Protein 2RT3 (pdb70)

GO terms:
  GO:0005737 cytoplasm (C, IDA)
  GO:0003723 RNA binding (F, IDA)
  GO:0003729 mRNA binding (F, IDA)
  GO:0008266 poly(U) RNA binding (F, IDA)
  GO:0005829 cytosol (C, HDA)
  GO:0000122 negative regulation of transcription by RNA polymerase II (P, IMP)
  GO:0005515 protein binding (F, IPI)

Solvent-accessible surface area: 5854 Å² total; per-residue (Å²): 208,119,71,50,141,88,26,35,69,148,2,28,145,65,68,68,12,65,130,33,5,9,2,11,67,5,71,123,57,14,55,66,74,71,0,102,119,30,1,73,102,41,0,56,16,116,96,24,128,29,22,42,135,172,60,18,0,48,0,62,0,69,82,71,55,6,0,59,101,0,0,58,68,0,10,128,38,96,84,13,27,141,19,132,0,44,5,3,80,66,199,84,4,74,47,170,121

Sequence (97 aa):
NSASNSSVLLAVQQSGACRNVFLGNLPNGITEDEIREDLEPFGPIDQIKIVTERNIAFVHFLNIAAAIKAVQELPLNPKWSKRRIYYGRDRCAVGLKNSASNSSVLLAVQQSGACRNVFLGNLPNGITEDEIREDLEPFGPIDQIKIVTERNIAFVHFLNIAAAIKAVQELPLNPKWSKRRIYYGRDRCAVGLKNSASNSSVLLAVQQSGACRNVFLGNLPNGITEDEIREDLEPFGPIDQIKIVTERNIAFVHFLNIAAAIKAVQELPLNPKWSKRRIYYGRDRCAVGLKNSASNSSVLLAVQQSGACRNVFLGNLPNGITEDEIREDLEPFGPIDQIKIVTERNIAFVHFLNIAAAIKAVQELPLNPKWSKRRIYYGRDRCAVGLKNSASNSSVLLAVQQSGACRNVFLGNLPNGITEDEIREDLEPFGPIDQIKIVTERNIAFVHFLNIAAAIKAVQELPLNPKWSKRRIYYGRDRCAVGLKNSASNSSVLLAVQQSGACRNVFLGNLPNGITEDEIREDLEPFGPIDQIKIVTERNIAFVHFLNIAAAIKAVQELPLNPKWSKRRIYYGRDRCAVGLKNSASNSSVLLAVQQSGACRNVFLGNLPNGITEDEIREDLEPFGPIDQIKIVTERNIAFVHFLNIAAAIKAVQELPLNPKWSKRRIYYGRDRCAVGLKNSASNSSVLLAVQQSGACRNVFLGNLPNGITEDEIREDLEPFGPIDQIKIVTERNIAFVHFLNIAAAIKAVQELPLNPKWSKRRIYYGRDRCAVGLKNSASNSSVLLAVQQSGACRNVFLGNLPNGITEDEIREDLEPFGPIDQIKIVTERNIAFVHFLNIAAAIKAVQELPLNPKWSKRRIYYGRDRCAVGLKNSASNSSVLLAVQQSGACRNVFLGNLPNGITEDEIREDLEPFGPIDQIKIVTERNIAFVHFLNIAAAIKAVQELPLNPKWSKRRIYYGRDRCAVGLKNSASNSSVLLAVQQSGACRNVFLGNLPNGITEDEIREDLEPFGPIDQIKIVTERNIAFVHFLNIAAAIKAVQELPLNPKWSKRRIYYGRDRCAVGLKNSASNSSVLLAVQQSGACRNVFLGNLPNGITEDEIREDLEPFGPIDQIKIVTERNIAFVHFLNIAAAIKAVQELPLNPKWSKRRIYYGRDRCAVGLKNSASNSSVLLAVQQSGACRNVFLGNLPNGITEDEIREDLEPFGPIDQIKIVTERNIAFVHFLNIAAAIKAVQELPLNPKWSKRRIYYGRDRCAVGLKNSASNSSVLLAVQQSGACRNVFLGNLPNGITEDEIREDLEPFGPIDQIKIVTERNIAFVHFLNIAAAIKAVQELPLNPKWSKRRIYYGRDRCAVGLKNSASNSSVLLAVQQSGACRNVFLGNLPNGITEDEIREDLEPFGPIDQIKIVTERNIAFVHFLNIAAAIKAVQELPLNPKWSKRRIYYGRDRCAVGLKNSASNSSVLLAVQQSGACRNVFLGNLPNGITEDEIREDLEPFGPIDQIKIVTERNIAFVHFLNIAAAIKAVQELPLNPKWSKRRIYYGRDRCAVGLKNSASNSSVLLAVQQSGACRNVFLGNLPNGITEDEIREDLEPFGPIDQIKIVTERNIAFVHFLNIAAAIKAVQELPLNPKWSKRRIYYGRDRCAVGLKNSASNSSVLLAVQQSGACRNVFLGNLPNGITEDEIREDLEPFGPIDQIKIVTERNIAFVHFLNIAAAIKAVQELPLNPKWSKRRIYYGRDRCAVGLKNSASNSSVLLAVQQSGACRNVFLGNLPNGITEDEIREDLEPFGPIDQIKIVTERNIAFVHFLNIAAAIKAVQELPLNPKWSKRRIYYGRDRCAVGLKNSASNSSVLLAVQQSGACRNVFLGNLPNGITEDEIREDLEPFGPIDQIKIVTERNIAFVHFLNIAAAIKAVQELPLNPKWSKRRIYYGRDRCAVGLK

Structure (mmCIF, N/CA/C/O backbone):
data_2RT3
#
_entry.id   2RT3
#
loop_
_atom_site.group_PDB
_atom_site.id
_atom_site.type_symbol
_atom_site.label_atom_id
_atom_site.label_alt_id
_atom_site.label_comp_id
_atom_site.label_asym_id
_atom_site.label_entity_id
_atom_site.label_seq_id
_atom_site.pdbx_PDB_ins_code
_atom_site.Cartn_x
_atom_site.Cartn_y
_atom_site.Cartn_z
_atom_site.occupancy
_atom_site.B_iso_or_equiv
_atom_site.auth_seq_id
_atom_site.auth_comp_id
_atom_site.auth_asym_id
_atom_site.auth_atom_id
_atom_site.pdbx_PDB_model_num
ATOM 1 N N . ASN A 1 1 ? 139.633 -20.157 -3.934 1.00 0.00 188 ASN A N 1
ATOM 2 C CA . ASN A 1 1 ? 140.566 -20.395 -2.810 1.00 0.00 188 ASN A CA 1
ATOM 3 C C . ASN A 1 1 ? 140.811 -19.101 -2.053 1.00 0.00 188 ASN A C 1
ATOM 4 O O . ASN A 1 1 ? 140.475 -18.019 -2.535 1.00 0.00 188 ASN A O 1
ATOM 17 N N . SER A 1 2 ? 141.395 -19.208 -0.873 1.00 0.00 189 SER A N 1
ATOM 18 C CA . SER A 1 2 ? 141.686 -18.042 -0.061 1.00 0.00 189 SER A CA 1
ATOM 19 C C . SER A 1 2 ? 143.052 -18.203 0.594 1.00 0.00 189 SER A C 1
ATOM 20 O O . SER A 1 2 ? 143.178 -18.835 1.643 1.00 0.00 189 SER A O 1
ATOM 28 N N . ALA A 1 3 ? 144.078 -17.661 -0.045 1.00 0.00 190 ALA A N 1
ATOM 29 C CA . ALA A 1 3 ? 145.440 -17.808 0.441 1.00 0.00 190 ALA A CA 1
ATOM 30 C C . ALA A 1 3 ? 146.284 -16.597 0.072 1.00 0.00 190 ALA A C 1
ATOM 31 O O . ALA A 1 3 ? 145.796 -15.653 -0.556 1.00 0.00 190 ALA A O 1
ATOM 38 N N . SER A 1 4 ? 147.550 -16.634 0.460 1.00 0.00 191 SER A N 1
ATOM 39 C CA . SER A 1 4 ? 148.471 -15.546 0.192 1.00 0.00 191 SER A CA 1
ATOM 40 C C . SER A 1 4 ? 148.918 -15.561 -1.268 1.00 0.00 191 SER A C 1
ATOM 41 O O . SER A 1 4 ? 148.804 -14.552 -1.965 1.00 0.00 191 SER A O 1
ATOM 49 N N . ASN A 1 5 ? 149.396 -16.718 -1.726 1.00 0.00 192 ASN A N 1
ATOM 50 C CA . ASN A 1 5 ? 149.921 -16.884 -3.087 1.00 0.00 192 ASN A CA 1
ATOM 51 C C . ASN A 1 5 ? 151.174 -16.038 -3.283 1.00 0.00 192 ASN A C 1
ATOM 52 O O . ASN A 1 5 ? 152.288 -16.502 -3.047 1.00 0.00 192 ASN A O 1
ATOM 63 N N . SER A 1 6 ? 150.986 -14.796 -3.701 1.00 0.00 193 SER A N 1
ATOM 64 C CA . SER A 1 6 ? 152.085 -13.855 -3.840 1.00 0.00 193 SER A CA 1
ATOM 65 C C . SER A 1 6 ? 151.768 -12.569 -3.086 1.00 0.00 193 SER A C 1
ATOM 66 O O . SER A 1 6 ? 152.498 -11.582 -3.167 1.00 0.00 193 SER A O 1
ATOM 74 N N . SER A 1 7 ? 150.666 -12.599 -2.354 1.00 0.00 194 SER A N 1
ATOM 75 C CA . SER A 1 7 ? 150.228 -11.462 -1.569 1.00 0.00 194 SER A CA 1
ATOM 76 C C . SER A 1 7 ? 150.620 -11.665 -0.112 1.00 0.00 194 SER A C 1
ATOM 77 O O . SER A 1 7 ? 150.492 -12.767 0.420 1.00 0.00 194 SER A O 1
ATOM 85 N N . VAL A 1 8 ? 151.100 -10.618 0.529 1.00 0.00 195 VAL A N 1
ATOM 86 C CA . VAL A 1 8 ? 151.521 -10.720 1.916 1.00 0.00 195 VAL A CA 1
ATOM 87 C C . VAL A 1 8 ? 150.362 -10.507 2.887 1.00 0.00 195 VAL A C 1
ATOM 88 O O . VAL A 1 8 ? 150.069 -9.387 3.303 1.00 0.00 195 VAL A O 1
ATOM 101 N N . LEU A 1 9 ? 149.698 -11.597 3.245 1.00 0.00 196 LEU A N 1
ATOM 102 C CA . LEU A 1 9 ? 148.645 -11.547 4.251 1.00 0.00 196 LEU A CA 1
ATOM 103 C C . LEU A 1 9 ? 149.267 -11.497 5.634 1.00 0.00 196 LEU A C 1
ATOM 104 O O . LEU A 1 9 ? 148.621 -11.138 6.616 1.00 0.00 196 LEU A O 1
ATOM 120 N N . LEU A 1 10 ? 150.542 -11.837 5.689 1.00 0.00 197 LEU A N 1
ATOM 121 C CA . LEU A 1 10 ? 151.320 -11.717 6.913 1.00 0.00 197 LEU A CA 1
ATOM 122 C C . LEU A 1 10 ? 151.435 -10.245 7.294 1.00 0.00 197 LEU A C 1
ATOM 123 O O . LEU A 1 10 ? 151.733 -9.900 8.437 1.00 0.00 197 LEU A O 1
ATOM 139 N N . ALA A 1 11 ? 151.179 -9.382 6.318 1.00 0.00 198 ALA A N 1
ATOM 140 C CA . ALA A 1 11 ? 151.233 -7.951 6.528 1.00 0.00 198 ALA A CA 1
ATOM 141 C C . ALA A 1 11 ? 149.873 -7.400 6.940 1.00 0.00 198 ALA A C 1
ATOM 142 O O . ALA A 1 11 ? 149.795 -6.405 7.660 1.00 0.00 198 ALA A O 1
ATOM 149 N N . VAL A 1 12 ? 148.797 -8.064 6.515 1.00 0.00 199 VAL A N 1
ATOM 150 C CA . VAL A 1 12 ? 147.453 -7.547 6.764 1.00 0.00 199 VAL A CA 1
ATOM 151 C C . VAL A 1 12 ? 147.040 -7.797 8.212 1.00 0.00 199 VAL A C 1
ATOM 152 O O . VAL A 1 12 ? 146.048 -7.251 8.695 1.00 0.00 199 VAL A O 1
ATOM 165 N N . GLN A 1 13 ? 147.825 -8.613 8.904 1.00 0.00 200 GLN A N 1
ATOM 166 C CA . GLN A 1 13 ? 147.540 -8.956 10.290 1.00 0.00 200 GLN A CA 1
ATOM 167 C C . GLN A 1 13 ? 148.397 -8.124 11.233 1.00 0.00 200 GLN A C 1
ATOM 168 O O . GLN A 1 13 ? 148.512 -8.427 12.420 1.00 0.00 200 GLN A O 1
ATOM 182 N N . GLN A 1 14 ? 148.992 -7.072 10.700 1.00 0.00 201 GLN A N 1
ATOM 183 C CA . GLN A 1 14 ? 149.879 -6.220 11.474 1.00 0.00 201 GLN A CA 1
ATOM 184 C C . GLN A 1 14 ? 149.254 -4.844 11.663 1.00 0.00 201 GLN A C 1
ATOM 185 O O . GLN A 1 14 ? 148.318 -4.479 10.952 1.00 0.00 201 GLN A O 1
ATOM 199 N N . SER A 1 15 ? 149.772 -4.098 12.624 1.00 0.00 202 SER A N 1
ATOM 200 C CA . SER A 1 15 ? 149.319 -2.741 12.883 1.00 0.00 202 SER A CA 1
ATOM 201 C C . SER A 1 15 ? 150.307 -2.048 13.822 1.00 0.00 202 SER A C 1
ATOM 202 O O . SER A 1 15 ? 151.365 -2.603 14.134 1.00 0.00 202 SER A O 1
ATOM 210 N N . GLY A 1 16 ? 149.968 -0.842 14.259 1.00 0.00 203 GLY A N 1
ATOM 211 C CA . GLY A 1 16 ? 150.818 -0.117 15.186 1.00 0.00 203 GLY A CA 1
ATOM 212 C C . GLY A 1 16 ? 152.058 0.447 14.526 1.00 0.00 203 GLY A C 1
ATOM 213 O O . GLY A 1 16 ? 153.173 0.256 15.013 1.00 0.00 203 GLY A O 1
ATOM 217 N N . ALA A 1 17 ? 151.867 1.136 13.412 1.00 0.00 204 ALA A N 1
ATOM 218 C CA . ALA A 1 17 ? 152.972 1.749 12.693 1.00 0.00 204 ALA A CA 1
ATOM 219 C C . ALA A 1 17 ? 152.475 2.910 11.846 1.00 0.00 204 ALA A C 1
ATOM 220 O O . ALA A 1 17 ? 151.807 2.707 10.833 1.00 0.00 204 ALA A O 1
ATOM 227 N N . CYS A 1 18 ? 152.782 4.124 12.269 1.00 0.00 205 CYS A N 1
ATOM 228 C CA . CYS A 1 18 ? 152.390 5.299 11.516 1.00 0.00 205 CYS A CA 1
ATOM 229 C C . CYS A 1 18 ? 153.451 5.623 10.485 1.00 0.00 205 CYS A C 1
ATOM 230 O O . CYS A 1 18 ? 154.639 5.416 10.734 1.00 0.00 205 CYS A O 1
ATOM 238 N N . ARG A 1 19 ? 153.013 6.146 9.340 1.00 0.00 206 ARG A N 1
ATOM 239 C CA . ARG A 1 19 ? 153.900 6.557 8.257 1.00 0.00 206 ARG A CA 1
ATOM 240 C C . ARG A 1 19 ? 154.822 5.446 7.745 1.00 0.00 206 ARG A C 1
ATOM 241 O O . ARG A 1 19 ? 155.592 5.681 6.826 1.00 0.00 206 ARG A O 1
ATOM 262 N N . ASN A 1 20 ? 154.740 4.246 8.288 1.00 0.00 207 ASN A N 1
ATOM 263 C CA . ASN A 1 20 ? 155.732 3.232 7.962 1.00 0.00 207 ASN A CA 1
ATOM 264 C C . ASN A 1 20 ? 155.191 2.212 6.984 1.00 0.00 207 ASN A C 1
ATOM 265 O O . ASN A 1 20 ? 154.409 1.333 7.344 1.00 0.00 207 ASN A O 1
ATOM 276 N N . VAL A 1 21 ? 155.638 2.331 5.744 1.00 0.00 208 VAL A N 1
ATOM 277 C CA . VAL A 1 21 ? 155.236 1.428 4.684 1.00 0.00 208 VAL A CA 1
ATOM 278 C C . VAL A 1 21 ? 156.445 1.075 3.829 1.00 0.00 208 VAL A C 1
ATOM 279 O O . VAL A 1 21 ? 157.172 1.959 3.372 1.00 0.00 208 VAL A O 1
ATOM 292 N N . PHE A 1 22 ? 156.685 -0.210 3.653 1.00 0.00 209 PHE A N 1
ATOM 293 C CA . PHE A 1 22 ? 157.786 -0.672 2.830 1.00 0.00 209 PHE A CA 1
ATOM 294 C C . PHE A 1 22 ? 157.269 -1.466 1.637 1.00 0.00 209 PHE A C 1
ATOM 295 O O . PHE A 1 22 ? 156.425 -2.347 1.792 1.00 0.00 209 PHE A O 1
ATOM 312 N N . LEU A 1 23 ? 157.768 -1.141 0.453 1.00 0.00 210 LEU A N 1
ATOM 313 C CA . LEU A 1 23 ? 157.433 -1.892 -0.746 1.00 0.00 210 LEU A CA 1
ATOM 314 C C . LEU A 1 23 ? 158.652 -2.625 -1.270 1.00 0.00 210 LEU A C 1
ATOM 315 O O . LEU A 1 23 ? 159.621 -2.007 -1.689 1.00 0.00 210 LEU A O 1
ATOM 331 N N . GLY A 1 24 ? 158.595 -3.939 -1.248 1.00 0.00 211 GLY A N 1
ATOM 332 C CA . GLY A 1 24 ? 159.725 -4.734 -1.678 1.00 0.00 211 GLY A CA 1
ATOM 333 C C . GLY A 1 24 ? 159.378 -5.723 -2.772 1.00 0.00 211 GLY A C 1
ATOM 334 O O . GLY A 1 24 ? 159.390 -6.933 -2.537 1.00 0.00 211 GLY A O 1
ATOM 338 N N . ASN A 1 25 ? 159.046 -5.196 -3.956 1.00 0.00 212 ASN A N 1
ATOM 339 C CA . ASN A 1 25 ? 158.845 -6.005 -5.168 1.00 0.00 212 ASN A CA 1
ATOM 340 C C . ASN A 1 25 ? 158.218 -5.157 -6.262 1.00 0.00 212 ASN A C 1
ATOM 341 O O . ASN A 1 25 ? 157.202 -5.523 -6.847 1.00 0.00 212 ASN A O 1
ATOM 352 N N . LEU A 1 26 ? 158.811 -4.015 -6.525 1.00 0.00 213 LEU A N 1
ATOM 353 C CA . LEU A 1 26 ? 158.297 -3.122 -7.553 1.00 0.00 213 LEU A CA 1
ATOM 354 C C . LEU A 1 26 ? 158.975 -3.412 -8.885 1.00 0.00 213 LEU A C 1
ATOM 355 O O . LEU A 1 26 ? 160.009 -4.074 -8.921 1.00 0.00 213 LEU A O 1
ATOM 371 N N . PRO A 1 27 ? 158.399 -2.950 -10.001 1.00 0.00 214 PRO A N 1
ATOM 372 C CA . PRO A 1 27 ? 159.034 -3.067 -11.304 1.00 0.00 214 PRO A CA 1
ATOM 373 C C . PRO A 1 27 ? 160.092 -1.996 -11.501 1.00 0.00 214 PRO A C 1
ATOM 374 O O . PRO A 1 27 ? 160.048 -0.939 -10.872 1.00 0.00 214 PRO A O 1
ATOM 385 N N . ASN A 1 28 ? 161.037 -2.268 -12.371 1.00 0.00 215 ASN A N 1
ATOM 386 C CA . ASN A 1 28 ? 162.085 -1.304 -12.664 1.00 0.00 215 ASN A CA 1
ATOM 387 C C . ASN A 1 28 ? 161.484 -0.147 -13.443 1.00 0.00 215 ASN A C 1
ATOM 388 O O . ASN A 1 28 ? 160.798 -0.351 -14.446 1.00 0.00 215 ASN A O 1
ATOM 399 N N . GLY A 1 29 ? 161.724 1.056 -12.969 1.00 0.00 216 GLY A N 1
ATOM 400 C CA . GLY A 1 29 ? 161.168 2.225 -13.616 1.00 0.00 216 GLY A CA 1
ATOM 401 C C . GLY A 1 29 ? 160.022 2.838 -12.840 1.00 0.00 216 GLY A C 1
ATOM 402 O O . GLY A 1 29 ? 159.523 3.900 -13.208 1.00 0.00 216 GLY A O 1
ATOM 406 N N . ILE A 1 30 ? 159.591 2.163 -11.779 1.00 0.00 217 ILE A N 1
ATOM 407 C CA . ILE A 1 30 ? 158.516 2.674 -10.935 1.00 0.00 217 ILE A CA 1
ATOM 408 C C . ILE A 1 30 ? 158.899 4.026 -10.334 1.00 0.00 217 ILE A C 1
ATOM 409 O O . ILE A 1 30 ? 159.967 4.178 -9.734 1.00 0.00 217 ILE A O 1
ATOM 425 N N . THR A 1 31 ? 158.043 5.013 -10.521 1.00 0.00 218 THR A N 1
ATOM 426 C CA . THR A 1 31 ? 158.314 6.337 -10.013 1.00 0.00 218 THR A CA 1
ATOM 427 C C . THR A 1 31 ? 157.339 6.693 -8.901 1.00 0.00 218 THR A C 1
ATOM 428 O O . THR A 1 31 ? 156.229 6.146 -8.819 1.00 0.00 218 THR A O 1
ATOM 439 N N . GLU A 1 32 ? 157.775 7.595 -8.035 1.00 0.00 219 GLU A N 1
ATOM 440 C CA . GLU A 1 32 ? 156.999 7.984 -6.874 1.00 0.00 219 GLU A CA 1
ATOM 441 C C . GLU A 1 32 ? 155.666 8.534 -7.310 1.00 0.00 219 GLU A C 1
ATOM 442 O O . GLU A 1 32 ? 154.661 8.246 -6.700 1.00 0.00 219 GLU A O 1
ATOM 454 N N . ASP A 1 33 ? 155.680 9.323 -8.373 1.00 0.00 220 ASP A N 1
ATOM 455 C CA . ASP A 1 33 ? 154.473 9.943 -8.913 1.00 0.00 220 ASP A CA 1
ATOM 456 C C . ASP A 1 33 ? 153.369 8.913 -9.123 1.00 0.00 220 ASP A C 1
ATOM 457 O O . ASP A 1 33 ? 152.199 9.194 -8.878 1.00 0.00 220 ASP A O 1
ATOM 466 N N . GLU A 1 34 ? 153.765 7.715 -9.540 1.00 0.00 221 GLU A N 1
ATOM 467 C CA . GLU A 1 34 ? 152.819 6.621 -9.768 1.00 0.00 221 GLU A CA 1
ATOM 468 C C . GLU A 1 34 ? 152.225 6.143 -8.450 1.00 0.00 221 GLU A C 1
ATOM 469 O O . GLU A 1 34 ? 151.009 6.076 -8.285 1.00 0.00 221 GLU A O 1
ATOM 481 N N . ILE A 1 35 ? 153.097 5.801 -7.517 1.00 0.00 222 ILE A N 1
ATOM 482 C CA . ILE A 1 35 ? 152.671 5.342 -6.201 1.00 0.00 222 ILE A CA 1
ATOM 483 C C . ILE A 1 35 ? 151.883 6.426 -5.458 1.00 0.00 222 ILE A C 1
ATOM 484 O O . ILE A 1 35 ? 150.884 6.142 -4.812 1.00 0.00 222 ILE A O 1
ATOM 500 N N . ARG A 1 36 ? 152.339 7.661 -5.564 1.00 0.00 223 ARG A N 1
ATOM 501 C CA . ARG A 1 36 ? 151.633 8.814 -5.008 1.00 0.00 223 ARG A CA 1
ATOM 502 C C . ARG A 1 36 ? 150.201 8.886 -5.489 1.00 0.00 223 ARG A C 1
ATOM 503 O O . ARG A 1 36 ? 149.263 8.784 -4.701 1.00 0.00 223 ARG A O 1
ATOM 524 N N . GLU A 1 37 ? 150.045 9.032 -6.789 1.00 0.00 224 GLU A N 1
ATOM 525 C CA . GLU A 1 37 ? 148.719 9.159 -7.391 1.00 0.00 224 GLU A CA 1
ATOM 526 C C . GLU A 1 37 ? 147.857 7.945 -7.087 1.00 0.00 224 GLU A C 1
ATOM 527 O O . GLU A 1 37 ? 146.627 8.022 -7.117 1.00 0.00 224 GLU A O 1
ATOM 539 N N . ASP A 1 38 ? 148.496 6.829 -6.782 1.00 0.00 225 ASP A N 1
ATOM 540 C CA . ASP A 1 38 ? 147.771 5.608 -6.528 1.00 0.00 225 ASP A CA 1
ATOM 541 C C . ASP A 1 38 ? 147.390 5.470 -5.062 1.00 0.00 225 ASP A C 1
ATOM 542 O O . ASP A 1 38 ? 146.346 4.900 -4.749 1.00 0.00 225 ASP A O 1
ATOM 551 N N . LEU A 1 39 ? 148.212 6.008 -4.161 1.00 0.00 226 LEU A N 1
ATOM 552 C CA . LEU A 1 39 ? 148.033 5.745 -2.737 1.00 0.00 226 LEU A CA 1
ATOM 553 C C . LEU A 1 39 ? 147.471 6.945 -1.997 1.00 0.00 226 LEU A C 1
ATOM 554 O O . LEU A 1 39 ? 146.879 6.795 -0.937 1.00 0.00 226 LEU A O 1
ATOM 570 N N . GLU A 1 40 ? 147.594 8.124 -2.585 1.00 0.00 227 GLU A N 1
ATOM 571 C CA . GLU A 1 40 ? 147.172 9.344 -1.920 1.00 0.00 227 GLU A CA 1
ATOM 572 C C . GLU A 1 40 ? 145.647 9.470 -1.799 1.00 0.00 227 GLU A C 1
ATOM 573 O O . GLU A 1 40 ? 145.177 10.140 -0.882 1.00 0.00 227 GLU A O 1
ATOM 585 N N . PRO A 1 41 ? 144.829 8.849 -2.690 1.00 0.00 228 PRO A N 1
ATOM 586 C CA . PRO A 1 41 ? 143.376 8.979 -2.602 1.00 0.00 228 PRO A CA 1
ATOM 587 C C . PRO A 1 41 ? 142.823 8.342 -1.329 1.00 0.00 228 PRO A C 1
ATOM 588 O O . PRO A 1 41 ? 141.761 8.729 -0.843 1.00 0.00 228 PRO A O 1
ATOM 599 N N . PHE A 1 42 ? 143.541 7.360 -0.791 1.00 0.00 229 PHE A N 1
ATOM 600 C CA . PHE A 1 42 ? 143.169 6.781 0.494 1.00 0.00 229 PHE A CA 1
ATOM 601 C C . PHE A 1 42 ? 144.176 7.132 1.584 1.00 0.00 229 PHE A C 1
ATOM 602 O O . PHE A 1 42 ? 143.867 7.055 2.768 1.00 0.00 229 PHE A O 1
ATOM 619 N N . GLY A 1 43 ? 145.357 7.563 1.189 1.00 0.00 230 GLY A N 1
ATOM 620 C CA . GLY A 1 43 ? 146.410 7.787 2.148 1.00 0.00 230 GLY A CA 1
ATOM 621 C C . GLY A 1 43 ? 147.504 8.659 1.588 1.00 0.00 230 GLY A C 1
ATOM 622 O O . GLY A 1 43 ? 148.416 8.169 0.930 1.00 0.00 230 GLY A O 1
ATOM 626 N N . PRO A 1 44 ? 147.426 9.969 1.814 1.00 0.00 231 PRO A N 1
ATOM 627 C CA . PRO A 1 44 ? 148.443 10.899 1.341 1.00 0.00 231 PRO A CA 1
ATOM 628 C C . PRO A 1 44 ? 149.812 10.589 1.939 1.00 0.00 231 PRO A C 1
ATOM 629 O O . PRO A 1 44 ? 149.928 10.269 3.125 1.00 0.00 231 PRO A O 1
ATOM 640 N N . ILE A 1 45 ? 150.835 10.638 1.101 1.00 0.00 232 ILE A N 1
ATOM 641 C CA . ILE A 1 45 ? 152.196 10.374 1.534 1.00 0.00 232 ILE A CA 1
ATOM 642 C C . ILE A 1 45 ? 153.050 11.638 1.446 1.00 0.00 232 ILE A C 1
ATOM 643 O O . ILE A 1 45 ? 152.834 12.480 0.573 1.00 0.00 232 ILE A O 1
ATOM 659 N N . ASP A 1 46 ? 154.030 11.757 2.336 1.00 0.00 233 ASP A N 1
ATOM 660 C CA . ASP A 1 46 ? 154.922 12.916 2.347 1.00 0.00 233 ASP A CA 1
ATOM 661 C C . ASP A 1 46 ? 156.319 12.530 1.899 1.00 0.00 233 ASP A C 1
ATOM 662 O O . ASP A 1 46 ? 157.110 13.381 1.492 1.00 0.00 233 ASP A O 1
ATOM 671 N N . GLN A 1 47 ? 156.626 11.247 1.979 1.00 0.00 234 GLN A N 1
ATOM 672 C CA . GLN A 1 47 ? 157.949 10.764 1.642 1.00 0.00 234 GLN A CA 1
ATOM 673 C C . GLN A 1 47 ? 157.865 9.412 0.957 1.00 0.00 234 GLN A C 1
ATOM 674 O O . GLN A 1 47 ? 157.326 8.455 1.521 1.00 0.00 234 GLN A O 1
ATOM 688 N N . ILE A 1 48 ? 158.396 9.341 -0.253 1.00 0.00 235 ILE A N 1
ATOM 689 C CA . ILE A 1 48 ? 158.393 8.110 -1.030 1.00 0.00 235 ILE A CA 1
ATOM 690 C C . ILE A 1 48 ? 159.745 7.929 -1.705 1.00 0.00 235 ILE A C 1
ATOM 691 O O . ILE A 1 48 ? 160.085 8.652 -2.641 1.00 0.00 235 ILE A O 1
ATOM 707 N N . LYS A 1 49 ? 160.523 6.987 -1.209 1.00 0.00 236 LYS A N 1
ATOM 708 C CA . LYS A 1 49 ? 161.852 6.743 -1.743 1.00 0.00 236 LYS A CA 1
ATOM 709 C C . LYS A 1 49 ? 161.913 5.381 -2.412 1.00 0.00 236 LYS A C 1
ATOM 710 O O . LYS A 1 49 ? 161.815 4.349 -1.751 1.00 0.00 236 LYS A O 1
ATOM 729 N N . ILE A 1 50 ? 162.074 5.387 -3.721 1.00 0.00 237 ILE A N 1
ATOM 730 C CA . ILE A 1 50 ? 162.116 4.157 -4.486 1.00 0.00 237 ILE A CA 1
ATOM 731 C C . ILE A 1 50 ? 163.538 3.811 -4.875 1.00 0.00 237 ILE A C 1
ATOM 732 O O . ILE A 1 50 ? 164.229 4.594 -5.527 1.00 0.00 237 ILE A O 1
ATOM 748 N N . VAL A 1 51 ? 163.973 2.642 -4.459 1.00 0.00 238 VAL A N 1
ATOM 749 C CA . VAL A 1 51 ? 165.230 2.105 -4.920 1.00 0.00 238 VAL A CA 1
ATOM 750 C C . VAL A 1 51 ? 164.940 1.056 -5.982 1.00 0.00 238 VAL A C 1
ATOM 751 O O . VAL A 1 51 ? 164.804 -0.135 -5.687 1.00 0.00 238 VAL A O 1
ATOM 764 N N . THR A 1 52 ? 164.814 1.520 -7.219 1.00 0.00 239 THR A N 1
ATOM 765 C CA . THR A 1 52 ? 164.456 0.666 -8.341 1.00 0.00 239 THR A CA 1
ATOM 766 C C . THR A 1 52 ? 165.547 -0.369 -8.604 1.00 0.00 239 THR A C 1
ATOM 767 O O . THR A 1 52 ? 165.289 -1.426 -9.180 1.00 0.00 239 THR A O 1
ATOM 778 N N . GLU A 1 53 ? 166.760 -0.069 -8.148 1.00 0.00 240 GLU A N 1
ATOM 779 C CA . GLU A 1 53 ? 167.884 -0.983 -8.286 1.00 0.00 240 GLU A CA 1
ATOM 780 C C . GLU A 1 53 ? 167.620 -2.275 -7.520 1.00 0.00 240 GLU A C 1
ATOM 781 O O . GLU A 1 53 ? 168.085 -3.346 -7.909 1.00 0.00 240 GLU A O 1
ATOM 793 N N . ARG A 1 54 ? 166.868 -2.167 -6.431 1.00 0.00 241 ARG A N 1
ATOM 794 C CA . ARG A 1 54 ? 166.597 -3.312 -5.574 1.00 0.00 241 ARG A CA 1
ATOM 795 C C . ARG A 1 54 ? 165.105 -3.624 -5.546 1.00 0.00 241 ARG A C 1
ATOM 796 O O . ARG A 1 54 ? 164.662 -4.510 -4.811 1.00 0.00 241 ARG A O 1
ATOM 817 N N . ASN A 1 55 ? 164.342 -2.873 -6.345 1.00 0.00 242 ASN A N 1
ATOM 818 C CA . ASN A 1 55 ? 162.904 -3.095 -6.507 1.00 0.00 242 ASN A CA 1
ATOM 819 C C . ASN A 1 55 ? 162.152 -2.784 -5.217 1.00 0.00 242 ASN A C 1
ATOM 820 O O . ASN A 1 55 ? 161.067 -3.315 -4.974 1.00 0.00 242 ASN A O 1
ATOM 831 N N . ILE A 1 56 ? 162.712 -1.895 -4.413 1.00 0.00 243 ILE A N 1
ATOM 832 C CA . ILE A 1 56 ? 162.153 -1.588 -3.104 1.00 0.00 243 ILE A CA 1
ATOM 833 C C . ILE A 1 56 ? 161.834 -0.103 -2.966 1.00 0.00 243 ILE A C 1
ATOM 834 O O . ILE A 1 56 ? 162.467 0.739 -3.600 1.00 0.00 243 ILE A O 1
ATOM 850 N N . ALA A 1 57 ? 160.843 0.205 -2.139 1.00 0.00 244 ALA A N 1
ATOM 851 C CA . ALA A 1 57 ? 160.427 1.581 -1.909 1.00 0.00 244 ALA A CA 1
ATOM 852 C C . ALA A 1 57 ? 160.014 1.797 -0.460 1.00 0.00 244 ALA A C 1
ATOM 853 O O . ALA A 1 57 ? 159.330 0.961 0.140 1.00 0.00 244 ALA A O 1
ATOM 860 N N . PHE A 1 58 ? 160.435 2.926 0.083 1.00 0.00 245 PHE A N 1
ATOM 861 C CA . PHE A 1 58 ? 160.104 3.319 1.444 1.00 0.00 245 PHE A CA 1
ATOM 862 C C . PHE A 1 58 ? 159.113 4.475 1.412 1.00 0.00 245 PHE A C 1
ATOM 863 O O . PHE A 1 58 ? 159.419 5.551 0.896 1.00 0.00 245 PHE A O 1
ATOM 880 N N . VAL A 1 59 ? 157.928 4.248 1.950 1.00 0.00 246 VAL A N 1
ATOM 881 C CA . VAL A 1 59 ? 156.867 5.241 1.911 1.00 0.00 246 VAL A CA 1
ATOM 882 C C . VAL A 1 59 ? 156.558 5.727 3.316 1.00 0.00 246 VAL A C 1
ATOM 883 O O . VAL A 1 59 ? 156.523 4.928 4.251 1.00 0.00 246 VAL A O 1
ATOM 896 N N . HIS A 1 60 ? 156.347 7.027 3.477 1.00 0.00 247 HIS A N 1
ATOM 897 C CA . HIS A 1 60 ? 155.957 7.555 4.777 1.00 0.00 247 HIS A CA 1
ATOM 898 C C . HIS A 1 60 ? 154.586 8.220 4.712 1.00 0.00 247 HIS A C 1
ATOM 899 O O . HIS A 1 60 ? 154.442 9.347 4.233 1.00 0.00 247 HIS A O 1
ATOM 914 N N . PHE A 1 61 ? 153.587 7.503 5.213 1.00 0.00 248 PHE A N 1
ATOM 915 C CA . PHE A 1 61 ? 152.207 7.995 5.254 1.00 0.00 248 PHE A CA 1
ATOM 916 C C . PHE A 1 61 ? 151.959 8.835 6.497 1.00 0.00 248 PHE A C 1
ATOM 917 O O . PHE A 1 61 ? 151.801 8.290 7.596 1.00 0.00 248 PHE A O 1
ATOM 934 N N . LEU A 1 62 ? 151.886 10.152 6.291 1.00 0.00 249 LEU A N 1
ATOM 935 C CA . LEU A 1 62 ? 151.791 11.138 7.373 1.00 0.00 249 LEU A CA 1
ATOM 936 C C . LEU A 1 62 ? 150.799 10.738 8.463 1.00 0.00 249 LEU A C 1
ATOM 937 O O . LEU A 1 62 ? 151.101 10.851 9.651 1.00 0.00 249 LEU A O 1
ATOM 953 N N . ASN A 1 63 ? 149.621 10.276 8.075 1.00 0.00 250 ASN A N 1
ATOM 954 C CA . ASN A 1 63 ? 148.646 9.826 9.058 1.00 0.00 250 ASN A CA 1
ATOM 955 C C . ASN A 1 63 ? 148.738 8.323 9.237 1.00 0.00 250 ASN A C 1
ATOM 956 O O . ASN A 1 63 ? 148.960 7.588 8.274 1.00 0.00 250 ASN A O 1
ATOM 967 N N . ILE A 1 64 ? 148.559 7.870 10.470 1.00 0.00 251 ILE A N 1
ATOM 968 C CA . ILE A 1 64 ? 148.663 6.456 10.784 1.00 0.00 251 ILE A CA 1
ATOM 969 C C . ILE A 1 64 ? 147.604 5.673 9.996 1.00 0.00 251 ILE A C 1
ATOM 970 O O . ILE A 1 64 ? 147.903 4.640 9.402 1.00 0.00 251 ILE A O 1
ATOM 986 N N . ALA A 1 65 ? 146.386 6.213 9.932 1.00 0.00 252 ALA A N 1
ATOM 987 C CA . ALA A 1 65 ? 145.280 5.527 9.277 1.00 0.00 252 ALA A CA 1
ATOM 988 C C . ALA A 1 65 ? 145.472 5.500 7.769 1.00 0.00 252 ALA A C 1
ATOM 989 O O . ALA A 1 65 ? 145.010 4.579 7.097 1.00 0.00 252 ALA A O 1
ATOM 996 N N . ALA A 1 66 ? 146.172 6.504 7.248 1.00 0.00 253 ALA A N 1
ATOM 997 C CA . ALA A 1 66 ? 146.455 6.583 5.822 1.00 0.00 253 ALA A CA 1
ATOM 998 C C . ALA A 1 66 ? 147.273 5.379 5.383 1.00 0.00 253 ALA A C 1
ATOM 999 O O . ALA A 1 66 ? 147.021 4.790 4.332 1.00 0.00 253 ALA A O 1
ATOM 1006 N N . ALA A 1 67 ? 148.241 5.009 6.211 1.00 0.00 254 ALA A N 1
ATOM 1007 C CA . ALA A 1 67 ? 149.079 3.853 5.941 1.00 0.00 254 ALA A CA 1
ATOM 1008 C C . ALA A 1 67 ? 148.275 2.571 6.052 1.00 0.00 254 ALA A C 1
ATOM 1009 O O . ALA A 1 67 ? 148.423 1.669 5.235 1.00 0.00 254 ALA A O 1
ATOM 1016 N N . ILE A 1 68 ? 147.417 2.506 7.065 1.0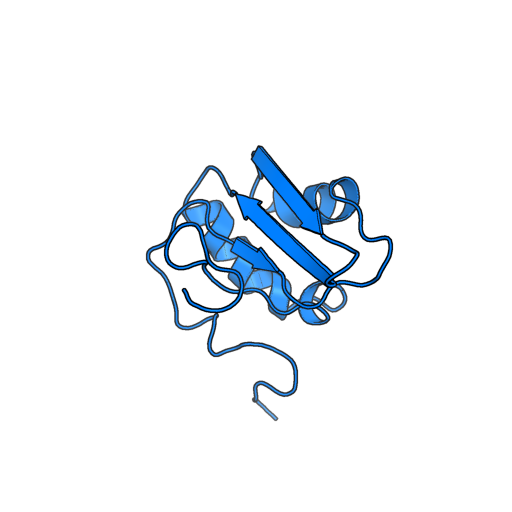0 0.00 255 ILE A N 1
ATOM 1017 C CA . ILE A 1 68 ? 146.620 1.315 7.325 1.00 0.00 255 ILE A CA 1
ATOM 1018 C C . ILE A 1 68 ? 145.790 0.926 6.110 1.00 0.00 255 ILE A C 1
ATOM 1019 O O . ILE A 1 68 ? 145.942 -0.165 5.563 1.00 0.00 255 ILE A O 1
ATOM 1035 N N . LYS A 1 69 ? 144.924 1.831 5.682 1.00 0.00 256 LYS A N 1
ATOM 1036 C CA . LYS A 1 69 ? 144.038 1.562 4.563 1.00 0.00 256 LYS A CA 1
ATOM 1037 C C . LYS A 1 69 ? 144.826 1.292 3.287 1.00 0.00 256 LYS A C 1
ATOM 1038 O O . LYS A 1 69 ? 144.485 0.390 2.532 1.00 0.00 256 LYS A O 1
ATOM 1057 N N . ALA A 1 70 ? 145.891 2.052 3.068 1.00 0.00 257 ALA A N 1
ATOM 1058 C CA . ALA A 1 70 ? 146.729 1.880 1.891 1.00 0.00 257 ALA A CA 1
ATOM 1059 C C . ALA A 1 70 ? 147.401 0.508 1.872 1.00 0.00 257 ALA A C 1
ATOM 1060 O O . ALA A 1 70 ? 147.342 -0.197 0.871 1.00 0.00 257 ALA A O 1
ATOM 1067 N N . VAL A 1 71 ? 148.014 0.123 2.983 1.00 0.00 258 VAL A N 1
ATOM 1068 C CA . VAL A 1 71 ? 148.688 -1.172 3.082 1.00 0.00 258 VAL A CA 1
ATOM 1069 C C . VAL A 1 71 ? 147.683 -2.324 3.005 1.00 0.00 258 VAL A C 1
ATOM 1070 O O . VAL A 1 71 ? 148.028 -3.437 2.627 1.00 0.00 258 VAL A O 1
ATOM 1083 N N . GLN A 1 72 ? 146.437 -2.049 3.354 1.00 0.00 259 GLN A N 1
ATOM 1084 C CA . GLN A 1 72 ? 145.380 -3.050 3.260 1.00 0.00 259 GLN A CA 1
ATOM 1085 C C . GLN A 1 72 ? 144.791 -3.125 1.848 1.00 0.00 259 GLN A C 1
ATOM 1086 O O . GLN A 1 72 ? 144.259 -4.157 1.446 1.00 0.00 259 GLN A O 1
ATOM 1100 N N . GLU A 1 73 ? 144.897 -2.036 1.095 1.00 0.00 260 GLU A N 1
ATOM 1101 C CA . GLU A 1 73 ? 144.303 -1.962 -0.239 1.00 0.00 260 GLU A CA 1
ATOM 1102 C C . GLU A 1 73 ? 145.317 -2.318 -1.315 1.00 0.00 260 GLU A C 1
ATOM 1103 O O . GLU A 1 73 ? 144.960 -2.877 -2.353 1.00 0.00 260 GLU A O 1
ATOM 1115 N N . LEU A 1 74 ? 146.580 -2.005 -1.053 1.00 0.00 261 LEU A N 1
ATOM 1116 C CA . LEU A 1 74 ? 147.667 -2.295 -1.980 1.00 0.00 261 LEU A CA 1
ATOM 1117 C C . LEU A 1 74 ? 147.657 -3.772 -2.406 1.00 0.00 261 LEU A C 1
ATOM 1118 O O . LEU A 1 74 ? 147.651 -4.074 -3.600 1.00 0.00 261 LEU A O 1
ATOM 1134 N N . PRO A 1 75 ? 147.602 -4.715 -1.446 1.00 0.00 262 PRO A N 1
ATOM 1135 C CA . PRO A 1 75 ? 147.621 -6.148 -1.750 1.00 0.00 262 PRO A CA 1
ATOM 1136 C C . PRO A 1 75 ? 146.363 -6.620 -2.475 1.00 0.00 262 PRO A C 1
ATOM 1137 O O . PRO A 1 75 ? 146.359 -7.689 -3.084 1.00 0.00 262 PRO A O 1
ATOM 1148 N N . LEU A 1 76 ? 145.295 -5.827 -2.416 1.00 0.00 263 LEU A N 1
ATOM 1149 C CA . LEU A 1 76 ? 144.036 -6.222 -3.037 1.00 0.00 263 LEU A CA 1
ATOM 1150 C C . LEU A 1 76 ? 143.935 -5.715 -4.467 1.00 0.00 263 LEU A C 1
ATOM 1151 O O . LEU A 1 76 ? 142.998 -6.045 -5.193 1.00 0.00 263 LEU A O 1
ATOM 1167 N N . ASN A 1 77 ? 144.908 -4.930 -4.867 1.00 0.00 264 ASN A N 1
ATOM 1168 C CA . ASN A 1 77 ? 144.896 -4.298 -6.181 1.00 0.00 264 ASN A CA 1
ATOM 1169 C C . ASN A 1 77 ? 145.869 -4.965 -7.133 1.00 0.00 264 ASN A C 1
ATOM 1170 O O . ASN A 1 77 ? 146.944 -5.355 -6.736 1.00 0.00 264 ASN A O 1
ATOM 1181 N N . PRO A 1 78 ? 145.524 -5.022 -8.420 1.00 0.00 265 PRO A N 1
ATOM 1182 C CA . PRO A 1 78 ? 146.259 -5.806 -9.417 1.00 0.00 265 PRO A CA 1
ATOM 1183 C C . PRO A 1 78 ? 147.645 -5.246 -9.694 1.00 0.00 265 PRO A C 1
ATOM 1184 O O . PRO A 1 78 ? 148.555 -5.977 -10.074 1.00 0.00 265 PRO A O 1
ATOM 1195 N N . LYS A 1 79 ? 147.805 -3.946 -9.487 1.00 0.00 266 LYS A N 1
ATOM 1196 C CA . LYS A 1 79 ? 149.082 -3.296 -9.743 1.00 0.00 266 LYS A CA 1
ATOM 1197 C C . LYS A 1 79 ? 149.960 -3.420 -8.516 1.00 0.00 266 LYS A C 1
ATOM 1198 O O . LYS A 1 79 ? 151.121 -3.811 -8.585 1.00 0.00 266 LYS A O 1
ATOM 1217 N N . TRP A 1 80 ? 149.356 -3.134 -7.382 1.00 0.00 267 TRP A N 1
ATOM 1218 C CA . TRP A 1 80 ? 150.076 -3.043 -6.130 1.00 0.00 267 TRP A CA 1
ATOM 1219 C C . TRP A 1 80 ? 150.277 -4.422 -5.528 1.00 0.00 267 TRP A C 1
ATOM 1220 O O . TRP A 1 80 ? 151.201 -4.629 -4.748 1.00 0.00 267 TRP A O 1
ATOM 1241 N N . SER A 1 81 ? 149.411 -5.364 -5.895 1.00 0.00 268 SER A N 1
ATOM 1242 C CA . SER A 1 81 ? 149.546 -6.742 -5.431 1.00 0.00 268 SER A CA 1
ATOM 1243 C C . SER A 1 81 ? 150.817 -7.374 -5.990 1.00 0.00 268 SER A C 1
ATOM 1244 O O . SER A 1 81 ? 151.306 -8.383 -5.474 1.00 0.00 268 SER A O 1
ATOM 1252 N N . LYS A 1 82 ? 151.357 -6.765 -7.040 1.00 0.00 269 LYS A N 1
ATOM 1253 C CA . LYS A 1 82 ? 152.606 -7.219 -7.629 1.00 0.00 269 LYS A CA 1
ATOM 1254 C C . LYS A 1 82 ? 153.771 -6.845 -6.724 1.00 0.00 269 LYS A C 1
ATOM 1255 O O . LYS A 1 82 ? 154.885 -7.342 -6.878 1.00 0.00 269 LYS A O 1
ATOM 1274 N N . ARG A 1 83 ? 153.491 -5.967 -5.771 1.00 0.00 270 ARG A N 1
ATOM 1275 C CA . ARG A 1 83 ? 154.487 -5.503 -4.833 1.00 0.00 270 ARG A CA 1
ATOM 1276 C C . ARG A 1 83 ? 154.212 -6.047 -3.445 1.00 0.00 270 ARG A C 1
ATOM 1277 O O . ARG A 1 83 ? 153.065 -6.264 -3.056 1.00 0.00 270 ARG A O 1
ATOM 1298 N N . ARG A 1 84 ? 155.280 -6.281 -2.713 1.00 0.00 271 ARG A N 1
ATOM 1299 C CA . ARG A 1 84 ? 155.185 -6.803 -1.365 1.00 0.00 271 ARG A CA 1
ATOM 1300 C C . ARG A 1 84 ? 155.292 -5.671 -0.358 1.00 0.00 271 ARG A C 1
ATOM 1301 O O . ARG A 1 84 ? 156.372 -5.113 -0.164 1.00 0.00 271 ARG A O 1
ATOM 1322 N N . ILE A 1 85 ? 154.176 -5.307 0.258 1.00 0.00 272 ILE A N 1
ATOM 1323 C CA . ILE A 1 85 ? 154.174 -4.197 1.196 1.00 0.00 272 ILE A CA 1
ATOM 1324 C C . ILE A 1 85 ? 153.813 -4.665 2.601 1.00 0.00 272 ILE A C 1
ATOM 1325 O O . ILE A 1 85 ? 153.014 -5.581 2.775 1.00 0.00 272 ILE A O 1
ATOM 1341 N N . TYR A 1 86 ? 154.443 -4.070 3.595 1.00 0.00 273 TYR A N 1
ATOM 1342 C CA . TYR A 1 86 ? 154.073 -4.313 4.976 1.00 0.00 273 TYR A CA 1
ATOM 1343 C C . TYR A 1 86 ? 154.369 -3.089 5.827 1.00 0.00 273 TYR A C 1
ATOM 1344 O O . TYR A 1 86 ? 155.043 -2.158 5.374 1.00 0.00 273 TYR A O 1
ATOM 1362 N N . TYR A 1 87 ? 153.850 -3.087 7.046 1.00 0.00 274 TYR A N 1
ATOM 1363 C CA . TYR A 1 87 ? 154.182 -2.059 8.011 1.00 0.00 274 TYR A CA 1
ATOM 1364 C C . TYR A 1 87 ? 155.639 -2.171 8.404 1.00 0.00 274 TYR A C 1
ATOM 1365 O O . TYR A 1 87 ? 156.074 -3.193 8.937 1.00 0.00 274 TYR A O 1
ATOM 1383 N N . GLY A 1 88 ? 156.389 -1.127 8.125 1.00 0.00 275 GLY A N 1
ATOM 1384 C CA . GLY A 1 88 ? 157.800 -1.148 8.411 1.00 0.00 275 GLY A CA 1
ATOM 1385 C C . GLY A 1 88 ? 158.084 -1.023 9.885 1.00 0.00 275 GLY A C 1
ATOM 1386 O O . GLY 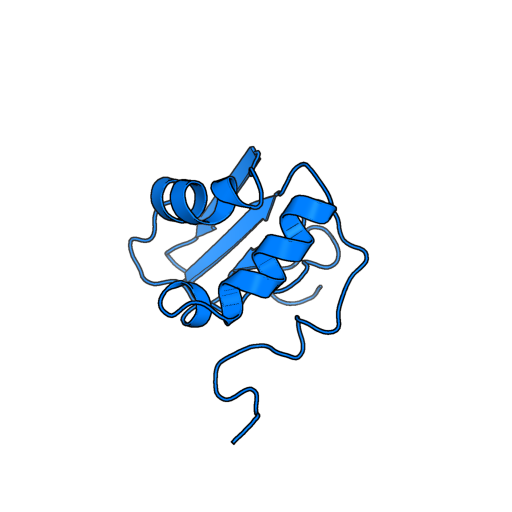A 1 88 ? 157.768 -0.009 10.505 1.00 0.00 275 GLY A O 1
ATOM 1390 N N . ARG A 1 89 ? 158.655 -2.065 10.453 1.00 0.00 276 ARG A N 1
ATOM 1391 C CA . ARG A 1 89 ? 159.089 -2.018 11.836 1.00 0.00 276 ARG A CA 1
ATOM 1392 C C . ARG A 1 89 ? 160.386 -1.239 11.906 1.00 0.00 276 ARG A C 1
ATOM 1393 O O . ARG A 1 89 ? 161.296 -1.476 11.109 1.00 0.00 276 ARG A O 1
ATOM 1414 N N . ASP A 1 90 ? 160.460 -0.316 12.852 1.00 0.00 277 ASP A N 1
ATOM 1415 C CA . ASP A 1 90 ? 161.589 0.592 12.962 1.00 0.00 277 ASP A CA 1
ATOM 1416 C C . ASP A 1 90 ? 161.723 1.415 11.668 1.00 0.00 277 ASP A C 1
ATOM 1417 O O . ASP A 1 90 ? 160.794 1.472 10.863 1.00 0.00 277 ASP A O 1
ATOM 1426 N N . ARG A 1 91 ? 162.857 2.060 11.474 1.00 0.00 278 ARG A N 1
ATOM 1427 C CA . ARG A 1 91 ? 163.066 2.909 10.319 1.00 0.00 278 ARG A CA 1
ATOM 1428 C C . ARG A 1 91 ? 163.858 2.152 9.264 1.00 0.00 278 ARG A C 1
ATOM 1429 O O . ARG A 1 91 ? 163.835 2.493 8.080 1.00 0.00 278 ARG A O 1
ATOM 1450 N N . CYS A 1 92 ? 164.541 1.103 9.706 1.00 0.00 279 CYS A N 1
ATOM 1451 C CA . CYS A 1 92 ? 165.430 0.334 8.843 1.00 0.00 279 CYS A CA 1
ATOM 1452 C C . CYS A 1 92 ? 164.718 -0.888 8.268 1.00 0.00 279 CYS A C 1
ATOM 1453 O O . CYS A 1 92 ? 165.341 -1.918 8.000 1.00 0.00 279 CYS A O 1
ATOM 1461 N N . ALA A 1 93 ? 163.415 -0.760 8.062 1.00 0.00 280 ALA A N 1
ATOM 1462 C CA . ALA A 1 93 ? 162.609 -1.862 7.557 1.00 0.00 280 ALA A CA 1
ATOM 1463 C C . ALA A 1 93 ? 162.847 -2.102 6.069 1.00 0.00 280 ALA A C 1
ATOM 1464 O O . ALA A 1 93 ? 162.106 -1.606 5.222 1.00 0.00 280 ALA A O 1
ATOM 1471 N N . VAL A 1 94 ? 163.911 -2.826 5.764 1.00 0.00 281 VAL A N 1
ATOM 1472 C CA . VAL A 1 94 ? 164.186 -3.251 4.398 1.00 0.00 281 VAL A CA 1
ATOM 1473 C C . VAL A 1 94 ? 164.399 -4.765 4.350 1.00 0.00 281 VAL A C 1
ATOM 1474 O O . VAL A 1 94 ? 164.158 -5.414 3.329 1.00 0.00 281 VAL A O 1
ATOM 1487 N N . GLY A 1 95 ? 164.837 -5.322 5.471 1.00 0.00 282 GLY A N 1
ATOM 1488 C CA . GLY A 1 95 ? 165.029 -6.753 5.575 1.00 0.00 282 GLY A CA 1
ATOM 1489 C C . GLY A 1 95 ? 164.878 -7.222 7.004 1.00 0.00 282 GLY A C 1
ATOM 1490 O O . GLY A 1 95 ? 164.137 -8.165 7.291 1.00 0.00 282 GLY A O 1
ATOM 1494 N N . LEU A 1 96 ? 165.581 -6.554 7.905 1.00 0.00 283 LEU A N 1
ATOM 1495 C CA . LEU A 1 96 ? 165.464 -6.824 9.326 1.00 0.00 283 LEU A CA 1
ATOM 1496 C C . LEU A 1 96 ? 164.717 -5.685 10.001 1.00 0.00 283 LEU A C 1
ATOM 1497 O O . LEU A 1 96 ? 165.275 -4.613 10.242 1.00 0.00 283 LEU A O 1
ATOM 1513 N N . LYS A 1 97 ? 163.449 -5.910 10.278 1.00 0.00 284 LYS A N 1
ATOM 1514 C CA . LYS A 1 97 ? 162.608 -4.888 10.868 1.00 0.00 284 LYS A CA 1
ATOM 1515 C C . LYS A 1 97 ? 162.109 -5.339 12.236 1.00 0.00 284 LYS A C 1
ATOM 1516 O O . LYS A 1 97 ? 161.387 -6.356 12.305 1.00 0.00 284 LYS A O 1
ATOM 1536 N N . ASN A 1 1 ? 139.639 -7.270 -8.345 1.00 0.00 188 ASN A N 2
ATOM 1537 C CA . ASN A 1 1 ? 139.903 -8.190 -7.218 1.00 0.00 188 ASN A CA 2
ATOM 1538 C C . ASN A 1 1 ? 141.160 -9.007 -7.481 1.00 0.00 188 ASN A C 2
ATOM 1539 O O . ASN A 1 1 ? 141.200 -9.835 -8.393 1.00 0.00 188 ASN A O 2
ATOM 1552 N N . SER A 1 2 ? 142.189 -8.761 -6.688 1.00 0.00 189 SER A N 2
ATOM 1553 C CA . SER A 1 2 ? 143.447 -9.472 -6.832 1.00 0.00 189 SER A CA 2
ATOM 1554 C C . SER A 1 2 ? 143.724 -10.336 -5.606 1.00 0.00 189 SER A C 2
ATOM 1555 O O . SER A 1 2 ? 144.531 -11.267 -5.659 1.00 0.00 189 SER A O 2
ATOM 1563 N N . ALA A 1 3 ? 143.041 -10.035 -4.510 1.00 0.00 190 ALA A N 2
ATOM 1564 C CA . ALA A 1 3 ? 143.227 -10.768 -3.264 1.00 0.00 190 ALA A CA 2
ATOM 1565 C C . ALA A 1 3 ? 141.986 -10.658 -2.388 1.00 0.00 190 ALA A C 2
ATOM 1566 O O . ALA A 1 3 ? 141.001 -10.028 -2.776 1.00 0.00 190 ALA A O 2
ATOM 1573 N N . SER A 1 4 ? 142.033 -11.271 -1.216 1.00 0.00 191 SER A N 2
ATOM 1574 C CA . SER A 1 4 ? 140.928 -11.195 -0.274 1.00 0.00 191 SER A CA 2
ATOM 1575 C C . SER A 1 4 ? 141.213 -10.136 0.784 1.00 0.00 191 SER A C 2
ATOM 1576 O O . SER A 1 4 ? 140.337 -9.347 1.141 1.00 0.00 191 SER A O 2
ATOM 1584 N N . ASN A 1 5 ? 142.452 -10.113 1.264 1.00 0.00 192 ASN A N 2
ATOM 1585 C CA . ASN A 1 5 ? 142.867 -9.148 2.275 1.00 0.00 192 ASN A CA 2
ATOM 1586 C C . ASN A 1 5 ? 144.380 -8.980 2.282 1.00 0.00 192 ASN A C 2
ATOM 1587 O O . ASN A 1 5 ? 144.885 -7.869 2.119 1.00 0.00 192 ASN A O 2
ATOM 1598 N N . SER A 1 6 ? 145.089 -10.094 2.460 1.00 0.00 193 SER A N 2
ATOM 1599 C CA . SER A 1 6 ? 146.528 -10.073 2.697 1.00 0.00 193 SER A CA 2
ATOM 1600 C C . SER A 1 6 ? 146.817 -9.343 4.004 1.00 0.00 193 SER A C 2
ATOM 1601 O O . SER A 1 6 ? 147.129 -8.149 4.021 1.00 0.00 193 SER A O 2
ATOM 1609 N N . SER A 1 7 ? 146.677 -10.071 5.101 1.00 0.00 194 SER A N 2
ATOM 1610 C CA . SER A 1 7 ? 146.807 -9.499 6.427 1.00 0.00 194 SER A CA 2
ATOM 1611 C C . SER A 1 7 ? 148.265 -9.194 6.760 1.00 0.00 194 SER A C 2
ATOM 1612 O O . SER A 1 7 ? 149.168 -9.436 5.954 1.00 0.00 194 SER A O 2
ATOM 1620 N N . VAL A 1 8 ? 148.486 -8.655 7.947 1.00 0.00 195 VAL A N 2
ATOM 1621 C CA . VAL A 1 8 ? 149.819 -8.285 8.393 1.00 0.00 195 VAL A CA 2
ATOM 1622 C C . VAL A 1 8 ? 150.134 -8.883 9.748 1.00 0.00 195 VAL A C 2
ATOM 1623 O O . VAL A 1 8 ? 150.550 -8.173 10.672 1.00 0.00 195 VAL A O 2
ATOM 1636 N N . LEU A 1 9 ? 149.927 -10.180 9.867 1.00 0.00 196 LEU A N 2
ATOM 1637 C CA . LEU A 1 9 ? 150.164 -10.891 11.114 1.00 0.00 196 LEU A CA 2
ATOM 1638 C C . LEU A 1 9 ? 149.263 -10.323 12.209 1.00 0.00 196 LEU A C 2
ATOM 1639 O O . LEU A 1 9 ? 149.602 -10.330 13.393 1.00 0.00 196 LEU A O 2
ATOM 1655 N N . LEU A 1 10 ? 148.104 -9.821 11.775 1.00 0.00 197 LEU A N 2
ATOM 1656 C CA . LEU A 1 10 ? 147.121 -9.188 12.654 1.00 0.00 197 LEU A CA 2
ATOM 1657 C C . LEU A 1 10 ? 147.674 -7.906 13.267 1.00 0.00 197 LEU A C 2
ATOM 1658 O O . LEU A 1 10 ? 147.105 -7.364 14.213 1.00 0.00 197 LEU A O 2
ATOM 1674 N N . ALA A 1 11 ? 148.777 -7.423 12.697 1.00 0.00 198 ALA A N 2
ATOM 1675 C CA . ALA A 1 11 ? 149.430 -6.199 13.148 1.00 0.00 198 ALA A CA 2
ATOM 1676 C C . ALA A 1 11 ? 149.886 -6.306 14.600 1.00 0.00 198 ALA A C 2
ATOM 1677 O O . ALA A 1 11 ? 150.078 -5.295 15.268 1.00 0.00 198 ALA A O 2
ATOM 1684 N N . VAL A 1 12 ? 150.100 -7.531 15.072 1.00 0.00 199 VAL A N 2
ATOM 1685 C CA . VAL A 1 12 ? 150.507 -7.755 16.457 1.00 0.00 199 VAL A CA 2
ATOM 1686 C C . VAL A 1 12 ? 151.894 -7.177 16.737 1.00 0.00 199 VAL A C 2
ATOM 1687 O O . VAL A 1 12 ? 152.234 -6.885 17.881 1.00 0.00 199 VAL A O 2
ATOM 1700 N N . GLN A 1 13 ? 152.691 -7.006 15.688 1.00 0.00 200 GLN A N 2
ATOM 1701 C CA . GLN A 1 13 ? 154.007 -6.394 15.825 1.00 0.00 200 GLN A CA 2
ATOM 1702 C C . GLN A 1 13 ? 154.073 -5.108 15.015 1.00 0.00 200 GLN A C 2
ATOM 1703 O O . GLN A 1 13 ? 155.146 -4.552 14.793 1.00 0.00 200 GLN A O 2
ATOM 1717 N N . GLN A 1 14 ? 152.911 -4.639 14.588 1.00 0.00 201 GLN A N 2
ATOM 1718 C CA . GLN A 1 14 ? 152.820 -3.496 13.687 1.00 0.00 201 GLN A CA 2
ATOM 1719 C C . GLN A 1 14 ? 151.577 -2.667 13.997 1.00 0.00 201 GLN A C 2
ATOM 1720 O O . GLN A 1 14 ? 150.989 -2.051 13.107 1.00 0.00 201 GLN A O 2
ATOM 1734 N N . SER A 1 15 ? 151.192 -2.642 15.269 1.00 0.00 202 SER A N 2
ATOM 1735 C CA . SER A 1 15 ? 149.981 -1.949 15.689 1.00 0.00 202 SER A CA 2
ATOM 1736 C C . SER A 1 15 ? 150.142 -0.438 15.567 1.00 0.00 202 SER A C 2
ATOM 1737 O O . SER A 1 15 ? 149.212 0.268 15.175 1.00 0.00 202 SER A O 2
ATOM 1745 N N . GLY A 1 16 ? 151.329 0.053 15.884 1.00 0.00 203 GLY A N 2
ATOM 1746 C CA . GLY A 1 16 ? 151.551 1.479 15.889 1.00 0.00 203 GLY A CA 2
ATOM 1747 C C . GLY A 1 16 ? 152.610 1.900 14.901 1.00 0.00 203 GLY A C 2
ATOM 1748 O O . GLY A 1 16 ? 153.423 2.775 15.194 1.00 0.00 203 GLY A O 2
ATOM 1752 N N . ALA A 1 17 ? 152.607 1.285 13.725 1.00 0.00 204 ALA A N 2
ATOM 1753 C CA . ALA A 1 17 ? 153.570 1.638 12.703 1.00 0.00 204 ALA A CA 2
ATOM 1754 C C . ALA A 1 17 ? 153.036 2.790 11.876 1.00 0.00 204 ALA A C 2
ATOM 1755 O O . ALA A 1 17 ? 152.360 2.590 10.866 1.00 0.00 204 ALA A O 2
ATOM 1762 N N . CYS A 1 18 ? 153.319 3.994 12.325 1.00 0.00 205 CYS A N 2
ATOM 1763 C CA . CYS A 1 18 ? 152.802 5.175 11.674 1.00 0.00 205 CYS A CA 2
ATOM 1764 C C . CYS A 1 18 ? 153.742 5.582 10.561 1.00 0.00 205 CYS A C 2
ATOM 1765 O O . CYS A 1 18 ? 154.961 5.445 10.701 1.00 0.00 205 CYS A O 2
ATOM 1773 N N . ARG A 1 19 ? 153.183 6.113 9.475 1.00 0.00 206 ARG A N 2
ATOM 1774 C CA . ARG A 1 19 ? 153.967 6.555 8.331 1.00 0.00 206 ARG A CA 2
ATOM 1775 C C . ARG A 1 19 ? 154.878 5.463 7.762 1.00 0.00 206 ARG A C 2
ATOM 1776 O O . ARG A 1 19 ? 155.647 5.736 6.857 1.00 0.00 206 ARG A O 2
ATOM 1797 N N . ASN A 1 20 ? 154.781 4.233 8.242 1.00 0.00 207 ASN A N 2
ATOM 1798 C CA . ASN A 1 20 ? 155.744 3.219 7.837 1.00 0.00 207 ASN A CA 2
ATOM 1799 C C . ASN A 1 20 ? 155.139 2.217 6.880 1.00 0.00 207 ASN A C 2
ATOM 1800 O O . ASN A 1 20 ? 154.363 1.347 7.271 1.00 0.00 207 ASN A O 2
ATOM 1811 N N . VAL A 1 21 ? 155.519 2.348 5.624 1.00 0.00 208 VAL A N 2
ATOM 1812 C CA . VAL A 1 21 ? 155.082 1.444 4.578 1.00 0.00 208 VAL A CA 2
ATOM 1813 C C . VAL A 1 21 ? 156.277 1.070 3.714 1.00 0.00 208 VAL A C 2
ATOM 1814 O O . VAL A 1 21 ? 156.906 1.934 3.108 1.00 0.00 208 VAL A O 2
ATOM 1827 N N . PHE A 1 22 ? 156.605 -0.207 3.684 1.00 0.00 209 PHE A N 2
ATOM 1828 C CA . PHE A 1 22 ? 157.769 -0.668 2.951 1.00 0.00 209 PHE A CA 2
ATOM 1829 C C . PHE A 1 22 ? 157.347 -1.604 1.825 1.00 0.00 209 PHE A C 2
ATOM 1830 O O . PHE A 1 22 ? 156.640 -2.588 2.055 1.00 0.00 209 PHE A O 2
ATOM 1847 N N . LEU A 1 23 ? 157.766 -1.273 0.613 1.00 0.00 210 LEU A N 2
ATOM 1848 C CA . LEU A 1 23 ? 157.461 -2.088 -0.554 1.00 0.00 210 LEU A CA 2
ATOM 1849 C C . LEU A 1 23 ? 158.705 -2.816 -1.026 1.00 0.00 210 LEU A C 2
ATOM 1850 O O . LEU A 1 23 ? 159.762 -2.209 -1.165 1.00 0.00 210 LEU A O 2
ATOM 1866 N N . GLY A 1 24 ? 158.576 -4.109 -1.275 1.00 0.00 211 GLY A N 2
ATOM 1867 C CA . GLY A 1 24 ? 159.715 -4.885 -1.715 1.00 0.00 211 GLY A CA 2
ATOM 1868 C C . GLY A 1 24 ? 159.385 -5.855 -2.831 1.00 0.00 211 GLY A C 2
ATOM 1869 O O . GLY A 1 24 ? 159.518 -7.065 -2.658 1.00 0.00 211 GLY A O 2
ATOM 1873 N N . ASN A 1 25 ? 158.954 -5.321 -3.975 1.00 0.00 212 ASN A N 2
ATOM 1874 C CA . ASN A 1 25 ? 158.696 -6.136 -5.168 1.00 0.00 212 ASN A CA 2
ATOM 1875 C C . ASN A 1 25 ? 158.161 -5.273 -6.300 1.00 0.00 212 ASN A C 2
ATOM 1876 O O . ASN A 1 25 ? 157.281 -5.692 -7.048 1.00 0.00 212 ASN A O 2
ATOM 1887 N N . LEU A 1 26 ? 158.686 -4.070 -6.430 1.00 0.00 213 LEU A N 2
ATOM 1888 C CA . LEU A 1 26 ? 158.254 -3.183 -7.501 1.00 0.00 213 LEU A CA 2
ATOM 1889 C C . LEU A 1 26 ? 159.073 -3.452 -8.756 1.00 0.00 213 LEU A C 2
ATOM 1890 O O . LEU A 1 26 ? 160.164 -4.016 -8.674 1.00 0.00 213 LEU A O 2
ATOM 1906 N N . PRO A 1 27 ? 158.561 -3.069 -9.932 1.00 0.00 214 PRO A N 2
ATOM 1907 C CA . PRO A 1 27 ? 159.288 -3.216 -11.184 1.00 0.00 214 PRO A CA 2
ATOM 1908 C C . PRO A 1 27 ? 160.331 -2.121 -11.340 1.00 0.00 214 PRO A C 2
ATOM 1909 O O . PRO A 1 27 ? 160.265 -1.089 -10.676 1.00 0.00 214 PRO A O 2
ATOM 1920 N N . ASN A 1 28 ? 161.289 -2.341 -12.211 1.00 0.00 215 ASN A N 2
ATOM 1921 C CA . ASN A 1 28 ? 162.340 -1.363 -12.422 1.00 0.00 215 ASN A CA 2
ATOM 1922 C C . ASN A 1 28 ? 161.813 -0.242 -13.299 1.00 0.00 215 ASN A C 2
ATOM 1923 O O . ASN A 1 28 ? 161.255 -0.486 -14.372 1.00 0.00 215 ASN A O 2
ATOM 1934 N N . GLY A 1 29 ? 161.972 0.977 -12.832 1.00 0.00 216 GLY A N 2
ATOM 1935 C CA . GLY A 1 29 ? 161.442 2.118 -13.546 1.00 0.00 216 GLY A CA 2
ATOM 1936 C C . GLY A 1 29 ? 160.246 2.732 -12.850 1.00 0.00 216 GLY A C 2
ATOM 1937 O O . GLY A 1 29 ? 159.743 3.773 -13.273 1.00 0.00 216 GLY A O 2
ATOM 1941 N N . ILE A 1 30 ? 159.782 2.081 -11.787 1.00 0.00 217 ILE A N 2
ATOM 1942 C CA . ILE A 1 30 ? 158.664 2.593 -11.001 1.00 0.00 217 ILE A CA 2
ATOM 1943 C C . ILE A 1 30 ? 159.020 3.947 -10.393 1.00 0.00 217 ILE A C 2
ATOM 1944 O O . ILE A 1 30 ? 160.083 4.110 -9.789 1.00 0.00 217 ILE A O 2
ATOM 1960 N N . THR A 1 31 ? 158.149 4.924 -10.580 1.00 0.00 218 THR A N 2
ATOM 1961 C CA . THR A 1 31 ? 158.402 6.249 -10.053 1.00 0.00 218 THR A CA 2
ATOM 1962 C C . THR A 1 31 ? 157.408 6.586 -8.952 1.00 0.00 218 THR A C 2
ATOM 1963 O O . THR A 1 31 ? 156.305 6.025 -8.884 1.00 0.00 218 THR A O 2
ATOM 1974 N N . GLU A 1 32 ? 157.813 7.497 -8.083 1.00 0.00 219 GLU A N 2
ATOM 1975 C CA . GLU A 1 32 ? 157.018 7.868 -6.934 1.00 0.00 219 GLU A CA 2
ATOM 1976 C C . GLU A 1 32 ? 155.728 8.502 -7.385 1.00 0.00 219 GLU A C 2
ATOM 1977 O O . GLU A 1 32 ? 154.715 8.318 -6.757 1.00 0.00 219 GLU A O 2
ATOM 1989 N N . ASP A 1 33 ? 155.780 9.243 -8.483 1.00 0.00 220 ASP A N 2
ATOM 1990 C CA . ASP A 1 33 ? 154.594 9.905 -9.024 1.00 0.00 220 ASP A CA 2
ATOM 1991 C C . ASP A 1 33 ? 153.478 8.899 -9.253 1.00 0.00 220 ASP A C 2
ATOM 1992 O O . ASP A 1 33 ? 152.305 9.201 -9.042 1.00 0.00 220 ASP A O 2
ATOM 2001 N N . GLU A 1 34 ? 153.865 7.697 -9.658 1.00 0.00 221 GLU A N 2
ATOM 2002 C CA . GLU A 1 34 ? 152.909 6.614 -9.872 1.00 0.00 221 GLU A CA 2
ATOM 2003 C C . GLU A 1 34 ? 152.293 6.187 -8.551 1.00 0.00 221 GLU A C 2
ATOM 2004 O O . GLU A 1 34 ? 151.081 6.243 -8.369 1.00 0.00 221 GLU A O 2
ATOM 2016 N N . ILE A 1 35 ? 153.145 5.769 -7.628 1.00 0.00 222 ILE A N 2
ATOM 2017 C CA . ILE A 1 35 ? 152.692 5.289 -6.326 1.00 0.00 222 ILE A CA 2
ATOM 2018 C C . ILE A 1 35 ? 151.944 6.378 -5.552 1.00 0.00 222 ILE A C 2
ATOM 2019 O O . ILE A 1 35 ? 150.957 6.105 -4.882 1.00 0.00 222 ILE A O 2
ATOM 2035 N N . ARG A 1 36 ? 152.421 7.607 -5.656 1.00 0.00 223 ARG A N 2
ATOM 2036 C CA . ARG A 1 36 ? 151.741 8.762 -5.072 1.00 0.00 223 ARG A CA 2
ATOM 2037 C C . ARG A 1 36 ? 150.307 8.855 -5.530 1.00 0.00 223 ARG A C 2
ATOM 2038 O O . ARG A 1 36 ? 149.380 8.717 -4.741 1.00 0.00 223 ARG A O 2
ATOM 2059 N N . GLU A 1 37 ? 150.142 9.041 -6.823 1.00 0.00 224 GLU A N 2
ATOM 2060 C CA . GLU A 1 37 ? 148.816 9.201 -7.416 1.00 0.00 224 GLU A CA 2
ATOM 2061 C C . GLU A 1 37 ? 147.958 7.972 -7.172 1.00 0.00 224 GLU A C 2
ATOM 2062 O O . GLU A 1 37 ? 146.735 8.015 -7.300 1.00 0.00 224 GLU A O 2
ATOM 2074 N N . ASP A 1 38 ? 148.607 6.877 -6.819 1.00 0.00 225 ASP A N 2
ATOM 2075 C CA . ASP A 1 38 ? 147.910 5.642 -6.573 1.00 0.00 225 ASP A CA 2
ATOM 2076 C C . ASP A 1 38 ? 147.478 5.528 -5.112 1.00 0.00 225 ASP A C 2
ATOM 2077 O O . ASP A 1 38 ? 146.419 4.980 -4.821 1.00 0.00 225 ASP A O 2
ATOM 2086 N N . LEU A 1 39 ? 148.277 6.067 -4.188 1.00 0.00 226 LEU A N 2
ATOM 2087 C CA . LEU A 1 39 ? 148.038 5.840 -2.762 1.00 0.00 226 LEU A CA 2
ATOM 2088 C C . LEU A 1 39 ? 147.486 7.077 -2.074 1.00 0.00 226 LEU A C 2
ATOM 2089 O O . LEU A 1 39 ? 146.971 6.995 -0.965 1.00 0.00 226 LEU A O 2
ATOM 2105 N N . GLU A 1 40 ? 147.527 8.204 -2.770 1.00 0.00 227 GLU A N 2
ATOM 2106 C CA . GLU A 1 40 ? 147.063 9.473 -2.223 1.00 0.00 227 GLU A CA 2
ATOM 2107 C C . GLU A 1 40 ? 145.568 9.450 -1.898 1.00 0.00 227 GLU A C 2
ATOM 2108 O O . GLU A 1 40 ? 145.153 10.053 -0.906 1.00 0.00 227 GLU A O 2
ATOM 2120 N N . PRO A 1 41 ? 144.717 8.760 -2.701 1.00 0.00 228 PRO A N 2
ATOM 2121 C CA . PRO A 1 41 ? 143.273 8.827 -2.514 1.00 0.00 228 PRO A CA 2
ATOM 2122 C C . PRO A 1 41 ? 142.834 8.200 -1.195 1.00 0.00 228 PRO A C 2
ATOM 2123 O O . PRO A 1 41 ? 141.858 8.641 -0.586 1.00 0.00 228 PRO A O 2
ATOM 2134 N N . PHE A 1 42 ? 143.566 7.190 -0.735 1.00 0.00 229 PHE A N 2
ATOM 2135 C CA . PHE A 1 42 ? 143.246 6.562 0.542 1.00 0.00 229 PHE A CA 2
ATOM 2136 C C . PHE A 1 42 ? 144.294 6.874 1.598 1.00 0.00 229 PHE A C 2
ATOM 2137 O O . PHE A 1 42 ? 144.167 6.463 2.744 1.00 0.00 229 PHE A O 2
ATOM 2154 N N . GLY A 1 43 ? 145.314 7.623 1.234 1.00 0.00 230 GLY A N 2
ATOM 2155 C CA . GLY A 1 43 ? 146.358 7.916 2.183 1.00 0.00 230 GLY A CA 2
ATOM 2156 C C . GLY A 1 43 ? 147.408 8.836 1.623 1.00 0.00 230 GLY A C 2
ATOM 2157 O O . GLY A 1 43 ? 148.337 8.386 0.963 1.00 0.00 230 GLY A O 2
ATOM 2161 N N . PRO A 1 44 ? 147.282 10.144 1.856 1.00 0.00 231 PRO A N 2
ATOM 2162 C CA . PRO A 1 44 ? 148.293 11.100 1.434 1.00 0.00 231 PRO A CA 2
ATOM 2163 C C . PRO A 1 44 ? 149.643 10.791 2.067 1.00 0.00 231 PRO A C 2
ATOM 2164 O O . PRO A 1 44 ? 149.733 10.524 3.269 1.00 0.00 231 PRO A O 2
ATOM 2175 N N . ILE A 1 45 ? 150.670 10.772 1.239 1.00 0.00 232 ILE A N 2
ATOM 2176 C CA . ILE A 1 45 ? 152.029 10.520 1.686 1.00 0.00 232 ILE A CA 2
ATOM 2177 C C . ILE A 1 45 ? 152.849 11.812 1.657 1.00 0.00 232 ILE A C 2
ATOM 2178 O O . ILE A 1 45 ? 152.577 12.710 0.856 1.00 0.00 232 ILE A O 2
ATOM 2194 N N . ASP A 1 46 ? 153.854 11.902 2.525 1.00 0.00 233 ASP A N 2
ATOM 2195 C CA . ASP A 1 46 ? 154.722 13.078 2.580 1.00 0.00 233 ASP A CA 2
ATOM 2196 C C . ASP A 1 46 ? 156.110 12.731 2.067 1.00 0.00 233 ASP A C 2
ATOM 2197 O O . ASP A 1 46 ? 156.851 13.604 1.614 1.00 0.00 233 ASP A O 2
ATOM 2206 N N . GLN A 1 47 ? 156.456 11.451 2.132 1.00 0.00 234 GLN A N 2
ATOM 2207 C CA . GLN A 1 47 ? 157.772 11.000 1.721 1.00 0.00 234 GLN A CA 2
ATOM 2208 C C . GLN A 1 47 ? 157.691 9.641 1.043 1.00 0.00 234 GLN A C 2
ATOM 2209 O O . GLN A 1 47 ? 157.140 8.690 1.609 1.00 0.00 234 GLN A O 2
ATOM 2223 N N . ILE A 1 48 ? 158.250 9.551 -0.156 1.00 0.00 235 ILE A N 2
ATOM 2224 C CA . ILE A 1 48 ? 158.250 8.309 -0.916 1.00 0.00 235 ILE A CA 2
ATOM 2225 C C . ILE A 1 48 ? 159.597 8.119 -1.598 1.00 0.00 235 ILE A C 2
ATOM 2226 O O . ILE A 1 48 ? 159.969 8.888 -2.486 1.00 0.00 235 ILE A O 2
ATOM 2242 N N . LYS A 1 49 ? 160.325 7.105 -1.170 1.00 0.00 236 LYS A N 2
ATOM 2243 C CA . LYS A 1 49 ? 161.643 6.826 -1.713 1.00 0.00 236 LYS A CA 2
ATOM 2244 C C . LYS A 1 49 ? 161.684 5.429 -2.307 1.00 0.00 236 LYS A C 2
ATOM 2245 O O . LYS A 1 49 ? 161.523 4.438 -1.600 1.00 0.00 236 LYS A O 2
ATOM 2264 N N . ILE A 1 50 ? 161.905 5.354 -3.603 1.00 0.00 237 ILE A N 2
ATOM 2265 C CA . ILE A 1 50 ? 161.965 4.079 -4.288 1.00 0.00 237 ILE A CA 2
ATOM 2266 C C . ILE A 1 50 ? 163.397 3.723 -4.616 1.00 0.00 237 ILE A C 2
ATOM 2267 O O . ILE A 1 50 ? 164.119 4.509 -5.232 1.00 0.00 237 ILE A O 2
ATOM 2283 N N . VAL A 1 51 ? 163.810 2.550 -4.196 1.00 0.00 238 VAL A N 2
ATOM 2284 C CA . VAL A 1 51 ? 165.069 2.008 -4.631 1.00 0.00 238 VAL A CA 2
ATOM 2285 C C . VAL A 1 51 ? 164.770 0.941 -5.664 1.00 0.00 238 VAL A C 2
ATOM 2286 O O . VAL A 1 51 ? 164.647 -0.244 -5.347 1.00 0.00 238 VAL A O 2
ATOM 2299 N N . THR A 1 52 ? 164.622 1.383 -6.903 1.00 0.00 239 THR A N 2
ATOM 2300 C CA . THR A 1 52 ? 164.194 0.515 -7.982 1.00 0.00 239 THR A CA 2
ATOM 2301 C C . THR A 1 52 ? 165.297 -0.469 -8.349 1.00 0.00 239 THR A C 2
ATOM 2302 O O . THR A 1 52 ? 165.048 -1.484 -8.999 1.00 0.00 239 THR A O 2
ATOM 2313 N N . GLU A 1 53 ? 166.512 -0.164 -7.907 1.00 0.00 240 GLU A N 2
ATOM 2314 C CA . GLU A 1 53 ? 167.642 -1.065 -8.071 1.00 0.00 240 GLU A CA 2
ATOM 2315 C C . GLU A 1 53 ? 167.419 -2.338 -7.263 1.00 0.00 240 GLU A C 2
ATOM 2316 O O . GLU A 1 53 ? 167.845 -3.420 -7.657 1.00 0.00 240 GLU A O 2
ATOM 2328 N N . ARG A 1 54 ? 166.745 -2.198 -6.128 1.00 0.00 241 ARG A N 2
ATOM 2329 C CA . ARG A 1 54 ? 166.500 -3.327 -5.243 1.00 0.00 241 ARG A CA 2
ATOM 2330 C C . ARG A 1 54 ? 165.025 -3.707 -5.235 1.00 0.00 241 ARG A C 2
ATOM 2331 O O . ARG A 1 54 ? 164.613 -4.587 -4.481 1.00 0.00 241 ARG A O 2
ATOM 2352 N N . ASN A 1 55 ? 164.234 -3.016 -6.060 1.00 0.00 242 ASN A N 2
ATOM 2353 C CA . ASN A 1 55 ? 162.807 -3.307 -6.207 1.00 0.00 242 ASN A CA 2
ATOM 2354 C C . ASN A 1 55 ? 162.041 -2.954 -4.937 1.00 0.00 242 ASN A C 2
ATOM 2355 O O . ASN A 1 55 ? 160.947 -3.466 -4.699 1.00 0.00 242 ASN A O 2
ATOM 2366 N N . ILE A 1 56 ? 162.598 -2.049 -4.149 1.00 0.00 243 ILE A N 2
ATOM 2367 C CA . ILE A 1 56 ? 162.028 -1.718 -2.852 1.00 0.00 243 ILE A CA 2
ATOM 2368 C C . ILE A 1 56 ? 161.702 -0.235 -2.749 1.00 0.00 243 ILE A C 2
ATOM 2369 O O . ILE A 1 56 ? 162.348 0.596 -3.387 1.00 0.00 243 ILE A O 2
ATOM 2385 N N . ALA A 1 57 ? 160.693 0.092 -1.953 1.00 0.00 244 ALA A N 2
ATOM 2386 C CA . ALA A 1 57 ? 160.283 1.480 -1.772 1.00 0.00 244 ALA A CA 2
ATOM 2387 C C . ALA A 1 57 ? 159.847 1.755 -0.340 1.00 0.00 244 ALA A C 2
ATOM 2388 O O . ALA A 1 57 ? 159.167 0.937 0.287 1.00 0.00 244 ALA A O 2
ATOM 2395 N N . PHE A 1 58 ? 160.245 2.916 0.158 1.00 0.00 245 PHE A N 2
ATOM 2396 C CA . PHE A 1 58 ? 159.890 3.367 1.494 1.00 0.00 245 PHE A CA 2
ATOM 2397 C C . PHE A 1 58 ? 158.898 4.520 1.402 1.00 0.00 245 PHE A C 2
ATOM 2398 O O . PHE A 1 58 ? 159.220 5.587 0.877 1.00 0.00 245 PHE A O 2
ATOM 2415 N N . VAL A 1 59 ? 157.696 4.300 1.899 1.00 0.00 246 VAL A N 2
ATOM 2416 C CA . VAL A 1 59 ? 156.651 5.310 1.858 1.00 0.00 246 VAL A CA 2
ATOM 2417 C C . VAL A 1 59 ? 156.348 5.783 3.270 1.00 0.00 246 VAL A C 2
ATOM 2418 O O . VAL A 1 59 ? 156.233 4.963 4.182 1.00 0.00 246 VAL A O 2
ATOM 2431 N N . HIS A 1 60 ? 156.229 7.090 3.470 1.00 0.00 247 HIS A N 2
ATOM 2432 C CA . HIS A 1 60 ? 155.883 7.596 4.790 1.00 0.00 247 HIS A CA 2
ATOM 2433 C C . HIS A 1 60 ? 154.501 8.239 4.792 1.00 0.00 247 HIS A C 2
ATOM 2434 O O . HIS A 1 60 ? 154.327 9.385 4.370 1.00 0.00 247 HIS A O 2
ATOM 2449 N N . PHE A 1 61 ? 153.531 7.488 5.302 1.00 0.00 248 PHE A N 2
ATOM 2450 C CA . PHE A 1 61 ? 152.140 7.949 5.396 1.00 0.00 248 PHE A CA 2
ATOM 2451 C C . PHE A 1 61 ? 151.895 8.735 6.673 1.00 0.00 248 PHE A C 2
ATOM 2452 O O . PHE A 1 61 ? 151.754 8.143 7.752 1.00 0.00 248 PHE A O 2
ATOM 2469 N N . LEU A 1 62 ? 151.810 10.056 6.520 1.00 0.00 249 LEU A N 2
ATOM 2470 C CA . LEU A 1 62 ? 151.679 10.995 7.637 1.00 0.00 249 LEU A CA 2
ATOM 2471 C C . LEU A 1 62 ? 150.692 10.522 8.700 1.00 0.00 249 LEU A C 2
ATOM 2472 O O . LEU A 1 62 ? 151.005 10.548 9.893 1.00 0.00 249 LEU A O 2
ATOM 2488 N N . ASN A 1 63 ? 149.509 10.094 8.288 1.00 0.00 250 ASN A N 2
ATOM 2489 C CA . ASN A 1 63 ? 148.542 9.564 9.237 1.00 0.00 250 ASN A CA 2
ATOM 2490 C C . ASN A 1 63 ? 148.677 8.055 9.332 1.00 0.00 250 ASN A C 2
ATOM 2491 O O . ASN A 1 63 ? 148.902 7.380 8.325 1.00 0.00 250 ASN A O 2
ATOM 2502 N N . ILE A 1 64 ? 148.535 7.532 10.541 1.00 0.00 251 ILE A N 2
ATOM 2503 C CA . ILE A 1 64 ? 148.671 6.104 10.778 1.00 0.00 251 ILE A CA 2
ATOM 2504 C C . ILE A 1 64 ? 147.605 5.337 9.988 1.00 0.00 251 ILE A C 2
ATOM 2505 O O . ILE A 1 64 ? 147.895 4.311 9.376 1.00 0.00 251 ILE A O 2
ATOM 2521 N N . ALA A 1 65 ? 146.388 5.881 9.945 1.00 0.00 252 ALA A N 2
ATOM 2522 C CA . ALA A 1 65 ? 145.273 5.209 9.294 1.00 0.00 252 ALA A CA 2
ATOM 2523 C C . ALA A 1 65 ? 145.472 5.158 7.789 1.00 0.00 252 ALA A C 2
ATOM 2524 O O . ALA A 1 65 ? 145.054 4.205 7.134 1.00 0.00 252 ALA A O 2
ATOM 2531 N N . ALA A 1 66 ? 146.136 6.179 7.255 1.00 0.00 253 ALA A N 2
ATOM 2532 C CA . ALA A 1 66 ? 146.409 6.250 5.827 1.00 0.00 253 ALA A CA 2
ATOM 2533 C C . ALA A 1 66 ? 147.271 5.075 5.396 1.00 0.00 253 ALA A C 2
ATOM 2534 O O . ALA A 1 66 ? 147.032 4.462 4.358 1.00 0.00 253 ALA A O 2
ATOM 2541 N N . ALA A 1 67 ? 148.261 4.758 6.218 1.00 0.00 254 ALA A N 2
ATOM 2542 C CA . ALA A 1 67 ? 149.148 3.643 5.946 1.00 0.00 254 ALA A CA 2
ATOM 2543 C C . ALA A 1 67 ? 148.392 2.330 6.040 1.00 0.00 254 ALA A C 2
ATOM 2544 O O . ALA A 1 67 ? 148.571 1.447 5.207 1.00 0.00 254 ALA A O 2
ATOM 2551 N N . ILE A 1 68 ? 147.533 2.223 7.048 1.00 0.00 255 ILE A N 2
ATOM 2552 C CA . ILE A 1 68 ? 146.767 1.007 7.278 1.00 0.00 255 ILE A CA 2
ATOM 2553 C C . ILE A 1 68 ? 145.936 0.643 6.053 1.00 0.00 255 ILE A C 2
ATOM 2554 O O . ILE A 1 68 ? 146.108 -0.428 5.473 1.00 0.00 255 ILE A O 2
ATOM 2570 N N . LYS A 1 69 ? 145.050 1.546 5.651 1.00 0.00 256 LYS A N 2
ATOM 2571 C CA . LYS A 1 69 ? 144.168 1.296 4.522 1.00 0.00 256 LYS A CA 2
ATOM 2572 C C . LYS A 1 69 ? 144.959 1.097 3.235 1.00 0.00 256 LYS A C 2
ATOM 2573 O O . LYS A 1 69 ? 144.636 0.222 2.445 1.00 0.00 256 LYS A O 2
ATOM 2592 N N . ALA A 1 70 ? 146.005 1.887 3.037 1.00 0.00 257 ALA A N 2
ATOM 2593 C CA . ALA A 1 70 ? 146.838 1.757 1.850 1.00 0.00 257 ALA A CA 2
ATOM 2594 C C . ALA A 1 70 ? 147.495 0.380 1.785 1.00 0.00 257 ALA A C 2
ATOM 2595 O O . ALA A 1 70 ? 147.426 -0.299 0.765 1.00 0.00 257 ALA A O 2
ATOM 2602 N N . VAL A 1 71 ? 148.103 -0.038 2.887 1.00 0.00 258 VAL A N 2
ATOM 2603 C CA . VAL A 1 71 ? 148.769 -1.336 2.959 1.00 0.00 258 VAL A CA 2
ATOM 2604 C C . VAL A 1 71 ? 147.759 -2.482 2.837 1.00 0.00 258 VAL A C 2
ATOM 2605 O O . VAL A 1 71 ? 148.099 -3.579 2.401 1.00 0.00 258 VAL A O 2
ATOM 2618 N N . GLN A 1 72 ? 146.517 -2.224 3.223 1.00 0.00 259 GLN A N 2
ATOM 2619 C CA . GLN A 1 72 ? 145.456 -3.223 3.122 1.00 0.00 259 GLN A CA 2
ATOM 2620 C C . GLN A 1 72 ? 144.803 -3.247 1.734 1.00 0.00 259 GLN A C 2
ATOM 2621 O O . GLN A 1 72 ? 144.247 -4.265 1.326 1.00 0.00 259 GLN A O 2
ATOM 2635 N N . GLU A 1 73 ? 144.872 -2.134 1.014 1.00 0.00 260 GLU A N 2
ATOM 2636 C CA . GLU A 1 73 ? 144.221 -2.010 -0.291 1.00 0.00 260 GLU A CA 2
ATOM 2637 C C . GLU A 1 73 ? 145.194 -2.321 -1.418 1.00 0.00 260 GLU A C 2
ATOM 2638 O O . GLU A 1 73 ? 144.798 -2.834 -2.463 1.00 0.00 260 GLU A O 2
ATOM 2650 N N . LEU A 1 74 ? 146.468 -2.013 -1.193 1.00 0.00 261 LEU A N 2
ATOM 2651 C CA . LEU A 1 74 ? 147.522 -2.277 -2.169 1.00 0.00 261 LEU A CA 2
ATOM 2652 C C . LEU A 1 74 ? 147.477 -3.734 -2.658 1.00 0.00 261 LEU A C 2
ATOM 2653 O O . LEU A 1 74 ? 147.424 -3.983 -3.861 1.00 0.00 261 LEU A O 2
ATOM 2669 N N . PRO A 1 75 ? 147.442 -4.720 -1.740 1.00 0.00 262 PRO A N 2
ATOM 2670 C CA . PRO A 1 75 ? 147.443 -6.140 -2.109 1.00 0.00 262 PRO A CA 2
ATOM 2671 C C . PRO A 1 75 ? 146.160 -6.565 -2.820 1.00 0.00 262 PRO A C 2
ATOM 2672 O O . PRO A 1 75 ? 146.104 -7.637 -3.426 1.00 0.00 262 PRO A O 2
ATOM 2683 N N . LEU A 1 76 ? 145.132 -5.729 -2.744 1.00 0.00 263 LEU A N 2
ATOM 2684 C CA . LEU A 1 76 ? 143.852 -6.041 -3.373 1.00 0.00 263 LEU A CA 2
ATOM 2685 C C . LEU A 1 76 ? 143.773 -5.471 -4.782 1.00 0.00 263 LEU A C 2
ATOM 2686 O O . LEU A 1 76 ? 142.808 -5.703 -5.510 1.00 0.00 263 LEU A O 2
ATOM 2702 N N . ASN A 1 77 ? 144.795 -4.732 -5.153 1.00 0.00 264 ASN A N 2
ATOM 2703 C CA . ASN A 1 77 ? 144.826 -4.038 -6.435 1.00 0.00 264 ASN A CA 2
ATOM 2704 C C . ASN A 1 77 ? 145.769 -4.707 -7.422 1.00 0.00 264 ASN A C 2
ATOM 2705 O O . ASN A 1 77 ? 146.787 -5.250 -7.038 1.00 0.00 264 ASN A O 2
ATOM 2716 N N . PRO A 1 78 ? 145.459 -4.614 -8.719 1.00 0.00 265 PRO A N 2
ATOM 2717 C CA . PRO A 1 78 ? 146.139 -5.378 -9.768 1.00 0.00 265 PRO A CA 2
ATOM 2718 C C . PRO A 1 78 ? 147.613 -5.014 -9.893 1.00 0.00 265 PRO A C 2
ATOM 2719 O O . PRO A 1 78 ? 148.464 -5.880 -10.092 1.00 0.00 265 PRO A O 2
ATOM 2730 N N . LYS A 1 79 ? 147.912 -3.732 -9.746 1.00 0.00 266 LYS A N 2
ATOM 2731 C CA . LYS A 1 79 ? 149.276 -3.254 -9.891 1.00 0.00 266 LYS A CA 2
ATOM 2732 C C . LYS A 1 79 ? 150.008 -3.424 -8.582 1.00 0.00 266 LYS A C 2
ATOM 2733 O O . LYS A 1 79 ? 151.125 -3.928 -8.530 1.00 0.00 266 LYS A O 2
ATOM 2752 N N . TRP A 1 80 ? 149.332 -3.039 -7.518 1.00 0.00 267 TRP A N 2
ATOM 2753 C CA . TRP A 1 80 ? 149.945 -2.953 -6.208 1.00 0.00 267 TRP A CA 2
ATOM 2754 C C . TRP A 1 80 ? 150.093 -4.332 -5.582 1.00 0.00 267 TRP A C 2
ATOM 2755 O O . TRP A 1 80 ? 150.993 -4.552 -4.777 1.00 0.00 267 TRP A O 2
ATOM 2776 N N . SER A 1 81 ? 149.216 -5.261 -5.958 1.00 0.00 268 SER A N 2
ATOM 2777 C CA . SER A 1 81 ? 149.294 -6.624 -5.436 1.00 0.00 268 SER A CA 2
ATOM 2778 C C . SER A 1 81 ? 150.575 -7.307 -5.910 1.00 0.00 268 SER A C 2
ATOM 2779 O O . SER A 1 81 ? 151.047 -8.265 -5.295 1.00 0.00 268 SER A O 2
ATOM 2787 N N . LYS A 1 82 ? 151.137 -6.801 -7.005 1.00 0.00 269 LYS A N 2
ATOM 2788 C CA . LYS A 1 82 ? 152.386 -7.325 -7.536 1.00 0.00 269 LYS A CA 2
ATOM 2789 C C . LYS A 1 82 ? 153.549 -6.911 -6.642 1.00 0.00 269 LYS A C 2
ATOM 2790 O O . LYS A 1 82 ? 154.595 -7.551 -6.620 1.00 0.00 269 LYS A O 2
ATOM 2809 N N . ARG A 1 83 ? 153.341 -5.841 -5.891 1.00 0.00 270 ARG A N 2
ATOM 2810 C CA . ARG A 1 83 ? 154.344 -5.340 -4.971 1.00 0.00 270 ARG A CA 2
ATOM 2811 C C . ARG A 1 83 ? 154.103 -5.948 -3.597 1.00 0.00 270 ARG A C 2
ATOM 2812 O O . ARG A 1 83 ? 152.959 -6.110 -3.184 1.00 0.00 270 ARG A O 2
ATOM 2833 N N . ARG A 1 84 ? 155.169 -6.290 -2.897 1.00 0.00 271 ARG A N 2
ATOM 2834 C CA . ARG A 1 84 ? 155.039 -6.847 -1.557 1.00 0.00 271 ARG A CA 2
ATOM 2835 C C . ARG A 1 84 ? 155.130 -5.718 -0.546 1.00 0.00 271 ARG A C 2
ATOM 2836 O O . ARG A 1 84 ? 156.210 -5.170 -0.331 1.00 0.00 271 ARG A O 2
ATOM 2857 N N . ILE A 1 85 ? 154.006 -5.342 0.047 1.00 0.00 272 ILE A N 2
ATOM 2858 C CA . ILE A 1 85 ? 154.003 -4.225 0.975 1.00 0.00 272 ILE A CA 2
ATOM 2859 C C . ILE A 1 85 ? 153.672 -4.679 2.391 1.00 0.00 272 ILE A C 2
ATOM 2860 O O . ILE A 1 85 ? 152.890 -5.611 2.598 1.00 0.00 272 ILE A O 2
ATOM 2876 N N . TYR A 1 86 ? 154.330 -4.061 3.349 1.00 0.00 273 TYR A N 2
ATOM 2877 C CA . TYR A 1 86 ? 154.039 -4.269 4.755 1.00 0.00 273 TYR A CA 2
ATOM 2878 C C . TYR A 1 86 ? 154.411 -3.021 5.542 1.00 0.00 273 TYR A C 2
ATOM 2879 O O . TYR A 1 86 ? 155.041 -2.108 5.000 1.00 0.00 273 TYR A O 2
ATOM 2897 N N . TYR A 1 87 ? 154.007 -2.967 6.800 1.00 0.00 274 TYR A N 2
ATOM 2898 C CA . TYR A 1 87 ? 154.419 -1.892 7.683 1.00 0.00 274 TYR A CA 2
ATOM 2899 C C . TYR A 1 87 ? 155.922 -1.935 7.905 1.00 0.00 274 TYR A C 2
ATOM 2900 O O . TYR A 1 87 ? 156.500 -3.007 8.088 1.00 0.00 274 TYR A O 2
ATOM 2918 N N . GLY A 1 88 ? 156.548 -0.772 7.865 1.00 0.00 275 GLY A N 2
ATOM 2919 C CA . GLY A 1 88 ? 157.965 -0.679 8.137 1.00 0.00 275 GLY A CA 2
ATOM 2920 C C . GLY A 1 88 ? 158.293 -1.031 9.575 1.00 0.00 275 GLY A C 2
ATOM 2921 O O . GLY A 1 88 ? 157.396 -1.193 10.405 1.00 0.00 275 GLY A O 2
ATOM 2925 N N . ARG A 1 89 ? 159.573 -1.145 9.876 1.00 0.00 276 ARG A N 2
ATOM 2926 C CA . ARG A 1 89 ? 160.004 -1.535 11.208 1.00 0.00 276 ARG A CA 2
ATOM 2927 C C . ARG A 1 89 ? 160.131 -0.311 12.102 1.00 0.00 276 ARG A C 2
ATOM 2928 O O . ARG A 1 89 ? 160.382 0.793 11.608 1.00 0.00 276 ARG A O 2
ATOM 2949 N N . ASP A 1 90 ? 159.957 -0.525 13.411 1.00 0.00 277 ASP A N 2
ATOM 2950 C CA . ASP A 1 90 ? 159.909 0.552 14.399 1.00 0.00 277 ASP A CA 2
ATOM 2951 C C . ASP A 1 90 ? 158.639 1.393 14.222 1.00 0.00 277 ASP A C 2
ATOM 2952 O O . ASP A 1 90 ? 158.093 1.486 13.127 1.00 0.00 277 ASP A O 2
ATOM 2961 N N . ARG A 1 91 ? 158.137 1.963 15.311 1.00 0.00 278 ARG A N 2
ATOM 2962 C CA . ARG A 1 91 ? 156.898 2.733 15.262 1.00 0.00 278 ARG A CA 2
ATOM 2963 C C . ARG A 1 91 ? 157.104 4.087 14.592 1.00 0.00 278 ARG A C 2
ATOM 2964 O O . ARG A 1 91 ? 156.215 4.579 13.895 1.00 0.00 278 ARG A O 2
ATOM 2985 N N . CYS A 1 92 ? 158.281 4.675 14.811 1.00 0.00 279 CYS A N 2
ATOM 2986 C CA . CYS A 1 92 ? 158.593 6.020 14.329 1.00 0.00 279 CYS A CA 2
ATOM 2987 C C . CYS A 1 92 ? 157.618 7.043 14.909 1.00 0.00 279 CYS A C 2
ATOM 2988 O O . CYS A 1 92 ? 157.411 8.121 14.347 1.00 0.00 279 CYS A O 2
ATOM 2996 N N . ALA A 1 93 ? 157.053 6.708 16.060 1.00 0.00 280 ALA A N 2
ATOM 2997 C CA . ALA A 1 93 ? 156.091 7.565 16.725 1.00 0.00 280 ALA A CA 2
ATOM 2998 C C . ALA A 1 93 ? 156.693 8.140 17.995 1.00 0.00 280 ALA A C 2
ATOM 2999 O O . ALA A 1 93 ? 155.984 8.625 18.879 1.00 0.00 280 ALA A O 2
ATOM 3006 N N . VAL A 1 94 ? 158.014 8.102 18.065 1.00 0.00 281 VAL A N 2
ATOM 3007 C CA . VAL A 1 94 ? 158.734 8.565 19.240 1.00 0.00 281 VAL A CA 2
ATOM 3008 C C . VAL A 1 94 ? 159.044 10.059 19.129 1.00 0.00 281 VAL A C 2
ATOM 3009 O O . VAL A 1 94 ? 159.310 10.729 20.131 1.00 0.00 281 VAL A O 2
ATOM 3022 N N . GLY A 1 95 ? 158.993 10.581 17.909 1.00 0.00 282 GLY A N 2
ATOM 3023 C CA . GLY A 1 95 ? 159.232 11.991 17.697 1.00 0.00 282 GLY A CA 2
ATOM 3024 C C . GLY A 1 95 ? 158.231 12.601 16.740 1.00 0.00 282 GLY A C 2
ATOM 3025 O O . GLY A 1 95 ? 158.591 13.052 15.651 1.00 0.00 282 GLY A O 2
ATOM 3029 N N . LEU A 1 96 ? 156.970 12.605 17.138 1.00 0.00 283 LEU A N 2
ATOM 3030 C CA . LEU A 1 96 ? 155.914 13.185 16.325 1.00 0.00 283 LEU A CA 2
ATOM 3031 C C . LEU A 1 96 ? 155.496 14.539 16.879 1.00 0.00 283 LEU A C 2
ATOM 3032 O O . LEU A 1 96 ? 155.247 14.682 18.079 1.00 0.00 283 LEU A O 2
ATOM 3048 N N . LYS A 1 97 ? 155.437 15.532 16.010 1.00 0.00 284 LYS A N 2
ATOM 3049 C CA . LYS A 1 97 ? 155.026 16.865 16.406 1.00 0.00 284 LYS A CA 2
ATOM 3050 C C . LYS A 1 97 ? 153.634 17.160 15.868 1.00 0.00 284 LYS A C 2
ATOM 3051 O O . LYS A 1 97 ? 153.443 17.085 14.638 1.00 0.00 284 LYS A O 2
ATOM 3071 N N . ASN A 1 1 ? 152.996 -23.360 3.738 1.00 0.00 188 ASN A N 3
ATOM 3072 C CA . ASN A 1 1 ? 154.351 -23.463 4.330 1.00 0.00 188 ASN A CA 3
ATOM 3073 C C . ASN A 1 1 ? 154.333 -23.065 5.793 1.00 0.00 188 ASN A C 3
ATOM 3074 O O . ASN A 1 1 ? 153.437 -22.349 6.239 1.00 0.00 188 ASN A O 3
ATOM 3087 N N . SER A 1 2 ? 155.320 -23.538 6.537 1.00 0.00 189 SER A N 3
ATOM 3088 C CA . SER A 1 2 ? 155.471 -23.176 7.936 1.00 0.00 189 SER A CA 3
ATOM 3089 C C . SER A 1 2 ? 156.288 -21.894 8.061 1.00 0.00 189 SER A C 3
ATOM 3090 O O . SER A 1 2 ? 155.973 -21.009 8.859 1.00 0.00 189 SER A O 3
ATOM 3098 N N . ALA A 1 3 ? 157.334 -21.808 7.255 1.00 0.00 190 ALA A N 3
ATOM 3099 C CA . ALA A 1 3 ? 158.185 -20.635 7.215 1.00 0.00 190 ALA A CA 3
ATOM 3100 C C . ALA A 1 3 ? 158.143 -20.014 5.828 1.00 0.00 190 ALA A C 3
ATOM 3101 O O . ALA A 1 3 ? 157.435 -20.509 4.949 1.00 0.00 190 ALA A O 3
ATOM 3108 N N . SER A 1 4 ? 158.898 -18.932 5.643 1.00 0.00 191 SER A N 3
ATOM 3109 C CA . SER A 1 4 ? 158.953 -18.219 4.367 1.00 0.00 191 SER A CA 3
ATOM 3110 C C . SER A 1 4 ? 157.611 -17.561 4.059 1.00 0.00 191 SER A C 3
ATOM 3111 O O . SER A 1 4 ? 157.336 -17.180 2.920 1.00 0.00 191 SER A O 3
ATOM 3119 N N . ASN A 1 5 ? 156.787 -17.417 5.084 1.00 0.00 192 ASN A N 3
ATOM 3120 C CA . ASN A 1 5 ? 155.495 -16.771 4.940 1.00 0.00 192 ASN A CA 3
ATOM 3121 C C . ASN A 1 5 ? 155.626 -15.298 5.280 1.00 0.00 192 ASN A C 3
ATOM 3122 O O . ASN A 1 5 ? 156.587 -14.890 5.934 1.00 0.00 192 ASN A O 3
ATOM 3133 N N . SER A 1 6 ? 154.676 -14.506 4.827 1.00 0.00 193 SER A N 3
ATOM 3134 C CA . SER A 1 6 ? 154.679 -13.082 5.105 1.00 0.00 193 SER A CA 3
ATOM 3135 C C . SER A 1 6 ? 154.298 -12.823 6.560 1.00 0.00 193 SER A C 3
ATOM 3136 O O . SER A 1 6 ? 153.115 -12.758 6.899 1.00 0.00 193 SER A O 3
ATOM 3144 N N . SER A 1 7 ? 155.302 -12.734 7.424 1.00 0.00 194 SER A N 3
ATOM 3145 C CA . SER A 1 7 ? 155.074 -12.424 8.825 1.00 0.00 194 SER A CA 3
ATOM 3146 C C . SER A 1 7 ? 154.639 -10.972 8.963 1.00 0.00 194 SER A C 3
ATOM 3147 O O . SER A 1 7 ? 155.470 -10.062 8.986 1.00 0.00 194 SER A O 3
ATOM 3155 N N . VAL A 1 8 ? 153.335 -10.758 9.017 1.00 0.00 195 VAL A N 3
ATOM 3156 C CA . VAL A 1 8 ? 152.781 -9.417 9.041 1.00 0.00 195 VAL A CA 3
ATOM 3157 C C . VAL A 1 8 ? 151.691 -9.294 10.088 1.00 0.00 195 VAL A C 3
ATOM 3158 O O . VAL A 1 8 ? 150.873 -10.198 10.256 1.00 0.00 195 VAL A O 3
ATOM 3171 N N . LEU A 1 9 ? 151.667 -8.174 10.789 1.00 0.00 196 LEU A N 3
ATOM 3172 C CA . LEU A 1 9 ? 150.527 -7.844 11.623 1.00 0.00 196 LEU A CA 3
ATOM 3173 C C . LEU A 1 9 ? 149.433 -7.268 10.740 1.00 0.00 196 LEU A C 3
ATOM 3174 O O . LEU A 1 9 ? 148.324 -6.975 11.187 1.00 0.00 196 LEU A O 3
ATOM 3190 N N . LEU A 1 10 ? 149.770 -7.116 9.467 1.00 0.00 197 LEU A N 3
ATOM 3191 C CA . LEU A 1 10 ? 148.796 -6.792 8.440 1.00 0.00 197 LEU A CA 3
ATOM 3192 C C . LEU A 1 10 ? 147.810 -7.947 8.303 1.00 0.00 197 LEU A C 3
ATOM 3193 O O . LEU A 1 10 ? 146.675 -7.765 7.864 1.00 0.00 197 LEU A O 3
ATOM 3209 N N . ALA A 1 11 ? 148.255 -9.134 8.714 1.00 0.00 198 ALA A N 3
ATOM 3210 C CA . ALA A 1 11 ? 147.414 -10.320 8.694 1.00 0.00 198 ALA A CA 3
ATOM 3211 C C . ALA A 1 11 ? 146.240 -10.154 9.652 1.00 0.00 198 ALA A C 3
ATOM 3212 O O . ALA A 1 11 ? 145.142 -10.651 9.400 1.00 0.00 198 ALA A O 3
ATOM 3219 N N . VAL A 1 12 ? 146.474 -9.429 10.746 1.00 0.00 199 VAL A N 3
ATOM 3220 C CA . VAL A 1 12 ? 145.427 -9.143 11.714 1.00 0.00 199 VAL A CA 3
ATOM 3221 C C . VAL A 1 12 ? 144.954 -7.706 11.534 1.00 0.00 199 VAL A C 3
ATOM 3222 O O . VAL A 1 12 ? 144.241 -7.166 12.380 1.00 0.00 199 VAL A O 3
ATOM 3235 N N . GLN A 1 13 ? 145.382 -7.115 10.406 1.00 0.00 200 GLN A N 3
ATOM 3236 C CA . GLN A 1 13 ? 145.016 -5.754 9.975 1.00 0.00 200 GLN A CA 3
ATOM 3237 C C . GLN A 1 13 ? 145.154 -4.711 11.088 1.00 0.00 200 GLN A C 3
ATOM 3238 O O . GLN A 1 13 ? 144.459 -3.694 11.089 1.00 0.00 200 GLN A O 3
ATOM 3252 N N . GLN A 1 14 ? 146.088 -4.941 12.003 1.00 0.00 201 GLN A N 3
ATOM 3253 C CA . GLN A 1 14 ? 146.325 -4.021 13.107 1.00 0.00 201 GLN A CA 3
ATOM 3254 C C . GLN A 1 14 ? 147.819 -3.874 13.356 1.00 0.00 201 GLN A C 3
ATOM 3255 O O . GLN A 1 14 ? 148.522 -4.865 13.556 1.00 0.00 201 GLN A O 3
ATOM 3269 N N . SER A 1 15 ? 148.302 -2.641 13.333 1.00 0.00 202 SER A N 3
ATOM 3270 C CA . SER A 1 15 ? 149.716 -2.360 13.539 1.00 0.00 202 SER A CA 3
ATOM 3271 C C . SER A 1 15 ? 149.912 -0.913 13.961 1.00 0.00 202 SER A C 3
ATOM 3272 O O . SER A 1 15 ? 149.431 0.004 13.298 1.00 0.00 202 SER A O 3
ATOM 3280 N N . GLY A 1 16 ? 150.626 -0.710 15.057 1.00 0.00 203 GLY A N 3
ATOM 3281 C CA . GLY A 1 16 ? 150.910 0.632 15.523 1.00 0.00 203 GLY A CA 3
ATOM 3282 C C . GLY A 1 16 ? 152.096 1.240 14.809 1.00 0.00 203 GLY A C 3
ATOM 3283 O O . GLY A 1 16 ? 153.004 1.787 15.438 1.00 0.00 203 GLY A O 3
ATOM 3287 N N . ALA A 1 17 ? 152.090 1.138 13.493 1.00 0.00 204 ALA A N 3
ATOM 3288 C CA . ALA A 1 17 ? 153.168 1.661 12.681 1.00 0.00 204 ALA A CA 3
ATOM 3289 C C . ALA A 1 17 ? 152.677 2.843 11.870 1.00 0.00 204 ALA A C 3
ATOM 3290 O O . ALA A 1 17 ? 151.997 2.674 10.858 1.00 0.00 204 ALA A O 3
ATOM 3297 N N . CYS A 1 18 ? 153.004 4.038 12.320 1.00 0.00 205 CYS A N 3
ATOM 3298 C CA . CYS A 1 18 ? 152.548 5.233 11.646 1.00 0.00 205 CYS A CA 3
ATOM 3299 C C . CYS A 1 18 ? 153.532 5.591 10.552 1.00 0.00 205 CYS A C 3
ATOM 3300 O O . CYS A 1 18 ? 154.734 5.410 10.725 1.00 0.00 205 CYS A O 3
ATOM 3308 N N . ARG A 1 19 ? 153.023 6.133 9.446 1.00 0.00 206 ARG A N 3
ATOM 3309 C CA . ARG A 1 19 ? 153.851 6.590 8.339 1.00 0.00 206 ARG A CA 3
ATOM 3310 C C . ARG A 1 19 ? 154.808 5.528 7.801 1.00 0.00 206 ARG A C 3
ATOM 3311 O O . ARG A 1 19 ? 155.634 5.839 6.959 1.00 0.00 206 ARG A O 3
ATOM 3332 N N . ASN A 1 20 ? 154.688 4.281 8.228 1.00 0.00 207 ASN A N 3
ATOM 3333 C CA . ASN A 1 20 ? 155.667 3.282 7.829 1.00 0.00 207 ASN A CA 3
ATOM 3334 C C . ASN A 1 20 ? 155.097 2.266 6.869 1.00 0.00 207 ASN A C 3
ATOM 3335 O O . ASN A 1 20 ? 154.320 1.390 7.247 1.00 0.00 207 ASN A O 3
ATOM 3346 N N . VAL A 1 21 ? 155.509 2.388 5.624 1.00 0.00 208 VAL A N 3
ATOM 3347 C CA . VAL A 1 21 ? 155.113 1.469 4.579 1.00 0.00 208 VAL A CA 3
ATOM 3348 C C . VAL A 1 21 ? 156.336 1.097 3.751 1.00 0.00 208 VAL A C 3
ATOM 3349 O O . VAL A 1 21 ? 157.066 1.971 3.291 1.00 0.00 208 VAL A O 3
ATOM 3362 N N . PHE A 1 22 ? 156.579 -0.189 3.591 1.00 0.00 209 PHE A N 3
ATOM 3363 C CA . PHE A 1 22 ? 157.731 -0.649 2.838 1.00 0.00 209 PHE A CA 3
ATOM 3364 C C . PHE A 1 22 ? 157.288 -1.540 1.687 1.00 0.00 209 PHE A C 3
ATOM 3365 O O . PHE A 1 22 ? 156.534 -2.495 1.884 1.00 0.00 209 PHE A O 3
ATOM 3382 N N . LEU A 1 23 ? 157.744 -1.211 0.487 1.00 0.00 210 LEU A N 3
ATOM 3383 C CA . LEU A 1 23 ? 157.455 -2.016 -0.689 1.00 0.00 210 LEU A CA 3
ATOM 3384 C C . LEU A 1 23 ? 158.708 -2.723 -1.164 1.00 0.00 210 LEU A C 3
ATOM 3385 O O . LEU A 1 23 ? 159.731 -2.088 -1.394 1.00 0.00 210 LEU A O 3
ATOM 3401 N N . GLY A 1 24 ? 158.633 -4.033 -1.308 1.00 0.00 211 GLY A N 3
ATOM 3402 C CA . GLY A 1 24 ? 159.795 -4.789 -1.728 1.00 0.00 211 GLY A CA 3
ATOM 3403 C C . GLY A 1 24 ? 159.512 -5.739 -2.870 1.00 0.00 211 GLY A C 3
ATOM 3404 O O . GLY A 1 24 ? 159.741 -6.943 -2.744 1.00 0.00 211 GLY A O 3
ATOM 3408 N N . ASN A 1 25 ? 159.020 -5.198 -3.987 1.00 0.00 212 ASN A N 3
ATOM 3409 C CA . ASN A 1 25 ? 158.757 -5.995 -5.188 1.00 0.00 212 ASN A CA 3
ATOM 3410 C C . ASN A 1 25 ? 158.141 -5.128 -6.280 1.00 0.00 212 ASN A C 3
ATOM 3411 O O . ASN A 1 25 ? 157.114 -5.474 -6.861 1.00 0.00 212 ASN A O 3
ATOM 3422 N N . LEU A 1 26 ? 158.761 -3.993 -6.545 1.00 0.00 213 LEU A N 3
ATOM 3423 C CA . LEU A 1 26 ? 158.279 -3.094 -7.590 1.00 0.00 213 LEU A CA 3
ATOM 3424 C C . LEU A 1 26 ? 159.058 -3.321 -8.879 1.00 0.00 213 LEU A C 3
ATOM 3425 O O . LEU A 1 26 ? 160.167 -3.855 -8.849 1.00 0.00 213 LEU A O 3
ATOM 3441 N N . PRO A 1 27 ? 158.497 -2.919 -10.026 1.00 0.00 214 PRO A N 3
ATOM 3442 C CA . PRO A 1 27 ? 159.168 -3.054 -11.309 1.00 0.00 214 PRO A CA 3
ATOM 3443 C C . PRO A 1 27 ? 160.192 -1.956 -11.538 1.00 0.00 214 PRO A C 3
ATOM 3444 O O . PRO A 1 27 ? 160.090 -0.861 -10.984 1.00 0.00 214 PRO A O 3
ATOM 3455 N N . ASN A 1 28 ? 161.171 -2.259 -12.357 1.00 0.00 215 ASN A N 3
ATOM 3456 C CA . ASN A 1 28 ? 162.194 -1.292 -12.715 1.00 0.00 215 ASN A CA 3
ATOM 3457 C C . ASN A 1 28 ? 161.581 -0.161 -13.523 1.00 0.00 215 ASN A C 3
ATOM 3458 O O . ASN A 1 28 ? 160.992 -0.387 -14.584 1.00 0.00 215 ASN A O 3
ATOM 3469 N N . GLY A 1 29 ? 161.714 1.052 -13.017 1.00 0.00 216 GLY A N 3
ATOM 3470 C CA . GLY A 1 29 ? 161.120 2.192 -13.680 1.00 0.00 216 GLY A CA 3
ATOM 3471 C C . GLY A 1 29 ? 159.933 2.757 -12.929 1.00 0.00 216 GLY A C 3
ATOM 3472 O O . GLY A 1 29 ? 159.331 3.738 -13.364 1.00 0.00 216 GLY A O 3
ATOM 3476 N N . ILE A 1 30 ? 159.576 2.129 -11.817 1.00 0.00 217 ILE A N 3
ATOM 3477 C CA . ILE A 1 30 ? 158.503 2.641 -10.972 1.00 0.00 217 ILE A CA 3
ATOM 3478 C C . ILE A 1 30 ? 158.883 4.002 -10.389 1.00 0.00 217 ILE A C 3
ATOM 3479 O O . ILE A 1 30 ? 159.968 4.173 -9.827 1.00 0.00 217 ILE A O 3
ATOM 3495 N N . THR A 1 31 ? 158.007 4.979 -10.558 1.00 0.00 218 THR A N 3
ATOM 3496 C CA . THR A 1 31 ? 158.267 6.309 -10.046 1.00 0.00 218 THR A CA 3
ATOM 3497 C C . THR A 1 31 ? 157.273 6.663 -8.943 1.00 0.00 218 THR A C 3
ATOM 3498 O O . THR A 1 31 ? 156.184 6.078 -8.850 1.00 0.00 218 THR A O 3
ATOM 3509 N N . GLU A 1 32 ? 157.662 7.609 -8.096 1.00 0.00 219 GLU A N 3
ATOM 3510 C CA . GLU A 1 32 ? 156.862 7.981 -6.946 1.00 0.00 219 GLU A CA 3
ATOM 3511 C C . GLU A 1 32 ? 155.525 8.515 -7.387 1.00 0.00 219 GLU A C 3
ATOM 3512 O O . GLU A 1 32 ? 154.526 8.223 -6.774 1.00 0.00 219 GLU A O 3
ATOM 3524 N N . ASP A 1 33 ? 155.526 9.305 -8.450 1.00 0.00 220 ASP A N 3
ATOM 3525 C CA . ASP A 1 33 ? 154.303 9.905 -8.973 1.00 0.00 220 ASP A CA 3
ATOM 3526 C C . ASP A 1 33 ? 153.224 8.850 -9.186 1.00 0.00 220 ASP A C 3
ATOM 3527 O O . ASP A 1 33 ? 152.045 9.104 -8.955 1.00 0.00 220 ASP A O 3
ATOM 3536 N N . GLU A 1 34 ? 153.648 7.660 -9.600 1.00 0.00 221 GLU A N 3
ATOM 3537 C CA . GLU A 1 34 ? 152.726 6.546 -9.807 1.00 0.00 221 GLU A CA 3
ATOM 3538 C C . GLU A 1 34 ? 152.150 6.084 -8.478 1.00 0.00 221 GLU A C 3
ATOM 3539 O O . GLU A 1 34 ? 150.937 6.043 -8.292 1.00 0.00 221 GLU A O 3
ATOM 3551 N N . ILE A 1 35 ? 153.036 5.740 -7.555 1.00 0.00 222 ILE A N 3
ATOM 3552 C CA . ILE A 1 35 ? 152.627 5.275 -6.234 1.00 0.00 222 ILE A CA 3
ATOM 3553 C C . ILE A 1 35 ? 151.824 6.344 -5.485 1.00 0.00 222 ILE A C 3
ATOM 3554 O O . ILE A 1 35 ? 150.831 6.042 -4.839 1.00 0.00 222 ILE A O 3
ATOM 3570 N N . ARG A 1 36 ? 152.259 7.587 -5.588 1.00 0.00 223 ARG A N 3
ATOM 3571 C CA . ARG A 1 36 ? 151.546 8.719 -5.000 1.00 0.00 223 ARG A CA 3
ATOM 3572 C C . ARG A 1 36 ? 150.120 8.814 -5.488 1.00 0.00 223 ARG A C 3
ATOM 3573 O O . ARG A 1 36 ? 149.181 8.696 -4.707 1.00 0.00 223 ARG A O 3
ATOM 3594 N N . GLU A 1 37 ? 149.964 9.003 -6.784 1.00 0.00 224 GLU A N 3
ATOM 3595 C CA . GLU A 1 37 ? 148.634 9.141 -7.382 1.00 0.00 224 GLU A CA 3
ATOM 3596 C C . GLU A 1 37 ? 147.780 7.926 -7.072 1.00 0.00 224 GLU A C 3
ATOM 3597 O O . GLU A 1 37 ? 146.548 7.983 -7.113 1.00 0.00 224 GLU A O 3
ATOM 3609 N N . ASP A 1 38 ? 148.439 6.827 -6.753 1.00 0.00 225 ASP A N 3
ATOM 3610 C CA . ASP A 1 38 ? 147.750 5.598 -6.465 1.00 0.00 225 ASP A CA 3
ATOM 3611 C C . ASP A 1 38 ? 147.354 5.503 -4.994 1.00 0.00 225 ASP A C 3
ATOM 3612 O O . ASP A 1 38 ? 146.301 4.960 -4.674 1.00 0.00 225 ASP A O 3
ATOM 3621 N N . LEU A 1 39 ? 148.176 6.051 -4.099 1.00 0.00 226 LEU A N 3
ATOM 3622 C CA . LEU A 1 39 ? 147.990 5.821 -2.666 1.00 0.00 226 LEU A CA 3
ATOM 3623 C C . LEU A 1 39 ? 147.443 7.045 -1.951 1.00 0.00 226 LEU A C 3
ATOM 3624 O O . LEU A 1 39 ? 146.867 6.928 -0.877 1.00 0.00 226 LEU A O 3
ATOM 3640 N N . GLU A 1 40 ? 147.559 8.203 -2.583 1.00 0.00 227 GLU A N 3
ATOM 3641 C CA . GLU A 1 40 ? 147.154 9.462 -1.970 1.00 0.00 227 GLU A CA 3
ATOM 3642 C C . GLU A 1 40 ? 145.642 9.542 -1.727 1.00 0.00 227 GLU A C 3
ATOM 3643 O O . GLU A 1 40 ? 145.223 10.177 -0.759 1.00 0.00 227 GLU A O 3
ATOM 3655 N N . PRO A 1 41 ? 144.783 8.909 -2.568 1.00 0.00 228 PRO A N 3
ATOM 3656 C CA . PRO A 1 41 ? 143.334 9.030 -2.412 1.00 0.00 228 PRO A CA 3
ATOM 3657 C C . PRO A 1 41 ? 142.836 8.393 -1.119 1.00 0.00 228 PRO A C 3
ATOM 3658 O O . PRO A 1 41 ? 141.834 8.827 -0.552 1.00 0.00 228 PRO A O 3
ATOM 3669 N N . PHE A 1 42 ? 143.531 7.360 -0.656 1.00 0.00 229 PHE A N 3
ATOM 3670 C CA . PHE A 1 42 ? 143.184 6.737 0.616 1.00 0.00 229 PHE A CA 3
ATOM 3671 C C . PHE A 1 42 ? 144.246 6.996 1.674 1.00 0.00 229 PHE A C 3
ATOM 3672 O O . PHE A 1 42 ? 144.070 6.645 2.833 1.00 0.00 229 PHE A O 3
ATOM 3689 N N . GLY A 1 43 ? 145.328 7.642 1.293 1.00 0.00 230 GLY A N 3
ATOM 3690 C CA . GLY A 1 43 ? 146.412 7.850 2.222 1.00 0.00 230 GLY A CA 3
ATOM 3691 C C . GLY A 1 43 ? 147.476 8.767 1.671 1.00 0.00 230 GLY A C 3
ATOM 3692 O O . GLY A 1 43 ? 148.357 8.333 0.935 1.00 0.00 230 GLY A O 3
ATOM 3696 N N . PRO A 1 44 ? 147.411 10.057 1.995 1.00 0.00 231 PRO A N 3
ATOM 3697 C CA . PRO A 1 44 ? 148.416 11.017 1.561 1.00 0.00 231 PRO A CA 3
ATOM 3698 C C . PRO A 1 44 ? 149.796 10.665 2.108 1.00 0.00 231 PRO A C 3
ATOM 3699 O O . PRO A 1 44 ? 149.942 10.319 3.283 1.00 0.00 231 PRO A O 3
ATOM 3710 N N . ILE A 1 45 ? 150.794 10.708 1.241 1.00 0.00 232 ILE A N 3
ATOM 3711 C CA . ILE A 1 45 ? 152.164 10.435 1.640 1.00 0.00 232 ILE A CA 3
ATOM 3712 C C . ILE A 1 45 ? 153.010 11.707 1.593 1.00 0.00 232 ILE A C 3
ATOM 3713 O O . ILE A 1 45 ? 152.744 12.612 0.802 1.00 0.00 232 ILE A O 3
ATOM 3729 N N . ASP A 1 46 ? 154.033 11.761 2.441 1.00 0.00 233 ASP A N 3
ATOM 3730 C CA . ASP A 1 46 ? 154.957 12.892 2.472 1.00 0.00 233 ASP A CA 3
ATOM 3731 C C . ASP A 1 46 ? 156.329 12.485 1.966 1.00 0.00 233 ASP A C 3
ATOM 3732 O O . ASP A 1 46 ? 157.091 13.315 1.470 1.00 0.00 233 ASP A O 3
ATOM 3741 N N . GLN A 1 47 ? 156.638 11.203 2.087 1.00 0.00 234 GLN A N 3
ATOM 3742 C CA . GLN A 1 47 ? 157.956 10.707 1.741 1.00 0.00 234 GLN A CA 3
ATOM 3743 C C . GLN A 1 47 ? 157.851 9.381 1.006 1.00 0.00 234 GLN A C 3
ATOM 3744 O O . GLN A 1 47 ? 157.306 8.410 1.541 1.00 0.00 234 GLN A O 3
ATOM 3758 N N . ILE A 1 48 ? 158.366 9.349 -0.211 1.00 0.00 235 ILE A N 3
ATOM 3759 C CA . ILE A 1 48 ? 158.364 8.139 -1.023 1.00 0.00 235 ILE A CA 3
ATOM 3760 C C . ILE A 1 48 ? 159.711 7.973 -1.713 1.00 0.00 235 ILE A C 3
ATOM 3761 O O . ILE A 1 48 ? 160.045 8.711 -2.639 1.00 0.00 235 ILE A O 3
ATOM 3777 N N . LYS A 1 49 ? 160.481 7.011 -1.243 1.00 0.00 236 LYS A N 3
ATOM 3778 C CA . LYS A 1 49 ? 161.813 6.763 -1.771 1.00 0.00 236 LYS A CA 3
ATOM 3779 C C . LYS A 1 49 ? 161.877 5.392 -2.421 1.00 0.00 236 LYS A C 3
ATOM 3780 O O . LYS A 1 49 ? 161.751 4.370 -1.748 1.00 0.00 236 LYS A O 3
ATOM 3799 N N . ILE A 1 50 ? 162.066 5.374 -3.725 1.00 0.00 237 ILE A N 3
ATOM 3800 C CA . ILE A 1 50 ? 162.128 4.129 -4.465 1.00 0.00 237 ILE A CA 3
ATOM 3801 C C . ILE A 1 50 ? 163.563 3.765 -4.795 1.00 0.00 237 ILE A C 3
ATOM 3802 O O . ILE A 1 50 ? 164.308 4.564 -5.365 1.00 0.00 237 ILE A O 3
ATOM 3818 N N . VAL A 1 51 ? 163.946 2.566 -4.411 1.00 0.00 238 VAL A N 3
ATOM 3819 C CA . VAL A 1 51 ? 165.215 2.004 -4.815 1.00 0.00 238 VAL A CA 3
ATOM 3820 C C . VAL A 1 51 ? 164.958 0.885 -5.815 1.00 0.00 238 VAL A C 3
ATOM 3821 O O . VAL A 1 51 ? 164.820 -0.284 -5.443 1.00 0.00 238 VAL A O 3
ATOM 3834 N N . THR A 1 52 ? 164.868 1.254 -7.086 1.00 0.00 239 THR A N 3
ATOM 3835 C CA . THR A 1 52 ? 164.581 0.297 -8.146 1.00 0.00 239 THR A CA 3
ATOM 3836 C C . THR A 1 52 ? 165.760 -0.652 -8.344 1.00 0.00 239 THR A C 3
ATOM 3837 O O . THR A 1 52 ? 165.642 -1.679 -9.009 1.00 0.00 239 THR A O 3
ATOM 3848 N N . GLU A 1 53 ? 166.892 -0.298 -7.743 1.00 0.00 240 GLU A N 3
ATOM 3849 C CA . GLU A 1 53 ? 168.074 -1.144 -7.747 1.00 0.00 240 GLU A CA 3
ATOM 3850 C C . GLU A 1 53 ? 167.781 -2.452 -7.021 1.00 0.00 240 GLU A C 3
ATOM 3851 O O . GLU A 1 53 ? 168.279 -3.514 -7.394 1.00 0.00 240 GLU A O 3
ATOM 3863 N N . ARG A 1 54 ? 166.966 -2.362 -5.977 1.00 0.00 241 ARG A N 3
ATOM 3864 C CA . ARG A 1 54 ? 166.584 -3.536 -5.204 1.00 0.00 241 ARG A CA 3
ATOM 3865 C C . ARG A 1 54 ? 165.089 -3.805 -5.318 1.00 0.00 241 ARG A C 3
ATOM 3866 O O . ARG A 1 54 ? 164.568 -4.709 -4.661 1.00 0.00 241 ARG A O 3
ATOM 3887 N N . ASN A 1 55 ? 164.407 -3.010 -6.146 1.00 0.00 242 ASN A N 3
ATOM 3888 C CA . ASN A 1 55 ? 162.969 -3.161 -6.379 1.00 0.00 242 ASN A CA 3
ATOM 3889 C C . ASN A 1 55 ? 162.182 -2.853 -5.112 1.00 0.00 242 ASN A C 3
ATOM 3890 O O . ASN A 1 55 ? 161.090 -3.382 -4.898 1.00 0.00 242 ASN A O 3
ATOM 3901 N N . ILE A 1 56 ? 162.725 -1.963 -4.298 1.00 0.00 243 ILE A N 3
ATOM 3902 C CA . ILE A 1 56 ? 162.140 -1.648 -3.003 1.00 0.00 243 ILE A CA 3
ATOM 3903 C C . ILE A 1 56 ? 161.812 -0.164 -2.894 1.00 0.00 243 ILE A C 3
ATOM 3904 O O . ILE A 1 56 ? 162.471 0.670 -3.508 1.00 0.00 243 ILE A O 3
ATOM 3920 N N . ALA A 1 57 ? 160.781 0.154 -2.122 1.00 0.00 244 ALA A N 3
ATOM 3921 C CA . ALA A 1 57 ? 160.369 1.537 -1.926 1.00 0.00 244 ALA A CA 3
ATOM 3922 C C . ALA A 1 57 ? 159.914 1.774 -0.493 1.00 0.00 244 ALA A C 3
ATOM 3923 O O . ALA A 1 57 ? 159.210 0.946 0.095 1.00 0.00 244 ALA A O 3
ATOM 3930 N N . PHE A 1 58 ? 160.322 2.908 0.055 1.00 0.00 245 PHE A N 3
ATOM 3931 C CA . PHE A 1 58 ? 159.959 3.299 1.410 1.00 0.00 245 PHE A CA 3
ATOM 3932 C C . PHE A 1 58 ? 158.983 4.467 1.368 1.00 0.00 245 PHE A C 3
ATOM 3933 O O . PHE A 1 58 ? 159.291 5.526 0.819 1.00 0.00 245 PHE A O 3
ATOM 3950 N N . VAL A 1 59 ? 157.809 4.264 1.938 1.00 0.00 246 VAL A N 3
ATOM 3951 C CA . VAL A 1 59 ? 156.751 5.261 1.907 1.00 0.00 246 VAL A CA 3
ATOM 3952 C C . VAL A 1 59 ? 156.440 5.734 3.321 1.00 0.00 246 VAL A C 3
ATOM 3953 O O . VAL A 1 59 ? 156.361 4.922 4.243 1.00 0.00 246 VAL A O 3
ATOM 3966 N N . HIS A 1 60 ? 156.279 7.041 3.505 1.00 0.00 247 HIS A N 3
ATOM 3967 C CA . HIS A 1 60 ? 155.886 7.561 4.809 1.00 0.00 247 HIS A CA 3
ATOM 3968 C C . HIS A 1 60 ? 154.506 8.197 4.755 1.00 0.00 247 HIS A C 3
ATOM 3969 O O . HIS A 1 60 ? 154.342 9.330 4.294 1.00 0.00 247 HIS A O 3
ATOM 3984 N N . PHE A 1 61 ? 153.522 7.467 5.260 1.00 0.00 248 PHE A N 3
ATOM 3985 C CA . PHE A 1 61 ? 152.143 7.957 5.321 1.00 0.00 248 PHE A CA 3
ATOM 3986 C C . PHE A 1 61 ? 151.911 8.777 6.580 1.00 0.00 248 PHE A C 3
ATOM 3987 O O . PHE A 1 61 ? 151.748 8.216 7.670 1.00 0.00 248 PHE A O 3
ATOM 4004 N N . LEU A 1 62 ? 151.870 10.098 6.403 1.00 0.00 249 LEU A N 3
ATOM 4005 C CA . LEU A 1 62 ? 151.805 11.060 7.508 1.00 0.00 249 LEU A CA 3
ATOM 4006 C C . LEU A 1 62 ? 150.802 10.670 8.590 1.00 0.00 249 LEU A C 3
ATOM 4007 O O . LEU A 1 62 ? 151.069 10.851 9.781 1.00 0.00 249 LEU A O 3
ATOM 4023 N N . ASN A 1 63 ? 149.660 10.142 8.190 1.00 0.00 250 ASN A N 3
ATOM 4024 C CA . ASN A 1 63 ? 148.663 9.704 9.154 1.00 0.00 250 ASN A CA 3
ATOM 4025 C C . ASN A 1 63 ? 148.745 8.197 9.327 1.00 0.00 250 ASN A C 3
ATOM 4026 O O . ASN A 1 63 ? 149.017 7.473 8.367 1.00 0.00 250 ASN A O 3
ATOM 4037 N N . ILE A 1 64 ? 148.507 7.725 10.544 1.00 0.00 251 ILE A N 3
ATOM 4038 C CA . ILE A 1 64 ? 148.628 6.306 10.846 1.00 0.00 251 ILE A CA 3
ATOM 4039 C C . ILE A 1 64 ? 147.590 5.507 10.041 1.00 0.00 251 ILE A C 3
ATOM 4040 O O . ILE A 1 64 ? 147.917 4.485 9.438 1.00 0.00 251 ILE A O 3
ATOM 4056 N N . ALA A 1 65 ? 146.360 6.015 9.981 1.00 0.00 252 ALA A N 3
ATOM 4057 C CA . ALA A 1 65 ? 145.276 5.324 9.295 1.00 0.00 252 ALA A CA 3
ATOM 4058 C C . ALA A 1 65 ? 145.504 5.304 7.791 1.00 0.00 252 ALA A C 3
ATOM 4059 O O . ALA A 1 65 ? 145.105 4.360 7.110 1.00 0.00 252 ALA A O 3
ATOM 4066 N N . ALA A 1 66 ? 146.161 6.346 7.285 1.00 0.00 253 ALA A N 3
ATOM 4067 C CA . ALA A 1 66 ? 146.466 6.449 5.866 1.00 0.00 253 ALA A CA 3
ATOM 4068 C C . ALA A 1 66 ? 147.290 5.257 5.410 1.00 0.00 253 ALA A C 3
ATOM 4069 O O . ALA A 1 66 ? 147.034 4.678 4.356 1.00 0.00 253 ALA A O 3
ATOM 4076 N N . ALA A 1 67 ? 148.267 4.886 6.226 1.00 0.00 254 ALA A N 3
ATOM 4077 C CA . ALA A 1 67 ? 149.116 3.747 5.925 1.00 0.00 254 ALA A CA 3
ATOM 4078 C C . ALA A 1 67 ? 148.327 2.454 6.015 1.00 0.00 254 ALA A C 3
ATOM 4079 O O . ALA A 1 67 ? 148.468 1.575 5.170 1.00 0.00 254 ALA A O 3
ATOM 4086 N N . ILE A 1 68 ? 147.483 2.359 7.035 1.00 0.00 255 ILE A N 3
ATOM 4087 C CA . ILE A 1 68 ? 146.701 1.157 7.281 1.00 0.00 255 ILE A CA 3
ATOM 4088 C C . ILE A 1 68 ? 145.846 0.791 6.073 1.00 0.00 255 ILE A C 3
ATOM 4089 O O . ILE A 1 68 ? 145.982 -0.298 5.515 1.00 0.00 255 ILE A O 3
ATOM 4105 N N . LYS A 1 69 ? 144.981 1.708 5.663 1.00 0.00 256 LYS A N 3
ATOM 4106 C CA . LYS A 1 69 ? 144.069 1.454 4.560 1.00 0.00 256 LYS A CA 3
ATOM 4107 C C . LYS A 1 69 ? 144.824 1.231 3.254 1.00 0.00 256 LYS A C 3
ATOM 4108 O O . LYS A 1 69 ? 144.457 0.366 2.467 1.00 0.00 256 LYS A O 3
ATOM 4127 N N . ALA A 1 70 ? 145.890 1.991 3.042 1.00 0.00 257 ALA A N 3
ATOM 4128 C CA . ALA A 1 70 ? 146.710 1.844 1.849 1.00 0.00 257 ALA A CA 3
ATOM 4129 C C . ALA A 1 70 ? 147.364 0.469 1.793 1.00 0.00 257 ALA A C 3
ATOM 4130 O O . ALA A 1 70 ? 147.273 -0.226 0.786 1.00 0.00 257 ALA A O 3
ATOM 4137 N N . VAL A 1 71 ? 147.999 0.069 2.883 1.00 0.00 258 VAL A N 3
ATOM 4138 C CA . VAL A 1 71 ? 148.668 -1.224 2.953 1.00 0.00 258 VAL A CA 3
ATOM 4139 C C . VAL A 1 71 ? 147.656 -2.372 2.894 1.00 0.00 258 VAL A C 3
ATOM 4140 O O . VAL A 1 71 ? 147.994 -3.491 2.521 1.00 0.00 258 VAL A O 3
ATOM 4153 N N . GLN A 1 72 ? 146.410 -2.093 3.258 1.00 0.00 259 GLN A N 3
ATOM 4154 C CA . GLN A 1 72 ? 145.347 -3.089 3.162 1.00 0.00 259 GLN A CA 3
ATOM 4155 C C . GLN A 1 72 ? 144.746 -3.154 1.749 1.00 0.00 259 GLN A C 3
ATOM 4156 O O . GLN A 1 72 ? 144.194 -4.177 1.353 1.00 0.00 259 GLN A O 3
ATOM 4170 N N . GLU A 1 73 ? 144.864 -2.067 0.996 1.00 0.00 260 GLU A N 3
ATOM 4171 C CA . GLU A 1 73 ? 144.265 -1.972 -0.338 1.00 0.00 260 GLU A CA 3
ATOM 4172 C C . GLU A 1 73 ? 145.271 -2.351 -1.412 1.00 0.00 260 GLU A C 3
ATOM 4173 O O . GLU A 1 73 ? 144.912 -2.928 -2.438 1.00 0.00 260 GLU A O 3
ATOM 4185 N N . LEU A 1 74 ? 146.532 -2.026 -1.157 1.00 0.00 261 LEU A N 3
ATOM 4186 C CA . LEU A 1 74 ? 147.622 -2.312 -2.082 1.00 0.00 261 LEU A CA 3
ATOM 4187 C C . LEU A 1 74 ? 147.623 -3.788 -2.513 1.00 0.00 261 LEU A C 3
ATOM 4188 O O . LEU A 1 74 ? 147.619 -4.086 -3.705 1.00 0.00 261 LEU A O 3
ATOM 4204 N N . PRO A 1 75 ? 147.571 -4.735 -1.557 1.00 0.00 262 PRO A N 3
ATOM 4205 C CA . PRO A 1 75 ? 147.617 -6.166 -1.867 1.00 0.00 262 PRO A CA 3
ATOM 4206 C C . PRO A 1 75 ? 146.375 -6.647 -2.608 1.00 0.00 262 PRO A C 3
ATOM 4207 O O . PRO A 1 75 ? 146.370 -7.732 -3.184 1.00 0.00 262 PRO A O 3
ATOM 4218 N N . LEU A 1 76 ? 145.318 -5.843 -2.596 1.00 0.00 263 LEU A N 3
ATOM 4219 C CA . LEU A 1 76 ? 144.074 -6.243 -3.240 1.00 0.00 263 LEU A CA 3
ATOM 4220 C C . LEU A 1 76 ? 143.958 -5.668 -4.645 1.00 0.00 263 LEU A C 3
ATOM 4221 O O . LEU A 1 76 ? 142.969 -5.890 -5.342 1.00 0.00 263 LEU A O 3
ATOM 4237 N N . ASN A 1 77 ? 144.968 -4.933 -5.054 1.00 0.00 264 ASN A N 3
ATOM 4238 C CA . ASN A 1 77 ? 144.956 -4.273 -6.354 1.00 0.00 264 ASN A CA 3
ATOM 4239 C C . ASN A 1 77 ? 145.891 -4.942 -7.351 1.00 0.00 264 ASN A C 3
ATOM 4240 O O . ASN A 1 77 ? 146.939 -5.438 -6.986 1.00 0.00 264 ASN A O 3
ATOM 4251 N N . PRO A 1 78 ? 145.535 -4.898 -8.639 1.00 0.00 265 PRO A N 3
ATOM 4252 C CA . PRO A 1 78 ? 146.234 -5.634 -9.698 1.00 0.00 265 PRO A CA 3
ATOM 4253 C C . PRO A 1 78 ? 147.673 -5.164 -9.880 1.00 0.00 265 PRO A C 3
ATOM 4254 O O . PRO A 1 78 ? 148.566 -5.964 -10.154 1.00 0.00 265 PRO A O 3
ATOM 4265 N N . LYS A 1 79 ? 147.892 -3.868 -9.700 1.00 0.00 266 LYS A N 3
ATOM 4266 C CA . LYS A 1 79 ? 149.215 -3.291 -9.886 1.00 0.00 266 LYS A CA 3
ATOM 4267 C C . LYS A 1 79 ? 150.012 -3.416 -8.605 1.00 0.00 266 LYS A C 3
ATOM 4268 O O . LYS A 1 79 ? 151.165 -3.832 -8.603 1.00 0.00 266 LYS A O 3
ATOM 4287 N N . TRP A 1 80 ? 149.353 -3.087 -7.509 1.00 0.00 267 TRP A N 3
ATOM 4288 C CA . TRP A 1 80 ? 150.008 -2.989 -6.219 1.00 0.00 267 TRP A CA 3
ATOM 4289 C C . TRP A 1 80 ? 150.241 -4.366 -5.616 1.00 0.00 267 TRP A C 3
ATOM 4290 O O . TRP A 1 80 ? 151.187 -4.558 -4.858 1.00 0.00 267 TRP A O 3
ATOM 4311 N N . SER A 1 81 ? 149.384 -5.324 -5.958 1.00 0.00 268 SER A N 3
ATOM 4312 C CA . SER A 1 81 ? 149.548 -6.690 -5.462 1.00 0.00 268 SER A CA 3
ATOM 4313 C C . SER A 1 81 ? 150.787 -7.344 -6.072 1.00 0.00 268 SER A C 3
ATOM 4314 O O . SER A 1 81 ? 151.252 -8.378 -5.596 1.00 0.00 268 SER A O 3
ATOM 4322 N N . LYS A 1 82 ? 151.314 -6.745 -7.135 1.00 0.00 269 LYS A N 3
ATOM 4323 C CA . LYS A 1 82 ? 152.560 -7.210 -7.724 1.00 0.00 269 LYS A CA 3
ATOM 4324 C C . LYS A 1 82 ? 153.726 -6.818 -6.829 1.00 0.00 269 LYS A C 3
ATOM 4325 O O . LYS A 1 82 ? 154.824 -7.358 -6.935 1.00 0.00 269 LYS A O 3
ATOM 4344 N N . ARG A 1 83 ? 153.467 -5.871 -5.940 1.00 0.00 270 ARG A N 3
ATOM 4345 C CA . ARG A 1 83 ? 154.454 -5.414 -4.983 1.00 0.00 270 ARG A CA 3
ATOM 4346 C C . ARG A 1 83 ? 154.236 -6.125 -3.649 1.00 0.00 270 ARG A C 3
ATOM 4347 O O . ARG A 1 83 ? 153.130 -6.582 -3.354 1.00 0.00 270 ARG A O 3
ATOM 4368 N N . ARG A 1 84 ? 155.288 -6.239 -2.854 1.00 0.00 271 ARG A N 3
ATOM 4369 C CA . ARG A 1 84 ? 155.166 -6.791 -1.511 1.00 0.00 271 ARG A CA 3
ATOM 4370 C C . ARG A 1 84 ? 155.236 -5.660 -0.503 1.00 0.00 271 ARG A C 3
ATOM 4371 O O . ARG A 1 84 ? 156.303 -5.090 -0.287 1.00 0.00 271 ARG A O 3
ATOM 4392 N N . ILE A 1 85 ? 154.100 -5.303 0.084 1.00 0.00 272 ILE A N 3
ATOM 4393 C CA . ILE A 1 85 ? 154.069 -4.188 1.014 1.00 0.00 272 ILE A CA 3
ATOM 4394 C C . ILE A 1 85 ? 153.703 -4.644 2.423 1.00 0.00 272 ILE A C 3
ATOM 4395 O O . ILE A 1 85 ? 152.895 -5.560 2.612 1.00 0.00 272 ILE A O 3
ATOM 4411 N N . TYR A 1 86 ? 154.358 -4.045 3.398 1.00 0.00 273 TYR A N 3
ATOM 4412 C CA . TYR A 1 86 ? 154.017 -4.229 4.795 1.00 0.00 273 TYR A CA 3
ATOM 4413 C C . TYR A 1 86 ? 154.419 -2.989 5.580 1.00 0.00 273 TYR A C 3
ATOM 4414 O O . TYR A 1 86 ? 155.093 -2.108 5.040 1.00 0.00 273 TYR A O 3
ATOM 4432 N N . TYR A 1 87 ? 153.991 -2.907 6.830 1.00 0.00 274 TYR A N 3
ATOM 4433 C CA . TYR A 1 87 ? 154.379 -1.803 7.695 1.00 0.00 274 TYR A CA 3
ATOM 4434 C C . TYR A 1 87 ? 155.885 -1.808 7.935 1.00 0.00 274 TYR A C 3
ATOM 4435 O O . TYR A 1 87 ? 156.452 -2.804 8.391 1.00 0.00 274 TYR A O 3
ATOM 4453 N N . GLY A 1 88 ? 156.518 -0.684 7.629 1.00 0.00 275 GLY A N 3
ATOM 4454 C CA . GLY A 1 88 ? 157.970 -0.599 7.659 1.00 0.00 275 GLY A CA 3
ATOM 4455 C C . GLY A 1 88 ? 158.547 -0.499 9.059 1.00 0.00 275 GLY A C 3
ATOM 4456 O O . GLY A 1 88 ? 157.823 -0.577 10.054 1.00 0.00 275 GLY A O 3
ATOM 4460 N N . ARG A 1 89 ? 159.859 -0.316 9.131 1.00 0.00 276 ARG A N 3
ATOM 4461 C CA . ARG A 1 89 ? 160.570 -0.272 10.401 1.00 0.00 276 ARG A CA 3
ATOM 4462 C C . ARG A 1 89 ? 160.923 1.159 10.782 1.00 0.00 276 ARG A C 3
ATOM 4463 O O . ARG A 1 89 ? 161.467 1.912 9.968 1.00 0.00 276 ARG A O 3
ATOM 4484 N N . ASP A 1 90 ? 160.624 1.522 12.023 1.00 0.00 277 ASP A N 3
ATOM 4485 C CA . ASP A 1 90 ? 160.884 2.868 12.525 1.00 0.00 277 ASP A CA 3
ATOM 4486 C C . ASP A 1 90 ? 160.610 2.923 14.023 1.00 0.00 277 ASP A C 3
ATOM 4487 O O . ASP A 1 90 ? 159.991 2.013 14.578 1.00 0.00 277 ASP A O 3
ATOM 4496 N N . ARG A 1 91 ? 161.076 3.984 14.672 1.00 0.00 278 ARG A N 3
ATOM 4497 C CA . ARG A 1 91 ? 160.863 4.167 16.103 1.00 0.00 278 ARG A CA 3
ATOM 4498 C C . ARG A 1 91 ? 159.395 4.469 16.413 1.00 0.00 278 ARG A C 3
ATOM 4499 O O . ARG A 1 91 ? 158.945 4.289 17.541 1.00 0.00 278 ARG A O 3
ATOM 4520 N N . CYS A 1 92 ? 158.655 4.921 15.408 1.00 0.00 279 CYS A N 3
ATOM 4521 C CA . CYS A 1 92 ? 157.236 5.208 15.568 1.00 0.00 279 CYS A CA 3
ATOM 4522 C C . CYS A 1 92 ? 156.407 4.066 14.982 1.00 0.00 279 CYS A C 3
ATOM 4523 O O . CYS A 1 92 ? 155.226 4.226 14.656 1.00 0.00 279 CYS A O 3
ATOM 4531 N N . ALA A 1 93 ? 157.032 2.903 14.868 1.00 0.00 280 ALA A N 3
ATOM 4532 C CA . ALA A 1 93 ? 156.384 1.740 14.298 1.00 0.00 280 ALA A CA 3
ATOM 4533 C C . ALA A 1 93 ? 156.461 0.556 15.253 1.00 0.00 280 ALA A C 3
ATOM 4534 O O . ALA A 1 93 ? 157.436 -0.199 15.253 1.00 0.00 280 ALA A O 3
ATOM 4541 N N . VAL A 1 94 ? 155.431 0.398 16.070 1.00 0.00 281 VAL A N 3
ATOM 4542 C CA . VAL A 1 94 ? 155.367 -0.711 17.013 1.00 0.00 281 VAL A CA 3
ATOM 4543 C C . VAL A 1 94 ? 154.710 -1.924 16.342 1.00 0.00 281 VAL A C 3
ATOM 4544 O O . VAL A 1 94 ? 154.266 -2.872 16.993 1.00 0.00 281 VAL A O 3
ATOM 4557 N N . GLY A 1 95 ? 154.668 -1.884 15.016 1.00 0.00 282 GLY A N 3
ATOM 4558 C CA . GLY A 1 95 ? 154.208 -3.020 14.242 1.00 0.00 282 GLY A CA 3
ATOM 4559 C C . GLY A 1 95 ? 155.334 -3.990 13.983 1.00 0.00 282 GLY A C 3
ATOM 4560 O O . GLY A 1 95 ? 155.148 -5.035 13.356 1.00 0.00 282 GLY A O 3
ATOM 4564 N N . LEU A 1 96 ? 156.509 -3.625 14.465 1.00 0.00 283 LEU A N 3
ATOM 4565 C CA . LEU A 1 96 ? 157.691 -4.445 14.317 1.00 0.00 283 LEU A CA 3
ATOM 4566 C C . LEU A 1 96 ? 157.955 -5.212 15.605 1.00 0.00 283 LEU A C 3
ATOM 4567 O O . LEU A 1 96 ? 158.670 -4.737 16.490 1.00 0.00 283 LEU A O 3
ATOM 4583 N N . LYS A 1 97 ? 157.358 -6.382 15.717 1.00 0.00 284 LYS A N 3
ATOM 4584 C CA . LYS A 1 97 ? 157.497 -7.187 16.914 1.00 0.00 284 LYS A CA 3
ATOM 4585 C C . LYS A 1 97 ? 158.295 -8.447 16.603 1.00 0.00 284 LYS A C 3
ATOM 4586 O O . LYS A 1 97 ? 159.533 -8.349 16.491 1.00 0.00 284 LYS A O 3
ATOM 4606 N N . ASN A 1 1 ? 159.989 -2.739 17.801 1.00 0.00 188 ASN A N 4
ATOM 4607 C CA . ASN A 1 1 ? 159.922 -3.064 16.360 1.00 0.00 188 ASN A CA 4
ATOM 4608 C C . ASN A 1 1 ? 160.309 -4.513 16.128 1.00 0.00 188 ASN A C 4
ATOM 4609 O O . ASN A 1 1 ? 161.274 -5.005 16.712 1.00 0.00 188 ASN A O 4
ATOM 4622 N N . SER A 1 2 ? 159.536 -5.199 15.295 1.00 0.00 189 SER A N 4
ATOM 4623 C CA . SER A 1 2 ? 159.790 -6.596 14.974 1.00 0.00 189 SER A CA 4
ATOM 4624 C C . SER A 1 2 ? 161.209 -6.796 14.443 1.00 0.00 189 SER A C 4
ATOM 4625 O O . SER A 1 2 ? 162.025 -7.468 15.079 1.00 0.00 189 SER A O 4
ATOM 4633 N N . ALA A 1 3 ? 161.489 -6.191 13.284 1.00 0.00 190 ALA A N 4
ATOM 4634 C CA . ALA A 1 3 ? 162.776 -6.325 12.591 1.00 0.00 190 ALA A CA 4
ATOM 4635 C C . ALA A 1 3 ? 162.970 -7.739 12.037 1.00 0.00 190 ALA A C 4
ATOM 4636 O O . ALA A 1 3 ? 163.102 -7.924 10.827 1.00 0.00 190 ALA A O 4
ATOM 4643 N N . SER A 1 4 ? 162.948 -8.732 12.914 1.00 0.00 191 SER A N 4
ATOM 4644 C CA . SER A 1 4 ? 163.167 -10.117 12.517 1.00 0.00 191 SER A CA 4
ATOM 4645 C C . SER A 1 4 ? 161.848 -10.816 12.167 1.00 0.00 191 SER A C 4
ATOM 4646 O O . SER A 1 4 ? 161.719 -12.029 12.331 1.00 0.00 191 SER A O 4
ATOM 4654 N N . ASN A 1 5 ? 160.876 -10.059 11.672 1.00 0.00 192 ASN A N 4
ATOM 4655 C CA . ASN A 1 5 ? 159.584 -10.639 11.308 1.00 0.00 192 ASN A CA 4
ATOM 4656 C C . ASN A 1 5 ? 159.281 -10.383 9.835 1.00 0.00 192 ASN A C 4
ATOM 4657 O O . ASN A 1 5 ? 158.846 -11.283 9.117 1.00 0.00 192 ASN A O 4
ATOM 4668 N N . SER A 1 6 ? 159.510 -9.140 9.406 1.00 0.00 193 SER A N 4
ATOM 4669 C CA . SER A 1 6 ? 159.360 -8.729 8.008 1.00 0.00 193 SER A CA 4
ATOM 4670 C C . SER A 1 6 ? 157.893 -8.717 7.566 1.00 0.00 193 SER A C 4
ATOM 4671 O O . SER A 1 6 ? 157.234 -7.676 7.628 1.00 0.00 193 SER A O 4
ATOM 4679 N N . SER A 1 7 ? 157.381 -9.875 7.160 1.00 0.00 194 SER A N 4
ATOM 4680 C CA . SER A 1 7 ? 156.032 -9.980 6.613 1.00 0.00 194 SER A CA 4
ATOM 4681 C C . SER A 1 7 ? 154.982 -9.616 7.659 1.00 0.00 194 SER A C 4
ATOM 4682 O O . SER A 1 7 ? 155.190 -9.823 8.854 1.00 0.00 194 SER A O 4
ATOM 4690 N N . VAL A 1 8 ? 153.855 -9.074 7.211 1.00 0.00 195 VAL A N 4
ATOM 4691 C CA . VAL A 1 8 ? 152.786 -8.690 8.126 1.00 0.00 195 VAL A CA 4
ATOM 4692 C C . VAL A 1 8 ? 151.672 -9.708 8.134 1.00 0.00 195 VAL A C 4
ATOM 4693 O O . VAL A 1 8 ? 150.705 -9.580 8.887 1.00 0.00 195 VAL A O 4
ATOM 4706 N N . LEU A 1 9 ? 151.824 -10.703 7.286 1.00 0.00 196 LEU A N 4
ATOM 4707 C CA . LEU A 1 9 ? 150.816 -11.740 7.109 1.00 0.00 196 LEU A CA 4
ATOM 4708 C C . LEU A 1 9 ? 149.448 -11.099 6.845 1.00 0.00 196 LEU A C 4
ATOM 4709 O O . LEU A 1 9 ? 148.579 -11.064 7.714 1.00 0.00 196 LEU A O 4
ATOM 4725 N N . LEU A 1 10 ? 149.303 -10.519 5.652 1.00 0.00 197 LEU A N 4
ATOM 4726 C CA . LEU A 1 10 ? 148.070 -9.839 5.242 1.00 0.00 197 LEU A CA 4
ATOM 4727 C C . LEU A 1 10 ? 147.742 -8.648 6.159 1.00 0.00 197 LEU A C 4
ATOM 4728 O O . LEU A 1 10 ? 146.661 -8.061 6.074 1.00 0.00 197 LEU A O 4
ATOM 4744 N N . ALA A 1 11 ? 148.695 -8.294 7.025 1.00 0.00 198 ALA A N 4
ATOM 4745 C CA . ALA A 1 11 ? 148.558 -7.165 7.945 1.00 0.00 198 ALA A CA 4
ATOM 4746 C C . ALA A 1 11 ? 147.425 -7.387 8.945 1.00 0.00 198 ALA A C 4
ATOM 4747 O O . ALA A 1 11 ? 146.944 -6.444 9.567 1.00 0.00 198 ALA A O 4
ATOM 4754 N N . VAL A 1 12 ? 147.031 -8.639 9.128 1.00 0.00 199 VAL A N 4
ATOM 4755 C CA . VAL A 1 12 ? 145.935 -8.966 10.034 1.00 0.00 199 VAL A CA 4
ATOM 4756 C C . VAL A 1 12 ? 146.466 -9.431 11.389 1.00 0.00 199 VAL A C 4
ATOM 4757 O O . VAL A 1 12 ? 145.777 -10.123 12.138 1.00 0.00 199 VAL A O 4
ATOM 4770 N N . GLN A 1 13 ? 147.692 -9.031 11.697 1.00 0.00 200 GLN A N 4
ATOM 4771 C CA . GLN A 1 13 ? 148.348 -9.426 12.941 1.00 0.00 200 GLN A CA 4
ATOM 4772 C C . GLN A 1 13 ? 148.596 -8.219 13.841 1.00 0.00 200 GLN A C 4
ATOM 4773 O O . GLN A 1 13 ? 149.528 -8.225 14.650 1.00 0.00 200 GLN A O 4
ATOM 4787 N N . GLN A 1 14 ? 147.736 -7.208 13.715 1.00 0.00 201 GLN A N 4
ATOM 4788 C CA . GLN A 1 14 ? 147.872 -5.955 14.448 1.00 0.00 201 GLN A CA 4
ATOM 4789 C C . GLN A 1 14 ? 149.272 -5.379 14.295 1.00 0.00 201 GLN A C 4
ATOM 4790 O O . GLN A 1 14 ? 150.109 -5.486 15.193 1.00 0.00 201 GLN A O 4
ATOM 4804 N N . SER A 1 15 ? 149.525 -4.787 13.144 1.00 0.00 202 SER A N 4
ATOM 4805 C CA . SER A 1 15 ? 150.831 -4.231 12.843 1.00 0.00 202 SER A CA 4
ATOM 4806 C C . SER A 1 15 ? 150.698 -2.779 12.404 1.00 0.00 202 SER A C 4
ATOM 4807 O O . SER A 1 15 ? 151.591 -2.234 11.761 1.00 0.00 202 SER A O 4
ATOM 4815 N N . GLY A 1 16 ? 149.583 -2.157 12.789 1.00 0.00 203 GLY A N 4
ATOM 4816 C CA . GLY A 1 16 ? 149.275 -0.800 12.374 1.00 0.00 203 GLY A CA 4
ATOM 4817 C C . GLY A 1 16 ? 150.327 0.201 12.799 1.00 0.00 203 GLY A C 4
ATOM 4818 O O . GLY A 1 16 ? 150.301 0.711 13.917 1.00 0.00 203 GLY A O 4
ATOM 4822 N N . ALA A 1 17 ? 151.255 0.467 11.901 1.00 0.00 204 ALA A N 4
ATOM 4823 C CA . ALA A 1 17 ? 152.336 1.400 12.153 1.00 0.00 204 ALA A CA 4
ATOM 4824 C C . ALA A 1 17 ? 152.063 2.719 11.452 1.00 0.00 204 ALA A C 4
ATOM 4825 O O . ALA A 1 17 ? 151.422 2.740 10.400 1.00 0.00 204 ALA A O 4
ATOM 4832 N N . CYS A 1 18 ? 152.541 3.818 12.017 1.00 0.00 205 CYS A N 4
ATOM 4833 C CA . CYS A 1 18 ? 152.283 5.115 11.423 1.00 0.00 205 CYS A CA 4
ATOM 4834 C C . CYS A 1 18 ? 153.387 5.474 10.461 1.00 0.00 205 CYS A C 4
ATOM 4835 O O . CYS A 1 18 ? 154.556 5.185 10.713 1.00 0.00 205 CYS A O 4
ATOM 4843 N N . ARG A 1 19 ? 152.996 6.165 9.403 1.00 0.00 206 ARG A N 4
ATOM 4844 C CA . ARG A 1 19 ? 153.890 6.619 8.337 1.00 0.00 206 ARG A CA 4
ATOM 4845 C C . ARG A 1 19 ? 154.824 5.546 7.773 1.00 0.00 206 ARG A C 4
ATOM 4846 O O . ARG A 1 19 ? 155.604 5.841 6.876 1.00 0.00 206 ARG A O 4
ATOM 4867 N N . ASN A 1 20 ? 154.751 4.320 8.249 1.00 0.00 207 ASN A N 4
ATOM 4868 C CA . ASN A 1 20 ? 155.756 3.340 7.886 1.00 0.00 207 ASN A CA 4
ATOM 4869 C C . ASN A 1 20 ? 155.202 2.285 6.955 1.00 0.00 207 ASN A C 4
ATOM 4870 O O . ASN A 1 20 ? 154.466 1.389 7.365 1.00 0.00 207 ASN A O 4
ATOM 4881 N N . VAL A 1 21 ? 155.590 2.402 5.699 1.00 0.00 208 VAL A N 4
ATOM 4882 C CA . VAL A 1 21 ? 155.168 1.486 4.659 1.00 0.00 208 VAL A CA 4
ATOM 4883 C C . VAL A 1 21 ? 156.360 1.148 3.777 1.00 0.00 208 VAL A C 4
ATOM 4884 O O . VAL A 1 21 ? 157.008 2.040 3.234 1.00 0.00 208 VAL A O 4
ATOM 4897 N N . PHE A 1 22 ? 156.667 -0.129 3.660 1.00 0.00 209 PHE A N 4
ATOM 4898 C CA . PHE A 1 22 ? 157.810 -0.556 2.875 1.00 0.00 209 PHE A CA 4
ATOM 4899 C C . PHE A 1 22 ? 157.370 -1.476 1.740 1.00 0.00 209 PHE A C 4
ATOM 4900 O O . PHE A 1 22 ? 156.650 -2.451 1.963 1.00 0.00 209 PHE A O 4
ATOM 4917 N N . LEU A 1 23 ? 157.796 -1.147 0.526 1.00 0.00 210 LEU A N 4
ATOM 4918 C CA . LEU A 1 23 ? 157.493 -1.967 -0.638 1.00 0.00 210 LEU A CA 4
ATOM 4919 C C . LEU A 1 23 ? 158.738 -2.691 -1.118 1.00 0.00 210 LEU A C 4
ATOM 4920 O O . LEU A 1 23 ? 159.766 -2.066 -1.361 1.00 0.00 210 LEU A O 4
ATOM 4936 N N . GLY A 1 24 ? 158.640 -4.004 -1.252 1.00 0.00 211 GLY A N 4
ATOM 4937 C CA . GLY A 1 24 ? 159.781 -4.792 -1.673 1.00 0.00 211 GLY A CA 4
ATOM 4938 C C . GLY A 1 24 ? 159.456 -5.785 -2.767 1.00 0.00 211 GLY A C 4
ATOM 4939 O O . GLY A 1 24 ? 159.628 -6.988 -2.580 1.00 0.00 211 GLY A O 4
ATOM 4943 N N . ASN A 1 25 ? 158.988 -5.282 -3.909 1.00 0.00 212 ASN A N 4
ATOM 4944 C CA . ASN A 1 25 ? 158.690 -6.124 -5.071 1.00 0.00 212 ASN A CA 4
ATOM 4945 C C . ASN A 1 25 ? 158.133 -5.268 -6.199 1.00 0.00 212 ASN A C 4
ATOM 4946 O O . ASN A 1 25 ? 157.173 -5.644 -6.873 1.00 0.00 212 ASN A O 4
ATOM 4957 N N . LEU A 1 26 ? 158.734 -4.108 -6.395 1.00 0.00 213 LEU A N 4
ATOM 4958 C CA . LEU A 1 26 ? 158.296 -3.196 -7.442 1.00 0.00 213 LEU A CA 4
ATOM 4959 C C . LEU A 1 26 ? 159.031 -3.497 -8.738 1.00 0.00 213 LEU A C 4
ATOM 4960 O O . LEU A 1 26 ? 160.053 -4.184 -8.732 1.00 0.00 213 LEU A O 4
ATOM 4976 N N . PRO A 1 27 ? 158.522 -2.995 -9.867 1.00 0.00 214 PRO A N 4
ATOM 4977 C CA . PRO A 1 27 ? 159.190 -3.130 -11.148 1.00 0.00 214 PRO A CA 4
ATOM 4978 C C . PRO A 1 27 ? 160.276 -2.085 -11.317 1.00 0.00 214 PRO A C 4
ATOM 4979 O O . PRO A 1 27 ? 160.296 -1.070 -10.618 1.00 0.00 214 PRO A O 4
ATOM 4990 N N . ASN A 1 28 ? 161.172 -2.333 -12.238 1.00 0.00 215 ASN A N 4
ATOM 4991 C CA . ASN A 1 28 ? 162.210 -1.373 -12.553 1.00 0.00 215 ASN A CA 4
ATOM 4992 C C . ASN A 1 28 ? 161.610 -0.208 -13.315 1.00 0.00 215 ASN A C 4
ATOM 4993 O O . ASN A 1 28 ? 160.903 -0.398 -14.305 1.00 0.00 215 ASN A O 4
ATOM 5004 N N . GLY A 1 29 ? 161.877 0.987 -12.841 1.00 0.00 216 GLY A N 4
ATOM 5005 C CA . GLY A 1 29 ? 161.348 2.168 -13.489 1.00 0.00 216 GLY A CA 4
ATOM 5006 C C . GLY A 1 29 ? 160.181 2.781 -12.743 1.00 0.00 216 GLY A C 4
ATOM 5007 O O . GLY A 1 29 ? 159.695 3.845 -13.125 1.00 0.00 216 GLY A O 4
ATOM 5011 N N . ILE A 1 30 ? 159.727 2.116 -11.686 1.00 0.00 217 ILE A N 4
ATOM 5012 C CA . ILE A 1 30 ? 158.610 2.618 -10.891 1.00 0.00 217 ILE A CA 4
ATOM 5013 C C . ILE A 1 30 ? 158.926 4.002 -10.328 1.00 0.00 217 ILE A C 4
ATOM 5014 O O . ILE A 1 30 ? 159.983 4.218 -9.731 1.00 0.00 217 ILE A O 4
ATOM 5030 N N . THR A 1 31 ? 158.024 4.946 -10.545 1.00 0.00 218 THR A N 4
ATOM 5031 C CA . THR A 1 31 ? 158.238 6.301 -10.079 1.00 0.00 218 THR A CA 4
ATOM 5032 C C . THR A 1 31 ? 157.256 6.658 -8.972 1.00 0.00 218 THR A C 4
ATOM 5033 O O . THR A 1 31 ? 156.181 6.053 -8.842 1.00 0.00 218 THR A O 4
ATOM 5044 N N . GLU A 1 32 ? 157.642 7.642 -8.173 1.00 0.00 219 GLU A N 4
ATOM 5045 C CA . GLU A 1 32 ? 156.850 8.064 -7.036 1.00 0.00 219 GLU A CA 4
ATOM 5046 C C . GLU A 1 32 ? 155.520 8.582 -7.512 1.00 0.00 219 GLU A C 4
ATOM 5047 O O . GLU A 1 32 ? 154.520 8.377 -6.868 1.00 0.00 219 GLU A O 4
ATOM 5059 N N . ASP A 1 33 ? 155.536 9.257 -8.649 1.00 0.00 220 ASP A N 4
ATOM 5060 C CA . ASP A 1 33 ? 154.328 9.809 -9.256 1.00 0.00 220 ASP A CA 4
ATOM 5061 C C . ASP A 1 33 ? 153.234 8.761 -9.349 1.00 0.00 220 ASP A C 4
ATOM 5062 O O . ASP A 1 33 ? 152.067 9.040 -9.082 1.00 0.00 220 ASP A O 4
ATOM 5071 N N . GLU A 1 34 ? 153.635 7.549 -9.695 1.00 0.00 221 GLU A N 4
ATOM 5072 C CA . GLU A 1 34 ? 152.698 6.439 -9.834 1.00 0.00 221 GLU A CA 4
ATOM 5073 C C . GLU A 1 34 ? 152.143 6.043 -8.475 1.00 0.00 221 GLU A C 4
ATOM 5074 O O . GLU A 1 34 ? 150.935 6.045 -8.260 1.00 0.00 221 GLU A O 4
ATOM 5086 N N . ILE A 1 35 ? 153.043 5.709 -7.562 1.00 0.00 222 ILE A N 4
ATOM 5087 C CA . ILE A 1 35 ? 152.659 5.289 -6.219 1.00 0.00 222 ILE A CA 4
ATOM 5088 C C . ILE A 1 35 ? 151.873 6.382 -5.485 1.00 0.00 222 ILE A C 4
ATOM 5089 O O . ILE A 1 35 ? 150.883 6.102 -4.824 1.00 0.00 222 ILE A O 4
ATOM 5105 N N . ARG A 1 36 ? 152.319 7.618 -5.616 1.00 0.00 223 ARG A N 4
ATOM 5106 C CA . ARG A 1 36 ? 151.626 8.770 -5.038 1.00 0.00 223 ARG A CA 4
ATOM 5107 C C . ARG A 1 36 ? 150.181 8.846 -5.461 1.00 0.00 223 ARG A C 4
ATOM 5108 O O . ARG A 1 36 ? 149.273 8.722 -4.642 1.00 0.00 223 ARG A O 4
ATOM 5129 N N . GLU A 1 37 ? 149.977 9.024 -6.751 1.00 0.00 224 GLU A N 4
ATOM 5130 C CA . GLU A 1 37 ? 148.630 9.185 -7.286 1.00 0.00 224 GLU A CA 4
ATOM 5131 C C . GLU A 1 37 ? 147.782 7.962 -6.998 1.00 0.00 224 GLU A C 4
ATOM 5132 O O . GLU A 1 37 ? 146.551 8.029 -7.001 1.00 0.00 224 GLU A O 4
ATOM 5144 N N . ASP A 1 38 ? 148.442 6.852 -6.727 1.00 0.00 225 ASP A N 4
ATOM 5145 C CA . ASP A 1 38 ? 147.747 5.616 -6.482 1.00 0.00 225 ASP A CA 4
ATOM 5146 C C . ASP A 1 38 ? 147.393 5.455 -5.007 1.00 0.00 225 ASP A C 4
ATOM 5147 O O . ASP A 1 38 ? 146.350 4.884 -4.683 1.00 0.00 225 ASP A O 4
ATOM 5156 N N . LEU A 1 39 ? 148.231 5.982 -4.111 1.00 0.00 226 LEU A N 4
ATOM 5157 C CA . LEU A 1 39 ? 148.075 5.699 -2.685 1.00 0.00 226 LEU A CA 4
ATOM 5158 C C . LEU A 1 39 ? 147.543 6.891 -1.913 1.00 0.00 226 LEU A C 4
ATOM 5159 O O . LEU A 1 39 ? 146.986 6.730 -0.833 1.00 0.00 226 LEU A O 4
ATOM 5175 N N . GLU A 1 40 ? 147.654 8.079 -2.488 1.00 0.00 227 GLU A N 4
ATOM 5176 C CA . GLU A 1 40 ? 147.268 9.291 -1.790 1.00 0.00 227 GLU A CA 4
ATOM 5177 C C . GLU A 1 40 ? 145.748 9.435 -1.624 1.00 0.00 227 GLU A C 4
ATOM 5178 O O . GLU A 1 40 ? 145.312 10.098 -0.684 1.00 0.00 227 GLU A O 4
ATOM 5190 N N . PRO A 1 41 ? 144.895 8.826 -2.489 1.00 0.00 228 PRO A N 4
ATOM 5191 C CA . PRO A 1 41 ? 143.447 8.961 -2.339 1.00 0.00 228 PRO A CA 4
ATOM 5192 C C . PRO A 1 41 ? 142.940 8.303 -1.056 1.00 0.00 228 PRO A C 4
ATOM 5193 O O . PRO A 1 41 ? 141.934 8.724 -0.488 1.00 0.00 228 PRO A O 4
ATOM 5204 N N . PHE A 1 42 ? 143.639 7.267 -0.598 1.00 0.00 229 PHE A N 4
ATOM 5205 C CA . PHE A 1 42 ? 143.305 6.642 0.679 1.00 0.00 229 PHE A CA 4
ATOM 5206 C C . PHE A 1 42 ? 144.379 6.904 1.725 1.00 0.00 229 PHE A C 4
ATOM 5207 O O . PHE A 1 42 ? 144.239 6.511 2.876 1.00 0.00 229 PHE A O 4
ATOM 5224 N N . GLY A 1 43 ? 145.434 7.591 1.335 1.00 0.00 230 GLY A N 4
ATOM 5225 C CA . GLY A 1 43 ? 146.523 7.831 2.249 1.00 0.00 230 GLY A CA 4
ATOM 5226 C C . GLY A 1 43 ? 147.569 8.750 1.663 1.00 0.00 230 GLY A C 4
ATOM 5227 O O . GLY A 1 43 ? 148.462 8.302 0.952 1.00 0.00 230 GLY A O 4
ATOM 5231 N N . PRO A 1 44 ? 147.476 10.052 1.933 1.00 0.00 231 PRO A N 4
ATOM 5232 C CA . PRO A 1 44 ? 148.454 11.014 1.441 1.00 0.00 231 PRO A CA 4
ATOM 5233 C C . PRO A 1 44 ? 149.844 10.733 2.005 1.00 0.00 231 PRO A C 4
ATOM 5234 O O . PRO A 1 44 ? 150.010 10.526 3.210 1.00 0.00 231 PRO A O 4
ATOM 5245 N N . ILE A 1 45 ? 150.826 10.683 1.124 1.00 0.00 232 ILE A N 4
ATOM 5246 C CA . ILE A 1 45 ? 152.204 10.464 1.525 1.00 0.00 232 ILE A CA 4
ATOM 5247 C C . ILE A 1 45 ? 153.005 11.758 1.409 1.00 0.00 232 ILE A C 4
ATOM 5248 O O . ILE A 1 45 ? 152.682 12.628 0.599 1.00 0.00 232 ILE A O 4
ATOM 5264 N N . ASP A 1 46 ? 154.042 11.878 2.227 1.00 0.00 233 ASP A N 4
ATOM 5265 C CA . ASP A 1 46 ? 154.941 13.025 2.171 1.00 0.00 233 ASP A CA 4
ATOM 5266 C C . ASP A 1 46 ? 156.310 12.611 1.666 1.00 0.00 233 ASP A C 4
ATOM 5267 O O . ASP A 1 46 ? 157.032 13.409 1.068 1.00 0.00 233 ASP A O 4
ATOM 5276 N N . GLN A 1 47 ? 156.657 11.354 1.888 1.00 0.00 234 GLN A N 4
ATOM 5277 C CA . GLN A 1 47 ? 157.976 10.866 1.542 1.00 0.00 234 GLN A CA 4
ATOM 5278 C C . GLN A 1 47 ? 157.886 9.498 0.887 1.00 0.00 234 GLN A C 4
ATOM 5279 O O . GLN A 1 47 ? 157.374 8.545 1.484 1.00 0.00 234 GLN A O 4
ATOM 5293 N N . ILE A 1 48 ? 158.378 9.415 -0.339 1.00 0.00 235 ILE A N 4
ATOM 5294 C CA . ILE A 1 48 ? 158.367 8.175 -1.098 1.00 0.00 235 ILE A CA 4
ATOM 5295 C C . ILE A 1 48 ? 159.720 7.968 -1.760 1.00 0.00 235 ILE A C 4
ATOM 5296 O O . ILE A 1 48 ? 160.063 8.640 -2.731 1.00 0.00 235 ILE A O 4
ATOM 5312 N N . LYS A 1 49 ? 160.487 7.046 -1.216 1.00 0.00 236 LYS A N 4
ATOM 5313 C CA . LYS A 1 49 ? 161.839 6.796 -1.684 1.00 0.00 236 LYS A CA 4
ATOM 5314 C C . LYS A 1 49 ? 161.922 5.435 -2.355 1.00 0.00 236 LYS A C 4
ATOM 5315 O O . LYS A 1 49 ? 161.830 4.401 -1.695 1.00 0.00 236 LYS A O 4
ATOM 5334 N N . ILE A 1 50 ? 162.084 5.443 -3.663 1.00 0.00 237 ILE A N 4
ATOM 5335 C CA . ILE A 1 50 ? 162.126 4.214 -4.429 1.00 0.00 237 ILE A CA 4
ATOM 5336 C C . ILE A 1 50 ? 163.553 3.836 -4.780 1.00 0.00 237 ILE A C 4
ATOM 5337 O O . ILE A 1 50 ? 164.285 4.608 -5.402 1.00 0.00 237 ILE A O 4
ATOM 5353 N N . VAL A 1 51 ? 163.949 2.652 -4.365 1.00 0.00 238 VAL A N 4
ATOM 5354 C CA . VAL A 1 51 ? 165.205 2.086 -4.796 1.00 0.00 238 VAL A CA 4
ATOM 5355 C C . VAL A 1 51 ? 164.922 1.022 -5.844 1.00 0.00 238 VAL A C 4
ATOM 5356 O O . VAL A 1 51 ? 164.760 -0.159 -5.530 1.00 0.00 238 VAL A O 4
ATOM 5369 N N . THR A 1 52 ? 164.840 1.460 -7.092 1.00 0.00 239 THR A N 4
ATOM 5370 C CA . THR A 1 52 ? 164.508 0.587 -8.204 1.00 0.00 239 THR A CA 4
ATOM 5371 C C . THR A 1 52 ? 165.630 -0.421 -8.445 1.00 0.00 239 THR A C 4
ATOM 5372 O O . THR A 1 52 ? 165.420 -1.468 -9.057 1.00 0.00 239 THR A O 4
ATOM 5383 N N . GLU A 1 53 ? 166.817 -0.107 -7.931 1.00 0.00 240 GLU A N 4
ATOM 5384 C CA . GLU A 1 53 ? 167.957 -1.012 -8.021 1.00 0.00 240 GLU A CA 4
ATOM 5385 C C . GLU A 1 53 ? 167.705 -2.280 -7.208 1.00 0.00 240 GLU A C 4
ATOM 5386 O O . GLU A 1 53 ? 168.212 -3.350 -7.536 1.00 0.00 240 GLU A O 4
ATOM 5398 N N . ARG A 1 54 ? 166.918 -2.154 -6.146 1.00 0.00 241 ARG A N 4
ATOM 5399 C CA . ARG A 1 54 ? 166.614 -3.295 -5.290 1.00 0.00 241 ARG A CA 4
ATOM 5400 C C . ARG A 1 54 ? 165.120 -3.603 -5.308 1.00 0.00 241 ARG A C 4
ATOM 5401 O O . ARG A 1 54 ? 164.648 -4.469 -4.568 1.00 0.00 241 ARG A O 4
ATOM 5422 N N . ASN A 1 55 ? 164.384 -2.872 -6.152 1.00 0.00 242 ASN A N 4
ATOM 5423 C CA . ASN A 1 55 ? 162.947 -3.093 -6.342 1.00 0.00 242 ASN A CA 4
ATOM 5424 C C . ASN A 1 55 ? 162.174 -2.790 -5.063 1.00 0.00 242 ASN A C 4
ATOM 5425 O O . ASN A 1 55 ? 161.081 -3.317 -4.843 1.00 0.00 242 ASN A O 4
ATOM 5436 N N . ILE A 1 56 ? 162.725 -1.906 -4.247 1.00 0.00 243 ILE A N 4
ATOM 5437 C CA . ILE A 1 56 ? 162.148 -1.594 -2.950 1.00 0.00 243 ILE A CA 4
ATOM 5438 C C . ILE A 1 56 ? 161.836 -0.108 -2.830 1.00 0.00 243 ILE A C 4
ATOM 5439 O O . ILE A 1 56 ? 162.520 0.726 -3.422 1.00 0.00 243 ILE A O 4
ATOM 5455 N N . ALA A 1 57 ? 160.801 0.218 -2.067 1.00 0.00 244 ALA A N 4
ATOM 5456 C CA . ALA A 1 57 ? 160.403 1.607 -1.872 1.00 0.00 244 ALA A CA 4
ATOM 5457 C C . ALA A 1 57 ? 159.934 1.859 -0.448 1.00 0.00 244 ALA A C 4
ATOM 5458 O O . ALA A 1 57 ? 159.201 1.053 0.131 1.00 0.00 244 ALA A O 4
ATOM 5465 N N . PHE A 1 58 ? 160.363 2.986 0.098 1.00 0.00 245 PHE A N 4
ATOM 5466 C CA . PHE A 1 58 ? 159.965 3.413 1.432 1.00 0.00 245 PHE A CA 4
ATOM 5467 C C . PHE A 1 58 ? 158.959 4.550 1.333 1.00 0.00 245 PHE A C 4
ATOM 5468 O O . PHE A 1 58 ? 159.254 5.600 0.761 1.00 0.00 245 PHE A O 4
ATOM 5485 N N . VAL A 1 59 ? 157.777 4.336 1.879 1.00 0.00 246 VAL A N 4
ATOM 5486 C CA . VAL A 1 59 ? 156.717 5.330 1.826 1.00 0.00 246 VAL A CA 4
ATOM 5487 C C . VAL A 1 59 ? 156.399 5.818 3.232 1.00 0.00 246 VAL A C 4
ATOM 5488 O O . VAL A 1 59 ? 156.244 5.010 4.146 1.00 0.00 246 VAL A O 4
ATOM 5501 N N . HIS A 1 60 ? 156.315 7.129 3.420 1.00 0.00 247 HIS A N 4
ATOM 5502 C CA . HIS A 1 60 ? 155.948 7.659 4.726 1.00 0.00 247 HIS A CA 4
ATOM 5503 C C . HIS A 1 60 ? 154.572 8.311 4.692 1.00 0.00 247 HIS A C 4
ATOM 5504 O O . HIS A 1 60 ? 154.411 9.443 4.227 1.00 0.00 247 HIS A O 4
ATOM 5519 N N . PHE A 1 61 ? 153.592 7.587 5.210 1.00 0.00 248 PHE A N 4
ATOM 5520 C CA . PHE A 1 61 ? 152.214 8.075 5.283 1.00 0.00 248 PHE A CA 4
ATOM 5521 C C . PHE A 1 61 ? 151.991 8.896 6.543 1.00 0.00 248 PHE A C 4
ATOM 5522 O O . PHE A 1 61 ? 151.837 8.334 7.631 1.00 0.00 248 PHE A O 4
ATOM 5539 N N . LEU A 1 62 ? 151.956 10.218 6.372 1.00 0.00 249 LEU A N 4
ATOM 5540 C CA . LEU A 1 62 ? 151.840 11.173 7.481 1.00 0.00 249 LEU A CA 4
ATOM 5541 C C . LEU A 1 62 ? 150.804 10.762 8.529 1.00 0.00 249 LEU A C 4
ATOM 5542 O O . LEU A 1 62 ? 151.032 10.939 9.725 1.00 0.00 249 LEU A O 4
ATOM 5558 N N . ASN A 1 63 ? 149.675 10.223 8.093 1.00 0.00 250 ASN A N 4
ATOM 5559 C CA . ASN A 1 63 ? 148.665 9.753 9.035 1.00 0.00 250 ASN A CA 4
ATOM 5560 C C . ASN A 1 63 ? 148.808 8.260 9.267 1.00 0.00 250 ASN A C 4
ATOM 5561 O O . ASN A 1 63 ? 149.137 7.507 8.348 1.00 0.00 250 ASN A O 4
ATOM 5572 N N . ILE A 1 64 ? 148.536 7.835 10.492 1.00 0.00 251 ILE A N 4
ATOM 5573 C CA . ILE A 1 64 ? 148.656 6.434 10.860 1.00 0.00 251 ILE A CA 4
ATOM 5574 C C . ILE A 1 64 ? 147.646 5.600 10.060 1.00 0.00 251 ILE A C 4
ATOM 5575 O O . ILE A 1 64 ? 147.993 4.561 9.500 1.00 0.00 251 ILE A O 4
ATOM 5591 N N . ALA A 1 65 ? 146.419 6.102 9.942 1.00 0.00 252 ALA A N 4
ATOM 5592 C CA . ALA A 1 65 ? 145.353 5.365 9.277 1.00 0.00 252 ALA A CA 4
ATOM 5593 C C . ALA A 1 65 ? 145.582 5.328 7.778 1.00 0.00 252 ALA A C 4
ATOM 5594 O O . ALA A 1 65 ? 145.211 4.364 7.111 1.00 0.00 252 ALA A O 4
ATOM 5601 N N . ALA A 1 66 ? 146.212 6.379 7.264 1.00 0.00 253 ALA A N 4
ATOM 5602 C CA . ALA A 1 66 ? 146.522 6.473 5.845 1.00 0.00 253 ALA A CA 4
ATOM 5603 C C . ALA A 1 66 ? 147.391 5.300 5.418 1.00 0.00 253 ALA A C 4
ATOM 5604 O O . ALA A 1 66 ? 147.176 4.699 4.368 1.00 0.00 253 ALA A O 4
ATOM 5611 N N . ALA A 1 67 ? 148.358 4.969 6.261 1.00 0.00 254 ALA A N 4
ATOM 5612 C CA . ALA A 1 67 ? 149.248 3.849 6.004 1.00 0.00 254 ALA A CA 4
ATOM 5613 C C . ALA A 1 67 ? 148.503 2.531 6.116 1.00 0.00 254 ALA A C 4
ATOM 5614 O O . ALA A 1 67 ? 148.711 1.619 5.317 1.00 0.00 254 ALA A O 4
ATOM 5621 N N . ILE A 1 68 ? 147.630 2.440 7.112 1.00 0.00 255 ILE A N 4
ATOM 5622 C CA . ILE A 1 68 ? 146.879 1.221 7.363 1.00 0.00 255 ILE A CA 4
ATOM 5623 C C . ILE A 1 68 ? 146.063 0.810 6.147 1.00 0.00 255 ILE A C 4
ATOM 5624 O O . ILE A 1 68 ? 146.272 -0.268 5.588 1.00 0.00 255 ILE A O 4
ATOM 5640 N N . LYS A 1 69 ? 145.148 1.677 5.736 1.00 0.00 256 LYS A N 4
ATOM 5641 C CA . LYS A 1 69 ? 144.260 1.378 4.625 1.00 0.00 256 LYS A CA 4
ATOM 5642 C C . LYS A 1 69 ? 145.038 1.165 3.334 1.00 0.00 256 LYS A C 4
ATOM 5643 O O . LYS A 1 69 ? 144.708 0.283 2.556 1.00 0.00 256 LYS A O 4
ATOM 5662 N N . ALA A 1 70 ? 146.086 1.949 3.120 1.00 0.00 257 ALA A N 4
ATOM 5663 C CA . ALA A 1 70 ? 146.911 1.803 1.931 1.00 0.00 257 ALA A CA 4
ATOM 5664 C C . ALA A 1 70 ? 147.562 0.422 1.877 1.00 0.00 257 ALA A C 4
ATOM 5665 O O . ALA A 1 70 ? 147.491 -0.264 0.860 1.00 0.00 257 ALA A O 4
ATOM 5672 N N . VAL A 1 71 ? 148.167 0.007 2.980 1.00 0.00 258 VAL A N 4
ATOM 5673 C CA . VAL A 1 71 ? 148.810 -1.304 3.056 1.00 0.00 258 VAL A CA 4
ATOM 5674 C C . VAL A 1 71 ? 147.773 -2.429 2.974 1.00 0.00 258 VAL A C 4
ATOM 5675 O O . VAL A 1 71 ? 148.087 -3.548 2.579 1.00 0.00 258 VAL A O 4
ATOM 5688 N N . GLN A 1 72 ? 146.535 -2.125 3.339 1.00 0.00 259 GLN A N 4
ATOM 5689 C CA . GLN A 1 72 ? 145.454 -3.102 3.252 1.00 0.00 259 GLN A CA 4
ATOM 5690 C C . GLN A 1 72 ? 144.852 -3.166 1.843 1.00 0.00 259 GLN A C 4
ATOM 5691 O O . GLN A 1 72 ? 144.333 -4.202 1.435 1.00 0.00 259 GLN A O 4
ATOM 5705 N N . GLU A 1 73 ? 144.941 -2.064 1.107 1.00 0.00 260 GLU A N 4
ATOM 5706 C CA . GLU A 1 73 ? 144.306 -1.946 -0.205 1.00 0.00 260 GLU A CA 4
ATOM 5707 C C . GLU A 1 73 ? 145.277 -2.295 -1.319 1.00 0.00 260 GLU A C 4
ATOM 5708 O O . GLU A 1 73 ? 144.876 -2.804 -2.367 1.00 0.00 260 GLU A O 4
ATOM 5720 N N . LEU A 1 74 ? 146.553 -2.021 -1.084 1.00 0.00 261 LEU A N 4
ATOM 5721 C CA . LEU A 1 74 ? 147.602 -2.311 -2.051 1.00 0.00 261 LEU A CA 4
ATOM 5722 C C . LEU A 1 74 ? 147.553 -3.779 -2.508 1.00 0.00 261 LEU A C 4
ATOM 5723 O O . LEU A 1 74 ? 147.508 -4.055 -3.706 1.00 0.00 261 LEU A O 4
ATOM 5739 N N . PRO A 1 75 ? 147.509 -4.746 -1.569 1.00 0.00 262 PRO A N 4
ATOM 5740 C CA . PRO A 1 75 ? 147.486 -6.171 -1.911 1.00 0.00 262 PRO A CA 4
ATOM 5741 C C . PRO A 1 75 ? 146.191 -6.589 -2.605 1.00 0.00 262 PRO A C 4
ATOM 5742 O O . PRO A 1 75 ? 146.127 -7.653 -3.222 1.00 0.00 262 PRO A O 4
ATOM 5753 N N . LEU A 1 76 ? 145.161 -5.752 -2.506 1.00 0.00 263 LEU A N 4
ATOM 5754 C CA . LEU A 1 76 ? 143.864 -6.075 -3.094 1.00 0.00 263 LEU A CA 4
ATOM 5755 C C . LEU A 1 76 ? 143.761 -5.579 -4.528 1.00 0.00 263 LEU A C 4
ATOM 5756 O O . LEU A 1 76 ? 142.803 -5.878 -5.239 1.00 0.00 263 LEU A O 4
ATOM 5772 N N . ASN A 1 77 ? 144.751 -4.824 -4.940 1.00 0.00 264 ASN A N 4
ATOM 5773 C CA . ASN A 1 77 ? 144.736 -4.184 -6.249 1.00 0.00 264 ASN A CA 4
ATOM 5774 C C . ASN A 1 77 ? 145.690 -4.859 -7.221 1.00 0.00 264 ASN A C 4
ATOM 5775 O O . ASN A 1 77 ? 146.745 -5.315 -6.832 1.00 0.00 264 ASN A O 4
ATOM 5786 N N . PRO A 1 78 ? 145.350 -4.858 -8.511 1.00 0.00 265 PRO A N 4
ATOM 5787 C CA . PRO A 1 78 ? 146.044 -5.650 -9.532 1.00 0.00 265 PRO A CA 4
ATOM 5788 C C . PRO A 1 78 ? 147.493 -5.223 -9.718 1.00 0.00 265 PRO A C 4
ATOM 5789 O O . PRO A 1 78 ? 148.370 -6.052 -9.936 1.00 0.00 265 PRO A O 4
ATOM 5800 N N . LYS A 1 79 ? 147.739 -3.925 -9.611 1.00 0.00 266 LYS A N 4
ATOM 5801 C CA . LYS A 1 79 ? 149.067 -3.385 -9.844 1.00 0.00 266 LYS A CA 4
ATOM 5802 C C . LYS A 1 79 ? 149.878 -3.453 -8.570 1.00 0.00 266 LYS A C 4
ATOM 5803 O O . LYS A 1 79 ? 151.032 -3.869 -8.565 1.00 0.00 266 LYS A O 4
ATOM 5822 N N . TRP A 1 80 ? 149.243 -3.065 -7.482 1.00 0.00 267 TRP A N 4
ATOM 5823 C CA . TRP A 1 80 ? 149.913 -2.957 -6.201 1.00 0.00 267 TRP A CA 4
ATOM 5824 C C . TRP A 1 80 ? 150.120 -4.334 -5.590 1.00 0.00 267 TRP A C 4
ATOM 5825 O O . TRP A 1 80 ? 151.069 -4.546 -4.842 1.00 0.00 267 TRP A O 4
ATOM 5846 N N . SER A 1 81 ? 149.232 -5.273 -5.920 1.00 0.00 268 SER A N 4
ATOM 5847 C CA . SER A 1 81 ? 149.359 -6.642 -5.427 1.00 0.00 268 SER A CA 4
ATOM 5848 C C . SER A 1 81 ? 150.630 -7.291 -5.970 1.00 0.00 268 SER A C 4
ATOM 5849 O O . SER A 1 81 ? 151.150 -8.243 -5.385 1.00 0.00 268 SER A O 4
ATOM 5857 N N . LYS A 1 82 ? 151.143 -6.757 -7.076 1.00 0.00 269 LYS A N 4
ATOM 5858 C CA . LYS A 1 82 ? 152.390 -7.240 -7.652 1.00 0.00 269 LYS A CA 4
ATOM 5859 C C . LYS A 1 82 ? 153.562 -6.850 -6.763 1.00 0.00 269 LYS A C 4
ATOM 5860 O O . LYS A 1 82 ? 154.653 -7.394 -6.874 1.00 0.00 269 LYS A O 4
ATOM 5879 N N . ARG A 1 83 ? 153.321 -5.899 -5.874 1.00 0.00 270 ARG A N 4
ATOM 5880 C CA . ARG A 1 83 ? 154.345 -5.414 -4.977 1.00 0.00 270 ARG A CA 4
ATOM 5881 C C . ARG A 1 83 ? 154.127 -5.999 -3.586 1.00 0.00 270 ARG A C 4
ATOM 5882 O O . ARG A 1 83 ? 152.992 -6.243 -3.179 1.00 0.00 270 ARG A O 4
ATOM 5903 N N . ARG A 1 84 ? 155.207 -6.256 -2.870 1.00 0.00 271 ARG A N 4
ATOM 5904 C CA . ARG A 1 84 ? 155.108 -6.784 -1.517 1.00 0.00 271 ARG A CA 4
ATOM 5905 C C . ARG A 1 84 ? 155.232 -5.649 -0.522 1.00 0.00 271 ARG A C 4
ATOM 5906 O O . ARG A 1 84 ? 156.312 -5.087 -0.354 1.00 0.00 271 ARG A O 4
ATOM 5927 N N . ILE A 1 85 ? 154.132 -5.288 0.114 1.00 0.00 272 ILE A N 4
ATOM 5928 C CA . ILE A 1 85 ? 154.147 -4.169 1.034 1.00 0.00 272 ILE A CA 4
ATOM 5929 C C . ILE A 1 85 ? 153.838 -4.620 2.452 1.00 0.00 272 ILE A C 4
ATOM 5930 O O . ILE A 1 85 ? 153.041 -5.538 2.671 1.00 0.00 272 ILE A O 4
ATOM 5946 N N . TYR A 1 86 ? 154.515 -4.013 3.405 1.00 0.00 273 TYR A N 4
ATOM 5947 C CA . TYR A 1 86 ? 154.214 -4.225 4.803 1.00 0.00 273 TYR A CA 4
ATOM 5948 C C . TYR A 1 86 ? 154.573 -2.980 5.598 1.00 0.00 273 TYR A C 4
ATOM 5949 O O . TYR A 1 86 ? 155.230 -2.076 5.080 1.00 0.00 273 TYR A O 4
ATOM 5967 N N . TYR A 1 87 ? 154.126 -2.927 6.839 1.00 0.00 274 TYR A N 4
ATOM 5968 C CA . TYR A 1 87 ? 154.511 -1.860 7.738 1.00 0.00 274 TYR A CA 4
ATOM 5969 C C . TYR A 1 87 ? 155.988 -1.964 8.067 1.00 0.00 274 TYR A C 4
ATOM 5970 O O . TYR A 1 87 ? 156.509 -3.058 8.274 1.00 0.00 274 TYR A O 4
ATOM 5988 N N . GLY A 1 88 ? 156.660 -0.833 8.101 1.00 0.00 275 GLY A N 4
ATOM 5989 C CA . GLY A 1 88 ? 158.075 -0.839 8.376 1.00 0.00 275 GLY A CA 4
ATOM 5990 C C . GLY A 1 88 ? 158.372 -0.764 9.851 1.00 0.00 275 GLY A C 4
ATOM 5991 O O . GLY A 1 88 ? 158.193 0.277 10.480 1.00 0.00 275 GLY A O 4
ATOM 5995 N N . ARG A 1 89 ? 158.818 -1.869 10.404 1.00 0.00 276 ARG A N 4
ATOM 5996 C CA . ARG A 1 89 ? 159.227 -1.910 11.796 1.00 0.00 276 ARG A CA 4
ATOM 5997 C C . ARG A 1 89 ? 160.655 -2.395 11.908 1.00 0.00 276 ARG A C 4
ATOM 5998 O O . ARG A 1 89 ? 160.941 -3.594 11.830 1.00 0.00 276 ARG A O 4
ATOM 6019 N N . ASP A 1 90 ? 161.539 -1.440 12.097 1.00 0.00 277 ASP A N 4
ATOM 6020 C CA . ASP A 1 90 ? 162.975 -1.681 12.096 1.00 0.00 277 ASP A CA 4
ATOM 6021 C C . ASP A 1 90 ? 163.709 -0.368 12.324 1.00 0.00 277 ASP A C 4
ATOM 6022 O O . ASP A 1 90 ? 163.271 0.684 11.852 1.00 0.00 277 ASP A O 4
ATOM 6031 N N . ARG A 1 91 ? 164.819 -0.424 13.041 1.00 0.00 278 ARG A N 4
ATOM 6032 C CA . ARG A 1 91 ? 165.545 0.787 13.411 1.00 0.00 278 ARG A CA 4
ATOM 6033 C C . ARG A 1 91 ? 166.583 1.169 12.361 1.00 0.00 278 ARG A C 4
ATOM 6034 O O . ARG A 1 91 ? 167.106 2.283 12.371 1.00 0.00 278 ARG A O 4
ATOM 6055 N N . CYS A 1 92 ? 166.876 0.252 11.452 1.00 0.00 279 CYS A N 4
ATOM 6056 C CA . CYS A 1 92 ? 167.845 0.511 10.399 1.00 0.00 279 CYS A CA 4
ATOM 6057 C C . CYS A 1 92 ? 167.128 0.933 9.122 1.00 0.00 279 CYS A C 4
ATOM 6058 O O . CYS A 1 92 ? 167.753 1.274 8.117 1.00 0.00 279 CYS A O 4
ATOM 6066 N N . ALA A 1 93 ? 165.802 0.936 9.189 1.00 0.00 280 ALA A N 4
ATOM 6067 C CA . ALA A 1 93 ? 164.965 1.320 8.059 1.00 0.00 280 ALA A CA 4
ATOM 6068 C C . ALA A 1 93 ? 164.742 2.827 8.034 1.00 0.00 280 ALA A C 4
ATOM 6069 O O . ALA A 1 93 ? 163.877 3.335 7.318 1.00 0.00 280 ALA A O 4
ATOM 6076 N N . VAL A 1 94 ? 165.541 3.532 8.818 1.00 0.00 281 VAL A N 4
ATOM 6077 C CA . VAL A 1 94 ? 165.510 4.989 8.849 1.00 0.00 281 VAL A CA 4
ATOM 6078 C C . VAL A 1 94 ? 166.460 5.540 7.784 1.00 0.00 281 VAL A C 4
ATOM 6079 O O . VAL A 1 94 ? 166.360 6.692 7.363 1.00 0.00 281 VAL A O 4
ATOM 6092 N N . GLY A 1 95 ? 167.370 4.682 7.343 1.00 0.00 282 GLY A N 4
ATOM 6093 C CA . GLY A 1 95 ? 168.323 5.042 6.318 1.00 0.00 282 GLY A CA 4
ATOM 6094 C C . GLY A 1 95 ? 168.902 3.808 5.665 1.00 0.00 282 GLY A C 4
ATOM 6095 O O . GLY A 1 95 ? 169.783 3.158 6.227 1.00 0.00 282 GLY A O 4
ATOM 6099 N N . LEU A 1 96 ? 168.397 3.472 4.489 1.00 0.00 283 LEU A N 4
ATOM 6100 C CA . LEU A 1 96 ? 168.776 2.233 3.825 1.00 0.00 283 LEU A CA 4
ATOM 6101 C C . LEU A 1 96 ? 170.193 2.315 3.265 1.00 0.00 283 LEU A C 4
ATOM 6102 O O . LEU A 1 96 ? 170.694 3.400 2.957 1.00 0.00 283 LEU A O 4
ATOM 6118 N N . LYS A 1 97 ? 170.829 1.161 3.154 1.00 0.00 284 LYS A N 4
ATOM 6119 C CA . LYS A 1 97 ? 172.179 1.055 2.623 1.00 0.00 284 LYS A CA 4
ATOM 6120 C C . LYS A 1 97 ? 172.423 -0.369 2.138 1.00 0.00 284 LYS A C 4
ATOM 6121 O O . LYS A 1 97 ? 173.464 -0.625 1.504 1.00 0.00 284 LYS A O 4
ATOM 6141 N N . ASN A 1 1 ? 154.220 -25.165 -1.256 1.00 0.00 188 ASN A N 5
ATOM 6142 C CA . ASN A 1 1 ? 155.008 -24.025 -1.773 1.00 0.00 188 ASN A CA 5
ATOM 6143 C C . ASN A 1 1 ? 154.069 -22.952 -2.298 1.00 0.00 188 ASN A C 5
ATOM 6144 O O . ASN A 1 1 ? 153.406 -23.143 -3.319 1.00 0.00 188 ASN A O 5
ATOM 6157 N N . SER A 1 2 ? 153.996 -21.837 -1.590 1.00 0.00 189 SER A N 5
ATOM 6158 C CA . SER A 1 2 ? 153.134 -20.738 -1.989 1.00 0.00 189 SER A CA 5
ATOM 6159 C C . SER A 1 2 ? 153.931 -19.670 -2.733 1.00 0.00 189 SER A C 5
ATOM 6160 O O . SER A 1 2 ? 154.826 -19.037 -2.168 1.00 0.00 189 SER A O 5
ATOM 6168 N N . ALA A 1 3 ? 153.610 -19.484 -4.006 1.00 0.00 190 ALA A N 5
ATOM 6169 C CA . ALA A 1 3 ? 154.293 -18.499 -4.832 1.00 0.00 190 ALA A CA 5
ATOM 6170 C C . ALA A 1 3 ? 153.621 -17.135 -4.725 1.00 0.00 190 ALA A C 5
ATOM 6171 O O . ALA A 1 3 ? 154.197 -16.113 -5.102 1.00 0.00 190 ALA A O 5
ATOM 6178 N N . SER A 1 4 ? 152.398 -17.122 -4.220 1.00 0.00 191 SER A N 5
ATOM 6179 C CA . SER A 1 4 ? 151.665 -15.883 -4.028 1.00 0.00 191 SER A CA 5
ATOM 6180 C C . SER A 1 4 ? 151.380 -15.658 -2.545 1.00 0.00 191 SER A C 5
ATOM 6181 O O . SER A 1 4 ? 151.490 -16.581 -1.735 1.00 0.00 191 SER A O 5
ATOM 6189 N N . ASN A 1 5 ? 151.024 -14.430 -2.197 1.00 0.00 192 ASN A N 5
ATOM 6190 C CA . ASN A 1 5 ? 150.761 -14.069 -0.809 1.00 0.00 192 ASN A CA 5
ATOM 6191 C C . ASN A 1 5 ? 149.270 -14.131 -0.497 1.00 0.00 192 ASN A C 5
ATOM 6192 O O . ASN A 1 5 ? 148.448 -13.598 -1.243 1.00 0.00 192 ASN A O 5
ATOM 6203 N N . SER A 1 6 ? 148.931 -14.783 0.606 1.00 0.00 193 SER A N 5
ATOM 6204 C CA . SER A 1 6 ? 147.547 -14.880 1.047 1.00 0.00 193 SER A CA 5
ATOM 6205 C C . SER A 1 6 ? 147.336 -14.041 2.305 1.00 0.00 193 SER A C 5
ATOM 6206 O O . SER A 1 6 ? 148.146 -14.098 3.239 1.00 0.00 193 SER A O 5
ATOM 6214 N N . SER A 1 7 ? 146.258 -13.254 2.312 1.00 0.00 194 SER A N 5
ATOM 6215 C CA . SER A 1 7 ? 145.960 -12.337 3.412 1.00 0.00 194 SER A CA 5
ATOM 6216 C C . SER A 1 7 ? 147.097 -11.333 3.595 1.00 0.00 194 SER A C 5
ATOM 6217 O O . SER A 1 7 ? 147.993 -11.240 2.759 1.00 0.00 194 SER A O 5
ATOM 6225 N N . VAL A 1 8 ? 147.059 -10.557 4.661 1.00 0.00 195 VAL A N 5
ATOM 6226 C CA . VAL A 1 8 ? 148.151 -9.643 4.936 1.00 0.00 195 VAL A CA 5
ATOM 6227 C C . VAL A 1 8 ? 148.695 -9.822 6.343 1.00 0.00 195 VAL A C 5
ATOM 6228 O O . VAL A 1 8 ? 148.401 -9.047 7.251 1.00 0.00 195 VAL A O 5
ATOM 6241 N N . LEU A 1 9 ? 149.501 -10.854 6.521 1.00 0.00 196 LEU A N 5
ATOM 6242 C CA . LEU A 1 9 ? 150.170 -11.066 7.792 1.00 0.00 196 LEU A CA 5
ATOM 6243 C C . LEU A 1 9 ? 151.342 -10.114 7.892 1.00 0.00 196 LEU A C 5
ATOM 6244 O O . LEU A 1 9 ? 151.903 -9.879 8.960 1.00 0.00 196 LEU A O 5
ATOM 6260 N N . LEU A 1 10 ? 151.674 -9.542 6.755 1.00 0.00 197 LEU A N 5
ATOM 6261 C CA . LEU A 1 10 ? 152.660 -8.488 6.683 1.00 0.00 197 LEU A CA 5
ATOM 6262 C C . LEU A 1 10 ? 152.096 -7.218 7.313 1.00 0.00 197 LEU A C 5
ATOM 6263 O O . LEU A 1 10 ? 152.822 -6.268 7.604 1.00 0.00 197 LEU A O 5
ATOM 6279 N N . ALA A 1 11 ? 150.786 -7.222 7.533 1.00 0.00 198 ALA A N 5
ATOM 6280 C CA . ALA A 1 11 ? 150.112 -6.094 8.141 1.00 0.00 198 ALA A CA 5
ATOM 6281 C C . ALA A 1 11 ? 149.603 -6.438 9.539 1.00 0.00 198 ALA A C 5
ATOM 6282 O O . ALA A 1 11 ? 149.072 -5.574 10.234 1.00 0.00 198 ALA A O 5
ATOM 6289 N N . VAL A 1 12 ? 149.765 -7.694 9.966 1.00 0.00 199 VAL A N 5
ATOM 6290 C CA . VAL A 1 12 ? 149.333 -8.075 11.310 1.00 0.00 199 VAL A CA 5
ATOM 6291 C C . VAL A 1 12 ? 150.441 -7.790 12.315 1.00 0.00 199 VAL A C 5
ATOM 6292 O O . VAL A 1 12 ? 150.229 -7.834 13.529 1.00 0.00 199 VAL A O 5
ATOM 6305 N N . GLN A 1 13 ? 151.626 -7.488 11.796 1.00 0.00 200 GLN A N 5
ATOM 6306 C CA . GLN A 1 13 ? 152.749 -7.091 12.630 1.00 0.00 200 GLN A CA 5
ATOM 6307 C C . GLN A 1 13 ? 152.625 -5.615 12.996 1.00 0.00 200 GLN A C 5
ATOM 6308 O O . GLN A 1 13 ? 153.412 -4.770 12.566 1.00 0.00 200 GLN A O 5
ATOM 6322 N N . GLN A 1 14 ? 151.602 -5.313 13.774 1.00 0.00 201 GLN A N 5
ATOM 6323 C CA . GLN A 1 14 ? 151.322 -3.949 14.173 1.00 0.00 201 GLN A CA 5
ATOM 6324 C C . GLN A 1 14 ? 152.246 -3.535 15.307 1.00 0.00 201 GLN A C 5
ATOM 6325 O O . GLN A 1 14 ? 151.995 -3.835 16.472 1.00 0.00 201 GLN A O 5
ATOM 6339 N N . SER A 1 15 ? 153.340 -2.892 14.948 1.00 0.00 202 SER A N 5
ATOM 6340 C CA . SER A 1 15 ? 154.307 -2.422 15.925 1.00 0.00 202 SER A CA 5
ATOM 6341 C C . SER A 1 15 ? 154.197 -0.908 16.074 1.00 0.00 202 SER A C 5
ATOM 6342 O O . SER A 1 15 ? 155.164 -0.229 16.423 1.00 0.00 202 SER A O 5
ATOM 6350 N N . GLY A 1 16 ? 152.998 -0.391 15.821 1.00 0.00 203 GLY A N 5
ATOM 6351 C CA . GLY A 1 16 ? 152.781 1.038 15.862 1.00 0.00 203 GLY A CA 5
ATOM 6352 C C . GLY A 1 16 ? 153.503 1.737 14.733 1.00 0.00 203 GLY A C 5
ATOM 6353 O O . GLY A 1 16 ? 154.198 2.731 14.947 1.00 0.00 203 GLY A O 5
ATOM 6357 N N . ALA A 1 17 ? 153.342 1.216 13.524 1.00 0.00 204 ALA A N 5
ATOM 6358 C CA . ALA A 1 17 ? 154.060 1.739 12.381 1.00 0.00 204 ALA A CA 5
ATOM 6359 C C . ALA A 1 17 ? 153.267 2.826 11.682 1.00 0.00 204 ALA A C 5
ATOM 6360 O O . ALA A 1 17 ? 152.474 2.557 10.780 1.00 0.00 204 ALA A O 5
ATOM 6367 N N . CYS A 1 18 ? 153.468 4.048 12.122 1.00 0.00 205 CYS A N 5
ATOM 6368 C CA . CYS A 1 18 ? 152.889 5.193 11.456 1.00 0.00 205 CYS A CA 5
ATOM 6369 C C . CYS A 1 18 ? 153.841 5.648 10.374 1.00 0.00 205 CYS A C 5
ATOM 6370 O O . CYS A 1 18 ? 155.058 5.531 10.536 1.00 0.00 205 CYS A O 5
ATOM 6378 N N . ARG A 1 19 ? 153.295 6.166 9.277 1.00 0.00 206 ARG A N 5
ATOM 6379 C CA . ARG A 1 19 ? 154.100 6.615 8.148 1.00 0.00 206 ARG A CA 5
ATOM 6380 C C . ARG A 1 19 ? 155.002 5.517 7.589 1.00 0.00 206 ARG A C 5
ATOM 6381 O O . ARG A 1 19 ? 155.768 5.770 6.672 1.00 0.00 206 ARG A O 5
ATOM 6402 N N . ASN A 1 20 ? 154.893 4.296 8.091 1.00 0.00 207 ASN A N 5
ATOM 6403 C CA . ASN A 1 20 ? 155.846 3.266 7.718 1.00 0.00 207 ASN A CA 5
ATOM 6404 C C . ASN A 1 20 ? 155.226 2.269 6.767 1.00 0.00 207 ASN A C 5
ATOM 6405 O O . ASN A 1 20 ? 154.435 1.415 7.169 1.00 0.00 207 ASN A O 5
ATOM 6416 N N . VAL A 1 21 ? 155.605 2.373 5.509 1.00 0.00 208 VAL A N 5
ATOM 6417 C CA . VAL A 1 21 ? 155.141 1.460 4.483 1.00 0.00 208 VAL A CA 5
ATOM 6418 C C . VAL A 1 21 ? 156.308 1.073 3.587 1.00 0.00 208 VAL A C 5
ATOM 6419 O O . VAL A 1 21 ? 156.887 1.920 2.909 1.00 0.00 208 VAL A O 5
ATOM 6432 N N . PHE A 1 22 ? 156.666 -0.195 3.608 1.00 0.00 209 PHE A N 5
ATOM 6433 C CA . PHE A 1 22 ? 157.822 -0.665 2.866 1.00 0.00 209 PHE A CA 5
ATOM 6434 C C . PHE A 1 22 ? 157.385 -1.561 1.717 1.00 0.00 209 PHE A C 5
ATOM 6435 O O . PHE A 1 22 ? 156.664 -2.538 1.923 1.00 0.00 209 PHE A O 5
ATOM 6452 N N . LEU A 1 23 ? 157.808 -1.209 0.512 1.00 0.00 210 LEU A N 5
ATOM 6453 C CA . LEU A 1 23 ? 157.504 -2.007 -0.667 1.00 0.00 210 LEU A CA 5
ATOM 6454 C C . LEU A 1 23 ? 158.742 -2.738 -1.149 1.00 0.00 210 LEU A C 5
ATOM 6455 O O . LEU A 1 23 ? 159.795 -2.134 -1.317 1.00 0.00 210 LEU A O 5
ATOM 6471 N N . GLY A 1 24 ? 158.611 -4.037 -1.362 1.00 0.00 211 GLY A N 5
ATOM 6472 C CA . GLY A 1 24 ? 159.736 -4.828 -1.818 1.00 0.00 211 GLY A CA 5
ATOM 6473 C C . GLY A 1 24 ? 159.364 -5.834 -2.885 1.00 0.00 211 GLY A C 5
ATOM 6474 O O . GLY A 1 24 ? 159.489 -7.040 -2.673 1.00 0.00 211 GLY A O 5
ATOM 6478 N N . ASN A 1 25 ? 158.913 -5.336 -4.034 1.00 0.00 212 ASN A N 5
ATOM 6479 C CA . ASN A 1 25 ? 158.555 -6.193 -5.167 1.00 0.00 212 ASN A CA 5
ATOM 6480 C C . ASN A 1 25 ? 158.098 -5.338 -6.342 1.00 0.00 212 ASN A C 5
ATOM 6481 O O . ASN A 1 25 ? 157.215 -5.722 -7.108 1.00 0.00 212 ASN A O 5
ATOM 6492 N N . LEU A 1 26 ? 158.713 -4.175 -6.484 1.00 0.00 213 LEU A N 5
ATOM 6493 C CA . LEU A 1 26 ? 158.360 -3.256 -7.557 1.00 0.00 213 LEU A CA 5
ATOM 6494 C C . LEU A 1 26 ? 159.168 -3.583 -8.805 1.00 0.00 213 LEU A C 5
ATOM 6495 O O . LEU A 1 26 ? 160.165 -4.303 -8.731 1.00 0.00 213 LEU A O 5
ATOM 6511 N N . PRO A 1 27 ? 158.749 -3.074 -9.968 1.00 0.00 214 PRO A N 5
ATOM 6512 C CA . PRO A 1 27 ? 159.528 -3.185 -11.188 1.00 0.00 214 PRO A CA 5
ATOM 6513 C C . PRO A 1 27 ? 160.600 -2.111 -11.242 1.00 0.00 214 PRO A C 5
ATOM 6514 O O . PRO A 1 27 ? 160.571 -1.149 -10.473 1.00 0.00 214 PRO A O 5
ATOM 6525 N N . ASN A 1 28 ? 161.544 -2.273 -12.137 1.00 0.00 215 ASN A N 5
ATOM 6526 C CA . ASN A 1 28 ? 162.586 -1.283 -12.305 1.00 0.00 215 ASN A CA 5
ATOM 6527 C C . ASN A 1 28 ? 162.053 -0.114 -13.110 1.00 0.00 215 ASN A C 5
ATOM 6528 O O . ASN A 1 28 ? 161.463 -0.298 -14.174 1.00 0.00 215 ASN A O 5
ATOM 6539 N N . GLY A 1 29 ? 162.249 1.079 -12.593 1.00 0.00 216 GLY A N 5
ATOM 6540 C CA . GLY A 1 29 ? 161.763 2.264 -13.270 1.00 0.00 216 GLY A CA 5
ATOM 6541 C C . GLY A 1 29 ? 160.534 2.865 -12.615 1.00 0.00 216 GLY A C 5
ATOM 6542 O O . GLY A 1 29 ? 160.078 3.937 -13.018 1.00 0.00 216 GLY A O 5
ATOM 6546 N N . ILE A 1 30 ? 159.994 2.178 -11.613 1.00 0.00 217 ILE A N 5
ATOM 6547 C CA . ILE A 1 30 ? 158.820 2.666 -10.892 1.00 0.00 217 ILE A CA 5
ATOM 6548 C C . ILE A 1 30 ? 159.100 4.031 -10.262 1.00 0.00 217 ILE A C 5
ATOM 6549 O O . ILE A 1 30 ? 160.137 4.235 -9.626 1.00 0.00 217 ILE A O 5
ATOM 6565 N N . THR A 1 31 ? 158.194 4.976 -10.471 1.00 0.00 218 THR A N 5
ATOM 6566 C CA . THR A 1 31 ? 158.372 6.310 -9.934 1.00 0.00 218 THR A CA 5
ATOM 6567 C C . THR A 1 31 ? 157.344 6.610 -8.854 1.00 0.00 218 THR A C 5
ATOM 6568 O O . THR A 1 31 ? 156.270 5.993 -8.789 1.00 0.00 218 THR A O 5
ATOM 6579 N N . GLU A 1 32 ? 157.690 7.562 -8.004 1.00 0.00 219 GLU A N 5
ATOM 6580 C CA . GLU A 1 32 ? 156.851 7.944 -6.892 1.00 0.00 219 GLU A CA 5
ATOM 6581 C C . GLU A 1 32 ? 155.542 8.493 -7.399 1.00 0.00 219 GLU A C 5
ATOM 6582 O O . GLU A 1 32 ? 154.520 8.292 -6.786 1.00 0.00 219 GLU A O 5
ATOM 6594 N N . ASP A 1 33 ? 155.587 9.184 -8.528 1.00 0.00 220 ASP A N 5
ATOM 6595 C CA . ASP A 1 33 ? 154.394 9.783 -9.121 1.00 0.00 220 ASP A CA 5
ATOM 6596 C C . ASP A 1 33 ? 153.307 8.739 -9.319 1.00 0.00 220 ASP A C 5
ATOM 6597 O O . ASP A 1 33 ? 152.123 9.015 -9.129 1.00 0.00 220 ASP A O 5
ATOM 6606 N N . GLU A 1 34 ? 153.732 7.534 -9.667 1.00 0.00 221 GLU A N 5
ATOM 6607 C CA . GLU A 1 34 ? 152.808 6.424 -9.885 1.00 0.00 221 GLU A CA 5
ATOM 6608 C C . GLU A 1 34 ? 152.207 5.966 -8.561 1.00 0.00 221 GLU A C 5
ATOM 6609 O O . GLU A 1 34 ? 150.989 5.921 -8.397 1.00 0.00 221 GLU A O 5
ATOM 6621 N N . ILE A 1 35 ? 153.074 5.628 -7.620 1.00 0.00 222 ILE A N 5
ATOM 6622 C CA . ILE A 1 35 ? 152.638 5.164 -6.307 1.00 0.00 222 ILE A CA 5
ATOM 6623 C C . ILE A 1 35 ? 151.835 6.241 -5.562 1.00 0.00 222 ILE A C 5
ATOM 6624 O O . ILE A 1 35 ? 150.836 5.942 -4.923 1.00 0.00 222 ILE A O 5
ATOM 6640 N N . ARG A 1 36 ? 152.275 7.484 -5.659 1.00 0.00 223 ARG A N 5
ATOM 6641 C CA . ARG A 1 36 ? 151.552 8.622 -5.088 1.00 0.00 223 ARG A CA 5
ATOM 6642 C C . ARG A 1 36 ? 150.120 8.686 -5.563 1.00 0.00 223 ARG A C 5
ATOM 6643 O O . ARG A 1 36 ? 149.188 8.561 -4.772 1.00 0.00 223 ARG A O 5
ATOM 6664 N N . GLU A 1 37 ? 149.955 8.854 -6.862 1.00 0.00 224 GLU A N 5
ATOM 6665 C CA . GLU A 1 37 ? 148.620 8.967 -7.453 1.00 0.00 224 GLU A CA 5
ATOM 6666 C C . GLU A 1 37 ? 147.781 7.744 -7.136 1.00 0.00 224 GLU A C 5
ATOM 6667 O O . GLU A 1 37 ? 146.550 7.785 -7.188 1.00 0.00 224 GLU A O 5
ATOM 6679 N N . ASP A 1 38 ? 148.450 6.657 -6.809 1.00 0.00 225 ASP A N 5
ATOM 6680 C CA . ASP A 1 38 ? 147.764 5.431 -6.511 1.00 0.00 225 ASP A CA 5
ATOM 6681 C C . ASP A 1 38 ? 147.375 5.337 -5.035 1.00 0.00 225 ASP A C 5
ATOM 6682 O O . ASP A 1 38 ? 146.325 4.787 -4.712 1.00 0.00 225 ASP A O 5
ATOM 6691 N N . LEU A 1 39 ? 148.187 5.902 -4.139 1.00 0.00 226 LEU A N 5
ATOM 6692 C CA . LEU A 1 39 ? 148.004 5.662 -2.705 1.00 0.00 226 LEU A CA 5
ATOM 6693 C C . LEU A 1 39 ? 147.456 6.875 -1.972 1.00 0.00 226 LEU A C 5
ATOM 6694 O O . LEU A 1 39 ? 146.893 6.743 -0.892 1.00 0.00 226 LEU A O 5
ATOM 6710 N N . GLU A 1 40 ? 147.560 8.043 -2.587 1.00 0.00 227 GLU A N 5
ATOM 6711 C CA . GLU A 1 40 ? 147.160 9.283 -1.937 1.00 0.00 227 GLU A CA 5
ATOM 6712 C C . GLU A 1 40 ? 145.639 9.405 -1.748 1.00 0.00 227 GLU A C 5
ATOM 6713 O O . GLU A 1 40 ? 145.207 10.108 -0.835 1.00 0.00 227 GLU A O 5
ATOM 6725 N N . PRO A 1 41 ? 144.784 8.749 -2.577 1.00 0.00 228 PRO A N 5
ATOM 6726 C CA . PRO A 1 41 ? 143.334 8.874 -2.429 1.00 0.00 228 PRO A CA 5
ATOM 6727 C C . PRO A 1 41 ? 142.820 8.233 -1.138 1.00 0.00 228 PRO A C 5
ATOM 6728 O O . PRO A 1 41 ? 141.785 8.637 -0.605 1.00 0.00 228 PRO A O 5
ATOM 6739 N N . PHE A 1 42 ? 143.534 7.228 -0.637 1.00 0.00 229 PHE A N 5
ATOM 6740 C CA . PHE A 1 42 ? 143.172 6.625 0.646 1.00 0.00 229 PHE A CA 5
ATOM 6741 C C . PHE A 1 42 ? 144.196 6.945 1.722 1.00 0.00 229 PHE A C 5
ATOM 6742 O O . PHE A 1 42 ? 143.927 6.790 2.904 1.00 0.00 229 PHE A O 5
ATOM 6759 N N . GLY A 1 43 ? 145.350 7.422 1.318 1.00 0.00 230 GLY A N 5
ATOM 6760 C CA . GLY A 1 43 ? 146.411 7.658 2.260 1.00 0.00 230 GLY A CA 5
ATOM 6761 C C . GLY A 1 43 ? 147.439 8.597 1.697 1.00 0.00 230 GLY A C 5
ATOM 6762 O O . GLY A 1 43 ? 148.364 8.172 1.013 1.00 0.00 230 GLY A O 5
ATOM 6766 N N . PRO A 1 44 ? 147.284 9.894 1.943 1.00 0.00 231 PRO A N 5
ATOM 6767 C CA . PRO A 1 44 ? 148.237 10.883 1.471 1.00 0.00 231 PRO A CA 5
ATOM 6768 C C . PRO A 1 44 ? 149.632 10.603 2.011 1.00 0.00 231 PRO A C 5
ATOM 6769 O O . PRO A 1 44 ? 149.808 10.319 3.196 1.00 0.00 231 PRO A O 5
ATOM 6780 N N . ILE A 1 45 ? 150.611 10.627 1.125 1.00 0.00 232 ILE A N 5
ATOM 6781 C CA . ILE A 1 45 ? 151.994 10.425 1.510 1.00 0.00 232 ILE A CA 5
ATOM 6782 C C . ILE A 1 45 ? 152.757 11.741 1.415 1.00 0.00 232 ILE A C 5
ATOM 6783 O O . ILE A 1 45 ? 152.405 12.608 0.613 1.00 0.00 232 ILE A O 5
ATOM 6799 N N . ASP A 1 46 ? 153.793 11.888 2.231 1.00 0.00 233 ASP A N 5
ATOM 6800 C CA . ASP A 1 46 ? 154.616 13.093 2.213 1.00 0.00 233 ASP A CA 5
ATOM 6801 C C . ASP A 1 46 ? 156.007 12.767 1.712 1.00 0.00 233 ASP A C 5
ATOM 6802 O O . ASP A 1 46 ? 156.718 13.636 1.213 1.00 0.00 233 ASP A O 5
ATOM 6811 N N . GLN A 1 47 ? 156.388 11.504 1.839 1.00 0.00 234 GLN A N 5
ATOM 6812 C CA . GLN A 1 47 ? 157.723 11.083 1.476 1.00 0.00 234 GLN A CA 5
ATOM 6813 C C . GLN A 1 47 ? 157.704 9.692 0.867 1.00 0.00 234 GLN A C 5
ATOM 6814 O O . GLN A 1 47 ? 157.276 8.730 1.510 1.00 0.00 234 GLN A O 5
ATOM 6828 N N . ILE A 1 48 ? 158.163 9.595 -0.366 1.00 0.00 235 ILE A N 5
ATOM 6829 C CA . ILE A 1 48 ? 158.231 8.321 -1.067 1.00 0.00 235 ILE A CA 5
ATOM 6830 C C . ILE A 1 48 ? 159.606 8.148 -1.696 1.00 0.00 235 ILE A C 5
ATOM 6831 O O . ILE A 1 48 ? 160.003 8.922 -2.565 1.00 0.00 235 ILE A O 5
ATOM 6847 N N . LYS A 1 49 ? 160.339 7.153 -1.230 1.00 0.00 236 LYS A N 5
ATOM 6848 C CA . LYS A 1 49 ? 161.680 6.894 -1.728 1.00 0.00 236 LYS A CA 5
ATOM 6849 C C . LYS A 1 49 ? 161.767 5.491 -2.310 1.00 0.00 236 LYS A C 5
ATOM 6850 O O . LYS A 1 49 ? 161.651 4.503 -1.591 1.00 0.00 236 LYS A O 5
ATOM 6869 N N . ILE A 1 50 ? 161.971 5.413 -3.610 1.00 0.00 237 ILE A N 5
ATOM 6870 C CA . ILE A 1 50 ? 162.054 4.137 -4.294 1.00 0.00 237 ILE A CA 5
ATOM 6871 C C . ILE A 1 50 ? 163.495 3.789 -4.604 1.00 0.00 237 ILE A C 5
ATOM 6872 O O . ILE A 1 50 ? 164.205 4.558 -5.251 1.00 0.00 237 ILE A O 5
ATOM 6888 N N . VAL A 1 51 ? 163.928 2.638 -4.138 1.00 0.00 238 VAL A N 5
ATOM 6889 C CA . VAL A 1 51 ? 165.230 2.129 -4.495 1.00 0.00 238 VAL A CA 5
ATOM 6890 C C . VAL A 1 51 ? 165.056 1.052 -5.556 1.00 0.00 238 VAL A C 5
ATOM 6891 O O . VAL A 1 51 ? 164.929 -0.137 -5.251 1.00 0.00 238 VAL A O 5
ATOM 6904 N N . THR A 1 52 ? 165.021 1.495 -6.806 1.00 0.00 239 THR A N 5
ATOM 6905 C CA . THR A 1 52 ? 164.799 0.619 -7.944 1.00 0.00 239 THR A CA 5
ATOM 6906 C C . THR A 1 52 ? 165.958 -0.366 -8.103 1.00 0.00 239 THR A C 5
ATOM 6907 O O . THR A 1 52 ? 165.825 -1.400 -8.758 1.00 0.00 239 THR A O 5
ATOM 6918 N N . GLU A 1 53 ? 167.089 -0.045 -7.480 1.00 0.00 240 GLU A N 5
ATOM 6919 C CA . GLU A 1 53 ? 168.244 -0.931 -7.488 1.00 0.00 240 GLU A CA 5
ATOM 6920 C C . GLU A 1 53 ? 167.929 -2.228 -6.748 1.00 0.00 240 GLU A C 5
ATOM 6921 O O . GLU A 1 53 ? 168.456 -3.286 -7.083 1.00 0.00 240 GLU A O 5
ATOM 6933 N N . ARG A 1 54 ? 167.060 -2.141 -5.745 1.00 0.00 241 ARG A N 5
ATOM 6934 C CA . ARG A 1 54 ? 166.687 -3.311 -4.958 1.00 0.00 241 ARG A CA 5
ATOM 6935 C C . ARG A 1 54 ? 165.203 -3.630 -5.124 1.00 0.00 241 ARG A C 5
ATOM 6936 O O . ARG A 1 54 ? 164.684 -4.538 -4.475 1.00 0.00 241 ARG A O 5
ATOM 6957 N N . ASN A 1 55 ? 164.529 -2.863 -5.988 1.00 0.00 242 ASN A N 5
ATOM 6958 C CA . ASN A 1 55 ? 163.108 -3.069 -6.293 1.00 0.00 242 ASN A CA 5
ATOM 6959 C C . ASN A 1 55 ? 162.243 -2.765 -5.075 1.00 0.00 242 ASN A C 5
ATOM 6960 O O . ASN A 1 55 ? 161.133 -3.287 -4.936 1.00 0.00 242 ASN A O 5
ATOM 6971 N N . ILE A 1 56 ? 162.741 -1.892 -4.218 1.00 0.00 243 ILE A N 5
ATOM 6972 C CA . ILE A 1 56 ? 162.087 -1.608 -2.952 1.00 0.00 243 ILE A CA 5
ATOM 6973 C C . ILE A 1 56 ? 161.751 -0.129 -2.827 1.00 0.00 243 ILE A C 5
ATOM 6974 O O . ILE A 1 56 ? 162.383 0.712 -3.463 1.00 0.00 243 ILE A O 5
ATOM 6990 N N . ALA A 1 57 ? 160.753 0.183 -2.011 1.00 0.00 244 ALA A N 5
ATOM 6991 C CA . ALA A 1 57 ? 160.335 1.564 -1.816 1.00 0.00 244 ALA A CA 5
ATOM 6992 C C . ALA A 1 57 ? 159.906 1.821 -0.380 1.00 0.00 244 ALA A C 5
ATOM 6993 O O . ALA A 1 57 ? 159.223 0.998 0.237 1.00 0.00 244 ALA A O 5
ATOM 7000 N N . PHE A 1 58 ? 160.318 2.968 0.136 1.00 0.00 245 PHE A N 5
ATOM 7001 C CA . PHE A 1 58 ? 159.939 3.411 1.467 1.00 0.00 245 PHE A CA 5
ATOM 7002 C C . PHE A 1 58 ? 158.943 4.559 1.362 1.00 0.00 245 PHE A C 5
ATOM 7003 O O . PHE A 1 58 ? 159.296 5.668 0.951 1.00 0.00 245 PHE A O 5
ATOM 7020 N N . VAL A 1 59 ? 157.702 4.284 1.712 1.00 0.00 246 VAL A N 5
ATOM 7021 C CA . VAL A 1 59 ? 156.645 5.280 1.657 1.00 0.00 246 VAL A CA 5
ATOM 7022 C C . VAL A 1 59 ? 156.356 5.776 3.061 1.00 0.00 246 VAL A C 5
ATOM 7023 O O . VAL A 1 59 ? 156.233 4.973 3.984 1.00 0.00 246 VAL A O 5
ATOM 7036 N N . HIS A 1 60 ? 156.258 7.084 3.238 1.00 0.00 247 HIS A N 5
ATOM 7037 C CA . HIS A 1 60 ? 155.954 7.619 4.553 1.00 0.00 247 HIS A CA 5
ATOM 7038 C C . HIS A 1 60 ? 154.577 8.266 4.577 1.00 0.00 247 HIS A C 5
ATOM 7039 O O . HIS A 1 60 ? 154.389 9.398 4.125 1.00 0.00 247 HIS A O 5
ATOM 7054 N N . PHE A 1 61 ? 153.625 7.525 5.128 1.00 0.00 248 PHE A N 5
ATOM 7055 C CA . PHE A 1 61 ? 152.240 7.983 5.248 1.00 0.00 248 PHE A CA 5
ATOM 7056 C C . PHE A 1 61 ? 152.034 8.805 6.511 1.00 0.00 248 PHE A C 5
ATOM 7057 O O . PHE A 1 61 ? 151.907 8.243 7.605 1.00 0.00 248 PHE A O 5
ATOM 7074 N N . LEU A 1 62 ? 151.969 10.127 6.329 1.00 0.00 249 LEU A N 5
ATOM 7075 C CA . LEU A 1 62 ? 151.884 11.100 7.424 1.00 0.00 249 LEU A CA 5
ATOM 7076 C C . LEU A 1 62 ? 150.964 10.649 8.557 1.00 0.00 249 LEU A C 5
ATOM 7077 O O . LEU A 1 62 ? 151.324 10.745 9.730 1.00 0.00 249 LEU A O 5
ATOM 7093 N N . ASN A 1 63 ? 149.783 10.161 8.218 1.00 0.00 250 ASN A N 5
ATOM 7094 C CA . ASN A 1 63 ? 148.867 9.660 9.228 1.00 0.00 250 ASN A CA 5
ATOM 7095 C C . ASN A 1 63 ? 148.980 8.152 9.340 1.00 0.00 250 ASN A C 5
ATOM 7096 O O . ASN A 1 63 ? 149.106 7.451 8.334 1.00 0.00 250 ASN A O 5
ATOM 7107 N N . ILE A 1 64 ? 148.937 7.663 10.570 1.00 0.00 251 ILE A N 5
ATOM 7108 C CA . ILE A 1 64 ? 149.033 6.237 10.837 1.00 0.00 251 ILE A CA 5
ATOM 7109 C C . ILE A 1 64 ? 147.916 5.495 10.090 1.00 0.00 251 ILE A C 5
ATOM 7110 O O . ILE A 1 64 ? 148.159 4.460 9.475 1.00 0.00 251 ILE A O 5
ATOM 7126 N N . ALA A 1 65 ? 146.716 6.076 10.080 1.00 0.00 252 ALA A N 5
ATOM 7127 C CA . ALA A 1 65 ? 145.561 5.437 9.460 1.00 0.00 252 ALA A CA 5
ATOM 7128 C C . ALA A 1 65 ? 145.709 5.383 7.947 1.00 0.00 252 ALA A C 5
ATOM 7129 O O . ALA A 1 65 ? 145.259 4.432 7.308 1.00 0.00 252 ALA A O 5
ATOM 7136 N N . ALA A 1 66 ? 146.358 6.399 7.387 1.00 0.00 253 ALA A N 5
ATOM 7137 C CA . ALA A 1 66 ? 146.586 6.464 5.952 1.00 0.00 253 ALA A CA 5
ATOM 7138 C C . ALA A 1 66 ? 147.394 5.261 5.486 1.00 0.00 253 ALA A C 5
ATOM 7139 O O . ALA A 1 66 ? 147.111 4.676 4.442 1.00 0.00 253 ALA A O 5
ATOM 7146 N N . ALA A 1 67 ? 148.383 4.882 6.284 1.00 0.00 254 ALA A N 5
ATOM 7147 C CA . ALA A 1 67 ? 149.211 3.731 5.976 1.00 0.00 254 ALA A CA 5
ATOM 7148 C C . ALA A 1 67 ? 148.412 2.444 6.100 1.00 0.00 254 ALA A C 5
ATOM 7149 O O . ALA A 1 67 ? 148.531 1.550 5.266 1.00 0.00 254 ALA A O 5
ATOM 7156 N N . ILE A 1 68 ? 147.591 2.369 7.141 1.00 0.00 255 ILE A N 5
ATOM 7157 C CA . ILE A 1 68 ? 146.802 1.177 7.417 1.00 0.00 255 ILE A CA 5
ATOM 7158 C C . ILE A 1 68 ? 145.936 0.799 6.224 1.00 0.00 255 ILE A C 5
ATOM 7159 O O . ILE A 1 68 ? 146.074 -0.291 5.671 1.00 0.00 255 ILE A O 5
ATOM 7175 N N . LYS A 1 69 ? 145.058 1.711 5.821 1.00 0.00 256 LYS A N 5
ATOM 7176 C CA . LYS A 1 69 ? 144.139 1.451 4.722 1.00 0.00 256 LYS A CA 5
ATOM 7177 C C . LYS A 1 69 ? 144.889 1.200 3.415 1.00 0.00 256 LYS A C 5
ATOM 7178 O O . LYS A 1 69 ? 144.527 0.309 2.657 1.00 0.00 256 LYS A O 5
ATOM 7197 N N . ALA A 1 70 ? 145.947 1.960 3.169 1.00 0.00 257 ALA A N 5
ATOM 7198 C CA . ALA A 1 70 ? 146.743 1.789 1.962 1.00 0.00 257 ALA A CA 5
ATOM 7199 C C . ALA A 1 70 ? 147.379 0.401 1.908 1.00 0.00 257 ALA A C 5
ATOM 7200 O O . ALA A 1 70 ? 147.266 -0.300 0.905 1.00 0.00 257 ALA A O 5
ATOM 7207 N N . VAL A 1 71 ? 148.021 -0.002 2.997 1.00 0.00 258 VAL A N 5
ATOM 7208 C CA . VAL A 1 71 ? 148.659 -1.315 3.080 1.00 0.00 258 VAL A CA 5
ATOM 7209 C C . VAL A 1 71 ? 147.615 -2.436 3.006 1.00 0.00 258 VAL A C 5
ATOM 7210 O O . VAL A 1 71 ? 147.917 -3.559 2.608 1.00 0.00 258 VAL A O 5
ATOM 7223 N N . GLN A 1 72 ? 146.385 -2.118 3.380 1.00 0.00 259 GLN A N 5
ATOM 7224 C CA . GLN A 1 72 ? 145.284 -3.075 3.321 1.00 0.00 259 GLN A CA 5
ATOM 7225 C C . GLN A 1 72 ? 144.630 -3.128 1.930 1.00 0.00 259 GLN A C 5
ATOM 7226 O O . GLN A 1 72 ? 144.029 -4.137 1.561 1.00 0.00 259 GLN A O 5
ATOM 7240 N N . GLU A 1 73 ? 144.750 -2.049 1.169 1.00 0.00 260 GLU A N 5
ATOM 7241 C CA . GLU A 1 73 ? 144.096 -1.934 -0.135 1.00 0.00 260 GLU A CA 5
ATOM 7242 C C . GLU A 1 73 ? 145.044 -2.321 -1.258 1.00 0.00 260 GLU A C 5
ATOM 7243 O O . GLU A 1 73 ? 144.626 -2.887 -2.268 1.00 0.00 260 GLU A O 5
ATOM 7255 N N . LEU A 1 74 ? 146.322 -2.015 -1.064 1.00 0.00 261 LEU A N 5
ATOM 7256 C CA . LEU A 1 74 ? 147.356 -2.299 -2.053 1.00 0.00 261 LEU A CA 5
ATOM 7257 C C . LEU A 1 74 ? 147.325 -3.770 -2.503 1.00 0.00 261 LEU A C 5
ATOM 7258 O O . LEU A 1 74 ? 147.285 -4.052 -3.698 1.00 0.00 261 LEU A O 5
ATOM 7274 N N . PRO A 1 75 ? 147.293 -4.732 -1.559 1.00 0.00 262 PRO A N 5
ATOM 7275 C CA . PRO A 1 75 ? 147.298 -6.161 -1.891 1.00 0.00 262 PRO A CA 5
ATOM 7276 C C . PRO A 1 75 ? 146.019 -6.617 -2.590 1.00 0.00 262 PRO A C 5
ATOM 7277 O O . PRO A 1 75 ? 145.975 -7.701 -3.171 1.00 0.00 262 PRO A O 5
ATOM 7288 N N . LEU A 1 76 ? 144.974 -5.795 -2.530 1.00 0.00 263 LEU A N 5
ATOM 7289 C CA . LEU A 1 76 ? 143.699 -6.158 -3.148 1.00 0.00 263 LEU A CA 5
ATOM 7290 C C . LEU A 1 76 ? 143.605 -5.639 -4.578 1.00 0.00 263 LEU A C 5
ATOM 7291 O O . LEU A 1 76 ? 142.643 -5.917 -5.298 1.00 0.00 263 LEU A O 5
ATOM 7307 N N . ASN A 1 77 ? 144.603 -4.886 -4.977 1.00 0.00 264 ASN A N 5
ATOM 7308 C CA . ASN A 1 77 ? 144.596 -4.203 -6.266 1.00 0.00 264 ASN A CA 5
ATOM 7309 C C . ASN A 1 77 ? 145.544 -4.847 -7.268 1.00 0.00 264 ASN A C 5
ATOM 7310 O O . ASN A 1 77 ? 146.579 -5.363 -6.894 1.00 0.00 264 ASN A O 5
ATOM 7321 N N . PRO A 1 78 ? 145.219 -4.763 -8.566 1.00 0.00 265 PRO A N 5
ATOM 7322 C CA . PRO A 1 78 ? 145.905 -5.522 -9.615 1.00 0.00 265 PRO A CA 5
ATOM 7323 C C . PRO A 1 78 ? 147.363 -5.116 -9.779 1.00 0.00 265 PRO A C 5
ATOM 7324 O O . PRO A 1 78 ? 148.230 -5.957 -10.012 1.00 0.00 265 PRO A O 5
ATOM 7335 N N . LYS A 1 79 ? 147.634 -3.827 -9.644 1.00 0.00 266 LYS A N 5
ATOM 7336 C CA . LYS A 1 79 ? 148.979 -3.317 -9.835 1.00 0.00 266 LYS A CA 5
ATOM 7337 C C . LYS A 1 79 ? 149.752 -3.416 -8.541 1.00 0.00 266 LYS A C 5
ATOM 7338 O O . LYS A 1 79 ? 150.897 -3.853 -8.510 1.00 0.00 266 LYS A O 5
ATOM 7357 N N . TRP A 1 80 ? 149.091 -3.027 -7.468 1.00 0.00 267 TRP A N 5
ATOM 7358 C CA . TRP A 1 80 ? 149.730 -2.930 -6.168 1.00 0.00 267 TRP A CA 5
ATOM 7359 C C . TRP A 1 80 ? 149.940 -4.310 -5.562 1.00 0.00 267 TRP A C 5
ATOM 7360 O O . TRP A 1 80 ? 150.874 -4.514 -4.791 1.00 0.00 267 TRP A O 5
ATOM 7381 N N . SER A 1 81 ? 149.072 -5.258 -5.912 1.00 0.00 268 SER A N 5
ATOM 7382 C CA . SER A 1 81 ? 149.223 -6.637 -5.439 1.00 0.00 268 SER A CA 5
ATOM 7383 C C . SER A 1 81 ? 150.497 -7.260 -6.002 1.00 0.00 268 SER A C 5
ATOM 7384 O O . SER A 1 81 ? 151.030 -8.229 -5.454 1.00 0.00 268 SER A O 5
ATOM 7392 N N . LYS A 1 82 ? 150.995 -6.689 -7.095 1.00 0.00 269 LYS A N 5
ATOM 7393 C CA . LYS A 1 82 ? 152.243 -7.137 -7.691 1.00 0.00 269 LYS A CA 5
ATOM 7394 C C . LYS A 1 82 ? 153.426 -6.623 -6.884 1.00 0.00 269 LYS A C 5
ATOM 7395 O O . LYS A 1 82 ? 154.574 -6.962 -7.158 1.00 0.00 269 LYS A O 5
ATOM 7414 N N . ARG A 1 83 ? 153.138 -5.784 -5.899 1.00 0.00 270 ARG A N 5
ATOM 7415 C CA . ARG A 1 83 ? 154.167 -5.261 -5.025 1.00 0.00 270 ARG A CA 5
ATOM 7416 C C . ARG A 1 83 ? 153.947 -5.762 -3.601 1.00 0.00 270 ARG A C 5
ATOM 7417 O O . ARG A 1 83 ? 152.811 -5.881 -3.144 1.00 0.00 270 ARG A O 5
ATOM 7438 N N . ARG A 1 84 ? 155.028 -6.076 -2.907 1.00 0.00 271 ARG A N 5
ATOM 7439 C CA . ARG A 1 84 ? 154.926 -6.568 -1.542 1.00 0.00 271 ARG A CA 5
ATOM 7440 C C . ARG A 1 84 ? 155.040 -5.418 -0.567 1.00 0.00 271 ARG A C 5
ATOM 7441 O O . ARG A 1 84 ? 156.112 -4.837 -0.409 1.00 0.00 271 ARG A O 5
ATOM 7462 N N . ILE A 1 85 ? 153.928 -5.073 0.062 1.00 0.00 272 ILE A N 5
ATOM 7463 C CA . ILE A 1 85 ? 153.911 -3.965 0.996 1.00 0.00 272 ILE A CA 5
ATOM 7464 C C . ILE A 1 85 ? 153.557 -4.444 2.398 1.00 0.00 272 ILE A C 5
ATOM 7465 O O . ILE A 1 85 ? 152.755 -5.366 2.579 1.00 0.00 272 ILE A O 5
ATOM 7481 N N . TYR A 1 86 ? 154.223 -3.867 3.372 1.00 0.00 273 TYR A N 5
ATOM 7482 C CA . TYR A 1 86 ? 153.921 -4.107 4.770 1.00 0.00 273 TYR A CA 5
ATOM 7483 C C . TYR A 1 86 ? 154.316 -2.894 5.590 1.00 0.00 273 TYR A C 5
ATOM 7484 O O . TYR A 1 86 ? 154.952 -1.976 5.064 1.00 0.00 273 TYR A O 5
ATOM 7502 N N . TYR A 1 87 ? 153.922 -2.870 6.860 1.00 0.00 274 TYR A N 5
ATOM 7503 C CA . TYR A 1 87 ? 154.400 -1.840 7.769 1.00 0.00 274 TYR A CA 5
ATOM 7504 C C . TYR A 1 87 ? 155.923 -1.808 7.739 1.00 0.00 274 TYR A C 5
ATOM 7505 O O . TYR A 1 87 ? 156.580 -2.784 8.106 1.00 0.00 274 TYR A O 5
ATOM 7523 N N . GLY A 1 88 ? 156.459 -0.688 7.270 1.00 0.00 275 GLY A N 5
ATOM 7524 C CA . GLY A 1 88 ? 157.886 -0.551 7.052 1.00 0.00 275 GLY A CA 5
ATOM 7525 C C . GLY A 1 88 ? 158.715 -0.904 8.263 1.00 0.00 275 GLY A C 5
ATOM 7526 O O . GLY A 1 88 ? 158.457 -0.420 9.365 1.00 0.00 275 GLY A O 5
ATOM 7530 N N . ARG A 1 89 ? 159.703 -1.760 8.057 1.00 0.00 276 ARG A N 5
ATOM 7531 C CA . ARG A 1 89 ? 160.604 -2.155 9.121 1.00 0.00 276 ARG A CA 5
ATOM 7532 C C . ARG A 1 89 ? 161.846 -1.290 9.087 1.00 0.00 276 ARG A C 5
ATOM 7533 O O . ARG A 1 89 ? 162.558 -1.246 8.080 1.00 0.00 276 ARG A O 5
ATOM 7554 N N . ASP A 1 90 ? 162.098 -0.612 10.184 1.00 0.00 277 ASP A N 5
ATOM 7555 C CA . ASP A 1 90 ? 163.236 0.284 10.282 1.00 0.00 277 ASP A CA 5
ATOM 7556 C C . ASP A 1 90 ? 163.590 0.522 11.740 1.00 0.00 277 ASP A C 5
ATOM 7557 O O . ASP A 1 90 ? 162.715 0.745 12.579 1.00 0.00 277 ASP A O 5
ATOM 7566 N N . ARG A 1 91 ? 164.877 0.480 12.029 1.00 0.00 278 ARG A N 5
ATOM 7567 C CA . ARG A 1 91 ? 165.359 0.524 13.404 1.00 0.00 278 ARG A CA 5
ATOM 7568 C C . ARG A 1 91 ? 165.389 1.946 13.966 1.00 0.00 278 ARG A C 5
ATOM 7569 O O . ARG A 1 91 ? 165.634 2.143 15.158 1.00 0.00 278 ARG A O 5
ATOM 7590 N N . CYS A 1 92 ? 165.129 2.929 13.116 1.00 0.00 279 CYS A N 5
ATOM 7591 C CA . CYS A 1 92 ? 165.080 4.319 13.552 1.00 0.00 279 CYS A CA 5
ATOM 7592 C C . CYS A 1 92 ? 163.637 4.808 13.625 1.00 0.00 279 CYS A C 5
ATOM 7593 O O . CYS A 1 92 ? 163.365 5.927 14.067 1.00 0.00 279 CYS A O 5
ATOM 7601 N N . ALA A 1 93 ? 162.715 3.959 13.204 1.00 0.00 280 ALA A N 5
ATOM 7602 C CA . ALA A 1 93 ? 161.304 4.315 13.173 1.00 0.00 280 ALA A CA 5
ATOM 7603 C C . ALA A 1 93 ? 160.550 3.700 14.347 1.00 0.00 280 ALA A C 5
ATOM 7604 O O . ALA A 1 93 ? 160.056 2.572 14.267 1.00 0.00 280 ALA A O 5
ATOM 7611 N N . VAL A 1 94 ? 160.484 4.437 15.446 1.00 0.00 281 VAL A N 5
ATOM 7612 C CA . VAL A 1 94 ? 159.747 3.993 16.618 1.00 0.00 281 VAL A CA 5
ATOM 7613 C C . VAL A 1 94 ? 158.281 4.378 16.524 1.00 0.00 281 VAL A C 5
ATOM 7614 O O . VAL A 1 94 ? 157.394 3.573 16.812 1.00 0.00 281 VAL A O 5
ATOM 7627 N N . GLY A 1 95 ? 158.031 5.606 16.110 1.00 0.00 282 GLY A N 5
ATOM 7628 C CA . GLY A 1 95 ? 156.686 6.087 16.023 1.00 0.00 282 GLY A CA 5
ATOM 7629 C C . GLY A 1 95 ? 156.641 7.588 15.860 1.00 0.00 282 GLY A C 5
ATOM 7630 O O . GLY A 1 95 ? 157.489 8.170 15.182 1.00 0.00 282 GLY A O 5
ATOM 7634 N N . LEU A 1 96 ? 155.674 8.213 16.504 1.00 0.00 283 LEU A N 5
ATOM 7635 C CA . LEU A 1 96 ? 155.498 9.655 16.415 1.00 0.00 283 LEU A CA 5
ATOM 7636 C C . LEU A 1 96 ? 156.353 10.366 17.458 1.00 0.00 283 LEU A C 5
ATOM 7637 O O . LEU A 1 96 ? 155.893 10.667 18.562 1.00 0.00 283 LEU A O 5
ATOM 7653 N N . LYS A 1 97 ? 157.604 10.614 17.111 1.00 0.00 284 LYS A N 5
ATOM 7654 C CA . LYS A 1 97 ? 158.522 11.290 18.007 1.00 0.00 284 LYS A CA 5
ATOM 7655 C C . LYS A 1 97 ? 159.026 12.562 17.339 1.00 0.00 284 LYS A C 5
ATOM 7656 O O . LYS A 1 97 ? 158.448 13.636 17.604 1.00 0.00 284 LYS A O 5
ATOM 7676 N N . ASN A 1 1 ? 156.335 -16.386 -11.269 1.00 0.00 188 ASN A N 6
ATOM 7677 C CA . ASN A 1 1 ? 157.285 -15.253 -11.358 1.00 0.00 188 ASN A CA 6
ATOM 7678 C C . ASN A 1 1 ? 158.019 -15.050 -10.040 1.00 0.00 188 ASN A C 6
ATOM 7679 O O . ASN A 1 1 ? 159.025 -14.344 -9.996 1.00 0.00 188 ASN A O 6
ATOM 7692 N N . SER A 1 2 ? 157.508 -15.667 -8.972 1.00 0.00 189 SER A N 6
ATOM 7693 C CA . SER A 1 2 ? 158.084 -15.525 -7.640 1.00 0.00 189 SER A CA 6
ATOM 7694 C C . SER A 1 2 ? 158.128 -14.059 -7.216 1.00 0.00 189 SER A C 6
ATOM 7695 O O . SER A 1 2 ? 159.120 -13.357 -7.430 1.00 0.00 189 SER A O 6
ATOM 7703 N N . ALA A 1 3 ? 157.038 -13.599 -6.628 1.00 0.00 190 ALA A N 6
ATOM 7704 C CA . ALA A 1 3 ? 156.914 -12.211 -6.217 1.00 0.00 190 ALA A CA 6
ATOM 7705 C C . ALA A 1 3 ? 157.235 -12.054 -4.737 1.00 0.00 190 ALA A C 6
ATOM 7706 O O . ALA A 1 3 ? 157.004 -10.995 -4.153 1.00 0.00 190 ALA A O 6
ATOM 7713 N N . SER A 1 4 ? 157.776 -13.120 -4.147 1.00 0.00 191 SER A N 6
ATOM 7714 C CA . SER A 1 4 ? 158.115 -13.148 -2.727 1.00 0.00 191 SER A CA 6
ATOM 7715 C C . SER A 1 4 ? 156.862 -13.075 -1.857 1.00 0.00 191 SER A C 6
ATOM 7716 O O . SER A 1 4 ? 155.739 -12.994 -2.359 1.00 0.00 191 SER A O 6
ATOM 7724 N N . ASN A 1 5 ? 157.059 -13.125 -0.552 1.00 0.00 192 ASN A N 6
ATOM 7725 C CA . ASN A 1 5 ? 155.964 -13.008 0.394 1.00 0.00 192 ASN A CA 6
ATOM 7726 C C . ASN A 1 5 ? 156.352 -12.023 1.481 1.00 0.00 192 ASN A C 6
ATOM 7727 O O . ASN A 1 5 ? 157.214 -12.306 2.312 1.00 0.00 192 ASN A O 6
ATOM 7738 N N . SER A 1 6 ? 155.746 -10.851 1.451 1.00 0.00 193 SER A N 6
ATOM 7739 C CA . SER A 1 6 ? 156.102 -9.790 2.375 1.00 0.00 193 SER A CA 6
ATOM 7740 C C . SER A 1 6 ? 154.914 -8.868 2.611 1.00 0.00 193 SER A C 6
ATOM 7741 O O . SER A 1 6 ? 154.646 -7.957 1.827 1.00 0.00 193 SER A O 6
ATOM 7749 N N . SER A 1 7 ? 154.188 -9.149 3.675 1.00 0.00 194 SER A N 6
ATOM 7750 C CA . SER A 1 7 ? 153.047 -8.350 4.088 1.00 0.00 194 SER A CA 6
ATOM 7751 C C . SER A 1 7 ? 152.831 -8.568 5.575 1.00 0.00 194 SER A C 6
ATOM 7752 O O . SER A 1 7 ? 153.720 -9.080 6.254 1.00 0.00 194 SER A O 6
ATOM 7760 N N . VAL A 1 8 ? 151.679 -8.181 6.092 1.00 0.00 195 VAL A N 6
ATOM 7761 C CA . VAL A 1 8 ? 151.343 -8.502 7.467 1.00 0.00 195 VAL A CA 6
ATOM 7762 C C . VAL A 1 8 ? 151.003 -9.987 7.582 1.00 0.00 195 VAL A C 6
ATOM 7763 O O . VAL A 1 8 ? 149.852 -10.383 7.408 1.00 0.00 195 VAL A O 6
ATOM 7776 N N . LEU A 1 9 ? 152.031 -10.798 7.839 1.00 0.00 196 LEU A N 6
ATOM 7777 C CA . LEU A 1 9 ? 151.899 -12.258 7.901 1.00 0.00 196 LEU A CA 6
ATOM 7778 C C . LEU A 1 9 ? 150.809 -12.676 8.870 1.00 0.00 196 LEU A C 6
ATOM 7779 O O . LEU A 1 9 ? 151.061 -12.794 10.062 1.00 0.00 196 LEU A O 6
ATOM 7795 N N . LEU A 1 10 ? 149.601 -12.885 8.359 1.00 0.00 197 LEU A N 6
ATOM 7796 C CA . LEU A 1 10 ? 148.437 -13.175 9.198 1.00 0.00 197 LEU A CA 6
ATOM 7797 C C . LEU A 1 10 ? 148.304 -12.124 10.305 1.00 0.00 197 LEU A C 6
ATOM 7798 O O . LEU A 1 10 ? 147.712 -12.374 11.357 1.00 0.00 197 LEU A O 6
ATOM 7814 N N . ALA A 1 11 ? 148.858 -10.939 10.026 1.00 0.00 198 ALA A N 6
ATOM 7815 C CA . ALA A 1 11 ? 148.874 -9.811 10.953 1.00 0.00 198 ALA A CA 6
ATOM 7816 C C . ALA A 1 11 ? 149.704 -10.094 12.209 1.00 0.00 198 ALA A C 6
ATOM 7817 O O . ALA A 1 11 ? 149.483 -9.469 13.247 1.00 0.00 198 ALA A O 6
ATOM 7824 N N . VAL A 1 12 ? 150.679 -11.005 12.123 1.00 0.00 199 VAL A N 6
ATOM 7825 C CA . VAL A 1 12 ? 151.539 -11.286 13.274 1.00 0.00 199 VAL A CA 6
ATOM 7826 C C . VAL A 1 12 ? 152.556 -10.173 13.479 1.00 0.00 199 VAL A C 6
ATOM 7827 O O . VAL A 1 12 ? 153.054 -9.967 14.585 1.00 0.00 199 VAL A O 6
ATOM 7840 N N . GLN A 1 13 ? 152.854 -9.454 12.409 1.00 0.00 200 GLN A N 6
ATOM 7841 C CA . GLN A 1 13 ? 153.770 -8.333 12.481 1.00 0.00 200 GLN A CA 6
ATOM 7842 C C . GLN A 1 13 ? 153.108 -7.075 11.944 1.00 0.00 200 GLN A C 6
ATOM 7843 O O . GLN A 1 13 ? 153.104 -6.824 10.741 1.00 0.00 200 GLN A O 6
ATOM 7857 N N . GLN A 1 14 ? 152.498 -6.327 12.846 1.00 0.00 201 GLN A N 6
ATOM 7858 C CA . GLN A 1 14 ? 151.921 -5.032 12.513 1.00 0.00 201 GLN A CA 6
ATOM 7859 C C . GLN A 1 14 ? 152.863 -3.929 12.973 1.00 0.00 201 GLN A C 6
ATOM 7860 O O . GLN A 1 14 ? 152.982 -2.888 12.327 1.00 0.00 201 GLN A O 6
ATOM 7874 N N . SER A 1 15 ? 153.498 -4.167 14.122 1.00 0.00 202 SER A N 6
ATOM 7875 C CA . SER A 1 15 ? 154.498 -3.262 14.694 1.00 0.00 202 SER A CA 6
ATOM 7876 C C . SER A 1 15 ? 153.891 -1.932 15.158 1.00 0.00 202 SER A C 6
ATOM 7877 O O . SER A 1 15 ? 154.581 -1.114 15.774 1.00 0.00 202 SER A O 6
ATOM 7885 N N . GLY A 1 16 ? 152.602 -1.730 14.887 1.00 0.00 203 GLY A N 6
ATOM 7886 C CA . GLY A 1 16 ? 151.946 -0.484 15.245 1.00 0.00 203 GLY A CA 6
ATOM 7887 C C . GLY A 1 16 ? 152.595 0.704 14.566 1.00 0.00 203 GLY A C 6
ATOM 7888 O O . GLY A 1 16 ? 152.912 1.705 15.209 1.00 0.00 203 GLY A O 6
ATOM 7892 N N . ALA A 1 17 ? 152.787 0.589 13.262 1.00 0.00 204 ALA A N 6
ATOM 7893 C CA . ALA A 1 17 ? 153.545 1.573 12.510 1.00 0.00 204 ALA A CA 6
ATOM 7894 C C . ALA A 1 17 ? 152.659 2.667 11.929 1.00 0.00 204 ALA A C 6
ATOM 7895 O O . ALA A 1 17 ? 151.637 2.387 11.302 1.00 0.00 204 ALA A O 6
ATOM 7902 N N . CYS A 1 18 ? 153.058 3.908 12.150 1.00 0.00 205 CYS A N 6
ATOM 7903 C CA . CYS A 1 18 ? 152.450 5.042 11.480 1.00 0.00 205 CYS A CA 6
ATOM 7904 C C . CYS A 1 18 ? 153.437 5.586 10.464 1.00 0.00 205 CYS A C 6
ATOM 7905 O O . CYS A 1 18 ? 154.644 5.524 10.702 1.00 0.00 205 CYS A O 6
ATOM 7913 N N . ARG A 1 19 ? 152.940 6.125 9.345 1.00 0.00 206 ARG A N 6
ATOM 7914 C CA . ARG A 1 19 ? 153.800 6.663 8.293 1.00 0.00 206 ARG A CA 6
ATOM 7915 C C . ARG A 1 19 ? 154.786 5.634 7.740 1.00 0.00 206 ARG A C 6
ATOM 7916 O O . ARG A 1 19 ? 155.599 5.965 6.889 1.00 0.00 206 ARG A O 6
ATOM 7937 N N . ASN A 1 20 ? 154.691 4.391 8.177 1.00 0.00 207 ASN A N 6
ATOM 7938 C CA . ASN A 1 20 ? 155.698 3.404 7.831 1.00 0.00 207 ASN A CA 6
ATOM 7939 C C . ASN A 1 20 ? 155.151 2.356 6.893 1.00 0.00 207 ASN A C 6
ATOM 7940 O O . ASN A 1 20 ? 154.385 1.483 7.294 1.00 0.00 207 ASN A O 6
ATOM 7951 N N . VAL A 1 21 ? 155.562 2.449 5.643 1.00 0.00 208 VAL A N 6
ATOM 7952 C CA . VAL A 1 21 ? 155.146 1.510 4.621 1.00 0.00 208 VAL A CA 6
ATOM 7953 C C . VAL A 1 21 ? 156.346 1.124 3.764 1.00 0.00 208 VAL A C 6
ATOM 7954 O O . VAL A 1 21 ? 156.960 1.977 3.124 1.00 0.00 208 VAL A O 6
ATOM 7967 N N . PHE A 1 22 ? 156.692 -0.151 3.774 1.00 0.00 209 PHE A N 6
ATOM 7968 C CA . PHE A 1 22 ? 157.852 -0.629 3.041 1.00 0.00 209 PHE A CA 6
ATOM 7969 C C . PHE A 1 22 ? 157.422 -1.541 1.900 1.00 0.00 209 PHE A C 6
ATOM 7970 O O . PHE A 1 22 ? 156.700 -2.515 2.114 1.00 0.00 209 PHE A O 6
ATOM 7987 N N . LEU A 1 23 ? 157.861 -1.208 0.692 1.00 0.00 210 LEU A N 6
ATOM 7988 C CA . LEU A 1 23 ? 157.566 -2.019 -0.481 1.00 0.00 210 LEU A CA 6
ATOM 7989 C C . LEU A 1 23 ? 158.808 -2.755 -0.947 1.00 0.00 210 LEU A C 6
ATOM 7990 O O . LEU A 1 23 ? 159.862 -2.150 -1.109 1.00 0.00 210 LEU A O 6
ATOM 8006 N N . GLY A 1 24 ? 158.679 -4.054 -1.160 1.00 0.00 211 GLY A N 6
ATOM 8007 C CA . GLY A 1 24 ? 159.814 -4.845 -1.585 1.00 0.00 211 GLY A CA 6
ATOM 8008 C C . GLY A 1 24 ? 159.523 -5.757 -2.761 1.00 0.00 211 GLY A C 6
ATOM 8009 O O . GLY A 1 24 ? 159.791 -6.957 -2.694 1.00 0.00 211 GLY A O 6
ATOM 8013 N N . ASN A 1 25 ? 158.990 -5.189 -3.841 1.00 0.00 212 ASN A N 6
ATOM 8014 C CA . ASN A 1 25 ? 158.773 -5.939 -5.083 1.00 0.00 212 ASN A CA 6
ATOM 8015 C C . ASN A 1 25 ? 158.148 -5.062 -6.155 1.00 0.00 212 ASN A C 6
ATOM 8016 O O . ASN A 1 25 ? 157.115 -5.404 -6.733 1.00 0.00 212 ASN A O 6
ATOM 8027 N N . LEU A 1 26 ? 158.759 -3.928 -6.414 1.00 0.00 213 LEU A N 6
ATOM 8028 C CA . LEU A 1 26 ? 158.272 -3.041 -7.461 1.00 0.00 213 LEU A CA 6
ATOM 8029 C C . LEU A 1 26 ? 159.010 -3.306 -8.770 1.00 0.00 213 LEU A C 6
ATOM 8030 O O . LEU A 1 26 ? 160.100 -3.884 -8.769 1.00 0.00 213 LEU A O 6
ATOM 8046 N N . PRO A 1 27 ? 158.421 -2.900 -9.903 1.00 0.00 214 PRO A N 6
ATOM 8047 C CA . PRO A 1 27 ? 159.041 -3.058 -11.214 1.00 0.00 214 PRO A CA 6
ATOM 8048 C C . PRO A 1 27 ? 160.104 -1.999 -11.463 1.00 0.00 214 PRO A C 6
ATOM 8049 O O . PRO A 1 27 ? 160.219 -1.032 -10.710 1.00 0.00 214 PRO A O 6
ATOM 8060 N N . ASN A 1 28 ? 160.873 -2.174 -12.519 1.00 0.00 215 ASN A N 6
ATOM 8061 C CA . ASN A 1 28 ? 161.914 -1.214 -12.849 1.00 0.00 215 ASN A CA 6
ATOM 8062 C C . ASN A 1 28 ? 161.296 0.014 -13.500 1.00 0.00 215 ASN A C 6
ATOM 8063 O O . ASN A 1 28 ? 160.420 -0.100 -14.362 1.00 0.00 215 ASN A O 6
ATOM 8074 N N . GLY A 1 29 ? 161.716 1.186 -13.055 1.00 0.00 216 GLY A N 6
ATOM 8075 C CA . GLY A 1 29 ? 161.219 2.413 -13.641 1.00 0.00 216 GLY A CA 6
ATOM 8076 C C . GLY A 1 29 ? 160.102 3.038 -12.836 1.00 0.00 216 GLY A C 6
ATOM 8077 O O . GLY A 1 29 ? 159.662 4.146 -13.141 1.00 0.00 216 GLY A O 6
ATOM 8081 N N . ILE A 1 30 ? 159.650 2.334 -11.805 1.00 0.00 217 ILE A N 6
ATOM 8082 C CA . ILE A 1 30 ? 158.558 2.818 -10.968 1.00 0.00 217 ILE A CA 6
ATOM 8083 C C . ILE A 1 30 ? 158.908 4.171 -10.352 1.00 0.00 217 ILE A C 6
ATOM 8084 O O . ILE A 1 30 ? 159.965 4.341 -9.734 1.00 0.00 217 ILE A O 6
ATOM 8100 N N . THR A 1 31 ? 158.034 5.143 -10.555 1.00 0.00 218 THR A N 6
ATOM 8101 C CA . THR A 1 31 ? 158.269 6.476 -10.045 1.00 0.00 218 THR A CA 6
ATOM 8102 C C . THR A 1 31 ? 157.325 6.790 -8.899 1.00 0.00 218 THR A C 6
ATOM 8103 O O . THR A 1 31 ? 156.257 6.179 -8.756 1.00 0.00 218 THR A O 6
ATOM 8114 N N . GLU A 1 32 ? 157.738 7.742 -8.080 1.00 0.00 219 GLU A N 6
ATOM 8115 C CA . GLU A 1 32 ? 156.984 8.125 -6.906 1.00 0.00 219 GLU A CA 6
ATOM 8116 C C . GLU A 1 32 ? 155.642 8.654 -7.324 1.00 0.00 219 GLU A C 6
ATOM 8117 O O . GLU A 1 32 ? 154.661 8.424 -6.655 1.00 0.00 219 GLU A O 6
ATOM 8129 N N . ASP A 1 33 ? 155.619 9.358 -8.446 1.00 0.00 220 ASP A N 6
ATOM 8130 C CA . ASP A 1 33 ? 154.395 9.955 -8.961 1.00 0.00 220 ASP A CA 6
ATOM 8131 C C . ASP A 1 33 ? 153.311 8.902 -9.123 1.00 0.00 220 ASP A C 6
ATOM 8132 O O . ASP A 1 33 ? 152.143 9.154 -8.839 1.00 0.00 220 ASP A O 6
ATOM 8141 N N . GLU A 1 34 ? 153.727 7.715 -9.546 1.00 0.00 221 GLU A N 6
ATOM 8142 C CA . GLU A 1 34 ? 152.806 6.594 -9.734 1.00 0.00 221 GLU A CA 6
ATOM 8143 C C . GLU A 1 34 ? 152.234 6.160 -8.394 1.00 0.00 221 GLU A C 6
ATOM 8144 O O . GLU A 1 34 ? 151.022 6.107 -8.207 1.00 0.00 221 GLU A O 6
ATOM 8156 N N . ILE A 1 35 ? 153.123 5.851 -7.464 1.00 0.00 222 ILE A N 6
ATOM 8157 C CA . ILE A 1 35 ? 152.720 5.411 -6.132 1.00 0.00 222 ILE A CA 6
ATOM 8158 C C . ILE A 1 35 ? 151.932 6.501 -5.389 1.00 0.00 222 ILE A C 6
ATOM 8159 O O . ILE A 1 35 ? 150.969 6.211 -4.690 1.00 0.00 222 ILE A O 6
ATOM 8175 N N . ARG A 1 36 ? 152.349 7.746 -5.552 1.00 0.00 223 ARG A N 6
ATOM 8176 C CA . ARG A 1 36 ? 151.645 8.894 -4.978 1.00 0.00 223 ARG A CA 6
ATOM 8177 C C . ARG A 1 36 ? 150.200 8.952 -5.418 1.00 0.00 223 ARG A C 6
ATOM 8178 O O . ARG A 1 36 ? 149.287 8.834 -4.606 1.00 0.00 223 ARG A O 6
ATOM 8199 N N . GLU A 1 37 ? 150.006 9.104 -6.711 1.00 0.00 224 GLU A N 6
ATOM 8200 C CA . GLU A 1 37 ? 148.662 9.213 -7.274 1.00 0.00 224 GLU A CA 6
ATOM 8201 C C . GLU A 1 37 ? 147.830 7.986 -6.947 1.00 0.00 224 GLU A C 6
ATOM 8202 O O . GLU A 1 37 ? 146.602 8.045 -6.911 1.00 0.00 224 GLU A O 6
ATOM 8214 N N . ASP A 1 38 ? 148.505 6.877 -6.705 1.00 0.00 225 ASP A N 6
ATOM 8215 C CA . ASP A 1 38 ? 147.822 5.633 -6.462 1.00 0.00 225 ASP A CA 6
ATOM 8216 C C . ASP A 1 38 ? 147.442 5.480 -4.998 1.00 0.00 225 ASP A C 6
ATOM 8217 O O . ASP A 1 38 ? 146.407 4.897 -4.688 1.00 0.00 225 ASP A O 6
ATOM 8226 N N . LEU A 1 39 ? 148.254 6.021 -4.090 1.00 0.00 226 LEU A N 6
ATOM 8227 C CA . LEU A 1 39 ? 148.069 5.737 -2.670 1.00 0.00 226 LEU A CA 6
ATOM 8228 C C . LEU A 1 39 ? 147.498 6.922 -1.913 1.00 0.00 226 LEU A C 6
ATOM 8229 O O . LEU A 1 39 ? 146.935 6.754 -0.838 1.00 0.00 226 LEU A O 6
ATOM 8245 N N . GLU A 1 40 ? 147.581 8.105 -2.501 1.00 0.00 227 GLU A N 6
ATOM 8246 C CA . GLU A 1 40 ? 147.135 9.316 -1.830 1.00 0.00 227 GLU A CA 6
ATOM 8247 C C . GLU A 1 40 ? 145.611 9.400 -1.687 1.00 0.00 227 GLU A C 6
ATOM 8248 O O . GLU A 1 40 ? 145.135 10.034 -0.743 1.00 0.00 227 GLU A O 6
ATOM 8260 N N . PRO A 1 41 ? 144.800 8.782 -2.585 1.00 0.00 228 PRO A N 6
ATOM 8261 C CA . PRO A 1 41 ? 143.346 8.893 -2.497 1.00 0.00 228 PRO A CA 6
ATOM 8262 C C . PRO A 1 41 ? 142.802 8.230 -1.235 1.00 0.00 228 PRO A C 6
ATOM 8263 O O . PRO A 1 41 ? 141.747 8.612 -0.725 1.00 0.00 228 PRO A O 6
ATOM 8274 N N . PHE A 1 42 ? 143.523 7.233 -0.730 1.00 0.00 229 PHE A N 6
ATOM 8275 C CA . PHE A 1 42 ? 143.169 6.626 0.546 1.00 0.00 229 PHE A CA 6
ATOM 8276 C C . PHE A 1 42 ? 144.193 6.948 1.624 1.00 0.00 229 PHE A C 6
ATOM 8277 O O . PHE A 1 42 ? 143.969 6.678 2.797 1.00 0.00 229 PHE A O 6
ATOM 8294 N N . GLY A 1 43 ? 145.296 7.562 1.243 1.00 0.00 230 GLY A N 6
ATOM 8295 C CA . GLY A 1 43 ? 146.356 7.799 2.191 1.00 0.00 230 GLY A CA 6
ATOM 8296 C C . GLY A 1 43 ? 147.419 8.721 1.648 1.00 0.00 230 GLY A C 6
ATOM 8297 O O . GLY A 1 43 ? 148.339 8.278 0.971 1.00 0.00 230 GLY A O 6
ATOM 8301 N N . PRO A 1 44 ? 147.309 10.020 1.916 1.00 0.00 231 PRO A N 6
ATOM 8302 C CA . PRO A 1 44 ? 148.298 10.989 1.463 1.00 0.00 231 PRO A CA 6
ATOM 8303 C C . PRO A 1 44 ? 149.687 10.677 2.010 1.00 0.00 231 PRO A C 6
ATOM 8304 O O . PRO A 1 44 ? 149.852 10.385 3.197 1.00 0.00 231 PRO A O 6
ATOM 8315 N N . ILE A 1 45 ? 150.670 10.689 1.125 1.00 0.00 232 ILE A N 6
ATOM 8316 C CA . ILE A 1 45 ? 152.054 10.453 1.505 1.00 0.00 232 ILE A CA 6
ATOM 8317 C C . ILE A 1 45 ? 152.852 11.752 1.415 1.00 0.00 232 ILE A C 6
ATOM 8318 O O . ILE A 1 45 ? 152.497 12.648 0.648 1.00 0.00 232 ILE A O 6
ATOM 8334 N N . ASP A 1 46 ? 153.911 11.857 2.212 1.00 0.00 233 ASP A N 6
ATOM 8335 C CA . ASP A 1 46 ? 154.778 13.034 2.186 1.00 0.00 233 ASP A CA 6
ATOM 8336 C C . ASP A 1 46 ? 156.179 12.669 1.734 1.00 0.00 233 ASP A C 6
ATOM 8337 O O . ASP A 1 46 ? 156.958 13.537 1.336 1.00 0.00 233 ASP A O 6
ATOM 8346 N N . GLN A 1 47 ? 156.504 11.387 1.807 1.00 0.00 234 GLN A N 6
ATOM 8347 C CA . GLN A 1 47 ? 157.818 10.920 1.422 1.00 0.00 234 GLN A CA 6
ATOM 8348 C C . GLN A 1 47 ? 157.743 9.540 0.791 1.00 0.00 234 GLN A C 6
ATOM 8349 O O . GLN A 1 47 ? 157.261 8.587 1.418 1.00 0.00 234 GLN A O 6
ATOM 8363 N N . ILE A 1 48 ? 158.218 9.441 -0.440 1.00 0.00 235 ILE A N 6
ATOM 8364 C CA . ILE A 1 48 ? 158.256 8.174 -1.155 1.00 0.00 235 ILE A CA 6
ATOM 8365 C C . ILE A 1 48 ? 159.617 7.986 -1.812 1.00 0.00 235 ILE A C 6
ATOM 8366 O O . ILE A 1 48 ? 159.965 8.694 -2.757 1.00 0.00 235 ILE A O 6
ATOM 8382 N N . LYS A 1 49 ? 160.392 7.052 -1.290 1.00 0.00 236 LYS A N 6
ATOM 8383 C CA . LYS A 1 49 ? 161.722 6.775 -1.816 1.00 0.00 236 LYS A CA 6
ATOM 8384 C C . LYS A 1 49 ? 161.770 5.384 -2.427 1.00 0.00 236 LYS A C 6
ATOM 8385 O O . LYS A 1 49 ? 161.513 4.394 -1.750 1.00 0.00 236 LYS A O 6
ATOM 8404 N N . ILE A 1 50 ? 162.106 5.317 -3.702 1.00 0.00 237 ILE A N 6
ATOM 8405 C CA . ILE A 1 50 ? 162.130 4.052 -4.417 1.00 0.00 237 ILE A CA 6
ATOM 8406 C C . ILE A 1 50 ? 163.549 3.652 -4.787 1.00 0.00 237 ILE A C 6
ATOM 8407 O O . ILE A 1 50 ? 164.292 4.432 -5.380 1.00 0.00 237 ILE A O 6
ATOM 8423 N N . VAL A 1 51 ? 163.913 2.437 -4.431 1.00 0.00 238 VAL A N 6
ATOM 8424 C CA . VAL A 1 51 ? 165.158 1.849 -4.883 1.00 0.00 238 VAL A CA 6
ATOM 8425 C C . VAL A 1 51 ? 164.846 0.734 -5.880 1.00 0.00 238 VAL A C 6
ATOM 8426 O O . VAL A 1 51 ? 164.680 -0.428 -5.500 1.00 0.00 238 VAL A O 6
ATOM 8439 N N . THR A 1 52 ? 164.735 1.106 -7.151 1.00 0.00 239 THR A N 6
ATOM 8440 C CA . THR A 1 52 ? 164.347 0.175 -8.205 1.00 0.00 239 THR A CA 6
ATOM 8441 C C . THR A 1 52 ? 165.381 -0.935 -8.385 1.00 0.00 239 THR A C 6
ATOM 8442 O O . THR A 1 52 ? 165.050 -2.023 -8.858 1.00 0.00 239 THR A O 6
ATOM 8453 N N . GLU A 1 53 ? 166.626 -0.660 -7.999 1.00 0.00 240 GLU A N 6
ATOM 8454 C CA . GLU A 1 53 ? 167.695 -1.648 -8.097 1.00 0.00 240 GLU A CA 6
ATOM 8455 C C . GLU A 1 53 ? 167.384 -2.864 -7.232 1.00 0.00 240 GLU A C 6
ATOM 8456 O O . GLU A 1 53 ? 167.639 -4.001 -7.621 1.00 0.00 240 GLU A O 6
ATOM 8468 N N . ARG A 1 54 ? 166.820 -2.611 -6.059 1.00 0.00 241 ARG A N 6
ATOM 8469 C CA . ARG A 1 54 ? 166.517 -3.676 -5.116 1.00 0.00 241 ARG A CA 6
ATOM 8470 C C . ARG A 1 54 ? 165.023 -3.978 -5.115 1.00 0.00 241 ARG A C 6
ATOM 8471 O O . ARG A 1 54 ? 164.558 -4.848 -4.376 1.00 0.00 241 ARG A O 6
ATOM 8492 N N . ASN A 1 55 ? 164.285 -3.241 -5.950 1.00 0.00 242 ASN A N 6
ATOM 8493 C CA . ASN A 1 55 ? 162.841 -3.424 -6.112 1.00 0.00 242 ASN A CA 6
ATOM 8494 C C . ASN A 1 55 ? 162.092 -2.991 -4.862 1.00 0.00 242 ASN A C 6
ATOM 8495 O O . ASN A 1 55 ? 160.972 -3.438 -4.615 1.00 0.00 242 ASN A O 6
ATOM 8506 N N . ILE A 1 56 ? 162.682 -2.090 -4.101 1.00 0.00 243 ILE A N 6
ATOM 8507 C CA . ILE A 1 56 ? 162.135 -1.722 -2.805 1.00 0.00 243 ILE A CA 6
ATOM 8508 C C . ILE A 1 56 ? 161.832 -0.234 -2.728 1.00 0.00 243 ILE A C 6
ATOM 8509 O O . ILE A 1 56 ? 162.468 0.574 -3.401 1.00 0.00 243 ILE A O 6
ATOM 8525 N N . ALA A 1 57 ? 160.846 0.119 -1.913 1.00 0.00 244 ALA A N 6
ATOM 8526 C CA . ALA A 1 57 ? 160.457 1.509 -1.742 1.00 0.00 244 ALA A CA 6
ATOM 8527 C C . ALA A 1 57 ? 159.998 1.780 -0.316 1.00 0.00 244 ALA A C 6
ATOM 8528 O O . ALA A 1 57 ? 159.330 0.947 0.306 1.00 0.00 244 ALA A O 6
ATOM 8535 N N . PHE A 1 58 ? 160.366 2.947 0.185 1.00 0.00 245 PHE A N 6
ATOM 8536 C CA . PHE A 1 58 ? 159.984 3.386 1.517 1.00 0.00 245 PHE A CA 6
ATOM 8537 C C . PHE A 1 58 ? 159.003 4.548 1.419 1.00 0.00 245 PHE A C 6
ATOM 8538 O O . PHE A 1 58 ? 159.347 5.628 0.934 1.00 0.00 245 PHE A O 6
ATOM 8555 N N . VAL A 1 59 ? 157.781 4.314 1.865 1.00 0.00 246 VAL A N 6
ATOM 8556 C CA . VAL A 1 59 ? 156.731 5.315 1.801 1.00 0.00 246 VAL A CA 6
ATOM 8557 C C . VAL A 1 59 ? 156.429 5.829 3.198 1.00 0.00 246 VAL A C 6
ATOM 8558 O O . VAL A 1 59 ? 156.381 5.047 4.148 1.00 0.00 246 VAL A O 6
ATOM 8571 N N . HIS A 1 60 ? 156.234 7.132 3.339 1.00 0.00 247 HIS A N 6
ATOM 8572 C CA . HIS A 1 60 ? 155.877 7.680 4.638 1.00 0.00 247 HIS A CA 6
ATOM 8573 C C . HIS A 1 60 ? 154.487 8.301 4.610 1.00 0.00 247 HIS A C 6
ATOM 8574 O O . HIS A 1 60 ? 154.294 9.420 4.129 1.00 0.00 247 HIS A O 6
ATOM 8589 N N . PHE A 1 61 ? 153.527 7.558 5.152 1.00 0.00 248 PHE A N 6
ATOM 8590 C CA . PHE A 1 61 ? 152.134 8.010 5.229 1.00 0.00 248 PHE A CA 6
ATOM 8591 C C . PHE A 1 61 ? 151.891 8.830 6.483 1.00 0.00 248 PHE A C 6
ATOM 8592 O O . PHE A 1 61 ? 151.695 8.263 7.567 1.00 0.00 248 PHE A O 6
ATOM 8609 N N . LEU A 1 62 ? 151.872 10.151 6.307 1.00 0.00 249 LEU A N 6
ATOM 8610 C CA . LEU A 1 62 ? 151.740 11.110 7.407 1.00 0.00 249 LEU A CA 6
ATOM 8611 C C . LEU A 1 62 ? 150.686 10.695 8.425 1.00 0.00 249 LEU A C 6
ATOM 8612 O O . LEU A 1 62 ? 150.899 10.829 9.628 1.00 0.00 249 LEU A O 6
ATOM 8628 N N . ASN A 1 63 ? 149.561 10.196 7.950 1.00 0.00 250 ASN A N 6
ATOM 8629 C CA . ASN A 1 63 ? 148.498 9.766 8.843 1.00 0.00 250 ASN A CA 6
ATOM 8630 C C . ASN A 1 63 ? 148.616 8.276 9.113 1.00 0.00 250 ASN A C 6
ATOM 8631 O O . ASN A 1 63 ? 148.883 7.491 8.199 1.00 0.00 250 ASN A O 6
ATOM 8642 N N . ILE A 1 64 ? 148.417 7.887 10.365 1.00 0.00 251 ILE A N 6
ATOM 8643 C CA . ILE A 1 64 ? 148.525 6.489 10.754 1.00 0.00 251 ILE A CA 6
ATOM 8644 C C . ILE A 1 64 ? 147.490 5.655 9.985 1.00 0.00 251 ILE A C 6
ATOM 8645 O O . ILE A 1 64 ? 147.814 4.604 9.431 1.00 0.00 251 ILE A O 6
ATOM 8661 N N . ALA A 1 65 ? 146.268 6.171 9.887 1.00 0.00 252 ALA A N 6
ATOM 8662 C CA . ALA A 1 65 ? 145.183 5.444 9.249 1.00 0.00 252 ALA A CA 6
ATOM 8663 C C . ALA A 1 65 ? 145.392 5.379 7.748 1.00 0.00 252 ALA A C 6
ATOM 8664 O O . ALA A 1 65 ? 144.952 4.434 7.094 1.00 0.00 252 ALA A O 6
ATOM 8671 N N . ALA A 1 66 ? 146.092 6.376 7.216 1.00 0.00 253 ALA A N 6
ATOM 8672 C CA . ALA A 1 66 ? 146.373 6.447 5.792 1.00 0.00 253 ALA A CA 6
ATOM 8673 C C . ALA A 1 66 ? 147.217 5.259 5.364 1.00 0.00 253 ALA A C 6
ATOM 8674 O O . ALA A 1 66 ? 146.964 4.645 4.329 1.00 0.00 253 ALA A O 6
ATOM 8681 N N . ALA A 1 67 ? 148.204 4.930 6.185 1.00 0.00 254 ALA A N 6
ATOM 8682 C CA . ALA A 1 67 ? 149.071 3.797 5.916 1.00 0.00 254 ALA A CA 6
ATOM 8683 C C . ALA A 1 67 ? 148.298 2.495 6.024 1.00 0.00 254 ALA A C 6
ATOM 8684 O O . ALA A 1 67 ? 148.460 1.602 5.196 1.00 0.00 254 ALA A O 6
ATOM 8691 N N . ILE A 1 68 ? 147.446 2.406 7.041 1.00 0.00 255 ILE A N 6
ATOM 8692 C CA . ILE A 1 68 ? 146.681 1.194 7.297 1.00 0.00 255 ILE A CA 6
ATOM 8693 C C . ILE A 1 68 ? 145.861 0.789 6.077 1.00 0.00 255 ILE A C 6
ATOM 8694 O O . ILE A 1 68 ? 146.053 -0.289 5.517 1.00 0.00 255 ILE A O 6
ATOM 8710 N N . LYS A 1 69 ? 144.966 1.672 5.657 1.00 0.00 256 LYS A N 6
ATOM 8711 C CA . LYS A 1 69 ? 144.072 1.386 4.545 1.00 0.00 256 LYS A CA 6
ATOM 8712 C C . LYS A 1 69 ? 144.844 1.161 3.249 1.00 0.00 256 LYS A C 6
ATOM 8713 O O . LYS A 1 69 ? 144.467 0.314 2.446 1.00 0.00 256 LYS A O 6
ATOM 8732 N N . ALA A 1 70 ? 145.929 1.903 3.061 1.00 0.00 257 ALA A N 6
ATOM 8733 C CA . ALA A 1 70 ? 146.762 1.753 1.875 1.00 0.00 257 ALA A CA 6
ATOM 8734 C C . ALA A 1 70 ? 147.440 0.387 1.839 1.00 0.00 257 ALA A C 6
ATOM 8735 O O . ALA A 1 70 ? 147.373 -0.314 0.832 1.00 0.00 257 ALA A O 6
ATOM 8742 N N . VAL A 1 71 ? 148.070 0.001 2.943 1.00 0.00 258 VAL A N 6
ATOM 8743 C CA . VAL A 1 71 ? 148.749 -1.291 3.034 1.00 0.00 258 VAL A CA 6
ATOM 8744 C C . VAL A 1 71 ? 147.749 -2.443 2.896 1.00 0.00 258 VAL A C 6
ATOM 8745 O O . VAL A 1 71 ? 148.103 -3.540 2.472 1.00 0.00 258 VAL A O 6
ATOM 8758 N N . GLN A 1 72 ? 146.501 -2.175 3.242 1.00 0.00 259 GLN A N 6
ATOM 8759 C CA . GLN A 1 72 ? 145.437 -3.166 3.128 1.00 0.00 259 GLN A CA 6
ATOM 8760 C C . GLN A 1 72 ? 144.842 -3.218 1.713 1.00 0.00 259 GLN A C 6
ATOM 8761 O O . GLN A 1 72 ? 144.318 -4.248 1.293 1.00 0.00 259 GLN A O 6
ATOM 8775 N N . GLU A 1 73 ? 144.939 -2.117 0.977 1.00 0.00 260 GLU A N 6
ATOM 8776 C CA . GLU A 1 73 ? 144.333 -2.021 -0.353 1.00 0.00 260 GLU A CA 6
ATOM 8777 C C . GLU A 1 73 ? 145.334 -2.358 -1.439 1.00 0.00 260 GLU A C 6
ATOM 8778 O O . GLU A 1 73 ? 144.967 -2.885 -2.490 1.00 0.00 260 GLU A O 6
ATOM 8790 N N . LEU A 1 74 ? 146.597 -2.059 -1.175 1.00 0.00 261 LEU A N 6
ATOM 8791 C CA . LEU A 1 74 ? 147.671 -2.331 -2.118 1.00 0.00 261 LEU A CA 6
ATOM 8792 C C . LEU A 1 74 ? 147.650 -3.799 -2.579 1.00 0.00 261 LEU A C 6
ATOM 8793 O O . LEU A 1 74 ? 147.628 -4.071 -3.777 1.00 0.00 261 LEU A O 6
ATOM 8809 N N . PRO A 1 75 ? 147.591 -4.768 -1.646 1.00 0.00 262 PRO A N 6
ATOM 8810 C CA . PRO A 1 75 ? 147.601 -6.195 -1.992 1.00 0.00 262 PRO A CA 6
ATOM 8811 C C . PRO A 1 75 ? 146.342 -6.635 -2.739 1.00 0.00 262 PRO A C 6
ATOM 8812 O O . PRO A 1 75 ? 146.306 -7.720 -3.323 1.00 0.00 262 PRO A O 6
ATOM 8823 N N . LEU A 1 76 ? 145.309 -5.803 -2.719 1.00 0.00 263 LEU A N 6
ATOM 8824 C CA . LEU A 1 76 ? 144.052 -6.154 -3.378 1.00 0.00 263 LEU A CA 6
ATOM 8825 C C . LEU A 1 76 ? 143.960 -5.557 -4.779 1.00 0.00 263 LEU A C 6
ATOM 8826 O O . LEU A 1 76 ? 143.004 -5.808 -5.511 1.00 0.00 263 LEU A O 6
ATOM 8842 N N . ASN A 1 77 ? 144.954 -4.774 -5.143 1.00 0.00 264 ASN A N 6
ATOM 8843 C CA . ASN A 1 77 ? 144.943 -4.044 -6.412 1.00 0.00 264 ASN A CA 6
ATOM 8844 C C . ASN A 1 77 ? 145.903 -4.638 -7.441 1.00 0.00 264 ASN A C 6
ATOM 8845 O O . ASN A 1 77 ? 146.948 -5.149 -7.093 1.00 0.00 264 ASN A O 6
ATOM 8856 N N . PRO A 1 78 ? 145.572 -4.510 -8.732 1.00 0.00 265 PRO A N 6
ATOM 8857 C CA . PRO A 1 78 ? 146.252 -5.222 -9.825 1.00 0.00 265 PRO A CA 6
ATOM 8858 C C . PRO A 1 78 ? 147.723 -4.842 -9.966 1.00 0.00 265 PRO A C 6
ATOM 8859 O O . PRO A 1 78 ? 148.561 -5.680 -10.302 1.00 0.00 265 PRO A O 6
ATOM 8870 N N . LYS A 1 79 ? 148.040 -3.580 -9.719 1.00 0.00 266 LYS A N 6
ATOM 8871 C CA . LYS A 1 79 ? 149.418 -3.127 -9.837 1.00 0.00 266 LYS A CA 6
ATOM 8872 C C . LYS A 1 79 ? 150.136 -3.366 -8.529 1.00 0.00 266 LYS A C 6
ATOM 8873 O O . LYS A 1 79 ? 151.232 -3.919 -8.484 1.00 0.00 266 LYS A O 6
ATOM 8892 N N . TRP A 1 80 ? 149.461 -2.994 -7.464 1.00 0.00 267 TRP A N 6
ATOM 8893 C CA . TRP A 1 80 ? 150.064 -2.958 -6.146 1.00 0.00 267 TRP A CA 6
ATOM 8894 C C . TRP A 1 80 ? 150.196 -4.358 -5.559 1.00 0.00 267 TRP A C 6
ATOM 8895 O O . TRP A 1 80 ? 151.107 -4.619 -4.776 1.00 0.00 267 TRP A O 6
ATOM 8916 N N . SER A 1 81 ? 149.292 -5.259 -5.944 1.00 0.00 268 SER A N 6
ATOM 8917 C CA . SER A 1 81 ? 149.313 -6.628 -5.426 1.00 0.00 268 SER A CA 6
ATOM 8918 C C . SER A 1 81 ? 150.571 -7.374 -5.864 1.00 0.00 268 SER A C 6
ATOM 8919 O O . SER A 1 81 ? 150.915 -8.414 -5.300 1.00 0.00 268 SER A O 6
ATOM 8927 N N . LYS A 1 82 ? 151.253 -6.848 -6.873 1.00 0.00 269 LYS A N 6
ATOM 8928 C CA . LYS A 1 82 ? 152.469 -7.473 -7.358 1.00 0.00 269 LYS A CA 6
ATOM 8929 C C . LYS A 1 82 ? 153.669 -6.975 -6.563 1.00 0.00 269 LYS A C 6
ATOM 8930 O O . LYS A 1 82 ? 154.754 -7.550 -6.624 1.00 0.00 269 LYS A O 6
ATOM 8949 N N . ARG A 1 83 ? 153.457 -5.909 -5.801 1.00 0.00 270 ARG A N 6
ATOM 8950 C CA . ARG A 1 83 ? 154.463 -5.412 -4.878 1.00 0.00 270 ARG A CA 6
ATOM 8951 C C . ARG A 1 83 ? 154.300 -6.121 -3.536 1.00 0.00 270 ARG A C 6
ATOM 8952 O O . ARG A 1 83 ? 153.289 -6.784 -3.294 1.00 0.00 270 ARG A O 6
ATOM 8973 N N . ARG A 1 84 ? 155.287 -5.993 -2.671 1.00 0.00 271 ARG A N 6
ATOM 8974 C CA . ARG A 1 84 ? 155.212 -6.587 -1.344 1.00 0.00 271 ARG A CA 6
ATOM 8975 C C . ARG A 1 84 ? 155.327 -5.511 -0.286 1.00 0.00 271 ARG A C 6
ATOM 8976 O O . ARG A 1 84 ? 156.403 -4.959 -0.078 1.00 0.00 271 ARG A O 6
ATOM 8997 N N . ILE A 1 85 ? 154.217 -5.196 0.364 1.00 0.00 272 ILE A N 6
ATOM 8998 C CA . ILE A 1 85 ? 154.199 -4.095 1.310 1.00 0.00 272 ILE A CA 6
ATOM 8999 C C . ILE A 1 85 ? 153.827 -4.558 2.715 1.00 0.00 272 ILE A C 6
ATOM 9000 O O . ILE A 1 85 ? 153.012 -5.464 2.899 1.00 0.00 272 ILE A O 6
ATOM 9016 N N . TYR A 1 86 ? 154.478 -3.965 3.694 1.00 0.00 273 TYR A N 6
ATOM 9017 C CA . TYR A 1 86 ? 154.122 -4.153 5.088 1.00 0.00 273 TYR A CA 6
ATOM 9018 C C . TYR A 1 86 ? 154.507 -2.915 5.885 1.00 0.00 273 TYR A C 6
ATOM 9019 O O . TYR A 1 86 ? 155.187 -2.026 5.361 1.00 0.00 273 TYR A O 6
ATOM 9037 N N . TYR A 1 87 ? 154.059 -2.846 7.129 1.00 0.00 274 TYR A N 6
ATOM 9038 C CA . TYR A 1 87 ? 154.423 -1.746 8.008 1.00 0.00 274 TYR A CA 6
ATOM 9039 C C . TYR A 1 87 ? 155.925 -1.741 8.262 1.00 0.00 274 TYR A C 6
ATOM 9040 O O . TYR A 1 87 ? 156.504 -2.757 8.646 1.00 0.00 274 TYR A O 6
ATOM 9058 N N . GLY A 1 88 ? 156.547 -0.596 8.035 1.00 0.00 275 GLY A N 6
ATOM 9059 C CA . GLY A 1 88 ? 157.985 -0.493 8.154 1.00 0.00 275 GLY A CA 6
ATOM 9060 C C . GLY A 1 88 ? 158.454 -0.298 9.582 1.00 0.00 275 GLY A C 6
ATOM 9061 O O . GLY A 1 88 ? 157.696 0.143 10.449 1.00 0.00 275 GLY A O 6
ATOM 9065 N N . ARG A 1 89 ? 159.716 -0.623 9.818 1.00 0.00 276 ARG A N 6
ATOM 9066 C CA . ARG A 1 89 ? 160.333 -0.449 11.127 1.00 0.00 276 ARG A CA 6
ATOM 9067 C C . ARG A 1 89 ? 161.127 0.840 11.151 1.00 0.00 276 ARG A C 6
ATOM 9068 O O . ARG A 1 89 ? 161.839 1.155 12.108 1.00 0.00 276 ARG A O 6
ATOM 9089 N N . ASP A 1 90 ? 160.983 1.559 10.065 1.00 0.00 277 ASP A N 6
ATOM 9090 C CA . ASP A 1 90 ? 161.587 2.875 9.881 1.00 0.00 277 ASP A CA 6
ATOM 9091 C C . ASP A 1 90 ? 160.928 3.888 10.825 1.00 0.00 277 ASP A C 6
ATOM 9092 O O . ASP A 1 90 ? 159.987 3.549 11.540 1.00 0.00 277 ASP A O 6
ATOM 9101 N N . ARG A 1 91 ? 161.429 5.116 10.861 1.00 0.00 278 ARG A N 6
ATOM 9102 C CA . ARG A 1 91 ? 160.825 6.144 11.695 1.00 0.00 278 ARG A CA 6
ATOM 9103 C C . ARG A 1 91 ? 160.959 7.530 11.067 1.00 0.00 278 ARG A C 6
ATOM 9104 O O . ARG A 1 91 ? 160.640 8.540 11.699 1.00 0.00 278 ARG A O 6
ATOM 9125 N N . CYS A 1 92 ? 161.426 7.558 9.821 1.00 0.00 279 CYS A N 6
ATOM 9126 C CA . CYS A 1 92 ? 161.563 8.793 9.044 1.00 0.00 279 CYS A CA 6
ATOM 9127 C C . CYS A 1 92 ? 162.589 9.722 9.686 1.00 0.00 279 CYS A C 6
ATOM 9128 O O . CYS A 1 92 ? 162.602 10.931 9.438 1.00 0.00 279 CYS A O 6
ATOM 9136 N N . ALA A 1 93 ? 163.469 9.143 10.487 1.00 0.00 280 ALA A N 6
ATOM 9137 C CA . ALA A 1 93 ? 164.436 9.914 11.242 1.00 0.00 280 ALA A CA 6
ATOM 9138 C C . ALA A 1 93 ? 165.561 9.023 11.741 1.00 0.00 280 ALA A C 6
ATOM 9139 O O . ALA A 1 93 ? 165.419 8.345 12.752 1.00 0.00 280 ALA A O 6
ATOM 9146 N N . VAL A 1 94 ? 166.669 9.015 11.027 1.00 0.00 281 VAL A N 6
ATOM 9147 C CA . VAL A 1 94 ? 167.816 8.221 11.424 1.00 0.00 281 VAL A CA 6
ATOM 9148 C C . VAL A 1 94 ? 169.097 9.033 11.265 1.00 0.00 281 VAL A C 6
ATOM 9149 O O . VAL A 1 94 ? 169.625 9.203 10.164 1.00 0.00 281 VAL A O 6
ATOM 9162 N N . GLY A 1 95 ? 169.570 9.569 12.374 1.00 0.00 282 GLY A N 6
ATOM 9163 C CA . GLY A 1 95 ? 170.732 10.428 12.337 1.00 0.00 282 GLY A CA 6
ATOM 9164 C C . GLY A 1 95 ? 170.365 11.826 11.894 1.00 0.00 282 GLY A C 6
ATOM 9165 O O . GLY A 1 95 ? 170.537 12.188 10.731 1.00 0.00 282 GLY A O 6
ATOM 9169 N N . LEU A 1 96 ? 169.841 12.611 12.821 1.00 0.00 283 LEU A N 6
ATOM 9170 C CA . LEU A 1 96 ? 169.396 13.962 12.512 1.00 0.00 283 LEU A CA 6
ATOM 9171 C C . LEU A 1 96 ? 170.463 14.963 12.910 1.00 0.00 283 LEU A C 6
ATOM 9172 O O . LEU A 1 96 ? 170.230 16.174 12.956 1.00 0.00 283 LEU A O 6
ATOM 9188 N N . LYS A 1 97 ? 171.640 14.438 13.172 1.00 0.00 284 LYS A N 6
ATOM 9189 C CA . LYS A 1 97 ? 172.785 15.234 13.572 1.00 0.00 284 LYS A CA 6
ATOM 9190 C C . LYS A 1 97 ? 174.043 14.388 13.442 1.00 0.00 284 LYS A C 6
ATOM 9191 O O . LYS A 1 97 ? 174.721 14.488 12.404 1.00 0.00 284 LYS A O 6
ATOM 9211 N N . ASN A 1 1 ? 161.498 -26.763 12.242 1.00 0.00 188 ASN A N 7
ATOM 9212 C CA . ASN A 1 1 ? 160.562 -25.799 11.623 1.00 0.00 188 ASN A CA 7
ATOM 9213 C C . ASN A 1 1 ? 161.080 -24.375 11.782 1.00 0.00 188 ASN A C 7
ATOM 9214 O O . ASN A 1 1 ? 161.307 -23.910 12.901 1.00 0.00 188 ASN A O 7
ATOM 9227 N N . SER A 1 2 ? 161.282 -23.695 10.665 1.00 0.00 189 SER A N 7
ATOM 9228 C CA . SER A 1 2 ? 161.691 -22.301 10.682 1.00 0.00 189 SER A CA 7
ATOM 9229 C C . SER A 1 2 ? 160.463 -21.398 10.666 1.00 0.00 189 SER A C 7
ATOM 9230 O O . SER A 1 2 ? 159.355 -21.854 10.373 1.00 0.00 189 SER A O 7
ATOM 9238 N N . ALA A 1 3 ? 160.651 -20.129 10.989 1.00 0.00 190 ALA A N 7
ATOM 9239 C CA . ALA A 1 3 ? 159.549 -19.182 11.009 1.00 0.00 190 ALA A CA 7
ATOM 9240 C C . ALA A 1 3 ? 159.237 -18.687 9.605 1.00 0.00 190 ALA A C 7
ATOM 9241 O O . ALA A 1 3 ? 159.921 -17.808 9.079 1.00 0.00 190 ALA A O 7
ATOM 9248 N N . SER A 1 4 ? 158.220 -19.270 8.994 1.00 0.00 191 SER A N 7
ATOM 9249 C CA . SER A 1 4 ? 157.792 -18.862 7.669 1.00 0.00 191 SER A CA 7
ATOM 9250 C C . SER A 1 4 ? 156.754 -17.751 7.772 1.00 0.00 191 SER A C 7
ATOM 9251 O O . SER A 1 4 ? 155.620 -17.981 8.192 1.00 0.00 191 SER A O 7
ATOM 9259 N N . ASN A 1 5 ? 157.158 -16.544 7.406 1.00 0.00 192 ASN A N 7
ATOM 9260 C CA . ASN A 1 5 ? 156.302 -15.374 7.537 1.00 0.00 192 ASN A CA 7
ATOM 9261 C C . ASN A 1 5 ? 156.847 -14.241 6.674 1.00 0.00 192 ASN A C 7
ATOM 9262 O O . ASN A 1 5 ? 157.937 -14.354 6.112 1.00 0.00 192 ASN A O 7
ATOM 9273 N N . SER A 1 6 ? 156.090 -13.159 6.561 1.00 0.00 193 SER A N 7
ATOM 9274 C CA . SER A 1 6 ? 156.538 -11.988 5.830 1.00 0.00 193 SER A CA 7
ATOM 9275 C C . SER A 1 6 ? 157.588 -11.233 6.652 1.00 0.00 193 SER A C 7
ATOM 9276 O O . SER A 1 6 ? 158.003 -11.695 7.718 1.00 0.00 193 SER A O 7
ATOM 9284 N N . SER A 1 7 ? 158.002 -10.071 6.174 1.00 0.00 194 SER A N 7
ATOM 9285 C CA . SER A 1 7 ? 159.024 -9.286 6.854 1.00 0.00 194 SER A CA 7
ATOM 9286 C C . SER A 1 7 ? 158.408 -8.420 7.947 1.00 0.00 194 SER A C 7
ATOM 9287 O O . SER A 1 7 ? 158.821 -7.283 8.180 1.00 0.00 194 SER A O 7
ATOM 9295 N N 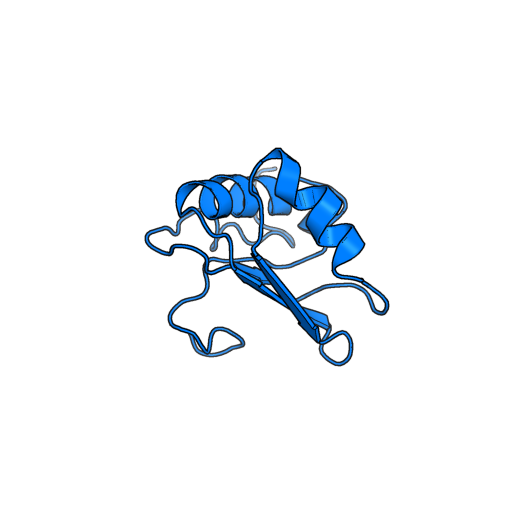. VAL A 1 8 ? 157.440 -8.990 8.639 1.00 0.00 195 VAL A N 7
ATOM 9296 C CA . VAL A 1 8 ? 156.730 -8.294 9.692 1.00 0.00 195 VAL A CA 7
ATOM 9297 C C . VAL A 1 8 ? 157.222 -8.718 11.058 1.00 0.00 195 VAL A C 7
ATOM 9298 O O . VAL A 1 8 ? 157.438 -9.904 11.303 1.00 0.00 195 VAL A O 7
ATOM 9311 N N . LEU A 1 9 ? 157.388 -7.742 11.940 1.00 0.00 196 LEU A N 7
ATOM 9312 C CA . LEU A 1 9 ? 157.804 -7.998 13.309 1.00 0.00 196 LEU A CA 7
ATOM 9313 C C . LEU A 1 9 ? 156.787 -8.915 13.986 1.00 0.00 196 LEU A C 7
ATOM 9314 O O . LEU A 1 9 ? 155.738 -8.465 14.445 1.00 0.00 196 LEU A O 7
ATOM 9330 N N . LEU A 1 10 ? 157.087 -10.211 13.966 1.00 0.00 197 LEU A N 7
ATOM 9331 C CA . LEU A 1 10 ? 156.255 -11.241 14.588 1.00 0.00 197 LEU A CA 7
ATOM 9332 C C . LEU A 1 10 ? 154.812 -11.209 14.091 1.00 0.00 197 LEU A C 7
ATOM 9333 O O . LEU A 1 10 ? 153.919 -11.749 14.741 1.00 0.00 197 LEU A O 7
ATOM 9349 N N . ALA A 1 11 ? 154.597 -10.595 12.926 1.00 0.00 198 ALA A N 7
ATOM 9350 C CA . ALA A 1 11 ? 153.263 -10.485 12.330 1.00 0.00 198 ALA A CA 7
ATOM 9351 C C . ALA A 1 11 ? 152.266 -9.792 13.265 1.00 0.00 198 ALA A C 7
ATOM 9352 O O . ALA A 1 11 ? 151.053 -9.868 13.060 1.00 0.00 198 ALA A O 7
ATOM 9359 N N . VAL A 1 12 ? 152.775 -9.101 14.280 1.00 0.00 199 VAL A N 7
ATOM 9360 C CA . VAL A 1 12 ? 151.915 -8.414 15.235 1.00 0.00 199 VAL A CA 7
ATOM 9361 C C . VAL A 1 12 ? 151.753 -6.955 14.846 1.00 0.00 199 VAL A C 7
ATOM 9362 O O . VAL A 1 12 ? 151.133 -6.172 15.560 1.00 0.00 199 VAL A O 7
ATOM 9375 N N . GLN A 1 13 ? 152.316 -6.599 13.705 1.00 0.00 200 GLN A N 7
ATOM 9376 C CA . GLN A 1 13 ? 152.197 -5.255 13.189 1.00 0.00 200 GLN A CA 7
ATOM 9377 C C . GLN A 1 13 ? 151.250 -5.230 11.998 1.00 0.00 200 GLN A C 7
ATOM 9378 O O . GLN A 1 13 ? 151.649 -5.416 10.850 1.00 0.00 200 GLN A O 7
ATOM 9392 N N . GLN A 1 14 ? 149.977 -5.070 12.299 1.00 0.00 201 GLN A N 7
ATOM 9393 C CA . GLN A 1 14 ? 148.958 -4.894 11.275 1.00 0.00 201 GLN A CA 7
ATOM 9394 C C . GLN A 1 14 ? 148.337 -3.514 11.430 1.00 0.00 201 GLN A C 7
ATOM 9395 O O . GLN A 1 14 ? 147.557 -3.055 10.594 1.00 0.00 201 GLN A O 7
ATOM 9409 N N . SER A 1 15 ? 148.719 -2.864 12.517 1.00 0.00 202 SER A N 7
ATOM 9410 C CA . SER A 1 15 ? 148.290 -1.521 12.832 1.00 0.00 202 SER A CA 7
ATOM 9411 C C . SER A 1 15 ? 149.298 -0.931 13.816 1.00 0.00 202 SER A C 7
ATOM 9412 O O . SER A 1 15 ? 150.240 -1.619 14.215 1.00 0.00 202 SER A O 7
ATOM 9420 N N . GLY A 1 16 ? 149.123 0.324 14.193 1.00 0.00 203 GLY A N 7
ATOM 9421 C CA . GLY A 1 16 ? 150.023 0.934 15.153 1.00 0.00 203 GLY A CA 7
ATOM 9422 C C . GLY A 1 16 ? 151.189 1.644 14.496 1.00 0.00 203 GLY A C 7
ATOM 9423 O O . GLY A 1 16 ? 151.432 2.820 14.766 1.00 0.00 203 GLY A O 7
ATOM 9427 N N . ALA A 1 17 ? 151.907 0.931 13.634 1.00 0.00 204 ALA A N 7
ATOM 9428 C CA . ALA A 1 17 ? 153.053 1.496 12.929 1.00 0.00 204 ALA A CA 7
ATOM 9429 C C . ALA A 1 17 ? 152.617 2.625 12.003 1.00 0.00 204 ALA A C 7
ATOM 9430 O O . ALA A 1 17 ? 151.897 2.402 11.030 1.00 0.00 204 ALA A O 7
ATOM 9437 N N . CYS A 1 18 ? 153.052 3.837 12.312 1.00 0.00 205 CYS A N 7
ATOM 9438 C CA . CYS A 1 18 ? 152.644 5.005 11.552 1.00 0.00 205 CYS A CA 7
ATOM 9439 C C . CYS A 1 18 ? 153.693 5.374 10.526 1.00 0.00 205 CYS A C 7
ATOM 9440 O O . CYS A 1 18 ? 154.888 5.151 10.733 1.00 0.00 205 CYS A O 7
ATOM 9448 N N . ARG A 1 19 ? 153.222 5.961 9.431 1.00 0.00 206 ARG A N 7
ATOM 9449 C CA . ARG A 1 19 ? 154.065 6.440 8.335 1.00 0.00 206 ARG A CA 7
ATOM 9450 C C . ARG A 1 19 ? 154.989 5.381 7.734 1.00 0.00 206 ARG A C 7
ATOM 9451 O O . ARG A 1 19 ? 155.711 5.676 6.794 1.00 0.00 206 ARG A O 7
ATOM 9472 N N . ASN A 1 20 ? 154.974 4.162 8.231 1.00 0.00 207 ASN A N 7
ATOM 9473 C CA . ASN A 1 20 ? 155.955 3.190 7.786 1.00 0.00 207 ASN A CA 7
ATOM 9474 C C . ASN A 1 20 ? 155.360 2.170 6.846 1.00 0.00 207 ASN A C 7
ATOM 9475 O O . ASN A 1 20 ? 154.637 1.264 7.254 1.00 0.00 207 ASN A O 7
ATOM 9486 N N . VAL A 1 21 ? 155.693 2.331 5.580 1.00 0.00 208 VAL A N 7
ATOM 9487 C CA . VAL A 1 21 ? 155.261 1.425 4.537 1.00 0.00 208 VAL A CA 7
ATOM 9488 C C . VAL A 1 21 ? 156.450 1.076 3.653 1.00 0.00 208 VAL A C 7
ATOM 9489 O O . VAL A 1 21 ? 157.018 1.944 2.992 1.00 0.00 208 VAL A O 7
ATOM 9502 N N . PHE A 1 22 ? 156.843 -0.182 3.669 1.00 0.00 209 PHE A N 7
ATOM 9503 C CA . PHE A 1 22 ? 158.016 -0.618 2.935 1.00 0.00 209 PHE A CA 7
ATOM 9504 C C . PHE A 1 22 ? 157.607 -1.559 1.806 1.00 0.00 209 PHE A C 7
ATOM 9505 O O . PHE A 1 22 ? 156.956 -2.580 2.040 1.00 0.00 209 PHE A O 7
ATOM 9522 N N . LEU A 1 23 ? 157.972 -1.194 0.583 1.00 0.00 210 LEU A N 7
ATOM 9523 C CA . LEU A 1 23 ? 157.660 -2.005 -0.589 1.00 0.00 210 LEU A CA 7
ATOM 9524 C C . LEU A 1 23 ? 158.901 -2.722 -1.083 1.00 0.00 210 LEU A C 7
ATOM 9525 O O . LEU A 1 23 ? 159.973 -2.131 -1.138 1.00 0.00 210 LEU A O 7
ATOM 9541 N N . GLY A 1 24 ? 158.757 -3.991 -1.434 1.00 0.00 211 GLY A N 7
ATOM 9542 C CA . GLY A 1 24 ? 159.888 -4.748 -1.927 1.00 0.00 211 GLY A CA 7
ATOM 9543 C C . GLY A 1 24 ? 159.515 -5.743 -3.005 1.00 0.00 211 GLY A C 7
ATOM 9544 O O . GLY A 1 24 ? 159.571 -6.952 -2.777 1.00 0.00 211 GLY A O 7
ATOM 9548 N N . ASN A 1 25 ? 159.131 -5.232 -4.176 1.00 0.00 212 ASN A N 7
ATOM 9549 C CA . ASN A 1 25 ? 158.801 -6.070 -5.336 1.00 0.00 212 ASN A CA 7
ATOM 9550 C C . ASN A 1 25 ? 158.252 -5.206 -6.463 1.00 0.00 212 ASN A C 7
ATOM 9551 O O . ASN A 1 25 ? 157.337 -5.605 -7.181 1.00 0.00 212 ASN A O 7
ATOM 9562 N N . LEU A 1 26 ? 158.810 -4.018 -6.618 1.00 0.00 213 LEU A N 7
ATOM 9563 C CA . LEU A 1 26 ? 158.315 -3.083 -7.620 1.00 0.00 213 LEU A CA 7
ATOM 9564 C C . LEU A 1 26 ? 158.973 -3.341 -8.969 1.00 0.00 213 LEU A C 7
ATOM 9565 O O . LEU A 1 26 ? 160.037 -3.965 -9.037 1.00 0.00 213 LEU A O 7
ATOM 9581 N N . PRO A 1 27 ? 158.351 -2.868 -10.060 1.00 0.00 214 PRO A N 7
ATOM 9582 C CA . PRO A 1 27 ? 158.893 -3.020 -11.406 1.00 0.00 214 PRO A CA 7
ATOM 9583 C C . PRO A 1 27 ? 160.014 -2.031 -11.685 1.00 0.00 214 PRO A C 7
ATOM 9584 O O . PRO A 1 27 ? 160.172 -1.031 -10.983 1.00 0.00 214 PRO A O 7
ATOM 9595 N N . ASN A 1 28 ? 160.784 -2.314 -12.714 1.00 0.00 215 ASN A N 7
ATOM 9596 C CA . ASN A 1 28 ? 161.872 -1.438 -13.109 1.00 0.00 215 ASN A CA 7
ATOM 9597 C C . ASN A 1 28 ? 161.315 -0.217 -13.828 1.00 0.00 215 ASN A C 7
ATOM 9598 O O . ASN A 1 28 ? 160.685 -0.341 -14.878 1.00 0.00 215 ASN A O 7
ATOM 9609 N N . GLY A 1 29 ? 161.536 0.956 -13.255 1.00 0.00 216 GLY A N 7
ATOM 9610 C CA . GLY A 1 29 ? 161.034 2.172 -13.862 1.00 0.00 216 GLY A CA 7
ATOM 9611 C C . GLY A 1 29 ? 159.888 2.790 -13.089 1.00 0.00 216 GLY A C 7
ATOM 9612 O O . GLY A 1 29 ? 159.361 3.833 -13.484 1.00 0.00 216 GLY A O 7
ATOM 9616 N N . ILE A 1 30 ? 159.495 2.141 -11.999 1.00 0.00 217 ILE A N 7
ATOM 9617 C CA . ILE A 1 30 ? 158.434 2.651 -11.137 1.00 0.00 217 ILE A CA 7
ATOM 9618 C C . ILE A 1 30 ? 158.811 4.016 -10.559 1.00 0.00 217 ILE A C 7
ATOM 9619 O O . ILE A 1 30 ? 159.917 4.206 -10.044 1.00 0.00 217 ILE A O 7
ATOM 9635 N N . THR A 1 31 ? 157.903 4.971 -10.678 1.00 0.00 218 THR A N 7
ATOM 9636 C CA 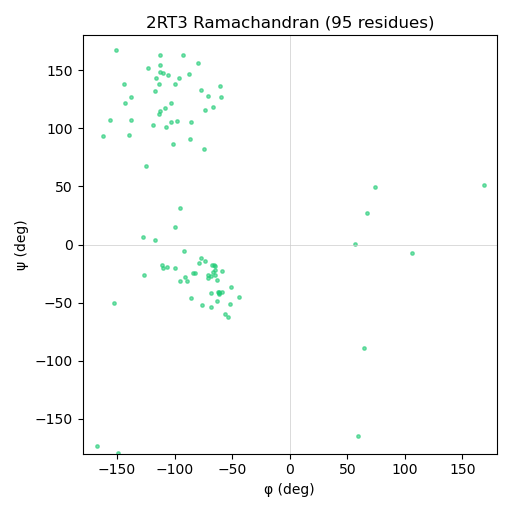. THR A 1 31 ? 158.139 6.293 -10.138 1.00 0.00 218 THR A CA 7
ATOM 9637 C C . THR A 1 31 ? 157.176 6.596 -8.999 1.00 0.00 218 THR A C 7
ATOM 9638 O O . THR A 1 31 ? 156.088 6.014 -8.894 1.00 0.00 218 THR A O 7
ATOM 9649 N N . GLU A 1 32 ? 157.600 7.510 -8.147 1.00 0.00 219 GLU A N 7
ATOM 9650 C CA . GLU A 1 32 ? 156.844 7.908 -6.985 1.00 0.00 219 GLU A CA 7
ATOM 9651 C C . GLU A 1 32 ? 155.517 8.481 -7.403 1.00 0.00 219 GLU A C 7
ATOM 9652 O O . GLU A 1 32 ? 154.533 8.284 -6.730 1.00 0.00 219 GLU A O 7
ATOM 9664 N N . ASP A 1 33 ? 155.504 9.181 -8.527 1.00 0.00 220 ASP A N 7
ATOM 9665 C CA . ASP A 1 33 ? 154.289 9.810 -9.030 1.00 0.00 220 ASP A CA 7
ATOM 9666 C C . ASP A 1 33 ? 153.182 8.781 -9.200 1.00 0.00 220 ASP A C 7
ATOM 9667 O O . ASP A 1 33 ? 152.014 9.063 -8.942 1.00 0.00 220 ASP A O 7
ATOM 9676 N N . GLU A 1 34 ? 153.573 7.577 -9.602 1.00 0.00 221 GLU A N 7
ATOM 9677 C CA . GLU A 1 34 ? 152.622 6.482 -9.783 1.00 0.00 221 GLU A CA 7
ATOM 9678 C C . GLU A 1 34 ? 152.069 6.043 -8.439 1.00 0.00 221 GLU A C 7
ATOM 9679 O O . GLU A 1 34 ? 150.861 6.032 -8.221 1.00 0.00 221 GLU A O 7
ATOM 9691 N N . ILE A 1 35 ? 152.972 5.677 -7.544 1.00 0.00 222 ILE A N 7
ATOM 9692 C CA . ILE A 1 35 ? 152.591 5.223 -6.212 1.00 0.00 222 ILE A CA 7
ATOM 9693 C C . ILE A 1 35 ? 151.827 6.311 -5.446 1.00 0.00 222 ILE A C 7
ATOM 9694 O O . ILE A 1 35 ? 150.858 6.027 -4.752 1.00 0.00 222 ILE A O 7
ATOM 9710 N N . ARG A 1 36 ? 152.263 7.552 -5.591 1.00 0.00 223 ARG A N 7
ATOM 9711 C CA . ARG A 1 36 ? 151.578 8.699 -4.994 1.00 0.00 223 ARG A CA 7
ATOM 9712 C C . ARG A 1 36 ? 150.131 8.776 -5.414 1.00 0.00 223 ARG A C 7
ATOM 9713 O O . ARG A 1 36 ? 149.227 8.641 -4.593 1.00 0.00 223 ARG A O 7
ATOM 9734 N N . GLU A 1 37 ? 149.923 8.958 -6.703 1.00 0.00 224 GLU A N 7
ATOM 9735 C CA . GLU A 1 37 ? 148.574 9.101 -7.245 1.00 0.00 224 GLU A CA 7
ATOM 9736 C C . GLU A 1 37 ? 147.728 7.886 -6.913 1.00 0.00 224 GLU A C 7
ATOM 9737 O O . GLU A 1 37 ? 146.498 7.958 -6.891 1.00 0.00 224 GLU A O 7
ATOM 9749 N N . ASP A 1 38 ? 148.391 6.778 -6.638 1.00 0.00 225 ASP A N 7
ATOM 9750 C CA . ASP A 1 38 ? 147.702 5.549 -6.354 1.00 0.00 225 ASP A CA 7
ATOM 9751 C C . ASP A 1 38 ? 147.336 5.439 -4.882 1.00 0.00 225 ASP A C 7
ATOM 9752 O O . ASP A 1 38 ? 146.280 4.906 -4.552 1.00 0.00 225 ASP A O 7
ATOM 9761 N N . LEU A 1 39 ? 148.182 5.969 -3.995 1.00 0.00 226 LEU A N 7
ATOM 9762 C CA . LEU A 1 39 ? 148.025 5.710 -2.564 1.00 0.00 226 LEU A CA 7
ATOM 9763 C C . LEU A 1 39 ? 147.478 6.914 -1.819 1.00 0.00 226 LEU A C 7
ATOM 9764 O O . LEU A 1 39 ? 146.913 6.771 -0.742 1.00 0.00 226 LEU A O 7
ATOM 9780 N N . GLU A 1 40 ? 147.580 8.087 -2.429 1.00 0.00 227 GLU A N 7
ATOM 9781 C CA . GLU A 1 40 ? 147.166 9.323 -1.783 1.00 0.00 227 GLU A CA 7
ATOM 9782 C C . GLU A 1 40 ? 145.650 9.398 -1.567 1.00 0.00 227 GLU A C 7
ATOM 9783 O O . GLU A 1 40 ? 145.215 10.017 -0.599 1.00 0.00 227 GLU A O 7
ATOM 9795 N N . PRO A 1 41 ? 144.801 8.776 -2.428 1.00 0.00 228 PRO A N 7
ATOM 9796 C CA . PRO A 1 41 ? 143.352 8.895 -2.279 1.00 0.00 228 PRO A CA 7
ATOM 9797 C C . PRO A 1 41 ? 142.852 8.248 -0.988 1.00 0.00 228 PRO A C 7
ATOM 9798 O O . PRO A 1 41 ? 141.844 8.674 -0.422 1.00 0.00 228 PRO A O 7
ATOM 9809 N N . PHE A 1 42 ? 143.564 7.228 -0.514 1.00 0.00 229 PHE A N 7
ATOM 9810 C CA . PHE A 1 42 ? 143.226 6.602 0.762 1.00 0.00 229 PHE A CA 7
ATOM 9811 C C . PHE A 1 42 ? 144.277 6.888 1.826 1.00 0.00 229 PHE A C 7
ATOM 9812 O O . PHE A 1 42 ? 144.102 6.541 2.989 1.00 0.00 229 PHE A O 7
ATOM 9829 N N . GLY A 1 43 ? 145.352 7.549 1.443 1.00 0.00 230 GLY A N 7
ATOM 9830 C CA . GLY A 1 43 ? 146.439 7.767 2.366 1.00 0.00 230 GLY A CA 7
ATOM 9831 C C . GLY A 1 43 ? 147.483 8.700 1.810 1.00 0.00 230 GLY A C 7
ATOM 9832 O O . GLY A 1 43 ? 148.342 8.288 1.038 1.00 0.00 230 GLY A O 7
ATOM 9836 N N . PRO A 1 44 ? 147.426 9.979 2.174 1.00 0.00 231 PRO A N 7
ATOM 9837 C CA . PRO A 1 44 ? 148.405 10.951 1.713 1.00 0.00 231 PRO A CA 7
ATOM 9838 C C . PRO A 1 44 ? 149.799 10.633 2.239 1.00 0.00 231 PRO A C 7
ATOM 9839 O O . PRO A 1 44 ? 149.980 10.340 3.424 1.00 0.00 231 PRO A O 7
ATOM 9850 N N . ILE A 1 45 ? 150.771 10.642 1.343 1.00 0.00 232 ILE A N 7
ATOM 9851 C CA . ILE A 1 45 ? 152.155 10.399 1.712 1.00 0.00 232 ILE A CA 7
ATOM 9852 C C . ILE A 1 45 ? 152.964 11.691 1.639 1.00 0.00 232 ILE A C 7
ATOM 9853 O O . ILE A 1 45 ? 152.641 12.589 0.859 1.00 0.00 232 ILE A O 7
ATOM 9869 N N . ASP A 1 46 ? 154.014 11.777 2.450 1.00 0.00 233 ASP A N 7
ATOM 9870 C CA . ASP A 1 46 ? 154.911 12.928 2.436 1.00 0.00 233 ASP A CA 7
ATOM 9871 C C . ASP A 1 46 ? 156.254 12.537 1.851 1.00 0.00 233 ASP A C 7
ATOM 9872 O O . ASP A 1 46 ? 156.948 13.355 1.251 1.00 0.00 233 ASP A O 7
ATOM 9881 N N . GLN A 1 47 ? 156.605 11.270 2.012 1.00 0.00 234 GLN A N 7
ATOM 9882 C CA . GLN A 1 47 ? 157.912 10.788 1.617 1.00 0.00 234 GLN A CA 7
ATOM 9883 C C . GLN A 1 47 ? 157.799 9.457 0.896 1.00 0.00 234 GLN A C 7
ATOM 9884 O O . GLN A 1 47 ? 157.264 8.489 1.444 1.00 0.00 234 GLN A O 7
ATOM 9898 N N . ILE A 1 48 ? 158.304 9.416 -0.324 1.00 0.00 235 ILE A N 7
ATOM 9899 C CA . ILE A 1 48 ? 158.298 8.202 -1.125 1.00 0.00 235 ILE A CA 7
ATOM 9900 C C . ILE A 1 48 ? 159.629 8.056 -1.848 1.00 0.00 235 ILE A C 7
ATOM 9901 O O . ILE A 1 48 ? 159.973 8.868 -2.707 1.00 0.00 235 ILE A O 7
ATOM 9917 N N . LYS A 1 49 ? 160.390 7.046 -1.471 1.00 0.00 236 LYS A N 7
ATOM 9918 C CA . LYS A 1 49 ? 161.693 6.810 -2.073 1.00 0.00 236 LYS A CA 7
ATOM 9919 C C . LYS A 1 49 ? 161.778 5.392 -2.614 1.00 0.00 236 LYS A C 7
ATOM 9920 O O . LYS A 1 49 ? 161.671 4.425 -1.864 1.00 0.00 236 LYS A O 7
ATOM 9939 N N . ILE A 1 50 ? 161.969 5.278 -3.916 1.00 0.00 237 ILE A N 7
ATOM 9940 C CA . ILE A 1 50 ? 162.029 3.982 -4.567 1.00 0.00 237 ILE A CA 7
ATOM 9941 C C . ILE A 1 50 ? 163.456 3.627 -4.929 1.00 0.00 237 ILE A C 7
ATOM 9942 O O . ILE A 1 50 ? 164.090 4.299 -5.745 1.00 0.00 237 ILE A O 7
ATOM 9958 N N . VAL A 1 51 ? 163.962 2.580 -4.319 1.00 0.00 238 VAL A N 7
ATOM 9959 C CA . VAL A 1 51 ? 165.263 2.063 -4.674 1.00 0.00 238 VAL A CA 7
ATOM 9960 C C . VAL A 1 51 ? 165.085 0.955 -5.696 1.00 0.00 238 VAL A C 7
ATOM 9961 O O . VAL A 1 51 ? 164.957 -0.217 -5.343 1.00 0.00 238 VAL A O 7
ATOM 9974 N N . THR A 1 52 ? 165.049 1.341 -6.965 1.00 0.00 239 THR A N 7
ATOM 9975 C CA . THR A 1 52 ? 164.818 0.400 -8.051 1.00 0.00 239 THR A CA 7
ATOM 9976 C C . THR A 1 52 ? 165.962 -0.608 -8.134 1.00 0.00 239 THR A C 7
ATOM 9977 O O . THR A 1 52 ? 165.789 -1.726 -8.614 1.00 0.00 239 THR A O 7
ATOM 9988 N N . GLU A 1 53 ? 167.119 -0.212 -7.618 1.00 0.00 240 GLU A N 7
ATOM 9989 C CA . GLU A 1 53 ? 168.297 -1.070 -7.590 1.00 0.00 240 GLU A CA 7
ATOM 9990 C C . GLU A 1 53 ? 168.065 -2.295 -6.711 1.00 0.00 240 GLU A C 7
ATOM 9991 O O . GLU A 1 53 ? 168.730 -3.316 -6.865 1.00 0.00 240 GLU A O 7
ATOM 10003 N N . ARG A 1 54 ? 167.130 -2.180 -5.778 1.00 0.00 241 ARG A N 7
ATOM 10004 C CA . ARG A 1 54 ? 166.759 -3.302 -4.930 1.00 0.00 241 ARG A CA 7
ATOM 10005 C C . ARG A 1 54 ? 165.280 -3.631 -5.107 1.00 0.00 241 ARG A C 7
ATOM 10006 O O . ARG A 1 54 ? 164.760 -4.547 -4.469 1.00 0.00 241 ARG A O 7
ATOM 10027 N N . ASN A 1 55 ? 164.612 -2.861 -5.972 1.00 0.00 242 ASN A N 7
ATOM 10028 C CA . ASN A 1 55 ? 163.184 -3.034 -6.261 1.00 0.00 242 ASN A CA 7
ATOM 10029 C C . ASN A 1 55 ? 162.338 -2.776 -5.022 1.00 0.00 242 ASN A C 7
ATOM 10030 O O . ASN A 1 55 ? 161.235 -3.314 -4.877 1.00 0.00 242 ASN A O 7
ATOM 10041 N N . ILE A 1 56 ? 162.840 -1.910 -4.158 1.00 0.00 243 ILE A N 7
ATOM 10042 C CA . ILE A 1 56 ? 162.197 -1.628 -2.886 1.00 0.00 243 ILE A CA 7
ATOM 10043 C C . ILE A 1 56 ? 161.864 -0.146 -2.766 1.00 0.00 243 ILE A C 7
ATOM 10044 O O . ILE A 1 56 ? 162.505 0.693 -3.397 1.00 0.00 243 ILE A O 7
ATOM 10060 N N . ALA A 1 57 ? 160.857 0.171 -1.963 1.00 0.00 244 ALA A N 7
ATOM 10061 C CA . ALA A 1 57 ? 160.424 1.552 -1.801 1.00 0.00 244 ALA A CA 7
ATOM 10062 C C . ALA A 1 57 ? 160.019 1.852 -0.366 1.00 0.00 244 ALA A C 7
ATOM 10063 O O . ALA A 1 57 ? 159.358 1.043 0.293 1.00 0.00 244 ALA A O 7
ATOM 10070 N N . PHE A 1 58 ? 160.421 3.028 0.093 1.00 0.00 245 PHE A N 7
ATOM 10071 C CA . PHE A 1 58 ? 160.087 3.510 1.424 1.00 0.00 245 PHE A CA 7
ATOM 10072 C C . PHE A 1 58 ? 159.033 4.604 1.322 1.00 0.00 245 PHE A C 7
ATOM 10073 O O . PHE A 1 58 ? 159.294 5.677 0.775 1.00 0.00 245 PHE A O 7
ATOM 10090 N N . VAL A 1 59 ? 157.846 4.327 1.832 1.00 0.00 246 VAL A N 7
ATOM 10091 C CA . VAL A 1 59 ? 156.753 5.287 1.794 1.00 0.00 246 VAL A CA 7
ATOM 10092 C C . VAL A 1 59 ? 156.430 5.746 3.205 1.00 0.00 246 VAL A C 7
ATOM 10093 O O . VAL A 1 59 ? 156.277 4.918 4.104 1.00 0.00 246 VAL A O 7
ATOM 10106 N N . HIS A 1 60 ? 156.336 7.053 3.419 1.00 0.00 247 HIS A N 7
ATOM 10107 C CA . HIS A 1 60 ? 155.972 7.551 4.738 1.00 0.00 247 HIS A CA 7
ATOM 10108 C C . HIS A 1 60 ? 154.592 8.184 4.729 1.00 0.00 247 HIS A C 7
ATOM 10109 O O . HIS A 1 60 ? 154.408 9.323 4.291 1.00 0.00 247 HIS A O 7
ATOM 10124 N N . PHE A 1 61 ? 153.632 7.430 5.238 1.00 0.00 248 PHE A N 7
ATOM 10125 C CA . PHE A 1 61 ? 152.255 7.897 5.360 1.00 0.00 248 PHE A CA 7
ATOM 10126 C C . PHE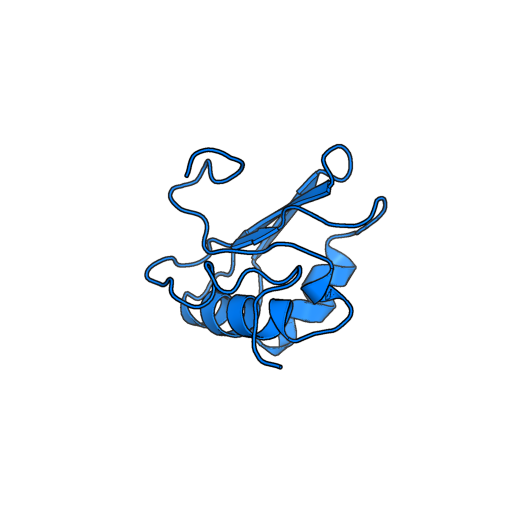 A 1 61 ? 152.072 8.691 6.640 1.00 0.00 248 PHE A C 7
ATOM 10127 O O . PHE A 1 61 ? 151.935 8.106 7.722 1.00 0.00 248 PHE A O 7
ATOM 10144 N N . LEU A 1 62 ? 152.049 10.014 6.488 1.00 0.00 249 LEU A N 7
ATOM 10145 C CA . LEU A 1 62 ? 151.991 10.954 7.610 1.00 0.00 249 LEU A CA 7
ATOM 10146 C C . LEU A 1 62 ? 150.980 10.546 8.676 1.00 0.00 249 LEU A C 7
ATOM 10147 O O . LEU A 1 62 ? 151.236 10.698 9.870 1.00 0.00 249 LEU A O 7
ATOM 10163 N N . ASN A 1 63 ? 149.836 10.032 8.254 1.00 0.00 250 ASN A N 7
ATOM 10164 C CA . ASN A 1 63 ? 148.828 9.590 9.202 1.00 0.00 250 ASN A CA 7
ATOM 10165 C C . ASN A 1 63 ? 148.894 8.082 9.367 1.00 0.00 250 ASN A C 7
ATOM 10166 O O . ASN A 1 63 ? 149.127 7.352 8.401 1.00 0.00 250 ASN A O 7
ATOM 10177 N N . ILE A 1 64 ? 148.668 7.618 10.587 1.00 0.00 251 ILE A N 7
ATOM 10178 C CA . ILE A 1 64 ? 148.774 6.202 10.894 1.00 0.00 251 ILE A CA 7
ATOM 10179 C C . ILE A 1 64 ? 147.721 5.412 10.110 1.00 0.00 251 ILE A C 7
ATOM 10180 O O . ILE A 1 64 ? 148.037 4.402 9.484 1.00 0.00 251 ILE A O 7
ATOM 10196 N N . ALA A 1 65 ? 146.489 5.917 10.083 1.00 0.00 252 ALA A N 7
ATOM 10197 C CA . ALA A 1 65 ? 145.392 5.215 9.431 1.00 0.00 252 ALA A CA 7
ATOM 10198 C C . ALA A 1 65 ? 145.591 5.185 7.925 1.00 0.00 252 ALA A C 7
ATOM 10199 O O . ALA A 1 65 ? 145.178 4.239 7.258 1.00 0.00 252 ALA A O 7
ATOM 10206 N N . ALA A 1 66 ? 146.254 6.214 7.408 1.00 0.00 253 ALA A N 7
ATOM 10207 C CA . ALA A 1 66 ? 146.518 6.319 5.982 1.00 0.00 253 ALA A CA 7
ATOM 10208 C C . ALA A 1 66 ? 147.365 5.146 5.515 1.00 0.00 253 ALA A C 7
ATOM 10209 O O . ALA A 1 66 ? 147.106 4.554 4.469 1.00 0.00 253 ALA A O 7
ATOM 10216 N N . ALA A 1 67 ? 148.367 4.804 6.317 1.00 0.00 254 ALA A N 7
ATOM 10217 C CA . ALA A 1 67 ? 149.241 3.686 6.011 1.00 0.00 254 ALA A CA 7
ATOM 10218 C C . ALA A 1 67 ? 148.484 2.375 6.094 1.00 0.00 254 ALA A C 7
ATOM 10219 O O . ALA A 1 67 ? 148.655 1.499 5.250 1.00 0.00 254 ALA A O 7
ATOM 10226 N N . ILE A 1 68 ? 147.635 2.257 7.112 1.00 0.00 255 ILE A N 7
ATOM 10227 C CA . ILE A 1 68 ? 146.889 1.032 7.347 1.00 0.00 255 ILE A CA 7
ATOM 10228 C C . ILE A 1 68 ? 146.059 0.654 6.129 1.00 0.00 255 ILE A C 7
ATOM 10229 O O . ILE A 1 68 ? 146.297 -0.375 5.507 1.00 0.00 255 ILE A O 7
ATOM 10245 N N . LYS A 1 69 ? 145.118 1.516 5.768 1.00 0.00 256 LYS A N 7
ATOM 10246 C CA . LYS A 1 69 ? 144.211 1.241 4.664 1.00 0.00 256 LYS A CA 7
ATOM 10247 C C . LYS A 1 69 ? 144.977 1.040 3.361 1.00 0.00 256 LYS A C 7
ATOM 10248 O O . LYS A 1 69 ? 144.638 0.169 2.571 1.00 0.00 256 LYS A O 7
ATOM 10267 N N . ALA A 1 70 ? 146.027 1.820 3.157 1.00 0.00 257 ALA A N 7
ATOM 10268 C CA . ALA A 1 70 ? 146.846 1.692 1.963 1.00 0.00 257 ALA A CA 7
ATOM 10269 C C . ALA A 1 70 ? 147.526 0.324 1.896 1.00 0.00 257 ALA A C 7
ATOM 10270 O O . ALA A 1 70 ? 147.441 -0.367 0.885 1.00 0.00 257 ALA A O 7
ATOM 10277 N N . VAL A 1 71 ? 148.172 -0.076 2.983 1.00 0.00 258 VAL A N 7
ATOM 10278 C CA . VAL A 1 71 ? 148.864 -1.364 3.041 1.00 0.00 258 VAL A CA 7
ATOM 10279 C C . VAL A 1 71 ? 147.871 -2.528 2.965 1.00 0.00 258 VAL A C 7
ATOM 10280 O O . VAL A 1 71 ? 148.219 -3.634 2.548 1.00 0.00 258 VAL A O 7
ATOM 10293 N N . GLN A 1 72 ? 146.634 -2.272 3.358 1.00 0.00 259 GLN A N 7
ATOM 10294 C CA . GLN A 1 72 ? 145.590 -3.288 3.310 1.00 0.00 259 GLN A CA 7
ATOM 10295 C C . GLN A 1 72 ? 144.941 -3.378 1.922 1.00 0.00 259 GLN A C 7
ATOM 10296 O O . GLN A 1 72 ? 144.439 -4.434 1.533 1.00 0.00 259 GLN A O 7
ATOM 10310 N N . GLU A 1 73 ? 144.965 -2.273 1.184 1.00 0.00 260 GLU A N 7
ATOM 10311 C CA . GLU A 1 73 ? 144.295 -2.174 -0.114 1.00 0.00 260 GLU A CA 7
ATOM 10312 C C . GLU A 1 73 ? 145.254 -2.460 -1.261 1.00 0.00 260 GLU A C 7
ATOM 10313 O O . GLU A 1 73 ? 144.849 -2.986 -2.296 1.00 0.00 260 GLU A O 7
ATOM 10325 N N . LEU A 1 74 ? 146.522 -2.110 -1.063 1.00 0.00 261 LEU A N 7
ATOM 10326 C CA . LEU A 1 74 ? 147.563 -2.342 -2.061 1.00 0.00 261 LEU A CA 7
ATOM 10327 C C . LEU A 1 74 ? 147.558 -3.798 -2.552 1.00 0.00 261 LEU A C 7
ATOM 10328 O O . LEU A 1 74 ? 147.489 -4.050 -3.754 1.00 0.00 261 LEU A O 7
ATOM 10344 N N . PRO A 1 75 ? 147.575 -4.784 -1.635 1.00 0.00 262 PRO A N 7
ATOM 10345 C CA . PRO A 1 75 ? 147.624 -6.200 -2.009 1.00 0.00 262 PRO A CA 7
ATOM 10346 C C . PRO A 1 75 ? 146.359 -6.659 -2.729 1.00 0.00 262 PRO A C 7
ATOM 10347 O O . PRO A 1 75 ? 146.346 -7.715 -3.360 1.00 0.00 262 PRO A O 7
ATOM 10358 N N . LEU A 1 76 ? 145.298 -5.865 -2.637 1.00 0.00 263 LEU A N 7
ATOM 10359 C CA . LEU A 1 76 ? 144.026 -6.239 -3.248 1.00 0.00 263 LEU A CA 7
ATOM 10360 C C . LEU A 1 76 ? 143.931 -5.761 -4.691 1.00 0.00 263 LEU A C 7
ATOM 10361 O O . LEU A 1 76 ? 143.015 -6.135 -5.423 1.00 0.00 263 LEU A O 7
ATOM 10377 N N . ASN A 1 77 ? 144.881 -4.948 -5.094 1.00 0.00 264 ASN A N 7
ATOM 10378 C CA . ASN A 1 77 ? 144.827 -4.294 -6.401 1.00 0.00 264 ASN A CA 7
ATOM 10379 C C . ASN A 1 77 ? 145.792 -4.909 -7.402 1.00 0.00 264 ASN A C 7
ATOM 10380 O O . ASN A 1 77 ? 146.870 -5.330 -7.044 1.00 0.00 264 ASN A O 7
ATOM 10391 N N . PRO A 1 78 ? 145.428 -4.884 -8.690 1.00 0.00 265 PRO A N 7
ATOM 10392 C CA . PRO A 1 78 ? 146.148 -5.596 -9.755 1.00 0.00 265 PRO A CA 7
ATOM 10393 C C . PRO A 1 78 ? 147.584 -5.119 -9.910 1.00 0.00 265 PRO A C 7
ATOM 10394 O O . PRO A 1 78 ? 148.488 -5.911 -10.177 1.00 0.00 265 PRO A O 7
ATOM 10405 N N . LYS A 1 79 ? 147.788 -3.824 -9.719 1.00 0.00 266 LYS A N 7
ATOM 10406 C CA . LYS A 1 79 ? 149.097 -3.228 -9.911 1.00 0.00 266 LYS A CA 7
ATOM 10407 C C . LYS A 1 79 ? 149.905 -3.359 -8.641 1.00 0.00 266 LYS A C 7
ATOM 10408 O O . LYS A 1 79 ? 151.064 -3.754 -8.657 1.00 0.00 266 LYS A O 7
ATOM 10427 N N . TRP A 1 80 ? 149.257 -3.057 -7.532 1.00 0.00 267 TRP A N 7
ATOM 10428 C CA . TRP A 1 80 ? 149.925 -2.995 -6.249 1.00 0.00 267 TRP A CA 7
ATOM 10429 C C . TRP A 1 80 ? 150.149 -4.392 -5.692 1.00 0.00 267 TRP A C 7
ATOM 10430 O O . TRP A 1 80 ? 151.096 -4.615 -4.946 1.00 0.00 267 TRP A O 7
ATOM 10451 N N . SER A 1 81 ? 149.280 -5.331 -6.063 1.00 0.00 268 SER A N 7
ATOM 10452 C CA . SER A 1 81 ? 149.421 -6.721 -5.627 1.00 0.00 268 SER A CA 7
ATOM 10453 C C . SER A 1 81 ? 150.706 -7.336 -6.181 1.00 0.00 268 SER A C 7
ATOM 10454 O O . SER A 1 81 ? 151.184 -8.353 -5.681 1.00 0.00 268 SER A O 7
ATOM 10462 N N . LYS A 1 82 ? 151.268 -6.711 -7.210 1.00 0.00 269 LYS A N 7
ATOM 10463 C CA . LYS A 1 82 ? 152.539 -7.155 -7.766 1.00 0.00 269 LYS A CA 7
ATOM 10464 C C . LYS A 1 82 ? 153.679 -6.781 -6.829 1.00 0.00 269 LYS A C 7
ATOM 10465 O O . LYS A 1 82 ? 154.754 -7.376 -6.864 1.00 0.00 269 LYS A O 7
ATOM 10484 N N . ARG A 1 83 ? 153.426 -5.793 -5.983 1.00 0.00 270 ARG A N 7
ATOM 10485 C CA . ARG A 1 83 ? 154.434 -5.280 -5.076 1.00 0.00 270 ARG A CA 7
ATOM 10486 C C . ARG A 1 83 ? 154.198 -5.827 -3.676 1.00 0.00 270 ARG A C 7
ATOM 10487 O O . ARG A 1 83 ? 153.057 -5.963 -3.245 1.00 0.00 270 ARG A O 7
ATOM 10508 N N . ARG A 1 84 ? 155.270 -6.146 -2.970 1.00 0.00 271 ARG A N 7
ATOM 10509 C CA . ARG A 1 84 ? 155.153 -6.662 -1.614 1.00 0.00 271 ARG A CA 7
ATOM 10510 C C . ARG A 1 84 ? 155.251 -5.511 -0.632 1.00 0.00 271 ARG A C 7
ATOM 10511 O O . ARG A 1 84 ? 156.318 -4.918 -0.479 1.00 0.00 271 ARG A O 7
ATOM 10532 N N . ILE A 1 85 ? 154.144 -5.174 0.011 1.00 0.00 272 ILE A N 7
ATOM 10533 C CA . ILE A 1 85 ? 154.137 -4.045 0.923 1.00 0.00 272 ILE A CA 7
ATOM 10534 C C . ILE A 1 85 ? 153.807 -4.491 2.342 1.00 0.00 272 ILE A C 7
ATOM 10535 O O . ILE A 1 85 ? 152.977 -5.376 2.561 1.00 0.00 272 ILE A O 7
ATOM 10551 N N . TYR A 1 86 ? 154.507 -3.915 3.290 1.00 0.00 273 TYR A N 7
ATOM 10552 C CA . TYR A 1 86 ? 154.264 -4.173 4.696 1.00 0.00 273 TYR A CA 7
ATOM 10553 C C . TYR A 1 86 ? 154.663 -2.958 5.517 1.00 0.00 273 TYR A C 7
ATOM 10554 O O . TYR A 1 86 ? 155.289 -2.033 4.993 1.00 0.00 273 TYR A O 7
ATOM 10572 N N . TYR A 1 87 ? 154.292 -2.949 6.784 1.00 0.00 274 TYR A N 7
ATOM 10573 C CA . TYR A 1 87 ? 154.716 -1.901 7.688 1.00 0.00 274 TYR A CA 7
ATOM 10574 C C . TYR A 1 87 ? 156.210 -1.991 7.944 1.00 0.00 274 TYR A C 7
ATOM 10575 O O . TYR A 1 87 ? 156.754 -3.080 8.143 1.00 0.00 274 TYR A O 7
ATOM 10593 N N . GLY A 1 88 ? 156.869 -0.847 7.913 1.00 0.00 275 GLY A N 7
ATOM 10594 C CA . GLY A 1 88 ? 158.282 -0.795 8.218 1.00 0.00 275 GLY A CA 7
ATOM 10595 C C . GLY A 1 88 ? 158.530 -0.825 9.713 1.00 0.00 275 GLY A C 7
ATOM 10596 O O . GLY A 1 88 ? 157.879 -1.574 10.443 1.00 0.00 275 GLY A O 7
ATOM 10600 N N . ARG A 1 89 ? 159.454 -0.009 10.175 1.00 0.00 276 ARG A N 7
ATOM 10601 C CA . ARG A 1 89 ? 159.768 0.059 11.588 1.00 0.00 276 ARG A CA 7
ATOM 10602 C C . ARG A 1 89 ? 159.625 1.490 12.046 1.00 0.00 276 ARG A C 7
ATOM 10603 O O . ARG A 1 89 ? 160.314 2.389 11.559 1.00 0.00 276 ARG A O 7
ATOM 10624 N N . ASP A 1 90 ? 158.722 1.690 12.972 1.00 0.00 277 ASP A N 7
ATOM 10625 C CA . ASP A 1 90 ? 158.286 3.025 13.336 1.00 0.00 277 ASP A CA 7
ATOM 10626 C C . ASP A 1 90 ? 158.648 3.364 14.773 1.00 0.00 277 ASP A C 7
ATOM 10627 O O . ASP A 1 90 ? 158.526 2.531 15.674 1.00 0.00 277 ASP A O 7
ATOM 10636 N N . ARG A 1 91 ? 159.096 4.595 14.977 1.00 0.00 278 ARG A N 7
ATOM 10637 C CA . ARG A 1 91 ? 159.551 5.034 16.283 1.00 0.00 278 ARG A CA 7
ATOM 10638 C C . ARG A 1 91 ? 158.516 5.922 16.969 1.00 0.00 278 ARG A C 7
ATOM 10639 O O . ARG A 1 91 ? 158.628 6.196 18.163 1.00 0.00 278 ARG A O 7
ATOM 10660 N N . CYS A 1 92 ? 157.500 6.366 16.232 1.00 0.00 279 CYS A N 7
ATOM 10661 C CA . CYS A 1 92 ? 156.499 7.265 16.803 1.00 0.00 279 CYS A CA 7
ATOM 10662 C C . CYS A 1 92 ? 155.374 6.465 17.457 1.00 0.00 279 CYS A C 7
ATOM 10663 O O . CYS A 1 92 ? 154.209 6.869 17.450 1.00 0.00 279 CYS A O 7
ATOM 10671 N N . ALA A 1 93 ? 155.751 5.351 18.066 1.00 0.00 280 ALA A N 7
ATOM 10672 C CA . ALA A 1 93 ? 154.840 4.475 18.732 1.00 0.00 280 ALA A CA 7
ATOM 10673 C C . ALA A 1 93 ? 155.528 3.950 19.970 1.00 0.00 280 ALA A C 7
ATOM 10674 O O . ALA A 1 93 ? 156.756 3.987 20.070 1.00 0.00 280 ALA A O 7
ATOM 10681 N N . VAL A 1 94 ? 154.742 3.491 20.905 1.00 0.00 281 VAL A N 7
ATOM 10682 C CA . VAL A 1 94 ? 155.251 2.944 22.150 1.00 0.00 281 VAL A CA 7
ATOM 10683 C C . VAL A 1 94 ? 155.943 1.594 21.917 1.00 0.00 281 VAL A C 7
ATOM 10684 O O . VAL A 1 94 ? 155.381 0.517 22.142 1.00 0.00 281 VAL A O 7
ATOM 10697 N N . GLY A 1 95 ? 157.152 1.671 21.395 1.00 0.00 282 GLY A N 7
ATOM 10698 C CA . GLY A 1 95 ? 157.967 0.492 21.200 1.00 0.00 282 GLY A CA 7
ATOM 10699 C C . GLY A 1 95 ? 159.424 0.791 21.440 1.00 0.00 282 GLY A C 7
ATOM 10700 O O . GLY A 1 95 ? 160.305 0.020 21.064 1.00 0.00 282 GLY A O 7
ATOM 10704 N N . LEU A 1 96 ? 159.672 1.927 22.067 1.00 0.00 283 LEU A N 7
ATOM 10705 C CA . LEU A 1 96 ? 161.023 2.376 22.346 1.00 0.00 283 LEU A CA 7
ATOM 10706 C C . LEU A 1 96 ? 161.255 2.420 23.848 1.00 0.00 283 LEU A C 7
ATOM 10707 O O . LEU A 1 96 ? 160.890 3.390 24.512 1.00 0.00 283 LEU A O 7
ATOM 10723 N N . LYS A 1 97 ? 161.831 1.354 24.376 1.00 0.00 284 LYS A N 7
ATOM 10724 C CA . LYS A 1 97 ? 162.087 1.240 25.801 1.00 0.00 284 LYS A CA 7
ATOM 10725 C C . LYS A 1 97 ? 163.068 0.098 26.040 1.00 0.00 284 LYS A C 7
ATOM 10726 O O . LYS A 1 97 ? 162.633 -1.069 26.054 1.00 0.00 284 LYS A O 7
ATOM 10746 N N . ASN A 1 1 ? 141.282 -12.729 6.359 1.00 0.00 188 ASN A N 8
ATOM 10747 C CA . ASN A 1 1 ? 141.764 -13.009 4.986 1.00 0.00 188 ASN A CA 8
ATOM 10748 C C . ASN A 1 1 ? 141.160 -12.036 3.987 1.00 0.00 188 ASN A C 8
ATOM 10749 O O . ASN A 1 1 ? 139.943 -11.861 3.932 1.00 0.00 188 ASN A O 8
ATOM 10762 N N . SER A 1 2 ? 142.018 -11.406 3.204 1.00 0.00 189 SER A N 8
ATOM 10763 C CA . SER A 1 2 ? 141.577 -10.521 2.143 1.00 0.00 189 SER A CA 8
ATOM 10764 C C . SER A 1 2 ? 142.185 -10.952 0.811 1.00 0.00 189 SER A C 8
ATOM 10765 O O . SER A 1 2 ? 141.564 -10.816 -0.244 1.00 0.00 189 SER A O 8
ATOM 10773 N N . ALA A 1 3 ? 143.396 -11.491 0.869 1.00 0.00 190 ALA A N 8
ATOM 10774 C CA . ALA A 1 3 ? 144.093 -11.937 -0.328 1.00 0.00 190 ALA A CA 8
ATOM 10775 C C . ALA A 1 3 ? 144.804 -13.255 -0.066 1.00 0.00 190 ALA A C 8
ATOM 10776 O O . ALA A 1 3 ? 144.760 -13.776 1.049 1.00 0.00 190 ALA A O 8
ATOM 10783 N N . SER A 1 4 ? 145.458 -13.791 -1.089 1.00 0.00 191 SER A N 8
ATOM 10784 C CA . SER A 1 4 ? 146.217 -15.025 -0.950 1.00 0.00 191 SER A CA 8
ATOM 10785 C C . SER A 1 4 ? 147.362 -14.830 0.039 1.00 0.00 191 SER A C 8
ATOM 10786 O O . SER A 1 4 ? 147.639 -15.696 0.869 1.00 0.00 191 SER A O 8
ATOM 10794 N N . ASN A 1 5 ? 148.006 -13.677 -0.044 1.00 0.00 192 ASN A N 8
ATOM 10795 C CA . ASN A 1 5 ? 149.101 -13.343 0.851 1.00 0.00 192 ASN A CA 8
ATOM 10796 C C . ASN A 1 5 ? 149.199 -11.827 0.986 1.00 0.00 192 ASN A C 8
ATOM 10797 O O . ASN A 1 5 ? 149.399 -11.123 -0.001 1.00 0.00 192 ASN A O 8
ATOM 10808 N N . SER A 1 6 ? 149.046 -11.327 2.204 1.00 0.00 193 SER A N 8
ATOM 10809 C CA . SER A 1 6 ? 149.078 -9.889 2.453 1.00 0.00 193 SER A CA 8
ATOM 10810 C C . SER A 1 6 ? 150.509 -9.359 2.549 1.00 0.00 193 SER A C 8
ATOM 10811 O O . SER A 1 6 ? 150.724 -8.219 2.956 1.00 0.00 193 SER A O 8
ATOM 10819 N N . SER A 1 7 ? 151.476 -10.201 2.188 1.00 0.00 194 SER A N 8
ATOM 10820 C CA . SER A 1 7 ? 152.885 -9.813 2.135 1.00 0.00 194 SER A CA 8
ATOM 10821 C C . SER A 1 7 ? 153.469 -9.583 3.528 1.00 0.00 194 SER A C 8
ATOM 10822 O O . SER A 1 7 ? 154.568 -9.042 3.668 1.00 0.00 194 SER A O 8
ATOM 10830 N N . VAL A 1 8 ? 152.758 -10.022 4.556 1.00 0.00 195 VAL A N 8
ATOM 10831 C CA . VAL A 1 8 ? 153.242 -9.884 5.920 1.00 0.00 195 VAL A CA 8
ATOM 10832 C C . VAL A 1 8 ? 153.570 -11.231 6.533 1.00 0.00 195 VAL A C 8
ATOM 10833 O O . VAL A 1 8 ? 152.695 -12.079 6.713 1.00 0.00 195 VAL A O 8
ATOM 10846 N N . LEU A 1 9 ? 154.840 -11.424 6.846 1.00 0.00 196 LEU A N 8
ATOM 10847 C CA . LEU A 1 9 ? 155.286 -12.629 7.520 1.00 0.00 196 LEU A CA 8
ATOM 10848 C C . LEU A 1 9 ? 154.590 -12.749 8.870 1.00 0.00 196 LEU A C 8
ATOM 10849 O O . LEU A 1 9 ? 154.926 -12.034 9.814 1.00 0.00 196 LEU A O 8
ATOM 10865 N N . LEU A 1 10 ? 153.569 -13.605 8.925 1.00 0.00 197 LEU A N 8
ATOM 10866 C CA . LEU A 1 10 ? 152.815 -13.870 10.153 1.00 0.00 197 LEU A CA 8
ATOM 10867 C C . LEU A 1 10 ? 152.299 -12.581 10.793 1.00 0.00 197 LEU A C 8
ATOM 10868 O O . LEU A 1 10 ? 152.025 -12.543 11.994 1.00 0.00 197 LEU A O 8
ATOM 10884 N N . ALA A 1 11 ? 152.159 -11.538 9.972 1.00 0.00 198 ALA A N 8
ATOM 10885 C CA . ALA A 1 11 ? 151.687 -10.232 10.427 1.00 0.00 198 ALA A CA 8
ATOM 10886 C C . ALA A 1 11 ? 152.553 -9.668 11.561 1.00 0.00 198 ALA A C 8
ATOM 10887 O O . ALA A 1 11 ? 152.065 -8.914 12.401 1.00 0.00 198 ALA A O 8
ATOM 10894 N N . VAL A 1 12 ? 153.847 -10.000 11.563 1.00 0.00 199 VAL A N 8
ATOM 10895 C CA . VAL A 1 12 ? 154.769 -9.499 12.591 1.00 0.00 199 VAL A CA 8
ATOM 10896 C C . VAL A 1 12 ? 155.168 -8.052 12.321 1.00 0.00 199 VAL A C 8
ATOM 10897 O O . VAL A 1 12 ? 156.016 -7.487 13.009 1.00 0.00 199 VAL A O 8
ATOM 10910 N N . GLN A 1 13 ? 154.538 -7.461 11.323 1.00 0.00 200 GLN A N 8
ATOM 10911 C CA . GLN A 1 13 ? 154.758 -6.079 10.991 1.00 0.00 200 GLN A CA 8
ATOM 10912 C C . GLN A 1 13 ? 153.674 -5.250 11.648 1.00 0.00 200 GLN A C 8
ATOM 10913 O O . GLN A 1 13 ? 152.510 -5.306 11.247 1.00 0.00 200 GLN A O 8
ATOM 10927 N N . GLN A 1 14 ? 154.087 -4.573 12.708 1.00 0.00 201 GLN A N 8
ATOM 10928 C CA . GLN A 1 14 ? 153.244 -3.679 13.514 1.00 0.00 201 GLN A CA 8
ATOM 10929 C C . GLN A 1 14 ? 152.123 -3.056 12.700 1.00 0.00 201 GLN A C 8
ATOM 10930 O O . GLN A 1 14 ? 152.356 -2.155 11.899 1.00 0.00 201 GLN A O 8
ATOM 10944 N N . SER A 1 15 ? 150.912 -3.539 12.909 1.00 0.00 202 SER A N 8
ATOM 10945 C CA . SER A 1 15 ? 149.769 -3.027 12.190 1.00 0.00 202 SER A CA 8
ATOM 10946 C C . SER A 1 15 ? 149.513 -1.573 12.578 1.00 0.00 202 SER A C 8
ATOM 10947 O O . SER A 1 15 ? 149.098 -0.756 11.755 1.00 0.00 202 SER A O 8
ATOM 10955 N N . GLY A 1 16 ? 149.787 -1.258 13.837 1.00 0.00 203 GLY A N 8
ATOM 10956 C CA . GLY A 1 16 ? 149.637 0.097 14.315 1.00 0.00 203 GLY A CA 8
ATOM 10957 C C . GLY A 1 16 ? 150.913 0.892 14.140 1.00 0.00 203 GLY A C 8
ATOM 10958 O O . GLY A 1 16 ? 151.438 1.464 15.097 1.00 0.00 203 GLY A O 8
ATOM 10962 N N . ALA A 1 17 ? 151.428 0.897 12.922 1.00 0.00 204 ALA A N 8
ATOM 10963 C CA . ALA A 1 17 ? 152.629 1.644 12.599 1.00 0.00 204 ALA A CA 8
ATOM 10964 C C . ALA A 1 17 ? 152.276 2.869 11.777 1.00 0.00 204 ALA A C 8
ATOM 10965 O O . ALA A 1 17 ? 151.681 2.756 10.705 1.00 0.00 204 ALA A O 8
ATOM 10972 N N . CYS A 1 18 ? 152.637 4.038 12.272 1.00 0.00 205 CYS A N 8
ATOM 10973 C CA . CYS A 1 18 ? 152.339 5.265 11.562 1.00 0.00 205 CYS A CA 8
ATOM 10974 C C . CYS A 1 18 ? 153.439 5.567 10.567 1.00 0.00 205 CYS A C 8
ATOM 10975 O O . CYS A 1 18 ? 154.607 5.274 10.826 1.00 0.00 205 CYS A O 8
ATOM 10983 N N . ARG A 1 19 ? 153.055 6.162 9.440 1.00 0.00 206 ARG A N 8
ATOM 10984 C CA . ARG A 1 19 ? 153.984 6.602 8.403 1.00 0.00 206 ARG A CA 8
ATOM 10985 C C . ARG A 1 19 ? 154.890 5.497 7.848 1.00 0.00 206 ARG A C 8
ATOM 10986 O O . ARG A 1 19 ? 155.631 5.744 6.907 1.00 0.00 206 ARG A O 8
ATOM 11007 N N . ASN A 1 20 ? 154.824 4.287 8.380 1.00 0.00 207 ASN A N 8
ATOM 11008 C CA . ASN A 1 20 ? 155.787 3.263 8.000 1.00 0.00 207 ASN A CA 8
ATOM 11009 C C . ASN A 1 20 ? 155.202 2.297 6.993 1.00 0.00 207 ASN A C 8
ATOM 11010 O O . ASN A 1 20 ? 154.393 1.437 7.334 1.00 0.00 207 ASN A O 8
ATOM 11021 N N . VAL A 1 21 ? 155.635 2.438 5.752 1.00 0.00 208 VAL A N 8
ATOM 11022 C CA . VAL A 1 21 ? 155.221 1.550 4.681 1.00 0.00 208 VAL A CA 8
ATOM 11023 C C . VAL A 1 21 ? 156.428 1.194 3.826 1.00 0.00 208 VAL A C 8
ATOM 11024 O O . VAL A 1 21 ? 157.145 2.076 3.353 1.00 0.00 208 VAL A O 8
ATOM 11037 N N . PHE A 1 22 ? 156.666 -0.090 3.650 1.00 0.00 209 PHE A N 8
ATOM 11038 C CA . PHE A 1 22 ? 157.833 -0.548 2.920 1.00 0.00 209 PHE A CA 8
ATOM 11039 C C . PHE A 1 22 ? 157.428 -1.484 1.786 1.00 0.00 209 PHE A C 8
ATOM 11040 O O . PHE A 1 22 ? 156.796 -2.518 2.018 1.00 0.00 209 PHE A O 8
ATOM 11057 N N . LEU A 1 23 ? 157.788 -1.112 0.564 1.00 0.00 210 LEU A N 8
ATOM 11058 C CA . LEU A 1 23 ? 157.511 -1.942 -0.602 1.00 0.00 210 LEU A CA 8
ATOM 11059 C C . LEU A 1 23 ? 158.774 -2.647 -1.058 1.00 0.00 210 LEU A C 8
ATOM 11060 O O . LEU A 1 23 ? 159.831 -2.035 -1.142 1.00 0.00 210 LEU A O 8
ATOM 11076 N N . GLY A 1 24 ? 158.662 -3.932 -1.348 1.00 0.00 211 GLY A N 8
ATOM 11077 C CA . GLY A 1 24 ? 159.814 -4.688 -1.792 1.00 0.00 211 GLY A CA 8
ATOM 11078 C C . GLY A 1 24 ? 159.473 -5.714 -2.847 1.00 0.00 211 GLY A C 8
ATOM 11079 O O . GLY A 1 24 ? 159.583 -6.914 -2.597 1.00 0.00 211 GLY A O 8
ATOM 11083 N N . ASN A 1 25 ? 159.058 -5.240 -4.021 1.00 0.00 212 ASN A N 8
ATOM 11084 C CA . ASN A 1 25 ? 158.729 -6.119 -5.148 1.00 0.00 212 ASN A CA 8
ATOM 11085 C C . ASN A 1 25 ? 158.166 -5.301 -6.304 1.00 0.00 212 ASN A C 8
ATOM 11086 O O . ASN A 1 25 ? 157.230 -5.717 -6.983 1.00 0.00 212 ASN A O 8
ATOM 11097 N N . LEU A 1 26 ? 158.742 -4.132 -6.528 1.00 0.00 213 LEU A N 8
ATOM 11098 C CA . LEU A 1 26 ? 158.281 -3.260 -7.603 1.00 0.00 213 LEU A CA 8
ATOM 11099 C C . LEU A 1 26 ? 159.037 -3.576 -8.892 1.00 0.00 213 LEU A C 8
ATOM 11100 O O . LEU A 1 26 ? 160.081 -4.229 -8.859 1.00 0.00 213 LEU A O 8
ATOM 11116 N N . PRO A 1 27 ? 158.512 -3.132 -10.045 1.00 0.00 214 PRO A N 8
ATOM 11117 C CA . PRO A 1 27 ? 159.186 -3.285 -11.329 1.00 0.00 214 PRO A CA 8
ATOM 11118 C C . PRO A 1 27 ? 160.198 -2.172 -11.561 1.00 0.00 214 PRO A C 8
ATOM 11119 O O . PRO A 1 27 ? 160.228 -1.183 -10.825 1.00 0.00 214 PRO A O 8
ATOM 11130 N N . ASN A 1 28 ? 161.019 -2.323 -12.580 1.00 0.00 215 ASN A N 8
ATOM 11131 C CA . ASN A 1 28 ? 161.990 -1.290 -12.907 1.00 0.00 215 ASN A CA 8
ATOM 11132 C C . ASN A 1 28 ? 161.297 -0.162 -13.659 1.00 0.00 215 ASN A C 8
ATOM 11133 O O . ASN A 1 28 ? 160.487 -0.403 -14.556 1.00 0.00 215 ASN A O 8
ATOM 11144 N N . GLY A 1 29 ? 161.586 1.067 -13.272 1.00 0.00 216 GLY A N 8
ATOM 11145 C CA . GLY A 1 29 ? 160.978 2.204 -13.925 1.00 0.00 216 GLY A CA 8
ATOM 11146 C C . GLY A 1 29 ? 159.870 2.818 -13.102 1.00 0.00 216 GLY A C 8
ATOM 11147 O O . GLY A 1 29 ? 159.369 3.891 -13.433 1.00 0.00 216 GLY A O 8
ATOM 11151 N N . ILE A 1 30 ? 159.480 2.135 -12.031 1.00 0.00 217 ILE A N 8
ATOM 11152 C CA . ILE A 1 30 ? 158.441 2.638 -11.145 1.00 0.00 217 ILE A CA 8
ATOM 11153 C C . ILE A 1 30 ? 158.851 3.986 -10.550 1.00 0.00 217 ILE A C 8
ATOM 11154 O O . ILE A 1 30 ? 159.960 4.142 -10.029 1.00 0.00 217 ILE A O 8
ATOM 11170 N N . THR A 1 31 ? 157.973 4.968 -10.675 1.00 0.00 218 THR A N 8
ATOM 11171 C CA . THR A 1 31 ? 158.240 6.286 -10.138 1.00 0.00 218 THR A CA 8
ATOM 11172 C C . THR A 1 31 ? 157.269 6.612 -9.015 1.00 0.00 218 THR A C 8
ATOM 11173 O O . THR A 1 31 ? 156.180 6.024 -8.914 1.00 0.00 218 THR A O 8
ATOM 11184 N N . GLU A 1 32 ? 157.677 7.548 -8.174 1.00 0.00 219 GLU A N 8
ATOM 11185 C CA . GLU A 1 32 ? 156.916 7.917 -7.002 1.00 0.00 219 GLU A CA 8
ATOM 11186 C C . GLU A 1 32 ? 155.580 8.469 -7.415 1.00 0.00 219 GLU A C 8
ATOM 11187 O O . GLU A 1 32 ? 154.584 8.186 -6.788 1.00 0.00 219 GLU A O 8
ATOM 11199 N N . ASP A 1 33 ? 155.577 9.248 -8.485 1.00 0.00 220 ASP A N 8
ATOM 11200 C CA . ASP A 1 33 ? 154.361 9.874 -8.992 1.00 0.00 220 ASP A CA 8
ATOM 11201 C C . ASP A 1 33 ? 153.256 8.847 -9.196 1.00 0.00 220 ASP A C 8
ATOM 11202 O O . ASP A 1 33 ? 152.091 9.111 -8.909 1.00 0.00 220 ASP A O 8
ATOM 11211 N N . GLU A 1 34 ? 153.646 7.664 -9.658 1.00 0.00 221 GLU A N 8
ATOM 11212 C CA . GLU A 1 34 ? 152.692 6.581 -9.901 1.00 0.00 221 GLU A CA 8
ATOM 11213 C C . GLU A 1 34 ? 152.120 6.073 -8.584 1.00 0.00 221 GLU A C 8
ATOM 11214 O O . GLU A 1 34 ? 150.905 6.014 -8.395 1.00 0.00 221 GLU A O 8
ATOM 11226 N N . ILE A 1 35 ? 153.008 5.711 -7.670 1.00 0.00 222 ILE A N 8
ATOM 11227 C CA . ILE A 1 35 ? 152.598 5.219 -6.360 1.00 0.00 222 ILE A CA 8
ATOM 11228 C C . ILE A 1 35 ? 151.818 6.285 -5.586 1.00 0.00 222 ILE A C 8
ATOM 11229 O O . ILE A 1 35 ? 150.809 5.988 -4.960 1.00 0.00 222 ILE A O 8
ATOM 11245 N N . ARG A 1 36 ? 152.291 7.516 -5.647 1.00 0.00 223 ARG A N 8
ATOM 11246 C CA . ARG A 1 36 ? 151.611 8.654 -5.033 1.00 0.00 223 ARG A CA 8
ATOM 11247 C C . ARG A 1 36 ? 150.173 8.762 -5.470 1.00 0.00 223 ARG A C 8
ATOM 11248 O O . ARG A 1 36 ? 149.267 8.614 -4.662 1.00 0.00 223 ARG A O 8
ATOM 11269 N N . GLU A 1 37 ? 149.973 8.981 -6.755 1.00 0.00 224 GLU A N 8
ATOM 11270 C CA . GLU A 1 37 ? 148.623 9.154 -7.289 1.00 0.00 224 GLU A CA 8
ATOM 11271 C C . GLU A 1 37 ? 147.758 7.948 -6.968 1.00 0.00 224 GLU A C 8
ATOM 11272 O O . GLU A 1 37 ? 146.533 8.047 -6.905 1.00 0.00 224 GLU A O 8
ATOM 11284 N N . ASP A 1 38 ? 148.404 6.817 -6.747 1.00 0.00 225 ASP A N 8
ATOM 11285 C CA . ASP A 1 38 ? 147.692 5.599 -6.456 1.00 0.00 225 ASP A CA 8
ATOM 11286 C C . ASP A 1 38 ? 147.324 5.503 -4.978 1.00 0.00 225 ASP A C 8
ATOM 11287 O O . ASP A 1 38 ? 146.277 4.964 -4.636 1.00 0.00 225 ASP A O 8
ATOM 11296 N N . LEU A 1 39 ? 148.170 6.043 -4.101 1.00 0.00 226 LEU A N 8
ATOM 11297 C CA . LEU A 1 39 ? 147.996 5.844 -2.662 1.00 0.00 226 LEU A CA 8
ATOM 11298 C C . LEU A 1 39 ? 147.471 7.095 -1.970 1.00 0.00 226 LEU A C 8
ATOM 11299 O O . LEU A 1 39 ? 146.946 7.015 -0.867 1.00 0.00 226 LEU A O 8
ATOM 11315 N N . GLU A 1 40 ? 147.551 8.230 -2.654 1.00 0.00 227 GLU A N 8
ATOM 11316 C CA . GLU A 1 40 ? 147.136 9.512 -2.092 1.00 0.00 227 GLU A CA 8
ATOM 11317 C C . GLU A 1 40 ? 145.647 9.527 -1.732 1.00 0.00 227 GLU A C 8
ATOM 11318 O O . GLU A 1 40 ? 145.275 10.112 -0.715 1.00 0.00 227 GLU A O 8
ATOM 11330 N N . PRO A 1 41 ? 144.760 8.889 -2.538 1.00 0.00 228 PRO A N 8
ATOM 11331 C CA . PRO A 1 41 ? 143.319 9.001 -2.331 1.00 0.00 228 PRO A CA 8
ATOM 11332 C C . PRO A 1 41 ? 142.868 8.361 -1.022 1.00 0.00 228 PRO A C 8
ATOM 11333 O O . PRO A 1 41 ? 141.879 8.787 -0.422 1.00 0.00 228 PRO A O 8
ATOM 11344 N N . PHE A 1 42 ? 143.592 7.344 -0.573 1.00 0.00 229 PHE A N 8
ATOM 11345 C CA . PHE A 1 42 ? 143.272 6.716 0.702 1.00 0.00 229 PHE A CA 8
ATOM 11346 C C . PHE A 1 42 ? 144.329 7.001 1.759 1.00 0.00 229 PHE A C 8
ATOM 11347 O O . PHE A 1 42 ? 144.109 6.761 2.941 1.00 0.00 229 PHE A O 8
ATOM 11364 N N . GLY A 1 43 ? 145.454 7.551 1.350 1.00 0.00 230 GLY A N 8
ATOM 11365 C CA . GLY A 1 43 ? 146.536 7.766 2.276 1.00 0.00 230 GLY A CA 8
ATOM 11366 C C . GLY A 1 43 ? 147.570 8.714 1.726 1.00 0.00 230 GLY A C 8
ATOM 11367 O O . GLY A 1 43 ? 148.486 8.295 1.027 1.00 0.00 230 GLY A O 8
ATOM 11371 N N . PRO A 1 44 ? 147.438 10.009 2.012 1.00 0.00 231 PRO A N 8
ATOM 11372 C CA . PRO A 1 44 ? 148.403 11.002 1.566 1.00 0.00 231 PRO A CA 8
ATOM 11373 C C . PRO A 1 44 ? 149.793 10.713 2.122 1.00 0.00 231 PRO A C 8
ATOM 11374 O O . PRO A 1 44 ? 149.958 10.456 3.318 1.00 0.00 231 PRO A O 8
ATOM 11385 N N . ILE A 1 45 ? 150.778 10.714 1.242 1.00 0.00 232 ILE A N 8
ATOM 11386 C CA . ILE A 1 45 ? 152.154 10.473 1.631 1.00 0.00 232 ILE A CA 8
ATOM 11387 C C . ILE A 1 45 ? 152.957 11.762 1.521 1.00 0.00 232 ILE A C 8
ATOM 11388 O O . ILE A 1 45 ? 152.625 12.633 0.721 1.00 0.00 232 ILE A O 8
ATOM 11404 N N . ASP A 1 46 ? 154.004 11.888 2.326 1.00 0.00 233 ASP A N 8
ATOM 11405 C CA . ASP A 1 46 ? 154.880 13.052 2.257 1.00 0.00 233 ASP A CA 8
ATOM 11406 C C . ASP A 1 46 ? 156.259 12.656 1.765 1.00 0.00 233 ASP A C 8
ATOM 11407 O O . ASP A 1 46 ? 156.993 13.473 1.216 1.00 0.00 233 ASP A O 8
ATOM 11416 N N . GLN A 1 47 ? 156.600 11.390 1.944 1.00 0.00 234 GLN A N 8
ATOM 11417 C CA . GLN A 1 47 ? 157.924 10.915 1.596 1.00 0.00 234 GLN A CA 8
ATOM 11418 C C . GLN A 1 47 ? 157.849 9.547 0.940 1.00 0.00 234 GLN A C 8
ATOM 11419 O O . GLN A 1 47 ? 157.347 8.587 1.538 1.00 0.00 234 GLN A O 8
ATOM 11433 N N . ILE A 1 48 ? 158.341 9.470 -0.288 1.00 0.00 235 ILE A N 8
ATOM 11434 C CA . ILE A 1 48 ? 158.349 8.226 -1.047 1.00 0.00 235 ILE A CA 8
ATOM 11435 C C . ILE A 1 48 ? 159.691 8.051 -1.749 1.00 0.00 235 ILE A C 8
ATOM 11436 O O . ILE A 1 48 ? 160.036 8.811 -2.653 1.00 0.00 235 ILE A O 8
ATOM 11452 N N . LYS A 1 49 ? 160.453 7.060 -1.314 1.00 0.00 236 LYS A N 8
ATOM 11453 C CA . LYS A 1 49 ? 161.775 6.813 -1.869 1.00 0.00 236 LYS A CA 8
ATOM 11454 C C . LYS A 1 49 ? 161.851 5.416 -2.468 1.00 0.00 236 LYS A C 8
ATOM 11455 O O . LYS A 1 49 ? 161.817 4.418 -1.750 1.00 0.00 236 LYS A O 8
ATOM 11474 N N . ILE A 1 50 ? 161.944 5.354 -3.784 1.00 0.00 237 ILE A N 8
ATOM 11475 C CA . ILE A 1 50 ? 162.000 4.085 -4.489 1.00 0.00 237 ILE A CA 8
ATOM 11476 C C . ILE A 1 50 ? 163.431 3.728 -4.842 1.00 0.00 237 ILE A C 8
ATOM 11477 O O . ILE A 1 50 ? 164.092 4.444 -5.594 1.00 0.00 237 ILE A O 8
ATOM 11493 N N . VAL A 1 51 ? 163.902 2.627 -4.298 1.00 0.00 238 VAL A N 8
ATOM 11494 C CA . VAL A 1 51 ? 165.206 2.104 -4.650 1.00 0.00 238 VAL A CA 8
ATOM 11495 C C . VAL A 1 51 ? 165.034 1.004 -5.689 1.00 0.00 238 VAL A C 8
ATOM 11496 O O . VAL A 1 51 ? 164.884 -0.173 -5.352 1.00 0.00 238 VAL A O 8
ATOM 11509 N N . THR A 1 52 ? 165.023 1.403 -6.953 1.00 0.00 239 THR A N 8
ATOM 11510 C CA . THR A 1 52 ? 164.775 0.487 -8.057 1.00 0.00 239 THR A CA 8
ATOM 11511 C C . THR A 1 52 ? 165.886 -0.557 -8.178 1.00 0.00 239 THR A C 8
ATOM 11512 O O . THR A 1 52 ? 165.664 -1.650 -8.697 1.00 0.00 239 THR A O 8
ATOM 11523 N N . GLU A 1 53 ? 167.072 -0.225 -7.678 1.00 0.00 240 GLU A N 8
ATOM 11524 C CA . GLU A 1 53 ? 168.204 -1.147 -7.707 1.00 0.00 240 GLU A CA 8
ATOM 11525 C C . GLU A 1 53 ? 167.936 -2.344 -6.801 1.00 0.00 240 GLU A C 8
ATOM 11526 O O . GLU A 1 53 ? 168.543 -3.407 -6.947 1.00 0.00 240 GLU A O 8
ATOM 11538 N N . ARG A 1 54 ? 167.027 -2.156 -5.857 1.00 0.00 241 ARG A N 8
ATOM 11539 C CA . ARG A 1 54 ? 166.678 -3.196 -4.901 1.00 0.00 241 ARG A CA 8
ATOM 11540 C C . ARG A 1 54 ? 165.212 -3.590 -5.037 1.00 0.00 241 ARG A C 8
ATOM 11541 O O . ARG A 1 54 ? 164.735 -4.478 -4.326 1.00 0.00 241 ARG A O 8
ATOM 11562 N N . ASN A 1 55 ? 164.500 -2.901 -5.937 1.00 0.00 242 ASN A N 8
ATOM 11563 C CA . ASN A 1 55 ? 163.085 -3.173 -6.204 1.00 0.00 242 ASN A CA 8
ATOM 11564 C C . ASN A 1 55 ? 162.234 -2.835 -4.991 1.00 0.00 242 ASN A C 8
ATOM 11565 O O . ASN A 1 55 ? 161.131 -3.362 -4.821 1.00 0.00 242 ASN A O 8
ATOM 11576 N N . ILE A 1 56 ? 162.735 -1.930 -4.173 1.00 0.00 243 ILE A N 8
ATOM 11577 C CA . ILE A 1 56 ? 162.099 -1.602 -2.910 1.00 0.00 243 ILE A CA 8
ATOM 11578 C C . ILE A 1 56 ? 161.761 -0.120 -2.838 1.00 0.00 243 ILE A C 8
ATOM 11579 O O . ILE A 1 56 ? 162.410 0.706 -3.479 1.00 0.00 243 ILE A O 8
ATOM 11595 N N . ALA A 1 57 ? 160.744 0.210 -2.060 1.00 0.00 244 ALA A N 8
ATOM 11596 C CA . ALA A 1 57 ? 160.314 1.590 -1.908 1.00 0.00 244 ALA A CA 8
ATOM 11597 C C . ALA A 1 57 ? 159.891 1.871 -0.477 1.00 0.00 244 ALA A C 8
ATOM 11598 O O . ALA A 1 57 ? 159.175 1.078 0.142 1.00 0.00 244 ALA A O 8
ATOM 11605 N N . PHE A 1 58 ? 160.346 2.997 0.040 1.00 0.00 245 PHE A N 8
ATOM 11606 C CA . PHE A 1 58 ? 160.007 3.427 1.385 1.00 0.00 245 PHE A CA 8
ATOM 11607 C C . PHE A 1 58 ? 159.007 4.570 1.324 1.00 0.00 245 PHE A C 8
ATOM 11608 O O . PHE A 1 58 ? 159.282 5.619 0.739 1.00 0.00 245 PHE A O 8
ATOM 11625 N N . VAL A 1 59 ? 157.846 4.359 1.916 1.00 0.00 246 VAL A N 8
ATOM 11626 C CA . VAL A 1 59 ? 156.776 5.341 1.881 1.00 0.00 246 VAL A CA 8
ATOM 11627 C C . VAL A 1 59 ? 156.475 5.819 3.289 1.00 0.00 246 VAL A C 8
ATOM 11628 O O . VAL A 1 59 ? 156.363 5.008 4.209 1.00 0.00 246 VAL A O 8
ATOM 11641 N N . HIS A 1 60 ? 156.356 7.125 3.477 1.00 0.00 247 HIS A N 8
ATOM 11642 C CA . HIS A 1 60 ? 156.017 7.644 4.793 1.00 0.00 247 HIS A CA 8
ATOM 11643 C C . HIS A 1 60 ? 154.658 8.329 4.781 1.00 0.00 247 HIS A C 8
ATOM 11644 O O . HIS A 1 60 ? 154.515 9.465 4.321 1.00 0.00 247 HIS A O 8
ATOM 11659 N N . PHE A 1 61 ? 153.668 7.618 5.305 1.00 0.00 248 PHE A N 8
ATOM 11660 C CA . PHE A 1 61 ? 152.293 8.115 5.381 1.00 0.00 248 PHE A CA 8
ATOM 11661 C C . PHE A 1 61 ? 152.069 8.930 6.643 1.00 0.00 248 PHE A C 8
ATOM 11662 O O . PHE A 1 61 ? 151.921 8.364 7.730 1.00 0.00 248 PHE A O 8
ATOM 11679 N N . LEU A 1 62 ? 152.016 10.250 6.468 1.00 0.00 249 LEU A N 8
ATOM 11680 C CA . LEU A 1 62 ? 151.897 11.210 7.571 1.00 0.00 249 LEU A CA 8
ATOM 11681 C C . LEU A 1 62 ? 150.907 10.768 8.646 1.00 0.00 249 LEU A C 8
ATOM 11682 O O . LEU A 1 62 ? 151.209 10.840 9.835 1.00 0.00 249 LEU A O 8
ATOM 11698 N N . ASN A 1 63 ? 149.729 10.313 8.242 1.00 0.00 250 ASN A N 8
ATOM 11699 C CA . ASN A 1 63 ? 148.745 9.833 9.207 1.00 0.00 250 ASN A CA 8
ATOM 11700 C C . ASN A 1 63 ? 148.867 8.331 9.380 1.00 0.00 250 ASN A C 8
ATOM 11701 O O . ASN A 1 63 ? 149.168 7.611 8.427 1.00 0.00 250 ASN A O 8
ATOM 11712 N N . ILE A 1 64 ? 148.621 7.861 10.593 1.00 0.00 251 ILE A N 8
ATOM 11713 C CA . ILE A 1 64 ? 148.709 6.443 10.894 1.00 0.00 251 ILE A CA 8
ATOM 11714 C C . ILE A 1 64 ? 147.659 5.677 10.078 1.00 0.00 251 ILE A C 8
ATOM 11715 O O . ILE A 1 64 ? 147.961 4.643 9.484 1.00 0.00 251 ILE A O 8
ATOM 11731 N N . ALA A 1 65 ? 146.452 6.233 9.983 1.00 0.00 252 ALA A N 8
ATOM 11732 C CA . ALA A 1 65 ? 145.345 5.546 9.331 1.00 0.00 252 ALA A CA 8
ATOM 11733 C C . ALA A 1 65 ? 145.567 5.481 7.831 1.00 0.00 252 ALA A C 8
ATOM 11734 O O . ALA A 1 65 ? 145.155 4.525 7.174 1.00 0.00 252 ALA A O 8
ATOM 11741 N N . ALA A 1 66 ? 146.243 6.498 7.307 1.00 0.00 253 ALA A N 8
ATOM 11742 C CA . ALA A 1 66 ? 146.548 6.571 5.889 1.00 0.00 253 ALA A CA 8
ATOM 11743 C C . ALA A 1 66 ? 147.375 5.365 5.465 1.00 0.00 253 ALA A C 8
ATOM 11744 O O . ALA A 1 66 ? 147.110 4.746 4.435 1.00 0.00 253 ALA A O 8
ATOM 11751 N N . ALA A 1 67 ? 148.359 5.024 6.288 1.00 0.00 254 ALA A N 8
ATOM 11752 C CA . ALA A 1 67 ? 149.218 3.883 6.022 1.00 0.00 254 ALA A CA 8
ATOM 11753 C C . ALA A 1 67 ? 148.447 2.583 6.151 1.00 0.00 254 ALA A C 8
ATOM 11754 O O . ALA A 1 67 ? 148.637 1.662 5.357 1.00 0.00 254 ALA A O 8
ATOM 11761 N N . ILE A 1 68 ? 147.573 2.517 7.150 1.00 0.00 255 ILE A N 8
ATOM 11762 C CA . ILE A 1 68 ? 146.804 1.313 7.414 1.00 0.00 255 ILE A CA 8
ATOM 11763 C C . ILE A 1 68 ? 146.000 0.895 6.193 1.00 0.00 255 ILE A C 8
ATOM 11764 O O . ILE A 1 68 ? 146.230 -0.172 5.625 1.00 0.00 255 ILE A O 8
ATOM 11780 N N . LYS A 1 69 ? 145.089 1.758 5.771 1.00 0.00 256 LYS A N 8
ATOM 11781 C CA . LYS A 1 69 ? 144.203 1.457 4.656 1.00 0.00 256 LYS A CA 8
ATOM 11782 C C . LYS A 1 69 ? 144.985 1.222 3.368 1.00 0.00 256 LYS A C 8
ATOM 11783 O O . LYS A 1 69 ? 144.673 0.312 2.615 1.00 0.00 256 LYS A O 8
ATOM 11802 N N . ALA A 1 70 ? 146.016 2.024 3.135 1.00 0.00 257 ALA A N 8
ATOM 11803 C CA . ALA A 1 70 ? 146.845 1.872 1.947 1.00 0.00 257 ALA A CA 8
ATOM 11804 C C . ALA A 1 70 ? 147.508 0.499 1.904 1.00 0.00 257 ALA A C 8
ATOM 11805 O O . ALA A 1 70 ? 147.433 -0.202 0.900 1.00 0.00 257 ALA A O 8
ATOM 11812 N N . VAL A 1 71 ? 148.134 0.110 3.006 1.00 0.00 258 VAL A N 8
ATOM 11813 C CA . VAL A 1 71 ? 148.806 -1.183 3.095 1.00 0.00 258 VAL A CA 8
ATOM 11814 C C . VAL A 1 71 ? 147.797 -2.337 3.048 1.00 0.00 258 VAL A C 8
ATOM 11815 O O . VAL A 1 71 ? 148.137 -3.460 2.683 1.00 0.00 258 VAL A O 8
ATOM 11828 N N . GLN A 1 72 ? 146.556 -2.060 3.412 1.00 0.00 259 GLN A N 8
ATOM 11829 C CA . GLN A 1 72 ? 145.507 -3.070 3.354 1.00 0.00 259 GLN A CA 8
ATOM 11830 C C . GLN A 1 72 ? 144.910 -3.181 1.947 1.00 0.00 259 GLN A C 8
ATOM 11831 O O . GLN A 1 72 ? 144.423 -4.241 1.554 1.00 0.00 259 GLN A O 8
ATOM 11845 N N . GLU A 1 73 ? 144.960 -2.091 1.193 1.00 0.00 260 GLU A N 8
ATOM 11846 C CA . GLU A 1 73 ? 144.316 -2.020 -0.114 1.00 0.00 260 GLU A CA 8
ATOM 11847 C C . GLU A 1 73 ? 145.297 -2.337 -1.232 1.00 0.00 260 GLU A C 8
ATOM 11848 O O . GLU A 1 73 ? 144.909 -2.861 -2.276 1.00 0.00 260 GLU A O 8
ATOM 11860 N N . LEU A 1 74 ? 146.567 -2.016 -1.005 1.00 0.00 261 LEU A N 8
ATOM 11861 C CA . LEU A 1 74 ? 147.626 -2.296 -1.966 1.00 0.00 261 LEU A CA 8
ATOM 11862 C C . LEU A 1 74 ? 147.608 -3.770 -2.407 1.00 0.00 261 LEU A C 8
ATOM 11863 O O . LEU A 1 74 ? 147.554 -4.061 -3.600 1.00 0.00 261 LEU A O 8
ATOM 11879 N N . PRO A 1 75 ? 147.594 -4.722 -1.455 1.00 0.00 262 PRO A N 8
ATOM 11880 C CA . PRO A 1 75 ? 147.633 -6.154 -1.774 1.00 0.00 262 PRO A CA 8
ATOM 11881 C C . PRO A 1 75 ? 146.370 -6.638 -2.482 1.00 0.00 262 PRO A C 8
ATOM 11882 O O . PRO A 1 75 ? 146.358 -7.720 -3.069 1.00 0.00 262 PRO A O 8
ATOM 11893 N N . LEU A 1 76 ? 145.306 -5.841 -2.429 1.00 0.00 263 LEU A N 8
ATOM 11894 C CA . LEU A 1 76 ? 144.039 -6.239 -3.035 1.00 0.00 263 LEU A CA 8
ATOM 11895 C C . LEU A 1 76 ? 143.888 -5.687 -4.445 1.00 0.00 263 LEU A C 8
ATOM 11896 O O . LEU A 1 76 ? 142.912 -5.970 -5.142 1.00 0.00 263 LEU A O 8
ATOM 11912 N N . ASN A 1 77 ? 144.860 -4.908 -4.864 1.00 0.00 264 ASN A N 8
ATOM 11913 C CA . ASN A 1 77 ? 144.818 -4.268 -6.172 1.00 0.00 264 ASN A CA 8
ATOM 11914 C C . ASN A 1 77 ? 145.773 -4.937 -7.145 1.00 0.00 264 ASN A C 8
ATOM 11915 O O . ASN A 1 77 ? 146.835 -5.377 -6.764 1.00 0.00 264 ASN A O 8
ATOM 11926 N N . PRO A 1 78 ? 145.425 -4.954 -8.433 1.00 0.00 265 PRO A N 8
ATOM 11927 C CA . PRO A 1 78 ? 146.111 -5.767 -9.443 1.00 0.00 265 PRO A CA 8
ATOM 11928 C C . PRO A 1 78 ? 147.540 -5.310 -9.694 1.00 0.00 265 PRO A C 8
ATOM 11929 O O . PRO A 1 78 ? 148.421 -6.121 -9.973 1.00 0.00 265 PRO A O 8
ATOM 11940 N N . LYS A 1 79 ? 147.766 -4.008 -9.576 1.00 0.00 266 LYS A N 8
ATOM 11941 C CA . LYS A 1 79 ? 149.083 -3.440 -9.821 1.00 0.00 266 LYS A CA 8
ATOM 11942 C C . LYS A 1 79 ? 149.909 -3.511 -8.552 1.00 0.00 266 LYS A C 8
ATOM 11943 O O . LYS A 1 79 ? 151.068 -3.912 -8.563 1.00 0.00 266 LYS A O 8
ATOM 11962 N N . TRP A 1 80 ? 149.273 -3.148 -7.454 1.00 0.00 267 TRP A N 8
ATOM 11963 C CA . TRP A 1 80 ? 149.948 -3.039 -6.172 1.00 0.00 267 TRP A CA 8
ATOM 11964 C C . TRP A 1 80 ? 150.177 -4.416 -5.560 1.00 0.00 267 TRP A C 8
ATOM 11965 O O . TRP A 1 80 ? 151.129 -4.612 -4.809 1.00 0.00 267 TRP A O 8
ATOM 11986 N N . SER A 1 81 ? 149.310 -5.369 -5.890 1.00 0.00 268 SER A N 8
ATOM 11987 C CA . SER A 1 81 ? 149.450 -6.730 -5.385 1.00 0.00 268 SER A CA 8
ATOM 11988 C C . SER A 1 81 ? 150.678 -7.404 -5.996 1.00 0.00 268 SER A C 8
ATOM 11989 O O . SER A 1 81 ? 151.140 -8.441 -5.514 1.00 0.00 268 SER A O 8
ATOM 11997 N N . LYS A 1 82 ? 151.202 -6.809 -7.064 1.00 0.00 269 LYS A N 8
ATOM 11998 C CA . LYS A 1 82 ? 152.434 -7.285 -7.676 1.00 0.00 269 LYS A CA 8
ATOM 11999 C C . LYS A 1 82 ? 153.625 -6.896 -6.811 1.00 0.00 269 LYS A C 8
ATOM 12000 O O . LYS A 1 82 ? 154.728 -7.411 -6.983 1.00 0.00 269 LYS A O 8
ATOM 12019 N N . ARG A 1 83 ? 153.384 -5.979 -5.882 1.00 0.00 270 ARG A N 8
ATOM 12020 C CA . ARG A 1 83 ? 154.406 -5.519 -4.957 1.00 0.00 270 ARG A CA 8
ATOM 12021 C C . ARG A 1 83 ? 154.249 -6.232 -3.614 1.00 0.00 270 ARG A C 8
ATOM 12022 O O . ARG A 1 83 ? 153.203 -6.816 -3.327 1.00 0.00 270 ARG A O 8
ATOM 12043 N N . ARG A 1 84 ? 155.290 -6.195 -2.797 1.00 0.00 271 ARG A N 8
ATOM 12044 C CA . ARG A 1 84 ? 155.217 -6.740 -1.447 1.00 0.00 271 ARG A CA 8
ATOM 12045 C C . ARG A 1 84 ? 155.307 -5.605 -0.445 1.00 0.00 271 ARG A C 8
ATOM 12046 O O . ARG A 1 84 ? 156.377 -5.028 -0.254 1.00 0.00 271 ARG A O 8
ATOM 12067 N N . ILE A 1 85 ? 154.189 -5.261 0.173 1.00 0.00 272 ILE A N 8
ATOM 12068 C CA . ILE A 1 85 ? 154.166 -4.129 1.078 1.00 0.00 272 ILE A CA 8
ATOM 12069 C C . ILE A 1 85 ? 153.832 -4.562 2.498 1.00 0.00 272 ILE A C 8
ATOM 12070 O O . ILE A 1 85 ? 153.022 -5.464 2.720 1.00 0.00 272 ILE A O 8
ATOM 12086 N N . TYR A 1 86 ? 154.498 -3.948 3.449 1.00 0.00 273 TYR A N 8
ATOM 12087 C CA . TYR A 1 86 ? 154.177 -4.136 4.847 1.00 0.00 273 TYR A CA 8
ATOM 12088 C C . TYR A 1 86 ? 154.550 -2.892 5.632 1.00 0.00 273 TYR A C 8
ATOM 12089 O O . TYR A 1 86 ? 155.224 -2.002 5.108 1.00 0.00 273 TYR A O 8
ATOM 12107 N N . TYR A 1 87 ? 154.095 -2.818 6.870 1.00 0.00 274 TYR A N 8
ATOM 12108 C CA . TYR A 1 87 ? 154.479 -1.737 7.754 1.00 0.00 274 TYR A CA 8
ATOM 12109 C C . TYR A 1 87 ? 155.954 -1.830 8.093 1.00 0.00 274 TYR A C 8
ATOM 12110 O O . TYR A 1 87 ? 156.479 -2.921 8.325 1.00 0.00 274 TYR A O 8
ATOM 12128 N N . GLY A 1 88 ? 156.621 -0.686 8.094 1.00 0.00 275 GLY A N 8
ATOM 12129 C CA . GLY A 1 88 ? 158.023 -0.649 8.443 1.00 0.00 275 GLY A CA 8
ATOM 12130 C C . GLY A 1 88 ? 158.259 -1.148 9.847 1.00 0.00 275 GLY A C 8
ATOM 12131 O O . GLY A 1 88 ? 157.744 -0.576 10.807 1.00 0.00 275 GLY A O 8
ATOM 12135 N N . ARG A 1 89 ? 159.020 -2.230 9.951 1.00 0.00 276 ARG A N 8
ATOM 12136 C CA . ARG A 1 89 ? 159.315 -2.860 11.229 1.00 0.00 276 ARG A CA 8
ATOM 12137 C C . ARG A 1 89 ? 159.856 -1.846 12.227 1.00 0.00 276 ARG A C 8
ATOM 12138 O O . ARG A 1 89 ? 160.818 -1.124 11.935 1.00 0.00 276 ARG A O 8
ATOM 12159 N N . ASP A 1 90 ? 159.215 -1.807 13.394 1.00 0.00 277 ASP A N 8
ATOM 12160 C CA . ASP A 1 90 ? 159.530 -0.854 14.450 1.00 0.00 277 ASP A CA 8
ATOM 12161 C C . ASP A 1 90 ? 159.176 0.574 14.038 1.00 0.00 277 ASP A C 8
ATOM 12162 O O . ASP A 1 90 ? 159.652 1.094 13.030 1.00 0.00 277 ASP A O 8
ATOM 12171 N N . ARG A 1 91 ? 158.335 1.201 14.843 1.00 0.00 278 ARG A N 8
ATOM 12172 C CA . ARG A 1 91 ? 157.808 2.530 14.540 1.00 0.00 278 ARG A CA 8
ATOM 12173 C C . ARG A 1 91 ? 158.896 3.590 14.592 1.00 0.00 278 ARG A C 8
ATOM 12174 O O . ARG A 1 91 ? 158.738 4.674 14.036 1.00 0.00 278 ARG A O 8
ATOM 12195 N N . CYS A 1 92 ? 160.000 3.272 15.244 1.00 0.00 279 CYS A N 8
ATOM 12196 C CA . CYS A 1 92 ? 161.101 4.210 15.379 1.00 0.00 279 CYS A CA 8
ATOM 12197 C C . CYS A 1 92 ? 162.097 4.030 14.235 1.00 0.00 279 CYS A C 8
ATOM 12198 O O . CYS A 1 92 ? 163.263 4.422 14.343 1.00 0.00 279 CYS A O 8
ATOM 12206 N N . ALA A 1 93 ? 161.631 3.426 13.145 1.00 0.00 280 ALA A N 8
ATOM 12207 C CA . ALA A 1 93 ? 162.451 3.209 11.963 1.00 0.00 280 ALA A CA 8
ATOM 12208 C C . ALA A 1 93 ? 162.802 4.532 11.299 1.00 0.00 280 ALA A C 8
ATOM 12209 O O . ALA A 1 93 ? 162.049 5.052 10.475 1.00 0.00 280 ALA A O 8
ATOM 12216 N N . VAL A 1 94 ? 163.935 5.082 11.688 1.00 0.00 281 VAL A N 8
ATOM 12217 C CA . VAL A 1 94 ? 164.389 6.364 11.171 1.00 0.00 281 VAL A CA 8
ATOM 12218 C C . VAL A 1 94 ? 165.793 6.241 10.571 1.00 0.00 281 VAL A C 8
ATOM 12219 O O . VAL A 1 94 ? 166.294 7.162 9.921 1.00 0.00 281 VAL A O 8
ATOM 12232 N N . GLY A 1 95 ? 166.415 5.083 10.770 1.00 0.00 282 GLY A N 8
ATOM 12233 C CA . GLY A 1 95 ? 167.768 4.875 10.288 1.00 0.00 282 GLY A CA 8
ATOM 12234 C C . GLY A 1 95 ? 167.803 4.441 8.841 1.00 0.00 282 GLY A C 8
ATOM 12235 O O . GLY A 1 95 ? 168.180 3.311 8.527 1.00 0.00 282 GLY A O 8
ATOM 12239 N N . LEU A 1 96 ? 167.404 5.339 7.959 1.00 0.00 283 LEU A N 8
ATOM 12240 C CA . LEU A 1 96 ? 167.380 5.052 6.537 1.00 0.00 283 LEU A CA 8
ATOM 12241 C C . LEU A 1 96 ? 168.526 5.762 5.826 1.00 0.00 283 LEU A C 8
ATOM 12242 O O . LEU A 1 96 ? 168.347 6.837 5.243 1.00 0.00 283 LEU A O 8
ATOM 12258 N N . LYS A 1 97 ? 169.711 5.179 5.918 1.00 0.00 284 LYS A N 8
ATOM 12259 C CA . LYS A 1 97 ? 170.890 5.731 5.272 1.00 0.00 284 LYS A CA 8
ATOM 12260 C C . LYS A 1 97 ? 171.066 5.117 3.893 1.00 0.00 284 LYS A C 8
ATOM 12261 O O . LYS A 1 97 ? 171.658 4.022 3.797 1.00 0.00 284 LYS A O 8
ATOM 12281 N N . ASN A 1 1 ? 175.729 -7.889 2.776 1.00 0.00 188 ASN A N 9
ATOM 12282 C CA . ASN A 1 1 ? 174.657 -8.675 3.427 1.00 0.00 188 ASN A CA 9
ATOM 12283 C C . ASN A 1 1 ? 173.418 -7.815 3.620 1.00 0.00 188 ASN A C 9
ATOM 12284 O O . ASN A 1 1 ? 173.519 -6.601 3.802 1.00 0.00 188 ASN A O 9
ATOM 12297 N N . SER A 1 2 ? 172.257 -8.447 3.574 1.00 0.00 189 SER A N 9
ATOM 12298 C CA . SER A 1 2 ? 170.996 -7.750 3.742 1.00 0.00 189 SER A CA 9
ATOM 12299 C C . SER A 1 2 ? 169.872 -8.755 3.954 1.00 0.00 189 SER A C 9
ATOM 12300 O O . SER A 1 2 ? 169.528 -9.522 3.051 1.00 0.00 189 SER A O 9
ATOM 12308 N N . ALA A 1 3 ? 169.321 -8.765 5.156 1.00 0.00 190 ALA A N 9
ATOM 12309 C CA . ALA A 1 3 ? 168.210 -9.641 5.478 1.00 0.00 190 ALA A CA 9
ATOM 12310 C C . ALA A 1 3 ? 166.894 -8.972 5.107 1.00 0.00 190 ALA A C 9
ATOM 12311 O O . ALA A 1 3 ? 166.479 -7.998 5.738 1.00 0.00 190 ALA A O 9
ATOM 12318 N N . SER A 1 4 ? 166.255 -9.480 4.069 1.00 0.00 191 SER A N 9
ATOM 12319 C CA . SER A 1 4 ? 165.000 -8.922 3.602 1.00 0.00 191 SER A CA 9
ATOM 12320 C C . SER A 1 4 ? 163.819 -9.732 4.126 1.00 0.00 191 SER A C 9
ATOM 12321 O O . SER A 1 4 ? 163.798 -10.959 4.020 1.00 0.00 191 SER A O 9
ATOM 12329 N N . ASN A 1 5 ? 162.852 -9.039 4.708 1.00 0.00 192 ASN A N 9
ATOM 12330 C CA . ASN A 1 5 ? 161.659 -9.680 5.244 1.00 0.00 192 ASN A CA 9
ATOM 12331 C C . ASN A 1 5 ? 160.734 -10.092 4.106 1.00 0.00 192 ASN A C 9
ATOM 12332 O O . ASN A 1 5 ? 160.478 -9.306 3.192 1.00 0.00 192 ASN A O 9
ATOM 12343 N N . SER A 1 6 ? 160.247 -11.322 4.153 1.00 0.00 193 SER A N 9
ATOM 12344 C CA . SER A 1 6 ? 159.392 -11.845 3.099 1.00 0.00 193 SER A CA 9
ATOM 12345 C C . SER A 1 6 ? 157.937 -11.433 3.328 1.00 0.00 193 SER A C 9
ATOM 12346 O O . SER A 1 6 ? 157.076 -12.277 3.578 1.00 0.00 193 SER A O 9
ATOM 12354 N N . SER A 1 7 ? 157.684 -10.124 3.256 1.00 0.00 194 SER A N 9
ATOM 12355 C CA . SER A 1 7 ? 156.346 -9.567 3.443 1.00 0.00 194 SER A CA 9
ATOM 12356 C C . SER A 1 7 ? 155.805 -9.888 4.840 1.00 0.00 194 SER A C 9
ATOM 12357 O O . SER A 1 7 ? 156.551 -10.323 5.721 1.00 0.00 194 SER A O 9
ATOM 12365 N N . VAL A 1 8 ? 154.518 -9.646 5.058 1.00 0.00 195 VAL A N 9
ATOM 12366 C CA . VAL A 1 8 ? 153.890 -10.052 6.304 1.00 0.00 195 VAL A CA 9
ATOM 12367 C C . VAL A 1 8 ? 153.411 -11.484 6.205 1.00 0.00 195 VAL A C 9
ATOM 12368 O O . VAL A 1 8 ? 152.647 -11.833 5.303 1.00 0.00 195 VAL A O 9
ATOM 12381 N N . LEU A 1 9 ? 153.874 -12.315 7.118 1.00 0.00 196 LEU A N 9
ATOM 12382 C CA . LEU A 1 9 ? 153.444 -13.699 7.180 1.00 0.00 196 LEU A CA 9
ATOM 12383 C C . LEU A 1 9 ? 151.947 -13.741 7.461 1.00 0.00 196 LEU A C 9
ATOM 12384 O O . LEU A 1 9 ? 151.521 -13.539 8.595 1.00 0.00 196 LEU A O 9
ATOM 12400 N N . LEU A 1 10 ? 151.157 -13.931 6.405 1.00 0.00 197 LEU A N 9
ATOM 12401 C CA . LEU A 1 10 ? 149.703 -14.004 6.510 1.00 0.00 197 LEU A CA 9
ATOM 12402 C C . LEU A 1 10 ? 149.131 -12.763 7.192 1.00 0.00 197 LEU A C 9
ATOM 12403 O O . LEU A 1 10 ? 148.042 -12.803 7.770 1.00 0.00 197 LEU A O 9
ATOM 12419 N N . ALA A 1 11 ? 149.876 -11.660 7.108 1.00 0.00 198 ALA A N 9
ATOM 12420 C CA . ALA A 1 11 ? 149.477 -10.394 7.714 1.00 0.00 198 ALA A CA 9
ATOM 12421 C C . ALA A 1 11 ? 149.239 -10.535 9.218 1.00 0.00 198 ALA A C 9
ATOM 12422 O O . ALA A 1 11 ? 148.364 -9.880 9.777 1.00 0.00 198 ALA A O 9
ATOM 12429 N N . VAL A 1 12 ? 150.025 -11.385 9.879 1.00 0.00 199 VAL A N 9
ATOM 12430 C CA . VAL A 1 12 ? 149.897 -11.557 11.327 1.00 0.00 199 VAL A CA 9
ATOM 12431 C C . VAL A 1 12 ? 150.368 -10.314 12.075 1.00 0.00 199 VAL A C 9
ATOM 12432 O O . VAL A 1 12 ? 149.958 -10.069 13.211 1.00 0.00 199 VAL A O 9
ATOM 12445 N N . GLN A 1 13 ? 151.235 -9.534 11.440 1.00 0.00 200 GLN A N 9
ATOM 12446 C CA . GLN A 1 13 ? 151.704 -8.291 12.025 1.00 0.00 200 GLN A CA 9
ATOM 12447 C C . GLN A 1 13 ? 151.111 -7.086 11.298 1.00 0.00 200 GLN A C 9
ATOM 12448 O O . GLN A 1 13 ? 151.729 -6.507 10.404 1.00 0.00 200 GLN A O 9
ATOM 12462 N N . GLN A 1 14 ? 149.889 -6.735 11.663 1.00 0.00 201 GLN A N 9
ATOM 12463 C CA . GLN A 1 14 ? 149.246 -5.539 11.137 1.00 0.00 201 GLN A CA 9
ATOM 12464 C C . GLN A 1 14 ? 149.292 -4.447 12.192 1.00 0.00 201 GLN A C 9
ATOM 12465 O O . GLN A 1 14 ? 148.334 -3.700 12.383 1.00 0.00 201 GLN A O 9
ATOM 12479 N N . SER A 1 15 ? 150.429 -4.373 12.871 1.00 0.00 202 SER A N 9
ATOM 12480 C CA . SER A 1 15 ? 150.640 -3.432 13.958 1.00 0.00 202 SER A CA 9
ATOM 12481 C C . SER A 1 15 ? 150.443 -1.987 13.504 1.00 0.00 202 SER A C 9
ATOM 12482 O O . SER A 1 15 ? 150.684 -1.650 12.342 1.00 0.00 202 SER A O 9
ATOM 12490 N N . GLY A 1 16 ? 150.005 -1.147 14.432 1.00 0.00 203 GLY A N 9
ATOM 12491 C CA . GLY A 1 16 ? 149.763 0.249 14.128 1.00 0.00 203 GLY A CA 9
ATOM 12492 C C . GLY A 1 16 ? 151.044 1.044 13.985 1.00 0.00 203 GLY A C 9
ATOM 12493 O O . GLY A 1 16 ? 151.399 1.832 14.863 1.00 0.00 203 GLY A O 9
ATOM 12497 N N . ALA A 1 17 ? 151.747 0.819 12.888 1.00 0.00 204 ALA A N 9
ATOM 12498 C CA . ALA A 1 17 ? 152.946 1.575 12.578 1.00 0.00 204 ALA A CA 9
ATOM 12499 C C . ALA A 1 17 ? 152.584 2.784 11.733 1.00 0.00 204 ALA A C 9
ATOM 12500 O O . ALA A 1 17 ? 151.995 2.644 10.660 1.00 0.00 204 ALA A O 9
ATOM 12507 N N . CYS A 1 18 ? 152.927 3.967 12.211 1.00 0.00 205 CYS A N 9
ATOM 12508 C CA . CYS A 1 18 ? 152.568 5.180 11.506 1.00 0.00 205 CYS A CA 9
ATOM 12509 C C . CYS A 1 18 ? 153.621 5.529 10.472 1.00 0.00 205 CYS A C 9
ATOM 12510 O O . CYS A 1 18 ? 154.814 5.303 10.690 1.00 0.00 205 CYS A O 9
ATOM 12518 N N . ARG A 1 19 ? 153.160 6.102 9.360 1.00 0.00 206 ARG A N 9
ATOM 12519 C CA . ARG A 1 19 ? 154.023 6.586 8.289 1.00 0.00 206 ARG A CA 9
ATOM 12520 C C . ARG A 1 19 ? 154.962 5.527 7.716 1.00 0.00 206 ARG A C 9
ATOM 12521 O O . ARG A 1 19 ? 155.753 5.836 6.835 1.00 0.00 206 ARG A O 9
ATOM 12542 N N . ASN A 1 20 ? 154.864 4.287 8.161 1.00 0.00 207 ASN A N 9
ATOM 12543 C CA . ASN A 1 20 ? 155.810 3.282 7.713 1.00 0.00 207 ASN A CA 9
ATOM 12544 C C . ASN A 1 20 ? 155.176 2.287 6.772 1.00 0.00 207 ASN A C 9
ATOM 12545 O O . ASN A 1 20 ? 154.423 1.404 7.179 1.00 0.00 207 ASN A O 9
ATOM 12556 N N . VAL A 1 21 ? 155.513 2.434 5.507 1.00 0.00 208 VAL A N 9
ATOM 12557 C CA . VAL A 1 21 ? 155.068 1.525 4.476 1.00 0.00 208 VAL A CA 9
ATOM 12558 C C . VAL A 1 21 ? 156.250 1.147 3.601 1.00 0.00 208 VAL A C 9
ATOM 12559 O O . VAL A 1 21 ? 156.822 1.994 2.916 1.00 0.00 208 VAL A O 9
ATOM 12572 N N . PHE A 1 22 ? 156.635 -0.110 3.653 1.00 0.00 209 PHE A N 9
ATOM 12573 C CA . PHE A 1 22 ? 157.803 -0.569 2.930 1.00 0.00 209 PHE A CA 9
ATOM 12574 C C . PHE A 1 22 ? 157.387 -1.507 1.806 1.00 0.00 209 PHE A C 9
ATOM 12575 O O . PHE A 1 22 ? 156.721 -2.517 2.042 1.00 0.00 209 PHE A O 9
ATOM 12592 N N . LEU A 1 23 ? 157.761 -1.152 0.585 1.00 0.00 210 LEU A N 9
ATOM 12593 C CA . LEU A 1 23 ? 157.450 -1.976 -0.576 1.00 0.00 210 LEU A CA 9
ATOM 12594 C C . LEU A 1 23 ? 158.689 -2.712 -1.044 1.00 0.00 210 LEU A C 9
ATOM 12595 O O . LEU A 1 23 ? 159.743 -2.108 -1.200 1.00 0.00 210 LEU A O 9
ATOM 12611 N N . GLY A 1 24 ? 158.563 -4.009 -1.262 1.00 0.00 211 GLY A N 9
ATOM 12612 C CA . GLY A 1 24 ? 159.704 -4.790 -1.687 1.00 0.00 211 GLY A CA 9
ATOM 12613 C C . GLY A 1 24 ? 159.386 -5.780 -2.786 1.00 0.00 211 GLY A C 9
ATOM 12614 O O . GLY A 1 24 ? 159.487 -6.989 -2.576 1.00 0.00 211 GLY A O 9
ATOM 12618 N N . ASN A 1 25 ? 158.999 -5.267 -3.953 1.00 0.00 212 ASN A N 9
ATOM 12619 C CA . ASN A 1 25 ? 158.771 -6.095 -5.142 1.00 0.00 212 ASN A CA 9
ATOM 12620 C C . ASN A 1 25 ? 158.240 -5.234 -6.280 1.00 0.00 212 ASN A C 9
ATOM 12621 O O . ASN A 1 25 ? 157.394 -5.665 -7.059 1.00 0.00 212 ASN A O 9
ATOM 12632 N N . LEU A 1 26 ? 158.741 -4.015 -6.378 1.00 0.00 213 LEU A N 9
ATOM 12633 C CA . LEU A 1 26 ? 158.254 -3.081 -7.388 1.00 0.00 213 LEU A CA 9
ATOM 12634 C C . LEU A 1 26 ? 158.913 -3.346 -8.733 1.00 0.00 213 LEU A C 9
ATOM 12635 O O . LEU A 1 26 ? 159.990 -3.943 -8.798 1.00 0.00 213 LEU A O 9
ATOM 12651 N N . PRO A 1 27 ? 158.280 -2.904 -9.828 1.00 0.00 214 PRO A N 9
ATOM 12652 C CA . PRO A 1 27 ? 158.838 -3.052 -11.162 1.00 0.00 214 PRO A CA 9
ATOM 12653 C C . PRO A 1 27 ? 159.969 -2.071 -11.404 1.00 0.00 214 PRO A C 9
ATOM 12654 O O . PRO A 1 27 ? 160.017 -0.991 -10.814 1.00 0.00 214 PRO A O 9
ATOM 12665 N N . ASN A 1 28 ? 160.872 -2.453 -12.271 1.00 0.00 215 ASN A N 9
ATOM 12666 C CA . ASN A 1 28 ? 162.008 -1.614 -12.606 1.00 0.00 215 ASN A CA 9
ATOM 12667 C C . ASN A 1 28 ? 161.551 -0.405 -13.405 1.00 0.00 215 ASN A C 9
ATOM 12668 O O . ASN A 1 28 ? 161.023 -0.535 -14.512 1.00 0.00 215 ASN A O 9
ATOM 12679 N N . GLY A 1 29 ? 161.737 0.771 -12.828 1.00 0.00 216 GLY A N 9
ATOM 12680 C CA . GLY A 1 29 ? 161.296 1.985 -13.478 1.00 0.00 216 GLY A CA 9
ATOM 12681 C C . GLY A 1 29 ? 160.093 2.605 -12.800 1.00 0.00 216 GLY A C 9
ATOM 12682 O O . GLY A 1 29 ? 159.564 3.612 -13.269 1.00 0.00 216 GLY A O 9
ATOM 12686 N N . ILE A 1 30 ? 159.642 1.990 -11.715 1.00 0.00 217 ILE A N 9
ATOM 12687 C CA . ILE A 1 30 ? 158.532 2.526 -10.938 1.00 0.00 217 ILE A CA 9
ATOM 12688 C C . ILE A 1 30 ? 158.878 3.909 -10.396 1.00 0.00 217 ILE A C 9
ATOM 12689 O O . ILE A 1 30 ? 159.958 4.121 -9.838 1.00 0.00 217 ILE A O 9
ATOM 12705 N N . THR A 1 31 ? 157.984 4.862 -10.593 1.00 0.00 218 THR A N 9
ATOM 12706 C CA . THR A 1 31 ? 158.228 6.209 -10.124 1.00 0.00 218 THR A CA 9
ATOM 12707 C C . THR A 1 31 ? 157.255 6.584 -9.018 1.00 0.00 218 THR A C 9
ATOM 12708 O O . THR A 1 31 ? 156.178 5.987 -8.876 1.00 0.00 218 THR A O 9
ATOM 12719 N N . GLU A 1 32 ? 157.651 7.573 -8.232 1.00 0.00 219 GLU A N 9
ATOM 12720 C CA . GLU A 1 32 ? 156.877 7.999 -7.086 1.00 0.00 219 GLU A CA 9
ATOM 12721 C C . GLU A 1 32 ? 155.532 8.499 -7.543 1.00 0.00 219 GLU A C 9
ATOM 12722 O O . GLU A 1 32 ? 154.530 8.196 -6.937 1.00 0.00 219 GLU A O 9
ATOM 12734 N N . ASP A 1 33 ? 155.537 9.264 -8.626 1.00 0.00 220 ASP A N 9
ATOM 12735 C CA . ASP A 1 33 ? 154.321 9.828 -9.209 1.00 0.00 220 ASP A CA 9
ATOM 12736 C C . ASP A 1 33 ? 153.233 8.773 -9.363 1.00 0.00 220 ASP A C 9
ATOM 12737 O O . ASP A 1 33 ? 152.057 9.042 -9.123 1.00 0.00 220 ASP A O 9
ATOM 12746 N N . GLU A 1 34 ? 153.649 7.571 -9.737 1.00 0.00 221 GLU A N 9
ATOM 12747 C CA . GLU A 1 34 ? 152.726 6.451 -9.901 1.00 0.00 221 GLU A CA 9
ATOM 12748 C C . GLU A 1 34 ? 152.130 6.058 -8.558 1.00 0.00 221 GLU A C 9
ATOM 12749 O O . GLU A 1 34 ? 150.914 6.069 -8.371 1.00 0.00 221 GLU A O 9
ATOM 12761 N N . ILE A 1 35 ? 153.004 5.720 -7.625 1.00 0.00 222 ILE A N 9
ATOM 12762 C CA . ILE A 1 35 ? 152.586 5.288 -6.296 1.00 0.00 222 ILE A CA 9
ATOM 12763 C C . ILE A 1 35 ? 151.808 6.386 -5.565 1.00 0.00 222 ILE A C 9
ATOM 12764 O O . ILE A 1 35 ? 150.810 6.116 -4.914 1.00 0.00 222 ILE A O 9
ATOM 12780 N N . ARG A 1 36 ? 152.270 7.618 -5.687 1.00 0.00 223 ARG A N 9
ATOM 12781 C CA . ARG A 1 36 ? 151.582 8.777 -5.121 1.00 0.00 223 ARG A CA 9
ATOM 12782 C C . ARG A 1 36 ? 150.140 8.856 -5.560 1.00 0.00 223 ARG A C 9
ATOM 12783 O O . ARG A 1 36 ? 149.229 8.750 -4.746 1.00 0.00 223 ARG A O 9
ATOM 12804 N N . GLU A 1 37 ? 149.944 9.009 -6.856 1.00 0.00 224 GLU A N 9
ATOM 12805 C CA . GLU A 1 37 ? 148.595 9.149 -7.411 1.00 0.00 224 GLU A CA 9
ATOM 12806 C C . GLU A 1 37 ? 147.740 7.943 -7.059 1.00 0.00 224 GLU A C 9
ATOM 12807 O O . GLU A 1 37 ? 146.511 8.017 -7.038 1.00 0.00 224 GLU A O 9
ATOM 12819 N N . ASP A 1 38 ? 148.398 6.835 -6.774 1.00 0.00 225 ASP A N 9
ATOM 12820 C CA . ASP A 1 38 ? 147.702 5.613 -6.475 1.00 0.00 225 ASP A CA 9
ATOM 12821 C C . ASP A 1 38 ? 147.330 5.518 -4.997 1.00 0.00 225 ASP A C 9
ATOM 12822 O O . ASP A 1 38 ? 146.290 4.957 -4.658 1.00 0.00 225 ASP A O 9
ATOM 12831 N N . LEU A 1 39 ? 148.154 6.086 -4.117 1.00 0.00 226 LEU A N 9
ATOM 12832 C CA . LEU A 1 39 ? 147.980 5.874 -2.679 1.00 0.00 226 LEU A CA 9
ATOM 12833 C C . LEU A 1 39 ? 147.423 7.104 -1.978 1.00 0.00 226 LEU A C 9
ATOM 12834 O O . LEU A 1 39 ? 146.895 7.001 -0.877 1.00 0.00 226 LEU A O 9
ATOM 12850 N N . GLU A 1 40 ? 147.472 8.246 -2.652 1.00 0.00 227 GLU A N 9
ATOM 12851 C CA . GLU A 1 40 ? 147.009 9.506 -2.080 1.00 0.00 227 GLU A CA 9
ATOM 12852 C C . GLU A 1 40 ? 145.525 9.459 -1.705 1.00 0.00 227 GLU A C 9
ATOM 12853 O O . GLU A 1 40 ? 145.138 10.007 -0.671 1.00 0.00 227 GLU A O 9
ATOM 12865 N N . PRO A 1 41 ? 144.658 8.801 -2.516 1.00 0.00 228 PRO A N 9
ATOM 12866 C CA . PRO A 1 41 ? 143.215 8.869 -2.308 1.00 0.00 228 PRO A CA 9
ATOM 12867 C C . PRO A 1 41 ? 142.780 8.192 -1.013 1.00 0.00 228 PRO A C 9
ATOM 12868 O O . PRO A 1 41 ? 141.751 8.545 -0.442 1.00 0.00 228 PRO A O 9
ATOM 12879 N N . PHE A 1 42 ? 143.558 7.218 -0.548 1.00 0.00 229 PHE A N 9
ATOM 12880 C CA . PHE A 1 42 ? 143.266 6.583 0.733 1.00 0.00 229 PHE A CA 9
ATOM 12881 C C . PHE A 1 42 ? 144.310 6.924 1.789 1.00 0.00 229 PHE A C 9
ATOM 12882 O O . PHE A 1 42 ? 144.115 6.645 2.967 1.00 0.00 229 PHE A O 9
ATOM 12899 N N . GLY A 1 43 ? 145.393 7.557 1.383 1.00 0.00 230 GLY A N 9
ATOM 12900 C CA . GLY A 1 43 ? 146.464 7.823 2.311 1.00 0.00 230 GLY A CA 9
ATOM 12901 C C . GLY A 1 43 ? 147.487 8.773 1.745 1.00 0.00 230 GLY A C 9
ATOM 12902 O O . GLY A 1 43 ? 148.351 8.370 0.974 1.00 0.00 230 GLY A O 9
ATOM 12906 N N . PRO A 1 44 ? 147.408 10.053 2.102 1.00 0.00 231 PRO A N 9
ATOM 12907 C CA . PRO A 1 44 ? 148.366 11.040 1.632 1.00 0.00 231 PRO A CA 9
ATOM 12908 C C . PRO A 1 44 ? 149.763 10.768 2.178 1.00 0.00 231 PRO A C 9
ATOM 12909 O O . PRO A 1 44 ? 149.944 10.505 3.370 1.00 0.00 231 PRO A O 9
ATOM 12920 N N . ILE A 1 45 ? 150.737 10.786 1.286 1.00 0.00 232 ILE A N 9
ATOM 12921 C CA . ILE A 1 45 ? 152.124 10.557 1.648 1.00 0.00 232 ILE A CA 9
ATOM 12922 C C . ILE A 1 45 ? 152.923 11.857 1.550 1.00 0.00 232 ILE A C 9
ATOM 12923 O O . ILE A 1 45 ? 152.589 12.736 0.754 1.00 0.00 232 ILE A O 9
ATOM 12939 N N . ASP A 1 46 ? 153.973 11.970 2.357 1.00 0.00 233 ASP A N 9
ATOM 12940 C CA . ASP A 1 46 ? 154.844 13.145 2.327 1.00 0.00 233 ASP A CA 9
ATOM 12941 C C . ASP A 1 46 ? 156.239 12.769 1.858 1.00 0.00 233 ASP A C 9
ATOM 12942 O O . ASP A 1 46 ? 157.010 13.623 1.425 1.00 0.00 233 ASP A O 9
ATOM 12951 N N . GLN A 1 47 ? 156.565 11.489 1.953 1.00 0.00 234 GLN A N 9
ATOM 12952 C CA . GLN A 1 47 ? 157.887 11.023 1.586 1.00 0.00 234 GLN A CA 9
ATOM 12953 C C . GLN A 1 47 ? 157.812 9.654 0.930 1.00 0.00 234 GLN A C 9
ATOM 12954 O O . GLN A 1 47 ? 157.316 8.694 1.529 1.00 0.00 234 GLN A O 9
ATOM 12968 N N . ILE A 1 48 ? 158.300 9.574 -0.298 1.00 0.00 235 ILE A N 9
ATOM 12969 C CA . ILE A 1 48 ? 158.288 8.333 -1.059 1.00 0.00 235 ILE A CA 9
ATOM 12970 C C . ILE A 1 48 ? 159.637 8.123 -1.732 1.00 0.00 235 ILE A C 9
ATOM 12971 O O . ILE A 1 48 ? 159.993 8.831 -2.673 1.00 0.00 235 ILE A O 9
ATOM 12987 N N . LYS A 1 49 ? 160.387 7.161 -1.229 1.00 0.00 236 LYS A N 9
ATOM 12988 C CA . LYS A 1 49 ? 161.713 6.875 -1.750 1.00 0.00 236 LYS A CA 9
ATOM 12989 C C . LYS A 1 49 ? 161.755 5.482 -2.357 1.00 0.00 236 LYS A C 9
ATOM 12990 O O . LYS A 1 49 ? 161.639 4.485 -1.649 1.00 0.00 236 LYS A O 9
ATOM 13009 N N . ILE A 1 50 ? 161.915 5.420 -3.664 1.00 0.00 237 ILE A N 9
ATOM 13010 C CA . ILE A 1 50 ? 161.961 4.150 -4.360 1.00 0.00 237 ILE A CA 9
ATOM 13011 C C . ILE A 1 50 ? 163.391 3.780 -4.712 1.00 0.00 237 ILE A C 9
ATOM 13012 O O . ILE A 1 50 ? 164.106 4.550 -5.355 1.00 0.00 237 ILE A O 9
ATOM 13028 N N . VAL A 1 51 ? 163.801 2.613 -4.268 1.00 0.00 238 VAL A N 9
ATOM 13029 C CA . VAL A 1 51 ? 165.071 2.048 -4.665 1.00 0.00 238 VAL A CA 9
ATOM 13030 C C . VAL A 1 51 ? 164.820 0.924 -5.664 1.00 0.00 238 VAL A C 9
ATOM 13031 O O . VAL A 1 51 ? 164.674 -0.240 -5.285 1.00 0.00 238 VAL A O 9
ATOM 13044 N N . THR A 1 52 ? 164.744 1.285 -6.941 1.00 0.00 239 THR A N 9
ATOM 13045 C CA . THR A 1 52 ? 164.446 0.323 -7.993 1.00 0.00 239 THR A CA 9
ATOM 13046 C C . THR A 1 52 ? 165.622 -0.634 -8.188 1.00 0.00 239 THR A C 9
ATOM 13047 O O . THR A 1 52 ? 165.478 -1.701 -8.787 1.00 0.00 239 THR A O 9
ATOM 13058 N N . GLU A 1 53 ? 166.780 -0.245 -7.664 1.00 0.00 240 GLU A N 9
ATOM 13059 C CA . GLU A 1 53 ? 167.963 -1.092 -7.688 1.00 0.00 240 GLU A CA 9
ATOM 13060 C C . GLU A 1 53 ? 167.708 -2.376 -6.903 1.00 0.00 240 GLU A C 9
ATOM 13061 O O . GLU A 1 53 ? 168.213 -3.445 -7.248 1.00 0.00 240 GLU A O 9
ATOM 13073 N N . ARG A 1 54 ? 166.916 -2.265 -5.842 1.00 0.00 241 ARG A N 9
ATOM 13074 C CA . ARG A 1 54 ? 166.567 -3.420 -5.025 1.00 0.00 241 ARG A CA 9
ATOM 13075 C C . ARG A 1 54 ? 165.083 -3.739 -5.157 1.00 0.00 241 ARG A C 9
ATOM 13076 O O . ARG A 1 54 ? 164.585 -4.679 -4.536 1.00 0.00 241 ARG A O 9
ATOM 13097 N N . ASN A 1 55 ? 164.386 -2.933 -5.962 1.00 0.00 242 ASN A N 9
ATOM 13098 C CA . ASN A 1 55 ? 162.953 -3.106 -6.214 1.00 0.00 242 ASN A CA 9
ATOM 13099 C C . ASN A 1 55 ? 162.142 -2.821 -4.954 1.00 0.00 242 ASN A C 9
ATOM 13100 O O . ASN A 1 55 ? 161.043 -3.351 -4.772 1.00 0.00 242 ASN A O 9
ATOM 13111 N N . ILE A 1 56 ? 162.668 -1.941 -4.115 1.00 0.00 243 ILE A N 9
ATOM 13112 C CA . ILE A 1 56 ? 162.058 -1.639 -2.827 1.00 0.00 243 ILE A CA 9
ATOM 13113 C C . ILE A 1 56 ? 161.737 -0.151 -2.708 1.00 0.00 243 ILE A C 9
ATOM 13114 O O . ILE A 1 56 ? 162.399 0.681 -3.324 1.00 0.00 243 ILE A O 9
ATOM 13130 N N . ALA A 1 57 ? 160.717 0.180 -1.923 1.00 0.00 244 ALA A N 9
ATOM 13131 C CA . ALA A 1 57 ? 160.318 1.571 -1.739 1.00 0.00 244 ALA A CA 9
ATOM 13132 C C . ALA A 1 57 ? 159.906 1.857 -0.301 1.00 0.00 244 ALA A C 9
ATOM 13133 O O . ALA A 1 57 ? 159.208 1.058 0.333 1.00 0.00 244 ALA A O 9
ATOM 13140 N N . PHE A 1 58 ? 160.344 3.008 0.189 1.00 0.00 245 PHE A N 9
ATOM 13141 C CA . PHE A 1 58 ? 160.011 3.475 1.526 1.00 0.00 245 PHE A CA 9
ATOM 13142 C C . PHE A 1 58 ? 159.017 4.624 1.439 1.00 0.00 245 PHE A C 9
ATOM 13143 O O . PHE A 1 58 ? 159.372 5.732 1.028 1.00 0.00 245 PHE A O 9
ATOM 13160 N N . VAL A 1 59 ? 157.779 4.360 1.815 1.00 0.00 246 VAL A N 9
ATOM 13161 C CA . VAL A 1 59 ? 156.731 5.368 1.765 1.00 0.00 246 VAL A CA 9
ATOM 13162 C C . VAL A 1 59 ? 156.413 5.839 3.174 1.00 0.00 246 VAL A C 9
ATOM 13163 O O . VAL A 1 59 ? 156.267 5.019 4.082 1.00 0.00 246 VAL A O 9
ATOM 13176 N N . HIS A 1 60 ? 156.316 7.145 3.375 1.00 0.00 247 HIS A N 9
ATOM 13177 C CA . HIS A 1 60 ? 155.980 7.657 4.695 1.00 0.00 247 HIS A CA 9
ATOM 13178 C C . HIS A 1 60 ? 154.605 8.306 4.702 1.00 0.00 247 HIS A C 9
ATOM 13179 O O . HIS A 1 60 ? 154.429 9.447 4.268 1.00 0.00 247 HIS A O 9
ATOM 13194 N N . PHE A 1 61 ? 153.638 7.564 5.224 1.00 0.00 248 PHE A N 9
ATOM 13195 C CA . PHE A 1 61 ? 152.256 8.035 5.328 1.00 0.00 248 PHE A CA 9
ATOM 13196 C C . PHE A 1 61 ? 152.035 8.819 6.608 1.00 0.00 248 PHE A C 9
ATOM 13197 O O . PHE A 1 61 ? 151.859 8.221 7.675 1.00 0.00 248 PHE A O 9
ATOM 13214 N N . LEU A 1 62 ? 152.023 10.146 6.478 1.00 0.00 249 LEU A N 9
ATOM 13215 C CA . LEU A 1 62 ? 151.895 11.065 7.612 1.00 0.00 249 LEU A CA 9
ATOM 13216 C C . LEU A 1 62 ? 150.852 10.603 8.626 1.00 0.00 249 LEU A C 9
ATOM 13217 O O . LEU A 1 62 ? 151.120 10.575 9.828 1.00 0.00 249 LEU A O 9
ATOM 13233 N N . ASN A 1 63 ? 149.674 10.234 8.147 1.00 0.00 250 ASN A N 9
ATOM 13234 C CA . ASN A 1 63 ? 148.633 9.747 9.036 1.00 0.00 250 ASN A CA 9
ATOM 13235 C C . ASN A 1 63 ? 148.824 8.258 9.287 1.00 0.00 250 ASN A C 9
ATOM 13236 O O . ASN A 1 63 ? 149.131 7.502 8.362 1.00 0.00 250 ASN A O 9
ATOM 13247 N N . ILE A 1 64 ? 148.642 7.838 10.532 1.00 0.00 251 ILE A N 9
ATOM 13248 C CA . ILE A 1 64 ? 148.806 6.437 10.890 1.00 0.00 251 ILE A CA 9
ATOM 13249 C C . ILE A 1 64 ? 147.779 5.585 10.129 1.00 0.00 251 ILE A C 9
ATOM 13250 O O . ILE A 1 64 ? 148.126 4.560 9.541 1.00 0.00 251 ILE A O 9
ATOM 13266 N N . ALA A 1 65 ? 146.537 6.060 10.074 1.00 0.00 252 ALA A N 9
ATOM 13267 C CA . ALA A 1 65 ? 145.460 5.322 9.427 1.00 0.00 252 ALA A CA 9
ATOM 13268 C C . ALA A 1 65 ? 145.665 5.272 7.921 1.00 0.00 252 ALA A C 9
ATOM 13269 O O . ALA A 1 65 ? 145.271 4.306 7.267 1.00 0.00 252 ALA A O 9
ATOM 13276 N N . ALA A 1 66 ? 146.302 6.308 7.383 1.00 0.00 253 ALA A N 9
ATOM 13277 C CA . ALA A 1 66 ? 146.564 6.395 5.954 1.00 0.00 253 ALA A CA 9
ATOM 13278 C C . ALA A 1 66 ? 147.430 5.229 5.504 1.00 0.00 253 ALA A C 9
ATOM 13279 O O . ALA A 1 66 ? 147.185 4.625 4.461 1.00 0.00 253 ALA A O 9
ATOM 13286 N N . ALA A 1 67 ? 148.428 4.906 6.314 1.00 0.00 254 ALA A N 9
ATOM 13287 C CA . ALA A 1 67 ? 149.315 3.791 6.028 1.00 0.00 254 ALA A CA 9
ATOM 13288 C C . ALA A 1 67 ? 148.569 2.474 6.137 1.00 0.00 254 ALA A C 9
ATOM 13289 O O . ALA A 1 67 ? 148.751 1.579 5.313 1.00 0.00 254 ALA A O 9
ATOM 13296 N N . ILE A 1 68 ? 147.723 2.370 7.156 1.00 0.00 255 ILE A N 9
ATOM 13297 C CA . ILE A 1 68 ? 146.961 1.157 7.404 1.00 0.00 255 ILE A CA 9
ATOM 13298 C C . ILE A 1 68 ? 146.139 0.766 6.185 1.00 0.00 255 ILE A C 9
ATOM 13299 O O . ILE A 1 68 ? 146.344 -0.301 5.609 1.00 0.00 255 ILE A O 9
ATOM 13315 N N . LYS A 1 69 ? 145.234 1.646 5.782 1.00 0.00 256 LYS A N 9
ATOM 13316 C CA . LYS A 1 69 ? 144.339 1.365 4.671 1.00 0.00 256 LYS A CA 9
ATOM 13317 C C . LYS A 1 69 ? 145.106 1.166 3.368 1.00 0.00 256 LYS A C 9
ATOM 13318 O O . LYS A 1 69 ? 144.766 0.294 2.582 1.00 0.00 256 LYS A O 9
ATOM 13337 N N . ALA A 1 70 ? 146.150 1.954 3.152 1.00 0.00 257 ALA A N 9
ATOM 13338 C CA . ALA A 1 70 ? 146.961 1.823 1.949 1.00 0.00 257 ALA A CA 9
ATOM 13339 C C . ALA A 1 70 ? 147.623 0.450 1.872 1.00 0.00 257 ALA A C 9
ATOM 13340 O O . ALA A 1 70 ? 147.557 -0.218 0.844 1.00 0.00 257 ALA A O 9
ATOM 13347 N N . VAL A 1 71 ? 148.239 0.026 2.968 1.00 0.00 258 VAL A N 9
ATOM 13348 C CA . VAL A 1 71 ? 148.878 -1.287 3.029 1.00 0.00 258 VAL A CA 9
ATOM 13349 C C . VAL A 1 71 ? 147.840 -2.407 2.907 1.00 0.00 258 VAL A C 9
ATOM 13350 O O . VAL A 1 71 ? 148.153 -3.511 2.473 1.00 0.00 258 VAL A O 9
ATOM 13363 N N . GLN A 1 72 ? 146.606 -2.109 3.280 1.00 0.00 259 GLN A N 9
ATOM 13364 C CA . GLN A 1 72 ? 145.512 -3.073 3.180 1.00 0.00 259 GLN A CA 9
ATOM 13365 C C . GLN A 1 72 ? 144.894 -3.102 1.777 1.00 0.00 259 GLN A C 9
ATOM 13366 O O . GLN A 1 72 ? 144.305 -4.102 1.372 1.00 0.00 259 GLN A O 9
ATOM 13380 N N . GLU A 1 73 ? 145.045 -2.012 1.038 1.00 0.00 260 GLU A N 9
ATOM 13381 C CA . GLU A 1 73 ? 144.432 -1.869 -0.281 1.00 0.00 260 GLU A CA 9
ATOM 13382 C C . GLU A 1 73 ? 145.407 -2.269 -1.371 1.00 0.00 260 GLU A C 9
ATOM 13383 O O . GLU A 1 73 ? 145.016 -2.840 -2.388 1.00 0.00 260 GLU A O 9
ATOM 13395 N N . LEU A 1 74 ? 146.681 -1.974 -1.137 1.00 0.00 261 LEU A N 9
ATOM 13396 C CA . LEU A 1 74 ? 147.740 -2.257 -2.097 1.00 0.00 261 LEU A CA 9
ATOM 13397 C C . LEU A 1 74 ? 147.701 -3.721 -2.567 1.00 0.00 261 LEU A C 9
ATOM 13398 O O . LEU A 1 74 ? 147.667 -3.987 -3.767 1.00 0.00 261 LEU A O 9
ATOM 13414 N N . PRO A 1 75 ? 147.646 -4.693 -1.639 1.00 0.00 262 PRO A N 9
ATOM 13415 C CA . PRO A 1 75 ? 147.651 -6.114 -1.995 1.00 0.00 262 PRO A CA 9
ATOM 13416 C C . PRO A 1 75 ? 146.391 -6.533 -2.750 1.00 0.00 262 PRO A C 9
ATOM 13417 O O . PRO A 1 75 ? 146.390 -7.538 -3.456 1.00 0.00 262 PRO A O 9
ATOM 13428 N N . LEU A 1 76 ? 145.324 -5.751 -2.622 1.00 0.00 263 LEU A N 9
ATOM 13429 C CA . LEU A 1 76 ? 144.046 -6.126 -3.218 1.00 0.00 263 LEU A CA 9
ATOM 13430 C C . LEU A 1 76 ? 143.905 -5.576 -4.632 1.00 0.00 263 LEU A C 9
ATOM 13431 O O . LEU A 1 76 ? 142.916 -5.826 -5.319 1.00 0.00 263 LEU A O 9
ATOM 13447 N N . ASN A 1 77 ? 144.905 -4.836 -5.058 1.00 0.00 264 ASN A N 9
ATOM 13448 C CA . ASN A 1 77 ? 144.883 -4.169 -6.357 1.00 0.00 264 ASN A CA 9
ATOM 13449 C C . ASN A 1 77 ? 145.805 -4.844 -7.357 1.00 0.00 264 ASN A C 9
ATOM 13450 O O . ASN A 1 77 ? 146.849 -5.343 -6.992 1.00 0.00 264 ASN A O 9
ATOM 13461 N N . PRO A 1 78 ? 145.452 -4.797 -8.646 1.00 0.00 265 PRO A N 9
ATOM 13462 C CA . PRO A 1 78 ? 146.137 -5.555 -9.698 1.00 0.00 265 PRO A CA 9
ATOM 13463 C C . PRO A 1 78 ? 147.576 -5.099 -9.906 1.00 0.00 265 PRO A C 9
ATOM 13464 O O . PRO A 1 78 ? 148.458 -5.905 -10.199 1.00 0.00 265 PRO A O 9
ATOM 13475 N N . LYS A 1 79 ? 147.813 -3.804 -9.732 1.00 0.00 266 LYS A N 9
ATOM 13476 C CA . LYS A 1 79 ? 149.133 -3.237 -9.953 1.00 0.00 266 LYS A CA 9
ATOM 13477 C C . LYS A 1 79 ? 149.965 -3.370 -8.693 1.00 0.00 266 LYS A C 9
ATOM 13478 O O . LYS A 1 79 ? 151.118 -3.793 -8.720 1.00 0.00 266 LYS A O 9
ATOM 13497 N N . TRP A 1 80 ? 149.339 -3.037 -7.580 1.00 0.00 267 TRP A N 9
ATOM 13498 C CA . TRP A 1 80 ? 150.027 -2.960 -6.304 1.00 0.00 267 TRP A CA 9
ATOM 13499 C C . TRP A 1 80 ? 150.228 -4.347 -5.717 1.00 0.00 267 TRP A C 9
ATOM 13500 O O . TRP A 1 80 ? 151.153 -4.563 -4.940 1.00 0.00 267 TRP A O 9
ATOM 13521 N N . SER A 1 81 ? 149.358 -5.287 -6.090 1.00 0.00 268 SER A N 9
ATOM 13522 C CA . SER A 1 81 ? 149.484 -6.672 -5.633 1.00 0.00 268 SER A CA 9
ATOM 13523 C C . SER A 1 81 ? 150.801 -7.286 -6.103 1.00 0.00 268 SER A C 9
ATOM 13524 O O . SER A 1 81 ? 151.289 -8.255 -5.518 1.00 0.00 268 SER A O 9
ATOM 13532 N N . LYS A 1 82 ? 151.376 -6.722 -7.158 1.00 0.00 269 LYS A N 9
ATOM 13533 C CA . LYS A 1 82 ? 152.664 -7.175 -7.652 1.00 0.00 269 LYS A CA 9
ATOM 13534 C C . LYS A 1 82 ? 153.772 -6.777 -6.691 1.00 0.00 269 LYS A C 9
ATOM 13535 O O . LYS A 1 82 ? 154.863 -7.337 -6.711 1.00 0.00 269 LYS A O 9
ATOM 13554 N N . ARG A 1 83 ? 153.472 -5.821 -5.831 1.00 0.00 270 ARG A N 9
ATOM 13555 C CA . ARG A 1 83 ? 154.433 -5.345 -4.862 1.00 0.00 270 ARG A CA 9
ATOM 13556 C C . ARG A 1 83 ? 154.145 -5.937 -3.493 1.00 0.00 270 ARG A C 9
ATOM 13557 O O . ARG A 1 83 ? 152.993 -6.084 -3.091 1.00 0.00 270 ARG A O 9
ATOM 13578 N N . ARG A 1 84 ? 155.203 -6.289 -2.788 1.00 0.00 271 ARG A N 9
ATOM 13579 C CA . ARG A 1 84 ? 155.074 -6.863 -1.462 1.00 0.00 271 ARG A CA 9
ATOM 13580 C C . ARG A 1 84 ? 155.224 -5.763 -0.432 1.00 0.00 271 ARG A C 9
ATOM 13581 O O . ARG A 1 84 ? 156.324 -5.255 -0.219 1.00 0.00 271 ARG A O 9
ATOM 13602 N N . ILE A 1 85 ? 154.117 -5.367 0.175 1.00 0.00 272 ILE A N 9
ATOM 13603 C CA . ILE A 1 85 ? 154.136 -4.244 1.092 1.00 0.00 272 ILE A CA 9
ATOM 13604 C C . ILE A 1 85 ? 153.798 -4.682 2.508 1.00 0.00 272 ILE A C 9
ATOM 13605 O O . ILE A 1 85 ? 153.009 -5.605 2.723 1.00 0.00 272 ILE A O 9
ATOM 13621 N N . TYR A 1 86 ? 154.443 -4.054 3.466 1.00 0.00 273 TYR A N 9
ATOM 13622 C CA . TYR A 1 86 ? 154.149 -4.280 4.865 1.00 0.00 273 TYR A CA 9
ATOM 13623 C C . TYR A 1 86 ? 154.479 -3.030 5.658 1.00 0.00 273 TYR A C 9
ATOM 13624 O O . TYR A 1 86 ? 155.082 -2.096 5.120 1.00 0.00 273 TYR A O 9
ATOM 13642 N N . TYR A 1 87 ? 154.069 -2.993 6.917 1.00 0.00 274 TYR A N 9
A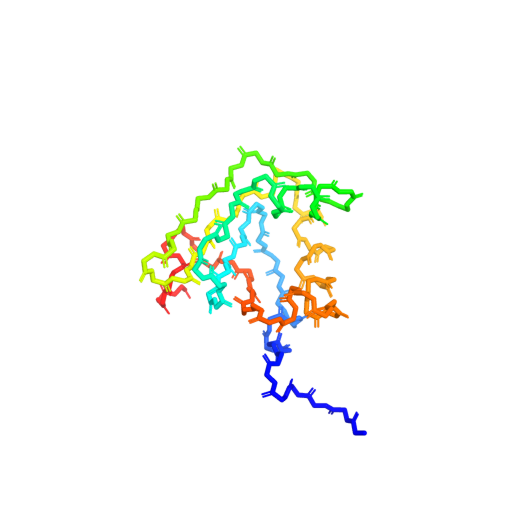TOM 13643 C CA . TYR A 1 87 ? 154.492 -1.927 7.802 1.00 0.00 274 TYR A CA 9
ATOM 13644 C C . TYR A 1 87 ? 155.999 -1.982 7.959 1.00 0.00 274 TYR A C 9
ATOM 13645 O O . TYR A 1 87 ? 156.549 -2.951 8.487 1.00 0.00 274 TYR A O 9
ATOM 13663 N N . GLY A 1 88 ? 156.658 -0.948 7.479 1.00 0.00 275 GLY A N 9
ATOM 13664 C CA . GLY A 1 88 ? 158.099 -0.971 7.384 1.00 0.00 275 GLY A CA 9
ATOM 13665 C C . GLY A 1 88 ? 158.783 -0.604 8.676 1.00 0.00 275 GLY A C 9
ATOM 13666 O O . GLY A 1 88 ? 158.149 -0.128 9.617 1.00 0.00 275 GLY A O 9
ATOM 13670 N N . ARG A 1 89 ? 160.082 -0.822 8.715 1.00 0.00 276 ARG A N 9
ATOM 13671 C CA . ARG A 1 89 ? 160.888 -0.446 9.857 1.00 0.00 276 ARG A CA 9
ATOM 13672 C C . ARG A 1 89 ? 161.788 0.714 9.468 1.00 0.00 276 ARG A C 9
ATOM 13673 O O . ARG A 1 89 ? 162.296 0.761 8.344 1.00 0.00 276 ARG A O 9
ATOM 13694 N N . ASP A 1 90 ? 161.974 1.653 10.380 1.00 0.00 277 ASP A N 9
ATOM 13695 C CA . ASP A 1 90 ? 162.647 2.901 10.049 1.00 0.00 277 ASP A CA 9
ATOM 13696 C C . ASP A 1 90 ? 163.191 3.577 11.305 1.00 0.00 277 ASP A C 9
ATOM 13697 O O . ASP A 1 90 ? 162.815 3.225 12.425 1.00 0.00 277 ASP A O 9
ATOM 13706 N N . ARG A 1 91 ? 164.088 4.532 11.094 1.00 0.00 278 ARG A N 9
ATOM 13707 C CA . ARG A 1 91 ? 164.708 5.304 12.168 1.00 0.00 278 ARG A CA 9
ATOM 13708 C C . ARG A 1 91 ? 163.673 6.007 13.046 1.00 0.00 278 ARG A C 9
ATOM 13709 O O . ARG A 1 91 ? 163.880 6.164 14.247 1.00 0.00 278 ARG A O 9
ATOM 13730 N N . CYS A 1 92 ? 162.568 6.433 12.453 1.00 0.00 279 CYS A N 9
ATOM 13731 C CA . CYS A 1 92 ? 161.513 7.088 13.208 1.00 0.00 279 CYS A CA 9
ATOM 13732 C C . CYS A 1 92 ? 160.294 6.179 13.286 1.00 0.00 279 CYS A C 9
ATOM 13733 O O . CYS A 1 92 ? 159.248 6.468 12.703 1.00 0.00 279 CYS A O 9
ATOM 13741 N N . ALA A 1 93 ? 160.445 5.066 14.000 1.00 0.00 280 ALA A N 9
ATOM 13742 C CA . ALA A 1 93 ? 159.404 4.070 14.100 1.00 0.00 280 ALA A CA 9
ATOM 13743 C C . ALA A 1 93 ? 159.825 2.958 15.040 1.00 0.00 280 ALA A C 9
ATOM 13744 O O . ALA A 1 93 ? 160.860 3.036 15.699 1.00 0.00 280 ALA A O 9
ATOM 13751 N N . VAL A 1 94 ? 159.019 1.922 15.071 1.00 0.00 281 VAL A N 9
ATOM 13752 C CA . VAL A 1 94 ? 159.276 0.748 15.884 1.00 0.00 281 VAL A CA 9
ATOM 13753 C C . VAL A 1 94 ? 158.650 -0.485 15.236 1.00 0.00 281 VAL A C 9
ATOM 13754 O O . VAL A 1 94 ? 157.426 -0.612 15.153 1.00 0.00 281 VAL A O 9
ATOM 13767 N N . GLY A 1 95 ? 159.501 -1.364 14.734 1.00 0.00 282 GLY A N 9
ATOM 13768 C CA . GLY A 1 95 ? 159.027 -2.589 14.118 1.00 0.00 282 GLY A CA 9
ATOM 13769 C C . GLY A 1 95 ? 158.579 -3.600 15.150 1.00 0.00 282 GLY A C 9
ATOM 13770 O O . GLY A 1 95 ? 157.380 -3.784 15.374 1.00 0.00 282 GLY A O 9
ATOM 13774 N N . LEU A 1 96 ? 159.537 -4.249 15.786 1.00 0.00 283 LEU A N 9
ATOM 13775 C CA . LEU A 1 96 ? 159.245 -5.211 16.831 1.00 0.00 283 LEU A CA 9
ATOM 13776 C C . LEU A 1 96 ? 160.258 -5.060 17.958 1.00 0.00 283 LEU A C 9
ATOM 13777 O O . LEU A 1 96 ? 161.325 -5.674 17.941 1.00 0.00 283 LEU A O 9
ATOM 13793 N N . LYS A 1 97 ? 159.929 -4.218 18.925 1.00 0.00 284 LYS A N 9
ATOM 13794 C CA . LYS A 1 97 ? 160.840 -3.905 20.008 1.00 0.00 284 LYS A CA 9
ATOM 13795 C C . LYS A 1 97 ? 160.077 -3.256 21.153 1.00 0.00 284 LYS A C 9
ATOM 13796 O O . LYS A 1 97 ? 159.737 -2.062 21.037 1.00 0.00 284 LYS A O 9
ATOM 13816 N N . ASN A 1 1 ? 154.577 -22.535 -1.642 1.00 0.00 188 ASN A N 10
ATOM 13817 C CA . ASN A 1 1 ? 154.830 -22.106 -0.249 1.00 0.00 188 ASN A CA 10
ATOM 13818 C C . ASN A 1 1 ? 154.702 -20.595 -0.123 1.00 0.00 188 ASN A C 10
ATOM 13819 O O . ASN A 1 1 ? 155.134 -19.850 -1.003 1.00 0.00 188 ASN A O 10
ATOM 13832 N N . SER A 1 2 ? 154.098 -20.152 0.967 1.00 0.00 189 SER A N 10
ATOM 13833 C CA . SER A 1 2 ? 153.964 -18.736 1.256 1.00 0.00 189 SER A CA 10
ATOM 13834 C C . SER A 1 2 ? 153.926 -18.546 2.766 1.00 0.00 189 SER A C 10
ATOM 13835 O O . SER A 1 2 ? 152.902 -18.784 3.406 1.00 0.00 189 SER A O 10
ATOM 13843 N N . ALA A 1 3 ? 155.053 -18.147 3.336 1.00 0.00 190 ALA A N 10
ATOM 13844 C CA . ALA A 1 3 ? 155.184 -18.064 4.782 1.00 0.00 190 ALA A CA 10
ATOM 13845 C C . ALA A 1 3 ? 155.036 -16.635 5.285 1.00 0.00 190 ALA A C 10
ATOM 13846 O O . ALA A 1 3 ? 154.712 -16.431 6.452 1.00 0.00 190 ALA A O 10
ATOM 13853 N N . SER A 1 4 ? 155.255 -15.667 4.387 1.00 0.00 191 SER A N 10
ATOM 13854 C CA . SER A 1 4 ? 155.238 -14.229 4.706 1.00 0.00 191 SER A CA 10
ATOM 13855 C C . SER A 1 4 ? 156.125 -13.894 5.916 1.00 0.00 191 SER A C 10
ATOM 13856 O O . SER A 1 4 ? 157.284 -13.502 5.748 1.00 0.00 191 SER A O 10
ATOM 13864 N N . ASN A 1 5 ? 155.572 -14.048 7.119 1.00 0.00 192 ASN A N 10
ATOM 13865 C CA . ASN A 1 5 ? 156.295 -13.854 8.382 1.00 0.00 192 ASN A CA 10
ATOM 13866 C C . ASN A 1 5 ? 156.616 -12.382 8.637 1.00 0.00 192 ASN A C 10
ATOM 13867 O O . ASN A 1 5 ? 156.025 -11.759 9.517 1.00 0.00 192 ASN A O 10
ATOM 13878 N N . SER A 1 6 ? 157.530 -11.819 7.857 1.00 0.00 193 SER A N 10
ATOM 13879 C CA . SER A 1 6 ? 157.936 -10.431 8.036 1.00 0.00 193 SER A CA 10
ATOM 13880 C C . SER A 1 6 ? 156.930 -9.478 7.402 1.00 0.00 193 SER A C 10
ATOM 13881 O O . SER A 1 6 ? 157.080 -8.261 7.469 1.00 0.00 193 SER A O 10
ATOM 13889 N N . SER A 1 7 ? 155.905 -10.040 6.780 1.00 0.00 194 SER A N 10
ATOM 13890 C CA . SER A 1 7 ? 154.851 -9.245 6.181 1.00 0.00 194 SER A CA 10
ATOM 13891 C C . SER A 1 7 ? 153.567 -9.396 6.986 1.00 0.00 194 SER A C 10
ATOM 13892 O O . SER A 1 7 ? 152.655 -10.101 6.564 1.00 0.00 194 SER A O 10
ATOM 13900 N N . VAL A 1 8 ? 153.541 -8.741 8.155 1.00 0.00 195 VAL A N 10
ATOM 13901 C CA . VAL A 1 8 ? 152.422 -8.782 9.113 1.00 0.00 195 VAL A CA 10
ATOM 13902 C C . VAL A 1 8 ? 151.706 -10.124 9.196 1.00 0.00 195 VAL A C 10
ATOM 13903 O O . VAL A 1 8 ? 150.846 -10.443 8.374 1.00 0.00 195 VAL A O 10
ATOM 13916 N N . LEU A 1 9 ? 152.045 -10.887 10.223 1.00 0.00 196 LEU A N 10
ATOM 13917 C CA . LEU A 1 9 ? 151.363 -12.138 10.507 1.00 0.00 196 LEU A CA 10
ATOM 13918 C C . LEU A 1 9 ? 149.861 -11.884 10.643 1.00 0.00 196 LEU A C 10
ATOM 13919 O O . LEU A 1 9 ? 149.407 -11.329 11.646 1.00 0.00 196 LEU A O 10
ATOM 13935 N N . LEU A 1 10 ? 149.115 -12.234 9.592 1.00 0.00 197 LEU A N 10
ATOM 13936 C CA . LEU A 1 10 ? 147.656 -12.096 9.556 1.00 0.00 197 LEU A CA 10
ATOM 13937 C C . LEU A 1 10 ? 147.198 -10.672 9.876 1.00 0.00 197 LEU A C 10
ATOM 13938 O O . LEU A 1 10 ? 146.023 -10.446 10.168 1.00 0.00 197 LEU A O 10
ATOM 13954 N N . ALA A 1 11 ? 148.133 -9.724 9.803 1.00 0.00 198 ALA A N 10
ATOM 13955 C CA . ALA A 1 11 ? 147.878 -8.324 10.142 1.00 0.00 198 ALA A CA 10
ATOM 13956 C C . ALA A 1 11 ? 147.366 -8.164 11.577 1.00 0.00 198 ALA A C 10
ATOM 13957 O O . ALA A 1 11 ? 146.826 -7.119 11.935 1.00 0.00 198 ALA A O 10
ATOM 13964 N N . VAL A 1 12 ? 147.561 -9.184 12.410 1.00 0.00 199 VAL A N 10
ATOM 13965 C CA . VAL A 1 12 ? 147.093 -9.125 13.791 1.00 0.00 199 VAL A CA 10
ATOM 13966 C C . VAL A 1 12 ? 148.110 -8.410 14.667 1.00 0.00 199 VAL A C 10
ATOM 13967 O O . VAL A 1 12 ? 147.782 -7.890 15.734 1.00 0.00 199 VAL A O 10
ATOM 13980 N N . GLN A 1 13 ? 149.346 -8.375 14.201 1.00 0.00 200 GLN A N 10
ATOM 13981 C CA . GLN A 1 13 ? 150.422 -7.740 14.940 1.00 0.00 200 GLN A CA 10
ATOM 13982 C C . GLN A 1 13 ? 150.580 -6.283 14.515 1.00 0.00 200 GLN A C 10
ATOM 13983 O O . GLN A 1 13 ? 151.490 -5.927 13.768 1.00 0.00 200 GLN A O 10
ATOM 13997 N N . GLN A 1 14 ? 149.657 -5.452 14.972 1.00 0.00 201 GLN A N 10
ATOM 13998 C CA . GLN A 1 14 ? 149.692 -4.028 14.676 1.00 0.00 201 GLN A CA 10
ATOM 13999 C C . GLN A 1 14 ? 149.677 -3.211 15.958 1.00 0.00 201 GLN A C 10
ATOM 14000 O O . GLN A 1 14 ? 148.675 -3.193 16.677 1.00 0.00 201 GLN A O 10
ATOM 14014 N N . SER A 1 15 ? 150.783 -2.557 16.256 1.00 0.00 202 SER A N 10
ATOM 14015 C CA . SER A 1 15 ? 150.837 -1.652 17.389 1.00 0.00 202 SER A CA 10
ATOM 14016 C C . SER A 1 15 ? 150.332 -0.284 16.967 1.00 0.00 202 SER A C 10
ATOM 14017 O O . SER A 1 15 ? 149.381 0.245 17.541 1.00 0.00 202 SER A O 10
ATOM 14025 N N . GLY A 1 16 ? 150.961 0.264 15.940 1.00 0.00 203 GLY A N 10
ATOM 14026 C CA . GLY A 1 16 ? 150.584 1.569 15.446 1.00 0.00 203 GLY A CA 10
ATOM 14027 C C . GLY A 1 16 ? 151.687 2.194 14.626 1.00 0.00 203 GLY A C 10
ATOM 14028 O O . GLY A 1 16 ? 152.090 3.329 14.881 1.00 0.00 203 GLY A O 10
ATOM 14032 N N . ALA A 1 17 ? 152.183 1.445 13.648 1.00 0.00 204 ALA A N 10
ATOM 14033 C CA . ALA A 1 17 ? 153.251 1.922 12.786 1.00 0.00 204 ALA A CA 10
ATOM 14034 C C . ALA A 1 17 ? 152.752 3.049 11.899 1.00 0.00 204 ALA A C 10
ATOM 14035 O O . ALA A 1 17 ? 152.070 2.816 10.900 1.00 0.00 204 ALA A O 10
ATOM 14042 N N . CYS A 1 18 ? 153.088 4.270 12.270 1.00 0.00 205 CYS A N 10
ATOM 14043 C CA . CYS A 1 18 ? 152.646 5.426 11.524 1.00 0.00 205 CYS A CA 10
ATOM 14044 C C . CYS A 1 18 ? 153.641 5.707 10.414 1.00 0.00 205 CYS A C 10
ATOM 14045 O O . CYS A 1 18 ? 154.843 5.510 10.602 1.00 0.00 205 CYS A O 10
ATOM 14053 N N . ARG A 1 19 ? 153.143 6.197 9.279 1.00 0.00 206 ARG A N 10
ATOM 14054 C CA . ARG A 1 19 ? 153.977 6.568 8.141 1.00 0.00 206 ARG A CA 10
ATOM 14055 C C . ARG A 1 19 ? 154.882 5.438 7.641 1.00 0.00 206 ARG A C 10
ATOM 14056 O O . ARG A 1 19 ? 155.660 5.653 6.724 1.00 0.00 206 ARG A O 10
ATOM 14077 N N . ASN A 1 20 ? 154.764 4.238 8.191 1.00 0.00 207 ASN A N 10
ATOM 14078 C CA . ASN A 1 20 ? 155.717 3.184 7.870 1.00 0.00 207 ASN A CA 10
ATOM 14079 C C . ASN A 1 20 ? 155.146 2.204 6.863 1.00 0.00 207 ASN A C 10
ATOM 14080 O O . ASN A 1 20 ? 154.300 1.376 7.197 1.00 0.00 207 ASN A O 10
ATOM 14091 N N . VAL A 1 21 ? 155.625 2.296 5.634 1.00 0.00 208 VAL A N 10
ATOM 14092 C CA . VAL A 1 21 ? 155.223 1.383 4.577 1.00 0.00 208 VAL A CA 10
ATOM 14093 C C . VAL A 1 21 ? 156.436 0.986 3.744 1.00 0.00 208 VAL A C 10
ATOM 14094 O O . VAL A 1 21 ? 157.107 1.837 3.159 1.00 0.00 208 VAL A O 10
ATOM 14107 N N . PHE A 1 22 ? 156.728 -0.303 3.713 1.00 0.00 209 PHE A N 10
ATOM 14108 C CA . PHE A 1 22 ? 157.886 -0.807 2.999 1.00 0.00 209 PHE A CA 10
ATOM 14109 C C . PHE A 1 22 ? 157.453 -1.718 1.855 1.00 0.00 209 PHE A C 10
ATOM 14110 O O . PHE A 1 22 ? 156.703 -2.674 2.059 1.00 0.00 209 PHE A O 10
ATOM 14127 N N . LEU A 1 23 ? 157.920 -1.403 0.653 1.00 0.00 210 LEU A N 10
ATOM 14128 C CA . LEU A 1 23 ? 157.621 -2.205 -0.523 1.00 0.00 210 LEU A CA 10
ATOM 14129 C C . LEU A 1 23 ? 158.865 -2.923 -1.010 1.00 0.00 210 LEU A C 10
ATOM 14130 O O . LEU A 1 23 ? 159.928 -2.320 -1.109 1.00 0.00 210 LEU A O 10
ATOM 14146 N N . GLY A 1 24 ? 158.730 -4.203 -1.310 1.00 0.00 211 GLY A N 10
ATOM 14147 C CA . GLY A 1 24 ? 159.861 -4.971 -1.792 1.00 0.00 211 GLY A CA 10
ATOM 14148 C C . GLY A 1 24 ? 159.507 -5.917 -2.922 1.00 0.00 211 GLY A C 10
ATOM 14149 O O . GLY A 1 24 ? 159.588 -7.134 -2.753 1.00 0.00 211 GLY A O 10
ATOM 14153 N N . ASN A 1 25 ? 159.126 -5.355 -4.074 1.00 0.00 212 ASN A N 10
ATOM 14154 C CA . ASN A 1 25 ? 158.801 -6.148 -5.268 1.00 0.00 212 ASN A CA 10
ATOM 14155 C C . ASN A 1 25 ? 158.215 -5.259 -6.360 1.00 0.00 212 ASN A C 10
ATOM 14156 O O . ASN A 1 25 ? 157.240 -5.624 -7.014 1.00 0.00 212 ASN A O 10
ATOM 14167 N N . LEU A 1 26 ? 158.801 -4.090 -6.557 1.00 0.00 213 LEU A N 10
ATOM 14168 C CA . LEU A 1 26 ? 158.306 -3.163 -7.573 1.00 0.00 213 LEU A CA 10
ATOM 14169 C C . LEU A 1 26 ? 159.017 -3.406 -8.902 1.00 0.00 213 LEU A C 10
ATOM 14170 O O . LEU A 1 26 ? 160.083 -4.021 -8.933 1.00 0.00 213 LEU A O 10
ATOM 14186 N N . PRO A 1 27 ? 158.427 -2.946 -10.018 1.00 0.00 214 PRO A N 10
ATOM 14187 C CA . PRO A 1 27 ? 159.035 -3.070 -11.337 1.00 0.00 214 PRO A CA 10
ATOM 14188 C C . PRO A 1 27 ? 160.053 -1.968 -11.608 1.00 0.00 214 PRO A C 10
ATOM 14189 O O . PRO A 1 27 ? 160.112 -0.966 -10.892 1.00 0.00 214 PRO A O 10
ATOM 14200 N N . ASN A 1 28 ? 160.840 -2.152 -12.649 1.00 0.00 215 ASN A N 10
ATOM 14201 C CA . ASN A 1 28 ? 161.837 -1.167 -13.031 1.00 0.00 215 ASN A CA 10
ATOM 14202 C C . ASN A 1 28 ? 161.186 0.057 -13.664 1.00 0.00 215 ASN A C 10
ATOM 14203 O O . ASN A 1 28 ? 160.400 -0.051 -14.607 1.00 0.00 215 ASN A O 10
ATOM 14214 N N . GLY A 1 29 ? 161.493 1.223 -13.121 1.00 0.00 216 GLY A N 10
ATOM 14215 C CA . GLY A 1 29 ? 160.960 2.451 -13.671 1.00 0.00 216 GLY A CA 10
ATOM 14216 C C . GLY A 1 29 ? 159.868 3.053 -12.814 1.00 0.00 216 GLY A C 10
ATOM 14217 O O . GLY A 1 29 ? 159.441 4.181 -13.061 1.00 0.00 216 GLY A O 10
ATOM 14221 N N . ILE A 1 30 ? 159.426 2.311 -11.804 1.00 0.00 217 ILE A N 10
ATOM 14222 C CA . ILE A 1 30 ? 158.368 2.781 -10.916 1.00 0.00 217 ILE A CA 10
ATOM 14223 C C . ILE A 1 30 ? 158.768 4.098 -10.252 1.00 0.00 217 ILE A C 10
ATOM 14224 O O . ILE A 1 30 ? 159.847 4.219 -9.664 1.00 0.00 217 ILE A O 10
ATOM 14240 N N . THR A 1 31 ? 157.915 5.097 -10.391 1.00 0.00 218 THR A N 10
ATOM 14241 C CA . THR A 1 31 ? 158.196 6.406 -9.837 1.00 0.00 218 THR A CA 10
ATOM 14242 C C . THR A 1 31 ? 157.204 6.749 -8.732 1.00 0.00 218 THR A C 10
ATOM 14243 O O . THR A 1 31 ? 156.102 6.189 -8.666 1.00 0.00 218 THR A O 10
ATOM 14254 N N . GLU A 1 32 ? 157.607 7.667 -7.862 1.00 0.00 219 GLU A N 10
ATOM 14255 C CA . GLU A 1 32 ? 156.793 8.065 -6.730 1.00 0.00 219 GLU A CA 10
ATOM 14256 C C . GLU A 1 32 ? 155.496 8.655 -7.213 1.00 0.00 219 GLU A C 10
ATOM 14257 O O . GLU A 1 32 ? 154.475 8.479 -6.590 1.00 0.00 219 GLU A O 10
ATOM 14269 N N . ASP A 1 33 ? 155.561 9.363 -8.325 1.00 0.00 220 ASP A N 10
ATOM 14270 C CA . ASP A 1 33 ? 154.388 9.975 -8.937 1.00 0.00 220 ASP A CA 10
ATOM 14271 C C . ASP A 1 33 ? 153.271 8.961 -9.113 1.00 0.00 220 ASP A C 10
ATOM 14272 O O . ASP A 1 33 ? 152.105 9.258 -8.858 1.00 0.00 220 ASP A O 10
ATOM 14281 N N . GLU A 1 34 ? 153.649 7.756 -9.504 1.00 0.00 221 GLU A N 10
ATOM 14282 C CA . GLU A 1 34 ? 152.683 6.682 -9.729 1.00 0.00 221 GLU A CA 10
ATOM 14283 C C . GLU A 1 34 ? 152.088 6.213 -8.409 1.00 0.00 221 GLU A C 10
ATOM 14284 O O . GLU A 1 34 ? 150.874 6.179 -8.233 1.00 0.00 221 GLU A O 10
ATOM 14296 N N . ILE A 1 35 ? 152.963 5.852 -7.488 1.00 0.00 222 ILE A N 10
ATOM 14297 C CA . ILE A 1 35 ? 152.553 5.379 -6.174 1.00 0.00 222 ILE A CA 10
ATOM 14298 C C . ILE A 1 35 ? 151.761 6.446 -5.412 1.00 0.00 222 ILE A C 10
ATOM 14299 O O . ILE A 1 35 ? 150.759 6.148 -4.780 1.00 0.00 222 ILE A O 10
ATOM 14315 N N . ARG A 1 36 ? 152.216 7.685 -5.482 1.00 0.00 223 ARG A N 10
ATOM 14316 C CA . ARG A 1 36 ? 151.490 8.818 -4.905 1.00 0.00 223 ARG A CA 10
ATOM 14317 C C . ARG A 1 36 ? 150.065 8.896 -5.399 1.00 0.00 223 ARG A C 10
ATOM 14318 O O . ARG A 1 36 ? 149.122 8.752 -4.627 1.00 0.00 223 ARG A O 10
ATOM 14339 N N . GLU A 1 37 ? 149.922 9.099 -6.696 1.00 0.00 224 GLU A N 10
ATOM 14340 C CA . GLU A 1 37 ? 148.600 9.253 -7.301 1.00 0.00 224 GLU A CA 10
ATOM 14341 C C . GLU A 1 37 ? 147.728 8.043 -7.028 1.00 0.00 224 GLU A C 10
ATOM 14342 O O . GLU A 1 37 ? 146.498 8.129 -7.060 1.00 0.00 224 GLU A O 10
ATOM 14354 N N . ASP A 1 38 ? 148.362 6.925 -6.735 1.00 0.00 225 ASP A N 10
ATOM 14355 C CA . ASP A 1 38 ? 147.642 5.701 -6.501 1.00 0.00 225 ASP A CA 10
ATOM 14356 C C . ASP A 1 38 ? 147.264 5.533 -5.033 1.00 0.00 225 ASP A C 10
ATOM 14357 O O . ASP A 1 38 ? 146.214 4.971 -4.729 1.00 0.00 225 ASP A O 10
ATOM 14366 N N . LEU A 1 39 ? 148.091 6.044 -4.118 1.00 0.00 226 LEU A N 10
ATOM 14367 C CA . LEU A 1 39 ? 147.920 5.736 -2.697 1.00 0.00 226 LEU A CA 10
ATOM 14368 C C . LEU A 1 39 ? 147.372 6.915 -1.913 1.00 0.00 226 LEU A C 10
ATOM 14369 O O . LEU A 1 39 ? 146.825 6.737 -0.833 1.00 0.00 226 LEU A O 10
ATOM 14385 N N . GLU A 1 40 ? 147.461 8.106 -2.482 1.00 0.00 227 GLU A N 10
ATOM 14386 C CA . GLU A 1 40 ? 147.053 9.314 -1.783 1.00 0.00 227 GLU A CA 10
ATOM 14387 C C . GLU A 1 40 ? 145.533 9.408 -1.579 1.00 0.00 227 GLU A C 10
ATOM 14388 O O . GLU A 1 40 ? 145.096 10.049 -0.623 1.00 0.00 227 GLU A O 10
ATOM 14400 N N . PRO A 1 41 ? 144.682 8.786 -2.439 1.00 0.00 228 PRO A N 10
ATOM 14401 C CA . PRO A 1 41 ? 143.232 8.888 -2.278 1.00 0.00 228 PRO A CA 10
ATOM 14402 C C . PRO A 1 41 ? 142.750 8.201 -1.000 1.00 0.00 228 PRO A C 10
ATOM 14403 O O . PRO A 1 41 ? 141.730 8.583 -0.425 1.00 0.00 228 PRO A O 10
ATOM 14414 N N . PHE A 1 42 ? 143.487 7.188 -0.551 1.00 0.00 229 PHE A N 10
ATOM 14415 C CA . PHE A 1 42 ? 143.180 6.552 0.724 1.00 0.00 229 PHE A CA 10
ATOM 14416 C C . PHE A 1 42 ? 144.244 6.851 1.772 1.00 0.00 229 PHE A C 10
ATOM 14417 O O . PHE A 1 42 ? 144.054 6.579 2.950 1.00 0.00 229 PHE A O 10
ATOM 14434 N N . GLY A 1 43 ? 145.343 7.447 1.358 1.00 0.00 230 GLY A N 10
ATOM 14435 C CA . GLY A 1 43 ? 146.435 7.671 2.273 1.00 0.00 230 GLY A CA 10
ATOM 14436 C C . GLY A 1 43 ? 147.472 8.601 1.701 1.00 0.00 230 GLY A C 10
ATOM 14437 O O . GLY A 1 43 ? 148.363 8.172 0.976 1.00 0.00 230 GLY A O 10
ATOM 14441 N N . PRO A 1 44 ? 147.367 9.895 1.989 1.00 0.00 231 PRO A N 10
ATOM 14442 C CA . PRO A 1 44 ? 148.341 10.875 1.527 1.00 0.00 231 PRO A CA 10
ATOM 14443 C C . PRO A 1 44 ? 149.740 10.556 2.045 1.00 0.00 231 PRO A C 10
ATOM 14444 O O . PRO A 1 44 ? 149.922 10.219 3.217 1.00 0.00 231 PRO A O 10
ATOM 14455 N N . ILE A 1 45 ? 150.717 10.615 1.154 1.00 0.00 232 ILE A N 10
ATOM 14456 C CA . ILE A 1 45 ? 152.101 10.386 1.528 1.00 0.00 232 ILE A CA 10
ATOM 14457 C C . ILE A 1 45 ? 152.900 11.680 1.418 1.00 0.00 232 ILE A C 10
ATOM 14458 O O . ILE A 1 45 ? 152.570 12.550 0.613 1.00 0.00 232 ILE A O 10
ATOM 14474 N N . ASP A 1 46 ? 153.946 11.804 2.227 1.00 0.00 233 ASP A N 10
ATOM 14475 C CA . ASP A 1 46 ? 154.818 12.978 2.177 1.00 0.00 233 ASP A CA 10
ATOM 14476 C C . ASP A 1 46 ? 156.223 12.601 1.743 1.00 0.00 233 ASP A C 10
ATOM 14477 O O . ASP A 1 46 ? 156.992 13.450 1.294 1.00 0.00 233 ASP A O 10
ATOM 14486 N N . GLN A 1 47 ? 156.559 11.329 1.881 1.00 0.00 234 GLN A N 10
ATOM 14487 C CA . GLN A 1 47 ? 157.898 10.869 1.572 1.00 0.00 234 GLN A CA 10
ATOM 14488 C C . GLN A 1 47 ? 157.847 9.492 0.930 1.00 0.00 234 GLN A C 10
ATOM 14489 O O . GLN A 1 47 ? 157.330 8.541 1.523 1.00 0.00 234 GLN A O 10
ATOM 14503 N N . ILE A 1 48 ? 158.365 9.396 -0.286 1.00 0.00 235 ILE A N 10
ATOM 14504 C CA . ILE A 1 48 ? 158.375 8.141 -1.028 1.00 0.00 235 ILE A CA 10
ATOM 14505 C C . ILE A 1 48 ? 159.734 7.941 -1.691 1.00 0.00 235 ILE A C 10
ATOM 14506 O O . ILE A 1 48 ? 160.137 8.737 -2.536 1.00 0.00 235 ILE A O 10
ATOM 14522 N N . LYS A 1 49 ? 160.447 6.901 -1.288 1.00 0.00 236 LYS A N 10
ATOM 14523 C CA . LYS A 1 49 ? 161.747 6.599 -1.873 1.00 0.00 236 LYS A CA 10
ATOM 14524 C C . LYS A 1 49 ? 161.752 5.204 -2.459 1.00 0.00 236 LYS A C 10
ATOM 14525 O O . LYS A 1 49 ? 161.605 4.219 -1.741 1.00 0.00 236 LYS A O 10
ATOM 14544 N N . ILE A 1 50 ? 161.920 5.126 -3.760 1.00 0.00 237 ILE A N 10
ATOM 14545 C CA . ILE A 1 50 ? 161.961 3.853 -4.443 1.00 0.00 237 ILE A CA 10
ATOM 14546 C C . ILE A 1 50 ? 163.385 3.508 -4.823 1.00 0.00 237 ILE A C 10
ATOM 14547 O O . ILE A 1 50 ? 164.014 4.205 -5.617 1.00 0.00 237 ILE A O 10
ATOM 14563 N N . VAL A 1 51 ? 163.893 2.449 -4.244 1.00 0.00 238 VAL A N 10
ATOM 14564 C CA . VAL A 1 51 ? 165.189 1.939 -4.622 1.00 0.00 238 VAL A CA 10
ATOM 14565 C C . VAL A 1 51 ? 164.998 0.851 -5.667 1.00 0.00 238 VAL A C 10
ATOM 14566 O O . VAL A 1 51 ? 164.883 -0.332 -5.340 1.00 0.00 238 VAL A O 10
ATOM 14579 N N . THR A 1 52 ? 164.934 1.269 -6.924 1.00 0.00 239 THR A N 10
ATOM 14580 C CA . THR A 1 52 ? 164.708 0.357 -8.035 1.00 0.00 239 THR A CA 10
ATOM 14581 C C . THR A 1 52 ? 165.883 -0.606 -8.183 1.00 0.00 239 THR A C 10
ATOM 14582 O O . THR A 1 52 ? 165.740 -1.699 -8.730 1.00 0.00 239 THR A O 10
ATOM 14593 N N . GLU A 1 53 ? 167.036 -0.202 -7.659 1.00 0.00 240 GLU A N 10
ATOM 14594 C CA . GLU A 1 53 ? 168.223 -1.044 -7.668 1.00 0.00 240 GLU A CA 10
ATOM 14595 C C . GLU A 1 53 ? 167.966 -2.341 -6.906 1.00 0.00 240 GLU A C 10
ATOM 14596 O O . GLU A 1 53 ? 168.557 -3.375 -7.204 1.00 0.00 240 GLU A O 10
ATOM 14608 N N . ARG A 1 54 ? 167.075 -2.278 -5.919 1.00 0.00 241 ARG A N 10
ATOM 14609 C CA . ARG A 1 54 ? 166.752 -3.446 -5.110 1.00 0.00 241 ARG A CA 10
ATOM 14610 C C . ARG A 1 54 ? 165.270 -3.791 -5.224 1.00 0.00 241 ARG A C 10
ATOM 14611 O O . ARG A 1 54 ? 164.798 -4.732 -4.587 1.00 0.00 241 ARG A O 10
ATOM 14632 N N . ASN A 1 55 ? 164.540 -3.004 -6.022 1.00 0.00 242 ASN A N 10
ATOM 14633 C CA . ASN A 1 55 ? 163.105 -3.209 -6.239 1.00 0.00 242 ASN A CA 10
ATOM 14634 C C . ASN A 1 55 ? 162.314 -2.962 -4.961 1.00 0.00 242 ASN A C 10
ATOM 14635 O O . ASN A 1 55 ? 161.239 -3.532 -4.760 1.00 0.00 242 ASN A O 10
ATOM 14646 N N . ILE A 1 56 ? 162.829 -2.081 -4.121 1.00 0.00 243 ILE A N 10
ATOM 14647 C CA . ILE A 1 56 ? 162.217 -1.804 -2.832 1.00 0.00 243 ILE A CA 10
ATOM 14648 C C . ILE A 1 56 ? 161.863 -0.330 -2.708 1.00 0.00 243 ILE A C 10
ATOM 14649 O O . ILE A 1 56 ? 162.506 0.519 -3.320 1.00 0.00 243 ILE A O 10
ATOM 14665 N N . ALA A 1 57 ? 160.836 -0.029 -1.927 1.00 0.00 244 ALA A N 10
ATOM 14666 C CA . ALA A 1 57 ? 160.387 1.344 -1.761 1.00 0.00 244 ALA A CA 10
ATOM 14667 C C . ALA A 1 57 ? 159.964 1.624 -0.327 1.00 0.00 244 A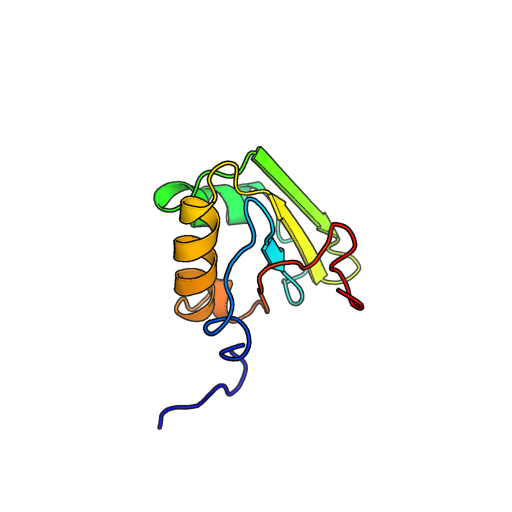LA A C 10
ATOM 14668 O O . ALA A 1 57 ? 159.318 0.796 0.320 1.00 0.00 244 ALA A O 10
ATOM 14675 N N . PHE A 1 58 ? 160.344 2.794 0.153 1.00 0.00 245 PHE A N 10
ATOM 14676 C CA . PHE A 1 58 ? 159.974 3.254 1.480 1.00 0.00 245 PHE A CA 10
ATOM 14677 C C . PHE A 1 58 ? 158.996 4.413 1.366 1.00 0.00 245 PHE A C 10
ATOM 14678 O O . PHE A 1 58 ? 159.355 5.502 0.906 1.00 0.00 245 PHE A O 10
ATOM 14695 N N . VAL A 1 59 ? 157.762 4.170 1.766 1.00 0.00 246 VAL A N 10
ATOM 14696 C CA . VAL A 1 59 ? 156.719 5.179 1.699 1.00 0.00 246 VAL A CA 10
ATOM 14697 C C . VAL A 1 59 ? 156.393 5.653 3.101 1.00 0.00 246 VAL A C 10
ATOM 14698 O O . VAL A 1 59 ? 156.256 4.837 4.012 1.00 0.00 246 VAL A O 10
ATOM 14711 N N . HIS A 1 60 ? 156.273 6.955 3.290 1.00 0.00 247 HIS A N 10
ATOM 14712 C CA . HIS A 1 60 ? 155.933 7.468 4.601 1.00 0.00 247 HIS A CA 10
ATOM 14713 C C . HIS A 1 60 ? 154.588 8.173 4.590 1.00 0.00 247 HIS A C 10
ATOM 14714 O O . HIS A 1 60 ? 154.468 9.328 4.170 1.00 0.00 247 HIS A O 10
ATOM 14729 N N . PHE A 1 61 ? 153.585 7.461 5.084 1.00 0.00 248 PHE A N 10
ATOM 14730 C CA . PHE A 1 61 ? 152.212 7.964 5.151 1.00 0.00 248 PHE A CA 10
ATOM 14731 C C . PHE A 1 61 ? 151.994 8.794 6.404 1.00 0.00 248 PHE A C 10
ATOM 14732 O O . PHE A 1 61 ? 151.850 8.239 7.497 1.00 0.00 248 PHE A O 10
ATOM 14749 N N . LEU A 1 62 ? 151.944 10.117 6.221 1.00 0.00 249 LEU A N 10
ATOM 14750 C CA . LEU A 1 62 ? 151.866 11.082 7.323 1.00 0.00 249 LEU A CA 10
ATOM 14751 C C . LEU A 1 62 ? 150.893 10.661 8.417 1.00 0.00 249 LEU A C 10
ATOM 14752 O O . LEU A 1 62 ? 151.196 10.795 9.606 1.00 0.00 249 LEU A O 10
ATOM 14768 N N . ASN A 1 63 ? 149.735 10.155 8.026 1.00 0.00 250 ASN A N 10
ATOM 14769 C CA . ASN A 1 63 ? 148.752 9.711 8.997 1.00 0.00 250 ASN A CA 10
ATOM 14770 C C . ASN A 1 63 ? 148.889 8.216 9.228 1.00 0.00 250 ASN A C 10
ATOM 14771 O O . ASN A 1 63 ? 149.177 7.460 8.296 1.00 0.00 250 ASN A O 10
ATOM 14782 N N . ILE A 1 64 ? 148.677 7.791 10.463 1.00 0.00 251 ILE A N 10
ATOM 14783 C CA . ILE A 1 64 ? 148.828 6.391 10.823 1.00 0.00 251 ILE A CA 10
ATOM 14784 C C . ILE A 1 64 ? 147.799 5.540 10.060 1.00 0.00 251 ILE A C 10
ATOM 14785 O O . ILE A 1 64 ? 148.147 4.517 9.468 1.00 0.00 251 ILE A O 10
ATOM 14801 N N . ALA A 1 65 ? 146.551 6.002 10.017 1.00 0.00 252 ALA A N 10
ATOM 14802 C CA . ALA A 1 65 ? 145.479 5.247 9.381 1.00 0.00 252 ALA A CA 10
ATOM 14803 C C . ALA A 1 65 ? 145.650 5.235 7.871 1.00 0.00 252 ALA A C 10
ATOM 14804 O O . ALA A 1 65 ? 145.247 4.284 7.202 1.00 0.00 252 ALA A O 10
ATOM 14811 N N . ALA A 1 66 ? 146.264 6.293 7.347 1.00 0.00 253 ALA A N 10
ATOM 14812 C CA . ALA A 1 66 ? 146.529 6.401 5.919 1.00 0.00 253 ALA A CA 10
ATOM 14813 C C . ALA A 1 66 ? 147.382 5.232 5.449 1.00 0.00 253 ALA A C 10
ATOM 14814 O O . ALA A 1 66 ? 147.119 4.638 4.405 1.00 0.00 253 ALA A O 10
ATOM 14821 N N . ALA A 1 67 ? 148.389 4.895 6.245 1.00 0.00 254 ALA A N 10
ATOM 14822 C CA . ALA A 1 67 ? 149.257 3.772 5.940 1.00 0.00 254 ALA A CA 10
ATOM 14823 C C . ALA A 1 67 ? 148.494 2.464 6.040 1.00 0.00 254 ALA A C 10
ATOM 14824 O O . ALA A 1 67 ? 148.642 1.587 5.194 1.00 0.00 254 ALA A O 10
ATOM 14831 N N . ILE A 1 68 ? 147.665 2.354 7.073 1.00 0.00 255 ILE A N 10
ATOM 14832 C CA . ILE A 1 68 ? 146.911 1.134 7.329 1.00 0.00 255 ILE A CA 10
ATOM 14833 C C . ILE A 1 68 ? 146.049 0.747 6.132 1.00 0.00 255 ILE A C 10
ATOM 14834 O O . ILE A 1 68 ? 146.236 -0.312 5.535 1.00 0.00 255 ILE A O 10
ATOM 14850 N N . LYS A 1 69 ? 145.120 1.625 5.772 1.00 0.00 256 LYS A N 10
ATOM 14851 C CA . LYS A 1 69 ? 144.192 1.354 4.683 1.00 0.00 256 LYS A CA 10
ATOM 14852 C C . LYS A 1 69 ? 144.932 1.134 3.367 1.00 0.00 256 LYS A C 10
ATOM 14853 O O . LYS A 1 69 ? 144.562 0.266 2.587 1.00 0.00 256 LYS A O 10
ATOM 14872 N N . ALA A 1 70 ? 145.989 1.904 3.141 1.00 0.00 257 ALA A N 10
ATOM 14873 C CA . ALA A 1 70 ? 146.797 1.757 1.939 1.00 0.00 257 ALA A CA 10
ATOM 14874 C C . ALA A 1 70 ? 147.454 0.380 1.880 1.00 0.00 257 ALA A C 10
ATOM 14875 O O . ALA A 1 70 ? 147.385 -0.305 0.864 1.00 0.00 257 ALA A O 10
ATOM 14882 N N . VAL A 1 71 ? 148.068 -0.030 2.983 1.00 0.00 258 VAL A N 10
ATOM 14883 C CA . VAL A 1 71 ? 148.724 -1.335 3.065 1.00 0.00 258 VAL A CA 10
ATOM 14884 C C . VAL A 1 71 ? 147.700 -2.472 2.973 1.00 0.00 258 VAL A C 10
ATOM 14885 O O . VAL A 1 71 ? 148.029 -3.591 2.583 1.00 0.00 258 VAL A O 10
ATOM 14898 N N . GLN A 1 72 ? 146.455 -2.174 3.319 1.00 0.00 259 GLN A N 10
ATOM 14899 C CA . GLN A 1 72 ? 145.379 -3.153 3.224 1.00 0.00 259 GLN A CA 10
ATOM 14900 C C . GLN A 1 72 ? 144.795 -3.223 1.807 1.00 0.00 259 GLN A C 10
ATOM 14901 O O . GLN A 1 72 ? 144.296 -4.264 1.387 1.00 0.00 259 GLN A O 10
ATOM 14915 N N . GLU A 1 73 ? 144.875 -2.117 1.074 1.00 0.00 260 GLU A N 10
ATOM 14916 C CA . GLU A 1 73 ? 144.246 -2.003 -0.243 1.00 0.00 260 GLU A CA 10
ATOM 14917 C C . GLU A 1 73 ? 145.234 -2.306 -1.365 1.00 0.00 260 GLU A C 10
ATOM 14918 O O . GLU A 1 73 ? 144.846 -2.776 -2.433 1.00 0.00 260 GLU A O 10
ATOM 14930 N N . LEU A 1 74 ? 146.511 -2.036 -1.114 1.00 0.00 261 LEU A N 10
ATOM 14931 C CA . LEU A 1 74 ? 147.569 -2.289 -2.087 1.00 0.00 261 LEU A CA 10
ATOM 14932 C C . LEU A 1 74 ? 147.550 -3.746 -2.574 1.00 0.00 261 LEU A C 10
ATOM 14933 O O . LEU A 1 74 ? 147.536 -3.998 -3.778 1.00 0.00 261 LEU A O 10
ATOM 14949 N N . PRO A 1 75 ? 147.509 -4.730 -1.657 1.00 0.00 262 PRO A N 10
ATOM 14950 C CA . PRO A 1 75 ? 147.504 -6.148 -2.030 1.00 0.00 262 PRO A CA 10
ATOM 14951 C C . PRO A 1 75 ? 146.229 -6.552 -2.765 1.00 0.00 262 PRO A C 10
ATOM 14952 O O . PRO A 1 75 ? 146.161 -7.625 -3.365 1.00 0.00 262 PRO A O 10
ATOM 14963 N N . LEU A 1 76 ? 145.217 -5.694 -2.717 1.00 0.00 263 LEU A N 10
ATOM 14964 C CA . LEU A 1 76 ? 143.939 -6.002 -3.351 1.00 0.00 263 LEU A CA 10
ATOM 14965 C C . LEU A 1 76 ? 143.879 -5.499 -4.790 1.00 0.00 263 LEU A C 10
ATOM 14966 O O . LEU A 1 76 ? 142.943 -5.804 -5.528 1.00 0.00 263 LEU A O 10
ATOM 14982 N N . ASN A 1 77 ? 144.882 -4.742 -5.182 1.00 0.00 264 ASN A N 10
ATOM 14983 C CA . ASN A 1 77 ? 144.921 -4.143 -6.517 1.00 0.00 264 ASN A CA 10
ATOM 14984 C C . ASN A 1 77 ? 145.921 -4.839 -7.423 1.00 0.00 264 ASN A C 10
ATOM 14985 O O . ASN A 1 77 ? 146.942 -5.306 -6.970 1.00 0.00 264 ASN A O 10
ATOM 14996 N N . PRO A 1 78 ? 145.658 -4.856 -8.735 1.00 0.00 265 PRO A N 10
ATOM 14997 C CA . PRO A 1 78 ? 146.439 -5.632 -9.703 1.00 0.00 265 PRO A CA 10
ATOM 14998 C C . PRO A 1 78 ? 147.866 -5.113 -9.864 1.00 0.00 265 PRO A C 10
ATOM 14999 O O . PRO A 1 78 ? 148.787 -5.888 -10.085 1.00 0.00 265 PRO A O 10
ATOM 15010 N N . LYS A 1 79 ? 148.051 -3.803 -9.739 1.00 0.00 266 LYS A N 10
ATOM 15011 C CA . LYS A 1 79 ? 149.380 -3.227 -9.892 1.00 0.00 266 LYS A CA 10
ATOM 15012 C C . LYS A 1 79 ? 150.128 -3.346 -8.583 1.00 0.00 266 LYS A C 10
ATOM 15013 O O . LYS A 1 79 ? 151.270 -3.788 -8.531 1.00 0.00 266 LYS A O 10
ATOM 15032 N N . TRP A 1 80 ? 149.433 -2.994 -7.519 1.00 0.00 267 TRP A N 10
ATOM 15033 C CA . TRP A 1 80 ? 150.041 -2.896 -6.205 1.00 0.00 267 TRP A CA 10
ATOM 15034 C C . TRP A 1 80 ? 150.256 -4.274 -5.603 1.00 0.00 267 TRP A C 10
ATOM 15035 O O . TRP A 1 80 ? 151.184 -4.473 -4.823 1.00 0.00 267 TRP A O 10
ATOM 15056 N N . SER A 1 81 ? 149.396 -5.224 -5.966 1.00 0.00 268 SER A N 10
ATOM 15057 C CA . SER A 1 81 ? 149.525 -6.594 -5.471 1.00 0.00 268 SER A CA 10
ATOM 15058 C C . SER A 1 81 ? 150.826 -7.224 -5.959 1.00 0.00 268 SER A C 10
ATOM 15059 O O . SER A 1 81 ? 151.357 -8.146 -5.334 1.00 0.00 268 SER A O 10
ATOM 15067 N N . LYS A 1 82 ? 151.358 -6.698 -7.059 1.00 0.00 269 LYS A N 10
ATOM 15068 C CA . LYS A 1 82 ? 152.617 -7.183 -7.602 1.00 0.00 269 LYS A CA 10
ATOM 15069 C C . LYS A 1 82 ? 153.763 -6.769 -6.689 1.00 0.00 269 LYS A C 10
ATOM 15070 O O . LYS A 1 82 ? 154.847 -7.345 -6.725 1.00 0.00 269 LYS A O 10
ATOM 15089 N N . ARG A 1 83 ? 153.500 -5.772 -5.858 1.00 0.00 270 ARG A N 10
ATOM 15090 C CA . ARG A 1 83 ? 154.458 -5.315 -4.871 1.00 0.00 270 ARG A CA 10
ATOM 15091 C C . ARG A 1 83 ? 154.207 -6.031 -3.550 1.00 0.00 270 ARG A C 10
ATOM 15092 O O . ARG A 1 83 ? 153.068 -6.361 -3.219 1.00 0.00 270 ARG A O 10
ATOM 15113 N N . ARG A 1 84 ? 155.266 -6.289 -2.809 1.00 0.00 271 ARG A N 10
ATOM 15114 C CA . ARG A 1 84 ? 155.134 -6.848 -1.472 1.00 0.00 271 ARG A CA 10
ATOM 15115 C C . ARG A 1 84 ? 155.261 -5.728 -0.454 1.00 0.00 271 ARG A C 10
ATOM 15116 O O . ARG A 1 84 ? 156.353 -5.204 -0.248 1.00 0.00 271 ARG A O 10
ATOM 15137 N N . ILE A 1 85 ? 154.151 -5.331 0.153 1.00 0.00 272 ILE A N 10
ATOM 15138 C CA . ILE A 1 85 ? 154.182 -4.216 1.086 1.00 0.00 272 ILE A CA 10
ATOM 15139 C C . ILE A 1 85 ? 153.777 -4.649 2.489 1.00 0.00 272 ILE A C 10
ATOM 15140 O O . ILE A 1 85 ? 152.922 -5.520 2.670 1.00 0.00 272 ILE A O 10
ATOM 15156 N N . TYR A 1 86 ? 154.441 -4.077 3.475 1.00 0.00 273 TYR A N 10
ATOM 15157 C CA . TYR A 1 86 ? 154.048 -4.229 4.860 1.00 0.00 273 TYR A CA 10
ATOM 15158 C C . TYR A 1 86 ? 154.459 -2.988 5.637 1.00 0.00 273 TYR A C 10
ATOM 15159 O O . TYR A 1 86 ? 155.185 -2.141 5.110 1.00 0.00 273 TYR A O 10
ATOM 15177 N N . TYR A 1 87 ? 153.977 -2.862 6.864 1.00 0.00 274 TYR A N 10
ATOM 15178 C CA . TYR A 1 87 ? 154.390 -1.769 7.730 1.00 0.00 274 TYR A CA 10
ATOM 15179 C C . TYR A 1 87 ? 155.892 -1.801 7.938 1.00 0.00 274 TYR A C 10
ATOM 15180 O O . TYR A 1 87 ? 156.460 -2.858 8.217 1.00 0.00 274 TYR A O 10
ATOM 15198 N N . GLY A 1 88 ? 156.526 -0.649 7.788 1.00 0.00 275 GLY A N 10
ATOM 15199 C CA . GLY A 1 88 ? 157.962 -0.554 7.965 1.00 0.00 275 GLY A CA 10
ATOM 15200 C C . GLY A 1 88 ? 158.363 -0.652 9.414 1.00 0.00 275 GLY A C 10
ATOM 15201 O O . GLY A 1 88 ? 158.681 0.349 10.057 1.00 0.00 275 GLY A O 10
ATOM 15205 N N . ARG A 1 89 ? 158.361 -1.878 9.892 1.00 0.00 276 ARG A N 10
ATOM 15206 C CA . ARG A 1 89 ? 158.634 -2.218 11.272 1.00 0.00 276 ARG A CA 10
ATOM 15207 C C . ARG A 1 89 ? 157.597 -1.666 12.243 1.00 0.00 276 ARG A C 10
ATOM 15208 O O . ARG A 1 89 ? 157.183 -0.507 12.175 1.00 0.00 276 ARG A O 10
ATOM 15229 N N . ASP A 1 90 ? 157.203 -2.527 13.158 1.00 0.00 277 ASP A N 10
ATOM 15230 C CA . ASP A 1 90 ? 156.212 -2.204 14.174 1.00 0.00 277 ASP A CA 10
ATOM 15231 C C . ASP A 1 90 ? 156.623 -2.864 15.481 1.00 0.00 277 ASP A C 10
ATOM 15232 O O . ASP A 1 90 ? 157.304 -3.893 15.471 1.00 0.00 277 ASP A O 10
ATOM 15241 N N . ARG A 1 91 ? 156.236 -2.271 16.600 1.00 0.00 278 ARG A N 10
ATOM 15242 C CA . ARG A 1 91 ? 156.648 -2.766 17.908 1.00 0.00 278 ARG A CA 10
ATOM 15243 C C . ARG A 1 91 ? 156.088 -4.157 18.184 1.00 0.00 278 ARG A C 10
ATOM 15244 O O . ARG A 1 91 ? 156.667 -4.916 18.966 1.00 0.00 278 ARG A O 10
ATOM 15265 N N . CYS A 1 92 ? 154.975 -4.484 17.528 1.00 0.00 279 CYS A N 10
ATOM 15266 C CA . CYS A 1 92 ? 154.264 -5.738 17.760 1.00 0.00 279 CYS A CA 10
ATOM 15267 C C . CYS A 1 92 ? 153.980 -5.918 19.250 1.00 0.00 279 CYS A C 10
ATOM 15268 O O . CYS A 1 92 ? 154.183 -6.994 19.817 1.00 0.00 279 CYS A O 10
ATOM 15276 N N . ALA A 1 93 ? 153.499 -4.847 19.867 1.00 0.00 280 ALA A N 10
ATOM 15277 C CA . ALA A 1 93 ? 153.228 -4.825 21.294 1.00 0.00 280 ALA A CA 10
ATOM 15278 C C . ALA A 1 93 ? 151.948 -4.050 21.577 1.00 0.00 280 ALA A C 10
ATOM 15279 O O . ALA A 1 93 ? 151.755 -3.551 22.683 1.00 0.00 280 ALA A O 10
ATOM 15286 N N . VAL A 1 94 ? 151.078 -3.986 20.559 1.00 0.00 281 VAL A N 10
ATOM 15287 C CA . VAL A 1 94 ? 149.810 -3.241 20.597 1.00 0.00 281 VAL A CA 10
ATOM 15288 C C . VAL A 1 94 ? 149.920 -1.902 21.349 1.00 0.00 281 VAL A C 10
ATOM 15289 O O . VAL A 1 94 ? 149.671 -1.801 22.552 1.00 0.00 281 VAL A O 10
ATOM 15302 N N . GLY A 1 95 ? 150.316 -0.877 20.615 1.00 0.00 282 GLY A N 10
ATOM 15303 C CA . GLY A 1 95 ? 150.456 0.450 21.176 1.00 0.00 282 GLY A CA 10
ATOM 15304 C C . GLY A 1 95 ? 150.964 1.431 20.143 1.00 0.00 282 GLY A C 10
ATOM 15305 O O . GLY A 1 95 ? 151.940 1.150 19.448 1.00 0.00 282 GLY A O 10
ATOM 15309 N N . LEU A 1 96 ? 150.307 2.574 20.030 1.00 0.00 283 LEU A N 10
ATOM 15310 C CA . LEU A 1 96 ? 150.655 3.557 19.010 1.00 0.00 283 LEU A CA 10
ATOM 15311 C C . LEU A 1 96 ? 151.633 4.584 19.571 1.00 0.00 283 LEU A C 10
ATOM 15312 O O . LEU A 1 96 ? 152.161 4.416 20.675 1.00 0.00 283 LEU A O 10
ATOM 15328 N N . LYS A 1 97 ? 151.880 5.639 18.811 1.00 0.00 284 LYS A N 10
ATOM 15329 C CA . LYS A 1 97 ? 152.770 6.704 19.245 1.00 0.00 284 LYS A CA 10
ATOM 15330 C C . LYS A 1 97 ? 152.149 8.072 18.983 1.00 0.00 284 LYS A C 10
ATOM 15331 O O . LYS A 1 97 ? 151.690 8.708 19.952 1.00 0.00 284 LYS A O 10
ATOM 15351 N N . ASN A 1 1 ? 159.588 -17.334 12.397 1.00 0.00 188 ASN A N 11
ATOM 15352 C CA . ASN A 1 1 ? 160.112 -17.442 11.018 1.00 0.00 188 ASN A CA 11
ATOM 15353 C C . ASN A 1 1 ? 159.618 -16.285 10.161 1.00 0.00 188 ASN A C 11
ATOM 15354 O O . ASN A 1 1 ? 158.418 -16.124 9.949 1.00 0.00 188 ASN A O 11
ATOM 15367 N N . SER A 1 2 ? 160.547 -15.477 9.683 1.00 0.00 189 SER A N 11
ATOM 15368 C CA . SER A 1 2 ? 160.220 -14.390 8.781 1.00 0.00 189 SER A CA 11
ATOM 15369 C C . SER A 1 2 ? 160.731 -14.713 7.381 1.00 0.00 189 SER A C 11
ATOM 15370 O O . SER A 1 2 ? 161.895 -14.470 7.067 1.00 0.00 189 SER A O 11
ATOM 15378 N N . ALA A 1 3 ? 159.867 -15.295 6.557 1.00 0.00 190 ALA A N 11
ATOM 15379 C CA . ALA A 1 3 ? 160.249 -15.681 5.204 1.00 0.00 190 ALA A CA 11
ATOM 15380 C C . ALA A 1 3 ? 160.553 -14.450 4.360 1.00 0.00 190 ALA A C 11
ATOM 15381 O O . ALA A 1 3 ? 161.685 -14.250 3.923 1.00 0.00 190 ALA A O 11
ATOM 15388 N N . SER A 1 4 ? 159.543 -13.621 4.146 1.00 0.00 191 SER A N 11
ATOM 15389 C CA . SER A 1 4 ? 159.722 -12.379 3.410 1.00 0.00 191 SER A CA 11
ATOM 15390 C C . SER A 1 4 ? 160.228 -11.287 4.354 1.00 0.00 191 SER A C 11
ATOM 15391 O O . SER A 1 4 ? 160.918 -10.354 3.932 1.00 0.00 191 SER A O 11
ATOM 15399 N N . ASN A 1 5 ? 159.908 -11.449 5.638 1.00 0.00 192 ASN A N 11
ATOM 15400 C CA . ASN A 1 5 ? 160.214 -10.462 6.673 1.00 0.00 192 ASN A CA 11
ATOM 15401 C C . ASN A 1 5 ? 159.464 -9.165 6.408 1.00 0.00 192 ASN A C 11
ATOM 15402 O O . ASN A 1 5 ? 159.944 -8.282 5.694 1.00 0.00 192 ASN A O 11
ATOM 15413 N N . SER A 1 6 ? 158.279 -9.062 6.984 1.00 0.00 193 SER A N 11
ATOM 15414 C CA . SER A 1 6 ? 157.435 -7.899 6.787 1.00 0.00 193 SER A CA 11
ATOM 15415 C C . SER A 1 6 ? 157.795 -6.789 7.772 1.00 0.00 193 SER A C 11
ATOM 15416 O O . SER A 1 6 ? 157.104 -5.780 7.852 1.00 0.00 193 SER A O 11
ATOM 15424 N N . SER A 1 7 ? 158.875 -6.998 8.527 1.00 0.00 194 SER A N 11
ATOM 15425 C CA . SER A 1 7 ? 159.407 -5.982 9.435 1.00 0.00 194 SER A CA 11
ATOM 15426 C C . SER A 1 7 ? 158.387 -5.594 10.505 1.00 0.00 194 SER A C 11
ATOM 15427 O O . SER A 1 7 ? 158.400 -4.475 11.017 1.00 0.00 194 SER A O 11
ATOM 15435 N N . VAL A 1 8 ? 157.543 -6.546 10.872 1.00 0.00 195 VAL A N 11
ATOM 15436 C CA . VAL A 1 8 ? 156.474 -6.301 11.830 1.00 0.00 195 VAL A CA 11
ATOM 15437 C C . VAL A 1 8 ? 156.527 -7.284 12.980 1.00 0.00 195 VAL A C 11
ATOM 15438 O O . VAL A 1 8 ? 156.973 -8.420 12.812 1.00 0.00 195 VAL A O 11
ATOM 15451 N N . LEU A 1 9 ? 156.069 -6.844 14.147 1.00 0.00 196 LEU A N 11
ATOM 15452 C CA . LEU A 1 9 ? 156.000 -7.708 15.317 1.00 0.00 196 LEU A CA 11
ATOM 15453 C C . LEU A 1 9 ? 155.076 -8.881 15.014 1.00 0.00 196 LEU A C 11
ATOM 15454 O O . LEU A 1 9 ? 153.854 -8.752 15.068 1.00 0.00 196 LEU A O 11
ATOM 15470 N N . LEU A 1 10 ? 155.685 -9.996 14.631 1.00 0.00 197 LEU A N 11
ATOM 15471 C CA . LEU A 1 10 ? 154.976 -11.231 14.307 1.00 0.00 197 LEU A CA 11
ATOM 15472 C C . LEU A 1 10 ? 153.860 -11.019 13.285 1.00 0.00 197 LEU A C 11
ATOM 15473 O O . LEU A 1 10 ? 152.915 -11.802 13.226 1.00 0.00 197 LEU A O 11
ATOM 15489 N N . ALA A 1 11 ? 153.994 -9.973 12.471 1.00 0.00 198 ALA A N 11
ATOM 15490 C CA . ALA A 1 11 ? 153.010 -9.657 11.430 1.00 0.00 198 ALA A CA 11
ATOM 15491 C C . ALA A 1 11 ? 151.611 -9.418 12.004 1.00 0.00 198 ALA A C 11
ATOM 15492 O O . ALA A 1 11 ? 150.618 -9.453 11.276 1.00 0.00 198 ALA A O 11
ATOM 15499 N N . VAL A 1 12 ? 151.526 -9.154 13.304 1.00 0.00 199 VAL A N 11
ATOM 15500 C CA . VAL A 1 12 ? 150.241 -8.867 13.929 1.00 0.00 199 VAL A CA 11
ATOM 15501 C C . VAL A 1 12 ? 149.975 -7.369 13.917 1.00 0.00 199 VAL A C 11
ATOM 15502 O O . VAL A 1 12 ? 148.884 -6.910 14.252 1.00 0.00 199 VAL A O 11
ATOM 15515 N N . GLN A 1 13 ? 150.985 -6.615 13.513 1.00 0.00 200 GLN A N 11
ATOM 15516 C CA . GLN A 1 13 ? 150.874 -5.173 13.421 1.00 0.00 200 GLN A CA 11
ATOM 15517 C C . GLN A 1 13 ? 150.243 -4.775 12.097 1.00 0.00 200 GLN A C 11
ATOM 15518 O O . GLN A 1 13 ? 150.937 -4.413 11.149 1.00 0.00 200 GLN A O 11
ATOM 15532 N N . GLN A 1 14 ? 148.930 -4.901 12.028 1.00 0.00 201 GLN A N 11
ATOM 15533 C CA . GLN A 1 14 ? 148.178 -4.442 10.868 1.00 0.00 201 GLN A CA 11
ATOM 15534 C C . GLN A 1 14 ? 147.715 -3.010 11.093 1.00 0.00 201 GLN A C 11
ATOM 15535 O O . GLN A 1 14 ? 147.107 -2.384 10.225 1.00 0.00 201 GLN A O 11
ATOM 15549 N N . SER A 1 15 ? 147.996 -2.512 12.285 1.00 0.00 202 SER A N 11
ATOM 15550 C CA . SER A 1 15 ? 147.702 -1.140 12.650 1.00 0.00 202 SER A CA 11
ATOM 15551 C C . SER A 1 15 ? 148.713 -0.669 13.690 1.00 0.00 202 SER A C 11
ATOM 15552 O O . SER A 1 15 ? 149.471 -1.478 14.230 1.00 0.00 202 SER A O 11
ATOM 15560 N N . GLY A 1 16 ? 148.731 0.625 13.967 1.00 0.00 203 GLY A N 11
ATOM 15561 C CA . GLY A 1 16 ? 149.658 1.158 14.945 1.00 0.00 203 GLY A CA 11
ATOM 15562 C C . GLY A 1 16 ? 150.898 1.755 14.314 1.00 0.00 203 GLY A C 11
ATOM 15563 O O . GLY A 1 16 ? 151.297 2.868 14.660 1.00 0.00 203 GLY A O 11
ATOM 15567 N N . ALA A 1 17 ? 151.512 1.016 13.397 1.00 0.00 204 ALA A N 11
ATOM 15568 C CA . ALA A 1 17 ? 152.716 1.480 12.722 1.00 0.00 204 ALA A CA 11
ATOM 15569 C C . ALA A 1 17 ? 152.400 2.671 11.827 1.00 0.00 204 ALA A C 11
ATOM 15570 O O . ALA A 1 17 ? 151.833 2.517 10.744 1.00 0.00 204 ALA A O 11
ATOM 15577 N N . CYS A 1 18 ? 152.750 3.861 12.292 1.00 0.00 205 CYS A N 11
ATOM 15578 C CA . CYS A 1 18 ? 152.431 5.076 11.567 1.00 0.00 205 CYS A CA 11
ATOM 15579 C C . CYS A 1 18 ? 153.524 5.413 10.581 1.00 0.00 205 CYS A C 11
ATOM 15580 O O . CYS A 1 18 ? 154.702 5.159 10.838 1.00 0.00 205 CYS A O 11
ATOM 15588 N N . ARG A 1 19 ? 153.111 6.026 9.479 1.00 0.00 206 ARG A N 11
ATOM 15589 C CA . ARG A 1 19 ? 153.994 6.460 8.399 1.00 0.00 206 ARG A CA 11
ATOM 15590 C C . ARG A 1 19 ? 154.933 5.375 7.864 1.00 0.00 206 ARG A C 11
ATOM 15591 O O . ARG A 1 19 ? 155.678 5.631 6.927 1.00 0.00 206 ARG A O 11
ATOM 15612 N N . ASN A 1 20 ? 154.891 4.173 8.405 1.00 0.00 207 ASN A N 11
ATOM 15613 C CA . ASN A 1 20 ? 155.870 3.166 8.031 1.00 0.00 207 ASN A CA 11
ATOM 15614 C C . ASN A 1 20 ? 155.297 2.186 7.033 1.00 0.00 207 ASN A C 11
ATOM 15615 O O . ASN A 1 20 ? 154.496 1.321 7.380 1.00 0.00 207 ASN A O 11
ATOM 15626 N N . VAL A 1 21 ? 155.720 2.329 5.791 1.00 0.00 208 VAL A N 11
ATOM 15627 C CA . VAL A 1 21 ? 155.328 1.424 4.728 1.00 0.00 208 VAL A CA 11
ATOM 15628 C C . VAL A 1 21 ? 156.543 1.101 3.871 1.00 0.00 208 VAL A C 11
ATOM 15629 O O . VAL A 1 21 ? 157.250 2.000 3.421 1.00 0.00 208 VAL A O 11
ATOM 15642 N N . PHE A 1 22 ? 156.798 -0.173 3.670 1.00 0.00 209 PHE A N 11
ATOM 15643 C CA . PHE A 1 22 ? 157.960 -0.598 2.914 1.00 0.00 209 PHE A CA 11
ATOM 15644 C C . PHE A 1 22 ? 157.537 -1.557 1.802 1.00 0.00 209 PHE A C 11
ATOM 15645 O O . PHE A 1 22 ? 156.813 -2.525 2.047 1.00 0.00 209 PHE A O 11
ATOM 15662 N N . LEU A 1 23 ? 157.964 -1.260 0.581 1.00 0.00 210 LEU A N 11
ATOM 15663 C CA . LEU A 1 23 ? 157.654 -2.098 -0.572 1.00 0.00 210 LEU A CA 11
ATOM 15664 C C . LEU A 1 23 ? 158.905 -2.789 -1.078 1.00 0.00 210 LEU A C 11
ATOM 15665 O O . LEU A 1 23 ? 159.947 -2.156 -1.218 1.00 0.00 210 LEU A O 11
ATOM 15681 N N . GLY A 1 24 ? 158.806 -4.082 -1.350 1.00 0.00 211 GLY A N 11
ATOM 15682 C CA . GLY A 1 24 ? 159.958 -4.812 -1.836 1.00 0.00 211 GLY A CA 11
ATOM 15683 C C . GLY A 1 24 ? 159.624 -5.793 -2.943 1.00 0.00 211 GLY A C 11
ATOM 15684 O O . GLY A 1 24 ? 159.749 -7.002 -2.754 1.00 0.00 211 GLY A O 11
ATOM 15688 N N . ASN A 1 25 ? 159.199 -5.264 -4.093 1.00 0.00 212 ASN A N 11
ATOM 15689 C CA . ASN A 1 25 ? 158.924 -6.079 -5.284 1.00 0.00 212 ASN A CA 11
ATOM 15690 C C . ASN A 1 25 ? 158.336 -5.210 -6.389 1.00 0.00 212 ASN A C 11
ATOM 15691 O O . ASN A 1 25 ? 157.412 -5.613 -7.094 1.00 0.00 212 ASN A O 11
ATOM 15702 N N . LEU A 1 26 ? 158.878 -4.016 -6.541 1.00 0.00 213 LEU A N 11
ATOM 15703 C CA . LEU A 1 26 ? 158.364 -3.080 -7.533 1.00 0.00 213 LEU A CA 11
ATOM 15704 C C . LEU A 1 26 ? 158.998 -3.332 -8.894 1.00 0.00 213 LEU A C 11
ATOM 15705 O O . LEU A 1 26 ? 160.093 -3.894 -8.982 1.00 0.00 213 LEU A O 11
ATOM 15721 N N . PRO A 1 27 ? 158.310 -2.929 -9.972 1.00 0.00 214 PRO A N 11
ATOM 15722 C CA . PRO A 1 27 ? 158.802 -3.102 -11.333 1.00 0.00 214 PRO A CA 11
ATOM 15723 C C . PRO A 1 27 ? 159.823 -2.039 -11.711 1.00 0.00 214 PRO A C 11
ATOM 15724 O O . PRO A 1 27 ? 159.998 -1.045 -11.004 1.00 0.00 214 PRO A O 11
ATOM 15735 N N . ASN A 1 28 ? 160.480 -2.247 -12.833 1.00 0.00 215 ASN A N 11
ATOM 15736 C CA . ASN A 1 28 ? 161.462 -1.300 -13.322 1.00 0.00 215 ASN A CA 11
ATOM 15737 C C . ASN A 1 28 ? 160.745 -0.136 -13.981 1.00 0.00 215 ASN A C 11
ATOM 15738 O O . ASN A 1 28 ? 159.934 -0.333 -14.887 1.00 0.00 215 ASN A O 11
ATOM 15749 N N . GLY A 1 29 ? 161.024 1.066 -13.515 1.00 0.00 216 GLY A N 11
ATOM 15750 C CA . GLY A 1 29 ? 160.390 2.237 -14.075 1.00 0.00 216 GLY A CA 11
ATOM 15751 C C . GLY A 1 29 ? 159.375 2.853 -13.138 1.00 0.00 216 GLY A C 11
ATOM 15752 O O . GLY A 1 29 ? 158.786 3.880 -13.456 1.00 0.00 216 GLY A O 11
ATOM 15756 N N . ILE A 1 30 ? 159.162 2.225 -11.986 1.00 0.00 217 ILE A N 11
ATOM 15757 C CA . ILE A 1 30 ? 158.219 2.746 -11.000 1.00 0.00 217 ILE A CA 11
ATOM 15758 C C . ILE A 1 30 ? 158.691 4.091 -10.439 1.00 0.00 217 ILE A C 11
ATOM 15759 O O . ILE A 1 30 ? 159.824 4.226 -9.966 1.00 0.00 217 ILE A O 11
ATOM 15775 N N . THR A 1 31 ? 157.833 5.095 -10.532 1.00 0.00 218 THR A N 11
ATOM 15776 C CA . THR A 1 31 ? 158.139 6.406 -9.990 1.00 0.00 218 THR A CA 11
ATOM 15777 C C . THR A 1 31 ? 157.198 6.742 -8.836 1.00 0.00 218 THR A C 11
ATOM 15778 O O . THR A 1 31 ? 156.128 6.136 -8.689 1.00 0.00 218 THR A O 11
ATOM 15789 N N . GLU A 1 32 ? 157.605 7.706 -8.016 1.00 0.00 219 GLU A N 11
ATOM 15790 C CA . GLU A 1 32 ? 156.827 8.105 -6.858 1.00 0.00 219 GLU A CA 11
ATOM 15791 C C . GLU A 1 32 ? 155.497 8.657 -7.295 1.00 0.00 219 GLU A C 11
ATOM 15792 O O . GLU A 1 32 ? 154.502 8.432 -6.648 1.00 0.00 219 GLU A O 11
ATOM 15804 N N . ASP A 1 33 ? 155.505 9.394 -8.396 1.00 0.00 220 ASP A N 11
ATOM 15805 C CA . ASP A 1 33 ? 154.294 9.996 -8.938 1.00 0.00 220 ASP A CA 11
ATOM 15806 C C . ASP A 1 33 ? 153.195 8.955 -9.092 1.00 0.00 220 ASP A C 11
ATOM 15807 O O . ASP A 1 33 ? 152.030 9.227 -8.815 1.00 0.00 220 ASP A O 11
ATOM 15816 N N . GLU A 1 34 ? 153.594 7.754 -9.492 1.00 0.00 221 GLU A N 11
ATOM 15817 C CA . GLU A 1 34 ? 152.659 6.642 -9.656 1.00 0.00 221 GLU A CA 11
ATOM 15818 C C . GLU A 1 34 ? 152.108 6.211 -8.309 1.00 0.00 221 GLU A C 11
ATOM 15819 O O . GLU A 1 34 ? 150.903 6.204 -8.089 1.00 0.00 221 GLU A O 11
ATOM 15831 N N . ILE A 1 35 ? 153.009 5.848 -7.411 1.00 0.00 222 ILE A N 11
ATOM 15832 C CA . ILE A 1 35 ? 152.633 5.402 -6.077 1.00 0.00 222 ILE A CA 11
ATOM 15833 C C . ILE A 1 35 ? 151.828 6.474 -5.337 1.00 0.00 222 ILE A C 11
ATOM 15834 O O . ILE A 1 35 ? 150.848 6.173 -4.673 1.00 0.00 222 ILE A O 11
ATOM 15850 N N . ARG A 1 36 ? 152.247 7.720 -5.465 1.00 0.00 223 ARG A N 11
ATOM 15851 C CA . ARG A 1 36 ? 151.522 8.853 -4.887 1.00 0.00 223 ARG A CA 11
ATOM 15852 C C . ARG A 1 36 ? 150.091 8.930 -5.374 1.00 0.00 223 ARG A C 11
ATOM 15853 O O . ARG A 1 36 ? 149.156 8.785 -4.595 1.00 0.00 223 ARG A O 11
ATOM 15874 N N . GLU A 1 37 ? 149.930 9.125 -6.666 1.00 0.00 224 GLU A N 11
ATOM 15875 C CA . GLU A 1 37 ? 148.596 9.282 -7.249 1.00 0.00 224 GLU A CA 11
ATOM 15876 C C . GLU A 1 37 ? 147.737 8.058 -6.985 1.00 0.00 224 GLU A C 11
ATOM 15877 O O . GLU A 1 37 ? 146.505 8.128 -7.023 1.00 0.00 224 GLU A O 11
ATOM 15889 N N . ASP A 1 38 ? 148.387 6.947 -6.696 1.00 0.00 225 ASP A N 11
ATOM 15890 C CA . ASP A 1 38 ? 147.686 5.709 -6.470 1.00 0.00 225 ASP A CA 11
ATOM 15891 C C . ASP A 1 38 ? 147.332 5.524 -4.999 1.00 0.00 225 ASP A C 11
ATOM 15892 O O . ASP A 1 38 ? 146.301 4.935 -4.684 1.00 0.00 225 ASP A O 11
ATOM 15901 N N . LEU A 1 39 ? 148.163 6.047 -4.095 1.00 0.00 226 LEU A N 11
ATOM 15902 C CA . LEU A 1 39 ? 147.998 5.761 -2.671 1.00 0.00 226 LEU A CA 11
ATOM 15903 C C . LEU A 1 39 ? 147.464 6.957 -1.902 1.00 0.00 226 LEU A C 11
ATOM 15904 O O . LEU A 1 39 ? 146.896 6.801 -0.828 1.00 0.00 226 LEU A O 11
ATOM 15920 N N . GLU A 1 40 ? 147.591 8.143 -2.477 1.00 0.00 227 GLU A N 11
ATOM 15921 C CA . GLU A 1 40 ? 147.202 9.362 -1.792 1.00 0.00 227 GLU A CA 11
ATOM 15922 C C . GLU A 1 40 ? 145.679 9.542 -1.691 1.00 0.00 227 GLU A C 11
ATOM 15923 O O . GLU A 1 40 ? 145.227 10.276 -0.814 1.00 0.00 227 GLU A O 11
ATOM 15935 N N . PRO A 1 41 ? 144.844 8.905 -2.557 1.00 0.00 228 PRO A N 11
ATOM 15936 C CA . PRO A 1 41 ? 143.395 9.043 -2.445 1.00 0.00 228 PRO A CA 11
ATOM 15937 C C . PRO A 1 41 ? 142.860 8.407 -1.165 1.00 0.00 228 PRO A C 11
ATOM 15938 O O . PRO A 1 41 ? 141.836 8.829 -0.635 1.00 0.00 228 PRO A O 11
ATOM 15949 N N . PHE A 1 42 ? 143.556 7.387 -0.665 1.00 0.00 229 PHE A N 11
ATOM 15950 C CA . PHE A 1 42 ? 143.189 6.788 0.612 1.00 0.00 229 PHE A CA 11
ATOM 15951 C C . PHE A 1 42 ? 144.223 7.085 1.688 1.00 0.00 229 PHE A C 11
ATOM 15952 O O . PHE A 1 42 ? 144.015 6.778 2.855 1.00 0.00 229 PHE A O 11
ATOM 15969 N N . GLY A 1 43 ? 145.320 7.713 1.310 1.00 0.00 230 GLY A N 11
ATOM 15970 C CA . GLY A 1 43 ? 146.381 7.943 2.259 1.00 0.00 230 GLY A CA 11
ATOM 15971 C C . GLY A 1 43 ? 147.496 8.785 1.688 1.00 0.00 230 GLY A C 11
ATOM 15972 O O . GLY A 1 43 ? 148.385 8.269 1.019 1.00 0.00 230 GLY A O 11
ATOM 15976 N N . PRO A 1 44 ? 147.468 10.098 1.925 1.00 0.00 231 PRO A N 11
ATOM 15977 C CA . PRO A 1 44 ? 148.519 10.995 1.461 1.00 0.00 231 PRO A CA 11
ATOM 15978 C C . PRO A 1 44 ? 149.873 10.626 2.054 1.00 0.00 231 PRO A C 11
ATOM 15979 O O . PRO A 1 44 ? 149.981 10.309 3.242 1.00 0.00 231 PRO A O 11
ATOM 15990 N N . ILE A 1 45 ? 150.892 10.627 1.214 1.00 0.00 232 ILE A N 11
ATOM 15991 C CA . ILE A 1 45 ? 152.246 10.333 1.650 1.00 0.00 232 ILE A CA 11
ATOM 15992 C C . ILE A 1 45 ? 153.102 11.603 1.634 1.00 0.00 232 ILE A C 11
ATOM 15993 O O . ILE A 1 45 ? 152.851 12.515 0.847 1.00 0.00 232 ILE A O 11
ATOM 16009 N N . ASP A 1 46 ? 154.105 11.657 2.506 1.00 0.00 233 ASP A N 11
ATOM 16010 C CA . ASP A 1 46 ? 155.014 12.804 2.571 1.00 0.00 233 ASP A CA 11
ATOM 16011 C C . ASP A 1 46 ? 156.375 12.447 2.002 1.00 0.00 233 ASP A C 11
ATOM 16012 O O . ASP A 1 46 ? 157.112 13.313 1.530 1.00 0.00 233 ASP A O 11
ATOM 16021 N N . GLN A 1 47 ? 156.705 11.168 2.046 1.00 0.00 234 GLN A N 11
ATOM 16022 C CA . GLN A 1 47 ? 158.025 10.717 1.659 1.00 0.00 234 GLN A CA 11
ATOM 16023 C C . GLN A 1 47 ? 157.953 9.357 0.984 1.00 0.00 234 GLN A C 11
ATOM 16024 O O . GLN A 1 47 ? 157.485 8.381 1.581 1.00 0.00 234 GLN A O 11
ATOM 16038 N N . ILE A 1 48 ? 158.411 9.301 -0.258 1.00 0.00 235 ILE A N 11
ATOM 16039 C CA . ILE A 1 48 ? 158.402 8.070 -1.038 1.00 0.00 235 ILE A CA 11
ATOM 16040 C C . ILE A 1 48 ? 159.758 7.872 -1.706 1.00 0.00 235 ILE A C 11
ATOM 16041 O O . ILE A 1 48 ? 160.119 8.584 -2.641 1.00 0.00 235 ILE A O 11
ATOM 16057 N N . LYS A 1 49 ? 160.513 6.915 -1.199 1.00 0.00 236 LYS A N 11
ATOM 16058 C CA . LYS A 1 49 ? 161.867 6.670 -1.670 1.00 0.00 236 LYS A CA 11
ATOM 16059 C C . LYS A 1 49 ? 161.958 5.317 -2.356 1.00 0.00 236 LYS A C 11
ATOM 16060 O O . LYS A 1 49 ? 161.860 4.278 -1.709 1.00 0.00 236 LYS A O 11
ATOM 16079 N N . ILE A 1 50 ? 162.146 5.335 -3.662 1.00 0.00 237 ILE A N 11
ATOM 16080 C CA . ILE A 1 50 ? 162.216 4.109 -4.435 1.00 0.00 237 ILE A CA 11
ATOM 16081 C C . ILE A 1 50 ? 163.657 3.740 -4.751 1.00 0.00 237 ILE A C 11
ATOM 16082 O O . ILE A 1 50 ? 164.397 4.515 -5.362 1.00 0.00 237 ILE A O 11
ATOM 16098 N N . VAL A 1 51 ? 164.050 2.560 -4.317 1.00 0.00 238 VAL A N 11
ATOM 16099 C CA . VAL A 1 51 ? 165.335 2.008 -4.676 1.00 0.00 238 VAL A CA 11
ATOM 16100 C C . VAL A 1 51 ? 165.113 0.851 -5.638 1.00 0.00 238 VAL A C 11
ATOM 16101 O O . VAL A 1 51 ? 164.988 -0.302 -5.225 1.00 0.00 238 VAL A O 11
ATOM 16114 N N . THR A 1 52 ? 165.037 1.169 -6.924 1.00 0.00 239 THR A N 11
ATOM 16115 C CA . THR A 1 52 ? 164.771 0.168 -7.946 1.00 0.00 239 THR A CA 11
ATOM 16116 C C . THR A 1 52 ? 165.955 -0.781 -8.073 1.00 0.00 239 THR A C 11
ATOM 16117 O O . THR A 1 52 ? 165.815 -1.900 -8.560 1.00 0.00 239 THR A O 11
ATOM 16128 N N . GLU A 1 53 ? 167.114 -0.328 -7.604 1.00 0.00 240 GLU A N 11
ATOM 16129 C CA . GLU A 1 53 ? 168.311 -1.155 -7.579 1.00 0.00 240 GLU A CA 11
ATOM 16130 C C . GLU A 1 53 ? 168.057 -2.424 -6.768 1.00 0.00 240 GLU A C 11
ATOM 16131 O O . GLU A 1 53 ? 168.628 -3.477 -7.042 1.00 0.00 240 GLU A O 11
ATOM 16143 N N . ARG A 1 54 ? 167.186 -2.315 -5.769 1.00 0.00 241 ARG A N 11
ATOM 16144 C CA . ARG A 1 54 ? 166.817 -3.460 -4.946 1.00 0.00 241 ARG A CA 11
ATOM 16145 C C . ARG A 1 54 ? 165.324 -3.757 -5.071 1.00 0.00 241 ARG A C 11
ATOM 16146 O O . ARG A 1 54 ? 164.800 -4.634 -4.383 1.00 0.00 241 ARG A O 11
ATOM 16167 N N . ASN A 1 55 ? 164.648 -3.009 -5.951 1.00 0.00 242 ASN A N 11
ATOM 16168 C CA . ASN A 1 55 ? 163.216 -3.190 -6.216 1.00 0.00 242 ASN A CA 11
ATOM 16169 C C . ASN A 1 55 ? 162.383 -2.869 -4.984 1.00 0.00 242 ASN A C 11
ATOM 16170 O O . ASN A 1 55 ? 161.280 -3.394 -4.811 1.00 0.00 242 ASN A O 11
ATOM 16181 N N . ILE A 1 56 ? 162.892 -1.974 -4.158 1.00 0.00 243 ILE A N 11
ATOM 16182 C CA . ILE A 1 56 ? 162.263 -1.660 -2.887 1.00 0.00 243 ILE A CA 11
ATOM 16183 C C . ILE A 1 56 ? 161.922 -0.178 -2.789 1.00 0.00 243 ILE A C 11
ATOM 16184 O O . ILE A 1 56 ? 162.575 0.659 -3.412 1.00 0.00 243 ILE A O 11
ATOM 16200 N N . ALA A 1 57 ? 160.887 0.138 -2.020 1.00 0.00 244 ALA A N 11
ATOM 16201 C CA . ALA A 1 57 ? 160.456 1.520 -1.850 1.00 0.00 244 ALA A CA 11
ATOM 16202 C C . ALA A 1 57 ? 160.006 1.791 -0.421 1.00 0.00 244 ALA A C 11
ATOM 16203 O O . ALA A 1 57 ? 159.281 0.992 0.180 1.00 0.00 244 ALA A O 11
ATOM 16210 N N . PHE A 1 58 ? 160.444 2.924 0.102 1.00 0.00 245 PHE A N 11
ATOM 16211 C CA . PHE A 1 58 ? 160.086 3.359 1.444 1.00 0.00 245 PHE A CA 11
ATOM 16212 C C . PHE A 1 58 ? 159.040 4.462 1.364 1.00 0.00 245 PHE A C 11
ATOM 16213 O O . PHE A 1 58 ? 159.316 5.554 0.865 1.00 0.00 245 PHE A O 11
ATOM 16230 N N . VAL A 1 59 ? 157.849 4.178 1.851 1.00 0.00 246 VAL A N 11
ATOM 16231 C CA . VAL A 1 59 ? 156.762 5.141 1.821 1.00 0.00 246 VAL A CA 11
ATOM 16232 C C . VAL A 1 59 ? 156.462 5.614 3.231 1.00 0.00 246 VAL A C 11
ATOM 16233 O O . VAL A 1 59 ? 156.347 4.802 4.148 1.00 0.00 246 VAL A O 11
ATOM 16246 N N . HIS A 1 60 ? 156.347 6.917 3.419 1.00 0.00 247 HIS A N 11
ATOM 16247 C CA . HIS A 1 60 ? 156.013 7.433 4.734 1.00 0.00 247 HIS A CA 11
ATOM 16248 C C . HIS A 1 60 ? 154.652 8.117 4.732 1.00 0.00 247 HIS A C 11
ATOM 16249 O O . HIS A 1 60 ? 154.504 9.255 4.278 1.00 0.00 247 HIS A O 11
ATOM 16264 N N . PHE A 1 61 ? 153.667 7.402 5.260 1.00 0.00 248 PHE A N 11
ATOM 16265 C CA . PHE A 1 61 ? 152.290 7.894 5.335 1.00 0.00 248 PHE A CA 11
ATOM 16266 C C . PHE A 1 61 ? 152.067 8.723 6.588 1.00 0.00 248 PHE A C 11
ATOM 16267 O O . PHE A 1 61 ? 151.891 8.168 7.680 1.00 0.00 248 PHE A O 11
ATOM 16284 N N . LEU A 1 62 ? 152.040 10.042 6.400 1.00 0.00 249 LEU A N 11
ATOM 16285 C CA . LEU A 1 62 ? 151.926 11.015 7.492 1.00 0.00 249 LEU A CA 11
ATOM 16286 C C . LEU A 1 62 ? 150.842 10.649 8.498 1.00 0.00 249 LEU A C 11
ATOM 16287 O O . LEU A 1 62 ? 151.006 10.858 9.701 1.00 0.00 249 LEU A O 11
ATOM 16303 N N . ASN A 1 63 ? 149.734 10.118 8.008 1.00 0.00 250 ASN A N 11
ATOM 16304 C CA . ASN A 1 63 ? 148.651 9.708 8.884 1.00 0.00 250 ASN A CA 11
ATOM 16305 C C . ASN A 1 63 ? 148.750 8.217 9.151 1.00 0.00 250 ASN A C 11
ATOM 16306 O O . ASN A 1 63 ? 148.987 7.434 8.229 1.00 0.00 250 ASN A O 11
ATOM 16317 N N . ILE A 1 64 ? 148.562 7.825 10.403 1.00 0.00 251 ILE A N 11
ATOM 16318 C CA . ILE A 1 64 ? 148.653 6.422 10.777 1.00 0.00 251 ILE A CA 11
ATOM 16319 C C . ILE A 1 64 ? 147.601 5.615 10.009 1.00 0.00 251 ILE A C 11
ATOM 16320 O O . ILE A 1 64 ? 147.902 4.566 9.442 1.00 0.00 251 ILE A O 11
ATOM 16336 N N . ALA A 1 65 ? 146.389 6.151 9.925 1.00 0.00 252 ALA A N 11
ATOM 16337 C CA . ALA A 1 65 ? 145.288 5.453 9.284 1.00 0.00 252 ALA A CA 11
ATOM 16338 C C . ALA A 1 65 ? 145.486 5.395 7.778 1.00 0.00 252 ALA A C 11
ATOM 16339 O O . ALA A 1 65 ? 145.026 4.463 7.120 1.00 0.00 252 ALA A O 11
ATOM 16346 N N . ALA A 1 66 ? 146.198 6.384 7.246 1.00 0.00 253 ALA A N 11
ATOM 16347 C CA . ALA A 1 66 ? 146.473 6.450 5.819 1.00 0.00 253 ALA A CA 11
ATOM 16348 C C . ALA A 1 66 ? 147.294 5.246 5.386 1.00 0.00 253 ALA A C 11
ATOM 16349 O O . ALA A 1 66 ? 147.038 4.644 4.344 1.00 0.00 253 ALA A O 11
ATOM 16356 N N . ALA A 1 67 ? 148.271 4.893 6.211 1.00 0.00 254 ALA A N 11
ATOM 16357 C CA . ALA A 1 67 ? 149.116 3.742 5.946 1.00 0.00 254 ALA A CA 11
ATOM 16358 C C . ALA A 1 67 ? 148.317 2.457 6.049 1.00 0.00 254 ALA A C 11
ATOM 16359 O O . ALA A 1 67 ? 148.467 1.561 5.222 1.00 0.00 254 ALA A O 11
ATOM 16366 N N . ILE A 1 68 ? 147.460 2.387 7.063 1.00 0.00 255 ILE A N 11
ATOM 16367 C CA . ILE A 1 68 ? 146.663 1.195 7.313 1.00 0.00 255 ILE A CA 11
ATOM 16368 C C . ILE A 1 68 ? 145.843 0.812 6.090 1.00 0.00 255 ILE A C 11
ATOM 16369 O O . ILE A 1 68 ? 146.021 -0.262 5.518 1.00 0.00 255 ILE A O 11
ATOM 16385 N N . LYS A 1 69 ? 144.962 1.711 5.681 1.00 0.00 256 LYS A N 11
ATOM 16386 C CA . LYS A 1 69 ? 144.063 1.449 4.571 1.00 0.00 256 LYS A CA 11
ATOM 16387 C C . LYS A 1 69 ? 144.831 1.219 3.275 1.00 0.00 256 LYS A C 11
ATOM 16388 O O . LYS A 1 69 ? 144.466 0.355 2.486 1.00 0.00 256 LYS A O 11
ATOM 16407 N N . ALA A 1 70 ? 145.906 1.972 3.074 1.00 0.00 257 ALA A N 11
ATOM 16408 C CA . ALA A 1 70 ? 146.726 1.825 1.880 1.00 0.00 257 ALA A CA 11
ATOM 16409 C C . ALA A 1 70 ? 147.393 0.455 1.825 1.00 0.00 257 ALA A C 11
ATOM 16410 O O . ALA A 1 70 ? 147.300 -0.242 0.819 1.00 0.00 257 ALA A O 11
ATOM 16417 N N . VAL A 1 71 ? 148.039 0.060 2.912 1.00 0.00 258 VAL A N 11
ATOM 16418 C CA . VAL A 1 71 ? 148.717 -1.233 2.978 1.00 0.00 258 VAL A CA 11
ATOM 16419 C C . VAL A 1 71 ? 147.711 -2.386 2.920 1.00 0.00 258 VAL A C 11
ATOM 16420 O O . VAL A 1 71 ? 148.054 -3.507 2.555 1.00 0.00 258 VAL A O 11
ATOM 16433 N N . GLN A 1 72 ? 146.469 -2.109 3.286 1.00 0.00 259 GLN A N 11
ATOM 16434 C CA . GLN A 1 72 ? 145.405 -3.101 3.185 1.00 0.00 259 GLN A CA 11
ATOM 16435 C C . GLN A 1 72 ? 144.786 -3.141 1.779 1.00 0.00 259 GLN A C 11
ATOM 16436 O O . GLN A 1 72 ? 144.243 -4.163 1.367 1.00 0.00 259 GLN A O 11
ATOM 16450 N N . GLU A 1 73 ? 144.886 -2.036 1.046 1.00 0.00 260 GLU A N 11
ATOM 16451 C CA . GLU A 1 73 ? 144.304 -1.928 -0.296 1.00 0.00 260 GLU A CA 11
ATOM 16452 C C . GLU A 1 73 ? 145.301 -2.358 -1.359 1.00 0.00 260 GLU A C 11
ATOM 16453 O O . GLU A 1 73 ? 144.930 -2.958 -2.367 1.00 0.00 260 GLU A O 11
ATOM 16465 N N . LEU A 1 74 ? 146.564 -2.046 -1.113 1.00 0.00 261 LEU A N 11
ATOM 16466 C CA . LEU A 1 74 ? 147.646 -2.348 -2.040 1.00 0.00 261 LEU A CA 11
ATOM 16467 C C . LEU A 1 74 ? 147.646 -3.831 -2.455 1.00 0.00 261 LEU A C 11
ATOM 16468 O O . LEU A 1 74 ? 147.726 -4.142 -3.642 1.00 0.00 261 LEU A O 11
ATOM 16484 N N . PRO A 1 75 ? 147.523 -4.771 -1.495 1.00 0.00 262 PRO A N 11
ATOM 16485 C CA . PRO A 1 75 ? 147.505 -6.203 -1.801 1.00 0.00 262 PRO A CA 11
ATOM 16486 C C . PRO A 1 75 ? 146.237 -6.634 -2.532 1.00 0.00 262 PRO A C 11
ATOM 16487 O O . PRO A 1 75 ? 146.228 -7.657 -3.211 1.00 0.00 262 PRO A O 11
ATOM 16498 N N . LEU A 1 76 ? 145.169 -5.853 -2.409 1.00 0.00 263 LEU A N 11
ATOM 16499 C CA . LEU A 1 76 ? 143.893 -6.222 -3.015 1.00 0.00 263 LEU A CA 11
ATOM 16500 C C . LEU A 1 76 ? 143.779 -5.673 -4.431 1.00 0.00 263 LEU A C 11
ATOM 16501 O O . LEU A 1 76 ? 142.776 -5.874 -5.119 1.00 0.00 263 LEU A O 11
ATOM 16517 N N . ASN A 1 77 ? 144.814 -4.976 -4.850 1.00 0.00 264 ASN A N 11
ATOM 16518 C CA . ASN A 1 77 ? 144.861 -4.359 -6.169 1.00 0.00 264 ASN A CA 11
ATOM 16519 C C . ASN A 1 77 ? 145.806 -5.095 -7.101 1.00 0.00 264 ASN A C 11
ATOM 16520 O O . ASN A 1 77 ? 146.817 -5.612 -6.669 1.00 0.00 264 ASN A O 11
ATOM 16531 N N . PRO A 1 78 ? 145.511 -5.092 -8.404 1.00 0.00 265 PRO A N 11
ATOM 16532 C CA . PRO A 1 78 ? 146.233 -5.901 -9.389 1.00 0.00 265 PRO A CA 11
ATOM 16533 C C . PRO A 1 78 ? 147.675 -5.440 -9.578 1.00 0.00 265 PRO A C 11
ATOM 16534 O O . PRO A 1 78 ? 148.595 -6.256 -9.648 1.00 0.00 265 PRO A O 11
ATOM 16545 N N . LYS A 1 79 ? 147.868 -4.126 -9.625 1.00 0.00 266 LYS A N 11
ATOM 16546 C CA . LYS A 1 79 ? 149.180 -3.561 -9.899 1.00 0.00 266 LYS A CA 11
ATOM 16547 C C . LYS A 1 79 ? 150.011 -3.562 -8.637 1.00 0.00 266 LYS A C 11
ATOM 16548 O O . LYS A 1 79 ? 151.174 -3.953 -8.633 1.00 0.00 266 LYS A O 11
ATOM 16567 N N . TRP A 1 80 ? 149.380 -3.139 -7.558 1.00 0.00 267 TRP A N 11
ATOM 16568 C CA . TRP A 1 80 ? 150.056 -2.994 -6.288 1.00 0.00 267 TRP A CA 11
ATOM 16569 C C . TRP A 1 80 ? 150.344 -4.355 -5.679 1.00 0.00 267 TRP A C 11
ATOM 16570 O O . TRP A 1 80 ? 151.310 -4.509 -4.940 1.00 0.00 267 TRP A O 11
ATOM 16591 N N . SER A 1 81 ? 149.506 -5.345 -5.990 1.00 0.00 268 SER A N 11
ATOM 16592 C CA . SER A 1 81 ? 149.714 -6.698 -5.472 1.00 0.00 268 SER A CA 11
ATOM 16593 C C . SER A 1 81 ? 150.984 -7.316 -6.050 1.00 0.00 268 SER A C 11
ATOM 16594 O O . SER A 1 81 ? 151.534 -8.260 -5.485 1.00 0.00 268 SER A O 11
ATOM 16602 N N . LYS A 1 82 ? 151.454 -6.779 -7.173 1.00 0.00 269 LYS A N 11
ATOM 16603 C CA . LYS A 1 82 ? 152.714 -7.225 -7.753 1.00 0.00 269 LYS A CA 11
ATOM 16604 C C . LYS A 1 82 ? 153.872 -6.747 -6.893 1.00 0.00 269 LYS A C 11
ATOM 16605 O O . LYS A 1 82 ? 154.997 -7.222 -7.016 1.00 0.00 269 LYS A O 11
ATOM 16624 N N . ARG A 1 83 ? 153.579 -5.792 -6.026 1.00 0.00 270 ARG A N 11
ATOM 16625 C CA . ARG A 1 83 ? 154.541 -5.292 -5.075 1.00 0.00 270 ARG A CA 11
ATOM 16626 C C . ARG A 1 83 ? 154.237 -5.849 -3.700 1.00 0.00 270 ARG A C 11
ATOM 16627 O O . ARG A 1 83 ? 153.080 -5.958 -3.303 1.00 0.00 270 ARG A O 11
ATOM 16648 N N . ARG A 1 84 ? 155.276 -6.206 -2.979 1.00 0.00 271 ARG A N 11
ATOM 16649 C CA . ARG A 1 84 ? 155.110 -6.756 -1.652 1.00 0.00 271 ARG A CA 11
ATOM 16650 C C . ARG A 1 84 ? 155.201 -5.635 -0.638 1.00 0.00 271 ARG A C 11
ATOM 16651 O O . ARG A 1 84 ? 156.282 -5.102 -0.391 1.00 0.00 271 ARG A O 11
ATOM 16672 N N . ILE A 1 85 ? 154.060 -5.248 -0.088 1.00 0.00 272 ILE A N 11
ATOM 16673 C CA . ILE A 1 85 ? 154.016 -4.116 0.815 1.00 0.00 272 ILE A CA 11
ATOM 16674 C C . ILE A 1 85 ? 153.737 -4.570 2.239 1.00 0.00 272 ILE A C 11
ATOM 16675 O O . ILE A 1 85 ? 152.997 -5.527 2.475 1.00 0.00 272 ILE A O 11
ATOM 16691 N N . TYR A 1 86 ? 154.386 -3.921 3.174 1.00 0.00 273 TYR A N 11
ATOM 16692 C CA . TYR A 1 86 ? 154.135 -4.151 4.580 1.00 0.00 273 TYR A CA 11
ATOM 16693 C C . TYR A 1 86 ? 154.466 -2.901 5.373 1.00 0.00 273 TYR A C 11
ATOM 16694 O O . TYR A 1 86 ? 155.069 -1.966 4.841 1.00 0.00 273 TYR A O 11
ATOM 16712 N N . TYR A 1 87 ? 154.056 -2.873 6.625 1.00 0.00 274 TYR A N 11
ATOM 16713 C CA . TYR A 1 87 ? 154.451 -1.813 7.524 1.00 0.00 274 TYR A CA 11
ATOM 16714 C C . TYR A 1 87 ? 155.929 -1.923 7.849 1.00 0.00 274 TYR A C 11
ATOM 16715 O O . TYR A 1 87 ? 156.441 -3.015 8.084 1.00 0.00 274 TYR A O 11
ATOM 16733 N N . GLY A 1 88 ? 156.609 -0.793 7.836 1.00 0.00 275 GLY A N 11
ATOM 16734 C CA . GLY A 1 88 ? 158.005 -0.764 8.213 1.00 0.00 275 GLY A CA 11
ATOM 16735 C C . GLY A 1 88 ? 158.191 -1.054 9.687 1.00 0.00 275 GLY A C 11
ATOM 16736 O O . GLY A 1 88 ? 157.220 -1.298 10.408 1.00 0.00 275 GLY A O 11
ATOM 16740 N N . ARG A 1 89 ? 159.426 -1.008 10.155 1.00 0.00 276 ARG A N 11
ATOM 16741 C CA . ARG A 1 89 ? 159.701 -1.335 11.539 1.00 0.00 276 ARG A CA 11
ATOM 16742 C C . ARG A 1 89 ? 159.337 -0.174 12.451 1.00 0.00 276 ARG A C 11
ATOM 16743 O O . ARG A 1 89 ? 159.968 0.886 12.442 1.00 0.00 276 ARG A O 11
ATOM 16764 N N . ASP A 1 90 ? 158.306 -0.398 13.231 1.00 0.00 277 ASP A N 11
ATOM 16765 C CA . ASP A 1 90 ? 157.763 0.606 14.130 1.00 0.00 277 ASP A CA 11
ATOM 16766 C C . ASP A 1 90 ? 156.993 -0.083 15.241 1.00 0.00 277 ASP A C 11
ATOM 16767 O O . ASP A 1 90 ? 156.399 -1.138 15.031 1.00 0.00 277 ASP A O 11
ATOM 16776 N N . ARG A 1 91 ? 157.016 0.496 16.425 1.00 0.00 278 ARG A N 11
ATOM 16777 C CA . ARG A 1 91 ? 156.360 -0.114 17.565 1.00 0.00 278 ARG A CA 11
ATOM 16778 C C . ARG A 1 91 ? 155.060 0.606 17.876 1.00 0.00 278 ARG A C 11
ATOM 16779 O O . ARG A 1 91 ? 154.796 0.993 19.016 1.00 0.00 278 ARG A O 11
ATOM 16800 N N . CYS A 1 92 ? 154.255 0.770 16.830 1.00 0.00 279 CYS A N 11
ATOM 16801 C CA . CYS A 1 92 ? 152.961 1.427 16.923 1.00 0.00 279 CYS A CA 11
ATOM 16802 C C . CYS A 1 92 ? 153.112 2.827 17.494 1.00 0.00 279 CYS A C 11
ATOM 16803 O O . CYS A 1 92 ? 152.540 3.161 18.535 1.00 0.00 279 CYS A O 11
ATOM 16811 N N . ALA A 1 93 ? 153.904 3.635 16.808 1.00 0.00 280 ALA A N 11
ATOM 16812 C CA . ALA A 1 93 ? 154.188 4.983 17.255 1.00 0.00 280 ALA A CA 11
ATOM 16813 C C . ALA A 1 93 ? 153.624 6.010 16.283 1.00 0.00 280 ALA A C 11
ATOM 16814 O O . ALA A 1 93 ? 154.250 6.348 15.275 1.00 0.00 280 ALA A O 11
ATOM 16821 N N . VAL A 1 94 ? 152.427 6.487 16.581 1.00 0.00 281 VAL A N 11
ATOM 16822 C CA . VAL A 1 94 ? 151.783 7.501 15.763 1.00 0.00 281 VAL A CA 11
ATOM 16823 C C . VAL A 1 94 ? 152.143 8.893 16.273 1.00 0.00 281 VAL A C 11
ATOM 16824 O O . VAL A 1 94 ? 152.286 9.841 15.497 1.00 0.00 281 VAL A O 11
ATOM 16837 N N . GLY A 1 95 ? 152.330 8.998 17.579 1.00 0.00 282 GLY A N 11
ATOM 16838 C CA . GLY A 1 95 ? 152.686 10.261 18.181 1.00 0.00 282 GLY A CA 11
ATOM 16839 C C . GLY A 1 95 ? 153.672 10.080 19.306 1.00 0.00 282 GLY A C 11
ATOM 16840 O O . GLY A 1 95 ? 154.767 9.556 19.101 1.00 0.00 282 GLY A O 11
ATOM 16844 N N . LEU A 1 96 ? 153.284 10.493 20.495 1.00 0.00 283 LEU A N 11
ATOM 16845 C CA . LEU A 1 96 ? 154.133 10.359 21.661 1.00 0.00 283 LEU A CA 11
ATOM 16846 C C . LEU A 1 96 ? 153.300 9.859 22.834 1.00 0.00 283 LEU A C 11
ATOM 16847 O O . LEU A 1 96 ? 152.627 10.637 23.516 1.00 0.00 283 LEU A O 11
ATOM 16863 N N . LYS A 1 97 ? 153.326 8.554 23.035 1.00 0.00 284 LYS A N 11
ATOM 16864 C CA . LYS A 1 97 ? 152.540 7.916 24.074 1.00 0.00 284 LYS A CA 11
ATOM 16865 C C . LYS A 1 97 ? 153.345 6.792 24.712 1.00 0.00 284 LYS A C 11
ATOM 16866 O O . LYS A 1 97 ? 153.795 6.963 25.862 1.00 0.00 284 LYS A O 11
ATOM 16886 N N . ASN A 1 1 ? 139.985 -9.230 -2.216 1.00 0.00 188 ASN A N 12
ATOM 16887 C CA . ASN A 1 1 ? 140.414 -10.606 -2.552 1.00 0.00 188 ASN A CA 12
ATOM 16888 C C . ASN A 1 1 ? 139.464 -11.612 -1.927 1.00 0.00 188 ASN A C 12
ATOM 16889 O O . ASN A 1 1 ? 138.676 -11.262 -1.049 1.00 0.00 188 ASN A O 12
ATOM 16902 N N . SER A 1 2 ? 139.532 -12.854 -2.383 1.00 0.00 189 SER A N 12
ATOM 16903 C CA . SER A 1 2 ? 138.700 -13.916 -1.840 1.00 0.00 189 SER A CA 12
ATOM 16904 C C . SER A 1 2 ? 139.242 -14.381 -0.492 1.00 0.00 189 SER A C 12
ATOM 16905 O O . SER A 1 2 ? 138.483 -14.772 0.395 1.00 0.00 189 SER A O 12
ATOM 16913 N N . ALA A 1 3 ? 140.558 -14.319 -0.346 1.00 0.00 190 ALA A N 12
ATOM 16914 C CA . ALA A 1 3 ? 141.210 -14.684 0.903 1.00 0.00 190 ALA A CA 12
ATOM 16915 C C . ALA A 1 3 ? 141.189 -13.509 1.875 1.00 0.00 190 ALA A C 12
ATOM 16916 O O . ALA A 1 3 ? 140.613 -12.460 1.574 1.00 0.00 190 ALA A O 12
ATOM 16923 N N . SER A 1 4 ? 141.804 -13.691 3.037 1.00 0.00 191 SER A N 12
ATOM 16924 C CA . SER A 1 4 ? 141.918 -12.625 4.026 1.00 0.00 191 SER A CA 12
ATOM 16925 C C . SER A 1 4 ? 142.561 -11.388 3.402 1.00 0.00 191 SER A C 12
ATOM 16926 O O . SER A 1 4 ? 143.666 -11.458 2.864 1.00 0.00 191 SER A O 12
ATOM 16934 N N . ASN A 1 5 ? 141.860 -10.264 3.456 1.00 0.00 192 ASN A N 12
ATOM 16935 C CA . ASN A 1 5 ? 142.351 -9.028 2.860 1.00 0.00 192 ASN A CA 12
ATOM 16936 C C . ASN A 1 5 ? 143.367 -8.360 3.774 1.00 0.00 192 ASN A C 12
ATOM 16937 O O . ASN A 1 5 ? 143.040 -7.418 4.494 1.00 0.00 192 ASN A O 12
ATOM 16948 N N . SER A 1 6 ? 144.584 -8.877 3.773 1.00 0.00 193 SER A N 12
ATOM 16949 C CA . SER A 1 6 ? 145.650 -8.325 4.593 1.00 0.00 193 SER A CA 12
ATOM 16950 C C . SER A 1 6 ? 147.013 -8.681 4.016 1.00 0.00 193 SER A C 12
ATOM 16951 O O . SER A 1 6 ? 147.221 -9.790 3.523 1.00 0.00 193 SER A O 12
ATOM 16959 N N . SER A 1 7 ? 147.932 -7.733 4.068 1.00 0.00 194 SER A N 12
ATOM 16960 C CA . SER A 1 7 ? 149.279 -7.938 3.555 1.00 0.00 194 SER A CA 12
ATOM 16961 C C . SER A 1 7 ? 150.250 -8.244 4.685 1.00 0.00 194 SER A C 12
ATOM 16962 O O . SER A 1 7 ? 151.441 -8.474 4.462 1.00 0.00 194 SER A O 12
ATOM 16970 N N . VAL A 1 8 ? 149.726 -8.256 5.895 1.00 0.00 195 VAL A N 12
ATOM 16971 C CA . VAL A 1 8 ? 150.539 -8.473 7.075 1.00 0.00 195 VAL A CA 12
ATOM 16972 C C . VAL A 1 8 ? 150.229 -9.802 7.729 1.00 0.00 195 VAL A C 12
ATOM 16973 O O . VAL A 1 8 ? 149.068 -10.113 8.000 1.00 0.00 195 VAL A O 12
ATOM 16986 N N . LEU A 1 9 ? 151.277 -10.575 7.969 1.00 0.00 196 LEU A N 12
ATOM 16987 C CA . LEU A 1 9 ? 151.169 -11.838 8.682 1.00 0.00 196 LEU A CA 12
ATOM 16988 C C . LEU A 1 9 ? 150.538 -11.599 10.051 1.00 0.00 196 LEU A C 12
ATOM 16989 O O . LEU A 1 9 ? 151.217 -11.183 10.991 1.00 0.00 196 LEU A O 12
ATOM 17005 N N . LEU A 1 10 ? 149.222 -11.804 10.121 1.00 0.00 197 LEU A N 12
ATOM 17006 C CA . LEU A 1 10 ? 148.443 -11.639 11.351 1.00 0.00 197 LEU A CA 12
ATOM 17007 C C . LEU A 1 10 ? 148.645 -10.267 11.996 1.00 0.00 197 LEU A C 12
ATOM 17008 O O . LEU A 1 10 ? 148.318 -10.081 13.170 1.00 0.00 197 LEU A O 12
ATOM 17024 N N . ALA A 1 11 ? 149.157 -9.310 11.218 1.00 0.00 198 ALA A N 12
ATOM 17025 C CA . ALA A 1 11 ? 149.460 -7.968 11.719 1.00 0.00 198 ALA A CA 12
ATOM 17026 C C . ALA A 1 11 ? 150.302 -8.032 12.997 1.00 0.00 198 ALA A C 12
ATOM 17027 O O . ALA A 1 11 ? 150.143 -7.211 13.901 1.00 0.00 198 ALA A O 12
ATOM 17034 N N . VAL A 1 12 ? 151.213 -9.001 13.048 1.00 0.00 199 VAL A N 12
ATOM 17035 C CA . VAL A 1 12 ? 152.023 -9.248 14.242 1.00 0.00 199 VAL A CA 12
ATOM 17036 C C . VAL A 1 12 ? 152.935 -8.073 14.587 1.00 0.00 199 VAL A C 12
ATOM 17037 O O . VAL A 1 12 ? 153.357 -7.930 15.735 1.00 0.00 199 VAL A O 12
ATOM 17050 N N . GLN A 1 13 ? 153.237 -7.234 13.602 1.00 0.00 200 GLN A N 12
ATOM 17051 C CA . GLN A 1 13 ? 154.111 -6.090 13.826 1.00 0.00 200 GLN A CA 12
ATOM 17052 C C . GLN A 1 13 ? 153.368 -4.948 14.509 1.00 0.00 200 GLN A C 12
ATOM 17053 O O . GLN A 1 13 ? 153.045 -3.939 13.880 1.00 0.00 200 GLN A O 12
ATOM 17067 N N . GLN A 1 14 ? 153.077 -5.144 15.794 1.00 0.00 201 GLN A N 12
ATOM 17068 C CA . GLN A 1 14 ? 152.463 -4.127 16.636 1.00 0.00 201 GLN A CA 12
ATOM 17069 C C . GLN A 1 14 ? 151.163 -3.590 16.036 1.00 0.00 201 GLN A C 12
ATOM 17070 O O . GLN A 1 14 ? 150.821 -2.417 16.228 1.00 0.00 201 GLN A O 12
ATOM 17084 N N . SER A 1 15 ? 150.442 -4.471 15.332 1.00 0.00 202 SER A N 12
ATOM 17085 C CA . SER A 1 15 ? 149.146 -4.151 14.729 1.00 0.00 202 SER A CA 12
ATOM 17086 C C . SER A 1 15 ? 149.298 -3.207 13.535 1.00 0.00 202 SER A C 12
ATOM 17087 O O . SER A 1 15 ? 149.068 -3.601 12.391 1.00 0.00 202 SER A O 12
ATOM 17095 N N . GLY A 1 16 ? 149.700 -1.975 13.800 1.00 0.00 203 GLY A N 12
ATOM 17096 C CA . GLY A 1 16 ? 149.804 -0.989 12.751 1.00 0.00 203 GLY A CA 12
ATOM 17097 C C . GLY A 1 16 ? 150.800 0.097 13.082 1.00 0.00 203 GLY A C 12
ATOM 17098 O O . GLY A 1 16 ? 150.790 0.649 14.185 1.00 0.00 203 GLY A O 12
ATOM 17102 N N . ALA A 1 17 ? 151.664 0.397 12.132 1.00 0.00 204 ALA A N 12
ATOM 17103 C CA . ALA A 1 17 ? 152.656 1.444 12.293 1.00 0.00 204 ALA A CA 12
ATOM 17104 C C . ALA A 1 17 ? 152.221 2.691 11.545 1.00 0.00 204 ALA A C 12
ATOM 17105 O O . ALA A 1 17 ? 151.593 2.598 10.490 1.00 0.00 204 ALA A O 12
ATOM 17112 N N . CYS A 1 18 ? 152.540 3.861 12.081 1.00 0.00 205 CYS A N 12
ATOM 17113 C CA . CYS A 1 18 ? 152.210 5.094 11.395 1.00 0.00 205 CYS A CA 12
ATOM 17114 C C . CYS A 1 18 ? 153.326 5.456 10.444 1.00 0.00 205 CYS A C 12
ATOM 17115 O O . CYS A 1 18 ? 154.496 5.216 10.745 1.00 0.00 205 CYS A O 12
ATOM 17123 N N . ARG A 1 19 ? 152.958 6.053 9.314 1.00 0.00 206 ARG A N 12
ATOM 17124 C CA . ARG A 1 19 ? 153.907 6.522 8.313 1.00 0.00 206 ARG A CA 12
ATOM 17125 C C . ARG A 1 19 ? 154.850 5.436 7.770 1.00 0.00 206 ARG A C 12
ATOM 17126 O O . ARG A 1 19 ? 155.595 5.700 6.839 1.00 0.00 206 ARG A O 12
ATOM 17147 N N . ASN A 1 20 ? 154.823 4.231 8.312 1.00 0.00 207 ASN A N 12
ATOM 17148 C CA . ASN A 1 20 ? 155.802 3.224 7.920 1.00 0.00 207 ASN A CA 12
ATOM 17149 C C . ASN A 1 20 ? 155.229 2.228 6.934 1.00 0.00 207 ASN A C 12
ATOM 17150 O O . ASN A 1 20 ? 154.446 1.349 7.294 1.00 0.00 207 ASN A O 12
ATOM 17161 N N . VAL A 1 21 ? 155.646 2.367 5.687 1.00 0.00 208 VAL A N 12
ATOM 17162 C CA . VAL A 1 21 ? 155.229 1.473 4.622 1.00 0.00 208 VAL A CA 12
ATOM 17163 C C . VAL A 1 21 ? 156.434 1.098 3.768 1.00 0.00 208 VAL A C 12
ATOM 17164 O O . VAL A 1 21 ? 157.065 1.961 3.158 1.00 0.00 208 VAL A O 12
ATOM 17177 N N . PHE A 1 22 ? 156.763 -0.182 3.740 1.00 0.00 209 PHE A N 12
ATOM 17178 C CA . PHE A 1 22 ? 157.930 -0.650 3.007 1.00 0.00 209 PHE A CA 12
ATOM 17179 C C . PHE A 1 22 ? 157.509 -1.563 1.858 1.00 0.00 209 PHE A C 12
ATOM 17180 O O . PHE A 1 22 ? 156.823 -2.564 2.068 1.00 0.00 209 PHE A O 12
ATOM 17197 N N . LEU A 1 23 ? 157.916 -1.199 0.646 1.00 0.00 210 LEU A N 12
ATOM 17198 C CA . LEU A 1 23 ? 157.623 -1.998 -0.537 1.00 0.00 210 LEU A CA 12
ATOM 17199 C C . LEU A 1 23 ? 158.873 -2.708 -1.024 1.00 0.00 210 LEU A C 12
ATOM 17200 O O . LEU A 1 23 ? 159.936 -2.100 -1.116 1.00 0.00 210 LEU A O 12
ATOM 17216 N N . GLY A 1 24 ? 158.742 -3.989 -1.327 1.00 0.00 211 GLY A N 12
ATOM 17217 C CA . GLY A 1 24 ? 159.874 -4.752 -1.812 1.00 0.00 211 GLY A CA 12
ATOM 17218 C C . GLY A 1 24 ? 159.496 -5.769 -2.867 1.00 0.00 211 GLY A C 12
ATOM 17219 O O . GLY A 1 24 ? 159.606 -6.971 -2.638 1.00 0.00 211 GLY A O 12
ATOM 17223 N N . ASN A 1 25 ? 159.049 -5.282 -4.022 1.00 0.00 212 ASN A N 12
ATOM 17224 C CA . ASN A 1 25 ? 158.700 -6.145 -5.156 1.00 0.00 212 ASN A CA 12
ATOM 17225 C C . ASN A 1 25 ? 158.155 -5.298 -6.298 1.00 0.00 212 ASN A C 12
ATOM 17226 O O . ASN A 1 25 ? 157.200 -5.675 -6.974 1.00 0.00 212 ASN A O 12
ATOM 17237 N N . LEU A 1 26 ? 158.765 -4.147 -6.505 1.00 0.00 213 LEU A N 12
ATOM 17238 C CA . LEU A 1 26 ? 158.331 -3.237 -7.556 1.00 0.00 213 LEU A CA 12
ATOM 17239 C C . LEU A 1 26 ? 159.057 -3.554 -8.858 1.00 0.00 213 LEU A C 12
ATOM 17240 O O . LEU A 1 26 ? 160.048 -4.289 -8.857 1.00 0.00 213 LEU A O 12
ATOM 17256 N N . PRO A 1 27 ? 158.568 -3.025 -9.991 1.00 0.00 214 PRO A N 12
ATOM 17257 C CA . PRO A 1 27 ? 159.240 -3.170 -11.273 1.00 0.00 214 PRO A CA 12
ATOM 17258 C C . PRO A 1 27 ? 160.327 -2.121 -11.444 1.00 0.00 214 PRO A C 12
ATOM 17259 O O . PRO A 1 27 ? 160.405 -1.160 -10.677 1.00 0.00 214 PRO A O 12
ATOM 17270 N N . ASN A 1 28 ? 161.161 -2.303 -12.442 1.00 0.00 215 ASN A N 12
ATOM 17271 C CA . ASN A 1 28 ? 162.207 -1.339 -12.724 1.00 0.00 215 ASN A CA 12
ATOM 17272 C C . ASN A 1 28 ? 161.613 -0.160 -13.471 1.00 0.00 215 ASN A C 12
ATOM 17273 O O . ASN A 1 28 ? 160.959 -0.330 -14.500 1.00 0.00 215 ASN A O 12
ATOM 17284 N N . GLY A 1 29 ? 161.831 1.023 -12.942 1.00 0.00 216 GLY A N 12
ATOM 17285 C CA . GLY A 1 29 ? 161.297 2.216 -13.566 1.00 0.00 216 GLY A CA 12
ATOM 17286 C C . GLY A 1 29 ? 160.119 2.799 -12.819 1.00 0.00 216 GLY A C 12
ATOM 17287 O O . GLY A 1 29 ? 159.600 3.849 -13.204 1.00 0.00 216 GLY A O 12
ATOM 17291 N N . ILE A 1 30 ? 159.687 2.117 -11.766 1.00 0.00 217 ILE A N 12
ATOM 17292 C CA . ILE A 1 30 ? 158.575 2.590 -10.950 1.00 0.00 217 ILE A CA 12
ATOM 17293 C C . ILE A 1 30 ? 158.892 3.963 -10.361 1.00 0.00 217 ILE A C 12
ATOM 17294 O O . ILE A 1 30 ? 159.937 4.162 -9.741 1.00 0.00 217 ILE A O 12
ATOM 17310 N N . THR A 1 31 ? 158.004 4.917 -10.583 1.00 0.00 218 THR A N 12
ATOM 17311 C CA . THR A 1 31 ? 158.225 6.267 -10.106 1.00 0.00 218 THR A CA 12
ATOM 17312 C C . THR A 1 31 ? 157.251 6.613 -8.992 1.00 0.00 218 THR A C 12
ATOM 17313 O O . THR A 1 31 ? 156.176 6.010 -8.866 1.00 0.00 218 THR A O 12
ATOM 17324 N N . GLU A 1 32 ? 157.645 7.580 -8.180 1.00 0.00 219 GLU A N 12
ATOM 17325 C CA . GLU A 1 32 ? 156.853 7.997 -7.043 1.00 0.00 219 GLU A CA 12
ATOM 17326 C C . GLU A 1 32 ? 155.529 8.537 -7.524 1.00 0.00 219 GLU A C 12
ATOM 17327 O O . GLU A 1 32 ? 154.518 8.335 -6.891 1.00 0.00 219 GLU A O 12
ATOM 17339 N N . ASP A 1 33 ? 155.558 9.225 -8.658 1.00 0.00 220 ASP A N 12
ATOM 17340 C CA . ASP A 1 33 ? 154.360 9.792 -9.276 1.00 0.00 220 ASP A CA 12
ATOM 17341 C C . ASP A 1 33 ? 153.264 8.740 -9.411 1.00 0.00 220 ASP A C 12
ATOM 17342 O O . ASP A 1 33 ? 152.083 9.034 -9.233 1.00 0.00 220 ASP A O 12
ATOM 17351 N N . GLU A 1 34 ? 153.680 7.512 -9.700 1.00 0.00 221 GLU A N 12
ATOM 17352 C CA . GLU A 1 34 ? 152.752 6.391 -9.839 1.00 0.00 221 GLU A CA 12
ATOM 17353 C C . GLU A 1 34 ? 152.178 5.994 -8.487 1.00 0.00 221 GLU A C 12
ATOM 17354 O O . GLU A 1 34 ? 150.971 6.021 -8.277 1.00 0.00 221 GLU A O 12
ATOM 17366 N N . ILE A 1 35 ? 153.059 5.622 -7.574 1.00 0.00 222 ILE A N 12
ATOM 17367 C CA . ILE A 1 35 ? 152.645 5.179 -6.248 1.00 0.00 222 ILE A CA 12
ATOM 17368 C C . ILE A 1 35 ? 151.875 6.275 -5.506 1.00 0.00 222 ILE A C 12
ATOM 17369 O O . ILE A 1 35 ? 150.893 6.002 -4.830 1.00 0.00 222 ILE A O 12
ATOM 17385 N N . ARG A 1 36 ? 152.324 7.511 -5.643 1.00 0.00 223 ARG A N 12
ATOM 17386 C CA . ARG A 1 36 ? 151.609 8.662 -5.093 1.00 0.00 223 ARG A CA 12
ATOM 17387 C C . ARG A 1 36 ? 150.178 8.731 -5.573 1.00 0.00 223 ARG A C 12
ATOM 17388 O O . ARG A 1 36 ? 149.250 8.634 -4.780 1.00 0.00 223 ARG A O 12
ATOM 17409 N N . GLU A 1 37 ? 150.011 8.879 -6.876 1.00 0.00 224 GLU A N 12
ATOM 17410 C CA . GLU A 1 37 ? 148.672 8.997 -7.464 1.00 0.00 224 GLU A CA 12
ATOM 17411 C C . GLU A 1 37 ? 147.807 7.810 -7.079 1.00 0.00 224 GLU A C 12
ATOM 17412 O O . GLU A 1 37 ? 146.579 7.905 -7.037 1.00 0.00 224 GLU A O 12
ATOM 17424 N N . ASP A 1 38 ? 148.457 6.703 -6.780 1.00 0.00 225 ASP A N 12
ATOM 17425 C CA . ASP A 1 38 ? 147.763 5.481 -6.473 1.00 0.00 225 ASP A CA 12
ATOM 17426 C C . ASP A 1 38 ? 147.391 5.407 -4.994 1.00 0.00 225 ASP A C 12
ATOM 17427 O O . ASP A 1 38 ? 146.357 4.845 -4.648 1.00 0.00 225 ASP A O 12
ATOM 17436 N N . LEU A 1 39 ? 148.208 6.001 -4.119 1.00 0.00 226 LEU A N 12
ATOM 17437 C CA . LEU A 1 39 ? 148.025 5.817 -2.676 1.00 0.00 226 LEU A CA 12
ATOM 17438 C C . LEU A 1 39 ? 147.495 7.069 -1.994 1.00 0.00 226 LEU A C 12
ATOM 17439 O O . LEU A 1 39 ? 146.954 6.995 -0.898 1.00 0.00 226 LEU A O 12
ATOM 17455 N N . GLU A 1 40 ? 147.586 8.199 -2.680 1.00 0.00 227 GLU A N 12
ATOM 17456 C CA . GLU A 1 40 ? 147.174 9.486 -2.125 1.00 0.00 227 GLU A CA 12
ATOM 17457 C C . GLU A 1 40 ? 145.686 9.515 -1.773 1.00 0.00 227 GLU A C 12
ATOM 17458 O O . GLU A 1 40 ? 145.315 10.111 -0.763 1.00 0.00 227 GLU A O 12
ATOM 17470 N N . PRO A 1 41 ? 144.798 8.876 -2.574 1.00 0.00 228 PRO A N 12
ATOM 17471 C CA . PRO A 1 41 ? 143.360 9.001 -2.369 1.00 0.00 228 PRO A CA 12
ATOM 17472 C C . PRO A 1 41 ? 142.907 8.371 -1.056 1.00 0.00 228 PRO A C 12
ATOM 17473 O O . PRO A 1 41 ? 141.942 8.825 -0.439 1.00 0.00 228 PRO A O 12
ATOM 17484 N N . PHE A 1 42 ? 143.608 7.332 -0.621 1.00 0.00 229 PHE A N 12
ATOM 17485 C CA . PHE A 1 42 ? 143.292 6.707 0.656 1.00 0.00 229 PHE A CA 12
ATOM 17486 C C . PHE A 1 42 ? 144.386 6.960 1.682 1.00 0.00 229 PHE A C 12
ATOM 17487 O O . PHE A 1 42 ? 144.311 6.480 2.802 1.00 0.00 229 PHE A O 12
ATOM 17504 N N . GLY A 1 43 ? 145.388 7.729 1.315 1.00 0.00 230 GLY A N 12
ATOM 17505 C CA . GLY A 1 43 ? 146.474 7.970 2.230 1.00 0.00 230 GLY A CA 12
ATOM 17506 C C . GLY A 1 43 ? 147.530 8.873 1.650 1.00 0.00 230 GLY A C 12
ATOM 17507 O O . GLY A 1 43 ? 148.397 8.421 0.912 1.00 0.00 230 GLY A O 12
ATOM 17511 N N . PRO A 1 44 ? 147.478 10.167 1.959 1.00 0.00 231 PRO A N 12
ATOM 17512 C CA . PRO A 1 44 ? 148.486 11.107 1.493 1.00 0.00 231 PRO A CA 12
ATOM 17513 C C . PRO A 1 44 ? 149.852 10.777 2.077 1.00 0.00 231 PRO A C 12
ATOM 17514 O O . PRO A 1 44 ? 149.975 10.466 3.266 1.00 0.00 231 PRO A O 12
ATOM 17525 N N . ILE A 1 45 ? 150.863 10.791 1.228 1.00 0.00 232 ILE A N 12
ATOM 17526 C CA . ILE A 1 45 ? 152.222 10.518 1.658 1.00 0.00 232 ILE A CA 12
ATOM 17527 C C . ILE A 1 45 ? 153.069 11.792 1.638 1.00 0.00 232 ILE A C 12
ATOM 17528 O O . ILE A 1 45 ? 152.827 12.697 0.839 1.00 0.00 232 ILE A O 12
ATOM 17544 N N . ASP A 1 46 ? 154.064 11.851 2.519 1.00 0.00 233 ASP A N 12
ATOM 17545 C CA . ASP A 1 46 ? 154.968 12.997 2.591 1.00 0.00 233 ASP A CA 12
ATOM 17546 C C . ASP A 1 46 ? 156.333 12.630 2.043 1.00 0.00 233 ASP A C 12
ATOM 17547 O O . ASP A 1 46 ? 157.071 13.483 1.546 1.00 0.00 233 ASP A O 12
ATOM 17556 N N . GLN A 1 47 ? 156.664 11.351 2.129 1.00 0.00 234 GLN A N 12
ATOM 17557 C CA . GLN A 1 47 ? 157.984 10.889 1.763 1.00 0.00 234 GLN A CA 12
ATOM 17558 C C . GLN A 1 47 ? 157.905 9.539 1.068 1.00 0.00 234 GLN A C 12
ATOM 17559 O O . GLN A 1 47 ? 157.398 8.566 1.635 1.00 0.00 234 GLN A O 12
ATOM 17573 N N . ILE A 1 48 ? 158.387 9.496 -0.164 1.00 0.00 235 ILE A N 12
ATOM 17574 C CA . ILE A 1 48 ? 158.389 8.272 -0.953 1.00 0.00 235 ILE A CA 12
ATOM 17575 C C . ILE A 1 48 ? 159.745 8.085 -1.621 1.00 0.00 235 ILE A C 12
ATOM 17576 O O . ILE A 1 48 ? 160.130 8.859 -2.498 1.00 0.00 235 ILE A O 12
ATOM 17592 N N . LYS A 1 49 ? 160.471 7.073 -1.182 1.00 0.00 236 LYS A N 12
ATOM 17593 C CA . LYS A 1 49 ? 161.784 6.776 -1.729 1.00 0.00 236 LYS A CA 12
ATOM 17594 C C . LYS A 1 49 ? 161.775 5.425 -2.418 1.00 0.00 236 LYS A C 12
ATOM 17595 O O . LYS A 1 49 ? 161.624 4.392 -1.773 1.00 0.00 236 LYS A O 12
ATOM 17614 N N . ILE A 1 50 ? 161.928 5.438 -3.724 1.00 0.00 237 ILE A N 12
ATOM 17615 C CA . ILE A 1 50 ? 161.965 4.210 -4.489 1.00 0.00 237 ILE A CA 12
ATOM 17616 C C . ILE A 1 50 ? 163.389 3.851 -4.864 1.00 0.00 237 ILE A C 12
ATOM 17617 O O . ILE A 1 50 ? 164.093 4.630 -5.508 1.00 0.00 237 ILE A O 12
ATOM 17633 N N . VAL A 1 51 ? 163.815 2.680 -4.446 1.00 0.00 238 VAL A N 12
ATOM 17634 C CA . VAL A 1 51 ? 165.089 2.153 -4.869 1.00 0.00 238 VAL A CA 12
ATOM 17635 C C . VAL A 1 51 ? 164.839 1.067 -5.905 1.00 0.00 238 VAL A C 12
ATOM 17636 O O . VAL A 1 51 ? 164.722 -0.114 -5.573 1.00 0.00 238 VAL A O 12
ATOM 17649 N N . THR A 1 52 ? 164.733 1.479 -7.164 1.00 0.00 239 THR A N 12
ATOM 17650 C CA . THR A 1 52 ? 164.408 0.565 -8.247 1.00 0.00 239 THR A CA 12
ATOM 17651 C C . THR A 1 52 ? 165.576 -0.376 -8.510 1.00 0.00 239 THR A C 12
ATOM 17652 O O . THR A 1 52 ? 165.427 -1.401 -9.174 1.00 0.00 239 THR A O 12
ATOM 17663 N N . GLU A 1 53 ? 166.736 -0.017 -7.977 1.00 0.00 240 GLU A N 12
ATOM 17664 C CA . GLU A 1 53 ? 167.918 -0.855 -8.067 1.00 0.00 240 GLU A CA 12
ATOM 17665 C C . GLU A 1 53 ? 167.715 -2.140 -7.262 1.00 0.00 240 GLU A C 12
ATOM 17666 O O . GLU A 1 53 ? 168.221 -3.201 -7.626 1.00 0.00 240 GLU A O 12
ATOM 17678 N N . ARG A 1 54 ? 166.962 -2.034 -6.171 1.00 0.00 241 ARG A N 12
ATOM 17679 C CA . ARG A 1 54 ? 166.719 -3.176 -5.296 1.00 0.00 241 ARG A CA 12
ATOM 17680 C C . ARG A 1 54 ? 165.243 -3.563 -5.305 1.00 0.00 241 ARG A C 12
ATOM 17681 O O . ARG A 1 54 ? 164.826 -4.455 -4.565 1.00 0.00 241 ARG A O 12
ATOM 17702 N N . ASN A 1 55 ? 164.460 -2.866 -6.132 1.00 0.00 242 ASN A N 12
ATOM 17703 C CA . ASN A 1 55 ? 163.033 -3.158 -6.312 1.00 0.00 242 ASN A CA 12
ATOM 17704 C C . ASN A 1 55 ? 162.241 -2.844 -5.050 1.00 0.00 242 ASN A C 12
ATOM 17705 O O . ASN A 1 55 ? 161.150 -3.380 -4.835 1.00 0.00 242 ASN A O 12
ATOM 17716 N N . ILE A 1 56 ? 162.770 -1.941 -4.241 1.00 0.00 243 ILE A N 12
ATOM 17717 C CA . ILE A 1 56 ? 162.176 -1.624 -2.953 1.00 0.00 243 ILE A CA 12
ATOM 17718 C C . ILE A 1 56 ? 161.834 -0.143 -2.851 1.00 0.00 243 ILE A C 12
ATOM 17719 O O . ILE A 1 56 ? 162.455 0.694 -3.507 1.00 0.00 243 ILE A O 12
ATOM 17735 N N . ALA A 1 57 ? 160.842 0.174 -2.028 1.00 0.00 244 ALA A N 12
ATOM 17736 C CA . ALA A 1 57 ? 160.420 1.553 -1.835 1.00 0.00 244 ALA A CA 12
ATOM 17737 C C . ALA A 1 57 ? 160.010 1.804 -0.391 1.00 0.00 244 ALA A C 12
ATOM 17738 O O . ALA A 1 57 ? 159.369 0.960 0.243 1.00 0.00 244 ALA A O 12
ATOM 17745 N N . PHE A 1 58 ? 160.389 2.966 0.112 1.00 0.00 245 PHE A N 12
ATOM 17746 C CA . PHE A 1 58 ? 160.045 3.385 1.460 1.00 0.00 245 PHE A CA 12
ATOM 17747 C C . PHE A 1 58 ? 159.056 4.540 1.403 1.00 0.00 245 PHE A C 12
ATOM 17748 O O . PHE A 1 58 ? 159.379 5.623 0.911 1.00 0.00 245 PHE A O 12
ATOM 17765 N N . VAL A 1 59 ? 157.855 4.302 1.892 1.00 0.00 246 VAL A N 12
ATOM 17766 C CA . VAL A 1 59 ? 156.801 5.300 1.863 1.00 0.00 246 VAL A CA 12
ATOM 17767 C C . VAL A 1 59 ? 156.495 5.759 3.277 1.00 0.00 246 VAL A C 12
ATOM 17768 O O . VAL A 1 59 ? 156.410 4.936 4.187 1.00 0.00 246 VAL A O 12
ATOM 17781 N N . HIS A 1 60 ? 156.341 7.058 3.474 1.00 0.00 247 HIS A N 12
ATOM 17782 C CA . HIS A 1 60 ? 155.980 7.558 4.787 1.00 0.00 247 HIS A CA 12
ATOM 17783 C C . HIS A 1 60 ? 154.629 8.260 4.759 1.00 0.00 247 HIS A C 12
ATOM 17784 O O . HIS A 1 60 ? 154.505 9.407 4.319 1.00 0.00 247 HIS A O 12
ATOM 17799 N N . PHE A 1 61 ? 153.624 7.545 5.248 1.00 0.00 248 PHE A N 12
ATOM 17800 C CA . PHE A 1 61 ? 152.247 8.040 5.297 1.00 0.00 248 PHE A CA 12
ATOM 17801 C C . PHE A 1 61 ? 151.996 8.864 6.546 1.00 0.00 248 PHE A C 12
ATOM 17802 O O . PHE A 1 61 ? 151.816 8.300 7.631 1.00 0.00 248 PHE A O 12
ATOM 17819 N N . LEU A 1 62 ? 151.939 10.185 6.364 1.00 0.00 249 LEU A N 12
ATOM 17820 C CA . LEU A 1 62 ? 151.821 11.144 7.467 1.00 0.00 249 LEU A CA 12
ATOM 17821 C C . LEU A 1 62 ? 150.754 10.751 8.485 1.00 0.00 249 LEU A C 12
ATOM 17822 O O . LEU A 1 62 ? 150.952 10.921 9.689 1.00 0.00 249 LEU A O 12
ATOM 17838 N N . ASN A 1 63 ? 149.629 10.235 8.015 1.00 0.00 250 ASN A N 12
ATOM 17839 C CA . ASN A 1 63 ? 148.587 9.775 8.920 1.00 0.00 250 ASN A CA 12
ATOM 17840 C C . ASN A 1 63 ? 148.764 8.293 9.202 1.00 0.00 250 ASN A C 12
ATOM 17841 O O . ASN A 1 63 ? 149.108 7.522 8.304 1.00 0.00 250 ASN A O 12
ATOM 17852 N N . ILE A 1 64 ? 148.517 7.893 10.441 1.00 0.00 251 ILE A N 12
ATOM 17853 C CA . ILE A 1 64 ? 148.638 6.497 10.826 1.00 0.00 251 ILE A CA 12
ATOM 17854 C C . ILE A 1 64 ? 147.619 5.669 10.030 1.00 0.00 251 ILE A C 12
ATOM 17855 O O . ILE A 1 64 ? 147.957 4.636 9.457 1.00 0.00 251 ILE A O 12
ATOM 17871 N N . ALA A 1 65 ? 146.398 6.183 9.933 1.00 0.00 252 ALA A N 12
ATOM 17872 C CA . ALA A 1 65 ? 145.312 5.473 9.275 1.00 0.00 252 ALA A CA 12
ATOM 17873 C C . ALA A 1 65 ? 145.537 5.409 7.774 1.00 0.00 252 ALA A C 12
ATOM 17874 O O . ALA A 1 65 ? 145.121 4.454 7.119 1.00 0.00 252 ALA A O 12
ATOM 17881 N N . ALA A 1 66 ? 146.216 6.421 7.244 1.00 0.00 253 ALA A N 12
ATOM 17882 C CA . ALA A 1 66 ? 146.515 6.487 5.821 1.00 0.00 253 ALA A CA 12
ATOM 17883 C C . ALA A 1 66 ? 147.349 5.288 5.406 1.00 0.00 253 ALA A C 12
ATOM 17884 O O . ALA A 1 66 ? 147.099 4.666 4.375 1.00 0.00 253 ALA A O 12
ATOM 17891 N N . ALA A 1 67 ? 148.325 4.959 6.237 1.00 0.00 254 ALA A N 12
ATOM 17892 C CA . ALA A 1 67 ? 149.195 3.826 5.982 1.00 0.00 254 ALA A CA 12
ATOM 17893 C C . ALA A 1 67 ? 148.422 2.527 6.098 1.00 0.00 254 ALA A C 12
ATOM 17894 O O . ALA A 1 67 ? 148.586 1.626 5.281 1.00 0.00 254 ALA A O 12
ATOM 17901 N N . ILE A 1 68 ? 147.562 2.450 7.110 1.00 0.00 255 ILE A N 12
ATOM 17902 C CA . ILE A 1 68 ? 146.786 1.247 7.366 1.00 0.00 255 ILE A CA 12
ATOM 17903 C C . ILE A 1 68 ? 145.965 0.855 6.147 1.00 0.00 255 ILE A C 12
ATOM 17904 O O . ILE A 1 68 ? 146.145 -0.222 5.584 1.00 0.00 255 ILE A O 12
ATOM 17920 N N . LYS A 1 69 ? 145.072 1.742 5.732 1.00 0.00 256 LYS A N 12
ATOM 17921 C CA . LYS A 1 69 ? 144.188 1.461 4.616 1.00 0.00 256 LYS A CA 12
ATOM 17922 C C . LYS A 1 69 ? 144.971 1.239 3.329 1.00 0.00 256 LYS A C 12
ATOM 17923 O O . LYS A 1 69 ? 144.636 0.360 2.552 1.00 0.00 256 LYS A O 12
ATOM 17942 N N . ALA A 1 70 ? 146.030 2.010 3.120 1.00 0.00 257 ALA A N 12
ATOM 17943 C CA . ALA A 1 70 ? 146.856 1.855 1.931 1.00 0.00 257 ALA A CA 12
ATOM 17944 C C . ALA A 1 70 ? 147.518 0.482 1.887 1.00 0.00 257 ALA A C 12
ATOM 17945 O O . ALA A 1 70 ? 147.429 -0.224 0.887 1.00 0.00 257 ALA A O 12
ATOM 17952 N N . VAL A 1 71 ? 148.155 0.095 2.982 1.00 0.00 258 VAL A N 12
ATOM 17953 C CA . VAL A 1 71 ? 148.833 -1.195 3.061 1.00 0.00 258 VAL A CA 12
ATOM 17954 C C . VAL A 1 71 ? 147.829 -2.350 2.966 1.00 0.00 258 VAL A C 12
ATOM 17955 O O . VAL A 1 71 ? 148.168 -3.443 2.520 1.00 0.00 258 VAL A O 12
ATOM 17968 N N . GLN A 1 72 ? 146.592 -2.093 3.369 1.00 0.00 259 GLN A N 12
ATOM 17969 C CA . GLN A 1 72 ? 145.532 -3.098 3.299 1.00 0.00 259 GLN A CA 12
ATOM 17970 C C . GLN A 1 72 ? 144.866 -3.141 1.917 1.00 0.00 259 GLN A C 12
ATOM 17971 O O . GLN A 1 72 ? 144.281 -4.152 1.538 1.00 0.00 259 GLN A O 12
ATOM 17985 N N . GLU A 1 73 ? 144.959 -2.043 1.175 1.00 0.00 260 GLU A N 12
ATOM 17986 C CA . GLU A 1 73 ? 144.307 -1.922 -0.133 1.00 0.00 260 GLU A CA 12
ATOM 17987 C C . GLU A 1 73 ? 145.259 -2.288 -1.255 1.00 0.00 260 GLU A C 12
ATOM 17988 O O . GLU A 1 73 ? 144.844 -2.810 -2.288 1.00 0.00 260 GLU A O 12
ATOM 18000 N N . LEU A 1 74 ? 146.537 -2.008 -1.042 1.00 0.00 261 LEU A N 12
ATOM 18001 C CA . LEU A 1 74 ? 147.575 -2.302 -2.019 1.00 0.00 261 LEU A CA 12
ATOM 18002 C C . LEU A 1 74 ? 147.524 -3.774 -2.472 1.00 0.00 261 LEU A C 12
ATOM 18003 O O . LEU A 1 74 ? 147.487 -4.054 -3.669 1.00 0.00 261 LEU A O 12
ATOM 18019 N N . PRO A 1 75 ? 147.467 -4.738 -1.533 1.00 0.00 262 PRO A N 12
ATOM 18020 C CA . PRO A 1 75 ? 147.422 -6.166 -1.870 1.00 0.00 262 PRO A CA 12
ATOM 18021 C C . PRO A 1 75 ? 146.102 -6.573 -2.523 1.00 0.00 262 PRO A C 12
ATOM 18022 O O . PRO A 1 75 ? 145.967 -7.685 -3.036 1.00 0.00 262 PRO A O 12
ATOM 18033 N N . LEU A 1 76 ? 145.121 -5.684 -2.493 1.00 0.00 263 LEU A N 12
ATOM 18034 C CA . LEU A 1 76 ? 143.821 -5.985 -3.081 1.00 0.00 263 LEU A CA 12
ATOM 18035 C C . LEU A 1 76 ? 143.744 -5.529 -4.530 1.00 0.00 263 LEU A C 12
ATOM 18036 O O . LEU A 1 76 ? 142.791 -5.843 -5.245 1.00 0.00 263 LEU A O 12
ATOM 18052 N N . ASN A 1 77 ? 144.747 -4.793 -4.954 1.00 0.00 264 ASN A N 12
ATOM 18053 C CA . ASN A 1 77 ? 144.768 -4.220 -6.296 1.00 0.00 264 ASN A CA 12
ATOM 18054 C C . ASN A 1 77 ? 145.757 -4.930 -7.211 1.00 0.00 264 ASN A C 12
ATOM 18055 O O . ASN A 1 77 ? 146.793 -5.386 -6.768 1.00 0.00 264 ASN A O 12
ATOM 18066 N N . PRO A 1 78 ? 145.465 -4.964 -8.514 1.00 0.00 265 PRO A N 12
ATOM 18067 C CA . PRO A 1 78 ? 146.214 -5.764 -9.488 1.00 0.00 265 PRO A CA 12
ATOM 18068 C C . PRO A 1 78 ? 147.634 -5.259 -9.696 1.00 0.00 265 PRO A C 12
ATOM 18069 O O . PRO A 1 78 ? 148.546 -6.039 -9.952 1.00 0.00 265 PRO A O 12
ATOM 18080 N N . LYS A 1 79 ? 147.826 -3.950 -9.574 1.00 0.00 266 LYS A N 12
ATOM 18081 C CA . LYS A 1 79 ? 149.145 -3.373 -9.774 1.00 0.00 266 LYS A CA 12
ATOM 18082 C C . LYS A 1 79 ? 149.928 -3.464 -8.487 1.00 0.00 266 LYS A C 12
ATOM 18083 O O . LYS A 1 79 ? 151.076 -3.887 -8.464 1.00 0.00 266 LYS A O 12
ATOM 18102 N N . TRP A 1 80 ? 149.264 -3.101 -7.407 1.00 0.00 267 TRP A N 12
ATOM 18103 C CA . TRP A 1 80 ? 149.910 -2.973 -6.117 1.00 0.00 267 TRP A CA 12
ATOM 18104 C C . TRP A 1 80 ? 150.151 -4.335 -5.494 1.00 0.00 267 TRP A C 12
ATOM 18105 O O . TRP A 1 80 ? 151.119 -4.519 -4.762 1.00 0.00 267 TRP A O 12
ATOM 18126 N N . SER A 1 81 ? 149.274 -5.291 -5.786 1.00 0.00 268 SER A N 12
ATOM 18127 C CA . SER A 1 81 ? 149.427 -6.635 -5.243 1.00 0.00 268 SER A CA 12
ATOM 18128 C C . SER A 1 81 ? 150.649 -7.323 -5.847 1.00 0.00 268 SER A C 12
ATOM 18129 O O . SER A 1 81 ? 151.135 -8.323 -5.319 1.00 0.00 268 SER A O 12
ATOM 18137 N N . LYS A 1 82 ? 151.152 -6.773 -6.950 1.00 0.00 269 LYS A N 12
ATOM 18138 C CA . LYS A 1 82 ? 152.384 -7.267 -7.545 1.00 0.00 269 LYS A CA 12
ATOM 18139 C C . LYS A 1 82 ? 153.579 -6.773 -6.748 1.00 0.00 269 LYS A C 12
ATOM 18140 O O . LYS A 1 82 ? 154.714 -7.171 -6.991 1.00 0.00 269 LYS A O 12
ATOM 18159 N N . ARG A 1 83 ? 153.317 -5.889 -5.798 1.00 0.00 270 ARG A N 12
ATOM 18160 C CA . ARG A 1 83 ? 154.356 -5.362 -4.939 1.00 0.00 270 ARG A CA 12
ATOM 18161 C C . ARG A 1 83 ? 154.171 -5.884 -3.521 1.00 0.00 270 ARG A C 12
ATOM 18162 O O . ARG A 1 83 ? 153.044 -6.053 -3.056 1.00 0.00 270 ARG A O 12
ATOM 18183 N N . ARG A 1 84 ? 155.272 -6.147 -2.840 1.00 0.00 271 ARG A N 12
ATOM 18184 C CA . ARG A 1 84 ? 155.220 -6.636 -1.472 1.00 0.00 271 ARG A CA 12
ATOM 18185 C C . ARG A 1 84 ? 155.274 -5.474 -0.504 1.00 0.00 271 ARG A C 12
ATOM 18186 O O . ARG A 1 84 ? 156.320 -4.848 -0.343 1.00 0.00 271 ARG A O 12
ATOM 18207 N N . ILE A 1 85 ? 154.146 -5.163 0.114 1.00 0.00 272 ILE A N 12
ATOM 18208 C CA . ILE A 1 85 ? 154.099 -4.070 1.064 1.00 0.00 272 ILE A CA 12
ATOM 18209 C C . ILE A 1 85 ? 153.715 -4.575 2.447 1.00 0.00 272 ILE A C 12
ATOM 18210 O O . ILE A 1 85 ? 152.908 -5.495 2.593 1.00 0.00 272 ILE A O 12
ATOM 18226 N N . TYR A 1 86 ? 154.361 -4.019 3.446 1.00 0.00 273 TYR A N 12
ATOM 18227 C CA . TYR A 1 86 ? 154.024 -4.281 4.832 1.00 0.00 273 TYR A CA 12
ATOM 18228 C C . TYR A 1 86 ? 154.408 -3.080 5.680 1.00 0.00 273 TYR A C 12
ATOM 18229 O O . TYR A 1 86 ? 155.086 -2.170 5.194 1.00 0.00 273 TYR A O 12
ATOM 18247 N N . TYR A 1 87 ? 153.964 -3.065 6.927 1.00 0.00 274 TYR A N 12
ATOM 18248 C CA . TYR A 1 87 ? 154.375 -2.031 7.859 1.00 0.00 274 TYR A CA 12
ATOM 18249 C C . TYR A 1 87 ? 155.882 -2.072 8.060 1.00 0.00 274 TYR A C 12
ATOM 18250 O O . TYR A 1 87 ? 156.433 -3.090 8.480 1.00 0.00 274 TYR A O 12
ATOM 18268 N N . GLY A 1 88 ? 156.540 -0.978 7.725 1.00 0.00 275 GLY A N 12
ATOM 18269 C CA . GLY A 1 88 ? 157.972 -0.892 7.898 1.00 0.00 275 GLY A CA 12
ATOM 18270 C C . GLY A 1 88 ? 158.347 -0.485 9.306 1.00 0.00 275 GLY A C 12
ATOM 18271 O O . GLY A 1 88 ? 157.484 -0.373 10.180 1.00 0.00 275 GLY A O 12
ATOM 18275 N N . ARG A 1 89 ? 159.626 -0.245 9.529 1.00 0.00 276 ARG A N 12
ATOM 18276 C CA . ARG A 1 89 ? 160.107 0.127 10.842 1.00 0.00 276 ARG A CA 12
ATOM 18277 C C . ARG A 1 89 ? 160.875 1.441 10.792 1.00 0.00 276 ARG A C 12
ATOM 18278 O O . ARG A 1 89 ? 161.581 1.728 9.824 1.00 0.00 276 ARG A O 12
ATOM 18299 N N . ASP A 1 90 ? 160.718 2.231 11.839 1.00 0.00 277 ASP A N 12
ATOM 18300 C CA . ASP A 1 90 ? 161.381 3.522 11.953 1.00 0.00 277 ASP A CA 12
ATOM 18301 C C . ASP A 1 90 ? 161.149 4.090 13.340 1.00 0.00 277 ASP A C 12
ATOM 18302 O O . ASP A 1 90 ? 160.051 3.989 13.889 1.00 0.00 277 ASP A O 12
ATOM 18311 N N . ARG A 1 91 ? 162.179 4.703 13.892 1.00 0.00 278 ARG A N 12
ATOM 18312 C CA . ARG A 1 91 ? 162.162 5.114 15.291 1.00 0.00 278 ARG A CA 12
ATOM 18313 C C . ARG A 1 91 ? 161.611 6.522 15.445 1.00 0.00 278 ARG A C 12
ATOM 18314 O O . ARG A 1 91 ? 161.477 7.034 16.556 1.00 0.00 278 ARG A O 12
ATOM 18335 N N . CYS A 1 92 ? 161.302 7.147 14.326 1.00 0.00 279 CYS A N 12
ATOM 18336 C CA . CYS A 1 92 ? 160.681 8.461 14.330 1.00 0.00 279 CYS A CA 12
ATOM 18337 C C . CYS A 1 92 ? 159.205 8.338 13.978 1.00 0.00 279 CYS A C 12
ATOM 18338 O O . CYS A 1 92 ? 158.473 9.327 13.935 1.00 0.00 279 CYS A O 12
ATOM 18346 N N . ALA A 1 93 ? 158.774 7.108 13.743 1.00 0.00 280 ALA A N 12
ATOM 18347 C CA . ALA A 1 93 ? 157.404 6.832 13.341 1.00 0.00 280 ALA A CA 12
ATOM 18348 C C . ALA A 1 93 ? 156.806 5.718 14.195 1.00 0.00 280 ALA A C 12
ATOM 18349 O O . ALA A 1 93 ? 155.919 4.992 13.743 1.00 0.00 280 ALA A O 12
ATOM 18356 N N . VAL A 1 94 ? 157.295 5.626 15.437 1.00 0.00 281 VAL A N 12
ATOM 18357 C CA . VAL A 1 94 ? 156.901 4.596 16.413 1.00 0.00 281 VAL A CA 12
ATOM 18358 C C . VAL A 1 94 ? 156.667 3.223 15.754 1.00 0.00 281 VAL A C 12
ATOM 18359 O O . VAL A 1 94 ? 155.703 2.506 16.039 1.00 0.00 281 VAL A O 12
ATOM 18372 N N . GLY A 1 95 ? 157.586 2.861 14.873 1.00 0.00 282 GLY A N 12
ATOM 18373 C CA . GLY A 1 95 ? 157.557 1.557 14.253 1.00 0.00 282 GLY A CA 12
ATOM 18374 C C . GLY A 1 95 ? 158.765 0.757 14.665 1.00 0.00 282 GLY A C 12
ATOM 18375 O O . GLY A 1 95 ? 159.786 0.772 13.981 1.00 0.00 282 GLY A O 12
ATOM 18379 N N . LEU A 1 96 ? 158.662 0.084 15.796 1.00 0.00 283 LEU A N 12
ATOM 18380 C CA . LEU A 1 96 ? 159.803 -0.602 16.376 1.00 0.00 283 LEU A CA 12
ATOM 18381 C C . LEU A 1 96 ? 159.913 -2.028 15.862 1.00 0.00 283 LEU A C 12
ATOM 18382 O O . LEU A 1 96 ? 158.939 -2.603 15.368 1.00 0.00 283 LEU A O 12
ATOM 18398 N N . LYS A 1 97 ? 161.103 -2.585 15.977 1.00 0.00 284 LYS A N 12
ATOM 18399 C CA . LYS A 1 97 ? 161.356 -3.954 15.581 1.00 0.00 284 LYS A CA 12
ATOM 18400 C C . LYS A 1 97 ? 162.221 -4.635 16.632 1.00 0.00 284 LYS A C 12
ATOM 18401 O O . LYS A 1 97 ? 161.672 -5.406 17.443 1.00 0.00 284 LYS A O 12
ATOM 18421 N N . ASN A 1 1 ? 153.567 -22.631 5.047 1.00 0.00 188 ASN A N 13
ATOM 18422 C CA . ASN A 1 1 ? 154.562 -21.540 5.160 1.00 0.00 188 ASN A CA 13
ATOM 18423 C C . ASN A 1 1 ? 153.923 -20.200 4.815 1.00 0.00 188 ASN A C 13
ATOM 18424 O O . ASN A 1 1 ? 153.619 -19.926 3.655 1.00 0.00 188 ASN A O 13
ATOM 18437 N N . SER A 1 2 ? 153.709 -19.376 5.826 1.00 0.00 189 SER A N 13
ATOM 18438 C CA . SER A 1 2 ? 153.124 -18.061 5.624 1.00 0.00 189 SER A CA 13
ATOM 18439 C C . SER A 1 2 ? 154.189 -16.980 5.770 1.00 0.00 189 SER A C 13
ATOM 18440 O O . SER A 1 2 ? 153.995 -15.838 5.356 1.00 0.00 189 SER A O 13
ATOM 18448 N N . ALA A 1 3 ? 155.333 -17.365 6.326 1.00 0.00 190 ALA A N 13
ATOM 18449 C CA . ALA A 1 3 ? 156.425 -16.432 6.578 1.00 0.00 190 ALA A CA 13
ATOM 18450 C C . ALA A 1 3 ? 157.203 -16.123 5.300 1.00 0.00 190 ALA A C 13
ATOM 18451 O O . ALA A 1 3 ? 158.233 -15.452 5.336 1.00 0.00 190 ALA A O 13
ATOM 18458 N N . SER A 1 4 ? 156.706 -16.612 4.172 1.00 0.00 191 SER A N 13
ATOM 18459 C CA . SER A 1 4 ? 157.330 -16.343 2.888 1.00 0.00 191 SER A CA 13
ATOM 18460 C C . SER A 1 4 ? 157.018 -14.917 2.444 1.00 0.00 191 SER A C 13
ATOM 18461 O O . SER A 1 4 ? 157.786 -14.310 1.695 1.00 0.00 191 SER A O 13
ATOM 18469 N N . ASN A 1 5 ? 155.881 -14.400 2.909 1.00 0.00 192 ASN A N 13
ATOM 18470 C CA . ASN A 1 5 ? 155.455 -13.033 2.608 1.00 0.00 192 ASN A CA 13
ATOM 18471 C C . ASN A 1 5 ? 155.315 -12.831 1.097 1.00 0.00 192 ASN A C 13
ATOM 18472 O O . ASN A 1 5 ? 155.540 -11.741 0.571 1.00 0.00 192 ASN A O 13
ATOM 18483 N N . SER A 1 6 ? 154.933 -13.895 0.399 1.00 0.00 193 SER A N 13
ATOM 18484 C CA . SER A 1 6 ? 154.679 -13.809 -1.031 1.00 0.00 193 SER A CA 13
ATOM 18485 C C . SER A 1 6 ? 153.359 -13.086 -1.253 1.00 0.00 193 SER A C 13
ATOM 18486 O O . SER A 1 6 ? 153.124 -12.468 -2.288 1.00 0.00 193 SER A O 13
ATOM 18494 N N . SER A 1 7 ? 152.511 -13.176 -0.247 1.00 0.00 194 SER A N 13
ATOM 18495 C CA . SER A 1 7 ? 151.278 -12.425 -0.186 1.00 0.00 194 SER A CA 13
ATOM 18496 C C . SER A 1 7 ? 151.152 -11.873 1.225 1.00 0.00 194 SER A C 13
ATOM 18497 O O . SER A 1 7 ? 151.996 -12.176 2.071 1.00 0.00 194 SER A O 13
ATOM 18505 N N . VAL A 1 8 ? 150.138 -11.066 1.491 1.00 0.00 195 VAL A N 13
ATOM 18506 C CA . VAL A 1 8 ? 149.941 -10.567 2.842 1.00 0.00 195 VAL A CA 13
ATOM 18507 C C . VAL A 1 8 ? 149.669 -11.717 3.797 1.00 0.00 195 VAL A C 13
ATOM 18508 O O . VAL A 1 8 ? 148.660 -12.411 3.668 1.00 0.00 195 VAL A O 13
ATOM 18521 N N . LEU A 1 9 ? 150.592 -11.926 4.731 1.00 0.00 196 LEU A N 13
ATOM 18522 C CA . LEU A 1 9 ? 150.453 -12.957 5.750 1.00 0.00 196 LEU A CA 13
ATOM 18523 C C . LEU A 1 9 ? 149.138 -12.761 6.504 1.00 0.00 196 LEU A C 13
ATOM 18524 O O . LEU A 1 9 ? 149.050 -11.938 7.418 1.00 0.00 196 LEU A O 13
ATOM 18540 N N . LEU A 1 10 ? 148.105 -13.477 6.048 1.00 0.00 197 LEU A N 13
ATOM 18541 C CA . LEU A 1 10 ? 146.746 -13.395 6.604 1.00 0.00 197 LEU A CA 13
ATOM 18542 C C . LEU A 1 10 ? 146.222 -11.953 6.642 1.00 0.00 197 LEU A C 13
ATOM 18543 O O . LEU A 1 10 ? 145.175 -11.687 7.233 1.00 0.00 197 LEU A O 13
ATOM 18559 N N . ALA A 1 11 ? 146.948 -11.039 5.991 1.00 0.00 198 ALA A N 13
ATOM 18560 C CA . ALA A 1 11 ? 146.657 -9.604 6.042 1.00 0.00 198 ALA A CA 13
ATOM 18561 C C . ALA A 1 11 ? 146.686 -9.084 7.481 1.00 0.00 198 ALA A C 13
ATOM 18562 O O . ALA A 1 11 ? 146.153 -8.015 7.776 1.00 0.00 198 ALA A O 13
ATOM 18569 N N . VAL A 1 12 ? 147.346 -9.824 8.367 1.00 0.00 199 VAL A N 13
ATOM 18570 C CA . VAL A 1 12 ? 147.358 -9.487 9.785 1.00 0.00 199 VAL A CA 13
ATOM 18571 C C . VAL A 1 12 ? 148.721 -8.971 10.228 1.00 0.00 199 VAL A C 13
ATOM 18572 O O . VAL A 1 12 ? 149.023 -8.943 11.421 1.00 0.00 199 VAL A O 13
ATOM 18585 N N . GLN A 1 13 ? 149.534 -8.528 9.276 1.00 0.00 200 GLN A N 13
ATOM 18586 C CA . GLN A 1 13 ? 150.858 -7.987 9.589 1.00 0.00 200 GLN A CA 13
ATOM 18587 C C . GLN A 1 13 ? 150.755 -6.564 10.140 1.00 0.00 200 GLN A C 13
ATOM 18588 O O . GLN A 1 13 ? 151.662 -5.752 9.970 1.00 0.00 200 GLN A O 13
ATOM 18602 N N . GLN A 1 14 ? 149.653 -6.284 10.821 1.00 0.00 201 GLN A N 13
ATOM 18603 C CA . GLN A 1 14 ? 149.402 -4.973 11.382 1.00 0.00 201 GLN A CA 13
ATOM 18604 C C . GLN A 1 14 ? 150.156 -4.807 12.691 1.00 0.00 201 GLN A C 13
ATOM 18605 O O . GLN A 1 14 ? 150.067 -5.650 13.582 1.00 0.00 201 GLN A O 13
ATOM 18619 N N . SER A 1 15 ? 150.913 -3.735 12.786 1.00 0.00 202 SER A N 13
ATOM 18620 C CA . SER A 1 15 ? 151.667 -3.432 13.989 1.00 0.00 202 SER A CA 13
ATOM 18621 C C . SER A 1 15 ? 151.701 -1.927 14.207 1.00 0.00 202 SER A C 13
ATOM 18622 O O . SER A 1 15 ? 151.157 -1.170 13.399 1.00 0.00 202 SER A O 13
ATOM 18630 N N . GLY A 1 16 ? 152.311 -1.498 15.302 1.00 0.00 203 GLY A N 13
ATOM 18631 C CA . GLY A 1 16 ? 152.428 -0.082 15.579 1.00 0.00 203 GLY A CA 13
ATOM 18632 C C . GLY A 1 16 ? 153.394 0.599 14.634 1.00 0.00 203 GLY A C 13
ATOM 18633 O O . GLY A 1 16 ? 154.599 0.639 14.889 1.00 0.00 203 GLY A O 13
ATOM 18637 N N . ALA A 1 17 ? 152.872 1.101 13.525 1.00 0.00 204 ALA A N 13
ATOM 18638 C CA . ALA A 1 17 ? 153.690 1.771 12.534 1.00 0.00 204 ALA A CA 13
ATOM 18639 C C . ALA A 1 17 ? 152.907 2.874 11.844 1.00 0.00 204 ALA A C 13
ATOM 18640 O O . ALA A 1 17 ? 152.015 2.601 11.042 1.00 0.00 204 ALA A O 13
ATOM 18647 N N . CYS A 1 18 ? 153.225 4.118 12.163 1.00 0.00 205 CYS A N 13
ATOM 18648 C CA . CYS A 1 18 ? 152.627 5.231 11.474 1.00 0.00 205 CYS A CA 13
ATOM 18649 C C . CYS A 1 18 ? 153.599 5.697 10.419 1.00 0.00 205 CYS A C 13
ATOM 18650 O O . CYS A 1 18 ? 154.812 5.650 10.636 1.00 0.00 205 CYS A O 13
ATOM 18658 N N . ARG A 1 19 ? 153.079 6.162 9.292 1.00 0.00 206 ARG A N 13
ATOM 18659 C CA . ARG A 1 19 ? 153.907 6.603 8.183 1.00 0.00 206 ARG A CA 13
ATOM 18660 C C . ARG A 1 19 ? 154.853 5.516 7.677 1.00 0.00 206 ARG A C 13
ATOM 18661 O O . ARG A 1 19 ? 155.661 5.778 6.803 1.00 0.00 206 ARG A O 13
ATOM 18682 N N . ASN A 1 20 ? 154.745 4.301 8.181 1.00 0.00 207 ASN A N 13
ATOM 18683 C CA . ASN A 1 20 ? 155.720 3.276 7.839 1.00 0.00 207 ASN A CA 13
ATOM 18684 C C . ASN A 1 20 ? 155.138 2.255 6.883 1.00 0.00 207 ASN A C 13
ATOM 18685 O O . ASN A 1 20 ? 154.336 1.403 7.266 1.00 0.00 207 ASN A O 13
ATOM 18696 N N . VAL A 1 21 ? 155.560 2.346 5.634 1.00 0.00 208 VAL A N 13
ATOM 18697 C CA . VAL A 1 21 ? 155.138 1.422 4.599 1.00 0.00 208 VAL A CA 13
ATOM 18698 C C . VAL A 1 21 ? 156.337 1.042 3.745 1.00 0.00 208 VAL A C 13
ATOM 18699 O O . VAL A 1 21 ? 156.975 1.903 3.145 1.00 0.00 208 VAL A O 13
ATOM 18712 N N . PHE A 1 22 ? 156.658 -0.237 3.708 1.00 0.00 209 PHE A N 13
ATOM 18713 C CA . PHE A 1 22 ? 157.822 -0.698 2.974 1.00 0.00 209 PHE A CA 13
ATOM 18714 C C . PHE A 1 22 ? 157.401 -1.591 1.814 1.00 0.00 209 PHE A C 13
ATOM 18715 O O . PHE A 1 22 ? 156.693 -2.584 2.005 1.00 0.00 209 PHE A O 13
ATOM 18732 N N . LEU A 1 23 ? 157.829 -1.222 0.613 1.00 0.00 210 LEU A N 13
ATOM 18733 C CA . LEU A 1 23 ? 157.539 -2.010 -0.575 1.00 0.00 210 LEU A CA 13
ATOM 18734 C C . LEU A 1 23 ? 158.790 -2.723 -1.051 1.00 0.00 210 LEU A C 13
ATOM 18735 O O . LEU A 1 23 ? 159.835 -2.102 -1.207 1.00 0.00 210 LEU A O 13
ATOM 18751 N N . GLY A 1 24 ? 158.683 -4.022 -1.278 1.00 0.00 211 GLY A N 13
ATOM 18752 C CA . GLY A 1 24 ? 159.837 -4.790 -1.699 1.00 0.00 211 GLY A CA 13
ATOM 18753 C C . GLY A 1 24 ? 159.531 -5.766 -2.814 1.00 0.00 211 GLY A C 13
ATOM 18754 O O . GLY A 1 24 ? 159.725 -6.968 -2.655 1.00 0.00 211 GLY A O 13
ATOM 18758 N N . ASN A 1 25 ? 159.060 -5.240 -3.943 1.00 0.00 212 ASN A N 13
ATOM 18759 C CA . ASN A 1 25 ? 158.779 -6.054 -5.131 1.00 0.00 212 ASN A CA 13
ATOM 18760 C C . ASN A 1 25 ? 158.185 -5.185 -6.231 1.00 0.00 212 ASN A C 13
ATOM 18761 O O . ASN A 1 25 ? 157.220 -5.567 -6.888 1.00 0.00 212 ASN A O 13
ATOM 18772 N N . LEU A 1 26 ? 158.761 -4.011 -6.421 1.00 0.00 213 LEU A N 13
ATOM 18773 C CA . LEU A 1 26 ? 158.253 -3.066 -7.411 1.00 0.00 213 LEU A CA 13
ATOM 18774 C C . LEU A 1 26 ? 158.857 -3.335 -8.785 1.00 0.00 213 LEU A C 13
ATOM 18775 O O . LEU A 1 26 ? 159.856 -4.044 -8.899 1.00 0.00 213 LEU A O 13
ATOM 18791 N N . PRO A 1 27 ? 158.254 -2.775 -9.848 1.00 0.00 214 PRO A N 13
ATOM 18792 C CA . PRO A 1 27 ? 158.792 -2.888 -11.202 1.00 0.00 214 PRO A CA 13
ATOM 18793 C C . PRO A 1 27 ? 159.981 -1.959 -11.417 1.00 0.00 214 PRO A C 13
ATOM 18794 O O . PRO A 1 27 ? 160.265 -1.089 -10.593 1.00 0.00 214 PRO A O 13
ATOM 18805 N N . ASN A 1 28 ? 160.673 -2.146 -12.523 1.00 0.00 215 ASN A N 13
ATOM 18806 C CA . ASN A 1 28 ? 161.818 -1.313 -12.853 1.00 0.00 215 ASN A CA 13
ATOM 18807 C C . ASN A 1 28 ? 161.345 0.020 -13.407 1.00 0.00 215 ASN A C 13
ATOM 18808 O O . ASN A 1 28 ? 160.499 0.069 -14.302 1.00 0.00 215 ASN A O 13
ATOM 18819 N N . GLY A 1 29 ? 161.881 1.094 -12.865 1.00 0.00 216 GLY A N 13
ATOM 18820 C CA . GLY A 1 29 ? 161.548 2.416 -13.356 1.00 0.00 216 GLY A CA 13
ATOM 18821 C C . GLY A 1 29 ? 160.379 3.044 -12.630 1.00 0.00 216 GLY A C 13
ATOM 18822 O O . GLY A 1 29 ? 159.936 4.136 -12.992 1.00 0.00 216 GLY A O 13
ATOM 18826 N N . ILE A 1 30 ? 159.878 2.355 -11.616 1.00 0.00 217 ILE A N 13
ATOM 18827 C CA . ILE A 1 30 ? 158.736 2.834 -10.852 1.00 0.00 217 ILE A CA 13
ATOM 18828 C C . ILE A 1 30 ? 159.026 4.196 -10.222 1.00 0.00 217 ILE A C 13
ATOM 18829 O O . ILE A 1 30 ? 160.055 4.396 -9.571 1.00 0.00 217 ILE A O 13
ATOM 18845 N N . THR A 1 31 ? 158.127 5.142 -10.443 1.00 0.00 218 THR A N 13
ATOM 18846 C CA . THR A 1 31 ? 158.310 6.483 -9.930 1.00 0.00 218 THR A CA 13
ATOM 18847 C C . THR A 1 31 ? 157.288 6.792 -8.846 1.00 0.00 218 THR A C 13
ATOM 18848 O O . THR A 1 31 ? 156.212 6.181 -8.781 1.00 0.00 218 THR A O 13
ATOM 18859 N N . GLU A 1 32 ? 157.640 7.738 -7.989 1.00 0.00 219 GLU A N 13
ATOM 18860 C CA . GLU A 1 32 ? 156.798 8.118 -6.876 1.00 0.00 219 GLU A CA 13
ATOM 18861 C C . GLU A 1 32 ? 155.491 8.669 -7.393 1.00 0.00 219 GLU A C 13
ATOM 18862 O O . GLU A 1 32 ? 154.461 8.467 -6.793 1.00 0.00 219 GLU A O 13
ATOM 18874 N N . ASP A 1 33 ? 155.559 9.371 -8.513 1.00 0.00 220 ASP A N 13
ATOM 18875 C CA . ASP A 1 33 ? 154.379 9.926 -9.166 1.00 0.00 220 ASP A CA 13
ATOM 18876 C C . ASP A 1 33 ? 153.290 8.875 -9.310 1.00 0.00 220 ASP A C 13
ATOM 18877 O O . ASP A 1 33 ? 152.117 9.147 -9.073 1.00 0.00 220 ASP A O 13
ATOM 18886 N N . GLU A 1 34 ? 153.705 7.664 -9.656 1.00 0.00 221 GLU A N 13
ATOM 18887 C CA . GLU A 1 34 ? 152.773 6.556 -9.861 1.00 0.00 221 GLU A CA 13
ATOM 18888 C C . GLU A 1 34 ? 152.178 6.098 -8.534 1.00 0.00 221 GLU A C 13
ATOM 18889 O O . GLU A 1 34 ? 150.963 6.067 -8.357 1.00 0.00 221 GLU A O 13
ATOM 18901 N N . ILE A 1 35 ? 153.052 5.746 -7.606 1.00 0.00 222 ILE A N 13
ATOM 18902 C CA . ILE A 1 35 ? 152.635 5.262 -6.293 1.00 0.00 222 ILE A CA 13
ATOM 18903 C C . ILE A 1 35 ? 151.831 6.319 -5.531 1.00 0.00 222 ILE A C 13
ATOM 18904 O O . ILE A 1 35 ? 150.799 6.016 -4.951 1.00 0.00 222 ILE A O 13
ATOM 18920 N N . ARG A 1 36 ? 152.312 7.550 -5.543 1.00 0.00 223 ARG A N 13
ATOM 18921 C CA . ARG A 1 36 ? 151.609 8.673 -4.921 1.00 0.00 223 ARG A CA 13
ATOM 18922 C C . ARG A 1 36 ? 150.196 8.804 -5.421 1.00 0.00 223 ARG A C 13
ATOM 18923 O O . ARG A 1 36 ? 149.250 8.656 -4.660 1.00 0.00 223 ARG A O 13
ATOM 18944 N N . GLU A 1 37 ? 150.059 9.054 -6.710 1.00 0.00 224 GLU A N 13
ATOM 18945 C CA . GLU A 1 37 ? 148.740 9.254 -7.309 1.00 0.00 224 GLU A CA 13
ATOM 18946 C C . GLU A 1 37 ? 147.838 8.068 -7.029 1.00 0.00 224 GLU A C 13
ATOM 18947 O O . GLU A 1 37 ? 146.611 8.192 -7.022 1.00 0.00 224 GLU A O 13
ATOM 18959 N N . ASP A 1 38 ? 148.449 6.924 -6.783 1.00 0.00 225 ASP A N 13
ATOM 18960 C CA . ASP A 1 38 ? 147.704 5.720 -6.536 1.00 0.00 225 ASP A CA 13
ATOM 18961 C C . ASP A 1 38 ? 147.313 5.583 -5.071 1.00 0.00 225 ASP A C 13
ATOM 18962 O O . ASP A 1 38 ? 146.251 5.046 -4.765 1.00 0.00 225 ASP A O 13
ATOM 18971 N N . LEU A 1 39 ? 148.147 6.087 -4.164 1.00 0.00 226 LEU A N 13
ATOM 18972 C CA . LEU A 1 39 ? 147.938 5.851 -2.738 1.00 0.00 226 LEU A CA 13
ATOM 18973 C C . LEU A 1 39 ? 147.392 7.087 -2.038 1.00 0.00 226 LEU A C 13
ATOM 18974 O O . LEU A 1 39 ? 146.829 6.990 -0.954 1.00 0.00 226 LEU A O 13
ATOM 18990 N N . GLU A 1 40 ? 147.484 8.228 -2.707 1.00 0.00 227 GLU A N 13
ATOM 18991 C CA . GLU A 1 40 ? 147.055 9.504 -2.143 1.00 0.00 227 GLU A CA 13
ATOM 18992 C C . GLU A 1 40 ? 145.560 9.518 -1.810 1.00 0.00 227 GLU A C 13
ATOM 18993 O O . GLU A 1 40 ? 145.169 10.116 -0.807 1.00 0.00 227 GLU A O 13
ATOM 19005 N N . PRO A 1 41 ? 144.687 8.870 -2.623 1.00 0.00 228 PRO A N 13
ATOM 19006 C CA . PRO A 1 41 ? 143.242 8.977 -2.437 1.00 0.00 228 PRO A CA 13
ATOM 19007 C C . PRO A 1 41 ? 142.773 8.322 -1.141 1.00 0.00 228 PRO A C 13
ATOM 19008 O O . PRO A 1 41 ? 141.752 8.711 -0.574 1.00 0.00 228 PRO A O 13
ATOM 19019 N N . PHE A 1 42 ? 143.515 7.328 -0.667 1.00 0.00 229 PHE A N 13
ATOM 19020 C CA . PHE A 1 42 ? 143.186 6.705 0.611 1.00 0.00 229 PHE A CA 13
ATOM 19021 C C . PHE A 1 42 ? 144.221 7.027 1.681 1.00 0.00 229 PHE A C 13
ATOM 19022 O O . PHE A 1 42 ? 143.966 6.859 2.871 1.00 0.00 229 PHE A O 13
ATOM 19039 N N . GLY A 1 43 ? 145.364 7.541 1.271 1.00 0.00 230 GLY A N 13
ATOM 19040 C CA . GLY A 1 43 ? 146.442 7.758 2.200 1.00 0.00 230 GLY A CA 13
ATOM 19041 C C . GLY A 1 43 ? 147.492 8.684 1.642 1.00 0.00 230 GLY A C 13
ATOM 19042 O O . GLY A 1 43 ? 148.352 8.260 0.879 1.00 0.00 230 GLY A O 13
ATOM 19046 N N . PRO A 1 44 ? 147.438 9.965 1.993 1.00 0.00 231 PRO A N 13
ATOM 19047 C CA . PRO A 1 44 ? 148.422 10.927 1.528 1.00 0.00 231 PRO A CA 13
ATOM 19048 C C . PRO A 1 44 ? 149.806 10.606 2.077 1.00 0.00 231 PRO A C 13
ATOM 19049 O O . PRO A 1 44 ? 149.957 10.251 3.250 1.00 0.00 231 PRO A O 13
ATOM 19060 N N . ILE A 1 45 ? 150.800 10.681 1.213 1.00 0.00 232 ILE A N 13
ATOM 19061 C CA . ILE A 1 45 ? 152.174 10.410 1.597 1.00 0.00 232 ILE A CA 13
ATOM 19062 C C . ILE A 1 45 ? 153.018 11.684 1.541 1.00 0.00 232 ILE A C 13
ATOM 19063 O O . ILE A 1 45 ? 152.768 12.568 0.722 1.00 0.00 232 ILE A O 13
ATOM 19079 N N . ASP A 1 46 ? 154.020 11.766 2.407 1.00 0.00 233 ASP A N 13
ATOM 19080 C CA . ASP A 1 46 ? 154.917 12.920 2.441 1.00 0.00 233 ASP A CA 13
ATOM 19081 C C . ASP A 1 46 ? 156.291 12.536 1.926 1.00 0.00 233 ASP A C 13
ATOM 19082 O O . ASP A 1 46 ? 157.044 13.377 1.434 1.00 0.00 233 ASP A O 13
ATOM 19091 N N . GLN A 1 47 ? 156.610 11.258 2.027 1.00 0.00 234 GLN A N 13
ATOM 19092 C CA . GLN A 1 47 ? 157.932 10.782 1.686 1.00 0.00 234 GLN A CA 13
ATOM 19093 C C . GLN A 1 47 ? 157.851 9.434 1.000 1.00 0.00 234 GLN A C 13
ATOM 19094 O O . GLN A 1 47 ? 157.312 8.479 1.560 1.00 0.00 234 GLN A O 13
ATOM 19108 N N . ILE A 1 48 ? 158.380 9.363 -0.206 1.00 0.00 235 ILE A N 13
ATOM 19109 C CA . ILE A 1 48 ? 158.397 8.122 -0.962 1.00 0.00 235 ILE A CA 13
ATOM 19110 C C . ILE A 1 48 ? 159.763 7.921 -1.597 1.00 0.00 235 ILE A C 13
ATOM 19111 O O . ILE A 1 48 ? 160.125 8.585 -2.569 1.00 0.00 235 ILE A O 13
ATOM 19127 N N . LYS A 1 49 ? 160.518 7.007 -1.023 1.00 0.00 236 LYS A N 13
ATOM 19128 C CA . LYS A 1 49 ? 161.867 6.732 -1.481 1.00 0.00 236 LYS A CA 13
ATOM 19129 C C . LYS A 1 49 ? 161.913 5.387 -2.181 1.00 0.00 236 LYS A C 13
ATOM 19130 O O . LYS A 1 49 ? 161.819 4.338 -1.547 1.00 0.00 236 LYS A O 13
ATOM 19149 N N . ILE A 1 50 ? 162.048 5.427 -3.491 1.00 0.00 237 ILE A N 13
ATOM 19150 C CA . ILE A 1 50 ? 162.070 4.219 -4.293 1.00 0.00 237 ILE A CA 13
ATOM 19151 C C . ILE A 1 50 ? 163.493 3.850 -4.681 1.00 0.00 237 ILE A C 13
ATOM 19152 O O . ILE A 1 50 ? 164.229 4.669 -5.236 1.00 0.00 237 ILE A O 13
ATOM 19168 N N . VAL A 1 51 ? 163.874 2.628 -4.363 1.00 0.00 238 VAL A N 13
ATOM 19169 C CA . VAL A 1 51 ? 165.122 2.072 -4.839 1.00 0.00 238 VAL A CA 13
ATOM 19170 C C . VAL A 1 51 ? 164.813 0.985 -5.864 1.00 0.00 238 VAL A C 13
ATOM 19171 O O . VAL A 1 51 ? 164.675 -0.191 -5.521 1.00 0.00 238 VAL A O 13
ATOM 19184 N N . THR A 1 52 ? 164.685 1.390 -7.123 1.00 0.00 239 THR A N 13
ATOM 19185 C CA . THR A 1 52 ? 164.307 0.475 -8.195 1.00 0.00 239 THR A CA 13
ATOM 19186 C C . THR A 1 52 ? 165.443 -0.504 -8.483 1.00 0.00 239 THR A C 13
ATOM 19187 O O . THR A 1 52 ? 165.261 -1.507 -9.173 1.00 0.00 239 THR A O 13
ATOM 19198 N N . GLU A 1 53 ? 166.610 -0.201 -7.927 1.00 0.00 240 GLU A N 13
ATOM 19199 C CA . GLU A 1 53 ? 167.772 -1.066 -8.041 1.00 0.00 240 GLU A CA 13
ATOM 19200 C C . GLU A 1 53 ? 167.556 -2.351 -7.246 1.00 0.00 240 GLU A C 13
ATOM 19201 O O . GLU A 1 53 ? 167.991 -3.426 -7.652 1.00 0.00 240 GLU A O 13
ATOM 19213 N N . ARG A 1 54 ? 166.867 -2.230 -6.115 1.00 0.00 241 ARG A N 13
ATOM 19214 C CA . ARG A 1 54 ? 166.622 -3.372 -5.242 1.00 0.00 241 ARG A CA 13
ATOM 19215 C C . ARG A 1 54 ? 165.135 -3.710 -5.205 1.00 0.00 241 ARG A C 13
ATOM 19216 O O . ARG A 1 54 ? 164.706 -4.575 -4.439 1.00 0.00 241 ARG A O 13
ATOM 19237 N N . ASN A 1 55 ? 164.358 -3.001 -6.031 1.00 0.00 242 ASN A N 13
ATOM 19238 C CA . ASN A 1 55 ? 162.920 -3.244 -6.179 1.00 0.00 242 ASN A CA 13
ATOM 19239 C C . ASN A 1 55 ? 162.161 -2.870 -4.914 1.00 0.00 242 ASN A C 13
ATOM 19240 O O . ASN A 1 55 ? 161.056 -3.359 -4.673 1.00 0.00 242 ASN A O 13
ATOM 19251 N N . ILE A 1 56 ? 162.730 -1.968 -4.132 1.00 0.00 243 ILE A N 13
ATOM 19252 C CA . ILE A 1 56 ? 162.172 -1.629 -2.833 1.00 0.00 243 ILE A CA 13
ATOM 19253 C C . ILE A 1 56 ? 161.853 -0.144 -2.724 1.00 0.00 243 ILE A C 13
ATOM 19254 O O . ILE A 1 56 ? 162.495 0.688 -3.364 1.00 0.00 243 ILE A O 13
ATOM 19270 N N . ALA A 1 57 ? 160.852 0.178 -1.914 1.00 0.00 244 ALA A N 13
ATOM 19271 C CA . ALA A 1 57 ? 160.444 1.559 -1.706 1.00 0.00 244 ALA A CA 13
ATOM 19272 C C . ALA A 1 57 ? 160.002 1.793 -0.268 1.00 0.00 244 ALA A C 13
ATOM 19273 O O . ALA A 1 57 ? 159.297 0.969 0.324 1.00 0.00 244 ALA A O 13
ATOM 19280 N N . PHE A 1 58 ? 160.428 2.924 0.274 1.00 0.00 245 PHE A N 13
ATOM 19281 C CA . PHE A 1 58 ? 160.063 3.342 1.618 1.00 0.00 245 PHE A CA 13
ATOM 19282 C C . PHE A 1 58 ? 159.069 4.495 1.541 1.00 0.00 245 PHE A C 13
ATOM 19283 O O . PHE A 1 58 ? 159.417 5.599 1.117 1.00 0.00 245 PHE A O 13
ATOM 19300 N N . VAL A 1 59 ? 157.837 4.230 1.932 1.00 0.00 246 VAL A N 13
ATOM 19301 C CA . VAL A 1 59 ? 156.772 5.214 1.853 1.00 0.00 246 VAL A CA 13
ATOM 19302 C C . VAL A 1 59 ? 156.417 5.704 3.247 1.00 0.00 246 VAL A C 13
ATOM 19303 O O . VAL A 1 59 ? 156.292 4.899 4.170 1.00 0.00 246 VAL A O 13
ATOM 19316 N N . HIS A 1 60 ? 156.263 7.010 3.414 1.00 0.00 247 HIS A N 13
ATOM 19317 C CA . HIS A 1 60 ? 155.871 7.541 4.708 1.00 0.00 247 HIS A CA 13
ATOM 19318 C C . HIS A 1 60 ? 154.490 8.170 4.653 1.00 0.00 247 HIS A C 13
ATOM 19319 O O . HIS A 1 60 ? 154.319 9.304 4.200 1.00 0.00 247 HIS A O 13
ATOM 19334 N N . PHE A 1 61 ? 153.517 7.424 5.152 1.00 0.00 248 PHE A N 13
ATOM 19335 C CA . PHE A 1 61 ? 152.131 7.887 5.220 1.00 0.00 248 PHE A CA 13
ATOM 19336 C C . PHE A 1 61 ? 151.891 8.698 6.480 1.00 0.00 248 PHE A C 13
ATOM 19337 O O . PHE A 1 61 ? 151.705 8.126 7.557 1.00 0.00 248 PHE A O 13
ATOM 19354 N N . LEU A 1 62 ? 151.876 10.021 6.320 1.00 0.00 249 LEU A N 13
ATOM 19355 C CA . LEU A 1 62 ? 151.777 10.965 7.440 1.00 0.00 249 LEU A CA 13
ATOM 19356 C C . LEU A 1 62 ? 150.732 10.552 8.474 1.00 0.00 249 LEU A C 13
ATOM 19357 O O . LEU A 1 62 ? 150.951 10.702 9.675 1.00 0.00 249 LEU A O 13
ATOM 19373 N N . ASN A 1 63 ? 149.607 10.028 8.014 1.00 0.00 250 ASN A N 13
ATOM 19374 C CA . ASN A 1 63 ? 148.584 9.542 8.925 1.00 0.00 250 ASN A CA 13
ATOM 19375 C C . ASN A 1 63 ? 148.761 8.052 9.157 1.00 0.00 250 ASN A C 13
ATOM 19376 O O . ASN A 1 63 ? 149.040 7.300 8.220 1.00 0.00 250 ASN A O 13
ATOM 19387 N N . ILE A 1 64 ? 148.584 7.628 10.397 1.00 0.00 251 ILE A N 13
ATOM 19388 C CA . ILE A 1 64 ? 148.704 6.221 10.740 1.00 0.00 251 ILE A CA 13
ATOM 19389 C C . ILE A 1 64 ? 147.629 5.422 9.991 1.00 0.00 251 ILE A C 13
ATOM 19390 O O . ILE A 1 64 ? 147.911 4.367 9.427 1.00 0.00 251 ILE A O 13
ATOM 19406 N N . ALA A 1 65 ? 146.418 5.971 9.923 1.00 0.00 252 ALA A N 13
ATOM 19407 C CA . ALA A 1 65 ? 145.306 5.283 9.284 1.00 0.00 252 ALA A CA 13
ATOM 19408 C C . ALA A 1 65 ? 145.482 5.262 7.774 1.00 0.00 252 ALA A C 13
ATOM 19409 O O . ALA A 1 65 ? 145.023 4.337 7.103 1.00 0.00 252 ALA A O 13
ATOM 19416 N N . ALA A 1 66 ? 146.168 6.274 7.251 1.00 0.00 253 ALA A N 13
ATOM 19417 C CA . ALA A 1 66 ? 146.434 6.362 5.821 1.00 0.00 253 ALA A CA 13
ATOM 19418 C C . ALA A 1 66 ? 147.257 5.167 5.364 1.00 0.00 253 ALA A C 13
ATOM 19419 O O . ALA A 1 66 ? 146.997 4.581 4.314 1.00 0.00 253 ALA A O 13
ATOM 19426 N N . ALA A 1 67 ? 148.236 4.800 6.179 1.00 0.00 254 ALA A N 13
ATOM 19427 C CA . ALA A 1 67 ? 149.086 3.658 5.893 1.00 0.00 254 ALA A CA 13
ATOM 19428 C C . ALA A 1 67 ? 148.301 2.363 6.003 1.00 0.00 254 ALA A C 13
ATOM 19429 O O . ALA A 1 67 ? 148.464 1.461 5.185 1.00 0.00 254 ALA A O 13
ATOM 19436 N N . ILE A 1 68 ? 147.444 2.285 7.015 1.00 0.00 255 ILE A N 13
ATOM 19437 C CA . ILE A 1 68 ? 146.654 1.088 7.262 1.00 0.00 255 ILE A CA 13
ATOM 19438 C C . ILE A 1 68 ? 145.833 0.705 6.041 1.00 0.00 255 ILE A C 13
ATOM 19439 O O . ILE A 1 68 ? 146.006 -0.378 5.484 1.00 0.00 255 ILE A O 13
ATOM 19455 N N . LYS A 1 69 ? 144.953 1.603 5.625 1.00 0.00 256 LYS A N 13
ATOM 19456 C CA . LYS A 1 69 ? 144.075 1.347 4.497 1.00 0.00 256 LYS A CA 13
ATOM 19457 C C . LYS A 1 69 ? 144.865 1.110 3.217 1.00 0.00 256 LYS A C 13
ATOM 19458 O O . LYS A 1 69 ? 144.544 0.204 2.456 1.00 0.00 256 LYS A O 13
ATOM 19477 N N . ALA A 1 70 ? 145.910 1.897 3.002 1.00 0.00 257 ALA A N 13
ATOM 19478 C CA . ALA A 1 70 ? 146.738 1.761 1.812 1.00 0.00 257 ALA A CA 13
ATOM 19479 C C . ALA A 1 70 ? 147.412 0.393 1.754 1.00 0.00 257 ALA A C 13
ATOM 19480 O O . ALA A 1 70 ? 147.334 -0.301 0.746 1.00 0.00 257 ALA A O 13
ATOM 19487 N N . VAL A 1 71 ? 148.048 0.001 2.849 1.00 0.00 258 VAL A N 13
ATOM 19488 C CA . VAL A 1 71 ? 148.741 -1.284 2.923 1.00 0.00 258 VAL A CA 13
ATOM 19489 C C . VAL A 1 71 ? 147.756 -2.449 2.808 1.00 0.00 258 VAL A C 13
ATOM 19490 O O . VAL A 1 71 ? 148.115 -3.537 2.366 1.00 0.00 258 VAL A O 13
ATOM 19503 N N . GLN A 1 72 ? 146.513 -2.214 3.201 1.00 0.00 259 GLN A N 13
ATOM 19504 C CA . GLN A 1 72 ? 145.480 -3.238 3.110 1.00 0.00 259 GLN A CA 13
ATOM 19505 C C . GLN A 1 72 ? 144.831 -3.282 1.718 1.00 0.00 259 GLN A C 13
ATOM 19506 O O . GLN A 1 72 ? 144.286 -4.308 1.314 1.00 0.00 259 GLN A O 13
ATOM 19520 N N . GLU A 1 73 ? 144.907 -2.174 0.985 1.00 0.00 260 GLU A N 13
ATOM 19521 C CA . GLU A 1 73 ? 144.268 -2.064 -0.329 1.00 0.00 260 GLU A CA 13
ATOM 19522 C C . GLU A 1 73 ? 145.250 -2.386 -1.446 1.00 0.00 260 GLU A C 13
ATOM 19523 O O . GLU A 1 73 ? 144.866 -2.933 -2.480 1.00 0.00 260 GLU A O 13
ATOM 19535 N N . LEU A 1 74 ? 146.516 -2.054 -1.219 1.00 0.00 261 LEU A N 13
ATOM 19536 C CA . LEU A 1 74 ? 147.581 -2.305 -2.185 1.00 0.00 261 LEU A CA 13
ATOM 19537 C C . LEU A 1 74 ? 147.566 -3.761 -2.676 1.00 0.00 261 LEU A C 13
ATOM 19538 O O . LEU A 1 74 ? 147.554 -4.009 -3.881 1.00 0.00 261 LEU A O 13
ATOM 19554 N N . PRO A 1 75 ? 147.516 -4.746 -1.759 1.00 0.00 262 PRO A N 13
ATOM 19555 C CA . PRO A 1 75 ? 147.532 -6.165 -2.128 1.00 0.00 262 PRO A CA 13
ATOM 19556 C C . PRO A 1 75 ? 146.271 -6.602 -2.871 1.00 0.00 262 PRO A C 13
ATOM 19557 O O . PRO A 1 75 ? 146.255 -7.651 -3.512 1.00 0.00 262 PRO A O 13
ATOM 19568 N N . LEU A 1 76 ? 145.211 -5.805 -2.786 1.00 0.00 263 LEU A N 13
ATOM 19569 C CA . LEU A 1 76 ? 143.950 -6.162 -3.431 1.00 0.00 263 LEU A CA 13
ATOM 19570 C C . LEU A 1 76 ? 143.863 -5.591 -4.842 1.00 0.00 263 LEU A C 13
ATOM 19571 O O . LEU A 1 76 ? 142.901 -5.835 -5.572 1.00 0.00 263 LEU A O 13
ATOM 19587 N N . ASN A 1 77 ? 144.870 -4.832 -5.211 1.00 0.00 264 ASN A N 13
ATOM 19588 C CA . ASN A 1 77 ? 144.883 -4.132 -6.491 1.00 0.00 264 ASN A CA 13
ATOM 19589 C C . ASN A 1 77 ? 145.846 -4.776 -7.479 1.00 0.00 264 ASN A C 13
ATOM 19590 O O . ASN A 1 77 ? 146.882 -5.280 -7.095 1.00 0.00 264 ASN A O 13
ATOM 19601 N N . PRO A 1 78 ? 145.533 -4.701 -8.776 1.00 0.00 265 PRO A N 13
ATOM 19602 C CA . PRO A 1 78 ? 146.233 -5.454 -9.825 1.00 0.00 265 PRO A CA 13
ATOM 19603 C C . PRO A 1 78 ? 147.689 -5.031 -9.988 1.00 0.00 265 PRO A C 13
ATOM 19604 O O . PRO A 1 78 ? 148.560 -5.857 -10.257 1.00 0.00 265 PRO A O 13
ATOM 19615 N N . LYS A 1 79 ? 147.947 -3.744 -9.820 1.00 0.00 266 LYS A N 13
ATOM 19616 C CA . LYS A 1 79 ? 149.286 -3.210 -10.005 1.00 0.00 266 LYS A CA 13
ATOM 19617 C C . LYS A 1 79 ? 150.069 -3.338 -8.715 1.00 0.00 266 LYS A C 13
ATOM 19618 O O . LYS A 1 79 ? 151.211 -3.789 -8.696 1.00 0.00 266 LYS A O 13
ATOM 19637 N N . TRP A 1 80 ? 149.411 -2.974 -7.631 1.00 0.00 267 TRP A N 13
ATOM 19638 C CA . TRP A 1 80 ? 150.053 -2.898 -6.333 1.00 0.00 267 TRP A CA 13
ATOM 19639 C C . TRP A 1 80 ? 150.251 -4.287 -5.744 1.00 0.00 267 TRP A C 13
ATOM 19640 O O . TRP A 1 80 ? 151.190 -4.508 -4.983 1.00 0.00 267 TRP A O 13
ATOM 19661 N N . SER A 1 81 ? 149.366 -5.220 -6.096 1.00 0.00 268 SER A N 13
ATOM 19662 C CA . SER A 1 81 ? 149.483 -6.601 -5.619 1.00 0.00 268 SER A CA 13
ATOM 19663 C C . SER A 1 81 ? 150.777 -7.238 -6.113 1.00 0.00 268 SER A C 13
ATOM 19664 O O . SER A 1 81 ? 151.271 -8.199 -5.525 1.00 0.00 268 SER A O 13
ATOM 19672 N N . LYS A 1 82 ? 151.332 -6.694 -7.189 1.00 0.00 269 LYS A N 13
ATOM 19673 C CA . LYS A 1 82 ? 152.592 -7.184 -7.725 1.00 0.00 269 LYS A CA 13
ATOM 19674 C C . LYS A 1 82 ? 153.742 -6.803 -6.802 1.00 0.00 269 LYS A C 13
ATOM 19675 O O . LYS A 1 82 ? 154.830 -7.371 -6.875 1.00 0.00 269 LYS A O 13
ATOM 19694 N N . ARG A 1 83 ? 153.478 -5.851 -5.920 1.00 0.00 270 ARG A N 13
ATOM 19695 C CA . ARG A 1 83 ? 154.459 -5.400 -4.953 1.00 0.00 270 ARG A CA 13
ATOM 19696 C C . ARG A 1 83 ? 154.200 -6.036 -3.595 1.00 0.00 270 ARG A C 13
ATOM 19697 O O . ARG A 1 83 ? 153.057 -6.303 -3.230 1.00 0.00 270 ARG A O 13
ATOM 19718 N N . ARG A 1 84 ? 155.265 -6.303 -2.860 1.00 0.00 271 ARG A N 13
ATOM 19719 C CA . ARG A 1 84 ? 155.141 -6.833 -1.512 1.00 0.00 271 ARG A CA 13
ATOM 19720 C C . ARG A 1 84 ? 155.207 -5.689 -0.519 1.00 0.00 271 ARG A C 13
ATOM 19721 O O . ARG A 1 84 ? 156.275 -5.115 -0.300 1.00 0.00 271 ARG A O 13
ATOM 19742 N N . ILE A 1 85 ? 154.073 -5.330 0.060 1.00 0.00 272 ILE A N 13
ATOM 19743 C CA . ILE A 1 85 ? 154.041 -4.217 0.988 1.00 0.00 272 ILE A CA 13
ATOM 19744 C C . ILE A 1 85 ? 153.662 -4.676 2.388 1.00 0.00 272 ILE A C 13
ATOM 19745 O O . ILE A 1 85 ? 152.854 -5.591 2.571 1.00 0.00 272 ILE A O 13
ATOM 19761 N N . TYR A 1 86 ? 154.298 -4.076 3.368 1.00 0.00 273 TYR A N 13
ATOM 19762 C CA . TYR A 1 86 ? 153.940 -4.270 4.756 1.00 0.00 273 TYR A CA 13
ATOM 19763 C C . TYR A 1 86 ? 154.306 -3.024 5.538 1.00 0.00 273 TYR A C 13
ATOM 19764 O O . TYR A 1 86 ? 154.972 -2.133 5.003 1.00 0.00 273 TYR A O 13
ATOM 19782 N N . TYR A 1 87 ? 153.851 -2.941 6.777 1.00 0.00 274 TYR A N 13
ATOM 19783 C CA . TYR A 1 87 ? 154.256 -1.859 7.652 1.00 0.00 274 TYR A CA 13
ATOM 19784 C C . TYR A 1 87 ? 155.764 -1.862 7.813 1.00 0.00 274 TYR A C 13
ATOM 19785 O O . TYR A 1 87 ? 156.345 -2.823 8.326 1.00 0.00 274 TYR A O 13
ATOM 19803 N N . GLY A 1 88 ? 156.387 -0.796 7.345 1.00 0.00 275 GLY A N 13
ATOM 19804 C CA . GLY A 1 88 ? 157.827 -0.711 7.365 1.00 0.00 275 GLY A CA 13
ATOM 19805 C C . GLY A 1 88 ? 158.360 -0.585 8.768 1.00 0.00 275 GLY A C 13
ATOM 19806 O O . GLY A 1 88 ? 157.703 -0.016 9.639 1.00 0.00 275 GLY A O 13
ATOM 19810 N N . ARG A 1 89 ? 159.532 -1.128 9.006 1.00 0.00 276 ARG A N 13
ATOM 19811 C CA . ARG A 1 89 ? 160.142 -1.018 10.311 1.00 0.00 276 ARG A CA 13
ATOM 19812 C C . ARG A 1 89 ? 161.414 -0.207 10.223 1.00 0.00 276 ARG A C 13
ATOM 19813 O O . ARG A 1 89 ? 162.428 -0.646 9.679 1.00 0.00 276 ARG A O 13
ATOM 19834 N N . ASP A 1 90 ? 161.325 0.980 10.772 1.00 0.00 277 ASP A N 13
ATOM 19835 C CA . ASP A 1 90 ? 162.365 1.990 10.666 1.00 0.00 277 ASP A CA 13
ATOM 19836 C C . ASP A 1 90 ? 161.983 3.168 11.543 1.00 0.00 277 ASP A C 13
ATOM 19837 O O . ASP A 1 90 ? 160.799 3.457 11.711 1.00 0.00 277 ASP A O 13
ATOM 19846 N N . ARG A 1 91 ? 162.970 3.835 12.110 1.00 0.00 278 ARG A N 13
ATOM 19847 C CA . ARG A 1 91 ? 162.706 4.877 13.089 1.00 0.00 278 ARG A CA 13
ATOM 19848 C C . ARG A 1 91 ? 162.755 6.254 12.437 1.00 0.00 278 ARG A C 13
ATOM 19849 O O . ARG A 1 91 ? 162.532 7.272 13.098 1.00 0.00 278 ARG A O 13
ATOM 19870 N N . CYS A 1 92 ? 163.054 6.267 11.137 1.00 0.00 279 CYS A N 13
ATOM 19871 C CA . CYS A 1 92 ? 163.186 7.501 10.364 1.00 0.00 279 CYS A CA 13
ATOM 19872 C C . CYS A 1 92 ? 164.357 8.327 10.899 1.00 0.00 279 CYS A C 13
ATOM 19873 O O . CYS A 1 92 ? 164.368 9.558 10.825 1.00 0.00 279 CYS A O 13
ATOM 19881 N N . ALA A 1 93 ? 165.357 7.623 11.415 1.00 0.00 280 ALA A N 13
ATOM 19882 C CA . ALA A 1 93 ? 166.522 8.250 12.017 1.00 0.00 280 ALA A CA 13
ATOM 19883 C C . ALA A 1 93 ? 167.798 7.765 11.341 1.00 0.00 280 ALA A C 13
ATOM 19884 O O . ALA A 1 93 ? 168.834 7.635 11.990 1.00 0.00 280 ALA A O 13
ATOM 19891 N N . VAL A 1 94 ? 167.700 7.535 10.029 1.00 0.00 281 VAL A N 13
ATOM 19892 C CA . VAL A 1 94 ? 168.778 6.973 9.205 1.00 0.00 281 VAL A CA 13
ATOM 19893 C C . VAL A 1 94 ? 169.533 5.843 9.917 1.00 0.00 281 VAL A C 13
ATOM 19894 O O . VAL A 1 94 ? 170.580 6.040 10.543 1.00 0.00 281 VAL A O 13
ATOM 19907 N N . GLY A 1 95 ? 168.963 4.653 9.833 1.00 0.00 282 GLY A N 13
ATOM 19908 C CA . GLY A 1 95 ? 169.573 3.488 10.437 1.00 0.00 282 GLY A CA 13
ATOM 19909 C C . GLY A 1 95 ? 168.627 2.778 11.377 1.00 0.00 282 GLY A C 13
ATOM 19910 O O . GLY A 1 95 ? 167.886 3.422 12.122 1.00 0.00 282 GLY A O 13
ATOM 19914 N N . LEU A 1 96 ? 168.640 1.456 11.343 1.00 0.00 283 LEU A N 13
ATOM 19915 C CA . LEU A 1 96 ? 167.759 0.663 12.188 1.00 0.00 283 LEU A CA 13
ATOM 19916 C C . LEU A 1 96 ? 168.244 0.686 13.631 1.00 0.00 283 LEU A C 13
ATOM 19917 O O . LEU A 1 96 ? 169.360 0.258 13.930 1.00 0.00 283 LEU A O 13
ATOM 19933 N N . LYS A 1 97 ? 167.413 1.207 14.516 1.00 0.00 284 LYS A N 13
ATOM 19934 C CA . LYS A 1 97 ? 167.732 1.251 15.931 1.00 0.00 284 LYS A CA 13
ATOM 19935 C C . LYS A 1 97 ? 166.671 0.497 16.715 1.00 0.00 284 LYS A C 13
ATOM 19936 O O . LYS A 1 97 ? 166.960 -0.626 17.173 1.00 0.00 284 LYS A O 13
ATOM 19956 N N . ASN A 1 1 ? 147.145 -15.566 -4.510 1.00 0.00 188 ASN A N 14
ATOM 19957 C CA . ASN A 1 1 ? 146.910 -16.258 -3.223 1.00 0.00 188 ASN A CA 14
ATOM 19958 C C . ASN A 1 1 ? 148.022 -15.935 -2.238 1.00 0.00 188 ASN A C 14
ATOM 19959 O O . ASN A 1 1 ? 149.052 -15.376 -2.616 1.00 0.00 188 ASN A O 14
ATOM 19972 N N . SER A 1 2 ? 147.813 -16.286 -0.977 1.00 0.00 189 SER A N 14
ATOM 19973 C CA . SER A 1 2 ? 148.781 -15.999 0.068 1.00 0.00 189 SER A CA 14
ATOM 19974 C C . SER A 1 2 ? 149.519 -17.266 0.489 1.00 0.00 189 SER A C 14
ATOM 19975 O O . SER A 1 2 ? 148.893 -18.272 0.828 1.00 0.00 189 SER A O 14
ATOM 19983 N N . ALA A 1 3 ? 150.841 -17.216 0.456 1.00 0.00 190 ALA A N 14
ATOM 19984 C CA . ALA A 1 3 ? 151.659 -18.347 0.870 1.00 0.00 190 ALA A CA 14
ATOM 19985 C C . ALA A 1 3 ? 151.967 -18.258 2.362 1.00 0.00 190 ALA A C 14
ATOM 19986 O O . ALA A 1 3 ? 152.709 -17.378 2.799 1.00 0.00 190 ALA A O 14
ATOM 19993 N N . SER A 1 4 ? 151.405 -19.179 3.134 1.00 0.00 191 SER A N 14
ATOM 19994 C CA . SER A 1 4 ? 151.506 -19.133 4.590 1.00 0.00 191 SER A CA 14
ATOM 19995 C C . SER A 1 4 ? 152.861 -19.631 5.096 1.00 0.00 191 SER A C 14
ATOM 19996 O O . SER A 1 4 ? 153.159 -19.522 6.287 1.00 0.00 191 SER A O 14
ATOM 20004 N N . ASN A 1 5 ? 153.684 -20.175 4.202 1.00 0.00 192 ASN A N 14
ATOM 20005 C CA . ASN A 1 5 ? 155.026 -20.611 4.584 1.00 0.00 192 ASN A CA 14
ATOM 20006 C C . ASN A 1 5 ? 155.880 -19.390 4.906 1.00 0.00 192 ASN A C 14
ATOM 20007 O O . ASN A 1 5 ? 156.891 -19.482 5.602 1.00 0.00 192 ASN A O 14
ATOM 20018 N N . SER A 1 6 ? 155.455 -18.245 4.391 1.00 0.00 193 SER A N 14
ATOM 20019 C CA . SER A 1 6 ? 156.094 -16.980 4.685 1.00 0.00 193 SER A CA 14
ATOM 20020 C C . SER A 1 6 ? 155.177 -16.142 5.567 1.00 0.00 193 SER A C 14
ATOM 20021 O O . SER A 1 6 ? 153.987 -16.002 5.282 1.00 0.00 193 SER A O 14
ATOM 20029 N N . SER A 1 7 ? 155.721 -15.608 6.643 1.00 0.00 194 SER A N 14
ATOM 20030 C CA . SER A 1 7 ? 154.934 -14.809 7.564 1.00 0.00 194 SER A CA 14
ATOM 20031 C C . SER A 1 7 ? 155.306 -13.340 7.460 1.00 0.00 194 SER A C 14
ATOM 20032 O O . SER A 1 7 ? 156.434 -12.998 7.090 1.00 0.00 194 SER A O 14
ATOM 20040 N N . VAL A 1 8 ? 154.352 -12.479 7.775 1.00 0.00 195 VAL A N 14
ATOM 20041 C CA . VAL A 1 8 ? 154.575 -11.046 7.762 1.00 0.00 195 VAL A CA 14
ATOM 20042 C C . VAL A 1 8 ? 153.873 -10.379 8.935 1.00 0.00 195 VAL A C 14
ATOM 20043 O O . VAL A 1 8 ? 152.756 -9.876 8.811 1.00 0.00 195 VAL A O 14
ATOM 20056 N N . LEU A 1 9 ? 154.525 -10.380 10.083 1.00 0.00 196 LEU A N 14
ATOM 20057 C CA . LEU A 1 9 ? 153.961 -9.739 11.253 1.00 0.00 196 LEU A CA 14
ATOM 20058 C C . LEU A 1 9 ? 154.087 -8.240 11.122 1.00 0.00 196 LEU A C 14
ATOM 20059 O O . LEU A 1 9 ? 153.350 -7.476 11.743 1.00 0.00 196 LEU A O 14
ATOM 20075 N N . LEU A 1 10 ? 155.006 -7.836 10.269 1.00 0.00 197 LEU A N 14
ATOM 20076 C CA . LEU A 1 10 ? 155.168 -6.435 9.925 1.00 0.00 197 LEU A CA 14
ATOM 20077 C C . LEU A 1 10 ? 153.961 -5.955 9.134 1.00 0.00 197 LEU A C 14
ATOM 20078 O O . LEU A 1 10 ? 153.796 -4.769 8.888 1.00 0.00 197 LEU A O 14
ATOM 20094 N N . ALA A 1 11 ? 153.114 -6.891 8.736 1.00 0.00 198 ALA A N 14
ATOM 20095 C CA . ALA A 1 11 ? 151.916 -6.555 7.997 1.00 0.00 198 ALA A CA 14
ATOM 20096 C C . ALA A 1 11 ? 150.672 -6.700 8.864 1.00 0.00 198 ALA A C 14
ATOM 20097 O O . ALA A 1 11 ? 149.584 -6.286 8.461 1.00 0.00 198 ALA A O 14
ATOM 20104 N N . VAL A 1 12 ? 150.818 -7.275 10.059 1.00 0.00 199 VAL A N 14
ATOM 20105 C CA . VAL A 1 12 ? 149.662 -7.472 10.929 1.00 0.00 199 VAL A CA 14
ATOM 20106 C C . VAL A 1 12 ? 149.664 -6.470 12.077 1.00 0.00 199 VAL A C 14
ATOM 20107 O O . VAL A 1 12 ? 148.789 -6.493 12.942 1.00 0.00 199 VAL A O 14
ATOM 20120 N N . GLN A 1 13 ? 150.644 -5.582 12.079 1.00 0.00 200 GLN A N 14
ATOM 20121 C CA . GLN A 1 13 ? 150.753 -4.592 13.136 1.00 0.00 200 GLN A CA 14
ATOM 20122 C C . GLN A 1 13 ? 150.291 -3.220 12.648 1.00 0.00 200 GLN A C 14
ATOM 20123 O O . GLN A 1 13 ? 151.096 -2.343 12.341 1.00 0.00 200 GLN A O 14
ATOM 20137 N N . GLN A 1 14 ? 148.977 -3.046 12.572 1.00 0.00 201 GLN A N 14
ATOM 20138 C CA . GLN A 1 14 ? 148.393 -1.791 12.110 1.00 0.00 201 GLN A CA 14
ATOM 20139 C C . GLN A 1 14 ? 148.620 -0.696 13.147 1.00 0.00 201 GLN A C 14
ATOM 20140 O O . GLN A 1 14 ? 148.692 0.488 12.822 1.00 0.00 201 GLN A O 14
ATOM 20154 N N . SER A 1 15 ? 148.734 -1.108 14.398 1.00 0.00 202 SER A N 14
ATOM 20155 C CA . SER A 1 15 ? 149.064 -0.198 15.482 1.00 0.00 202 SER A CA 14
ATOM 20156 C C . SER A 1 15 ? 150.558 -0.271 15.786 1.00 0.00 202 SER A C 14
ATOM 20157 O O . SER A 1 15 ? 151.030 0.227 16.814 1.00 0.00 202 SER A O 14
ATOM 20165 N N . GLY A 1 16 ? 151.301 -0.893 14.879 1.00 0.00 203 GLY A N 14
ATOM 20166 C CA . GLY A 1 16 ? 152.719 -1.096 15.088 1.00 0.00 203 GLY A CA 14
ATOM 20167 C C . GLY A 1 16 ? 153.571 -0.105 14.328 1.00 0.00 203 GLY A C 14
ATOM 20168 O O . GLY A 1 16 ? 154.761 0.046 14.613 1.00 0.00 203 GLY A O 14
ATOM 20172 N N . ALA A 1 17 ? 152.972 0.570 13.360 1.00 0.00 204 ALA A N 14
ATOM 20173 C CA . ALA A 1 17 ? 153.698 1.539 12.560 1.00 0.00 204 ALA A CA 14
ATOM 20174 C C . ALA A 1 17 ? 152.785 2.663 12.098 1.00 0.00 204 ALA A C 14
ATOM 20175 O O . ALA A 1 17 ? 151.609 2.446 11.809 1.00 0.00 204 ALA A O 14
ATOM 20182 N N . CYS A 1 18 ? 153.333 3.862 12.059 1.00 0.00 205 CYS A N 14
ATOM 20183 C CA . CYS A 1 18 ? 152.651 5.008 11.485 1.00 0.00 205 CYS A CA 14
ATOM 20184 C C . CYS A 1 18 ? 153.576 5.658 10.470 1.00 0.00 205 CYS A C 14
ATOM 20185 O O . CYS A 1 18 ? 154.790 5.680 10.679 1.00 0.00 205 CYS A O 14
ATOM 20193 N N . ARG A 1 19 ? 153.015 6.207 9.387 1.00 0.00 206 ARG A N 14
ATOM 20194 C CA . ARG A 1 19 ? 153.813 6.799 8.313 1.00 0.00 206 ARG A CA 14
ATOM 20195 C C . ARG A 1 19 ? 154.886 5.848 7.780 1.00 0.00 206 ARG A C 14
ATOM 20196 O O . ARG A 1 19 ? 155.747 6.262 7.019 1.00 0.00 206 ARG A O 14
ATOM 20217 N N . ASN A 1 20 ? 154.812 4.576 8.143 1.00 0.00 207 ASN A N 14
ATOM 20218 C CA . ASN A 1 20 ? 155.860 3.625 7.798 1.00 0.00 207 ASN A CA 14
ATOM 20219 C C . ASN A 1 20 ? 155.334 2.539 6.878 1.00 0.00 207 ASN A C 14
ATOM 20220 O O . ASN A 1 20 ? 154.582 1.665 7.302 1.00 0.00 207 ASN A O 14
ATOM 20231 N N . VAL A 1 21 ? 155.729 2.604 5.623 1.00 0.00 208 VAL A N 14
ATOM 20232 C CA . VAL A 1 21 ? 155.315 1.623 4.635 1.00 0.00 208 VAL A CA 14
ATOM 20233 C C . VAL A 1 21 ? 156.513 1.206 3.791 1.00 0.00 208 VAL A C 14
ATOM 20234 O O . VAL A 1 21 ? 157.200 2.051 3.223 1.00 0.00 208 VAL A O 14
ATOM 20247 N N . PHE A 1 22 ? 156.777 -0.088 3.736 1.00 0.00 209 PHE A N 14
ATOM 20248 C CA . PHE A 1 22 ? 157.926 -0.596 3.006 1.00 0.00 209 PHE A CA 14
ATOM 20249 C C . PHE A 1 22 ? 157.474 -1.494 1.859 1.00 0.00 209 PHE A C 14
ATOM 20250 O O . PHE A 1 22 ? 156.752 -2.470 2.070 1.00 0.00 209 PHE A O 14
ATOM 20267 N N . LEU A 1 23 ? 157.885 -1.142 0.648 1.00 0.00 210 LEU A N 14
ATOM 20268 C CA . LEU A 1 23 ? 157.584 -1.948 -0.528 1.00 0.00 210 LEU A CA 14
ATOM 20269 C C . LEU A 1 23 ? 158.827 -2.684 -0.985 1.00 0.00 210 LEU A C 14
ATOM 20270 O O . LEU A 1 23 ? 159.893 -2.090 -1.086 1.00 0.00 210 LEU A O 14
ATOM 20286 N N . GLY A 1 24 ? 158.690 -3.974 -1.254 1.00 0.00 211 GLY A N 14
ATOM 20287 C CA . GLY A 1 24 ? 159.827 -4.757 -1.693 1.00 0.00 211 GLY A CA 14
ATOM 20288 C C . GLY A 1 24 ? 159.486 -5.763 -2.775 1.00 0.00 211 GLY A C 14
ATOM 20289 O O . GLY A 1 24 ? 159.680 -6.962 -2.588 1.00 0.00 211 GLY A O 14
ATOM 20293 N N . ASN A 1 25 ? 158.979 -5.272 -3.904 1.00 0.00 212 ASN A N 14
ATOM 20294 C CA . ASN A 1 25 ? 158.686 -6.121 -5.063 1.00 0.00 212 ASN A CA 14
ATOM 20295 C C . ASN A 1 25 ? 158.136 -5.276 -6.208 1.00 0.00 212 ASN A C 14
ATOM 20296 O O . ASN A 1 25 ? 157.313 -5.728 -6.995 1.00 0.00 212 ASN A O 14
ATOM 20307 N N . LEU A 1 26 ? 158.613 -4.049 -6.305 1.00 0.00 213 LEU A N 14
ATOM 20308 C CA . LEU A 1 26 ? 158.134 -3.123 -7.327 1.00 0.00 213 LEU A CA 14
ATOM 20309 C C . LEU A 1 26 ? 158.721 -3.460 -8.691 1.00 0.00 213 LEU A C 14
ATOM 20310 O O . LEU A 1 26 ? 159.724 -4.165 -8.780 1.00 0.00 213 LEU A O 14
ATOM 20326 N N . PRO A 1 27 ? 158.101 -2.970 -9.774 1.00 0.00 214 PRO A N 14
ATOM 20327 C CA . PRO A 1 27 ? 158.642 -3.128 -11.118 1.00 0.00 214 PRO A CA 14
ATOM 20328 C C . PRO A 1 27 ? 159.836 -2.211 -11.337 1.00 0.00 214 PRO A C 14
ATOM 20329 O O . PRO A 1 27 ? 160.036 -1.246 -10.597 1.00 0.00 214 PRO A O 14
ATOM 20340 N N . ASN A 1 28 ? 160.625 -2.505 -12.347 1.00 0.00 215 ASN A N 14
ATOM 20341 C CA . ASN A 1 28 ? 161.772 -1.671 -12.659 1.00 0.00 215 ASN A CA 14
ATOM 20342 C C . ASN A 1 28 ? 161.305 -0.415 -13.382 1.00 0.00 215 ASN A C 14
ATOM 20343 O O . ASN A 1 28 ? 160.651 -0.487 -14.422 1.00 0.00 215 ASN A O 14
ATOM 20354 N N . GLY A 1 29 ? 161.601 0.738 -12.803 1.00 0.00 216 GLY A N 14
ATOM 20355 C CA . GLY A 1 29 ? 161.190 1.985 -13.412 1.00 0.00 216 GLY A CA 14
ATOM 20356 C C . GLY A 1 29 ? 160.049 2.654 -12.679 1.00 0.00 216 GLY A C 14
ATOM 20357 O O . GLY A 1 29 ? 159.605 3.732 -13.076 1.00 0.00 216 GLY A O 14
ATOM 20361 N N . ILE A 1 30 ? 159.565 2.013 -11.623 1.00 0.00 217 ILE A N 14
ATOM 20362 C CA . ILE A 1 30 ? 158.478 2.567 -10.822 1.00 0.00 217 ILE A CA 14
ATOM 20363 C C . ILE A 1 30 ? 158.870 3.924 -10.240 1.00 0.00 217 ILE A C 14
ATOM 20364 O O . ILE A 1 30 ? 159.935 4.072 -9.639 1.00 0.00 217 ILE A O 14
ATOM 20380 N N . THR A 1 31 ? 158.021 4.919 -10.443 1.00 0.00 218 THR A N 14
ATOM 20381 C CA . THR A 1 31 ? 158.311 6.252 -9.954 1.00 0.00 218 THR A CA 14
ATOM 20382 C C . THR A 1 31 ? 157.327 6.657 -8.861 1.00 0.00 218 THR A C 14
ATOM 20383 O O . THR A 1 31 ? 156.227 6.097 -8.745 1.00 0.00 218 THR A O 14
ATOM 20394 N N . GLU A 1 32 ? 157.737 7.629 -8.054 1.00 0.00 219 GLU A N 14
ATOM 20395 C CA . GLU A 1 32 ? 156.966 8.047 -6.899 1.00 0.00 219 GLU A CA 14
ATOM 20396 C C . GLU A 1 32 ? 155.633 8.589 -7.335 1.00 0.00 219 GLU A C 14
ATOM 20397 O O . GLU A 1 32 ? 154.638 8.346 -6.690 1.00 0.00 219 GLU A O 14
ATOM 20409 N N . ASP A 1 33 ? 155.628 9.330 -8.433 1.00 0.00 220 ASP A N 14
ATOM 20410 C CA . ASP A 1 33 ? 154.409 9.941 -8.945 1.00 0.00 220 ASP A CA 14
ATOM 20411 C C . ASP A 1 33 ? 153.318 8.899 -9.141 1.00 0.00 220 ASP A C 14
ATOM 20412 O O . ASP A 1 33 ? 152.142 9.176 -8.909 1.00 0.00 220 ASP A O 14
ATOM 20421 N N . GLU A 1 34 ? 153.726 7.699 -9.538 1.00 0.00 221 GLU A N 14
ATOM 20422 C CA . GLU A 1 34 ? 152.790 6.591 -9.729 1.00 0.00 221 GLU A CA 14
ATOM 20423 C C . GLU A 1 34 ? 152.202 6.160 -8.394 1.00 0.00 221 GLU A C 14
ATOM 20424 O O . GLU A 1 34 ? 150.989 6.155 -8.204 1.00 0.00 221 GLU A O 14
ATOM 20436 N N . ILE A 1 35 ? 153.079 5.798 -7.474 1.00 0.00 222 ILE A N 14
ATOM 20437 C CA . ILE A 1 35 ? 152.665 5.360 -6.148 1.00 0.00 222 ILE A CA 14
ATOM 20438 C C . ILE A 1 35 ? 151.888 6.453 -5.412 1.00 0.00 222 ILE A C 14
ATOM 20439 O O . ILE A 1 35 ? 150.888 6.180 -4.766 1.00 0.00 222 ILE A O 14
ATOM 20455 N N . ARG A 1 36 ? 152.353 7.684 -5.521 1.00 0.00 223 ARG A N 14
ATOM 20456 C CA . ARG A 1 36 ? 151.647 8.838 -4.966 1.00 0.00 223 ARG A CA 14
ATOM 20457 C C . ARG A 1 36 ? 150.211 8.908 -5.430 1.00 0.00 223 ARG A C 14
ATOM 20458 O O . ARG A 1 36 ? 149.287 8.798 -4.631 1.00 0.00 223 ARG A O 14
ATOM 20479 N N . GLU A 1 37 ? 150.036 9.063 -6.728 1.00 0.00 224 GLU A N 14
ATOM 20480 C CA . GLU A 1 37 ? 148.702 9.216 -7.304 1.00 0.00 224 GLU A CA 14
ATOM 20481 C C . GLU A 1 37 ? 147.831 8.019 -6.974 1.00 0.00 224 GLU A C 14
ATOM 20482 O O . GLU A 1 37 ? 146.605 8.117 -6.957 1.00 0.00 224 GLU A O 14
ATOM 20494 N N . ASP A 1 38 ? 148.468 6.901 -6.695 1.00 0.00 225 ASP A N 14
ATOM 20495 C CA . ASP A 1 38 ? 147.748 5.685 -6.436 1.00 0.00 225 ASP A CA 14
ATOM 20496 C C . ASP A 1 38 ? 147.392 5.545 -4.964 1.00 0.00 225 ASP A C 14
ATOM 20497 O O . ASP A 1 38 ? 146.344 4.993 -4.635 1.00 0.00 225 ASP A O 14
ATOM 20506 N N . LEU A 1 39 ? 148.236 6.072 -4.076 1.00 0.00 226 LEU A N 14
ATOM 20507 C CA . LEU A 1 39 ? 148.068 5.820 -2.648 1.00 0.00 226 LEU A CA 14
ATOM 20508 C C . LEU A 1 39 ? 147.519 7.030 -1.916 1.00 0.00 226 LEU A C 14
ATOM 20509 O O . LEU A 1 39 ? 146.929 6.894 -0.852 1.00 0.00 226 LEU A O 14
ATOM 20525 N N . GLU A 1 40 ? 147.646 8.200 -2.530 1.00 0.00 227 GLU A N 14
ATOM 20526 C CA . GLU A 1 40 ? 147.230 9.446 -1.904 1.00 0.00 227 GLU A CA 14
ATOM 20527 C C . GLU A 1 40 ? 145.718 9.507 -1.666 1.00 0.00 227 GLU A C 14
ATOM 20528 O O . GLU A 1 40 ? 145.292 10.093 -0.674 1.00 0.00 227 GLU A O 14
ATOM 20540 N N . PRO A 1 41 ? 144.869 8.909 -2.541 1.00 0.00 228 PRO A N 14
ATOM 20541 C CA . PRO A 1 41 ? 143.419 9.030 -2.397 1.00 0.00 228 PRO A CA 14
ATOM 20542 C C . PRO A 1 41 ? 142.911 8.350 -1.127 1.00 0.00 228 PRO A C 14
ATOM 20543 O O . PRO A 1 41 ? 141.904 8.763 -0.553 1.00 0.00 228 PRO A O 14
ATOM 20554 N N . PHE A 1 42 ? 143.611 7.311 -0.684 1.00 0.00 229 PHE A N 14
ATOM 20555 C CA . PHE A 1 42 ? 143.274 6.664 0.577 1.00 0.00 229 PHE A CA 14
ATOM 20556 C C . PHE A 1 42 ? 144.346 6.909 1.630 1.00 0.00 229 PHE A C 14
ATOM 20557 O O . PHE A 1 42 ? 144.258 6.402 2.739 1.00 0.00 229 PHE A O 14
ATOM 20574 N N . GLY A 1 43 ? 145.343 7.705 1.297 1.00 0.00 230 GLY A N 14
ATOM 20575 C CA . GLY A 1 43 ? 146.424 7.933 2.222 1.00 0.00 230 GLY A CA 14
ATOM 20576 C C . GLY A 1 43 ? 147.488 8.846 1.662 1.00 0.00 230 GLY A C 14
ATOM 20577 O O . GLY A 1 43 ? 148.337 8.414 0.890 1.00 0.00 230 GLY A O 14
ATOM 20581 N N . PRO A 1 44 ? 147.471 10.124 2.032 1.00 0.00 231 PRO A N 14
ATOM 20582 C CA . PRO A 1 44 ? 148.475 11.070 1.570 1.00 0.00 231 PRO A CA 14
ATOM 20583 C C . PRO A 1 44 ? 149.853 10.728 2.123 1.00 0.00 231 PRO A C 14
ATOM 20584 O O . PRO A 1 44 ? 149.995 10.379 3.298 1.00 0.00 231 PRO A O 14
ATOM 20595 N N . ILE A 1 45 ? 150.853 10.772 1.260 1.00 0.00 232 ILE A N 14
ATOM 20596 C CA . ILE A 1 45 ? 152.220 10.492 1.662 1.00 0.00 232 ILE A CA 14
ATOM 20597 C C . ILE A 1 45 ? 153.055 11.773 1.721 1.00 0.00 232 ILE A C 14
ATOM 20598 O O . ILE A 1 45 ? 152.785 12.734 1.000 1.00 0.00 232 ILE A O 14
ATOM 20614 N N . ASP A 1 46 ? 154.072 11.768 2.581 1.00 0.00 233 ASP A N 14
ATOM 20615 C CA . ASP A 1 46 ? 154.973 12.908 2.743 1.00 0.00 233 ASP A CA 14
ATOM 20616 C C . ASP A 1 46 ? 156.305 12.626 2.072 1.00 0.00 233 ASP A C 14
ATOM 20617 O O . ASP A 1 46 ? 156.994 13.539 1.619 1.00 0.00 233 ASP A O 14
ATOM 20626 N N . GLN A 1 47 ? 156.664 11.352 2.011 1.00 0.00 234 GLN A N 14
ATOM 20627 C CA . GLN A 1 47 ? 157.966 10.957 1.514 1.00 0.00 234 GLN A CA 14
ATOM 20628 C C . GLN A 1 47 ? 157.911 9.569 0.899 1.00 0.00 234 GLN A C 14
ATOM 20629 O O . GLN A 1 47 ? 157.389 8.633 1.512 1.00 0.00 234 GLN A O 14
ATOM 20643 N N . ILE A 1 48 ? 158.450 9.447 -0.308 1.00 0.00 235 ILE A N 14
ATOM 20644 C CA . ILE A 1 48 ? 158.461 8.184 -1.032 1.00 0.00 235 ILE A CA 14
ATOM 20645 C C . ILE A 1 48 ? 159.825 7.966 -1.675 1.00 0.00 235 ILE A C 14
ATOM 20646 O O . ILE A 1 48 ? 160.208 8.680 -2.601 1.00 0.00 235 ILE A O 14
ATOM 20662 N N . LYS A 1 49 ? 160.568 7.003 -1.160 1.00 0.00 236 LYS A N 14
ATOM 20663 C CA . LYS A 1 49 ? 161.892 6.693 -1.685 1.00 0.00 236 LYS A CA 14
ATOM 20664 C C . LYS A 1 49 ? 161.879 5.337 -2.368 1.00 0.00 236 LYS A C 14
ATOM 20665 O O . LYS A 1 49 ? 161.717 4.311 -1.713 1.00 0.00 236 LYS A O 14
ATOM 20684 N N . ILE A 1 50 ? 162.048 5.335 -3.675 1.00 0.00 237 ILE A N 14
ATOM 20685 C CA . ILE A 1 50 ? 162.043 4.096 -4.432 1.00 0.00 237 ILE A CA 14
ATOM 20686 C C . ILE A 1 50 ? 163.449 3.703 -4.847 1.00 0.00 237 ILE A C 14
ATOM 20687 O O . ILE A 1 50 ? 164.122 4.429 -5.578 1.00 0.00 237 ILE A O 14
ATOM 20703 N N . VAL A 1 51 ? 163.889 2.559 -4.370 1.00 0.00 238 VAL A N 14
ATOM 20704 C CA . VAL A 1 51 ? 165.135 1.989 -4.825 1.00 0.00 238 VAL A CA 14
ATOM 20705 C C . VAL A 1 51 ? 164.824 0.924 -5.864 1.00 0.00 238 VAL A C 14
ATOM 20706 O O . VAL A 1 51 ? 164.646 -0.253 -5.539 1.00 0.00 238 VAL A O 14
ATOM 20719 N N . THR A 1 52 ? 164.725 1.361 -7.113 1.00 0.00 239 THR A N 14
ATOM 20720 C CA . THR A 1 52 ? 164.348 0.489 -8.214 1.00 0.00 239 THR A CA 14
ATOM 20721 C C . THR A 1 52 ? 165.411 -0.584 -8.433 1.00 0.00 239 THR A C 14
ATOM 20722 O O . THR A 1 52 ? 165.133 -1.641 -8.997 1.00 0.00 239 THR A O 14
ATOM 20733 N N . GLU A 1 53 ? 166.620 -0.311 -7.948 1.00 0.00 240 GLU A N 14
ATOM 20734 C CA . GLU A 1 53 ? 167.713 -1.273 -7.999 1.00 0.00 240 GLU A CA 14
ATOM 20735 C C . GLU A 1 53 ? 167.331 -2.562 -7.280 1.00 0.00 240 GLU A C 14
ATOM 20736 O O . GLU A 1 53 ? 167.661 -3.660 -7.723 1.00 0.00 240 GLU A O 14
ATOM 20748 N N . ARG A 1 54 ? 166.623 -2.419 -6.168 1.00 0.00 241 ARG A N 14
ATOM 20749 C CA . ARG A 1 54 ? 166.246 -3.564 -5.353 1.00 0.00 241 ARG A CA 14
ATOM 20750 C C . ARG A 1 54 ? 164.743 -3.797 -5.385 1.00 0.00 241 ARG A C 14
ATOM 20751 O O . ARG A 1 54 ? 164.239 -4.678 -4.688 1.00 0.00 241 ARG A O 14
ATOM 20772 N N . ASN A 1 55 ? 164.030 -2.990 -6.174 1.00 0.00 242 ASN A N 14
ATOM 20773 C CA . ASN A 1 55 ? 162.577 -3.111 -6.301 1.00 0.00 242 ASN A CA 14
ATOM 20774 C C . ASN A 1 55 ? 161.894 -2.766 -4.982 1.00 0.00 242 ASN A C 14
ATOM 20775 O O . ASN A 1 55 ? 160.793 -3.242 -4.696 1.00 0.00 242 ASN A O 14
ATOM 20786 N N . ILE A 1 56 ? 162.525 -1.905 -4.201 1.00 0.00 243 ILE A N 14
ATOM 20787 C CA . ILE A 1 56 ? 162.038 -1.591 -2.866 1.00 0.00 243 ILE A CA 14
ATOM 20788 C C . ILE A 1 56 ? 161.750 -0.105 -2.718 1.00 0.00 243 ILE A C 14
ATOM 20789 O O . ILE A 1 56 ? 162.379 0.727 -3.373 1.00 0.00 243 ILE A O 14
ATOM 20805 N N . ALA A 1 57 ? 160.790 0.221 -1.862 1.00 0.00 244 ALA A N 14
ATOM 20806 C CA . ALA A 1 57 ? 160.397 1.606 -1.650 1.00 0.00 244 ALA A CA 14
ATOM 20807 C C . ALA A 1 57 ? 160.010 1.865 -0.201 1.00 0.00 244 ALA A C 14
ATOM 20808 O O . ALA A 1 57 ? 159.366 1.033 0.445 1.00 0.00 244 ALA A O 14
ATOM 20815 N N . PHE A 1 58 ? 160.411 3.028 0.290 1.00 0.00 245 PHE A N 14
ATOM 20816 C CA . PHE A 1 58 ? 160.079 3.473 1.635 1.00 0.00 245 PHE A CA 14
ATOM 20817 C C . PHE A 1 58 ? 159.114 4.649 1.556 1.00 0.00 245 PHE A C 14
ATOM 20818 O O . PHE A 1 58 ? 159.457 5.713 1.038 1.00 0.00 245 PHE A O 14
ATOM 20835 N N . VAL A 1 59 ? 157.907 4.447 2.056 1.00 0.00 246 VAL A N 14
ATOM 20836 C CA . VAL A 1 59 ? 156.850 5.442 1.954 1.00 0.00 246 VAL A CA 14
ATOM 20837 C C . VAL A 1 59 ? 156.496 5.980 3.333 1.00 0.00 246 VAL A C 14
ATOM 20838 O O . VAL A 1 59 ? 156.442 5.220 4.302 1.00 0.00 246 VAL A O 14
ATOM 20851 N N . HIS A 1 60 ? 156.261 7.283 3.434 1.00 0.00 247 HIS A N 14
ATOM 20852 C CA . HIS A 1 60 ? 155.841 7.867 4.703 1.00 0.00 247 HIS A CA 14
ATOM 20853 C C . HIS A 1 60 ? 154.397 8.355 4.642 1.00 0.00 247 HIS A C 14
ATOM 20854 O O . HIS A 1 60 ? 154.122 9.437 4.127 1.00 0.00 247 HIS A O 14
ATOM 20869 N N . PHE A 1 61 ? 153.489 7.575 5.210 1.00 0.00 248 PHE A N 14
ATOM 20870 C CA . PHE A 1 61 ? 152.074 7.971 5.278 1.00 0.00 248 PHE A CA 14
ATOM 20871 C C . PHE A 1 61 ? 151.787 8.765 6.540 1.00 0.00 248 PHE A C 14
ATOM 20872 O O . PHE A 1 61 ? 151.571 8.183 7.609 1.00 0.00 248 PHE A O 14
ATOM 20889 N N . LEU A 1 62 ? 151.763 10.087 6.389 1.00 0.00 249 LEU A N 14
ATOM 20890 C CA . LEU A 1 62 ? 151.640 11.020 7.510 1.00 0.00 249 LEU A CA 14
ATOM 20891 C C . LEU A 1 62 ? 150.525 10.634 8.474 1.00 0.00 249 LEU A C 14
ATOM 20892 O O . LEU A 1 62 ? 150.715 10.664 9.688 1.00 0.00 249 LEU A O 14
ATOM 20908 N N . ASN A 1 63 ? 149.371 10.269 7.946 1.00 0.00 250 ASN A N 14
ATOM 20909 C CA . ASN A 1 63 ? 148.286 9.812 8.796 1.00 0.00 250 ASN A CA 14
ATOM 20910 C C . ASN A 1 63 ? 148.449 8.325 9.060 1.00 0.00 250 ASN A C 14
ATOM 20911 O O . ASN A 1 63 ? 148.745 7.558 8.143 1.00 0.00 250 ASN A O 14
ATOM 20922 N N . ILE A 1 64 ? 148.263 7.918 10.307 1.00 0.00 251 ILE A N 14
ATOM 20923 C CA . ILE A 1 64 ? 148.448 6.525 10.684 1.00 0.00 251 ILE A CA 14
ATOM 20924 C C . ILE A 1 64 ? 147.439 5.648 9.929 1.00 0.00 251 ILE A C 14
ATOM 20925 O O . ILE A 1 64 ? 147.796 4.593 9.399 1.00 0.00 251 ILE A O 14
ATOM 20941 N N . ALA A 1 65 ? 146.207 6.133 9.810 1.00 0.00 252 ALA A N 14
ATOM 20942 C CA . ALA A 1 65 ? 145.144 5.382 9.160 1.00 0.00 252 ALA A CA 14
ATOM 20943 C C . ALA A 1 65 ? 145.384 5.307 7.663 1.00 0.00 252 ALA A C 14
ATOM 20944 O O . ALA A 1 65 ? 144.972 4.352 7.008 1.00 0.00 252 ALA A O 14
ATOM 20951 N N . ALA A 1 66 ? 146.081 6.309 7.138 1.00 0.00 253 ALA A N 14
ATOM 20952 C CA . ALA A 1 66 ? 146.382 6.378 5.718 1.00 0.00 253 ALA A CA 14
ATOM 20953 C C . ALA A 1 66 ? 147.247 5.199 5.310 1.00 0.00 253 ALA A C 14
ATOM 20954 O O . ALA A 1 66 ? 147.033 4.582 4.268 1.00 0.00 253 ALA A O 14
ATOM 20961 N N . ALA A 1 67 ? 148.210 4.878 6.161 1.00 0.00 254 ALA A N 14
ATOM 20962 C CA . ALA A 1 67 ? 149.103 3.757 5.918 1.00 0.00 254 ALA A CA 14
ATOM 20963 C C . ALA A 1 67 ? 148.354 2.444 6.037 1.00 0.00 254 ALA A C 14
ATOM 20964 O O . ALA A 1 67 ? 148.557 1.530 5.239 1.00 0.00 254 ALA A O 14
ATOM 20971 N N . ILE A 1 68 ? 147.481 2.364 7.036 1.00 0.00 255 ILE A N 14
ATOM 20972 C CA . ILE A 1 68 ? 146.718 1.153 7.290 1.00 0.00 255 ILE A CA 14
ATOM 20973 C C . ILE A 1 68 ? 145.934 0.733 6.057 1.00 0.00 255 ILE A C 14
ATOM 20974 O O . ILE A 1 68 ? 146.160 -0.344 5.509 1.00 0.00 255 ILE A O 14
ATOM 20990 N N . LYS A 1 69 ? 145.040 1.601 5.609 1.00 0.00 256 LYS A N 14
ATOM 20991 C CA . LYS A 1 69 ? 144.179 1.293 4.479 1.00 0.00 256 LYS A CA 14
ATOM 20992 C C . LYS A 1 69 ? 144.985 1.084 3.204 1.00 0.00 256 LYS A C 14
ATOM 20993 O O . LYS A 1 69 ? 144.692 0.184 2.432 1.00 0.00 256 LYS A O 14
ATOM 21012 N N . ALA A 1 70 ? 146.014 1.893 2.997 1.00 0.00 257 ALA A N 14
ATOM 21013 C CA . ALA A 1 70 ? 146.854 1.764 1.814 1.00 0.00 257 ALA A CA 14
ATOM 21014 C C . ALA A 1 70 ? 147.538 0.400 1.764 1.00 0.00 257 ALA A C 14
ATOM 21015 O O . ALA A 1 70 ? 147.500 -0.284 0.744 1.00 0.00 257 ALA A O 14
ATOM 21022 N N . VAL A 1 71 ? 148.137 -0.000 2.878 1.00 0.00 258 VAL A N 14
ATOM 21023 C CA . VAL A 1 71 ? 148.821 -1.289 2.966 1.00 0.00 258 VAL A CA 14
ATOM 21024 C C . VAL A 1 71 ? 147.824 -2.448 2.860 1.00 0.00 258 VAL A C 14
ATOM 21025 O O . VAL A 1 71 ? 148.184 -3.555 2.470 1.00 0.00 258 VAL A O 14
ATOM 21038 N N . GLN A 1 72 ? 146.574 -2.184 3.207 1.00 0.00 259 GLN A N 14
ATOM 21039 C CA . GLN A 1 72 ? 145.519 -3.189 3.108 1.00 0.00 259 GLN A CA 14
ATOM 21040 C C . GLN A 1 72 ? 144.913 -3.255 1.699 1.00 0.00 259 GLN A C 14
ATOM 21041 O O . GLN A 1 72 ? 144.407 -4.296 1.284 1.00 0.00 259 GLN A O 14
ATOM 21055 N N . GLU A 1 73 ? 144.986 -2.150 0.966 1.00 0.00 260 GLU A N 14
ATOM 21056 C CA . GLU A 1 73 ? 144.360 -2.045 -0.351 1.00 0.00 260 GLU A CA 14
ATOM 21057 C C . GLU A 1 73 ? 145.347 -2.394 -1.452 1.00 0.00 260 GLU A C 14
ATOM 21058 O O . GLU A 1 73 ? 144.969 -2.962 -2.476 1.00 0.00 260 GLU A O 14
ATOM 21070 N N . LEU A 1 74 ? 146.612 -2.051 -1.230 1.00 0.00 261 LEU A N 14
ATOM 21071 C CA . LEU A 1 74 ? 147.671 -2.313 -2.198 1.00 0.00 261 LEU A CA 14
ATOM 21072 C C . LEU A 1 74 ? 147.675 -3.784 -2.645 1.00 0.00 261 LEU A C 14
ATOM 21073 O O . LEU A 1 74 ? 147.627 -4.069 -3.840 1.00 0.00 261 LEU A O 14
ATOM 21089 N N . PRO A 1 75 ? 147.679 -4.740 -1.697 1.00 0.00 262 PRO A N 14
ATOM 21090 C CA . PRO A 1 75 ? 147.737 -6.166 -2.022 1.00 0.00 262 PRO A CA 14
ATOM 21091 C C . PRO A 1 75 ? 146.481 -6.661 -2.733 1.00 0.00 262 PRO A C 14
ATOM 21092 O O . PRO A 1 75 ? 146.493 -7.725 -3.351 1.00 0.00 262 PRO A O 14
ATOM 21103 N N . LEU A 1 76 ? 145.396 -5.896 -2.648 1.00 0.00 263 LEU A N 14
ATOM 21104 C CA . LEU A 1 76 ? 144.132 -6.322 -3.242 1.00 0.00 263 LEU A CA 14
ATOM 21105 C C . LEU A 1 76 ? 143.946 -5.740 -4.638 1.00 0.00 263 LEU A C 14
ATOM 21106 O O . LEU A 1 76 ? 142.951 -6.009 -5.317 1.00 0.00 263 LEU A O 14
ATOM 21122 N N . ASN A 1 77 ? 144.913 -4.952 -5.059 1.00 0.00 264 ASN A N 14
ATOM 21123 C CA . ASN A 1 77 ? 144.867 -4.299 -6.361 1.00 0.00 264 ASN A CA 14
ATOM 21124 C C . ASN A 1 77 ? 145.817 -4.962 -7.343 1.00 0.00 264 ASN A C 14
ATOM 21125 O O . ASN A 1 77 ? 146.871 -5.425 -6.960 1.00 0.00 264 ASN A O 14
ATOM 21136 N N . PRO A 1 78 ? 145.476 -4.957 -8.634 1.00 0.00 265 PRO A N 14
ATOM 21137 C CA . PRO A 1 78 ? 146.171 -5.751 -9.654 1.00 0.00 265 PRO A CA 14
ATOM 21138 C C . PRO A 1 78 ? 147.633 -5.346 -9.822 1.00 0.00 265 PRO A C 14
ATOM 21139 O O . PRO A 1 78 ? 148.512 -6.192 -9.954 1.00 0.00 265 PRO A O 14
ATOM 21150 N N . LYS A 1 79 ? 147.888 -4.048 -9.793 1.00 0.00 266 LYS A N 14
ATOM 21151 C CA . LYS A 1 79 ? 149.227 -3.533 -10.025 1.00 0.00 266 LYS A CA 14
ATOM 21152 C C . LYS A 1 79 ? 150.012 -3.521 -8.731 1.00 0.00 266 LYS A C 14
ATOM 21153 O O . LYS A 1 79 ? 151.176 -3.904 -8.685 1.00 0.00 266 LYS A O 14
ATOM 21172 N N . TRP A 1 80 ? 149.349 -3.095 -7.675 1.00 0.00 267 TRP A N 14
ATOM 21173 C CA . TRP A 1 80 ? 149.986 -2.961 -6.378 1.00 0.00 267 TRP A CA 14
ATOM 21174 C C . TRP A 1 80 ? 150.217 -4.327 -5.744 1.00 0.00 267 TRP A C 14
ATOM 21175 O O . TRP A 1 80 ? 151.144 -4.494 -4.957 1.00 0.00 267 TRP A O 14
ATOM 21196 N N . SER A 1 81 ? 149.374 -5.303 -6.086 1.00 0.00 268 SER A N 14
ATOM 21197 C CA . SER A 1 81 ? 149.542 -6.663 -5.576 1.00 0.00 268 SER A CA 14
ATOM 21198 C C . SER A 1 81 ? 150.832 -7.282 -6.112 1.00 0.00 268 SER A C 14
ATOM 21199 O O . SER A 1 81 ? 151.348 -8.259 -5.563 1.00 0.00 268 SER A O 14
ATOM 21207 N N . LYS A 1 82 ? 151.358 -6.698 -7.186 1.00 0.00 269 LYS A N 14
ATOM 21208 C CA . LYS A 1 82 ? 152.642 -7.115 -7.729 1.00 0.00 269 LYS A CA 14
ATOM 21209 C C . LYS A 1 82 ? 153.767 -6.676 -6.806 1.00 0.00 269 LYS A C 14
ATOM 21210 O O . LYS A 1 82 ? 154.917 -7.054 -6.992 1.00 0.00 269 LYS A O 14
ATOM 21229 N N . ARG A 1 83 ? 153.425 -5.863 -5.817 1.00 0.00 270 ARG A N 14
ATOM 21230 C CA . ARG A 1 83 ? 154.399 -5.365 -4.869 1.00 0.00 270 ARG A CA 14
ATOM 21231 C C . ARG A 1 83 ? 154.153 -5.926 -3.472 1.00 0.00 270 ARG A C 14
ATOM 21232 O O . ARG A 1 83 ? 153.011 -6.119 -3.055 1.00 0.00 270 ARG A O 14
ATOM 21253 N N . ARG A 1 84 ? 155.238 -6.201 -2.765 1.00 0.00 271 ARG A N 14
ATOM 21254 C CA . ARG A 1 84 ? 155.163 -6.693 -1.396 1.00 0.00 271 ARG A CA 14
ATOM 21255 C C . ARG A 1 84 ? 155.267 -5.523 -0.437 1.00 0.00 271 ARG A C 14
ATOM 21256 O O . ARG A 1 84 ? 156.331 -4.920 -0.319 1.00 0.00 271 ARG A O 14
ATOM 21277 N N . ILE A 1 85 ? 154.174 -5.179 0.225 1.00 0.00 272 ILE A N 14
ATOM 21278 C CA . ILE A 1 85 ? 154.196 -4.049 1.137 1.00 0.00 272 ILE A CA 14
ATOM 21279 C C . ILE A 1 85 ? 153.796 -4.465 2.546 1.00 0.00 272 ILE A C 14
ATOM 21280 O O . ILE A 1 85 ? 152.935 -5.325 2.742 1.00 0.00 272 ILE A O 14
ATOM 21296 N N . TYR A 1 86 ? 154.476 -3.893 3.515 1.00 0.00 273 TYR A N 14
ATOM 21297 C CA . TYR A 1 86 ? 154.140 -4.080 4.912 1.00 0.00 273 TYR A CA 14
ATOM 21298 C C . TYR A 1 86 ? 154.579 -2.861 5.703 1.00 0.00 273 TYR A C 14
ATOM 21299 O O . TYR A 1 86 ? 155.275 -1.992 5.170 1.00 0.00 273 TYR A O 14
ATOM 21317 N N . TYR A 1 87 ? 154.163 -2.781 6.954 1.00 0.00 274 TYR A N 14
ATOM 21318 C CA . TYR A 1 87 ? 154.589 -1.700 7.821 1.00 0.00 274 TYR A CA 14
ATOM 21319 C C . TYR A 1 87 ? 156.088 -1.785 8.052 1.00 0.00 274 TYR A C 14
ATOM 21320 O O . TYR A 1 87 ? 156.601 -2.786 8.555 1.00 0.00 274 TYR A O 14
ATOM 21338 N N . GLY A 1 88 ? 156.780 -0.735 7.659 1.00 0.00 275 GLY A N 14
ATOM 21339 C CA . GLY A 1 88 ? 158.226 -0.748 7.692 1.00 0.00 275 GLY A CA 14
ATOM 21340 C C . GLY A 1 88 ? 158.783 -0.138 8.954 1.00 0.00 275 GLY A C 14
ATOM 21341 O O . GLY A 1 88 ? 158.038 0.393 9.776 1.00 0.00 275 GLY A O 14
ATOM 21345 N N . ARG A 1 89 ? 160.093 -0.222 9.116 1.00 0.00 276 ARG A N 14
ATOM 21346 C CA . ARG A 1 89 ? 160.760 0.396 10.247 1.00 0.00 276 ARG A CA 14
ATOM 21347 C C . ARG A 1 89 ? 161.601 1.571 9.798 1.00 0.00 276 ARG A C 14
ATOM 21348 O O . ARG A 1 89 ? 162.627 1.423 9.134 1.00 0.00 276 ARG A O 14
ATOM 21369 N N . ASP A 1 90 ? 161.132 2.735 10.157 1.00 0.00 277 ASP A N 14
ATOM 21370 C CA . ASP A 1 90 ? 161.796 3.980 9.814 1.00 0.00 277 ASP A CA 14
ATOM 21371 C C . ASP A 1 90 ? 161.475 5.037 10.858 1.00 0.00 277 ASP A C 14
ATOM 21372 O O . ASP A 1 90 ? 160.350 5.111 11.356 1.00 0.00 277 ASP A O 14
ATOM 21381 N N . ARG A 1 91 ? 162.465 5.841 11.189 1.00 0.00 278 ARG A N 14
ATOM 21382 C CA . ARG A 1 91 ? 162.350 6.781 12.296 1.00 0.00 278 ARG A CA 14
ATOM 21383 C C . ARG A 1 91 ? 162.138 8.204 11.797 1.00 0.00 278 ARG A C 14
ATOM 21384 O O . ARG A 1 91 ? 162.268 9.163 12.561 1.00 0.00 278 ARG A O 14
ATOM 21405 N N . CYS A 1 92 ? 161.819 8.324 10.511 1.00 0.00 279 CYS A N 14
ATOM 21406 C CA . CYS A 1 92 ? 161.574 9.615 9.873 1.00 0.00 279 CYS A CA 14
ATOM 21407 C C . CYS A 1 92 ? 162.825 10.484 9.937 1.00 0.00 279 CYS A C 14
ATOM 21408 O O . CYS A 1 92 ? 162.755 11.714 9.868 1.00 0.00 279 CYS A O 14
ATOM 21416 N N . ALA A 1 93 ? 163.970 9.824 10.041 1.00 0.00 280 ALA A N 14
ATOM 21417 C CA . ALA A 1 93 ? 165.241 10.496 10.212 1.00 0.00 280 ALA A CA 14
ATOM 21418 C C . ALA A 1 93 ? 166.382 9.554 9.865 1.00 0.00 280 ALA A C 14
ATOM 21419 O O . ALA A 1 93 ? 166.470 8.454 10.410 1.00 0.00 280 ALA A O 14
ATOM 21426 N N . VAL A 1 94 ? 167.251 9.982 8.964 1.00 0.00 281 VAL A N 14
ATOM 21427 C CA . VAL A 1 94 ? 168.365 9.158 8.531 1.00 0.00 281 VAL A CA 14
ATOM 21428 C C . VAL A 1 94 ? 169.560 9.320 9.458 1.00 0.00 281 VAL A C 14
ATOM 21429 O O . VAL A 1 94 ? 170.308 8.371 9.696 1.00 0.00 281 VAL A O 14
ATOM 21442 N N . GLY A 1 95 ? 169.724 10.519 9.993 1.00 0.00 282 GLY A N 14
ATOM 21443 C CA . GLY A 1 95 ? 170.884 10.807 10.800 1.00 0.00 282 GLY A CA 14
ATOM 21444 C C . GLY A 1 95 ? 170.518 11.310 12.180 1.00 0.00 282 GLY A C 14
ATOM 21445 O O . GLY A 1 95 ? 171.301 12.007 12.826 1.00 0.00 282 GLY A O 14
ATOM 21449 N N . LEU A 1 96 ? 169.324 10.964 12.629 1.00 0.00 283 LEU A N 14
ATOM 21450 C CA . LEU A 1 96 ? 168.864 11.360 13.950 1.00 0.00 283 LEU A CA 14
ATOM 21451 C C . LEU A 1 96 ? 168.449 10.118 14.731 1.00 0.00 283 LEU A C 14
ATOM 21452 O O . LEU A 1 96 ? 167.345 9.596 14.556 1.00 0.00 283 LEU A O 14
ATOM 21468 N N . LYS A 1 97 ? 169.357 9.635 15.565 1.00 0.00 284 LYS A N 14
ATOM 21469 C CA . LYS A 1 97 ? 169.124 8.448 16.369 1.00 0.00 284 LYS A CA 14
ATOM 21470 C C . LYS A 1 97 ? 170.195 8.344 17.445 1.00 0.00 284 LYS A C 14
ATOM 21471 O O . LYS A 1 97 ? 169.887 8.604 18.625 1.00 0.00 284 LYS A O 14
ATOM 21491 N N . ASN A 1 1 ? 165.270 -19.961 -0.992 1.00 0.00 188 ASN A N 15
ATOM 21492 C CA . ASN A 1 1 ? 166.674 -19.890 -1.456 1.00 0.00 188 ASN A CA 15
ATOM 21493 C C . ASN A 1 1 ? 167.517 -19.065 -0.487 1.00 0.00 188 ASN A C 15
ATOM 21494 O O . ASN A 1 1 ? 168.269 -19.619 0.314 1.00 0.00 188 ASN A O 15
ATOM 21507 N N . SER A 1 2 ? 167.387 -17.746 -0.546 1.00 0.00 189 SER A N 15
ATOM 21508 C CA . SER A 1 2 ? 168.154 -16.875 0.334 1.00 0.00 189 SER A CA 15
ATOM 21509 C C . SER A 1 2 ? 167.251 -15.855 1.024 1.00 0.00 189 SER A C 15
ATOM 21510 O O . SER A 1 2 ? 167.717 -15.075 1.854 1.00 0.00 189 SER A O 15
ATOM 21518 N N . ALA A 1 3 ? 165.963 -15.883 0.675 1.00 0.00 190 ALA A N 15
ATOM 21519 C CA . ALA A 1 3 ? 164.971 -14.960 1.224 1.00 0.00 190 ALA A CA 15
ATOM 21520 C C . ALA A 1 3 ? 165.308 -13.516 0.867 1.00 0.00 190 ALA A C 15
ATOM 21521 O O . ALA A 1 3 ? 166.049 -12.840 1.581 1.00 0.00 190 ALA A O 15
ATOM 21528 N N . SER A 1 4 ? 164.756 -13.051 -0.245 1.00 0.00 191 SER A N 15
ATOM 21529 C CA . SER A 1 4 ? 165.027 -11.708 -0.738 1.00 0.00 191 SER A CA 15
ATOM 21530 C C . SER A 1 4 ? 164.418 -10.659 0.186 1.00 0.00 191 SER A C 15
ATOM 21531 O O . SER A 1 4 ? 164.857 -9.509 0.215 1.00 0.00 191 SER A O 15
ATOM 21539 N N . ASN A 1 5 ? 163.406 -11.066 0.937 1.00 0.00 192 ASN A N 15
ATOM 21540 C CA . ASN A 1 5 ? 162.761 -10.188 1.899 1.00 0.00 192 ASN A CA 15
ATOM 21541 C C . ASN A 1 5 ? 162.501 -10.958 3.185 1.00 0.00 192 ASN A C 15
ATOM 21542 O O . ASN A 1 5 ? 162.100 -12.122 3.144 1.00 0.00 192 ASN A O 15
ATOM 21553 N N . SER A 1 6 ? 162.753 -10.319 4.317 1.00 0.00 193 SER A N 15
ATOM 21554 C CA . SER A 1 6 ? 162.564 -10.954 5.614 1.00 0.00 193 SER A CA 15
ATOM 21555 C C . SER A 1 6 ? 161.090 -11.259 5.865 1.00 0.00 193 SER A C 15
ATOM 21556 O O . SER A 1 6 ? 160.207 -10.537 5.401 1.00 0.00 193 SER A O 15
ATOM 21564 N N . SER A 1 7 ? 160.835 -12.336 6.591 1.00 0.00 194 SER A N 15
ATOM 21565 C CA . SER A 1 7 ? 159.476 -12.784 6.846 1.00 0.00 194 SER A CA 15
ATOM 21566 C C . SER A 1 7 ? 158.766 -11.848 7.820 1.00 0.00 194 SER A C 15
ATOM 21567 O O . SER A 1 7 ? 159.140 -11.744 8.990 1.00 0.00 194 SER A O 15
ATOM 21575 N N . VAL A 1 8 ? 157.753 -11.157 7.327 1.00 0.00 195 VAL A N 15
ATOM 21576 C CA . VAL A 1 8 ? 156.985 -10.231 8.142 1.00 0.00 195 VAL A CA 15
ATOM 21577 C C . VAL A 1 8 ? 155.630 -10.827 8.506 1.00 0.00 195 VAL A C 15
ATOM 21578 O O . VAL A 1 8 ? 154.599 -10.469 7.939 1.00 0.00 195 VAL A O 15
ATOM 21591 N N . LEU A 1 9 ? 155.655 -11.743 9.463 1.00 0.00 196 LEU A N 15
ATOM 21592 C CA . LEU A 1 9 ? 154.467 -12.487 9.883 1.00 0.00 196 LEU A CA 15
ATOM 21593 C C . LEU A 1 9 ? 153.365 -11.563 10.379 1.00 0.00 196 LEU A C 15
ATOM 21594 O O . LEU A 1 9 ? 153.368 -11.189 11.541 1.00 0.00 196 LEU A O 15
ATOM 21610 N N . LEU A 1 10 ? 152.438 -11.187 9.500 1.00 0.00 197 LEU A N 15
ATOM 21611 C CA . LEU A 1 10 ? 151.325 -10.299 9.867 1.00 0.00 197 LEU A CA 15
ATOM 21612 C C . LEU A 1 10 ? 151.830 -9.032 10.561 1.00 0.00 197 LEU A C 15
ATOM 21613 O O . LEU A 1 10 ? 151.104 -8.408 11.339 1.00 0.00 197 LEU A O 15
ATOM 21629 N N . ALA A 1 11 ? 153.078 -8.667 10.261 1.00 0.00 198 ALA A N 15
ATOM 21630 C CA . ALA A 1 11 ? 153.737 -7.505 10.854 1.00 0.00 198 ALA A CA 15
ATOM 21631 C C . ALA A 1 11 ? 153.972 -7.666 12.363 1.00 0.00 198 ALA A C 15
ATOM 21632 O O . ALA A 1 11 ? 154.137 -6.681 13.074 1.00 0.00 198 ALA A O 15
ATOM 21639 N N . VAL A 1 12 ? 154.029 -8.905 12.857 1.00 0.00 199 VAL A N 15
ATOM 21640 C CA . VAL A 1 12 ? 154.362 -9.137 14.268 1.00 0.00 199 VAL A CA 15
ATOM 21641 C C . VAL A 1 12 ? 155.812 -8.756 14.535 1.00 0.00 199 VAL A C 15
ATOM 21642 O O . VAL A 1 12 ? 156.227 -8.587 15.681 1.00 0.00 199 VAL A O 15
ATOM 21655 N N . GLN A 1 13 ? 156.572 -8.618 13.450 1.00 0.00 200 GLN A N 15
ATOM 21656 C CA . GLN A 1 13 ? 157.980 -8.230 13.520 1.00 0.00 200 GLN A CA 15
ATOM 21657 C C . GLN A 1 13 ? 158.158 -6.779 13.966 1.00 0.00 200 GLN A C 15
ATOM 21658 O O . GLN A 1 13 ? 159.280 -6.294 14.107 1.00 0.00 200 GLN A O 15
ATOM 21672 N N . GLN A 1 14 ? 157.051 -6.103 14.190 1.00 0.00 201 GLN A N 15
ATOM 21673 C CA . GLN A 1 14 ? 157.068 -4.724 14.649 1.00 0.00 201 GLN A CA 15
ATOM 21674 C C . GLN A 1 14 ? 155.943 -4.487 15.647 1.00 0.00 201 GLN A C 15
ATOM 21675 O O . GLN A 1 14 ? 154.998 -5.271 15.720 1.00 0.00 201 GLN A O 15
ATOM 21689 N N . SER A 1 15 ? 156.062 -3.428 16.431 1.00 0.00 202 SER A N 15
ATOM 21690 C CA . SER A 1 15 ? 155.065 -3.108 17.441 1.00 0.00 202 SER A CA 15
ATOM 21691 C C . SER A 1 15 ? 153.937 -2.260 16.856 1.00 0.00 202 SER A C 15
ATOM 21692 O O . SER A 1 15 ? 152.777 -2.395 17.246 1.00 0.00 202 SER A O 15
ATOM 21700 N N . GLY A 1 16 ? 154.284 -1.401 15.915 1.00 0.00 203 GLY A N 15
ATOM 21701 C CA . GLY A 1 16 ? 153.308 -0.522 15.310 1.00 0.00 203 GLY A CA 15
ATOM 21702 C C . GLY A 1 16 ? 153.970 0.464 14.380 1.00 0.00 203 GLY A C 15
ATOM 21703 O O . GLY A 1 16 ? 155.019 1.021 14.711 1.00 0.00 203 GLY A O 15
ATOM 21707 N N . ALA A 1 17 ? 153.380 0.682 13.219 1.00 0.00 204 ALA A N 15
ATOM 21708 C CA . ALA A 1 17 ? 153.995 1.529 12.220 1.00 0.00 204 ALA A CA 15
ATOM 21709 C C . ALA A 1 17 ? 153.057 2.627 11.746 1.00 0.00 204 ALA A C 15
ATOM 21710 O O . ALA A 1 17 ? 152.046 2.360 11.092 1.00 0.00 204 ALA A O 15
ATOM 21717 N N . CYS A 1 18 ? 153.385 3.856 12.100 1.00 0.00 205 CYS A N 15
ATOM 21718 C CA . CYS A 1 18 ? 152.741 5.012 11.513 1.00 0.00 205 CYS A CA 15
ATOM 21719 C C . CYS A 1 18 ? 153.674 5.584 10.459 1.00 0.00 205 CYS A C 15
ATOM 21720 O O . CYS A 1 18 ? 154.889 5.537 10.640 1.00 0.00 205 CYS A O 15
ATOM 21728 N N . ARG A 1 19 ? 153.123 6.129 9.372 1.00 0.00 206 ARG A N 15
ATOM 21729 C CA . ARG A 1 19 ? 153.926 6.627 8.256 1.00 0.00 206 ARG A CA 15
ATOM 21730 C C . ARG A 1 19 ? 154.885 5.577 7.683 1.00 0.00 206 ARG A C 15
ATOM 21731 O O . ARG A 1 19 ? 155.658 5.887 6.788 1.00 0.00 206 ARG A O 15
ATOM 21752 N N . ASN A 1 20 ? 154.820 4.340 8.157 1.00 0.00 207 ASN A N 15
ATOM 21753 C CA . ASN A 1 20 ? 155.794 3.336 7.752 1.00 0.00 207 ASN A CA 15
ATOM 21754 C C . ASN A 1 20 ? 155.177 2.310 6.832 1.00 0.00 207 ASN A C 15
ATOM 21755 O O . ASN A 1 20 ? 154.415 1.445 7.261 1.00 0.00 207 ASN A O 15
ATOM 21766 N N . VAL A 1 21 ? 155.524 2.412 5.564 1.00 0.00 208 VAL A N 15
ATOM 21767 C CA . VAL A 1 21 ? 155.069 1.477 4.555 1.00 0.00 208 VAL A CA 15
ATOM 21768 C C . VAL A 1 21 ? 156.249 1.075 3.684 1.00 0.00 208 VAL A C 15
ATOM 21769 O O . VAL A 1 21 ? 156.800 1.897 2.954 1.00 0.00 208 VAL A O 15
ATOM 21782 N N . PHE A 1 22 ? 156.657 -0.174 3.784 1.00 0.00 209 PHE A N 15
ATOM 21783 C CA . PHE A 1 22 ? 157.840 -0.640 3.083 1.00 0.00 209 PHE A CA 15
ATOM 21784 C C . PHE A 1 22 ? 157.449 -1.589 1.955 1.00 0.00 209 PHE A C 15
ATOM 21785 O O . PHE A 1 22 ? 156.788 -2.605 2.181 1.00 0.00 209 PHE A O 15
ATOM 21802 N N . LEU A 1 23 ? 157.844 -1.236 0.739 1.00 0.00 210 LEU A N 15
ATOM 21803 C CA . LEU A 1 23 ? 157.548 -2.052 -0.429 1.00 0.00 210 LEU A CA 15
ATOM 21804 C C . LEU A 1 23 ? 158.795 -2.759 -0.915 1.00 0.00 210 LEU A C 15
ATOM 21805 O O . LEU A 1 23 ? 159.853 -2.146 -1.025 1.00 0.00 210 LEU A O 15
ATOM 21821 N N . GLY A 1 24 ? 158.672 -4.046 -1.203 1.00 0.00 211 GLY A N 15
ATOM 21822 C CA . GLY A 1 24 ? 159.810 -4.807 -1.668 1.00 0.00 211 GLY A CA 15
ATOM 21823 C C . GLY A 1 24 ? 159.477 -5.728 -2.820 1.00 0.00 211 GLY A C 15
ATOM 21824 O O . GLY A 1 24 ? 159.613 -6.945 -2.695 1.00 0.00 211 GLY A O 15
ATOM 21828 N N . ASN A 1 25 ? 159.036 -5.146 -3.934 1.00 0.00 212 ASN A N 15
ATOM 21829 C CA . ASN A 1 25 ? 158.762 -5.904 -5.161 1.00 0.00 212 ASN A CA 15
ATOM 21830 C C . ASN A 1 25 ? 158.171 -4.998 -6.229 1.00 0.00 212 ASN A C 15
ATOM 21831 O O . ASN A 1 25 ? 157.097 -5.265 -6.764 1.00 0.00 212 ASN A O 15
ATOM 21842 N N . LEU A 1 26 ? 158.856 -3.913 -6.522 1.00 0.00 213 LEU A N 15
ATOM 21843 C CA . LEU A 1 26 ? 158.402 -2.998 -7.561 1.00 0.00 213 LEU A CA 15
ATOM 21844 C C . LEU A 1 26 ? 159.215 -3.206 -8.831 1.00 0.00 213 LEU A C 15
ATOM 21845 O O . LEU A 1 26 ? 160.345 -3.689 -8.774 1.00 0.00 213 LEU A O 15
ATOM 21861 N N . PRO A 1 27 ? 158.651 -2.848 -9.992 1.00 0.00 214 PRO A N 15
ATOM 21862 C CA . PRO A 1 27 ? 159.332 -3.001 -11.276 1.00 0.00 214 PRO A CA 15
ATOM 21863 C C . PRO A 1 27 ? 160.379 -1.920 -11.503 1.00 0.00 214 PRO A C 15
ATOM 21864 O O . PRO A 1 27 ? 160.404 -0.901 -10.808 1.00 0.00 214 PRO A O 15
ATOM 21875 N N . ASN A 1 28 ? 161.231 -2.141 -12.482 1.00 0.00 215 ASN A N 15
ATOM 21876 C CA . ASN A 1 28 ? 162.244 -1.166 -12.848 1.00 0.00 215 ASN A CA 15
ATOM 21877 C C . ASN A 1 28 ? 161.597 -0.035 -13.625 1.00 0.00 215 ASN A C 15
ATOM 21878 O O . ASN A 1 28 ? 161.022 -0.257 -14.693 1.00 0.00 215 ASN A O 15
ATOM 21889 N N . GLY A 1 29 ? 161.680 1.172 -13.093 1.00 0.00 216 GLY A N 15
ATOM 21890 C CA . GLY A 1 29 ? 161.059 2.302 -13.749 1.00 0.00 216 GLY A CA 15
ATOM 21891 C C . GLY A 1 29 ? 159.850 2.816 -12.999 1.00 0.00 216 GLY A C 15
ATOM 21892 O O . GLY A 1 29 ? 159.170 3.729 -13.463 1.00 0.00 216 GLY A O 15
ATOM 21896 N N . ILE A 1 30 ? 159.563 2.218 -11.852 1.00 0.00 217 ILE A N 15
ATOM 21897 C CA . ILE A 1 30 ? 158.483 2.697 -10.999 1.00 0.00 217 ILE A CA 15
ATOM 21898 C C . ILE A 1 30 ? 158.839 4.061 -10.405 1.00 0.00 217 ILE A C 15
ATOM 21899 O O . ILE A 1 30 ? 159.930 4.250 -9.857 1.00 0.00 217 ILE A O 15
ATOM 21915 N N . THR A 1 31 ? 157.935 5.019 -10.541 1.00 0.00 218 THR A N 15
ATOM 21916 C CA . THR A 1 31 ? 158.164 6.343 -9.999 1.00 0.00 218 THR A CA 15
ATOM 21917 C C . THR A 1 31 ? 157.188 6.648 -8.869 1.00 0.00 218 THR A C 15
ATOM 21918 O O . THR A 1 31 ? 156.105 6.053 -8.773 1.00 0.00 218 THR A O 15
ATOM 21929 N N . GLU A 1 32 ? 157.592 7.577 -8.011 1.00 0.00 219 GLU A N 15
ATOM 21930 C CA . GLU A 1 32 ? 156.795 7.974 -6.866 1.00 0.00 219 GLU A CA 15
ATOM 21931 C C . GLU A 1 32 ? 155.479 8.534 -7.336 1.00 0.00 219 GLU A C 15
ATOM 21932 O O . GLU A 1 32 ? 154.468 8.342 -6.699 1.00 0.00 219 GLU A O 15
ATOM 21944 N N . ASP A 1 33 ? 155.517 9.236 -8.456 1.00 0.00 220 ASP A N 15
ATOM 21945 C CA . ASP A 1 33 ? 154.330 9.858 -9.024 1.00 0.00 220 ASP A CA 15
ATOM 21946 C C . ASP A 1 33 ? 153.221 8.832 -9.219 1.00 0.00 220 ASP A C 15
ATOM 21947 O O . ASP A 1 33 ? 152.048 9.133 -9.019 1.00 0.00 220 ASP A O 15
ATOM 21956 N N . GLU A 1 34 ? 153.615 7.615 -9.577 1.00 0.00 221 GLU A N 15
ATOM 21957 C CA . GLU A 1 34 ? 152.667 6.517 -9.768 1.00 0.00 221 GLU A CA 15
ATOM 21958 C C . GLU A 1 34 ? 152.081 6.078 -8.433 1.00 0.00 221 GLU A C 15
ATOM 21959 O O . GLU A 1 34 ? 150.868 6.081 -8.235 1.00 0.00 221 GLU A O 15
ATOM 21971 N N . ILE A 1 35 ? 152.964 5.691 -7.526 1.00 0.00 222 ILE A N 15
ATOM 21972 C CA . ILE A 1 35 ? 152.564 5.219 -6.206 1.00 0.00 222 ILE A CA 15
ATOM 21973 C C . ILE A 1 35 ? 151.777 6.289 -5.442 1.00 0.00 222 ILE A C 15
ATOM 21974 O O . ILE A 1 35 ? 150.772 5.995 -4.814 1.00 0.00 222 ILE A O 15
ATOM 21990 N N . ARG A 1 36 ? 152.239 7.525 -5.512 1.00 0.00 223 ARG A N 15
ATOM 21991 C CA . ARG A 1 36 ? 151.543 8.656 -4.900 1.00 0.00 223 ARG A CA 15
ATOM 21992 C C . ARG A 1 36 ? 150.117 8.786 -5.379 1.00 0.00 223 ARG A C 15
ATOM 21993 O O . ARG A 1 36 ? 149.180 8.667 -4.596 1.00 0.00 223 ARG A O 15
ATOM 22014 N N . GLU A 1 37 ? 149.962 9.007 -6.670 1.00 0.00 224 GLU A N 15
ATOM 22015 C CA . GLU A 1 37 ? 148.636 9.193 -7.257 1.00 0.00 224 GLU A CA 15
ATOM 22016 C C . GLU A 1 37 ? 147.744 7.996 -6.973 1.00 0.00 224 GLU A C 15
ATOM 22017 O O . GLU A 1 37 ? 146.514 8.099 -7.009 1.00 0.00 224 GLU A O 15
ATOM 22029 N N . ASP A 1 38 ? 148.365 6.866 -6.683 1.00 0.00 225 ASP A N 15
ATOM 22030 C CA . ASP A 1 38 ? 147.625 5.659 -6.421 1.00 0.00 225 ASP A CA 15
ATOM 22031 C C . ASP A 1 38 ? 147.277 5.510 -4.944 1.00 0.00 225 ASP A C 15
ATOM 22032 O O . ASP A 1 38 ? 146.235 4.949 -4.611 1.00 0.00 225 ASP A O 15
ATOM 22041 N N . LEU A 1 39 ? 148.123 6.031 -4.055 1.00 0.00 226 LEU A N 15
ATOM 22042 C CA . LEU A 1 39 ? 147.964 5.768 -2.627 1.00 0.00 226 LEU A CA 15
ATOM 22043 C C . LEU A 1 39 ? 147.432 6.977 -1.876 1.00 0.00 226 LEU A C 15
ATOM 22044 O O . LEU A 1 39 ? 146.859 6.833 -0.803 1.00 0.00 226 LEU A O 15
ATOM 22060 N N . GLU A 1 40 ? 147.560 8.154 -2.472 1.00 0.00 227 GLU A N 15
ATOM 22061 C CA . GLU A 1 40 ? 147.170 9.394 -1.815 1.00 0.00 227 GLU A CA 15
ATOM 22062 C C . GLU A 1 40 ? 145.658 9.496 -1.587 1.00 0.00 227 GLU A C 15
ATOM 22063 O O . GLU A 1 40 ? 145.240 10.110 -0.607 1.00 0.00 227 GLU A O 15
ATOM 22075 N N . PRO A 1 41 ? 144.795 8.914 -2.458 1.00 0.00 228 PRO A N 15
ATOM 22076 C CA . PRO A 1 41 ? 143.347 9.063 -2.312 1.00 0.00 228 PRO A CA 15
ATOM 22077 C C . PRO A 1 41 ? 142.824 8.394 -1.042 1.00 0.00 228 PRO A C 15
ATOM 22078 O O . PRO A 1 41 ? 141.808 8.811 -0.483 1.00 0.00 228 PRO A O 15
ATOM 22089 N N . PHE A 1 42 ? 143.515 7.353 -0.586 1.00 0.00 229 PHE A N 15
ATOM 22090 C CA . PHE A 1 42 ? 143.178 6.729 0.688 1.00 0.00 229 PHE A CA 15
ATOM 22091 C C . PHE A 1 42 ? 144.257 6.980 1.732 1.00 0.00 229 PHE A C 15
ATOM 22092 O O . PHE A 1 42 ? 144.127 6.569 2.878 1.00 0.00 229 PHE A O 15
ATOM 22109 N N . GLY A 1 43 ? 145.305 7.683 1.347 1.00 0.00 230 GLY A N 15
ATOM 22110 C CA . GLY A 1 43 ? 146.407 7.895 2.253 1.00 0.00 230 GLY A CA 15
ATOM 22111 C C . GLY A 1 43 ? 147.459 8.810 1.677 1.00 0.00 230 GLY A C 15
ATOM 22112 O O . GLY A 1 43 ? 148.330 8.369 0.936 1.00 0.00 230 GLY A O 15
ATOM 22116 N N . PRO A 1 44 ? 147.399 10.102 1.992 1.00 0.00 231 PRO A N 15
ATOM 22117 C CA . PRO A 1 44 ? 148.383 11.064 1.510 1.00 0.00 231 PRO A CA 15
ATOM 22118 C C . PRO A 1 44 ? 149.780 10.741 2.020 1.00 0.00 231 PRO A C 15
ATOM 22119 O O . PRO A 1 44 ? 149.979 10.481 3.209 1.00 0.00 231 PRO A O 15
ATOM 22130 N N . ILE A 1 45 ? 150.735 10.716 1.108 1.00 0.00 232 ILE A N 15
ATOM 22131 C CA . ILE A 1 45 ? 152.120 10.461 1.454 1.00 0.00 232 ILE A CA 15
ATOM 22132 C C . ILE A 1 45 ? 152.947 11.730 1.295 1.00 0.00 232 ILE A C 15
ATOM 22133 O O . ILE A 1 45 ? 152.670 12.553 0.425 1.00 0.00 232 ILE A O 15
ATOM 22149 N N . ASP A 1 46 ? 153.970 11.870 2.123 1.00 0.00 233 ASP A N 15
ATOM 22150 C CA . ASP A 1 46 ? 154.854 13.029 2.065 1.00 0.00 233 ASP A CA 15
ATOM 22151 C C . ASP A 1 46 ? 156.226 12.632 1.554 1.00 0.00 233 ASP A C 15
ATOM 22152 O O . ASP A 1 46 ? 156.962 13.455 1.006 1.00 0.00 233 ASP A O 15
ATOM 22161 N N . GLN A 1 47 ? 156.564 11.364 1.725 1.00 0.00 234 GLN A N 15
ATOM 22162 C CA . GLN A 1 47 ? 157.888 10.886 1.388 1.00 0.00 234 GLN A CA 15
ATOM 22163 C C . GLN A 1 47 ? 157.816 9.487 0.798 1.00 0.00 234 GLN A C 15
ATOM 22164 O O . GLN A 1 47 ? 157.294 8.565 1.431 1.00 0.00 234 GLN A O 15
ATOM 22178 N N . ILE A 1 48 ? 158.326 9.344 -0.416 1.00 0.00 235 ILE A N 15
ATOM 22179 C CA . ILE A 1 48 ? 158.337 8.064 -1.110 1.00 0.00 235 ILE A CA 15
ATOM 22180 C C . ILE A 1 48 ? 159.693 7.841 -1.765 1.00 0.00 235 ILE A C 15
ATOM 22181 O O . ILE A 1 48 ? 160.065 8.536 -2.710 1.00 0.00 235 ILE A O 15
ATOM 22197 N N . LYS A 1 49 ? 160.432 6.887 -1.239 1.00 0.00 236 LYS A N 15
ATOM 22198 C CA . LYS A 1 49 ? 161.781 6.605 -1.711 1.00 0.00 236 LYS A CA 15
ATOM 22199 C C . LYS A 1 49 ? 161.840 5.236 -2.372 1.00 0.00 236 LYS A C 15
ATOM 22200 O O . LYS A 1 49 ? 161.717 4.214 -1.704 1.00 0.00 236 LYS A O 15
ATOM 22219 N N . ILE A 1 50 ? 162.022 5.219 -3.681 1.00 0.00 237 ILE A N 15
ATOM 22220 C CA . ILE A 1 50 ? 162.089 3.970 -4.420 1.00 0.00 237 ILE A CA 15
ATOM 22221 C C . ILE A 1 50 ? 163.526 3.610 -4.753 1.00 0.00 237 ILE A C 15
ATOM 22222 O O . ILE A 1 50 ? 164.229 4.359 -5.437 1.00 0.00 237 ILE A O 15
ATOM 22238 N N . VAL A 1 51 ? 163.957 2.466 -4.258 1.00 0.00 238 VAL A N 15
ATOM 22239 C CA . VAL A 1 51 ? 165.252 1.928 -4.607 1.00 0.00 238 VAL A CA 15
ATOM 22240 C C . VAL A 1 51 ? 165.063 0.786 -5.599 1.00 0.00 238 VAL A C 15
ATOM 22241 O O . VAL A 1 51 ? 164.916 -0.376 -5.211 1.00 0.00 238 VAL A O 15
ATOM 22254 N N . THR A 1 52 ? 165.033 1.135 -6.877 1.00 0.00 239 THR A N 15
ATOM 22255 C CA . THR A 1 52 ? 164.815 0.171 -7.947 1.00 0.00 239 THR A CA 15
ATOM 22256 C C . THR A 1 52 ? 165.933 -0.868 -7.989 1.00 0.00 239 THR A C 15
ATOM 22257 O O . THR A 1 52 ? 165.729 -1.996 -8.443 1.00 0.00 239 THR A O 15
ATOM 22268 N N . GLU A 1 53 ? 167.109 -0.494 -7.484 1.00 0.00 240 GLU A N 15
ATOM 22269 C CA . GLU A 1 53 ? 168.231 -1.420 -7.395 1.00 0.00 240 GLU A CA 15
ATOM 22270 C C . GLU A 1 53 ? 167.830 -2.666 -6.618 1.00 0.00 240 GLU A C 15
ATOM 22271 O O . GLU A 1 53 ? 168.185 -3.784 -6.985 1.00 0.00 240 GLU A O 15
ATOM 22283 N N . ARG A 1 54 ? 167.061 -2.468 -5.555 1.00 0.00 241 ARG A N 15
ATOM 22284 C CA . ARG A 1 54 ? 166.639 -3.572 -4.707 1.00 0.00 241 ARG A CA 15
ATOM 22285 C C . ARG A 1 54 ? 165.139 -3.817 -4.841 1.00 0.00 241 ARG A C 15
ATOM 22286 O O . ARG A 1 54 ? 164.572 -4.635 -4.118 1.00 0.00 241 ARG A O 15
ATOM 22307 N N . ASN A 1 55 ? 164.507 -3.092 -5.770 1.00 0.00 242 ASN A N 15
ATOM 22308 C CA . ASN A 1 55 ? 163.076 -3.244 -6.053 1.00 0.00 242 ASN A CA 15
ATOM 22309 C C . ASN A 1 55 ? 162.236 -2.879 -4.838 1.00 0.00 242 ASN A C 15
ATOM 22310 O O . ASN A 1 55 ? 161.118 -3.366 -4.677 1.00 0.00 242 ASN A O 15
ATOM 22321 N N . ILE A 1 56 ? 162.755 -1.987 -4.015 1.00 0.00 243 ILE A N 15
ATOM 22322 C CA . ILE A 1 56 ? 162.123 -1.666 -2.747 1.00 0.00 243 ILE A CA 15
ATOM 22323 C C . ILE A 1 56 ? 161.778 -0.187 -2.666 1.00 0.00 243 ILE A C 15
ATOM 22324 O O . ILE A 1 56 ? 162.401 0.642 -3.328 1.00 0.00 243 ILE A O 15
ATOM 22340 N N . ALA A 1 57 ? 160.776 0.137 -1.862 1.00 0.00 244 ALA A N 15
ATOM 22341 C CA . ALA A 1 57 ? 160.332 1.514 -1.715 1.00 0.00 244 ALA A CA 15
ATOM 22342 C C . ALA A 1 57 ? 159.877 1.802 -0.295 1.00 0.00 244 ALA A C 15
ATOM 22343 O O . ALA A 1 57 ? 159.203 0.983 0.335 1.00 0.00 244 ALA A O 15
ATOM 22350 N N . PHE A 1 58 ? 160.259 2.968 0.193 1.00 0.00 245 PHE A N 15
ATOM 22351 C CA . PHE A 1 58 ? 159.862 3.433 1.511 1.00 0.00 245 PHE A CA 15
ATOM 22352 C C . PHE A 1 58 ? 158.831 4.542 1.366 1.00 0.00 245 PHE A C 15
ATOM 22353 O O . PHE A 1 58 ? 159.130 5.612 0.837 1.00 0.00 245 PHE A O 15
ATOM 22370 N N . VAL A 1 59 ? 157.620 4.278 1.811 1.00 0.00 246 VAL A N 15
ATOM 22371 C CA . VAL A 1 59 ? 156.544 5.250 1.714 1.00 0.00 246 VAL A CA 15
ATOM 22372 C C . VAL A 1 59 ? 156.202 5.767 3.098 1.00 0.00 246 VAL A C 15
ATOM 22373 O O . VAL A 1 59 ? 155.969 4.978 4.014 1.00 0.00 246 VAL A O 15
ATOM 22386 N N . HIS A 1 60 ? 156.180 7.079 3.269 1.00 0.00 247 HIS A N 15
ATOM 22387 C CA . HIS A 1 60 ? 155.858 7.637 4.570 1.00 0.00 247 HIS A CA 15
ATOM 22388 C C . HIS A 1 60 ? 154.479 8.273 4.572 1.00 0.00 247 HIS A C 15
ATOM 22389 O O . HIS A 1 60 ? 154.288 9.395 4.097 1.00 0.00 247 HIS A O 15
ATOM 22404 N N . PHE A 1 61 ? 153.528 7.541 5.133 1.00 0.00 248 PHE A N 15
ATOM 22405 C CA . PHE A 1 61 ? 152.149 8.016 5.253 1.00 0.00 248 PHE A CA 15
ATOM 22406 C C . PHE A 1 61 ? 151.954 8.815 6.529 1.00 0.00 248 PHE A C 15
ATOM 22407 O O . PHE A 1 61 ? 151.764 8.230 7.607 1.00 0.00 248 PHE A O 15
ATOM 22424 N N . LEU A 1 62 ? 151.989 10.142 6.383 1.00 0.00 249 LEU A N 15
ATOM 22425 C CA . LEU A 1 62 ? 151.872 11.085 7.500 1.00 0.00 249 LEU A CA 15
ATOM 22426 C C . LEU A 1 62 ? 150.797 10.678 8.502 1.00 0.00 249 LEU A C 15
ATOM 22427 O O . LEU A 1 62 ? 151.007 10.757 9.713 1.00 0.00 249 LEU A O 15
ATOM 22443 N N . ASN A 1 63 ? 149.650 10.250 8.000 1.00 0.00 250 ASN A N 15
ATOM 22444 C CA . ASN A 1 63 ? 148.582 9.786 8.868 1.00 0.00 250 ASN A CA 15
ATOM 22445 C C . ASN A 1 63 ? 148.720 8.293 9.089 1.00 0.00 250 ASN A C 15
ATOM 22446 O O . ASN A 1 63 ? 148.958 7.538 8.143 1.00 0.00 250 ASN A O 15
ATOM 22457 N N . ILE A 1 64 ? 148.568 7.863 10.330 1.00 0.00 251 ILE A N 15
ATOM 22458 C CA . ILE A 1 64 ? 148.707 6.455 10.662 1.00 0.00 251 ILE A CA 15
ATOM 22459 C C . ILE A 1 64 ? 147.626 5.641 9.937 1.00 0.00 251 ILE A C 15
ATOM 22460 O O . ILE A 1 64 ? 147.910 4.586 9.372 1.00 0.00 251 ILE A O 15
ATOM 22476 N N . ALA A 1 65 ? 146.406 6.173 9.891 1.00 0.00 252 ALA A N 15
ATOM 22477 C CA . ALA A 1 65 ? 145.287 5.469 9.279 1.00 0.00 252 ALA A CA 15
ATOM 22478 C C . ALA A 1 65 ? 145.469 5.379 7.775 1.00 0.00 252 ALA A C 15
ATOM 22479 O O . ALA A 1 65 ? 145.053 4.405 7.147 1.00 0.00 252 ALA A O 15
ATOM 22486 N N . ALA A 1 66 ? 146.114 6.395 7.212 1.00 0.00 253 ALA A N 15
ATOM 22487 C CA . ALA A 1 66 ? 146.384 6.446 5.785 1.00 0.00 253 ALA A CA 15
ATOM 22488 C C . ALA A 1 66 ? 147.221 5.249 5.362 1.00 0.00 253 ALA A C 15
ATOM 22489 O O . ALA A 1 66 ? 146.964 4.624 4.335 1.00 0.00 253 ALA A O 15
ATOM 22496 N N . ALA A 1 67 ? 148.211 4.925 6.182 1.00 0.00 254 ALA A N 15
ATOM 22497 C CA . ALA A 1 67 ? 149.082 3.791 5.921 1.00 0.00 254 ALA A CA 15
ATOM 22498 C C . ALA A 1 67 ? 148.319 2.487 6.060 1.00 0.00 254 ALA A C 15
ATOM 22499 O O . ALA A 1 67 ? 148.499 1.565 5.268 1.00 0.00 254 ALA A O 15
ATOM 22506 N N . ILE A 1 68 ? 147.462 2.425 7.072 1.00 0.00 255 ILE A N 15
ATOM 22507 C CA . ILE A 1 68 ? 146.688 1.227 7.351 1.00 0.00 255 ILE A CA 15
ATOM 22508 C C . ILE A 1 68 ? 145.869 0.807 6.144 1.00 0.00 255 ILE A C 15
ATOM 22509 O O . ILE A 1 68 ? 146.064 -0.280 5.604 1.00 0.00 255 ILE A O 15
ATOM 22525 N N . LYS A 1 69 ? 144.971 1.681 5.718 1.00 0.00 256 LYS A N 15
ATOM 22526 C CA . LYS A 1 69 ? 144.082 1.381 4.611 1.00 0.00 256 LYS A CA 15
ATOM 22527 C C . LYS A 1 69 ? 144.859 1.143 3.321 1.00 0.00 256 LYS A C 15
ATOM 22528 O O . LYS A 1 69 ? 144.530 0.243 2.561 1.00 0.00 256 LYS A O 15
ATOM 22547 N N . ALA A 1 70 ? 145.907 1.924 3.095 1.00 0.00 257 ALA A N 15
ATOM 22548 C CA . ALA A 1 70 ? 146.726 1.767 1.902 1.00 0.00 257 ALA A CA 15
ATOM 22549 C C . ALA A 1 70 ? 147.390 0.394 1.856 1.00 0.00 257 ALA A C 15
ATOM 22550 O O . ALA A 1 70 ? 147.315 -0.303 0.850 1.00 0.00 257 ALA A O 15
ATOM 22557 N N . VAL A 1 71 ? 148.017 -0.003 2.957 1.00 0.00 258 VAL A N 15
ATOM 22558 C CA . VAL A 1 71 ? 148.673 -1.307 3.040 1.00 0.00 258 VAL A CA 15
ATOM 22559 C C . VAL A 1 71 ? 147.648 -2.444 2.973 1.00 0.00 258 VAL A C 15
ATOM 22560 O O . VAL A 1 71 ? 147.975 -3.570 2.607 1.00 0.00 258 VAL A O 15
ATOM 22573 N N . GLN A 1 72 ? 146.407 -2.143 3.331 1.00 0.00 259 GLN A N 15
ATOM 22574 C CA . GLN A 1 72 ? 145.326 -3.121 3.252 1.00 0.00 259 GLN A CA 15
ATOM 22575 C C . GLN A 1 72 ? 144.693 -3.176 1.851 1.00 0.00 259 GLN A C 15
ATOM 22576 O O . GLN A 1 72 ? 144.075 -4.172 1.482 1.00 0.00 259 GLN A O 15
ATOM 22590 N N . GLU A 1 73 ? 144.854 -2.107 1.080 1.00 0.00 260 GLU A N 15
ATOM 22591 C CA . GLU A 1 73 ? 144.257 -1.998 -0.255 1.00 0.00 260 GLU A CA 15
ATOM 22592 C C . GLU A 1 73 ? 145.247 -2.420 -1.328 1.00 0.00 260 GLU A C 15
ATOM 22593 O O . GLU A 1 73 ? 144.872 -3.034 -2.329 1.00 0.00 260 GLU A O 15
ATOM 22605 N N . LEU A 1 74 ? 146.510 -2.081 -1.104 1.00 0.00 261 LEU A N 15
ATOM 22606 C CA . LEU A 1 74 ? 147.582 -2.365 -2.050 1.00 0.00 261 LEU A CA 15
ATOM 22607 C C . LEU A 1 74 ? 147.603 -3.845 -2.468 1.00 0.00 261 LEU A C 15
ATOM 22608 O O . LEU A 1 74 ? 147.650 -4.148 -3.658 1.00 0.00 261 LEU A O 15
ATOM 22624 N N . PRO A 1 75 ? 147.525 -4.791 -1.510 1.00 0.00 262 PRO A N 15
ATOM 22625 C CA . PRO A 1 75 ? 147.569 -6.222 -1.822 1.00 0.00 262 PRO A CA 15
ATOM 22626 C C . PRO A 1 75 ? 146.340 -6.695 -2.590 1.00 0.00 262 PRO A C 15
ATOM 22627 O O . PRO A 1 75 ? 146.368 -7.749 -3.230 1.00 0.00 262 PRO A O 15
ATOM 22638 N N . LEU A 1 76 ? 145.264 -5.918 -2.535 1.00 0.00 263 LEU A N 15
ATOM 22639 C CA . LEU A 1 76 ? 144.007 -6.336 -3.147 1.00 0.00 263 LEU A CA 15
ATOM 22640 C C . LEU A 1 76 ? 143.844 -5.767 -4.549 1.00 0.00 263 LEU A C 15
ATOM 22641 O O . LEU A 1 76 ? 142.886 -6.083 -5.253 1.00 0.00 263 LEU A O 15
ATOM 22657 N N . ASN A 1 77 ? 144.793 -4.949 -4.951 1.00 0.00 264 ASN A N 15
ATOM 22658 C CA . ASN A 1 77 ? 144.734 -4.265 -6.242 1.00 0.00 264 ASN A CA 15
ATOM 22659 C C . ASN A 1 77 ? 145.696 -4.875 -7.247 1.00 0.00 264 ASN A C 15
ATOM 22660 O O . ASN A 1 77 ? 146.772 -5.305 -6.885 1.00 0.00 264 ASN A O 15
ATOM 22671 N N . PRO A 1 78 ? 145.344 -4.844 -8.536 1.00 0.00 265 PRO A N 15
ATOM 22672 C CA . PRO A 1 78 ? 146.056 -5.585 -9.582 1.00 0.00 265 PRO A CA 15
ATOM 22673 C C . PRO A 1 78 ? 147.467 -5.058 -9.818 1.00 0.00 265 PRO A C 15
ATOM 22674 O O . PRO A 1 78 ? 148.379 -5.819 -10.126 1.00 0.00 265 PRO A O 15
ATOM 22685 N N . LYS A 1 79 ? 147.648 -3.755 -9.649 1.00 0.00 266 LYS A N 15
ATOM 22686 C CA . LYS A 1 79 ? 148.947 -3.143 -9.884 1.00 0.00 266 LYS A CA 15
ATOM 22687 C C . LYS A 1 79 ? 149.791 -3.265 -8.633 1.00 0.00 266 LYS A C 15
ATOM 22688 O O . LYS A 1 79 ? 150.955 -3.650 -8.673 1.00 0.00 266 LYS A O 15
ATOM 22707 N N . TRP A 1 80 ? 149.161 -2.965 -7.515 1.00 0.00 267 TRP A N 15
ATOM 22708 C CA . TRP A 1 80 ? 149.852 -2.874 -6.243 1.00 0.00 267 TRP A CA 15
ATOM 22709 C C . TRP A 1 80 ? 150.109 -4.256 -5.664 1.00 0.00 267 TRP A C 15
ATOM 22710 O O . TRP A 1 80 ? 151.040 -4.439 -4.884 1.00 0.00 267 TRP A O 15
ATOM 22731 N N . SER A 1 81 ? 149.286 -5.229 -6.048 1.00 0.00 268 SER A N 15
ATOM 22732 C CA . SER A 1 81 ? 149.464 -6.601 -5.585 1.00 0.00 268 SER A CA 15
ATOM 22733 C C . SER A 1 81 ? 150.755 -7.200 -6.146 1.00 0.00 268 SER A C 15
ATOM 22734 O O . SER A 1 81 ? 151.271 -8.190 -5.624 1.00 0.00 268 SER A O 15
ATOM 22742 N N . LYS A 1 82 ? 151.277 -6.600 -7.215 1.00 0.00 269 LYS A N 15
ATOM 22743 C CA . LYS A 1 82 ? 152.550 -7.025 -7.776 1.00 0.00 269 LYS A CA 15
ATOM 22744 C C . LYS A 1 82 ? 153.693 -6.620 -6.855 1.00 0.00 269 LYS A C 15
ATOM 22745 O O . LYS A 1 82 ? 154.778 -7.201 -6.897 1.00 0.00 269 LYS A O 15
ATOM 22764 N N . ARG A 1 83 ? 153.428 -5.629 -6.014 1.00 0.00 270 ARG A N 15
ATOM 22765 C CA . ARG A 1 83 ? 154.416 -5.109 -5.088 1.00 0.00 270 ARG A CA 15
ATOM 22766 C C . ARG A 1 83 ? 154.179 -5.706 -3.706 1.00 0.00 270 ARG A C 15
ATOM 22767 O O . ARG A 1 83 ? 153.037 -5.881 -3.295 1.00 0.00 270 ARG A O 15
ATOM 22788 N N . ARG A 1 84 ? 155.245 -6.024 -2.993 1.00 0.00 271 ARG A N 15
ATOM 22789 C CA . ARG A 1 84 ? 155.114 -6.595 -1.657 1.00 0.00 271 ARG A CA 15
ATOM 22790 C C . ARG A 1 84 ? 155.185 -5.495 -0.611 1.00 0.00 271 ARG A C 15
ATOM 22791 O O . ARG A 1 84 ? 156.253 -4.941 -0.361 1.00 0.00 271 ARG A O 15
ATOM 22812 N N . ILE A 1 85 ? 154.046 -5.163 -0.019 1.00 0.00 272 ILE A N 15
ATOM 22813 C CA . ILE A 1 85 ? 153.988 -4.066 0.935 1.00 0.00 272 ILE A CA 15
ATOM 22814 C C . ILE A 1 85 ? 153.698 -4.575 2.345 1.00 0.00 272 ILE A C 15
ATOM 22815 O O . ILE A 1 85 ? 152.954 -5.541 2.531 1.00 0.00 272 ILE A O 15
ATOM 22831 N N . TYR A 1 86 ? 154.341 -3.971 3.324 1.00 0.00 273 TYR A N 15
ATOM 22832 C CA . TYR A 1 86 ? 154.036 -4.234 4.721 1.00 0.00 273 TYR A CA 15
ATOM 22833 C C . TYR A 1 86 ? 154.376 -3.016 5.571 1.00 0.00 273 TYR A C 15
ATOM 22834 O O . TYR A 1 86 ? 155.009 -2.074 5.084 1.00 0.00 273 TYR A O 15
ATOM 22852 N N . TYR A 1 87 ? 153.942 -3.025 6.823 1.00 0.00 274 TYR A N 15
ATOM 22853 C CA . TYR A 1 87 ? 154.321 -1.984 7.764 1.00 0.00 274 TYR A CA 15
ATOM 22854 C C . TYR A 1 87 ? 155.817 -2.028 8.036 1.00 0.00 274 TYR A C 15
ATOM 22855 O O . TYR A 1 87 ? 156.388 -3.099 8.255 1.00 0.00 274 TYR A O 15
ATOM 22873 N N . GLY A 1 88 ? 156.443 -0.863 8.002 1.00 0.00 275 GLY A N 15
ATOM 22874 C CA . GLY A 1 88 ? 157.861 -0.775 8.267 1.00 0.00 275 GLY A CA 15
ATOM 22875 C C . GLY A 1 88 ? 158.187 -0.992 9.731 1.00 0.00 275 GLY A C 15
ATOM 22876 O O . GLY A 1 88 ? 157.311 -0.912 10.591 1.00 0.00 275 GLY A O 15
ATOM 22880 N N . ARG A 1 89 ? 159.451 -1.249 10.014 1.00 0.00 276 ARG A N 15
ATOM 22881 C CA . ARG A 1 89 ? 159.893 -1.505 11.372 1.00 0.00 276 ARG A CA 15
ATOM 22882 C C . ARG A 1 89 ? 160.223 -0.195 12.060 1.00 0.00 276 ARG A C 15
ATOM 22883 O O . ARG A 1 89 ? 161.018 0.598 11.553 1.00 0.00 276 ARG A O 15
ATOM 22904 N N . ASP A 1 90 ? 159.617 0.024 13.211 1.00 0.00 277 ASP A N 15
ATOM 22905 C CA . ASP A 1 90 ? 159.752 1.287 13.920 1.00 0.00 277 ASP A CA 15
ATOM 22906 C C . ASP A 1 90 ? 159.246 1.141 15.351 1.00 0.00 277 ASP A C 15
ATOM 22907 O O . ASP A 1 90 ? 158.412 0.278 15.634 1.00 0.00 277 ASP A O 15
ATOM 22916 N N . ARG A 1 91 ? 159.747 1.977 16.251 1.00 0.00 278 ARG A N 15
ATOM 22917 C CA . ARG A 1 91 ? 159.425 1.862 17.668 1.00 0.00 278 ARG A CA 15
ATOM 22918 C C . ARG A 1 91 ? 158.240 2.745 18.046 1.00 0.00 278 ARG A C 15
ATOM 22919 O O . ARG A 1 91 ? 158.004 2.995 19.228 1.00 0.00 278 ARG A O 15
ATOM 22940 N N . CYS A 1 92 ? 157.513 3.218 17.038 1.00 0.00 279 CYS A N 15
ATOM 22941 C CA . CYS A 1 92 ? 156.332 4.053 17.237 1.00 0.00 279 CYS A CA 15
ATOM 22942 C C . CYS A 1 92 ? 156.728 5.400 17.834 1.00 0.00 279 CYS A C 15
ATOM 22943 O O . CYS A 1 92 ? 155.925 6.069 18.486 1.00 0.00 279 CYS A O 15
ATOM 22951 N N . ALA A 1 93 ? 157.965 5.803 17.583 1.00 0.00 280 ALA A N 15
ATOM 22952 C CA . ALA A 1 93 ? 158.497 7.026 18.145 1.00 0.00 280 ALA A CA 15
ATOM 22953 C C . ALA A 1 93 ? 158.848 8.007 17.040 1.00 0.00 280 ALA A C 15
ATOM 22954 O O . ALA A 1 93 ? 159.793 7.802 16.274 1.00 0.00 280 ALA A O 15
ATOM 22961 N N . VAL A 1 94 ? 158.059 9.056 16.944 1.00 0.00 281 VAL A N 15
ATOM 22962 C CA . VAL A 1 94 ? 158.287 10.103 15.964 1.00 0.00 281 VAL A CA 15
ATOM 22963 C C . VAL A 1 94 ? 159.137 11.213 16.583 1.00 0.00 281 VAL A C 15
ATOM 22964 O O . VAL A 1 94 ? 159.839 11.949 15.888 1.00 0.00 281 VAL A O 15
ATOM 22977 N N . GLY A 1 95 ? 159.083 11.306 17.903 1.00 0.00 282 GLY A N 15
ATOM 22978 C CA . GLY A 1 95 ? 159.884 12.277 18.614 1.00 0.00 282 GLY A CA 15
ATOM 22979 C C . GLY A 1 95 ? 160.278 11.776 19.985 1.00 0.00 282 GLY A C 15
ATOM 22980 O O . GLY A 1 95 ? 161.297 11.102 20.141 1.00 0.00 282 GLY A O 15
ATOM 22984 N N . LEU A 1 96 ? 159.461 12.089 20.975 1.00 0.00 283 LEU A N 15
ATOM 22985 C CA . LEU A 1 96 ? 159.702 11.641 22.336 1.00 0.00 283 LEU A CA 15
ATOM 22986 C C . LEU A 1 96 ? 158.759 10.495 22.679 1.00 0.00 283 LEU A C 15
ATOM 22987 O O . LEU A 1 96 ? 157.725 10.324 22.034 1.00 0.00 283 LEU A O 15
ATOM 23003 N N . LYS A 1 97 ? 159.121 9.711 23.684 1.00 0.00 284 LYS A N 15
ATOM 23004 C CA . LYS A 1 97 ? 158.314 8.571 24.093 1.00 0.00 284 LYS A CA 15
ATOM 23005 C C . LYS A 1 97 ? 158.572 8.274 25.567 1.00 0.00 284 LYS A C 15
ATOM 23006 O O . LYS A 1 97 ? 159.509 7.510 25.867 1.00 0.00 284 LYS A O 15
ATOM 23026 N N . ASN A 1 1 ? 150.931 -26.645 7.510 1.00 0.00 188 ASN A N 16
ATOM 23027 C CA . ASN A 1 1 ? 151.291 -25.975 8.780 1.00 0.00 188 ASN A CA 16
ATOM 23028 C C . ASN A 1 1 ? 151.895 -24.608 8.501 1.00 0.00 188 ASN A C 16
ATOM 23029 O O . ASN A 1 1 ? 152.839 -24.491 7.717 1.00 0.00 188 ASN A O 16
ATOM 23042 N N . SER A 1 2 ? 151.340 -23.585 9.145 1.00 0.00 189 SER A N 16
ATOM 23043 C CA . SER A 1 2 ? 151.794 -22.207 8.984 1.00 0.00 189 SER A CA 16
ATOM 23044 C C . SER A 1 2 ? 151.588 -21.734 7.545 1.00 0.00 189 SER A C 16
ATOM 23045 O O . SER A 1 2 ? 152.524 -21.695 6.738 1.00 0.00 189 SER A O 16
ATOM 23053 N N . ALA A 1 3 ? 150.347 -21.400 7.223 1.00 0.00 190 ALA A N 16
ATOM 23054 C CA . ALA A 1 3 ? 150.002 -20.901 5.904 1.00 0.00 190 ALA A CA 16
ATOM 23055 C C . ALA A 1 3 ? 150.444 -19.452 5.755 1.00 0.00 190 ALA A C 16
ATOM 23056 O O . ALA A 1 3 ? 150.247 -18.637 6.660 1.00 0.00 190 ALA A O 16
ATOM 23063 N N . SER A 1 4 ? 151.041 -19.139 4.618 1.00 0.00 191 SER A N 16
ATOM 23064 C CA . SER A 1 4 ? 151.554 -17.805 4.366 1.00 0.00 191 SER A CA 16
ATOM 23065 C C . SER A 1 4 ? 150.425 -16.870 3.939 1.00 0.00 191 SER A C 16
ATOM 23066 O O . SER A 1 4 ? 149.881 -16.991 2.839 1.00 0.00 191 SER A O 16
ATOM 23074 N N . ASN A 1 5 ? 150.070 -15.950 4.818 1.00 0.00 192 ASN A N 16
ATOM 23075 C CA . ASN A 1 5 ? 148.991 -15.009 4.557 1.00 0.00 192 ASN A CA 16
ATOM 23076 C C . ASN A 1 5 ? 149.546 -13.589 4.543 1.00 0.00 192 ASN A C 16
ATOM 23077 O O . ASN A 1 5 ? 150.652 -13.359 5.033 1.00 0.00 192 ASN A O 16
ATOM 23088 N N . SER A 1 6 ? 148.803 -12.659 3.944 1.00 0.00 193 SER A N 16
ATOM 23089 C CA . SER A 1 6 ? 149.182 -11.248 3.931 1.00 0.00 193 SER A CA 16
ATOM 23090 C C . SER A 1 6 ? 149.487 -10.772 5.349 1.00 0.00 193 SER A C 16
ATOM 23091 O O . SER A 1 6 ? 148.579 -10.534 6.146 1.00 0.00 193 SER A O 16
ATOM 23099 N N . SER A 1 7 ? 150.770 -10.650 5.653 1.00 0.00 194 SER A N 16
ATOM 23100 C CA . SER A 1 7 ? 151.213 -10.420 7.014 1.00 0.00 194 SER A CA 16
ATOM 23101 C C . SER A 1 7 ? 151.299 -8.933 7.334 1.00 0.00 194 SER A C 16
ATOM 23102 O O . SER A 1 7 ? 152.086 -8.190 6.737 1.00 0.00 194 SER A O 16
ATOM 23110 N N . VAL A 1 8 ? 150.459 -8.505 8.261 1.00 0.00 195 VAL A N 16
ATOM 23111 C CA . VAL A 1 8 ? 150.485 -7.142 8.763 1.00 0.00 195 VAL A CA 16
ATOM 23112 C C . VAL A 1 8 ? 150.325 -7.124 10.261 1.00 0.00 195 VAL A C 16
ATOM 23113 O O . VAL A 1 8 ? 149.993 -6.087 10.845 1.00 0.00 195 VAL A O 16
ATOM 23126 N N . LEU A 1 9 ? 150.559 -8.271 10.869 1.00 0.00 196 LEU A N 16
ATOM 23127 C CA . LEU A 1 9 ? 150.354 -8.446 12.294 1.00 0.00 196 LEU A CA 16
ATOM 23128 C C . LEU A 1 9 ? 148.867 -8.289 12.615 1.00 0.00 196 LEU A C 16
ATOM 23129 O O . LEU A 1 9 ? 148.490 -7.783 13.672 1.00 0.00 196 LEU A O 16
ATOM 23145 N N . LEU A 1 10 ? 148.032 -8.744 11.677 1.00 0.00 197 LEU A N 16
ATOM 23146 C CA . LEU A 1 10 ? 146.578 -8.588 11.750 1.00 0.00 197 LEU A CA 16
ATOM 23147 C C . LEU A 1 10 ? 146.180 -7.115 11.724 1.00 0.00 197 LEU A C 16
ATOM 23148 O O . LEU A 1 10 ? 145.051 -6.762 12.060 1.00 0.00 197 LEU A O 16
ATOM 23164 N N . ALA A 1 11 ? 147.125 -6.265 11.312 1.00 0.00 198 ALA A N 16
ATOM 23165 C CA . ALA A 1 11 ? 146.908 -4.824 11.204 1.00 0.00 198 ALA A CA 16
ATOM 23166 C C . ALA A 1 11 ? 146.603 -4.199 12.562 1.00 0.00 198 ALA A C 16
ATOM 23167 O O . ALA A 1 11 ? 146.046 -3.105 12.638 1.00 0.00 198 ALA A O 16
ATOM 23174 N N . VAL A 1 12 ? 147.009 -4.877 13.634 1.00 0.00 199 VAL A N 16
ATOM 23175 C CA . VAL A 1 12 ? 146.794 -4.362 14.984 1.00 0.00 199 VAL A CA 16
ATOM 23176 C C . VAL A 1 12 ? 147.757 -3.214 15.279 1.00 0.00 199 VAL A C 16
ATOM 23177 O O . VAL A 1 12 ? 147.693 -2.583 16.334 1.00 0.00 199 VAL A O 16
ATOM 23190 N N . GLN A 1 13 ? 148.631 -2.938 14.316 1.00 0.00 200 GLN A N 16
ATOM 23191 C CA . GLN A 1 13 ? 149.584 -1.838 14.408 1.00 0.00 200 GLN A CA 16
ATOM 23192 C C . GLN A 1 13 ? 148.897 -0.504 14.111 1.00 0.00 200 GLN A C 16
ATOM 23193 O O . GLN A 1 13 ? 149.487 0.383 13.497 1.00 0.00 200 GLN A O 16
ATOM 23207 N N . GLN A 1 14 ? 147.667 -0.360 14.601 1.00 0.00 201 GLN A N 16
ATOM 23208 C CA . GLN A 1 14 ? 146.844 0.819 14.341 1.00 0.00 201 GLN A CA 16
ATOM 23209 C C . GLN A 1 14 ? 147.462 2.085 14.931 1.00 0.00 201 GLN A C 16
ATOM 23210 O O . GLN A 1 14 ? 147.113 3.196 14.538 1.00 0.00 201 GLN A O 16
ATOM 23224 N N . SER A 1 15 ? 148.352 1.909 15.894 1.00 0.00 202 SER A N 16
ATOM 23225 C CA . SER A 1 15 ? 149.153 3.004 16.414 1.00 0.00 202 SER A CA 16
ATOM 23226 C C . SER A 1 15 ? 150.595 2.539 16.552 1.00 0.00 202 SER A C 16
ATOM 23227 O O . SER A 1 15 ? 151.417 3.173 17.218 1.00 0.00 202 SER A O 16
ATOM 23235 N N . GLY A 1 16 ? 150.891 1.429 15.888 1.00 0.00 203 GLY A N 16
ATOM 23236 C CA . GLY A 1 16 ? 152.184 0.798 16.025 1.00 0.00 203 GLY A CA 16
ATOM 23237 C C . GLY A 1 16 ? 153.173 1.271 14.986 1.00 0.00 203 GLY A C 16
ATOM 23238 O O . GLY A 1 16 ? 154.294 1.656 15.323 1.00 0.00 203 GLY A O 16
ATOM 23242 N N . ALA A 1 17 ? 152.771 1.243 13.721 1.00 0.00 204 ALA A N 16
ATOM 23243 C CA . ALA A 1 17 ? 153.647 1.678 12.651 1.00 0.00 204 ALA A CA 16
ATOM 23244 C C . ALA A 1 17 ? 153.003 2.793 11.850 1.00 0.00 204 ALA A C 16
ATOM 23245 O O . ALA A 1 17 ? 152.234 2.548 10.922 1.00 0.00 204 ALA A O 16
ATOM 23252 N N . CYS A 1 18 ? 153.306 4.020 12.231 1.00 0.00 205 CYS A N 16
ATOM 23253 C CA . CYS A 1 18 ? 152.774 5.177 11.542 1.00 0.00 205 CYS A CA 16
ATOM 23254 C C . CYS A 1 18 ? 153.704 5.540 10.403 1.00 0.00 205 CYS A C 16
ATOM 23255 O O . CYS A 1 18 ? 154.916 5.379 10.530 1.00 0.00 205 CYS A O 16
ATOM 23263 N N . ARG A 1 19 ? 153.146 6.055 9.306 1.00 0.00 206 ARG A N 16
ATOM 23264 C CA . ARG A 1 19 ? 153.933 6.471 8.149 1.00 0.00 206 ARG A CA 16
ATOM 23265 C C . ARG A 1 19 ? 154.832 5.366 7.596 1.00 0.00 206 ARG A C 16
ATOM 23266 O O . ARG A 1 19 ? 155.601 5.614 6.682 1.00 0.00 206 ARG A O 16
ATOM 23287 N N . ASN A 1 20 ? 154.731 4.152 8.108 1.00 0.00 207 ASN A N 16
ATOM 23288 C CA . ASN A 1 20 ? 155.693 3.129 7.743 1.00 0.00 207 ASN A CA 16
ATOM 23289 C C . ASN A 1 20 ? 155.102 2.135 6.768 1.00 0.00 207 ASN A C 16
ATOM 23290 O O . ASN A 1 20 ? 154.309 1.272 7.141 1.00 0.00 207 ASN A O 16
ATOM 23301 N N . VAL A 1 21 ? 155.511 2.260 5.517 1.00 0.00 208 VAL A N 16
ATOM 23302 C CA . VAL A 1 21 ? 155.083 1.359 4.465 1.00 0.00 208 VAL A CA 16
ATOM 23303 C C . VAL A 1 21 ? 156.282 0.976 3.609 1.00 0.00 208 VAL A C 16
ATOM 23304 O O . VAL A 1 21 ? 156.901 1.832 2.976 1.00 0.00 208 VAL A O 16
ATOM 23317 N N . PHE A 1 22 ? 156.622 -0.299 3.613 1.00 0.00 209 PHE A N 16
ATOM 23318 C CA . PHE A 1 22 ? 157.790 -0.774 2.893 1.00 0.00 209 PHE A CA 16
ATOM 23319 C C . PHE A 1 22 ? 157.373 -1.679 1.740 1.00 0.00 209 PHE A C 16
ATOM 23320 O O . PHE A 1 22 ? 156.625 -2.638 1.933 1.00 0.00 209 PHE A O 16
ATOM 23337 N N . LEU A 1 23 ? 157.848 -1.353 0.544 1.00 0.00 210 LEU A N 16
ATOM 23338 C CA . LEU A 1 23 ? 157.556 -2.148 -0.642 1.00 0.00 210 LEU A CA 16
ATOM 23339 C C . LEU A 1 23 ? 158.804 -2.862 -1.125 1.00 0.00 210 LEU A C 16
ATOM 23340 O O . LEU A 1 23 ? 159.858 -2.247 -1.261 1.00 0.00 210 LEU A O 16
ATOM 23356 N N . GLY A 1 24 ? 158.683 -4.156 -1.385 1.00 0.00 211 GLY A N 16
ATOM 23357 C CA . GLY A 1 24 ? 159.820 -4.925 -1.850 1.00 0.00 211 GLY A CA 16
ATOM 23358 C C . GLY A 1 24 ? 159.471 -5.913 -2.946 1.00 0.00 211 GLY A C 16
ATOM 23359 O O . GLY A 1 24 ? 159.555 -7.124 -2.738 1.00 0.00 211 GLY A O 16
ATOM 23363 N N . ASN A 1 25 ? 159.087 -5.395 -4.114 1.00 0.00 212 ASN A N 16
ATOM 23364 C CA . ASN A 1 25 ? 158.792 -6.226 -5.289 1.00 0.00 212 ASN A CA 16
ATOM 23365 C C . ASN A 1 25 ? 158.313 -5.351 -6.439 1.00 0.00 212 ASN A C 16
ATOM 23366 O O . ASN A 1 25 ? 157.439 -5.738 -7.212 1.00 0.00 212 ASN A O 16
ATOM 23377 N N . LEU A 1 26 ? 158.889 -4.168 -6.550 1.00 0.00 213 LEU A N 16
ATOM 23378 C CA . LEU A 1 26 ? 158.483 -3.229 -7.588 1.00 0.00 213 LEU A CA 16
ATOM 23379 C C . LEU A 1 26 ? 159.293 -3.456 -8.858 1.00 0.00 213 LEU A C 16
ATOM 23380 O O . LEU A 1 26 ? 160.384 -4.024 -8.808 1.00 0.00 213 LEU A O 16
ATOM 23396 N N . PRO A 1 27 ? 158.773 -3.015 -10.010 1.00 0.00 214 PRO A N 16
ATOM 23397 C CA . PRO A 1 27 ? 159.484 -3.107 -11.275 1.00 0.00 214 PRO A CA 16
ATOM 23398 C C . PRO A 1 27 ? 160.474 -1.967 -11.439 1.00 0.00 214 PRO A C 16
ATOM 23399 O O . PRO A 1 27 ? 160.404 -0.958 -10.737 1.00 0.00 214 PRO A O 16
ATOM 23410 N N . ASN A 1 28 ? 161.386 -2.123 -12.368 1.00 0.00 215 ASN A N 16
ATOM 23411 C CA . ASN A 1 28 ? 162.364 -1.090 -12.644 1.00 0.00 215 ASN A CA 16
ATOM 23412 C C . ASN A 1 28 ? 161.738 0.011 -13.481 1.00 0.00 215 ASN A C 16
ATOM 23413 O O . ASN A 1 28 ? 161.134 -0.251 -14.522 1.00 0.00 215 ASN A O 16
ATOM 23424 N N . GLY A 1 29 ? 161.878 1.241 -13.021 1.00 0.00 216 GLY A N 16
ATOM 23425 C CA . GLY A 1 29 ? 161.275 2.359 -13.714 1.00 0.00 216 GLY A CA 16
ATOM 23426 C C . GLY A 1 29 ? 160.100 2.942 -12.959 1.00 0.00 216 GLY A C 16
ATOM 23427 O O . GLY A 1 29 ? 159.580 3.994 -13.336 1.00 0.00 216 GLY A O 16
ATOM 23431 N N . ILE A 1 30 ? 159.680 2.258 -11.898 1.00 0.00 217 ILE A N 16
ATOM 23432 C CA . ILE A 1 30 ? 158.583 2.737 -11.063 1.00 0.00 217 ILE A CA 16
ATOM 23433 C C . ILE A 1 30 ? 158.941 4.083 -10.435 1.00 0.00 217 ILE A C 16
ATOM 23434 O O . ILE A 1 30 ? 160.001 4.240 -9.823 1.00 0.00 217 ILE A O 16
ATOM 23450 N N . THR A 1 31 ? 158.075 5.065 -10.615 1.00 0.00 218 THR A N 16
ATOM 23451 C CA . THR A 1 31 ? 158.335 6.384 -10.084 1.00 0.00 218 THR A CA 16
ATOM 23452 C C . THR A 1 31 ? 157.334 6.740 -8.992 1.00 0.00 218 THR A C 16
ATOM 23453 O O . THR A 1 31 ? 156.259 6.132 -8.879 1.00 0.00 218 THR A O 16
ATOM 23464 N N . GLU A 1 32 ? 157.705 7.726 -8.189 1.00 0.00 219 GLU A N 16
ATOM 23465 C CA . GLU A 1 32 ? 156.913 8.124 -7.043 1.00 0.00 219 GLU A CA 16
ATOM 23466 C C . GLU A 1 32 ? 155.571 8.630 -7.499 1.00 0.00 219 GLU A C 16
ATOM 23467 O O 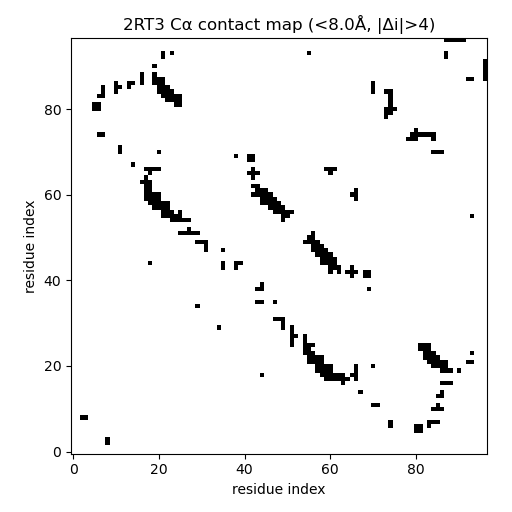. GLU A 1 32 ? 154.569 8.322 -6.896 1.00 0.00 219 GLU A O 16
ATOM 23479 N N . ASP A 1 33 ? 155.571 9.409 -8.573 1.00 0.00 220 ASP A N 16
ATOM 23480 C CA . ASP A 1 33 ? 154.348 9.989 -9.122 1.00 0.00 220 ASP A CA 16
ATOM 23481 C C . ASP A 1 33 ? 153.273 8.927 -9.313 1.00 0.00 220 ASP A C 16
ATOM 23482 O O . ASP A 1 33 ? 152.092 9.173 -9.071 1.00 0.00 220 ASP A O 16
ATOM 23491 N N . GLU A 1 34 ? 153.704 7.737 -9.717 1.00 0.00 221 GLU A N 16
ATOM 23492 C CA . GLU A 1 34 ? 152.790 6.619 -9.939 1.00 0.00 221 GLU A CA 16
ATOM 23493 C C . GLU A 1 34 ? 152.202 6.139 -8.619 1.00 0.00 221 GLU A C 16
ATOM 23494 O O . GLU A 1 34 ? 150.985 6.097 -8.443 1.00 0.00 221 GLU A O 16
ATOM 23506 N N . ILE A 1 35 ? 153.075 5.783 -7.688 1.00 0.00 222 ILE A N 16
ATOM 23507 C CA . ILE A 1 35 ? 152.645 5.304 -6.379 1.00 0.00 222 ILE A CA 16
ATOM 23508 C C . ILE A 1 35 ? 151.860 6.378 -5.622 1.00 0.00 222 ILE A C 16
ATOM 23509 O O . ILE A 1 35 ? 150.861 6.085 -4.980 1.00 0.00 222 ILE A O 16
ATOM 23525 N N . ARG A 1 36 ? 152.316 7.618 -5.710 1.00 0.00 223 ARG A N 16
ATOM 23526 C CA . ARG A 1 36 ? 151.602 8.754 -5.131 1.00 0.00 223 ARG A CA 16
ATOM 23527 C C . ARG A 1 36 ? 150.166 8.817 -5.589 1.00 0.00 223 ARG A C 16
ATOM 23528 O O . ARG A 1 36 ? 149.250 8.642 -4.796 1.00 0.00 223 ARG A O 16
ATOM 23549 N N . GLU A 1 37 ? 149.979 9.021 -6.880 1.00 0.00 224 GLU A N 16
ATOM 23550 C CA . GLU A 1 37 ? 148.634 9.167 -7.438 1.00 0.00 224 GLU A CA 16
ATOM 23551 C C . GLU A 1 37 ? 147.789 7.942 -7.139 1.00 0.00 224 GLU A C 16
ATOM 23552 O O . GLU A 1 37 ? 146.558 8.002 -7.154 1.00 0.00 224 GLU A O 16
ATOM 23564 N N . ASP A 1 38 ? 148.456 6.837 -6.853 1.00 0.00 225 ASP A N 16
ATOM 23565 C CA . ASP A 1 38 ? 147.772 5.601 -6.576 1.00 0.00 225 ASP A CA 16
ATOM 23566 C C . ASP A 1 38 ? 147.380 5.490 -5.104 1.00 0.00 225 ASP A C 16
ATOM 23567 O O . ASP A 1 38 ? 146.337 4.927 -4.785 1.00 0.00 225 ASP A O 16
ATOM 23576 N N . LEU A 1 39 ? 148.196 6.045 -4.205 1.00 0.00 226 LEU A N 16
ATOM 23577 C CA . LEU A 1 39 ? 148.001 5.823 -2.771 1.00 0.00 226 LEU A CA 16
ATOM 23578 C C . LEU A 1 39 ? 147.455 7.058 -2.069 1.00 0.00 226 LEU A C 16
ATOM 23579 O O . LEU A 1 39 ? 146.924 6.963 -0.968 1.00 0.00 226 LEU A O 16
ATOM 23595 N N . GLU A 1 40 ? 147.518 8.198 -2.747 1.00 0.00 227 GLU A N 16
ATOM 23596 C CA . GLU A 1 40 ? 147.066 9.466 -2.187 1.00 0.00 227 GLU A CA 16
ATOM 23597 C C . GLU A 1 40 ? 145.578 9.443 -1.834 1.00 0.00 227 GLU A C 16
ATOM 23598 O O . GLU A 1 40 ? 145.186 10.010 -0.813 1.00 0.00 227 GLU A O 16
ATOM 23610 N N . PRO A 1 41 ? 144.710 8.783 -2.646 1.00 0.00 228 PRO A N 16
ATOM 23611 C CA . PRO A 1 41 ? 143.265 8.875 -2.460 1.00 0.00 228 PRO A CA 16
ATOM 23612 C C . PRO A 1 41 ? 142.808 8.232 -1.157 1.00 0.00 228 PRO A C 16
ATOM 23613 O O . PRO A 1 41 ? 141.793 8.629 -0.584 1.00 0.00 228 PRO A O 16
ATOM 23624 N N . PHE A 1 42 ? 143.560 7.247 -0.679 1.00 0.00 229 PHE A N 16
ATOM 23625 C CA . PHE A 1 42 ? 143.246 6.627 0.601 1.00 0.00 229 PHE A CA 16
ATOM 23626 C C . PHE A 1 42 ? 144.287 6.963 1.659 1.00 0.00 229 PHE A C 16
ATOM 23627 O O . PHE A 1 42 ? 144.099 6.672 2.834 1.00 0.00 229 PHE A O 16
ATOM 23644 N N . GLY A 1 43 ? 145.362 7.615 1.262 1.00 0.00 230 GLY A N 16
ATOM 23645 C CA . GLY A 1 43 ? 146.430 7.882 2.194 1.00 0.00 230 GLY A CA 16
ATOM 23646 C C . GLY A 1 43 ? 147.477 8.801 1.618 1.00 0.00 230 GLY A C 16
ATOM 23647 O O . GLY A 1 43 ? 148.345 8.364 0.871 1.00 0.00 230 GLY A O 16
ATOM 23651 N N . PRO A 1 44 ? 147.415 10.091 1.940 1.00 0.00 231 PRO A N 16
ATOM 23652 C CA . PRO A 1 44 ? 148.409 11.046 1.480 1.00 0.00 231 PRO A CA 16
ATOM 23653 C C . PRO A 1 44 ? 149.787 10.725 2.046 1.00 0.00 231 PRO A C 16
ATOM 23654 O O . PRO A 1 44 ? 149.932 10.422 3.233 1.00 0.00 231 PRO A O 16
ATOM 23665 N N . ILE A 1 45 ? 150.780 10.742 1.178 1.00 0.00 232 ILE A N 16
ATOM 23666 C CA . ILE A 1 45 ? 152.155 10.482 1.569 1.00 0.00 232 ILE A CA 16
ATOM 23667 C C . ILE A 1 45 ? 152.993 11.758 1.497 1.00 0.00 232 ILE A C 16
ATOM 23668 O O . ILE A 1 45 ? 152.762 12.618 0.642 1.00 0.00 232 ILE A O 16
ATOM 23684 N N . ASP A 1 46 ? 153.977 11.865 2.383 1.00 0.00 233 ASP A N 16
ATOM 23685 C CA . ASP A 1 46 ? 154.875 13.019 2.407 1.00 0.00 233 ASP A CA 16
ATOM 23686 C C . ASP A 1 46 ? 156.262 12.631 1.925 1.00 0.00 233 ASP A C 16
ATOM 23687 O O . ASP A 1 46 ? 157.018 13.469 1.440 1.00 0.00 233 ASP A O 16
ATOM 23696 N N . GLN A 1 47 ? 156.587 11.354 2.053 1.00 0.00 234 GLN A N 16
ATOM 23697 C CA . GLN A 1 47 ? 157.926 10.879 1.754 1.00 0.00 234 GLN A CA 16
ATOM 23698 C C . GLN A 1 47 ? 157.863 9.540 1.039 1.00 0.00 234 GLN A C 16
ATOM 23699 O O . GLN A 1 47 ? 157.296 8.576 1.563 1.00 0.00 234 GLN A O 16
ATOM 23713 N N . ILE A 1 48 ? 158.434 9.487 -0.153 1.00 0.00 235 ILE A N 16
ATOM 23714 C CA . ILE A 1 48 ? 158.416 8.276 -0.962 1.00 0.00 235 ILE A CA 16
ATOM 23715 C C . ILE A 1 48 ? 159.786 8.041 -1.586 1.00 0.00 235 ILE A C 16
ATOM 23716 O O . ILE A 1 48 ? 160.232 8.801 -2.450 1.00 0.00 235 ILE A O 16
ATOM 23732 N N . LYS A 1 49 ? 160.458 7.001 -1.126 1.00 0.00 236 LYS A N 16
ATOM 23733 C CA . LYS A 1 49 ? 161.782 6.662 -1.621 1.00 0.00 236 LYS A CA 16
ATOM 23734 C C . LYS A 1 49 ? 161.757 5.316 -2.319 1.00 0.00 236 LYS A C 16
ATOM 23735 O O . LYS A 1 49 ? 161.604 4.279 -1.679 1.00 0.00 236 LYS A O 16
ATOM 23754 N N . ILE A 1 50 ? 161.898 5.334 -3.628 1.00 0.00 237 ILE A N 16
ATOM 23755 C CA . ILE A 1 50 ? 161.951 4.108 -4.394 1.00 0.00 237 ILE A CA 16
ATOM 23756 C C . ILE A 1 50 ? 163.387 3.756 -4.725 1.00 0.00 237 ILE A C 16
ATOM 23757 O O . ILE A 1 50 ? 164.089 4.515 -5.396 1.00 0.00 237 ILE A O 16
ATOM 23773 N N . VAL A 1 51 ? 163.827 2.617 -4.239 1.00 0.00 238 VAL A N 16
ATOM 23774 C CA . VAL A 1 51 ? 165.119 2.101 -4.616 1.00 0.00 238 VAL A CA 16
ATOM 23775 C C . VAL A 1 51 ? 164.905 1.002 -5.641 1.00 0.00 238 VAL A C 16
ATOM 23776 O O . VAL A 1 51 ? 164.805 -0.178 -5.300 1.00 0.00 238 VAL A O 16
ATOM 23789 N N . THR A 1 52 ? 164.810 1.406 -6.898 1.00 0.00 239 THR A N 16
ATOM 23790 C CA . THR A 1 52 ? 164.521 0.486 -7.983 1.00 0.00 239 THR A CA 16
ATOM 23791 C C . THR A 1 52 ? 165.712 -0.429 -8.230 1.00 0.00 239 THR A C 16
ATOM 23792 O O . THR A 1 52 ? 165.578 -1.495 -8.830 1.00 0.00 239 THR A O 16
ATOM 23803 N N . GLU A 1 53 ? 166.872 -0.005 -7.746 1.00 0.00 240 GLU A N 16
ATOM 23804 C CA . GLU A 1 53 ? 168.075 -0.816 -7.805 1.00 0.00 240 GLU A CA 16
ATOM 23805 C C . GLU A 1 53 ? 167.866 -2.114 -7.032 1.00 0.00 240 GLU A C 16
ATOM 23806 O O . GLU A 1 53 ? 168.386 -3.164 -7.406 1.00 0.00 240 GLU A O 16
ATOM 23818 N N . ARG A 1 54 ? 167.083 -2.032 -5.961 1.00 0.00 241 ARG A N 16
ATOM 23819 C CA . ARG A 1 54 ? 166.805 -3.191 -5.124 1.00 0.00 241 ARG A CA 16
ATOM 23820 C C . ARG A 1 54 ? 165.323 -3.564 -5.188 1.00 0.00 241 ARG A C 16
ATOM 23821 O O . ARG A 1 54 ? 164.873 -4.467 -4.480 1.00 0.00 241 ARG A O 16
ATOM 23842 N N . ASN A 1 55 ? 164.577 -2.849 -6.039 1.00 0.00 242 ASN A N 16
ATOM 23843 C CA . ASN A 1 55 ? 163.157 -3.125 -6.292 1.00 0.00 242 ASN A CA 16
ATOM 23844 C C . ASN A 1 55 ? 162.310 -2.867 -5.051 1.00 0.00 242 ASN A C 16
ATOM 23845 O O . ASN A 1 55 ? 161.233 -3.447 -4.882 1.00 0.00 242 ASN A O 16
ATOM 23856 N N . ILE A 1 56 ? 162.780 -1.962 -4.211 1.00 0.00 243 ILE A N 16
ATOM 23857 C CA . ILE A 1 56 ? 162.131 -1.681 -2.940 1.00 0.00 243 ILE A CA 16
ATOM 23858 C C . ILE A 1 56 ? 161.757 -0.207 -2.823 1.00 0.00 243 ILE A C 16
ATOM 23859 O O . ILE A 1 56 ? 162.368 0.648 -3.466 1.00 0.00 243 ILE A O 16
ATOM 23875 N N . ALA A 1 57 ? 160.753 0.089 -2.006 1.00 0.00 244 ALA A N 16
ATOM 23876 C CA . ALA A 1 57 ? 160.318 1.466 -1.803 1.00 0.00 244 ALA A CA 16
ATOM 23877 C C . ALA A 1 57 ? 159.873 1.706 -0.369 1.00 0.00 244 ALA A C 16
ATOM 23878 O O . ALA A 1 57 ? 159.241 0.849 0.251 1.00 0.00 244 ALA A O 16
ATOM 23885 N N . PHE A 1 58 ? 160.210 2.879 0.142 1.00 0.00 245 PHE A N 16
ATOM 23886 C CA . PHE A 1 58 ? 159.796 3.304 1.469 1.00 0.00 245 PHE A CA 16
ATOM 23887 C C . PHE A 1 58 ? 158.826 4.470 1.353 1.00 0.00 245 PHE A C 16
ATOM 23888 O O . PHE A 1 58 ? 159.185 5.545 0.869 1.00 0.00 245 PHE A O 16
ATOM 23905 N N . VAL A 1 59 ? 157.596 4.249 1.779 1.00 0.00 246 VAL A N 16
ATOM 23906 C CA . VAL A 1 59 ? 156.565 5.272 1.708 1.00 0.00 246 VAL A CA 16
ATOM 23907 C C . VAL A 1 59 ? 156.206 5.725 3.112 1.00 0.00 246 VAL A C 16
ATOM 23908 O O . VAL A 1 59 ? 155.944 4.891 3.979 1.00 0.00 246 VAL A O 16
ATOM 23921 N N . HIS A 1 60 ? 156.202 7.029 3.356 1.00 0.00 247 HIS A N 16
ATOM 23922 C CA . HIS A 1 60 ? 155.837 7.521 4.675 1.00 0.00 247 HIS A CA 16
ATOM 23923 C C . HIS A 1 60 ? 154.471 8.181 4.660 1.00 0.00 247 HIS A C 16
ATOM 23924 O O . HIS A 1 60 ? 154.317 9.326 4.225 1.00 0.00 247 HIS A O 16
ATOM 23939 N N . PHE A 1 61 ? 153.489 7.450 5.158 1.00 0.00 248 PHE A N 16
ATOM 23940 C CA . PHE A 1 61 ? 152.123 7.956 5.261 1.00 0.00 248 PHE A CA 16
ATOM 23941 C C . PHE A 1 61 ? 151.938 8.756 6.542 1.00 0.00 248 PHE A C 16
ATOM 23942 O O . PHE A 1 61 ? 151.795 8.177 7.627 1.00 0.00 248 PHE A O 16
ATOM 23959 N N . LEU A 1 62 ? 151.927 10.082 6.385 1.00 0.00 249 LEU A N 16
ATOM 23960 C CA . LEU A 1 62 ? 151.882 11.036 7.499 1.00 0.00 249 LEU A CA 16
ATOM 23961 C C . LEU A 1 62 ? 150.891 10.637 8.588 1.00 0.00 249 LEU A C 16
ATOM 23962 O O . LEU A 1 62 ? 151.166 10.805 9.779 1.00 0.00 249 LEU A O 16
ATOM 23978 N N . ASN A 1 63 ? 149.742 10.120 8.188 1.00 0.00 250 ASN A N 16
ATOM 23979 C CA . ASN A 1 63 ? 148.766 9.643 9.149 1.00 0.00 250 ASN A CA 16
ATOM 23980 C C . ASN A 1 63 ? 148.857 8.134 9.276 1.00 0.00 250 ASN A C 16
ATOM 23981 O O . ASN A 1 63 ? 148.998 7.429 8.276 1.00 0.00 250 ASN A O 16
ATOM 23992 N N . ILE A 1 64 ? 148.776 7.646 10.504 1.00 0.00 251 ILE A N 16
ATOM 23993 C CA . ILE A 1 64 ? 148.864 6.219 10.769 1.00 0.00 251 ILE A CA 16
ATOM 23994 C C . ILE A 1 64 ? 147.755 5.475 10.006 1.00 0.00 251 ILE A C 16
ATOM 23995 O O . ILE A 1 64 ? 148.008 4.449 9.380 1.00 0.00 251 ILE A O 16
ATOM 24011 N N . ALA A 1 65 ? 146.550 6.042 9.996 1.00 0.00 252 ALA A N 16
ATOM 24012 C CA . ALA A 1 65 ? 145.411 5.396 9.362 1.00 0.00 252 ALA A CA 16
ATOM 24013 C C . ALA A 1 65 ? 145.569 5.369 7.851 1.00 0.00 252 ALA A C 16
ATOM 24014 O O . ALA A 1 65 ? 145.091 4.449 7.191 1.00 0.00 252 ALA A O 16
ATOM 24021 N N . ALA A 1 66 ? 146.249 6.377 7.315 1.00 0.00 253 ALA A N 16
ATOM 24022 C CA . ALA A 1 66 ? 146.499 6.454 5.885 1.00 0.00 253 ALA A CA 16
ATOM 24023 C C . ALA A 1 66 ? 147.337 5.270 5.434 1.00 0.00 253 ALA A C 16
ATOM 24024 O O . ALA A 1 66 ? 147.103 4.696 4.373 1.00 0.00 253 ALA A O 16
ATOM 24031 N N . ALA A 1 67 ? 148.303 4.898 6.266 1.00 0.00 254 ALA A N 16
ATOM 24032 C CA . ALA A 1 67 ? 149.167 3.766 5.976 1.00 0.00 254 ALA A CA 16
ATOM 24033 C C . ALA A 1 67 ? 148.395 2.461 6.067 1.00 0.00 254 ALA A C 16
ATOM 24034 O O . ALA A 1 67 ? 148.556 1.578 5.229 1.00 0.00 254 ALA A O 16
ATOM 24041 N N . ILE A 1 68 ? 147.546 2.358 7.086 1.00 0.00 255 ILE A N 16
ATOM 24042 C CA . ILE A 1 68 ? 146.769 1.149 7.324 1.00 0.00 255 ILE A CA 16
ATOM 24043 C C . ILE A 1 68 ? 145.943 0.779 6.101 1.00 0.00 255 ILE A C 16
ATOM 24044 O O . ILE A 1 68 ? 146.121 -0.292 5.521 1.00 0.00 255 ILE A O 16
ATOM 24060 N N . LYS A 1 69 ? 145.052 1.677 5.705 1.00 0.00 256 LYS A N 16
ATOM 24061 C CA . LYS A 1 69 ? 144.177 1.427 4.571 1.00 0.00 256 LYS A CA 16
ATOM 24062 C C . LYS A 1 69 ? 144.971 1.219 3.288 1.00 0.00 256 LYS A C 16
ATOM 24063 O O . LYS A 1 69 ? 144.643 0.348 2.499 1.00 0.00 256 LYS A O 16
ATOM 24082 N N . ALA A 1 70 ? 146.028 1.992 3.094 1.00 0.00 257 ALA A N 16
ATOM 24083 C CA . ALA A 1 70 ? 146.856 1.854 1.905 1.00 0.00 257 ALA A CA 16
ATOM 24084 C C . ALA A 1 70 ? 147.513 0.476 1.840 1.00 0.00 257 ALA A C 16
ATOM 24085 O O . ALA A 1 70 ? 147.459 -0.195 0.813 1.00 0.00 257 ALA A O 16
ATOM 24092 N N . VAL A 1 71 ? 148.109 0.050 2.946 1.00 0.00 258 VAL A N 16
ATOM 24093 C CA . VAL A 1 71 ? 148.774 -1.250 3.015 1.00 0.00 258 VAL A CA 16
ATOM 24094 C C . VAL A 1 71 ? 147.766 -2.395 2.893 1.00 0.00 258 VAL A C 16
ATOM 24095 O O . VAL A 1 71 ? 148.107 -3.493 2.455 1.00 0.00 258 VAL A O 16
ATOM 24108 N N . GLN A 1 72 ? 146.525 -2.140 3.279 1.00 0.00 259 GLN A N 16
ATOM 24109 C CA . GLN A 1 72 ? 145.470 -3.137 3.157 1.00 0.00 259 GLN A CA 16
ATOM 24110 C C . GLN A 1 72 ? 144.837 -3.148 1.762 1.00 0.00 259 GLN A C 16
ATOM 24111 O O . GLN A 1 72 ? 144.367 -4.185 1.300 1.00 0.00 259 GLN A O 16
ATOM 24125 N N . GLU A 1 73 ? 144.841 -2.004 1.088 1.00 0.00 260 GLU A N 16
ATOM 24126 C CA . GLU A 1 73 ? 144.176 -1.869 -0.209 1.00 0.00 260 GLU A CA 16
ATOM 24127 C C . GLU A 1 73 ? 145.140 -2.138 -1.360 1.00 0.00 260 GLU A C 16
ATOM 24128 O O . GLU A 1 73 ? 144.719 -2.541 -2.446 1.00 0.00 260 GLU A O 16
ATOM 24140 N N . LEU A 1 74 ? 146.429 -1.916 -1.118 1.00 0.00 261 LEU A N 16
ATOM 24141 C CA . LEU A 1 74 ? 147.462 -2.206 -2.106 1.00 0.00 261 LEU A CA 16
ATOM 24142 C C . LEU A 1 74 ? 147.370 -3.663 -2.587 1.00 0.00 261 LEU A C 16
ATOM 24143 O O . LEU A 1 74 ? 147.270 -3.917 -3.787 1.00 0.00 261 LEU A O 16
ATOM 24159 N N . PRO A 1 75 ? 147.353 -4.641 -1.661 1.00 0.00 262 PRO A N 16
ATOM 24160 C CA . PRO A 1 75 ? 147.297 -6.062 -2.017 1.00 0.00 262 PRO A CA 16
ATOM 24161 C C . PRO A 1 75 ? 145.974 -6.458 -2.666 1.00 0.00 262 PRO A C 16
ATOM 24162 O O . PRO A 1 75 ? 145.870 -7.516 -3.281 1.00 0.00 262 PRO A O 16
ATOM 24173 N N . LEU A 1 76 ? 144.961 -5.611 -2.534 1.00 0.00 263 LEU A N 16
ATOM 24174 C CA . LEU A 1 76 ? 143.659 -5.907 -3.121 1.00 0.00 263 LEU A CA 16
ATOM 24175 C C . LEU A 1 76 ? 143.602 -5.472 -4.579 1.00 0.00 263 LEU A C 16
ATOM 24176 O O . LEU A 1 76 ? 142.661 -5.797 -5.304 1.00 0.00 263 LEU A O 16
ATOM 24192 N N . ASN A 1 77 ? 144.625 -4.757 -4.995 1.00 0.00 264 ASN A N 16
ATOM 24193 C CA . ASN A 1 77 ? 144.685 -4.178 -6.334 1.00 0.00 264 ASN A CA 16
ATOM 24194 C C . ASN A 1 77 ? 145.639 -4.935 -7.242 1.00 0.00 264 ASN A C 16
ATOM 24195 O O . ASN A 1 77 ? 146.658 -5.427 -6.800 1.00 0.00 264 ASN A O 16
ATOM 24206 N N . PRO A 1 78 ? 145.339 -4.962 -8.544 1.00 0.00 265 PRO A N 16
ATOM 24207 C CA . PRO A 1 78 ? 146.040 -5.803 -9.520 1.00 0.00 265 PRO A CA 16
ATOM 24208 C C . PRO A 1 78 ? 147.494 -5.390 -9.715 1.00 0.00 265 PRO A C 16
ATOM 24209 O O . PRO A 1 78 ? 148.366 -6.230 -9.920 1.00 0.00 265 PRO A O 16
ATOM 24220 N N . LYS A 1 79 ? 147.750 -4.091 -9.634 1.00 0.00 266 LYS A N 16
ATOM 24221 C CA . LYS A 1 79 ? 149.089 -3.575 -9.863 1.00 0.00 266 LYS A CA 16
ATOM 24222 C C . LYS A 1 79 ? 149.881 -3.624 -8.577 1.00 0.00 266 LYS A C 16
ATOM 24223 O O . LYS A 1 79 ? 151.020 -4.075 -8.544 1.00 0.00 266 LYS A O 16
ATOM 24242 N N . TRP A 1 80 ? 149.240 -3.188 -7.508 1.00 0.00 267 TRP A N 16
ATOM 24243 C CA . TRP A 1 80 ? 149.902 -3.048 -6.228 1.00 0.00 267 TRP A CA 16
ATOM 24244 C C . TRP A 1 80 ? 150.096 -4.404 -5.571 1.00 0.00 267 TRP A C 16
ATOM 24245 O O . TRP A 1 80 ? 151.048 -4.602 -4.826 1.00 0.00 267 TRP A O 16
ATOM 24266 N N . SER A 1 81 ? 149.188 -5.340 -5.848 1.00 0.00 268 SER A N 16
ATOM 24267 C CA . SER A 1 81 ? 149.300 -6.685 -5.286 1.00 0.00 268 SER A CA 16
ATOM 24268 C C . SER A 1 81 ? 150.531 -7.400 -5.836 1.00 0.00 268 SER A C 16
ATOM 24269 O O . SER A 1 81 ? 151.011 -8.374 -5.254 1.00 0.00 268 SER A O 16
ATOM 24277 N N . LYS A 1 82 ? 151.047 -6.904 -6.956 1.00 0.00 269 LYS A N 16
ATOM 24278 C CA . LYS A 1 82 ? 152.261 -7.447 -7.541 1.00 0.00 269 LYS A CA 16
ATOM 24279 C C . LYS A 1 82 ? 153.480 -6.957 -6.772 1.00 0.00 269 LYS A C 16
ATOM 24280 O O . LYS A 1 82 ? 154.599 -7.406 -7.003 1.00 0.00 269 LYS A O 16
ATOM 24299 N N . ARG A 1 83 ? 153.253 -6.025 -5.861 1.00 0.00 270 ARG A N 16
ATOM 24300 C CA . ARG A 1 83 ? 154.313 -5.500 -5.030 1.00 0.00 270 ARG A CA 16
ATOM 24301 C C . ARG A 1 83 ? 154.100 -5.955 -3.595 1.00 0.00 270 ARG A C 16
ATOM 24302 O O . ARG A 1 83 ? 152.967 -6.027 -3.121 1.00 0.00 270 ARG A O 16
ATOM 24323 N N . ARG A 1 84 ? 155.181 -6.281 -2.911 1.00 0.00 271 ARG A N 16
ATOM 24324 C CA . ARG A 1 84 ? 155.084 -6.795 -1.552 1.00 0.00 271 ARG A CA 16
ATOM 24325 C C . ARG A 1 84 ? 155.187 -5.655 -0.558 1.00 0.00 271 ARG A C 16
ATOM 24326 O O . ARG A 1 84 ? 156.249 -5.047 -0.419 1.00 0.00 271 ARG A O 16
ATOM 24347 N N . ILE A 1 85 ? 154.085 -5.345 0.113 1.00 0.00 272 ILE A N 16
ATOM 24348 C CA . ILE A 1 85 ? 154.077 -4.242 1.060 1.00 0.00 272 ILE A CA 16
ATOM 24349 C C . ILE A 1 85 ? 153.687 -4.707 2.459 1.00 0.00 272 ILE A C 16
ATOM 24350 O O . ILE A 1 85 ? 152.863 -5.609 2.633 1.00 0.00 272 ILE A O 16
ATOM 24366 N N . TYR A 1 86 ? 154.331 -4.122 3.446 1.00 0.00 273 TYR A N 16
ATOM 24367 C CA . TYR A 1 86 ? 153.981 -4.339 4.838 1.00 0.00 273 TYR A CA 16
ATOM 24368 C C . TYR A 1 86 ? 154.349 -3.111 5.656 1.00 0.00 273 TYR A C 16
ATOM 24369 O O . TYR A 1 86 ? 155.021 -2.206 5.149 1.00 0.00 273 TYR A O 16
ATOM 24387 N N . TYR A 1 87 ? 153.896 -3.066 6.899 1.00 0.00 274 TYR A N 16
ATOM 24388 C CA . TYR A 1 87 ? 154.270 -1.992 7.803 1.00 0.00 274 TYR A CA 16
ATOM 24389 C C . TYR A 1 87 ? 155.773 -2.000 8.039 1.00 0.00 274 TYR A C 16
ATOM 24390 O O . TYR A 1 87 ? 156.348 -3.037 8.374 1.00 0.00 274 TYR A O 16
ATOM 24408 N N . GLY A 1 88 ? 156.402 -0.852 7.840 1.00 0.00 275 GLY A N 16
ATOM 24409 C CA . GLY A 1 88 ? 157.821 -0.724 8.106 1.00 0.00 275 GLY A CA 16
ATOM 24410 C C . GLY A 1 88 ? 158.150 -1.024 9.555 1.00 0.00 275 GLY A C 16
ATOM 24411 O O . GLY A 1 88 ? 157.306 -0.852 10.438 1.00 0.00 275 GLY A O 16
ATOM 24415 N N . ARG A 1 89 ? 159.371 -1.468 9.807 1.00 0.00 276 ARG A N 16
ATOM 24416 C CA . ARG A 1 89 ? 159.765 -1.865 11.144 1.00 0.00 276 ARG A CA 16
ATOM 24417 C C . ARG A 1 89 ? 160.236 -0.659 11.928 1.00 0.00 276 ARG A C 16
ATOM 24418 O O . ARG A 1 89 ? 161.066 0.124 11.458 1.00 0.00 276 ARG A O 16
ATOM 24439 N N . ASP A 1 90 ? 159.705 -0.522 13.126 1.00 0.00 277 ASP A N 16
ATOM 24440 C CA . ASP A 1 90 ? 159.911 0.674 13.925 1.00 0.00 277 ASP A CA 16
ATOM 24441 C C . ASP A 1 90 ? 159.634 0.374 15.392 1.00 0.00 277 ASP A C 16
ATOM 24442 O O . ASP A 1 90 ? 158.843 -0.515 15.705 1.00 0.00 277 ASP A O 16
ATOM 24451 N N . ARG A 1 91 ? 160.281 1.113 16.283 1.00 0.00 278 ARG A N 16
ATOM 24452 C CA . ARG A 1 91 ? 160.220 0.828 17.715 1.00 0.00 278 ARG A CA 16
ATOM 24453 C C . ARG A 1 91 ? 158.923 1.330 18.345 1.00 0.00 278 ARG A C 16
ATOM 24454 O O . ARG A 1 91 ? 158.730 1.188 19.554 1.00 0.00 278 ARG A O 16
ATOM 24475 N N . CYS A 1 92 ? 158.057 1.930 17.530 1.00 0.00 279 CYS A N 16
ATOM 24476 C CA . CYS A 1 92 ? 156.819 2.539 18.009 1.00 0.00 279 CYS A CA 16
ATOM 24477 C C . CYS A 1 92 ? 157.156 3.717 18.914 1.00 0.00 279 CYS A C 16
ATOM 24478 O O . CYS A 1 92 ? 156.373 4.116 19.782 1.00 0.00 279 CYS A O 16
ATOM 24486 N N . ALA A 1 93 ? 158.332 4.282 18.665 1.00 0.00 280 ALA A N 16
ATOM 24487 C CA . ALA A 1 93 ? 158.870 5.374 19.452 1.00 0.00 280 ALA A CA 16
ATOM 24488 C C . ALA A 1 93 ? 160.068 5.976 18.732 1.00 0.00 280 ALA A C 16
ATOM 24489 O O . ALA A 1 93 ? 161.025 5.267 18.409 1.00 0.00 280 ALA A O 16
ATOM 24496 N N . VAL A 1 94 ? 160.015 7.272 18.470 1.00 0.00 281 VAL A N 16
ATOM 24497 C CA . VAL A 1 94 ? 161.092 7.940 17.760 1.00 0.00 281 VAL A CA 16
ATOM 24498 C C . VAL A 1 94 ? 162.224 8.312 18.722 1.00 0.00 281 VAL A C 16
ATOM 24499 O O . VAL A 1 94 ? 162.323 9.436 19.218 1.00 0.00 281 VAL A O 16
ATOM 24512 N N . GLY A 1 95 ? 163.044 7.322 19.025 1.00 0.00 282 GLY A N 16
ATOM 24513 C CA . GLY A 1 95 ? 164.193 7.531 19.880 1.00 0.00 282 GLY A CA 16
ATOM 24514 C C . GLY A 1 95 ? 165.273 6.501 19.630 1.00 0.00 282 GLY A C 16
ATOM 24515 O O . GLY A 1 95 ? 166.079 6.648 18.707 1.00 0.00 282 GLY A O 16
ATOM 24519 N N . LEU A 1 96 ? 165.282 5.454 20.444 1.00 0.00 283 LEU A N 16
ATOM 24520 C CA . LEU A 1 96 ? 166.240 4.367 20.288 1.00 0.00 283 LEU A CA 16
ATOM 24521 C C . LEU A 1 96 ? 165.802 3.426 19.177 1.00 0.00 283 LEU A C 16
ATOM 24522 O O . LEU A 1 96 ? 164.998 2.521 19.397 1.00 0.00 283 LEU A O 16
ATOM 24538 N N . LYS A 1 97 ? 166.313 3.663 17.982 1.00 0.00 284 LYS A N 16
ATOM 24539 C CA . LYS A 1 97 ? 166.007 2.826 16.838 1.00 0.00 284 LYS A CA 16
ATOM 24540 C C . LYS A 1 97 ? 167.123 1.813 16.629 1.00 0.00 284 LYS A C 16
ATOM 24541 O O . LYS A 1 97 ? 166.912 0.622 16.937 1.00 0.00 284 LYS A O 16
ATOM 24561 N N . ASN A 1 1 ? 141.196 -19.029 -11.394 1.00 0.00 188 ASN A N 17
ATOM 24562 C CA . ASN A 1 1 ? 141.074 -17.579 -11.671 1.00 0.00 188 ASN A CA 17
ATOM 24563 C C . ASN A 1 1 ? 142.261 -16.826 -11.094 1.00 0.00 188 ASN A C 17
ATOM 24564 O O . ASN A 1 1 ? 142.715 -17.122 -9.989 1.00 0.00 188 ASN A O 17
ATOM 24577 N N . SER A 1 2 ? 142.761 -15.856 -11.843 1.00 0.00 189 SER A N 17
ATOM 24578 C CA . SER A 1 2 ? 143.871 -15.038 -11.387 1.00 0.00 189 SER A CA 17
ATOM 24579 C C . SER A 1 2 ? 143.384 -13.980 -10.401 1.00 0.00 189 SER A C 17
ATOM 24580 O O . SER A 1 2 ? 142.765 -12.985 -10.791 1.00 0.00 189 SER A O 17
ATOM 24588 N N . ALA A 1 3 ? 143.645 -14.212 -9.125 1.00 0.00 190 ALA A N 17
ATOM 24589 C CA . ALA A 1 3 ? 143.269 -13.271 -8.082 1.00 0.00 190 ALA A CA 17
ATOM 24590 C C . ALA A 1 3 ? 144.502 -12.580 -7.521 1.00 0.00 190 ALA A C 17
ATOM 24591 O O . ALA A 1 3 ? 145.598 -13.147 -7.528 1.00 0.00 190 ALA A O 17
ATOM 24598 N N . SER A 1 4 ? 144.322 -11.358 -7.051 1.00 0.00 191 SER A N 17
ATOM 24599 C CA . SER A 1 4 ? 145.416 -10.584 -6.489 1.00 0.00 191 SER A CA 17
ATOM 24600 C C . SER A 1 4 ? 145.748 -11.079 -5.082 1.00 0.00 191 SER A C 17
ATOM 24601 O O . SER A 1 4 ? 144.929 -10.956 -4.170 1.00 0.00 191 SER A O 17
ATOM 24609 N N . ASN A 1 5 ? 146.934 -11.661 -4.918 1.00 0.00 192 ASN A N 17
ATOM 24610 C CA . ASN A 1 5 ? 147.363 -12.170 -3.617 1.00 0.00 192 ASN A CA 17
ATOM 24611 C C . ASN A 1 5 ? 147.414 -11.034 -2.603 1.00 0.00 192 ASN A C 17
ATOM 24612 O O . ASN A 1 5 ? 148.232 -10.117 -2.708 1.00 0.00 192 ASN A O 17
ATOM 24623 N N . SER A 1 6 ? 146.531 -11.107 -1.624 1.00 0.00 193 SER A N 17
ATOM 24624 C CA . SER A 1 6 ? 146.389 -10.053 -0.640 1.00 0.00 193 SER A CA 17
ATOM 24625 C C . SER A 1 6 ? 146.993 -10.477 0.694 1.00 0.00 193 SER A C 17
ATOM 24626 O O . SER A 1 6 ? 146.766 -9.840 1.720 1.00 0.00 193 SER A O 17
ATOM 24634 N N . SER A 1 7 ? 147.767 -11.552 0.672 1.00 0.00 194 SER A N 17
ATOM 24635 C CA . SER A 1 7 ? 148.361 -12.087 1.882 1.00 0.00 194 SER A CA 17
ATOM 24636 C C . SER A 1 7 ? 149.812 -11.636 2.032 1.00 0.00 194 SER A C 17
ATOM 24637 O O . SER A 1 7 ? 150.703 -12.087 1.306 1.00 0.00 194 SER A O 17
ATOM 24645 N N . VAL A 1 8 ? 150.027 -10.718 2.961 1.00 0.00 195 VAL A N 17
ATOM 24646 C CA . VAL A 1 8 ? 151.358 -10.229 3.289 1.00 0.00 195 VAL A CA 17
ATOM 24647 C C . VAL A 1 8 ? 151.636 -10.393 4.772 1.00 0.00 195 VAL A C 17
ATOM 24648 O O . VAL A 1 8 ? 151.706 -9.410 5.515 1.00 0.00 195 VAL A O 17
ATOM 24661 N N . LEU A 1 9 ? 151.755 -11.640 5.201 1.00 0.00 196 LEU A N 17
ATOM 24662 C CA . LEU A 1 9 ? 151.898 -11.972 6.615 1.00 0.00 196 LEU A CA 17
ATOM 24663 C C . LEU A 1 9 ? 150.668 -11.489 7.383 1.00 0.00 196 LEU A C 17
ATOM 24664 O O . LEU A 1 9 ? 150.662 -11.415 8.611 1.00 0.00 196 LEU A O 17
ATOM 24680 N N . LEU A 1 10 ? 149.622 -11.168 6.621 1.00 0.00 197 LEU A N 17
ATOM 24681 C CA . LEU A 1 10 ? 148.398 -10.572 7.147 1.00 0.00 197 LEU A CA 17
ATOM 24682 C C . LEU A 1 10 ? 148.693 -9.243 7.838 1.00 0.00 197 LEU A C 17
ATOM 24683 O O . LEU A 1 10 ? 147.901 -8.768 8.652 1.00 0.00 197 LEU A O 17
ATOM 24699 N N . ALA A 1 11 ? 149.833 -8.646 7.484 1.00 0.00 198 ALA A N 17
ATOM 24700 C CA . ALA A 1 11 ? 150.244 -7.345 8.003 1.00 0.00 198 ALA A CA 17
ATOM 24701 C C . ALA A 1 11 ? 150.321 -7.338 9.532 1.00 0.00 198 ALA A C 17
ATOM 24702 O O . ALA A 1 11 ? 150.172 -6.291 10.163 1.00 0.00 198 ALA A O 17
ATOM 24709 N N . VAL A 1 12 ? 150.581 -8.501 10.125 1.00 0.00 199 VAL A N 17
ATOM 24710 C CA . VAL A 1 12 ? 150.633 -8.617 11.581 1.00 0.00 199 VAL A CA 17
ATOM 24711 C C . VAL A 1 12 ? 151.960 -8.113 12.138 1.00 0.00 199 VAL A C 17
ATOM 24712 O O . VAL A 1 12 ? 152.140 -8.028 13.354 1.00 0.00 199 VAL A O 17
ATOM 24725 N N . GLN A 1 13 ? 152.886 -7.786 11.246 1.00 0.00 200 GLN A N 17
ATOM 24726 C CA . GLN A 1 13 ? 154.165 -7.223 11.652 1.00 0.00 200 GLN A CA 17
ATOM 24727 C C . GLN A 1 13 ? 154.018 -5.728 11.925 1.00 0.00 200 GLN A C 17
ATOM 24728 O O . GLN A 1 13 ? 154.499 -4.881 11.168 1.00 0.00 200 GLN A O 17
ATOM 24742 N N . GLN A 1 14 ? 153.322 -5.415 13.007 1.00 0.00 201 GLN A N 17
ATOM 24743 C CA . GLN A 1 14 ? 153.025 -4.041 13.360 1.00 0.00 201 GLN A CA 17
ATOM 24744 C C . GLN A 1 14 ? 153.049 -3.851 14.872 1.00 0.00 201 GLN A C 17
ATOM 24745 O O . GLN A 1 14 ? 152.441 -4.615 15.619 1.00 0.00 201 GLN A O 17
ATOM 24759 N N . SER A 1 15 ? 153.755 -2.829 15.314 1.00 0.00 202 SER A N 17
ATOM 24760 C CA . SER A 1 15 ? 153.806 -2.477 16.721 1.00 0.00 202 SER A CA 17
ATOM 24761 C C . SER A 1 15 ? 153.256 -1.061 16.893 1.00 0.00 202 SER A C 17
ATOM 24762 O O . SER A 1 15 ? 153.561 -0.360 17.861 1.00 0.00 202 SER A O 17
ATOM 24770 N N . GLY A 1 16 ? 152.412 -0.665 15.950 1.00 0.00 203 GLY A N 17
ATOM 24771 C CA . GLY A 1 16 ? 151.931 0.697 15.903 1.00 0.00 203 GLY A CA 17
ATOM 24772 C C . GLY A 1 16 ? 152.748 1.511 14.929 1.00 0.00 203 GLY A C 17
ATOM 24773 O O . GLY A 1 16 ? 153.464 2.432 15.323 1.00 0.00 203 GLY A O 17
ATOM 24777 N N . ALA A 1 17 ? 152.659 1.155 13.655 1.00 0.00 204 ALA A N 17
ATOM 24778 C CA . ALA A 1 17 ? 153.510 1.748 12.642 1.00 0.00 204 ALA A CA 17
ATOM 24779 C C . ALA A 1 17 ? 152.789 2.846 11.883 1.00 0.00 204 ALA A C 17
ATOM 24780 O O . ALA A 1 17 ? 151.966 2.575 11.008 1.00 0.00 204 ALA A O 17
ATOM 24787 N N . CYS A 1 18 ? 153.091 4.083 12.225 1.00 0.00 205 CYS A N 17
ATOM 24788 C CA . CYS A 1 18 ? 152.576 5.209 11.480 1.00 0.00 205 CYS A CA 17
ATOM 24789 C C . CYS A 1 18 ? 153.587 5.589 10.420 1.00 0.00 205 CYS A C 17
ATOM 24790 O O . CYS A 1 18 ? 154.794 5.467 10.645 1.00 0.00 205 CYS A O 17
ATOM 24798 N N . ARG A 1 19 ? 153.100 6.061 9.278 1.00 0.00 206 ARG A N 17
ATOM 24799 C CA . ARG A 1 19 ? 153.954 6.457 8.166 1.00 0.00 206 ARG A CA 17
ATOM 24800 C C . ARG A 1 19 ? 154.858 5.332 7.662 1.00 0.00 206 ARG A C 17
ATOM 24801 O O . ARG A 1 19 ? 155.618 5.543 6.729 1.00 0.00 206 ARG A O 17
ATOM 24822 N N . ASN A 1 20 ? 154.772 4.140 8.232 1.00 0.00 207 ASN A N 17
ATOM 24823 C CA . ASN A 1 20 ? 155.729 3.104 7.884 1.00 0.00 207 ASN A CA 17
ATOM 24824 C C . ASN A 1 20 ? 155.142 2.129 6.886 1.00 0.00 207 ASN A C 17
ATOM 24825 O O . ASN A 1 20 ? 154.331 1.272 7.233 1.00 0.00 207 ASN A O 17
ATOM 24836 N N . VAL A 1 21 ? 155.575 2.265 5.646 1.00 0.00 208 VAL A N 17
ATOM 24837 C CA . VAL A 1 21 ? 155.167 1.372 4.580 1.00 0.00 208 VAL A CA 17
ATOM 24838 C C . VAL A 1 21 ? 156.377 1.026 3.730 1.00 0.00 208 VAL A C 17
ATOM 24839 O O . VAL A 1 21 ? 157.073 1.916 3.234 1.00 0.00 208 VAL A O 17
ATOM 24852 N N . PHE A 1 22 ? 156.654 -0.253 3.594 1.00 0.00 209 PHE A N 17
ATOM 24853 C CA . PHE A 1 22 ? 157.813 -0.696 2.845 1.00 0.00 209 PHE A CA 17
ATOM 24854 C C . PHE A 1 22 ? 157.385 -1.602 1.699 1.00 0.00 209 PHE A C 17
ATOM 24855 O O . PHE A 1 22 ? 156.668 -2.582 1.905 1.00 0.00 209 PHE A O 17
ATOM 24872 N N . LEU A 1 23 ? 157.802 -1.247 0.491 1.00 0.00 210 LEU A N 17
ATOM 24873 C CA . LEU A 1 23 ? 157.510 -2.056 -0.684 1.00 0.00 210 LEU A CA 17
ATOM 24874 C C . LEU A 1 23 ? 158.766 -2.748 -1.174 1.00 0.00 210 LEU A C 17
ATOM 24875 O O . LEU A 1 23 ? 159.777 -2.098 -1.413 1.00 0.00 210 LEU A O 17
ATOM 24891 N N . GLY A 1 24 ? 158.702 -4.060 -1.319 1.00 0.00 211 GLY A N 17
ATOM 24892 C CA . GLY A 1 24 ? 159.866 -4.805 -1.752 1.00 0.00 211 GLY A CA 17
ATOM 24893 C C . GLY A 1 24 ? 159.583 -5.742 -2.908 1.00 0.00 211 GLY A C 17
ATOM 24894 O O . GLY A 1 24 ? 159.819 -6.944 -2.799 1.00 0.00 211 GLY A O 17
ATOM 24898 N N . ASN A 1 25 ? 159.087 -5.192 -4.016 1.00 0.00 212 ASN A N 17
ATOM 24899 C CA . ASN A 1 25 ? 158.809 -5.989 -5.216 1.00 0.00 212 ASN A CA 17
ATOM 24900 C C . ASN A 1 25 ? 158.209 -5.127 -6.317 1.00 0.00 212 ASN A C 17
ATOM 24901 O O . ASN A 1 25 ? 157.230 -5.509 -6.961 1.00 0.00 212 ASN A O 17
ATOM 24912 N N . LEU A 1 26 ? 158.787 -3.963 -6.532 1.00 0.00 213 LEU A N 17
ATOM 24913 C CA . LEU A 1 26 ? 158.330 -3.092 -7.607 1.00 0.00 213 LEU A CA 17
ATOM 24914 C C . LEU A 1 26 ? 159.145 -3.362 -8.865 1.00 0.00 213 LEU A C 17
ATOM 24915 O O . LEU A 1 26 ? 160.226 -3.946 -8.787 1.00 0.00 213 LEU A O 17
ATOM 24931 N N . PRO A 1 27 ? 158.641 -2.961 -10.038 1.00 0.00 214 PRO A N 17
ATOM 24932 C CA . PRO A 1 27 ? 159.373 -3.093 -11.292 1.00 0.00 214 PRO A CA 17
ATOM 24933 C C . PRO A 1 27 ? 160.393 -1.977 -11.453 1.00 0.00 214 PRO A C 17
ATOM 24934 O O . PRO A 1 27 ? 160.345 -0.969 -10.746 1.00 0.00 214 PRO A O 17
ATOM 24945 N N . ASN A 1 28 ? 161.311 -2.149 -12.381 1.00 0.00 215 ASN A N 17
ATOM 24946 C CA . ASN A 1 28 ? 162.319 -1.132 -12.630 1.00 0.00 215 ASN A CA 17
ATOM 24947 C C . ASN A 1 28 ? 161.710 -0.018 -13.461 1.00 0.00 215 ASN A C 17
ATOM 24948 O O . ASN A 1 28 ? 161.095 -0.267 -14.500 1.00 0.00 215 ASN A O 17
ATOM 24959 N N . GLY A 1 29 ? 161.864 1.201 -12.993 1.00 0.00 216 GLY A N 17
ATOM 24960 C CA . GLY A 1 29 ? 161.288 2.336 -13.683 1.00 0.00 216 GLY A CA 17
ATOM 24961 C C . GLY A 1 29 ? 160.082 2.903 -12.964 1.00 0.00 216 GLY A C 17
ATOM 24962 O O . GLY A 1 29 ? 159.499 3.896 -13.406 1.00 0.00 216 GLY A O 17
ATOM 24966 N N . ILE A 1 30 ? 159.692 2.264 -11.868 1.00 0.00 217 ILE A N 17
ATOM 24967 C CA . ILE A 1 30 ? 158.578 2.749 -11.066 1.00 0.00 217 ILE A CA 17
ATOM 24968 C C . ILE A 1 30 ? 158.908 4.109 -10.448 1.00 0.00 217 ILE A C 17
ATOM 24969 O O . ILE A 1 30 ? 159.960 4.292 -9.828 1.00 0.00 217 ILE A O 17
ATOM 24985 N N . THR A 1 31 ? 158.021 5.070 -10.646 1.00 0.00 218 THR A N 17
ATOM 24986 C CA . THR A 1 31 ? 158.238 6.409 -10.136 1.00 0.00 218 THR A CA 17
ATOM 24987 C C . THR A 1 31 ? 157.216 6.758 -9.059 1.00 0.00 218 THR A C 17
ATOM 24988 O O . THR A 1 31 ? 156.119 6.182 -9.000 1.00 0.00 218 THR A O 17
ATOM 24999 N N . GLU A 1 32 ? 157.598 7.694 -8.200 1.00 0.00 219 GLU A N 17
ATOM 25000 C CA . GLU A 1 32 ? 156.775 8.104 -7.078 1.00 0.00 219 GLU A CA 17
ATOM 25001 C C . GLU A 1 32 ? 155.464 8.674 -7.568 1.00 0.00 219 GLU A C 17
ATOM 25002 O O . GLU A 1 32 ? 154.443 8.460 -6.957 1.00 0.00 219 GLU A O 17
ATOM 25014 N N . ASP A 1 33 ? 155.514 9.397 -8.673 1.00 0.00 220 ASP A N 17
ATOM 25015 C CA . ASP A 1 33 ? 154.328 10.012 -9.272 1.00 0.00 220 ASP A CA 17
ATOM 25016 C C . ASP A 1 33 ? 153.218 8.989 -9.461 1.00 0.00 220 ASP A C 17
ATOM 25017 O O . ASP A 1 33 ? 152.042 9.292 -9.271 1.00 0.00 220 ASP A O 17
ATOM 25026 N N . GLU A 1 34 ? 153.610 7.769 -9.795 1.00 0.00 221 GLU A N 17
ATOM 25027 C CA . GLU A 1 34 ? 152.652 6.686 -10.007 1.00 0.00 221 GLU A CA 17
ATOM 25028 C C . GLU A 1 34 ? 152.087 6.211 -8.674 1.00 0.00 221 GLU A C 17
ATOM 25029 O O . GLU A 1 34 ? 150.875 6.199 -8.464 1.00 0.00 221 GLU A O 17
ATOM 25041 N N . ILE A 1 35 ? 152.980 5.829 -7.774 1.00 0.00 222 ILE A N 17
ATOM 25042 C CA . ILE A 1 35 ? 152.589 5.340 -6.455 1.00 0.00 222 ILE A CA 17
ATOM 25043 C C . ILE A 1 35 ? 151.805 6.395 -5.672 1.00 0.00 222 ILE A C 17
ATOM 25044 O O . ILE A 1 35 ? 150.804 6.086 -5.046 1.00 0.00 222 ILE A O 17
ATOM 25060 N N . ARG A 1 36 ? 152.270 7.630 -5.713 1.00 0.00 223 ARG A N 17
ATOM 25061 C CA . ARG A 1 36 ? 151.572 8.752 -5.089 1.00 0.00 223 ARG A CA 17
ATOM 25062 C C . ARG A 1 36 ? 150.129 8.839 -5.517 1.00 0.00 223 ARG A C 17
ATOM 25063 O O . ARG A 1 36 ? 149.223 8.683 -4.703 1.00 0.00 223 ARG A O 17
ATOM 25084 N N . GLU A 1 37 ? 149.921 9.062 -6.799 1.00 0.00 224 GLU A N 17
ATOM 25085 C CA . GLU A 1 37 ? 148.565 9.220 -7.321 1.00 0.00 224 GLU A CA 17
ATOM 25086 C C . GLU A 1 37 ? 147.733 7.974 -7.067 1.00 0.00 224 GLU A C 17
ATOM 25087 O O . GLU A 1 37 ? 146.502 8.022 -7.083 1.00 0.00 224 GLU A O 17
ATOM 25099 N N . ASP A 1 38 ? 148.404 6.866 -6.817 1.00 0.00 225 ASP A N 17
ATOM 25100 C CA . ASP A 1 38 ? 147.717 5.625 -6.568 1.00 0.00 225 ASP A CA 17
ATOM 25101 C C . ASP A 1 38 ? 147.361 5.467 -5.092 1.00 0.00 225 ASP A C 17
ATOM 25102 O O . ASP A 1 38 ? 146.321 4.899 -4.765 1.00 0.00 225 ASP A O 17
ATOM 25111 N N . LEU A 1 39 ? 148.203 5.988 -4.197 1.00 0.00 226 LEU A N 17
ATOM 25112 C CA . LEU A 1 39 ? 148.048 5.709 -2.772 1.00 0.00 226 LEU A CA 17
ATOM 25113 C C . LEU A 1 39 ? 147.512 6.906 -2.008 1.00 0.00 226 LEU A C 17
ATOM 25114 O O . LEU A 1 39 ? 146.958 6.751 -0.927 1.00 0.00 226 LEU A O 17
ATOM 25130 N N . GLU A 1 40 ? 147.612 8.087 -2.595 1.00 0.00 227 GLU A N 17
ATOM 25131 C CA . GLU A 1 40 ? 147.216 9.307 -1.912 1.00 0.00 227 GLU A CA 17
ATOM 25132 C C . GLU A 1 40 ? 145.694 9.440 -1.739 1.00 0.00 227 GLU A C 17
ATOM 25133 O O . GLU A 1 40 ? 145.259 10.143 -0.825 1.00 0.00 227 GLU A O 17
ATOM 25145 N N . PRO A 1 41 ? 144.840 8.795 -2.579 1.00 0.00 228 PRO A N 17
ATOM 25146 C CA . PRO A 1 41 ? 143.390 8.908 -2.422 1.00 0.00 228 PRO A CA 17
ATOM 25147 C C . PRO A 1 41 ? 142.897 8.233 -1.142 1.00 0.00 228 PRO A C 17
ATOM 25148 O O . PRO A 1 41 ? 141.863 8.612 -0.592 1.00 0.00 228 PRO A O 17
ATOM 25159 N N . PHE A 1 42 ? 143.633 7.231 -0.668 1.00 0.00 229 PHE A N 17
ATOM 25160 C CA . PHE A 1 42 ? 143.309 6.612 0.613 1.00 0.00 229 PHE A CA 17
ATOM 25161 C C . PHE A 1 42 ? 144.354 6.933 1.673 1.00 0.00 229 PHE A C 17
ATOM 25162 O O . PHE A 1 42 ? 144.118 6.742 2.861 1.00 0.00 229 PHE A O 17
ATOM 25179 N N . GLY A 1 43 ? 145.486 7.466 1.254 1.00 0.00 230 GLY A N 17
ATOM 25180 C CA . GLY A 1 43 ? 146.565 7.702 2.179 1.00 0.00 230 GLY A CA 17
ATOM 25181 C C . GLY A 1 43 ? 147.608 8.628 1.604 1.00 0.00 230 GLY A C 17
ATOM 25182 O O . GLY A 1 43 ? 148.486 8.198 0.865 1.00 0.00 230 GLY A O 17
ATOM 25186 N N . PRO A 1 44 ? 147.523 9.919 1.912 1.00 0.00 231 PRO A N 17
ATOM 25187 C CA . PRO A 1 44 ? 148.494 10.894 1.438 1.00 0.00 231 PRO A CA 17
ATOM 25188 C C . PRO A 1 44 ? 149.887 10.605 1.987 1.00 0.00 231 PRO A C 17
ATOM 25189 O O . PRO A 1 44 ? 150.058 10.359 3.182 1.00 0.00 231 PRO A O 17
ATOM 25200 N N . ILE A 1 45 ? 150.867 10.587 1.100 1.00 0.00 232 ILE A N 17
ATOM 25201 C CA . ILE A 1 45 ? 152.246 10.350 1.489 1.00 0.00 232 ILE A CA 17
ATOM 25202 C C . ILE A 1 45 ? 153.066 11.625 1.340 1.00 0.00 232 ILE A C 17
ATOM 25203 O O . ILE A 1 45 ? 152.824 12.421 0.430 1.00 0.00 232 ILE A O 17
ATOM 25219 N N . ASP A 1 46 ? 154.041 11.807 2.221 1.00 0.00 233 ASP A N 17
ATOM 25220 C CA . ASP A 1 46 ? 154.933 12.960 2.147 1.00 0.00 233 ASP A CA 17
ATOM 25221 C C . ASP A 1 46 ? 156.329 12.534 1.734 1.00 0.00 233 ASP A C 17
ATOM 25222 O O . ASP A 1 46 ? 157.102 13.331 1.202 1.00 0.00 233 ASP A O 17
ATOM 25231 N N . GLN A 1 47 ? 156.640 11.267 1.958 1.00 0.00 234 GLN A N 17
ATOM 25232 C CA . GLN A 1 47 ? 157.965 10.752 1.668 1.00 0.00 234 GLN A CA 17
ATOM 25233 C C . GLN A 1 47 ? 157.869 9.415 0.958 1.00 0.00 234 GLN A C 17
ATOM 25234 O O . GLN A 1 47 ? 157.319 8.452 1.501 1.00 0.00 234 GLN A O 17
ATOM 25248 N N . ILE A 1 48 ? 158.405 9.363 -0.247 1.00 0.00 235 ILE A N 17
ATOM 25249 C CA . ILE A 1 48 ? 158.383 8.151 -1.052 1.00 0.00 235 ILE A CA 17
ATOM 25250 C C . ILE A 1 48 ? 159.738 7.944 -1.711 1.00 0.00 235 ILE A C 17
ATOM 25251 O O . ILE A 1 48 ? 160.105 8.658 -2.645 1.00 0.00 235 ILE A O 17
ATOM 25267 N N . LYS A 1 49 ? 160.485 6.980 -1.210 1.00 0.00 236 LYS A N 17
ATOM 25268 C CA . LYS A 1 49 ? 161.808 6.696 -1.738 1.00 0.00 236 LYS A CA 17
ATOM 25269 C C . LYS A 1 49 ? 161.824 5.341 -2.423 1.00 0.00 236 LYS A C 17
ATOM 25270 O O . LYS A 1 49 ? 161.752 4.300 -1.771 1.00 0.00 236 LYS A O 17
ATOM 25289 N N . ILE A 1 50 ? 161.912 5.363 -3.738 1.00 0.00 237 ILE A N 17
ATOM 25290 C CA . ILE A 1 50 ? 161.942 4.144 -4.523 1.00 0.00 237 ILE A CA 17
ATOM 25291 C C . ILE A 1 50 ? 163.362 3.805 -4.924 1.00 0.00 237 ILE A C 17
ATOM 25292 O O . ILE A 1 50 ? 164.022 4.571 -5.631 1.00 0.00 237 ILE A O 17
ATOM 25308 N N . VAL A 1 51 ? 163.834 2.669 -4.466 1.00 0.00 238 VAL A N 17
ATOM 25309 C CA . VAL A 1 51 ? 165.110 2.162 -4.907 1.00 0.00 238 VAL A CA 17
ATOM 25310 C C . VAL A 1 51 ? 164.869 1.097 -5.964 1.00 0.00 238 VAL A C 17
ATOM 25311 O O . VAL A 1 51 ? 164.755 -0.093 -5.661 1.00 0.00 238 VAL A O 17
ATOM 25324 N N . THR A 1 52 ? 164.765 1.549 -7.206 1.00 0.00 239 THR A N 17
ATOM 25325 C CA . THR A 1 52 ? 164.449 0.687 -8.335 1.00 0.00 239 THR A CA 17
ATOM 25326 C C . THR A 1 52 ? 165.565 -0.332 -8.564 1.00 0.00 239 THR A C 17
ATOM 25327 O O . THR A 1 52 ? 165.356 -1.385 -9.170 1.00 0.00 239 THR A O 17
ATOM 25338 N N . GLU A 1 53 ? 166.743 -0.014 -8.045 1.00 0.00 240 GLU A N 17
ATOM 25339 C CA . GLU A 1 53 ? 167.901 -0.891 -8.138 1.00 0.00 240 GLU A CA 17
ATOM 25340 C C . GLU A 1 53 ? 167.694 -2.155 -7.310 1.00 0.00 240 GLU A C 17
ATOM 25341 O O . GLU A 1 53 ? 168.251 -3.208 -7.614 1.00 0.00 240 GLU A O 17
ATOM 25353 N N . ARG A 1 54 ? 166.897 -2.039 -6.255 1.00 0.00 241 ARG A N 17
ATOM 25354 C CA . ARG A 1 54 ? 166.675 -3.151 -5.342 1.00 0.00 241 ARG A CA 17
ATOM 25355 C C . ARG A 1 54 ? 165.194 -3.523 -5.296 1.00 0.00 241 ARG A C 17
ATOM 25356 O O . ARG A 1 54 ? 164.781 -4.373 -4.504 1.00 0.00 241 ARG A O 17
ATOM 25377 N N . ASN A 1 55 ? 164.405 -2.863 -6.151 1.00 0.00 242 ASN A N 17
ATOM 25378 C CA . ASN A 1 55 ? 162.977 -3.155 -6.306 1.00 0.00 242 ASN A CA 17
ATOM 25379 C C . ASN A 1 55 ? 162.201 -2.811 -5.042 1.00 0.00 242 ASN A C 17
ATOM 25380 O O . ASN A 1 55 ? 161.114 -3.339 -4.805 1.00 0.00 242 ASN A O 17
ATOM 25391 N N . ILE A 1 56 ? 162.740 -1.895 -4.259 1.00 0.00 243 ILE A N 17
ATOM 25392 C CA . ILE A 1 56 ? 162.170 -1.573 -2.963 1.00 0.00 243 ILE A CA 17
ATOM 25393 C C . ILE A 1 56 ? 161.804 -0.099 -2.865 1.00 0.00 243 ILE A C 17
ATOM 25394 O O . ILE A 1 56 ? 162.434 0.750 -3.492 1.00 0.00 243 ILE A O 17
ATOM 25410 N N . ALA A 1 57 ? 160.775 0.194 -2.082 1.00 0.00 244 ALA A N 17
ATOM 25411 C CA . ALA A 1 57 ? 160.321 1.562 -1.890 1.00 0.00 244 ALA A CA 17
ATOM 25412 C C . ALA A 1 57 ? 159.896 1.803 -0.450 1.00 0.00 244 ALA A C 17
ATOM 25413 O O . ALA A 1 57 ? 159.195 0.982 0.154 1.00 0.00 244 ALA A O 17
ATOM 25420 N N . PHE A 1 58 ? 160.330 2.931 0.086 1.00 0.00 245 PHE A N 17
ATOM 25421 C CA . PHE A 1 58 ? 159.982 3.347 1.434 1.00 0.00 245 PHE A CA 17
ATOM 25422 C C . PHE A 1 58 ? 158.988 4.497 1.372 1.00 0.00 245 PHE A C 17
ATOM 25423 O O . PHE A 1 58 ? 159.319 5.591 0.915 1.00 0.00 245 PHE A O 17
ATOM 25440 N N . VAL A 1 59 ? 157.772 4.240 1.815 1.00 0.00 246 VAL A N 17
ATOM 25441 C CA . VAL A 1 59 ? 156.708 5.230 1.752 1.00 0.00 246 VAL A CA 17
ATOM 25442 C C . VAL A 1 59 ? 156.327 5.669 3.156 1.00 0.00 246 VAL A C 17
ATOM 25443 O O . VAL A 1 59 ? 156.075 4.828 4.018 1.00 0.00 246 VAL A O 17
ATOM 25456 N N . HIS A 1 60 ? 156.292 6.971 3.402 1.00 0.00 247 HIS A N 17
ATOM 25457 C CA . HIS A 1 60 ? 155.901 7.461 4.716 1.00 0.00 247 HIS A CA 17
ATOM 25458 C C . HIS A 1 60 ? 154.542 8.132 4.672 1.00 0.00 247 HIS A C 17
ATOM 25459 O O . HIS A 1 60 ? 154.401 9.265 4.209 1.00 0.00 247 HIS A O 17
ATOM 25474 N N . PHE A 1 61 ? 153.550 7.416 5.168 1.00 0.00 248 PHE A N 17
ATOM 25475 C CA . PHE A 1 61 ? 152.183 7.920 5.235 1.00 0.00 248 PHE A CA 17
ATOM 25476 C C . PHE A 1 61 ? 151.966 8.713 6.512 1.00 0.00 248 PHE A C 17
ATOM 25477 O O . PHE A 1 61 ? 151.755 8.124 7.581 1.00 0.00 248 PHE A O 17
ATOM 25494 N N . LEU A 1 62 ? 152.025 10.040 6.375 1.00 0.00 249 LEU A N 17
ATOM 25495 C CA . LEU A 1 62 ? 151.925 10.988 7.493 1.00 0.00 249 LEU A CA 17
ATOM 25496 C C . LEU A 1 62 ? 150.928 10.555 8.566 1.00 0.00 249 LEU A C 17
ATOM 25497 O O . LEU A 1 62 ? 151.254 10.558 9.754 1.00 0.00 249 LEU A O 17
ATOM 25513 N N . ASN A 1 63 ? 149.723 10.186 8.162 1.00 0.00 250 ASN A N 17
ATOM 25514 C CA . ASN A 1 63 ? 148.730 9.717 9.117 1.00 0.00 250 ASN A CA 17
ATOM 25515 C C . ASN A 1 63 ? 148.825 8.208 9.271 1.00 0.00 250 ASN A C 17
ATOM 25516 O O . ASN A 1 63 ? 149.010 7.488 8.289 1.00 0.00 250 ASN A O 17
ATOM 25527 N N . ILE A 1 64 ? 148.693 7.737 10.503 1.00 0.00 251 ILE A N 17
ATOM 25528 C CA . ILE A 1 64 ? 148.831 6.318 10.804 1.00 0.00 251 ILE A CA 17
ATOM 25529 C C . ILE A 1 64 ? 147.790 5.508 10.014 1.00 0.00 251 ILE A C 17
ATOM 25530 O O . ILE A 1 64 ? 148.109 4.475 9.427 1.00 0.00 251 ILE A O 17
ATOM 25546 N N . ALA A 1 65 ? 146.568 6.028 9.940 1.00 0.00 252 ALA A N 17
ATOM 25547 C CA . ALA A 1 65 ? 145.469 5.317 9.301 1.00 0.00 252 ALA A CA 17
ATOM 25548 C C . ALA A 1 65 ? 145.643 5.290 7.791 1.00 0.00 252 ALA A C 17
ATOM 25549 O O . ALA A 1 65 ? 145.230 4.338 7.128 1.00 0.00 252 ALA A O 17
ATOM 25556 N N . ALA A 1 66 ? 146.270 6.334 7.258 1.00 0.00 253 ALA A N 17
ATOM 25557 C CA . ALA A 1 66 ? 146.544 6.424 5.832 1.00 0.00 253 ALA A CA 17
ATOM 25558 C C . ALA A 1 66 ? 147.403 5.251 5.382 1.00 0.00 253 ALA A C 17
ATOM 25559 O O . ALA A 1 66 ? 147.188 4.680 4.315 1.00 0.00 253 ALA A O 17
ATOM 25566 N N . ALA A 1 67 ? 148.365 4.888 6.222 1.00 0.00 254 ALA A N 17
ATOM 25567 C CA . ALA A 1 67 ? 149.239 3.760 5.942 1.00 0.00 254 ALA A CA 17
ATOM 25568 C C . ALA A 1 67 ? 148.471 2.453 6.024 1.00 0.00 254 ALA A C 17
ATOM 25569 O O . ALA A 1 67 ? 148.645 1.569 5.186 1.00 0.00 254 ALA A O 17
ATOM 25576 N N . ILE A 1 68 ? 147.614 2.349 7.034 1.00 0.00 255 ILE A N 17
ATOM 25577 C CA . ILE A 1 68 ? 146.839 1.138 7.266 1.00 0.00 255 ILE A CA 17
ATOM 25578 C C . ILE A 1 68 ? 146.009 0.773 6.046 1.00 0.00 255 ILE A C 17
ATOM 25579 O O . ILE A 1 68 ? 146.190 -0.291 5.455 1.00 0.00 255 ILE A O 17
ATOM 25595 N N . LYS A 1 69 ? 145.114 1.670 5.665 1.00 0.00 256 LYS A N 17
ATOM 25596 C CA . LYS A 1 69 ? 144.217 1.418 4.552 1.00 0.00 256 LYS A CA 17
ATOM 25597 C C . LYS A 1 69 ? 144.988 1.202 3.257 1.00 0.00 256 LYS A C 17
ATOM 25598 O O . LYS A 1 69 ? 144.634 0.341 2.464 1.00 0.00 256 LYS A O 17
ATOM 25617 N N . ALA A 1 70 ? 146.057 1.958 3.060 1.00 0.00 257 ALA A N 17
ATOM 25618 C CA . ALA A 1 70 ? 146.879 1.812 1.871 1.00 0.00 257 ALA A CA 17
ATOM 25619 C C . ALA A 1 70 ? 147.501 0.420 1.793 1.00 0.00 257 ALA A C 17
ATOM 25620 O O . ALA A 1 70 ? 147.419 -0.245 0.764 1.00 0.00 257 ALA A O 17
ATOM 25627 N N . VAL A 1 71 ? 148.098 -0.028 2.888 1.00 0.00 258 VAL A N 17
ATOM 25628 C CA . VAL A 1 71 ? 148.728 -1.346 2.938 1.00 0.00 258 VAL A CA 17
ATOM 25629 C C . VAL A 1 71 ? 147.679 -2.461 2.863 1.00 0.00 258 VAL A C 17
ATOM 25630 O O . VAL A 1 71 ? 147.976 -3.580 2.449 1.00 0.00 258 VAL A O 17
ATOM 25643 N N . GLN A 1 72 ? 146.452 -2.152 3.254 1.00 0.00 259 GLN A N 17
ATOM 25644 C CA . GLN A 1 72 ? 145.360 -3.117 3.169 1.00 0.00 259 GLN A CA 17
ATOM 25645 C C . GLN A 1 72 ? 144.710 -3.136 1.776 1.00 0.00 259 GLN A C 17
ATOM 25646 O O . GLN A 1 72 ? 144.099 -4.131 1.387 1.00 0.00 259 GLN A O 17
ATOM 25660 N N . GLU A 1 73 ? 144.836 -2.039 1.039 1.00 0.00 260 GLU A N 17
ATOM 25661 C CA . GLU A 1 73 ? 144.206 -1.907 -0.276 1.00 0.00 260 GLU A CA 17
ATOM 25662 C C . GLU A 1 73 ? 145.184 -2.267 -1.388 1.00 0.00 260 GLU A C 17
ATOM 25663 O O . GLU A 1 73 ? 144.786 -2.783 -2.431 1.00 0.00 260 GLU A O 17
ATOM 25675 N N . LEU A 1 74 ? 146.467 -1.997 -1.151 1.00 0.00 261 LEU A N 17
ATOM 25676 C CA . LEU A 1 74 ? 147.522 -2.288 -2.120 1.00 0.00 261 LEU A CA 17
ATOM 25677 C C . LEU A 1 74 ? 147.471 -3.751 -2.594 1.00 0.00 261 LEU A C 17
ATOM 25678 O O . LEU A 1 74 ? 147.470 -4.015 -3.794 1.00 0.00 261 LEU A O 17
ATOM 25694 N N . PRO A 1 75 ? 147.386 -4.724 -1.667 1.00 0.00 262 PRO A N 17
ATOM 25695 C CA . PRO A 1 75 ? 147.366 -6.146 -2.022 1.00 0.00 262 PRO A CA 17
ATOM 25696 C C . PRO A 1 75 ? 146.093 -6.554 -2.761 1.00 0.00 262 PRO A C 17
ATOM 25697 O O . PRO A 1 75 ? 146.041 -7.619 -3.379 1.00 0.00 262 PRO A O 17
ATOM 25708 N N . LEU A 1 76 ? 145.068 -5.706 -2.702 1.00 0.00 263 LEU A N 17
ATOM 25709 C CA . LEU A 1 76 ? 143.790 -6.016 -3.342 1.00 0.00 263 LEU A CA 17
ATOM 25710 C C . LEU A 1 76 ? 143.782 -5.564 -4.796 1.00 0.00 263 LEU A C 17
ATOM 25711 O O . LEU A 1 76 ? 142.869 -5.873 -5.560 1.00 0.00 263 LEU A O 17
ATOM 25727 N N . ASN A 1 77 ? 144.810 -4.838 -5.165 1.00 0.00 264 ASN A N 17
ATOM 25728 C CA . ASN A 1 77 ? 144.866 -4.182 -6.464 1.00 0.00 264 ASN A CA 17
ATOM 25729 C C . ASN A 1 77 ? 145.839 -4.869 -7.412 1.00 0.00 264 ASN A C 17
ATOM 25730 O O . ASN A 1 77 ? 146.850 -5.397 -6.986 1.00 0.00 264 ASN A O 17
ATOM 25741 N N . PRO A 1 78 ? 145.562 -4.812 -8.721 1.00 0.00 265 PRO A N 17
ATOM 25742 C CA . PRO A 1 78 ? 146.260 -5.615 -9.730 1.00 0.00 265 PRO A CA 17
ATOM 25743 C C . PRO A 1 78 ? 147.733 -5.250 -9.858 1.00 0.00 265 PRO A C 17
ATOM 25744 O O . PRO A 1 78 ? 148.585 -6.124 -10.016 1.00 0.00 265 PRO A O 17
ATOM 25755 N N . LYS A 1 79 ? 148.034 -3.963 -9.783 1.00 0.00 266 LYS A N 17
ATOM 25756 C CA . LYS A 1 79 ? 149.398 -3.499 -9.963 1.00 0.00 266 LYS A CA 17
ATOM 25757 C C . LYS A 1 79 ? 150.133 -3.558 -8.642 1.00 0.00 266 LYS A C 17
ATOM 25758 O O . LYS A 1 79 ? 151.262 -4.034 -8.559 1.00 0.00 266 LYS A O 17
ATOM 25777 N N . TRP A 1 80 ? 149.455 -3.098 -7.604 1.00 0.00 267 TRP A N 17
ATOM 25778 C CA . TRP A 1 80 ? 150.053 -2.994 -6.284 1.00 0.00 267 TRP A CA 17
ATOM 25779 C C . TRP A 1 80 ? 150.263 -4.372 -5.674 1.00 0.00 267 TRP A C 17
ATOM 25780 O O . TRP A 1 80 ? 151.213 -4.582 -4.924 1.00 0.00 267 TRP A O 17
ATOM 25801 N N . SER A 1 81 ? 149.376 -5.311 -5.997 1.00 0.00 268 SER A N 17
ATOM 25802 C CA . SER A 1 81 ? 149.497 -6.671 -5.477 1.00 0.00 268 SER A CA 17
ATOM 25803 C C . SER A 1 81 ? 150.772 -7.338 -5.993 1.00 0.00 268 SER A C 17
ATOM 25804 O O . SER A 1 81 ? 151.307 -8.250 -5.359 1.00 0.00 268 SER A O 17
ATOM 25812 N N . LYS A 1 82 ? 151.270 -6.866 -7.134 1.00 0.00 269 LYS A N 17
ATOM 25813 C CA . LYS A 1 82 ? 152.509 -7.388 -7.697 1.00 0.00 269 LYS A CA 17
ATOM 25814 C C . LYS A 1 82 ? 153.696 -6.945 -6.852 1.00 0.00 269 LYS A C 17
ATOM 25815 O O . LYS A 1 82 ? 154.795 -7.489 -6.960 1.00 0.00 269 LYS A O 17
ATOM 25834 N N . ARG A 1 83 ? 153.460 -5.953 -6.007 1.00 0.00 270 ARG A N 17
ATOM 25835 C CA . ARG A 1 83 ? 154.452 -5.506 -5.052 1.00 0.00 270 ARG A CA 17
ATOM 25836 C C . ARG A 1 83 ? 154.230 -6.223 -3.731 1.00 0.00 270 ARG A C 17
ATOM 25837 O O . ARG A 1 83 ? 153.131 -6.700 -3.450 1.00 0.00 270 ARG A O 17
ATOM 25858 N N . ARG A 1 84 ? 155.271 -6.324 -2.933 1.00 0.00 271 ARG A N 17
ATOM 25859 C CA . ARG A 1 84 ? 155.138 -6.861 -1.592 1.00 0.00 271 ARG A CA 17
ATOM 25860 C C . ARG A 1 84 ? 155.179 -5.715 -0.600 1.00 0.00 271 ARG A C 17
ATOM 25861 O O . ARG A 1 84 ? 156.236 -5.127 -0.371 1.00 0.00 271 ARG A O 17
ATOM 25882 N N . ILE A 1 85 ? 154.027 -5.371 -0.045 1.00 0.00 272 ILE A N 17
ATOM 25883 C CA . ILE A 1 85 ? 153.945 -4.241 0.860 1.00 0.00 272 ILE A CA 17
ATOM 25884 C C . ILE A 1 85 ? 153.610 -4.705 2.269 1.00 0.00 272 ILE A C 17
ATOM 25885 O O . ILE A 1 85 ? 152.811 -5.620 2.468 1.00 0.00 272 ILE A O 17
ATOM 25901 N N . TYR A 1 86 ? 154.272 -4.114 3.232 1.00 0.00 273 TYR A N 17
ATOM 25902 C CA . TYR A 1 86 ? 153.990 -4.388 4.625 1.00 0.00 273 TYR A CA 17
ATOM 25903 C C . TYR A 1 86 ? 154.355 -3.186 5.479 1.00 0.00 273 TYR A C 17
ATOM 25904 O O . TYR A 1 86 ? 155.006 -2.251 5.003 1.00 0.00 273 TYR A O 17
ATOM 25922 N N . TYR A 1 87 ? 153.919 -3.206 6.726 1.00 0.00 274 TYR A N 17
ATOM 25923 C CA . TYR A 1 87 ? 154.307 -2.193 7.683 1.00 0.00 274 TYR A CA 17
ATOM 25924 C C . TYR A 1 87 ? 155.792 -2.270 7.965 1.00 0.00 274 TYR A C 17
ATOM 25925 O O . TYR A 1 87 ? 156.304 -3.320 8.365 1.00 0.00 274 TYR A O 17
ATOM 25943 N N . GLY A 1 88 ? 156.474 -1.166 7.726 1.00 0.00 275 GLY A N 17
ATOM 25944 C CA . GLY A 1 88 ? 157.882 -1.089 8.025 1.00 0.00 275 GLY A CA 17
ATOM 25945 C C . GLY A 1 88 ? 158.149 -1.343 9.491 1.00 0.00 275 GLY A C 17
ATOM 25946 O O . GLY A 1 88 ? 157.485 -0.774 10.360 1.00 0.00 275 GLY A O 17
ATOM 25950 N N . ARG A 1 89 ? 159.094 -2.219 9.767 1.00 0.00 276 ARG A N 17
ATOM 25951 C CA . ARG A 1 89 ? 159.472 -2.516 11.135 1.00 0.00 276 ARG A CA 17
ATOM 25952 C C . ARG A 1 89 ? 160.662 -1.664 11.521 1.00 0.00 276 ARG A C 17
ATOM 25953 O O . ARG A 1 89 ? 161.506 -1.353 10.673 1.00 0.00 276 ARG A O 17
ATOM 25974 N N . ASP A 1 90 ? 160.714 -1.276 12.794 1.00 0.00 277 ASP A N 17
ATOM 25975 C CA . ASP A 1 90 ? 161.751 -0.391 13.295 1.00 0.00 277 ASP A CA 17
ATOM 25976 C C . ASP A 1 90 ? 161.681 0.950 12.545 1.00 0.00 277 ASP A C 17
ATOM 25977 O O . ASP A 1 90 ? 160.705 1.214 11.839 1.00 0.00 277 ASP A O 17
ATOM 25986 N N . ARG A 1 91 ? 162.681 1.801 12.692 1.00 0.00 278 ARG A N 17
ATOM 25987 C CA . ARG A 1 91 ? 162.690 3.086 12.002 1.00 0.00 278 ARG A CA 17
ATOM 25988 C C . ARG A 1 91 ? 163.334 2.952 10.631 1.00 0.00 278 ARG A C 17
ATOM 25989 O O . ARG A 1 91 ? 163.613 3.946 9.955 1.00 0.00 278 ARG A O 17
ATOM 26010 N N . CYS A 1 92 ? 163.543 1.702 10.236 1.00 0.00 279 CYS A N 17
ATOM 26011 C CA . CYS A 1 92 ? 164.121 1.361 8.941 1.00 0.00 279 CYS A CA 17
ATOM 26012 C C . CYS A 1 92 ? 165.488 2.008 8.776 1.00 0.00 279 CYS A C 17
ATOM 26013 O O . CYS A 1 92 ? 165.673 2.931 7.980 1.00 0.00 279 CYS A O 17
ATOM 26021 N N . ALA A 1 93 ? 166.437 1.520 9.555 1.00 0.00 280 ALA A N 17
ATOM 26022 C CA . ALA A 1 93 ? 167.771 2.076 9.582 1.00 0.00 280 ALA A CA 17
ATOM 26023 C C . ALA A 1 93 ? 168.779 1.015 9.994 1.00 0.00 280 ALA A C 17
ATOM 26024 O O . ALA A 1 93 ? 168.609 0.343 11.013 1.00 0.00 280 ALA A O 17
ATOM 26031 N N . VAL A 1 94 ? 169.806 0.851 9.186 1.00 0.00 281 VAL A N 17
ATOM 26032 C CA . VAL A 1 94 ? 170.871 -0.085 9.483 1.00 0.00 281 VAL A CA 17
ATOM 26033 C C . VAL A 1 94 ? 172.161 0.683 9.761 1.00 0.00 281 VAL A C 17
ATOM 26034 O O . VAL A 1 94 ? 172.936 1.006 8.860 1.00 0.00 281 VAL A O 17
ATOM 26047 N N . GLY A 1 95 ? 172.348 1.030 11.017 1.00 0.00 282 GLY A N 17
ATOM 26048 C CA . GLY A 1 95 ? 173.489 1.823 11.409 1.00 0.00 282 GLY A CA 17
ATOM 26049 C C . GLY A 1 95 ? 173.068 3.214 11.822 1.00 0.00 282 GLY A C 17
ATOM 26050 O O . GLY A 1 95 ? 173.140 3.558 13.002 1.00 0.00 282 GLY A O 17
ATOM 26054 N N . LEU A 1 96 ? 172.606 3.987 10.840 1.00 0.00 283 LEU A N 17
ATOM 26055 C CA . LEU A 1 96 ? 172.106 5.348 11.040 1.00 0.00 283 LEU A CA 17
ATOM 26056 C C . LEU A 1 96 ? 172.988 6.145 12.000 1.00 0.00 283 LEU A C 17
ATOM 26057 O O . LEU A 1 96 ? 172.665 6.302 13.181 1.00 0.00 283 LEU A O 17
ATOM 26073 N N . LYS A 1 97 ? 174.109 6.626 11.485 1.00 0.00 284 LYS A N 17
ATOM 26074 C CA . LYS A 1 97 ? 175.052 7.408 12.273 1.00 0.00 284 LYS A CA 17
ATOM 26075 C C . LYS A 1 97 ? 176.055 8.102 11.356 1.00 0.00 284 LYS A C 17
ATOM 26076 O O . LYS A 1 97 ? 177.134 7.533 11.088 1.00 0.00 284 LYS A O 17
ATOM 26096 N N . ASN A 1 1 ? 158.366 -13.253 -3.145 1.00 0.00 188 ASN A N 18
ATOM 26097 C CA . ASN A 1 1 ? 157.350 -14.327 -3.176 1.00 0.00 188 ASN A CA 18
ATOM 26098 C C . ASN A 1 1 ? 155.970 -13.722 -3.394 1.00 0.00 188 ASN A C 18
ATOM 26099 O O . ASN A 1 1 ? 155.476 -12.965 -2.560 1.00 0.00 188 ASN A O 18
ATOM 26112 N N . SER A 1 2 ? 155.356 -14.051 -4.522 1.00 0.00 189 SER A N 18
ATOM 26113 C CA . SER A 1 2 ? 154.052 -13.506 -4.866 1.00 0.00 189 SER A CA 18
ATOM 26114 C C . SER A 1 2 ? 152.952 -14.534 -4.613 1.00 0.00 189 SER A C 18
ATOM 26115 O O . SER A 1 2 ? 151.765 -14.209 -4.642 1.00 0.00 189 SER A O 18
ATOM 26123 N N . ALA A 1 3 ? 153.355 -15.774 -4.356 1.00 0.00 190 ALA A N 18
ATOM 26124 C CA . ALA A 1 3 ? 152.404 -16.844 -4.090 1.00 0.00 190 ALA A CA 18
ATOM 26125 C C . ALA A 1 3 ? 151.866 -16.731 -2.673 1.00 0.00 190 ALA A C 18
ATOM 26126 O O . ALA A 1 3 ? 150.677 -16.930 -2.429 1.00 0.00 190 ALA A O 18
ATOM 26133 N N . SER A 1 4 ? 152.751 -16.414 -1.743 1.00 0.00 191 SER A N 18
ATOM 26134 C CA . SER A 1 4 ? 152.362 -16.214 -0.359 1.00 0.00 191 SER A CA 18
ATOM 26135 C C . SER A 1 4 ? 151.780 -14.819 -0.169 1.00 0.00 191 SER A C 18
ATOM 26136 O O . SER A 1 4 ? 152.001 -13.924 -0.991 1.00 0.00 191 SER A O 18
ATOM 26144 N N . ASN A 1 5 ? 151.037 -14.643 0.908 1.00 0.00 192 ASN A N 18
ATOM 26145 C CA . ASN A 1 5 ? 150.431 -13.359 1.215 1.00 0.00 192 ASN A CA 18
ATOM 26146 C C . ASN A 1 5 ? 151.410 -12.489 1.991 1.00 0.00 192 ASN A C 18
ATOM 26147 O O . ASN A 1 5 ? 151.865 -12.859 3.076 1.00 0.00 192 ASN A O 18
ATOM 26158 N N . SER A 1 6 ? 151.744 -11.344 1.428 1.00 0.00 193 SER A N 18
ATOM 26159 C CA . SER A 1 6 ? 152.662 -10.420 2.065 1.00 0.00 193 SER A CA 18
ATOM 26160 C C . SER A 1 6 ? 151.927 -9.140 2.451 1.00 0.00 193 SER A C 18
ATOM 26161 O O . SER A 1 6 ? 151.811 -8.208 1.653 1.00 0.00 193 SER A O 18
ATOM 26169 N N . SER A 1 7 ? 151.404 -9.132 3.670 1.00 0.00 194 SER A N 18
ATOM 26170 C CA . SER A 1 7 ? 150.616 -8.023 4.184 1.00 0.00 194 SER A CA 18
ATOM 26171 C C . SER A 1 7 ? 150.262 -8.316 5.642 1.00 0.00 194 SER A C 18
ATOM 26172 O O . SER A 1 7 ? 151.006 -9.009 6.335 1.00 0.00 194 SER A O 18
ATOM 26180 N N . VAL A 1 8 ? 149.136 -7.801 6.106 1.00 0.00 195 VAL A N 18
ATOM 26181 C CA . VAL A 1 8 ? 148.686 -8.067 7.462 1.00 0.00 195 VAL A CA 18
ATOM 26182 C C . VAL A 1 8 ? 148.015 -9.438 7.569 1.00 0.00 195 VAL A C 18
ATOM 26183 O O . VAL A 1 8 ? 146.791 -9.552 7.532 1.00 0.00 195 VAL A O 18
ATOM 26196 N N . LEU A 1 9 ? 148.835 -10.477 7.684 1.00 0.00 196 LEU A N 18
ATOM 26197 C CA . LEU A 1 9 ? 148.345 -11.852 7.811 1.00 0.00 196 LEU A CA 18
ATOM 26198 C C . LEU A 1 9 ? 147.472 -12.008 9.042 1.00 0.00 196 LEU A C 18
ATOM 26199 O O . LEU A 1 9 ? 147.993 -12.168 10.139 1.00 0.00 196 LEU A O 18
ATOM 26215 N N . LEU A 1 10 ? 146.155 -11.959 8.870 1.00 0.00 197 LEU A N 18
ATOM 26216 C CA . LEU A 1 10 ? 145.230 -12.032 10.002 1.00 0.00 197 LEU A CA 18
ATOM 26217 C C . LEU A 1 10 ? 145.589 -10.972 11.046 1.00 0.00 197 LEU A C 18
ATOM 26218 O O . LEU A 1 10 ? 145.317 -11.134 12.237 1.00 0.00 197 LEU A O 18
ATOM 26234 N N . ALA A 1 11 ? 146.210 -9.892 10.565 1.00 0.00 198 ALA A N 18
ATOM 26235 C CA . ALA A 1 11 ? 146.671 -8.791 11.406 1.00 0.00 198 ALA A CA 18
ATOM 26236 C C . ALA A 1 11 ? 147.750 -9.231 12.406 1.00 0.00 198 ALA A C 18
ATOM 26237 O O . ALA A 1 11 ? 147.874 -8.644 13.480 1.00 0.00 198 ALA A O 18
ATOM 26244 N N . VAL A 1 12 ? 148.545 -10.247 12.058 1.00 0.00 199 VAL A N 18
ATOM 26245 C CA . VAL A 1 12 ? 149.664 -10.638 12.919 1.00 0.00 199 VAL A CA 18
ATOM 26246 C C . VAL A 1 12 ? 150.892 -9.780 12.633 1.00 0.00 199 VAL A C 18
ATOM 26247 O O . VAL A 1 12 ? 151.766 -9.629 13.484 1.00 0.00 199 VAL A O 18
ATOM 26260 N N . GLN A 1 13 ? 150.947 -9.218 11.432 1.00 0.00 200 GLN A N 18
ATOM 26261 C CA . GLN A 1 13 ? 152.068 -8.380 11.033 1.00 0.00 200 GLN A CA 18
ATOM 26262 C C . GLN A 1 13 ? 151.672 -6.911 11.070 1.00 0.00 200 GLN A C 18
ATOM 26263 O O . GLN A 1 13 ? 151.339 -6.323 10.041 1.00 0.00 200 GLN A O 18
ATOM 26277 N N . GLN A 1 14 ? 151.658 -6.346 12.271 1.00 0.00 201 GLN A N 18
ATOM 26278 C CA . GLN A 1 14 ? 151.345 -4.943 12.472 1.00 0.00 201 GLN A CA 18
ATOM 26279 C C . GLN A 1 14 ? 151.585 -4.568 13.931 1.00 0.00 201 GLN A C 18
ATOM 26280 O O . GLN A 1 14 ? 151.588 -5.435 14.806 1.00 0.00 201 GLN A O 18
ATOM 26294 N N . SER A 1 15 ? 151.812 -3.288 14.192 1.00 0.00 202 SER A N 18
ATOM 26295 C CA . SER A 1 15 ? 152.071 -2.824 15.553 1.00 0.00 202 SER A CA 18
ATOM 26296 C C . SER A 1 15 ? 151.613 -1.381 15.737 1.00 0.00 202 SER A C 18
ATOM 26297 O O . SER A 1 15 ? 152.041 -0.697 16.666 1.00 0.00 202 SER A O 18
ATOM 26305 N N . GLY A 1 16 ? 150.732 -0.930 14.855 1.00 0.00 203 GLY A N 18
ATOM 26306 C CA . GLY A 1 16 ? 150.268 0.441 14.909 1.00 0.00 203 GLY A CA 18
ATOM 26307 C C . GLY A 1 16 ? 151.278 1.388 14.304 1.00 0.00 203 GLY A C 18
ATOM 26308 O O . GLY A 1 16 ? 151.423 2.528 14.746 1.00 0.00 203 GLY A O 18
ATOM 26312 N N . ALA A 1 17 ? 151.980 0.903 13.289 1.00 0.00 204 ALA A N 18
ATOM 26313 C CA . ALA A 1 17 ? 153.034 1.668 12.645 1.00 0.00 204 ALA A CA 18
ATOM 26314 C C . ALA A 1 17 ? 152.458 2.813 11.828 1.00 0.00 204 ALA A C 18
ATOM 26315 O O . ALA A 1 17 ? 151.757 2.591 10.840 1.00 0.00 204 ALA A O 18
ATOM 26322 N N . CYS A 1 18 ? 152.748 4.034 12.244 1.00 0.00 205 CYS A N 18
ATOM 26323 C CA . CYS A 1 18 ? 152.321 5.196 11.497 1.00 0.00 205 CYS A CA 18
ATOM 26324 C C . CYS A 1 18 ? 153.382 5.555 10.479 1.00 0.00 205 CYS A C 18
ATOM 26325 O O . CYS A 1 18 ? 154.573 5.381 10.740 1.00 0.00 205 CYS A O 18
ATOM 26333 N N . ARG A 1 19 ? 152.948 6.074 9.333 1.00 0.00 206 ARG A N 18
ATOM 26334 C CA . ARG A 1 19 ? 153.848 6.514 8.273 1.00 0.00 206 ARG A CA 18
ATOM 26335 C C . ARG A 1 19 ? 154.749 5.406 7.710 1.00 0.00 206 ARG A C 18
ATOM 26336 O O . ARG A 1 19 ? 155.373 5.608 6.682 1.00 0.00 206 ARG A O 18
ATOM 26357 N N . ASN A 1 20 ? 154.810 4.244 8.335 1.00 0.00 207 ASN A N 18
ATOM 26358 C CA . ASN A 1 20 ? 155.811 3.256 7.959 1.00 0.00 207 ASN A CA 18
ATOM 26359 C C . ASN A 1 20 ? 155.254 2.209 7.013 1.00 0.00 207 ASN A C 18
ATOM 26360 O O . ASN A 1 20 ? 154.498 1.323 7.413 1.00 0.00 207 ASN A O 18
ATOM 26371 N N . VAL A 1 21 ? 155.654 2.320 5.753 1.00 0.00 208 VAL A N 18
ATOM 26372 C CA . VAL A 1 21 ? 155.226 1.406 4.708 1.00 0.00 208 VAL A CA 18
ATOM 26373 C C . VAL A 1 21 ? 156.416 1.037 3.823 1.00 0.00 208 VAL A C 18
ATOM 26374 O O . VAL A 1 21 ? 157.053 1.911 3.233 1.00 0.00 208 VAL A O 18
ATOM 26387 N N . PHE A 1 22 ? 156.719 -0.249 3.742 1.00 0.00 209 PHE A N 18
ATOM 26388 C CA . PHE A 1 22 ? 157.853 -0.716 2.961 1.00 0.00 209 PHE A CA 18
ATOM 26389 C C . PHE A 1 22 ? 157.389 -1.564 1.781 1.00 0.00 209 PHE A C 18
ATOM 26390 O O . PHE A 1 22 ? 156.638 -2.525 1.953 1.00 0.00 209 PHE A O 18
ATOM 26407 N N . LEU A 1 23 ? 157.839 -1.200 0.586 1.00 0.00 210 LEU A N 18
ATOM 26408 C CA . LEU A 1 23 ? 157.543 -1.973 -0.612 1.00 0.00 210 LEU A CA 18
ATOM 26409 C C . LEU A 1 23 ? 158.798 -2.657 -1.123 1.00 0.00 210 LEU A C 18
ATOM 26410 O O . LEU A 1 23 ? 159.825 -2.016 -1.312 1.00 0.00 210 LEU A O 18
ATOM 26426 N N . GLY A 1 24 ? 158.713 -3.955 -1.343 1.00 0.00 211 GLY A N 18
ATOM 26427 C CA . GLY A 1 24 ? 159.862 -4.693 -1.831 1.00 0.00 211 GLY A CA 18
ATOM 26428 C C . GLY A 1 24 ? 159.508 -5.697 -2.907 1.00 0.00 211 GLY A C 18
ATOM 26429 O O . GLY A 1 24 ? 159.619 -6.903 -2.689 1.00 0.00 211 GLY A O 18
ATOM 26433 N N . ASN A 1 25 ? 159.073 -5.198 -4.065 1.00 0.00 212 ASN A N 18
ATOM 26434 C CA . ASN A 1 25 ? 158.759 -6.051 -5.217 1.00 0.00 212 ASN A CA 18
ATOM 26435 C C . ASN A 1 25 ? 158.233 -5.203 -6.364 1.00 0.00 212 ASN A C 18
ATOM 26436 O O . ASN A 1 25 ? 157.259 -5.557 -7.027 1.00 0.00 212 ASN A O 18
ATOM 26447 N N . LEU A 1 26 ? 158.877 -4.075 -6.589 1.00 0.00 213 LEU A N 18
ATOM 26448 C CA . LEU A 1 26 ? 158.466 -3.168 -7.651 1.00 0.00 213 LEU A CA 18
ATOM 26449 C C . LEU A 1 26 ? 159.275 -3.445 -8.915 1.00 0.00 213 LEU A C 18
ATOM 26450 O O . LEU A 1 26 ? 160.328 -4.079 -8.851 1.00 0.00 213 LEU A O 18
ATOM 26466 N N . PRO A 1 27 ? 158.792 -2.995 -10.081 1.00 0.00 214 PRO A N 18
ATOM 26467 C CA . PRO A 1 27 ? 159.520 -3.135 -11.335 1.00 0.00 214 PRO A CA 18
ATOM 26468 C C . PRO A 1 27 ? 160.547 -2.027 -11.511 1.00 0.00 214 PRO A C 18
ATOM 26469 O O . PRO A 1 27 ? 160.541 -1.035 -10.782 1.00 0.00 214 PRO A O 18
ATOM 26480 N N . ASN A 1 28 ? 161.421 -2.194 -12.479 1.00 0.00 215 ASN A N 18
ATOM 26481 C CA . ASN A 1 28 ? 162.423 -1.183 -12.768 1.00 0.00 215 ASN A CA 18
ATOM 26482 C C . ASN A 1 28 ? 161.791 -0.053 -13.552 1.00 0.00 215 ASN A C 18
ATOM 26483 O O . ASN A 1 28 ? 161.184 -0.270 -14.602 1.00 0.00 215 ASN A O 18
ATOM 26494 N N . GLY A 1 29 ? 161.928 1.146 -13.032 1.00 0.00 216 GLY A N 18
ATOM 26495 C CA . GLY A 1 29 ? 161.324 2.300 -13.665 1.00 0.00 216 GLY A CA 18
ATOM 26496 C C . GLY A 1 29 ? 160.132 2.836 -12.900 1.00 0.00 216 GLY A C 18
ATOM 26497 O O . GLY A 1 29 ? 159.554 3.856 -13.284 1.00 0.00 216 GLY A O 18
ATOM 26501 N N . ILE A 1 30 ? 159.751 2.145 -11.832 1.00 0.00 217 ILE A N 18
ATOM 26502 C CA . ILE A 1 30 ? 158.647 2.589 -10.988 1.00 0.00 217 ILE A CA 18
ATOM 26503 C C . ILE A 1 30 ? 158.955 3.959 -10.386 1.00 0.00 217 ILE A C 18
ATOM 26504 O O . ILE A 1 30 ? 160.013 4.168 -9.790 1.00 0.00 217 ILE A O 18
ATOM 26520 N N . THR A 1 31 ? 158.045 4.900 -10.570 1.00 0.00 218 THR A N 18
ATOM 26521 C CA . THR A 1 31 ? 158.255 6.246 -10.076 1.00 0.00 218 THR A CA 18
ATOM 26522 C C . THR A 1 31 ? 157.250 6.592 -8.984 1.00 0.00 218 THR A C 18
ATOM 26523 O O . THR A 1 31 ? 156.186 5.966 -8.872 1.00 0.00 218 THR A O 18
ATOM 26534 N N . GLU A 1 32 ? 157.603 7.583 -8.174 1.00 0.00 219 GLU A N 18
ATOM 26535 C CA . GLU A 1 32 ? 156.755 8.030 -7.090 1.00 0.00 219 GLU A CA 18
ATOM 26536 C C . GLU A 1 32 ? 155.422 8.456 -7.638 1.00 0.00 219 GLU A C 18
ATOM 26537 O O . GLU A 1 32 ? 154.403 8.125 -7.087 1.00 0.00 219 GLU A O 18
ATOM 26549 N N . ASP A 1 33 ? 155.463 9.201 -8.726 1.00 0.00 220 ASP A N 18
ATOM 26550 C CA . ASP A 1 33 ? 154.269 9.682 -9.415 1.00 0.00 220 ASP A CA 18
ATOM 26551 C C . ASP A 1 33 ? 153.205 8.597 -9.520 1.00 0.00 220 ASP A C 18
ATOM 26552 O O . ASP A 1 33 ? 152.021 8.861 -9.332 1.00 0.00 220 ASP A O 18
ATOM 26561 N N . GLU A 1 34 ? 153.647 7.375 -9.785 1.00 0.00 221 GLU A N 18
ATOM 26562 C CA . GLU A 1 34 ? 152.738 6.238 -9.901 1.00 0.00 221 GLU A CA 18
ATOM 26563 C C . GLU A 1 34 ? 152.166 5.860 -8.542 1.00 0.00 221 GLU A C 18
ATOM 26564 O O . GLU A 1 34 ? 150.955 5.896 -8.330 1.00 0.00 221 GLU A O 18
ATOM 26576 N N . ILE A 1 35 ? 153.048 5.499 -7.623 1.00 0.00 222 ILE A N 18
ATOM 26577 C CA . ILE A 1 35 ? 152.633 5.037 -6.300 1.00 0.00 222 ILE A CA 18
ATOM 26578 C C . ILE A 1 35 ? 151.887 6.128 -5.529 1.00 0.00 222 ILE A C 18
ATOM 26579 O O . ILE A 1 35 ? 150.886 5.865 -4.876 1.00 0.00 222 ILE A O 18
ATOM 26595 N N . ARG A 1 36 ? 152.383 7.349 -5.619 1.00 0.00 223 ARG A N 18
ATOM 26596 C CA . ARG A 1 36 ? 151.741 8.509 -5.010 1.00 0.00 223 ARG A CA 18
ATOM 26597 C C . ARG A 1 36 ? 150.307 8.661 -5.449 1.00 0.00 223 ARG A C 18
ATOM 26598 O O . ARG A 1 36 ? 149.395 8.561 -4.639 1.00 0.00 223 ARG A O 18
ATOM 26619 N N . GLU A 1 37 ? 150.114 8.864 -6.740 1.00 0.00 224 GLU A N 18
ATOM 26620 C CA . GLU A 1 37 ? 148.770 9.052 -7.290 1.00 0.00 224 GLU A CA 18
ATOM 26621 C C . GLU A 1 37 ? 147.878 7.873 -6.930 1.00 0.00 224 GLU A C 18
ATOM 26622 O O . GLU A 1 37 ? 146.653 7.998 -6.858 1.00 0.00 224 GLU A O 18
ATOM 26634 N N . ASP A 1 38 ? 148.505 6.734 -6.694 1.00 0.00 225 ASP A N 18
ATOM 26635 C CA . ASP A 1 38 ? 147.784 5.522 -6.407 1.00 0.00 225 ASP A CA 18
ATOM 26636 C C . ASP A 1 38 ? 147.394 5.436 -4.938 1.00 0.00 225 ASP A C 18
ATOM 26637 O O . ASP A 1 38 ? 146.332 4.910 -4.612 1.00 0.00 225 ASP A O 18
ATOM 26646 N N . LEU A 1 39 ? 148.232 5.974 -4.054 1.00 0.00 226 LEU A N 18
ATOM 26647 C CA . LEU A 1 39 ? 148.038 5.788 -2.617 1.00 0.00 226 LEU A CA 18
ATOM 26648 C C . LEU A 1 39 ? 147.533 7.055 -1.943 1.00 0.00 226 LEU A C 18
ATOM 26649 O O . LEU A 1 39 ? 147.043 7.006 -0.822 1.00 0.00 226 LEU A O 18
ATOM 26665 N N . GLU A 1 40 ? 147.584 8.168 -2.664 1.00 0.00 227 GLU A N 18
ATOM 26666 C CA . GLU A 1 40 ? 147.149 9.460 -2.140 1.00 0.00 227 GLU A CA 18
ATOM 26667 C C . GLU A 1 40 ? 145.663 9.461 -1.783 1.00 0.00 227 GLU A C 18
ATOM 26668 O O . GLU A 1 40 ? 145.280 10.075 -0.788 1.00 0.00 227 GLU A O 18
ATOM 26680 N N . PRO A 1 41 ? 144.788 8.779 -2.566 1.00 0.00 228 PRO A N 18
ATOM 26681 C CA . PRO A 1 41 ? 143.347 8.877 -2.365 1.00 0.00 228 PRO A CA 18
ATOM 26682 C C . PRO A 1 41 ? 142.911 8.297 -1.027 1.00 0.00 228 PRO A C 18
ATOM 26683 O O . PRO A 1 41 ? 141.936 8.754 -0.433 1.00 0.00 228 PRO A O 18
ATOM 26694 N N . PHE A 1 42 ? 143.641 7.300 -0.543 1.00 0.00 229 PHE A N 18
ATOM 26695 C CA . PHE A 1 42 ? 143.330 6.713 0.754 1.00 0.00 229 PHE A CA 18
ATOM 26696 C C . PHE A 1 42 ? 144.390 7.042 1.796 1.00 0.00 229 PHE A C 18
ATOM 26697 O O . PHE A 1 42 ? 144.213 6.763 2.975 1.00 0.00 229 PHE A O 18
ATOM 26714 N N . GLY A 1 43 ? 145.472 7.666 1.378 1.00 0.00 230 GLY A N 18
ATOM 26715 C CA . GLY A 1 43 ? 146.548 7.931 2.299 1.00 0.00 230 GLY A CA 18
ATOM 26716 C C . GLY A 1 43 ? 147.589 8.849 1.716 1.00 0.00 230 GLY A C 18
ATOM 26717 O O . GLY A 1 43 ? 148.478 8.403 1.001 1.00 0.00 230 GLY A O 18
ATOM 26721 N N . PRO A 1 44 ? 147.500 10.147 2.000 1.00 0.00 231 PRO A N 18
ATOM 26722 C CA . PRO A 1 44 ? 148.477 11.106 1.508 1.00 0.00 231 PRO A CA 18
ATOM 26723 C C . PRO A 1 44 ? 149.866 10.821 2.066 1.00 0.00 231 PRO A C 18
ATOM 26724 O O . PRO A 1 44 ? 150.039 10.615 3.271 1.00 0.00 231 PRO A O 18
ATOM 26735 N N . ILE A 1 45 ? 150.840 10.764 1.176 1.00 0.00 232 ILE A N 18
ATOM 26736 C CA . ILE A 1 45 ? 152.217 10.504 1.559 1.00 0.00 232 ILE A CA 18
ATOM 26737 C C . ILE A 1 45 ? 153.059 11.774 1.438 1.00 0.00 232 ILE A C 18
ATOM 26738 O O . ILE A 1 45 ? 152.766 12.650 0.626 1.00 0.00 232 ILE A O 18
ATOM 26754 N N . ASP A 1 46 ? 154.106 11.862 2.249 1.00 0.00 233 ASP A N 18
ATOM 26755 C CA . ASP A 1 46 ? 155.020 13.002 2.203 1.00 0.00 233 ASP A CA 18
ATOM 26756 C C . ASP A 1 46 ? 156.398 12.564 1.750 1.00 0.00 233 ASP A C 18
ATOM 26757 O O . ASP A 1 46 ? 157.191 13.370 1.269 1.00 0.00 233 ASP A O 18
ATOM 26766 N N . GLN A 1 47 ? 156.683 11.284 1.907 1.00 0.00 234 GLN A N 18
ATOM 26767 C CA . GLN A 1 47 ? 157.980 10.761 1.551 1.00 0.00 234 GLN A CA 18
ATOM 26768 C C . GLN A 1 47 ? 157.848 9.394 0.915 1.00 0.00 234 GLN A C 18
ATOM 26769 O O . GLN A 1 47 ? 157.319 8.461 1.526 1.00 0.00 234 GLN A O 18
ATOM 26783 N N . ILE A 1 48 ? 158.320 9.293 -0.311 1.00 0.00 235 ILE A N 18
ATOM 26784 C CA . ILE A 1 48 ? 158.320 8.036 -1.034 1.00 0.00 235 ILE A CA 18
ATOM 26785 C C . ILE A 1 48 ? 159.667 7.841 -1.700 1.00 0.00 235 ILE A C 18
ATOM 26786 O O . ILE A 1 48 ? 160.001 8.514 -2.676 1.00 0.00 235 ILE A O 18
ATOM 26802 N N . LYS A 1 49 ? 160.446 6.943 -1.140 1.00 0.00 236 LYS A N 18
ATOM 26803 C CA . LYS A 1 49 ? 161.786 6.683 -1.625 1.00 0.00 236 LYS A CA 18
ATOM 26804 C C . LYS A 1 49 ? 161.824 5.357 -2.354 1.00 0.00 236 LYS A C 18
ATOM 26805 O O . LYS A 1 49 ? 161.753 4.298 -1.738 1.00 0.00 236 LYS A O 18
ATOM 26824 N N . ILE A 1 50 ? 161.936 5.422 -3.662 1.00 0.00 237 ILE A N 18
ATOM 26825 C CA . ILE A 1 50 ? 161.970 4.226 -4.471 1.00 0.00 237 ILE A CA 18
ATOM 26826 C C . ILE A 1 50 ? 163.390 3.894 -4.866 1.00 0.00 237 ILE A C 18
ATOM 26827 O O . ILE A 1 50 ? 164.042 4.642 -5.594 1.00 0.00 237 ILE A O 18
ATOM 26843 N N . VAL A 1 51 ? 163.873 2.779 -4.368 1.00 0.00 238 VAL A N 18
ATOM 26844 C CA . VAL A 1 51 ? 165.157 2.279 -4.774 1.00 0.00 238 VAL A CA 18
ATOM 26845 C C . VAL A 1 51 ? 164.931 1.174 -5.792 1.00 0.00 238 VAL A C 18
ATOM 26846 O O . VAL A 1 51 ? 164.856 -0.008 -5.449 1.00 0.00 238 VAL A O 18
ATOM 26859 N N . THR A 1 52 ? 164.796 1.579 -7.048 1.00 0.00 239 THR A N 18
ATOM 26860 C CA . THR A 1 52 ? 164.491 0.656 -8.130 1.00 0.00 239 THR A CA 18
ATOM 26861 C C . THR A 1 52 ? 165.706 -0.214 -8.434 1.00 0.00 239 THR A C 18
ATOM 26862 O O . THR A 1 52 ? 165.610 -1.221 -9.139 1.00 0.00 239 THR A O 18
ATOM 26873 N N . GLU A 1 53 ? 166.847 0.190 -7.887 1.00 0.00 240 GLU A N 18
ATOM 26874 C CA . GLU A 1 53 ? 168.049 -0.609 -7.909 1.00 0.00 240 GLU A CA 18
ATOM 26875 C C . GLU A 1 53 ? 167.782 -1.964 -7.255 1.00 0.00 240 GLU A C 18
ATOM 26876 O O . GLU A 1 53 ? 168.196 -3.003 -7.763 1.00 0.00 240 GLU A O 18
ATOM 26888 N N . ARG A 1 54 ? 167.049 -1.945 -6.147 1.00 0.00 241 ARG A N 18
ATOM 26889 C CA . ARG A 1 54 ? 166.772 -3.163 -5.395 1.00 0.00 241 ARG A CA 18
ATOM 26890 C C . ARG A 1 54 ? 165.278 -3.481 -5.393 1.00 0.00 241 ARG A C 18
ATOM 26891 O O . ARG A 1 54 ? 164.829 -4.374 -4.671 1.00 0.00 241 ARG A O 18
ATOM 26912 N N . ASN A 1 55 ? 164.517 -2.734 -6.202 1.00 0.00 242 ASN A N 18
ATOM 26913 C CA . ASN A 1 55 ? 163.088 -2.993 -6.414 1.00 0.00 242 ASN A CA 18
ATOM 26914 C C . ASN A 1 55 ? 162.280 -2.695 -5.159 1.00 0.00 242 ASN A C 18
ATOM 26915 O O . ASN A 1 55 ? 161.185 -3.231 -4.967 1.00 0.00 242 ASN A O 18
ATOM 26926 N N . ILE A 1 56 ? 162.802 -1.808 -4.330 1.00 0.00 243 ILE A N 18
ATOM 26927 C CA . ILE A 1 56 ? 162.205 -1.526 -3.034 1.00 0.00 243 ILE A CA 18
ATOM 26928 C C . ILE A 1 56 ? 161.849 -0.051 -2.897 1.00 0.00 243 ILE A C 18
ATOM 26929 O O . ILE A 1 56 ? 162.483 0.809 -3.505 1.00 0.00 243 ILE A O 18
ATOM 26945 N N . ALA A 1 57 ? 160.827 0.230 -2.101 1.00 0.00 244 ALA A N 18
ATOM 26946 C CA . ALA A 1 57 ? 160.373 1.593 -1.882 1.00 0.00 244 ALA A CA 18
ATOM 26947 C C . ALA A 1 57 ? 159.963 1.804 -0.433 1.00 0.00 244 ALA A C 18
ATOM 26948 O O . ALA A 1 57 ? 159.275 0.968 0.161 1.00 0.00 244 ALA A O 18
ATOM 26955 N N . PHE A 1 58 ? 160.393 2.924 0.122 1.00 0.00 245 PHE A N 18
ATOM 26956 C CA . PHE A 1 58 ? 160.045 3.305 1.480 1.00 0.00 245 PHE A CA 18
ATOM 26957 C C . PHE A 1 58 ? 159.075 4.476 1.451 1.00 0.00 245 PHE A C 18
ATOM 26958 O O . PHE A 1 58 ? 159.417 5.570 0.997 1.00 0.00 245 PHE A O 18
ATOM 26975 N N . VAL A 1 59 ? 157.868 4.235 1.923 1.00 0.00 246 VAL A N 18
ATOM 26976 C CA . VAL A 1 59 ? 156.817 5.234 1.892 1.00 0.00 246 VAL A CA 18
ATOM 26977 C C . VAL A 1 59 ? 156.548 5.734 3.299 1.00 0.00 246 VAL A C 18
ATOM 26978 O O . VAL A 1 59 ? 156.577 4.951 4.248 1.00 0.00 246 VAL A O 18
ATOM 26991 N N . HIS A 1 60 ? 156.301 7.028 3.452 1.00 0.00 247 HIS A N 18
ATOM 26992 C CA . HIS A 1 60 ? 155.925 7.548 4.755 1.00 0.00 247 HIS A CA 18
ATOM 26993 C C . HIS A 1 60 ? 154.577 8.258 4.710 1.00 0.00 247 HIS A C 18
ATOM 26994 O O . HIS A 1 60 ? 154.468 9.413 4.286 1.00 0.00 247 HIS A O 18
ATOM 27009 N N . PHE A 1 61 ? 153.562 7.547 5.187 1.00 0.00 248 PHE A N 18
ATOM 27010 C CA . PHE A 1 61 ? 152.192 8.056 5.258 1.00 0.00 248 PHE A CA 18
ATOM 27011 C C . PHE A 1 61 ? 151.978 8.859 6.528 1.00 0.00 248 PHE A C 18
ATOM 27012 O O . PHE A 1 61 ? 151.778 8.273 7.600 1.00 0.00 248 PHE A O 18
ATOM 27029 N N . LEU A 1 62 ? 151.994 10.185 6.387 1.00 0.00 249 LEU A N 18
ATOM 27030 C CA . LEU A 1 62 ? 151.891 11.116 7.516 1.00 0.00 249 LEU A CA 18
ATOM 27031 C C . LEU A 1 62 ? 150.822 10.708 8.526 1.00 0.00 249 LEU A C 18
ATOM 27032 O O . LEU A 1 62 ? 151.027 10.832 9.733 1.00 0.00 249 LEU A O 18
ATOM 27048 N N . ASN A 1 63 ? 149.692 10.216 8.041 1.00 0.00 250 ASN A N 18
ATOM 27049 C CA . ASN A 1 63 ? 148.624 9.783 8.928 1.00 0.00 250 ASN A CA 18
ATOM 27050 C C . ASN A 1 63 ? 148.749 8.290 9.203 1.00 0.00 250 ASN A C 18
ATOM 27051 O O . ASN A 1 63 ? 149.061 7.510 8.300 1.00 0.00 250 ASN A O 18
ATOM 27062 N N . ILE A 1 64 ? 148.498 7.894 10.444 1.00 0.00 251 ILE A N 18
ATOM 27063 C CA . ILE A 1 64 ? 148.611 6.497 10.833 1.00 0.00 251 ILE A CA 18
ATOM 27064 C C . ILE A 1 64 ? 147.585 5.659 10.057 1.00 0.00 251 ILE A C 18
ATOM 27065 O O . ILE A 1 64 ? 147.922 4.614 9.501 1.00 0.00 251 ILE A O 18
ATOM 27081 N N . ALA A 1 65 ? 146.358 6.161 9.957 1.00 0.00 252 ALA A N 18
ATOM 27082 C CA . ALA A 1 65 ? 145.285 5.433 9.296 1.00 0.00 252 ALA A CA 18
ATOM 27083 C C . ALA A 1 65 ? 145.523 5.374 7.797 1.00 0.00 252 ALA A C 18
ATOM 27084 O O . ALA A 1 65 ? 145.146 4.405 7.140 1.00 0.00 252 ALA A O 18
ATOM 27091 N N . ALA A 1 66 ? 146.174 6.408 7.272 1.00 0.00 253 ALA A N 18
ATOM 27092 C CA . ALA A 1 66 ? 146.502 6.474 5.855 1.00 0.00 253 ALA A CA 18
ATOM 27093 C C . ALA A 1 66 ? 147.347 5.276 5.454 1.00 0.00 253 ALA A C 18
ATOM 27094 O O . ALA A 1 66 ? 147.099 4.638 4.431 1.00 0.00 253 ALA A O 18
ATOM 27101 N N . ALA A 1 67 ? 148.326 4.960 6.288 1.00 0.00 254 ALA A N 18
ATOM 27102 C CA . ALA A 1 67 ? 149.199 3.822 6.049 1.00 0.00 254 ALA A CA 18
ATOM 27103 C C . ALA A 1 67 ? 148.432 2.520 6.201 1.00 0.00 254 ALA A C 18
ATOM 27104 O O . ALA A 1 67 ? 148.626 1.578 5.434 1.00 0.00 254 ALA A O 18
ATOM 27111 N N . ILE A 1 68 ? 147.554 2.481 7.195 1.00 0.00 255 ILE A N 18
ATOM 27112 C CA . ILE A 1 68 ? 146.759 1.298 7.474 1.00 0.00 255 ILE A CA 18
ATOM 27113 C C . ILE A 1 68 ? 145.940 0.880 6.266 1.00 0.00 255 ILE A C 18
ATOM 27114 O O . ILE A 1 68 ? 146.119 -0.217 5.735 1.00 0.00 255 ILE A O 18
ATOM 27130 N N . LYS A 1 69 ? 145.061 1.764 5.824 1.00 0.00 256 LYS A N 18
ATOM 27131 C CA . LYS A 1 69 ? 144.170 1.462 4.720 1.00 0.00 256 LYS A CA 18
ATOM 27132 C C . LYS A 1 69 ? 144.949 1.204 3.440 1.00 0.00 256 LYS A C 18
ATOM 27133 O O . LYS A 1 69 ? 144.606 0.306 2.684 1.00 0.00 256 LYS A O 18
ATOM 27152 N N . ALA A 1 70 ? 146.014 1.967 3.218 1.00 0.00 257 ALA A N 18
ATOM 27153 C CA . ALA A 1 70 ? 146.838 1.800 2.027 1.00 0.00 257 ALA A CA 18
ATOM 27154 C C . ALA A 1 70 ? 147.476 0.416 1.978 1.00 0.00 257 ALA A C 18
ATOM 27155 O O . ALA A 1 70 ? 147.373 -0.281 0.973 1.00 0.00 257 ALA A O 18
ATOM 27162 N N . VAL A 1 71 ? 148.108 0.009 3.071 1.00 0.00 258 VAL A N 18
ATOM 27163 C CA . VAL A 1 71 ? 148.753 -1.301 3.140 1.00 0.00 258 VAL A CA 18
ATOM 27164 C C . VAL A 1 71 ? 147.723 -2.426 3.023 1.00 0.00 258 VAL A C 18
ATOM 27165 O O . VAL A 1 71 ? 148.032 -3.524 2.569 1.00 0.00 258 VAL A O 18
ATOM 27178 N N . GLN A 1 72 ? 146.497 -2.142 3.433 1.00 0.00 259 GLN A N 18
ATOM 27179 C CA . GLN A 1 72 ? 145.415 -3.115 3.352 1.00 0.00 259 GLN A CA 18
ATOM 27180 C C . GLN A 1 72 ? 144.741 -3.127 1.969 1.00 0.00 259 GLN A C 18
ATOM 27181 O O . GLN A 1 72 ? 144.107 -4.111 1.592 1.00 0.00 259 GLN A O 18
ATOM 27195 N N . GLU A 1 73 ? 144.889 -2.037 1.222 1.00 0.00 260 GLU A N 18
ATOM 27196 C CA . GLU A 1 73 ? 144.262 -1.889 -0.097 1.00 0.00 260 GLU A CA 18
ATOM 27197 C C . GLU A 1 73 ? 145.220 -2.297 -1.204 1.00 0.00 260 GLU A C 18
ATOM 27198 O O . GLU A 1 73 ? 144.802 -2.821 -2.239 1.00 0.00 260 GLU A O 18
ATOM 27210 N N . LEU A 1 74 ? 146.502 -2.045 -0.974 1.00 0.00 261 LEU A N 18
ATOM 27211 C CA . LEU A 1 74 ? 147.549 -2.351 -1.939 1.00 0.00 261 LEU A CA 18
ATOM 27212 C C . LEU A 1 74 ? 147.470 -3.810 -2.419 1.00 0.00 261 LEU A C 18
ATOM 27213 O O . LEU A 1 74 ? 147.429 -4.067 -3.622 1.00 0.00 261 LEU A O 18
ATOM 27229 N N . PRO A 1 75 ? 147.396 -4.788 -1.494 1.00 0.00 262 PRO A N 18
ATOM 27230 C CA . PRO A 1 75 ? 147.339 -6.209 -1.854 1.00 0.00 262 PRO A CA 18
ATOM 27231 C C . PRO A 1 75 ? 146.045 -6.586 -2.577 1.00 0.00 262 PRO A C 18
ATOM 27232 O O . PRO A 1 75 ? 145.967 -7.630 -3.225 1.00 0.00 262 PRO A O 18
ATOM 27243 N N . LEU A 1 76 ? 145.031 -5.731 -2.477 1.00 0.00 263 LEU A N 18
ATOM 27244 C CA . LEU A 1 76 ? 143.737 -6.024 -3.090 1.00 0.00 263 LEU A CA 18
ATOM 27245 C C . LEU A 1 76 ? 143.658 -5.493 -4.515 1.00 0.00 263 LEU A C 18
ATOM 27246 O O . LEU A 1 76 ? 142.683 -5.727 -5.228 1.00 0.00 263 LEU A O 18
ATOM 27262 N N . ASN A 1 77 ? 144.684 -4.773 -4.912 1.00 0.00 264 ASN A N 18
ATOM 27263 C CA . ASN A 1 77 ? 144.706 -4.107 -6.210 1.00 0.00 264 ASN A CA 18
ATOM 27264 C C . ASN A 1 77 ? 145.646 -4.785 -7.197 1.00 0.00 264 ASN A C 18
ATOM 27265 O O . ASN A 1 77 ? 146.670 -5.317 -6.813 1.00 0.00 264 ASN A O 18
ATOM 27276 N N . PRO A 1 78 ? 145.326 -4.709 -8.494 1.00 0.00 265 PRO A N 18
ATOM 27277 C CA . PRO A 1 78 ? 146.019 -5.463 -9.542 1.00 0.00 265 PRO A CA 18
ATOM 27278 C C . PRO A 1 78 ? 147.475 -5.040 -9.711 1.00 0.00 265 PRO A C 18
ATOM 27279 O O . PRO A 1 78 ? 148.346 -5.879 -9.929 1.00 0.00 265 PRO A O 18
ATOM 27290 N N . LYS A 1 79 ? 147.743 -3.744 -9.580 1.00 0.00 266 LYS A N 18
ATOM 27291 C CA . LYS A 1 79 ? 149.093 -3.236 -9.785 1.00 0.00 266 LYS A CA 18
ATOM 27292 C C . LYS A 1 79 ? 149.893 -3.425 -8.520 1.00 0.00 266 LYS A C 18
ATOM 27293 O O . LYS A 1 79 ? 151.028 -3.887 -8.538 1.00 0.00 266 LYS A O 18
ATOM 27312 N N . TRP A 1 80 ? 149.261 -3.084 -7.416 1.00 0.00 267 TRP A N 18
ATOM 27313 C CA . TRP A 1 80 ? 149.927 -3.049 -6.130 1.00 0.00 267 TRP A CA 18
ATOM 27314 C C . TRP A 1 80 ? 150.103 -4.450 -5.566 1.00 0.00 267 TRP A C 18
ATOM 27315 O O . TRP A 1 80 ? 151.056 -4.707 -4.834 1.00 0.00 267 TRP A O 18
ATOM 27336 N N . SER A 1 81 ? 149.193 -5.358 -5.912 1.00 0.00 268 SER A N 18
ATOM 27337 C CA . SER A 1 81 ? 149.298 -6.743 -5.457 1.00 0.00 268 SER A CA 18
ATOM 27338 C C . SER A 1 81 ? 150.521 -7.416 -6.077 1.00 0.00 268 SER A C 18
ATOM 27339 O O . SER A 1 81 ? 150.987 -8.448 -5.597 1.00 0.00 268 SER A O 18
ATOM 27347 N N . LYS A 1 82 ? 151.042 -6.820 -7.142 1.00 0.00 269 LYS A N 18
ATOM 27348 C CA . LYS A 1 82 ? 152.252 -7.316 -7.777 1.00 0.00 269 LYS A CA 18
ATOM 27349 C C . LYS A 1 82 ? 153.476 -6.899 -6.973 1.00 0.00 269 LYS A C 18
ATOM 27350 O O . LYS A 1 82 ? 154.593 -7.329 -7.245 1.00 0.00 269 LYS A O 18
ATOM 27369 N N . ARG A 1 83 ? 153.253 -6.049 -5.976 1.00 0.00 270 ARG A N 18
ATOM 27370 C CA . ARG A 1 83 ? 154.315 -5.609 -5.099 1.00 0.00 270 ARG A CA 18
ATOM 27371 C C . ARG A 1 83 ? 154.136 -6.230 -3.719 1.00 0.00 270 ARG A C 18
ATOM 27372 O O . ARG A 1 83 ? 153.078 -6.775 -3.408 1.00 0.00 270 ARG A O 18
ATOM 27393 N N . ARG A 1 84 ? 155.174 -6.175 -2.903 1.00 0.00 271 ARG A N 18
ATOM 27394 C CA . ARG A 1 84 ? 155.102 -6.690 -1.540 1.00 0.00 271 ARG A CA 18
ATOM 27395 C C . ARG A 1 84 ? 155.178 -5.528 -0.564 1.00 0.00 271 ARG A C 18
ATOM 27396 O O . ARG A 1 84 ? 156.162 -4.789 -0.571 1.00 0.00 271 ARG A O 18
ATOM 27417 N N . ILE A 1 85 ? 154.142 -5.341 0.247 1.00 0.00 272 ILE A N 18
ATOM 27418 C CA . ILE A 1 85 ? 154.136 -4.239 1.198 1.00 0.00 272 ILE A CA 18
ATOM 27419 C C . ILE A 1 85 ? 153.802 -4.719 2.607 1.00 0.00 272 ILE A C 18
ATOM 27420 O O . ILE A 1 85 ? 153.026 -5.657 2.793 1.00 0.00 272 ILE A O 18
ATOM 27436 N N . TYR A 1 86 ? 154.446 -4.113 3.588 1.00 0.00 273 TYR A N 18
ATOM 27437 C CA . TYR A 1 86 ? 154.091 -4.313 4.983 1.00 0.00 273 TYR A CA 18
ATOM 27438 C C . TYR A 1 86 ? 154.447 -3.074 5.792 1.00 0.00 273 TYR A C 18
ATOM 27439 O O . TYR A 1 86 ? 155.118 -2.169 5.286 1.00 0.00 273 TYR A O 18
ATOM 27457 N N . TYR A 1 87 ? 153.989 -3.023 7.033 1.00 0.00 274 TYR A N 18
ATOM 27458 C CA . TYR A 1 87 ? 154.402 -1.971 7.949 1.00 0.00 274 TYR A CA 18
ATOM 27459 C C . TYR A 1 87 ? 155.871 -2.138 8.281 1.00 0.00 274 TYR A C 18
ATOM 27460 O O . TYR A 1 87 ? 156.278 -3.152 8.853 1.00 0.00 274 TYR A O 18
ATOM 27478 N N . GLY A 1 88 ? 156.668 -1.154 7.918 1.00 0.00 275 GLY A N 18
ATOM 27479 C CA . GLY A 1 88 ? 158.096 -1.290 8.073 1.00 0.00 275 GLY A CA 18
ATOM 27480 C C . GLY A 1 88 ? 158.832 0.017 7.935 1.00 0.00 275 GLY A C 18
ATOM 27481 O O . GLY A 1 88 ? 158.310 0.979 7.376 1.00 0.00 275 GLY A O 18
ATOM 27485 N N . ARG A 1 89 ? 160.044 0.042 8.453 1.00 0.00 276 ARG A N 18
ATOM 27486 C CA . ARG A 1 89 ? 160.890 1.205 8.418 1.00 0.00 276 ARG A CA 18
ATOM 27487 C C . ARG A 1 89 ? 162.301 0.735 8.102 1.00 0.00 276 ARG A C 18
ATOM 27488 O O . ARG A 1 89 ? 162.470 -0.290 7.440 1.00 0.00 276 ARG A O 18
ATOM 27509 N N . ASP A 1 90 ? 163.300 1.469 8.556 1.00 0.00 277 ASP A N 18
ATOM 27510 C CA . ASP A 1 90 ? 164.685 1.026 8.447 1.00 0.00 277 ASP A CA 18
ATOM 27511 C C . ASP A 1 90 ? 164.842 -0.394 8.987 1.00 0.00 277 ASP A C 18
ATOM 27512 O O . ASP A 1 90 ? 164.210 -0.764 9.978 1.00 0.00 277 ASP A O 18
ATOM 27521 N N . ARG A 1 91 ? 165.700 -1.173 8.345 1.00 0.00 278 ARG A N 18
ATOM 27522 C CA . ARG A 1 91 ? 165.917 -2.578 8.708 1.00 0.00 278 ARG A CA 18
ATOM 27523 C C . ARG A 1 91 ? 166.727 -2.730 9.996 1.00 0.00 278 ARG A C 18
ATOM 27524 O O . ARG A 1 91 ? 167.396 -3.746 10.208 1.00 0.00 278 ARG A O 18
ATOM 27545 N N . CYS A 1 92 ? 166.632 -1.732 10.854 1.00 0.00 279 CYS A N 18
ATOM 27546 C CA . CYS A 1 92 ? 167.390 -1.686 12.096 1.00 0.00 279 CYS A CA 18
ATOM 27547 C C . CYS A 1 92 ? 168.876 -1.758 11.781 1.00 0.00 279 CYS A C 18
ATOM 27548 O O . CYS A 1 92 ? 169.630 -2.523 12.388 1.00 0.00 279 CYS A O 18
ATOM 27556 N N . ALA A 1 93 ? 169.278 -0.943 10.816 1.00 0.00 280 ALA A N 18
ATOM 27557 C CA . ALA A 1 93 ? 170.634 -0.947 10.311 1.00 0.00 280 ALA A CA 18
ATOM 27558 C C . ALA A 1 93 ? 171.588 -0.312 11.310 1.00 0.00 280 ALA A C 18
ATOM 27559 O O . ALA A 1 93 ? 171.755 0.909 11.345 1.00 0.00 280 ALA A O 18
ATOM 27566 N N . VAL A 1 94 ? 172.162 -1.152 12.153 1.00 0.00 281 VAL A N 18
ATOM 27567 C CA . VAL A 1 94 ? 173.131 -0.718 13.146 1.00 0.00 281 VAL A CA 18
ATOM 27568 C C . VAL A 1 94 ? 174.133 -1.846 13.428 1.00 0.00 281 VAL A C 18
ATOM 27569 O O . VAL A 1 94 ? 174.977 -1.750 14.320 1.00 0.00 281 VAL A O 18
ATOM 27582 N N . GLY A 1 95 ? 174.052 -2.910 12.633 1.00 0.00 282 GLY A N 18
ATOM 27583 C CA . GLY A 1 95 ? 174.896 -4.064 12.853 1.00 0.00 282 GLY A CA 18
ATOM 27584 C C . GLY A 1 95 ? 176.267 -3.891 12.258 1.00 0.00 282 GLY A C 18
ATOM 27585 O O . GLY A 1 95 ? 176.509 -4.242 11.100 1.00 0.00 282 GLY A O 18
ATOM 27589 N N . LEU A 1 96 ? 177.156 -3.325 13.052 1.00 0.00 283 LEU A N 18
ATOM 27590 C CA . LEU A 1 96 ? 178.543 -3.176 12.670 1.00 0.00 283 LEU A CA 18
ATOM 27591 C C . LEU A 1 96 ? 179.179 -4.553 12.523 1.00 0.00 283 LEU A C 18
ATOM 27592 O O . LEU A 1 96 ? 179.175 -5.356 13.461 1.00 0.00 283 LEU A O 18
ATOM 27608 N N . LYS A 1 97 ? 179.706 -4.825 11.343 1.00 0.00 284 LYS A N 18
ATOM 27609 C CA . LYS A 1 97 ? 180.342 -6.097 11.062 1.00 0.00 284 LYS A CA 18
ATOM 27610 C C . LYS A 1 97 ? 181.525 -5.874 10.132 1.00 0.00 284 LYS A C 18
ATOM 27611 O O . LYS A 1 97 ? 181.384 -6.098 8.912 1.00 0.00 284 LYS A O 18
ATOM 27631 N N . ASN A 1 1 ? 161.060 -19.335 -5.184 1.00 0.00 188 ASN A N 19
ATOM 27632 C CA . ASN A 1 1 ? 160.218 -18.932 -4.036 1.00 0.00 188 ASN A CA 19
ATOM 27633 C C . ASN A 1 1 ? 160.076 -20.095 -3.062 1.00 0.00 188 ASN A C 19
ATOM 27634 O O . ASN A 1 1 ? 159.993 -21.251 -3.474 1.00 0.00 188 ASN A O 19
ATOM 27647 N N . SER A 1 2 ? 160.070 -19.783 -1.776 1.00 0.00 189 SER A N 19
ATOM 27648 C CA . SER A 1 2 ? 159.913 -20.784 -0.737 1.00 0.00 189 SER A CA 19
ATOM 27649 C C . SER A 1 2 ? 158.598 -20.551 0.001 1.00 0.00 189 SER A C 19
ATOM 27650 O O . SER A 1 2 ? 158.107 -19.423 0.052 1.00 0.00 189 SER A O 19
ATOM 27658 N N . ALA A 1 3 ? 158.026 -21.615 0.550 1.00 0.00 190 ALA A N 19
ATOM 27659 C CA . ALA A 1 3 ? 156.790 -21.503 1.315 1.00 0.00 190 ALA A CA 19
ATOM 27660 C C . ALA A 1 3 ? 157.028 -20.683 2.576 1.00 0.00 190 ALA A C 19
ATOM 27661 O O . ALA A 1 3 ? 157.711 -21.130 3.501 1.00 0.00 190 ALA A O 19
ATOM 27668 N N . SER A 1 4 ? 156.485 -19.478 2.599 1.00 0.00 191 SER A N 19
ATOM 27669 C CA . SER A 1 4 ? 156.706 -18.558 3.698 1.00 0.00 191 SER A CA 19
ATOM 27670 C C . SER A 1 4 ? 155.453 -17.725 3.941 1.00 0.00 191 SER A C 19
ATOM 27671 O O . SER A 1 4 ? 154.557 -17.677 3.096 1.00 0.00 191 SER A O 19
ATOM 27679 N N . ASN A 1 5 ? 155.384 -17.080 5.096 1.00 0.00 192 ASN A N 19
ATOM 27680 C CA . ASN A 1 5 ? 154.255 -16.223 5.423 1.00 0.00 192 ASN A CA 19
ATOM 27681 C C . ASN A 1 5 ? 154.678 -14.765 5.409 1.00 0.00 192 ASN A C 19
ATOM 27682 O O . ASN A 1 5 ? 155.198 -14.245 6.397 1.00 0.00 192 ASN A O 19
ATOM 27693 N N . SER A 1 6 ? 154.468 -14.108 4.277 1.00 0.00 193 SER A N 19
ATOM 27694 C CA . SER A 1 6 ? 154.798 -12.699 4.143 1.00 0.00 193 SER A CA 19
ATOM 27695 C C . SER A 1 6 ? 153.583 -11.833 4.467 1.00 0.00 193 SER A C 19
ATOM 27696 O O . SER A 1 6 ? 153.461 -10.706 3.991 1.00 0.00 193 SER A O 19
ATOM 27704 N N . SER A 1 7 ? 152.687 -12.374 5.283 1.00 0.00 194 SER A N 19
ATOM 27705 C CA . SER A 1 7 ? 151.529 -11.633 5.756 1.00 0.00 194 SER A CA 19
ATOM 27706 C C . SER A 1 7 ? 151.978 -10.583 6.770 1.00 0.00 194 SER A C 19
ATOM 27707 O O . SER A 1 7 ? 153.095 -10.661 7.283 1.00 0.00 194 SER A O 19
ATOM 27715 N N . VAL A 1 8 ? 151.137 -9.601 7.055 1.00 0.00 195 VAL A N 19
ATOM 27716 C CA . VAL A 1 8 ? 151.509 -8.566 8.010 1.00 0.00 195 VAL A CA 19
ATOM 27717 C C . VAL A 1 8 ? 151.293 -9.030 9.443 1.00 0.00 195 VAL A C 19
ATOM 27718 O O . VAL A 1 8 ? 150.263 -8.750 10.061 1.00 0.00 195 VAL A O 19
ATOM 27731 N N . LEU A 1 9 ? 152.267 -9.749 9.977 1.00 0.00 196 LEU A N 19
ATOM 27732 C CA . LEU A 1 9 ? 152.196 -10.182 11.361 1.00 0.00 196 LEU A CA 19
ATOM 27733 C C . LEU A 1 9 ? 152.457 -9.010 12.275 1.00 0.00 196 LEU A C 19
ATOM 27734 O O . LEU A 1 9 ? 152.066 -9.015 13.438 1.00 0.00 196 LEU A O 19
ATOM 27750 N N . LEU A 1 10 ? 153.096 -7.993 11.727 1.00 0.00 197 LEU A N 19
ATOM 27751 C CA . LEU A 1 10 ? 153.375 -6.775 12.469 1.00 0.00 197 LEU A CA 19
ATOM 27752 C C . LEU A 1 10 ? 152.065 -6.087 12.834 1.00 0.00 197 LEU A C 19
ATOM 27753 O O . LEU A 1 10 ? 151.992 -5.321 13.795 1.00 0.00 197 LEU A O 19
ATOM 27769 N N . ALA A 1 11 ? 151.022 -6.395 12.072 1.00 0.00 198 ALA A N 19
ATOM 27770 C CA . ALA A 1 11 ? 149.699 -5.870 12.351 1.00 0.00 198 ALA A CA 19
ATOM 27771 C C . ALA A 1 11 ? 149.058 -6.640 13.498 1.00 0.00 198 ALA A C 19
ATOM 27772 O O . ALA A 1 11 ? 148.228 -6.104 14.228 1.00 0.00 198 ALA A O 19
ATOM 27779 N N . VAL A 1 12 ? 149.472 -7.894 13.672 1.00 0.00 199 VAL A N 19
ATOM 27780 C CA . VAL A 1 12 ? 148.953 -8.720 14.754 1.00 0.00 199 VAL A CA 19
ATOM 27781 C C . VAL A 1 12 ? 149.667 -8.359 16.032 1.00 0.00 199 VAL A C 19
ATOM 27782 O O . VAL A 1 12 ? 149.173 -8.596 17.134 1.00 0.00 199 VAL A O 19
ATOM 27795 N N . GLN A 1 13 ? 150.832 -7.757 15.870 1.00 0.00 200 GLN A N 19
ATOM 27796 C CA . GLN A 1 13 ? 151.684 -7.460 17.001 1.00 0.00 200 GLN A CA 19
ATOM 27797 C C . GLN A 1 13 ? 151.244 -6.180 17.691 1.00 0.00 200 GLN A C 19
ATOM 27798 O O . GLN A 1 13 ? 151.898 -5.701 18.618 1.00 0.00 200 GLN A O 19
ATOM 27812 N N . GLN A 1 14 ? 150.123 -5.645 17.223 1.00 0.00 201 GLN A N 19
ATOM 27813 C CA . GLN A 1 14 ? 149.557 -4.406 17.729 1.00 0.00 201 GLN A CA 19
ATOM 27814 C C . GLN A 1 14 ? 150.535 -3.245 17.578 1.00 0.00 201 GLN A C 19
ATOM 27815 O O . GLN A 1 14 ? 150.439 -2.240 18.285 1.00 0.00 201 GLN A O 19
ATOM 27829 N N . SER A 1 15 ? 151.465 -3.382 16.645 1.00 0.00 202 SER A N 19
ATOM 27830 C CA . SER A 1 15 ? 152.424 -2.332 16.371 1.00 0.00 202 SER A CA 19
ATOM 27831 C C . SER A 1 15 ? 151.806 -1.295 15.441 1.00 0.00 202 SER A C 19
ATOM 27832 O O . SER A 1 15 ? 151.545 -1.567 14.266 1.00 0.00 202 SER A O 19
ATOM 27840 N N . GLY A 1 16 ? 151.548 -0.113 15.981 1.00 0.00 203 GLY A N 19
ATOM 27841 C CA . GLY A 1 16 ? 150.951 0.947 15.202 1.00 0.00 203 GLY A CA 19
ATOM 27842 C C . GLY A 1 16 ? 151.985 1.691 14.392 1.00 0.00 203 GLY A C 19
ATOM 27843 O O . GLY A 1 16 ? 152.337 2.828 14.712 1.00 0.00 203 GLY A O 19
ATOM 27847 N N . ALA A 1 17 ? 152.487 1.041 13.353 1.00 0.00 204 ALA A N 19
ATOM 27848 C CA . ALA A 1 17 ? 153.500 1.631 12.498 1.00 0.00 204 ALA A CA 19
ATOM 27849 C C . ALA A 1 17 ? 152.918 2.793 11.713 1.00 0.00 204 ALA A C 19
ATOM 27850 O O . ALA A 1 17 ? 152.208 2.601 10.726 1.00 0.00 204 ALA A O 19
ATOM 27857 N N . CYS A 1 18 ? 153.208 3.997 12.167 1.00 0.00 205 CYS A N 19
ATOM 27858 C CA . CYS A 1 18 ? 152.705 5.181 11.512 1.00 0.00 205 CYS A CA 19
ATOM 27859 C C . CYS A 1 18 ? 153.668 5.566 10.411 1.00 0.00 205 CYS A C 19
ATOM 27860 O O . CYS A 1 18 ? 154.873 5.380 10.569 1.00 0.00 205 CYS A O 19
ATOM 27868 N N . ARG A 1 19 ? 153.145 6.109 9.315 1.00 0.00 206 ARG A N 19
ATOM 27869 C CA . ARG A 1 19 ? 153.957 6.546 8.184 1.00 0.00 206 ARG A CA 19
ATOM 27870 C C . ARG A 1 19 ? 154.855 5.453 7.604 1.00 0.00 206 ARG A C 19
ATOM 27871 O O . ARG A 1 19 ? 155.599 5.716 6.670 1.00 0.00 206 ARG A O 19
ATOM 27892 N N . ASN A 1 20 ? 154.776 4.231 8.104 1.00 0.00 207 ASN A N 19
ATOM 27893 C CA . ASN A 1 20 ? 155.725 3.215 7.684 1.00 0.00 207 ASN A CA 19
ATOM 27894 C C . ASN A 1 20 ? 155.091 2.213 6.751 1.00 0.00 207 ASN A C 19
ATOM 27895 O O . ASN A 1 20 ? 154.328 1.342 7.168 1.00 0.00 207 ASN A O 19
ATOM 27906 N N . VAL A 1 21 ? 155.436 2.338 5.486 1.00 0.00 208 VAL A N 19
ATOM 27907 C CA . VAL A 1 21 ? 154.981 1.422 4.466 1.00 0.00 208 VAL A CA 19
ATOM 27908 C C . VAL A 1 21 ? 156.158 1.032 3.590 1.00 0.00 208 VAL A C 19
ATOM 27909 O O . VAL A 1 21 ? 156.683 1.850 2.836 1.00 0.00 208 VAL A O 19
ATOM 27922 N N . PHE A 1 22 ? 156.592 -0.205 3.720 1.00 0.00 209 PHE A N 19
ATOM 27923 C CA . PHE A 1 22 ? 157.763 -0.675 3.007 1.00 0.00 209 PHE A CA 19
ATOM 27924 C C . PHE A 1 22 ? 157.350 -1.596 1.869 1.00 0.00 209 PHE A C 19
ATOM 27925 O O . PHE A 1 22 ? 156.636 -2.579 2.078 1.00 0.00 209 PHE A O 19
ATOM 27942 N N . LEU A 1 23 ? 157.787 -1.258 0.669 1.00 0.00 210 LEU A N 19
ATOM 27943 C CA . LEU A 1 23 ? 157.499 -2.064 -0.504 1.00 0.00 210 LEU A CA 19
ATOM 27944 C C . LEU A 1 23 ? 158.756 -2.759 -0.981 1.00 0.00 210 LEU A C 19
ATOM 27945 O O . LEU A 1 23 ? 159.803 -2.135 -1.087 1.00 0.00 210 LEU A O 19
ATOM 27961 N N . GLY A 1 24 ? 158.654 -4.045 -1.257 1.00 0.00 211 GLY A N 19
ATOM 27962 C CA . GLY A 1 24 ? 159.810 -4.786 -1.717 1.00 0.00 211 GLY A CA 19
ATOM 27963 C C . GLY A 1 24 ? 159.497 -5.745 -2.846 1.00 0.00 211 GLY A C 19
ATOM 27964 O O . GLY A 1 24 ? 159.692 -6.952 -2.706 1.00 0.00 211 GLY A O 19
ATOM 27968 N N . ASN A 1 25 ? 159.020 -5.208 -3.965 1.00 0.00 212 ASN A N 19
ATOM 27969 C CA . ASN A 1 25 ? 158.737 -6.019 -5.150 1.00 0.00 212 ASN A CA 19
ATOM 27970 C C . ASN A 1 25 ? 158.201 -5.150 -6.281 1.00 0.00 212 ASN A C 19
ATOM 27971 O O . ASN A 1 25 ? 157.268 -5.533 -6.985 1.00 0.00 212 ASN A O 19
ATOM 27982 N N . LEU A 1 26 ? 158.790 -3.979 -6.453 1.00 0.00 213 LEU A N 19
ATOM 27983 C CA . LEU A 1 26 ? 158.361 -3.071 -7.509 1.00 0.00 213 LEU A CA 19
ATOM 27984 C C . LEU A 1 26 ? 159.201 -3.276 -8.765 1.00 0.00 213 LEU A C 19
ATOM 27985 O O . LEU A 1 26 ? 160.322 -3.783 -8.692 1.00 0.00 213 LEU A O 19
ATOM 28001 N N . PRO A 1 27 ? 158.670 -2.888 -9.934 1.00 0.00 214 PRO A N 19
ATOM 28002 C CA . PRO A 1 27 ? 159.377 -3.018 -11.205 1.00 0.00 214 PRO A CA 19
ATOM 28003 C C . PRO A 1 27 ? 160.433 -1.935 -11.398 1.00 0.00 214 PRO A C 19
ATOM 28004 O O . PRO A 1 27 ? 160.509 -0.969 -10.633 1.00 0.00 214 PRO A O 19
ATOM 28015 N N . ASN A 1 28 ? 161.251 -2.104 -12.418 1.00 0.00 215 ASN A N 19
ATOM 28016 C CA . ASN A 1 28 ? 162.255 -1.112 -12.763 1.00 0.00 215 ASN A CA 19
ATOM 28017 C C . ASN A 1 28 ? 161.600 0.040 -13.508 1.00 0.00 215 ASN A C 19
ATOM 28018 O O . ASN A 1 28 ? 160.941 -0.169 -14.525 1.00 0.00 215 ASN A O 19
ATOM 28029 N N . GLY A 1 29 ? 161.766 1.248 -12.996 1.00 0.00 216 GLY A N 19
ATOM 28030 C CA . GLY A 1 29 ? 161.190 2.404 -13.648 1.00 0.00 216 GLY A CA 19
ATOM 28031 C C . GLY A 1 29 ? 160.023 2.989 -12.884 1.00 0.00 216 GLY A C 19
ATOM 28032 O O . GLY A 1 29 ? 159.533 4.065 -13.228 1.00 0.00 216 GLY A O 19
ATOM 28036 N N . ILE A 1 30 ? 159.571 2.289 -11.848 1.00 0.00 217 ILE A N 19
ATOM 28037 C CA . ILE A 1 30 ? 158.473 2.776 -11.019 1.00 0.00 217 ILE A CA 19
ATOM 28038 C C . ILE A 1 30 ? 158.838 4.126 -10.404 1.00 0.00 217 ILE A C 19
ATOM 28039 O O . ILE A 1 30 ? 159.921 4.290 -9.839 1.00 0.00 217 ILE A O 19
ATOM 28055 N N . THR A 1 31 ? 157.963 5.105 -10.558 1.00 0.00 218 THR A N 19
ATOM 28056 C CA . THR A 1 31 ? 158.230 6.422 -10.019 1.00 0.00 218 THR A CA 19
ATOM 28057 C C . THR A 1 31 ? 157.248 6.773 -8.907 1.00 0.00 218 THR A C 19
ATOM 28058 O O . THR A 1 31 ? 156.176 6.166 -8.776 1.00 0.00 218 THR A O 19
ATOM 28069 N N . GLU A 1 32 ? 157.631 7.758 -8.112 1.00 0.00 219 GLU A N 19
ATOM 28070 C CA . GLU A 1 32 ? 156.875 8.156 -6.946 1.00 0.00 219 GLU A CA 19
ATOM 28071 C C . GLU A 1 32 ? 155.535 8.691 -7.365 1.00 0.00 219 GLU A C 19
ATOM 28072 O O . GLU A 1 32 ? 154.543 8.420 -6.727 1.00 0.00 219 GLU A O 19
ATOM 28084 N N . ASP A 1 33 ? 155.530 9.458 -8.444 1.00 0.00 220 ASP A N 19
ATOM 28085 C CA . ASP A 1 33 ? 154.306 10.023 -9.001 1.00 0.00 220 ASP A CA 19
ATOM 28086 C C . ASP A 1 33 ? 153.228 8.965 -9.141 1.00 0.00 220 ASP A C 19
ATOM 28087 O O . ASP A 1 33 ? 152.068 9.203 -8.821 1.00 0.00 220 ASP A O 19
ATOM 28096 N N . GLU A 1 34 ? 153.639 7.788 -9.589 1.00 0.00 221 GLU A N 19
ATOM 28097 C CA . GLU A 1 34 ? 152.715 6.678 -9.781 1.00 0.00 221 GLU A CA 19
ATOM 28098 C C . GLU A 1 34 ? 152.147 6.227 -8.446 1.00 0.00 221 GLU A C 19
ATOM 28099 O O . GLU A 1 34 ? 150.938 6.220 -8.244 1.00 0.00 221 GLU A O 19
ATOM 28111 N N . ILE A 1 35 ? 153.034 5.869 -7.532 1.00 0.00 222 ILE A N 19
ATOM 28112 C CA . ILE A 1 35 ? 152.629 5.396 -6.210 1.00 0.00 222 ILE A CA 19
ATOM 28113 C C . ILE A 1 35 ? 151.841 6.465 -5.443 1.00 0.00 222 ILE A C 19
ATOM 28114 O O . ILE A 1 35 ? 150.867 6.162 -4.768 1.00 0.00 222 ILE A O 19
ATOM 28130 N N . ARG A 1 36 ? 152.270 7.709 -5.557 1.00 0.00 223 ARG A N 19
ATOM 28131 C CA . ARG A 1 36 ? 151.566 8.841 -4.955 1.00 0.00 223 ARG A CA 19
ATOM 28132 C C . ARG A 1 36 ? 150.126 8.918 -5.401 1.00 0.00 223 ARG A C 19
ATOM 28133 O O . ARG A 1 36 ? 149.208 8.768 -4.601 1.00 0.00 223 ARG A O 19
ATOM 28154 N N . GLU A 1 37 ? 149.936 9.114 -6.689 1.00 0.00 224 GLU A N 19
ATOM 28155 C CA . GLU A 1 37 ? 148.591 9.250 -7.246 1.00 0.00 224 GLU A CA 19
ATOM 28156 C C . GLU A 1 37 ? 147.774 7.996 -7.003 1.00 0.00 224 GLU A C 19
ATOM 28157 O O . GLU A 1 37 ? 146.544 8.017 -7.089 1.00 0.00 224 GLU A O 19
ATOM 28169 N N . ASP A 1 38 ? 148.456 6.910 -6.700 1.00 0.00 225 ASP A N 19
ATOM 28170 C CA . ASP A 1 38 ? 147.794 5.654 -6.467 1.00 0.00 225 ASP A CA 19
ATOM 28171 C C . ASP A 1 38 ? 147.386 5.506 -5.005 1.00 0.00 225 ASP A C 19
ATOM 28172 O O . ASP A 1 38 ? 146.328 4.953 -4.712 1.00 0.00 225 ASP A O 19
ATOM 28181 N N . LEU A 1 39 ? 148.204 6.027 -4.087 1.00 0.00 226 LEU A N 19
ATOM 28182 C CA . LEU A 1 39 ? 148.016 5.745 -2.664 1.00 0.00 226 LEU A CA 19
ATOM 28183 C C . LEU A 1 39 ? 147.465 6.941 -1.903 1.00 0.00 226 LEU A C 19
ATOM 28184 O O . LEU A 1 39 ? 146.897 6.784 -0.828 1.00 0.00 226 LEU A O 19
ATOM 28200 N N . GLU A 1 40 ? 147.570 8.123 -2.490 1.00 0.00 227 GLU A N 19
ATOM 28201 C CA . GLU A 1 40 ? 147.146 9.346 -1.823 1.00 0.00 227 GLU A CA 19
ATOM 28202 C C . GLU A 1 40 ? 145.623 9.438 -1.642 1.00 0.00 227 GLU A C 19
ATOM 28203 O O . GLU A 1 40 ? 145.170 10.101 -0.705 1.00 0.00 227 GLU A O 19
ATOM 28215 N N . PRO A 1 41 ? 144.787 8.799 -2.504 1.00 0.00 228 PRO A N 19
ATOM 28216 C CA . PRO A 1 41 ? 143.336 8.903 -2.372 1.00 0.00 228 PRO A CA 19
ATOM 28217 C C . PRO A 1 41 ? 142.830 8.235 -1.096 1.00 0.00 228 PRO A C 19
ATOM 28218 O O . PRO A 1 41 ? 141.798 8.625 -0.553 1.00 0.00 228 PRO A O 19
ATOM 28229 N N . PHE A 1 42 ? 143.557 7.227 -0.616 1.00 0.00 229 PHE A N 19
ATOM 28230 C CA . PHE A 1 42 ? 143.220 6.598 0.656 1.00 0.00 229 PHE A CA 19
ATOM 28231 C C . PHE A 1 42 ? 144.259 6.905 1.727 1.00 0.00 229 PHE A C 19
ATOM 28232 O O . PHE A 1 42 ? 144.059 6.605 2.897 1.00 0.00 229 PHE A O 19
ATOM 28249 N N . GLY A 1 43 ? 145.350 7.532 1.336 1.00 0.00 230 GLY A N 19
ATOM 28250 C CA . GLY A 1 43 ? 146.423 7.779 2.268 1.00 0.00 230 GLY A CA 19
ATOM 28251 C C . GLY A 1 43 ? 147.464 8.708 1.696 1.00 0.00 230 GLY A C 19
ATOM 28252 O O . GLY A 1 43 ? 148.351 8.279 0.966 1.00 0.00 230 GLY A O 19
ATOM 28256 N N . PRO A 1 44 ? 147.364 10.003 1.989 1.00 0.00 231 PRO A N 19
ATOM 28257 C CA . PRO A 1 44 ? 148.337 10.979 1.517 1.00 0.00 231 PRO A CA 19
ATOM 28258 C C . PRO A 1 44 ? 149.736 10.674 2.040 1.00 0.00 231 PRO A C 19
ATOM 28259 O O . PRO A 1 44 ? 149.920 10.376 3.221 1.00 0.00 231 PRO A O 19
ATOM 28270 N N . ILE A 1 45 ? 150.709 10.703 1.142 1.00 0.00 232 ILE A N 19
ATOM 28271 C CA . ILE A 1 45 ? 152.095 10.455 1.503 1.00 0.00 232 ILE A CA 19
ATOM 28272 C C . ILE A 1 45 ? 152.920 11.740 1.403 1.00 0.00 232 ILE A C 19
ATOM 28273 O O . ILE A 1 45 ? 152.624 12.609 0.582 1.00 0.00 232 ILE A O 19
ATOM 28289 N N . ASP A 1 46 ? 153.955 11.846 2.235 1.00 0.00 233 ASP A N 19
ATOM 28290 C CA . ASP A 1 46 ? 154.838 13.014 2.229 1.00 0.00 233 ASP A CA 19
ATOM 28291 C C . ASP A 1 46 ? 156.253 12.638 1.819 1.00 0.00 233 ASP A C 19
ATOM 28292 O O . ASP A 1 46 ? 157.073 13.504 1.514 1.00 0.00 233 ASP A O 19
ATOM 28301 N N . GLN A 1 47 ? 156.546 11.347 1.833 1.00 0.00 234 GLN A N 19
ATOM 28302 C CA . GLN A 1 47 ? 157.866 10.868 1.477 1.00 0.00 234 GLN A CA 19
ATOM 28303 C C . GLN A 1 47 ? 157.778 9.495 0.829 1.00 0.00 234 GLN A C 19
ATOM 28304 O O . GLN A 1 47 ? 157.274 8.547 1.436 1.00 0.00 234 GLN A O 19
ATOM 28318 N N . ILE A 1 48 ? 158.262 9.399 -0.397 1.00 0.00 235 ILE A N 19
ATOM 28319 C CA . ILE A 1 48 ? 158.256 8.144 -1.133 1.00 0.00 235 ILE A CA 19
ATOM 28320 C C . ILE A 1 48 ? 159.606 7.921 -1.790 1.00 0.00 235 ILE A C 19
ATOM 28321 O O . ILE A 1 48 ? 159.966 8.603 -2.748 1.00 0.00 235 ILE A O 19
ATOM 28337 N N . LYS A 1 49 ? 160.354 6.980 -1.256 1.00 0.00 236 LYS A N 19
ATOM 28338 C CA . LYS A 1 49 ? 161.689 6.692 -1.750 1.00 0.00 236 LYS A CA 19
ATOM 28339 C C . LYS A 1 49 ? 161.735 5.317 -2.394 1.00 0.00 236 LYS A C 19
ATOM 28340 O O . LYS A 1 49 ? 161.540 4.305 -1.727 1.00 0.00 236 LYS A O 19
ATOM 28359 N N . ILE A 1 50 ? 161.996 5.288 -3.686 1.00 0.00 237 ILE A N 19
ATOM 28360 C CA . ILE A 1 50 ? 162.043 4.043 -4.429 1.00 0.00 237 ILE A CA 19
ATOM 28361 C C . ILE A 1 50 ? 163.476 3.648 -4.735 1.00 0.00 237 ILE A C 19
ATOM 28362 O O . ILE A 1 50 ? 164.224 4.408 -5.352 1.00 0.00 237 ILE A O 19
ATOM 28378 N N . VAL A 1 51 ? 163.864 2.471 -4.284 1.00 0.00 238 VAL A N 19
ATOM 28379 C CA . VAL A 1 51 ? 165.139 1.905 -4.663 1.00 0.00 238 VAL A CA 19
ATOM 28380 C C . VAL A 1 51 ? 164.884 0.710 -5.567 1.00 0.00 238 VAL A C 19
ATOM 28381 O O . VAL A 1 51 ? 164.781 -0.426 -5.101 1.00 0.00 238 VAL A O 19
ATOM 28394 N N . THR A 1 52 ? 164.755 0.976 -6.859 1.00 0.00 239 THR A N 19
ATOM 28395 C CA . THR A 1 52 ? 164.423 -0.065 -7.819 1.00 0.00 239 THR A CA 19
ATOM 28396 C C . THR A 1 52 ? 165.582 -1.052 -7.957 1.00 0.00 239 THR A C 19
ATOM 28397 O O . THR A 1 52 ? 165.396 -2.188 -8.389 1.00 0.00 239 THR A O 19
ATOM 28408 N N . GLU A 1 53 ? 166.774 -0.612 -7.554 1.00 0.00 240 GLU A N 19
ATOM 28409 C CA . GLU A 1 53 ? 167.949 -1.474 -7.510 1.00 0.00 240 GLU A CA 19
ATOM 28410 C C . GLU A 1 53 ? 167.675 -2.701 -6.646 1.00 0.00 240 GLU A C 19
ATOM 28411 O O . GLU A 1 53 ? 168.119 -3.806 -6.955 1.00 0.00 240 GLU A O 19
ATOM 28423 N N . ARG A 1 54 ? 166.936 -2.495 -5.564 1.00 0.00 241 ARG A N 19
ATOM 28424 C CA . ARG A 1 54 ? 166.583 -3.580 -4.659 1.00 0.00 241 ARG A CA 19
ATOM 28425 C C . ARG A 1 54 ? 165.110 -3.933 -4.827 1.00 0.00 241 ARG A C 19
ATOM 28426 O O . ARG A 1 54 ? 164.589 -4.818 -4.147 1.00 0.00 241 ARG A O 19
ATOM 28447 N N . ASN A 1 55 ? 164.454 -3.211 -5.740 1.00 0.00 242 ASN A N 19
ATOM 28448 C CA . ASN A 1 55 ? 163.034 -3.390 -6.034 1.00 0.00 242 ASN A CA 19
ATOM 28449 C C . ASN A 1 55 ? 162.189 -3.005 -4.830 1.00 0.00 242 ASN A C 19
ATOM 28450 O O . ASN A 1 55 ? 161.077 -3.499 -4.653 1.00 0.00 242 ASN A O 19
ATOM 28461 N N . ILE A 1 56 ? 162.701 -2.078 -4.033 1.00 0.00 243 ILE A N 19
ATOM 28462 C CA . ILE A 1 56 ? 162.053 -1.711 -2.786 1.00 0.00 243 ILE A CA 19
ATOM 28463 C C . ILE A 1 56 ? 161.721 -0.228 -2.743 1.00 0.00 243 ILE A C 19
ATOM 28464 O O . ILE A 1 56 ? 162.327 0.576 -3.450 1.00 0.00 243 ILE A O 19
ATOM 28480 N N . ALA A 1 57 ? 160.751 0.124 -1.913 1.00 0.00 244 ALA A N 19
ATOM 28481 C CA . ALA A 1 57 ? 160.327 1.508 -1.772 1.00 0.00 244 ALA A CA 19
ATOM 28482 C C . ALA A 1 57 ? 159.827 1.785 -0.362 1.00 0.00 244 ALA A C 19
ATOM 28483 O O . ALA A 1 57 ? 159.164 0.947 0.253 1.00 0.00 244 ALA A O 19
ATOM 28490 N N . PHE A 1 58 ? 160.164 2.964 0.138 1.00 0.00 245 PHE A N 19
ATOM 28491 C CA . PHE A 1 58 ? 159.724 3.410 1.451 1.00 0.00 245 PHE A CA 19
ATOM 28492 C C . PHE A 1 58 ? 158.712 4.532 1.302 1.00 0.00 245 PHE A C 19
ATOM 28493 O O . PHE A 1 58 ? 159.043 5.619 0.823 1.00 0.00 245 PHE A O 19
ATOM 28510 N N . VAL A 1 59 ? 157.485 4.263 1.697 1.00 0.00 246 VAL A N 19
ATOM 28511 C CA . VAL A 1 59 ? 156.425 5.252 1.620 1.00 0.00 246 VAL A CA 19
ATOM 28512 C C . VAL A 1 59 ? 156.092 5.741 3.018 1.00 0.00 246 VAL A C 19
ATOM 28513 O O . VAL A 1 59 ? 155.827 4.934 3.909 1.00 0.00 246 VAL A O 19
ATOM 28526 N N . HIS A 1 60 ? 156.120 7.048 3.228 1.00 0.00 247 HIS A N 19
ATOM 28527 C CA . HIS A 1 60 ? 155.805 7.584 4.542 1.00 0.00 247 HIS A CA 19
ATOM 28528 C C . HIS A 1 60 ? 154.429 8.230 4.558 1.00 0.00 247 HIS A C 19
ATOM 28529 O O . HIS A 1 60 ? 154.242 9.353 4.085 1.00 0.00 247 HIS A O 19
ATOM 28544 N N . PHE A 1 61 ? 153.479 7.502 5.120 1.00 0.00 248 PHE A N 19
ATOM 28545 C CA . PHE A 1 61 ? 152.102 7.977 5.251 1.00 0.00 248 PHE A CA 19
ATOM 28546 C C . PHE A 1 61 ? 151.913 8.775 6.532 1.00 0.00 248 PHE A C 19
ATOM 28547 O O . PHE A 1 61 ? 151.776 8.191 7.615 1.00 0.00 248 PHE A O 19
ATOM 28564 N N . LEU A 1 62 ? 151.880 10.101 6.378 1.00 0.00 249 LEU A N 19
ATOM 28565 C CA . LEU A 1 62 ? 151.815 11.051 7.495 1.00 0.00 249 LEU A CA 19
ATOM 28566 C C . LEU A 1 62 ? 150.870 10.610 8.612 1.00 0.00 249 LEU A C 19
ATOM 28567 O O . LEU A 1 62 ? 151.236 10.661 9.788 1.00 0.00 249 LEU A O 19
ATOM 28583 N N . ASN A 1 63 ? 149.667 10.183 8.262 1.00 0.00 250 ASN A N 19
ATOM 28584 C CA . ASN A 1 63 ? 148.730 9.692 9.265 1.00 0.00 250 ASN A CA 19
ATOM 28585 C C . ASN A 1 63 ? 148.842 8.182 9.395 1.00 0.00 250 ASN A C 19
ATOM 28586 O O . ASN A 1 63 ? 149.073 7.483 8.408 1.00 0.00 250 ASN A O 19
ATOM 28597 N N . ILE A 1 64 ? 148.674 7.683 10.612 1.00 0.00 251 ILE A N 19
ATOM 28598 C CA . ILE A 1 64 ? 148.816 6.261 10.882 1.00 0.00 251 ILE A CA 19
ATOM 28599 C C . ILE A 1 64 ? 147.783 5.459 10.076 1.00 0.00 251 ILE A C 19
ATOM 28600 O O . ILE A 1 64 ? 148.117 4.440 9.471 1.00 0.00 251 ILE A O 19
ATOM 28616 N N . ALA A 1 65 ? 146.551 5.958 10.011 1.00 0.00 252 ALA A N 19
ATOM 28617 C CA . ALA A 1 65 ? 145.471 5.235 9.355 1.00 0.00 252 ALA A CA 19
ATOM 28618 C C . ALA A 1 65 ? 145.659 5.228 7.848 1.00 0.00 252 ALA A C 19
ATOM 28619 O O . ALA A 1 65 ? 145.260 4.281 7.172 1.00 0.00 252 ALA A O 19
ATOM 28626 N N . ALA A 1 66 ? 146.281 6.284 7.333 1.00 0.00 253 ALA A N 19
ATOM 28627 C CA . ALA A 1 66 ? 146.570 6.388 5.910 1.00 0.00 253 ALA A CA 19
ATOM 28628 C C . ALA A 1 66 ? 147.403 5.200 5.455 1.00 0.00 253 ALA A C 19
ATOM 28629 O O . ALA A 1 66 ? 147.156 4.618 4.399 1.00 0.00 253 ALA A O 19
ATOM 28636 N N . ALA A 1 67 ? 148.371 4.831 6.281 1.00 0.00 254 ALA A N 19
ATOM 28637 C CA . ALA A 1 67 ? 149.231 3.698 5.990 1.00 0.00 254 ALA A CA 19
ATOM 28638 C C . ALA A 1 67 ? 148.455 2.397 6.097 1.00 0.00 254 ALA A C 19
ATOM 28639 O O . ALA A 1 67 ? 148.623 1.495 5.276 1.00 0.00 254 ALA A O 19
ATOM 28646 N N . ILE A 1 68 ? 147.599 2.314 7.110 1.00 0.00 255 ILE A N 19
ATOM 28647 C CA . ILE A 1 68 ? 146.815 1.116 7.356 1.00 0.00 255 ILE A CA 19
ATOM 28648 C C . ILE A 1 68 ? 145.972 0.751 6.145 1.00 0.00 255 ILE A C 19
ATOM 28649 O O . ILE A 1 68 ? 146.149 -0.317 5.560 1.00 0.00 255 ILE A O 19
ATOM 28665 N N . LYS A 1 69 ? 145.079 1.652 5.757 1.00 0.00 256 LYS A N 19
ATOM 28666 C CA . LYS A 1 69 ? 144.164 1.394 4.656 1.00 0.00 256 LYS A CA 19
ATOM 28667 C C . LYS A 1 69 ? 144.913 1.164 3.347 1.00 0.00 256 LYS A C 19
ATOM 28668 O O . LYS A 1 69 ? 144.532 0.306 2.561 1.00 0.00 256 LYS A O 19
ATOM 28687 N N . ALA A 1 70 ? 145.987 1.911 3.132 1.00 0.00 257 ALA A N 19
ATOM 28688 C CA . ALA A 1 70 ? 146.798 1.753 1.933 1.00 0.00 257 ALA A CA 19
ATOM 28689 C C . ALA A 1 70 ? 147.432 0.368 1.864 1.00 0.00 257 ALA A C 19
ATOM 28690 O O . ALA A 1 70 ? 147.330 -0.315 0.848 1.00 0.00 257 ALA A O 19
ATOM 28697 N N . VAL A 1 71 ? 148.064 -0.055 2.952 1.00 0.00 258 VAL A N 19
ATOM 28698 C CA . VAL A 1 71 ? 148.697 -1.372 3.011 1.00 0.00 258 VAL A CA 19
ATOM 28699 C C . VAL A 1 71 ? 147.650 -2.485 2.914 1.00 0.00 258 VAL A C 19
ATOM 28700 O O . VAL A 1 71 ? 147.953 -3.604 2.512 1.00 0.00 258 VAL A O 19
ATOM 28713 N N . GLN A 1 72 ? 146.417 -2.168 3.273 1.00 0.00 259 GLN A N 19
ATOM 28714 C CA . GLN A 1 72 ? 145.321 -3.125 3.174 1.00 0.00 259 GLN A CA 19
ATOM 28715 C C . GLN A 1 72 ? 144.718 -3.164 1.762 1.00 0.00 259 GLN A C 19
ATOM 28716 O O . GLN A 1 72 ? 144.173 -4.184 1.346 1.00 0.00 259 GLN A O 19
ATOM 28730 N N . GLU A 1 73 ? 144.843 -2.063 1.028 1.00 0.00 260 GLU A N 19
ATOM 28731 C CA . GLU A 1 73 ? 144.228 -1.927 -0.294 1.00 0.00 260 GLU A CA 19
ATOM 28732 C C . GLU A 1 73 ? 145.206 -2.310 -1.394 1.00 0.00 260 GLU A C 19
ATOM 28733 O O . GLU A 1 73 ? 144.812 -2.846 -2.431 1.00 0.00 260 GLU A O 19
ATOM 28745 N N . LEU A 1 74 ? 146.481 -2.034 -1.154 1.00 0.00 261 LEU A N 19
ATOM 28746 C CA . LEU A 1 74 ? 147.543 -2.331 -2.107 1.00 0.00 261 LEU A CA 19
ATOM 28747 C C . LEU A 1 74 ? 147.494 -3.799 -2.566 1.00 0.00 261 LEU A C 19
ATOM 28748 O O . LEU A 1 74 ? 147.486 -4.073 -3.765 1.00 0.00 261 LEU A O 19
ATOM 28764 N N . PRO A 1 75 ? 147.409 -4.766 -1.629 1.00 0.00 262 PRO A N 19
ATOM 28765 C CA . PRO A 1 75 ? 147.380 -6.195 -1.970 1.00 0.00 262 PRO A CA 19
ATOM 28766 C C . PRO A 1 75 ? 146.092 -6.610 -2.679 1.00 0.00 262 PRO A C 19
ATOM 28767 O O . PRO A 1 75 ? 146.009 -7.699 -3.249 1.00 0.00 262 PRO A O 19
ATOM 28778 N N . LEU A 1 76 ? 145.080 -5.752 -2.637 1.00 0.00 263 LEU A N 19
ATOM 28779 C CA . LEU A 1 76 ? 143.804 -6.065 -3.268 1.00 0.00 263 LEU A CA 19
ATOM 28780 C C . LEU A 1 76 ? 143.763 -5.564 -4.708 1.00 0.00 263 LEU A C 19
ATOM 28781 O O . LEU A 1 76 ? 142.824 -5.836 -5.457 1.00 0.00 263 LEU A O 19
ATOM 28797 N N . ASN A 1 77 ? 144.797 -4.844 -5.083 1.00 0.00 264 ASN A N 19
ATOM 28798 C CA . ASN A 1 77 ? 144.856 -4.183 -6.382 1.00 0.00 264 ASN A CA 19
ATOM 28799 C C . ASN A 1 77 ? 145.816 -4.875 -7.338 1.00 0.00 264 ASN A C 19
ATOM 28800 O O . ASN A 1 77 ? 146.826 -5.408 -6.923 1.00 0.00 264 ASN A O 19
ATOM 28811 N N . PRO A 1 78 ? 145.528 -4.817 -8.643 1.00 0.00 265 PRO A N 19
ATOM 28812 C CA . PRO A 1 78 ? 146.247 -5.586 -9.664 1.00 0.00 265 PRO A CA 19
ATOM 28813 C C . PRO A 1 78 ? 147.702 -5.151 -9.821 1.00 0.00 265 PRO A C 19
ATOM 28814 O O . PRO A 1 78 ? 148.582 -5.980 -10.037 1.00 0.00 265 PRO A O 19
ATOM 28825 N N . LYS A 1 79 ? 147.955 -3.854 -9.702 1.00 0.00 266 LYS A N 19
ATOM 28826 C CA . LYS A 1 79 ? 149.306 -3.332 -9.872 1.00 0.00 266 LYS A CA 19
ATOM 28827 C C . LYS A 1 79 ? 150.058 -3.412 -8.563 1.00 0.00 266 LYS A C 19
ATOM 28828 O O . LYS A 1 79 ? 151.208 -3.833 -8.508 1.00 0.00 266 LYS A O 19
ATOM 28847 N N . TRP A 1 80 ? 149.379 -3.021 -7.504 1.00 0.00 267 TRP A N 19
ATOM 28848 C CA . TRP A 1 80 ? 149.994 -2.926 -6.194 1.00 0.00 267 TRP A CA 19
ATOM 28849 C C . TRP A 1 80 ? 150.206 -4.308 -5.593 1.00 0.00 267 TRP A C 19
ATOM 28850 O O . TRP A 1 80 ? 151.124 -4.509 -4.798 1.00 0.00 267 TRP A O 19
ATOM 28871 N N . SER A 1 81 ? 149.364 -5.264 -5.978 1.00 0.00 268 SER A N 19
ATOM 28872 C CA . SER A 1 81 ? 149.534 -6.643 -5.522 1.00 0.00 268 SER A CA 19
ATOM 28873 C C . SER A 1 81 ? 150.799 -7.257 -6.120 1.00 0.00 268 SER A C 19
ATOM 28874 O O . SER A 1 81 ? 151.316 -8.256 -5.617 1.00 0.00 268 SER A O 19
ATOM 28882 N N . LYS A 1 82 ? 151.305 -6.644 -7.187 1.00 0.00 269 LYS A N 19
ATOM 28883 C CA . LYS A 1 82 ? 152.560 -7.078 -7.787 1.00 0.00 269 LYS A CA 19
ATOM 28884 C C . LYS A 1 82 ? 153.717 -6.711 -6.870 1.00 0.00 269 LYS A C 19
ATOM 28885 O O . LYS A 1 82 ? 154.812 -7.257 -6.972 1.00 0.00 269 LYS A O 19
ATOM 28904 N N . ARG A 1 83 ? 153.457 -5.771 -5.974 1.00 0.00 270 ARG A N 19
ATOM 28905 C CA . ARG A 1 83 ? 154.436 -5.347 -4.993 1.00 0.00 270 ARG A CA 19
ATOM 28906 C C . ARG A 1 83 ? 154.219 -6.111 -3.694 1.00 0.00 270 ARG A C 19
ATOM 28907 O O . ARG A 1 83 ? 153.128 -6.615 -3.440 1.00 0.00 270 ARG A O 19
ATOM 28928 N N . ARG A 1 84 ? 155.259 -6.223 -2.891 1.00 0.00 271 ARG A N 19
ATOM 28929 C CA . ARG A 1 84 ? 155.126 -6.788 -1.557 1.00 0.00 271 ARG A CA 19
ATOM 28930 C C . ARG A 1 84 ? 155.200 -5.661 -0.546 1.00 0.00 271 ARG A C 19
ATOM 28931 O O . ARG A 1 84 ? 156.267 -5.089 -0.334 1.00 0.00 271 ARG A O 19
ATOM 28952 N N . ILE A 1 85 ? 154.067 -5.307 0.042 1.00 0.00 272 ILE A N 19
ATOM 28953 C CA . ILE A 1 85 ? 154.029 -4.173 0.948 1.00 0.00 272 ILE A CA 19
ATOM 28954 C C . ILE A 1 85 ? 153.682 -4.612 2.363 1.00 0.00 272 ILE A C 19
ATOM 28955 O O . ILE A 1 85 ? 152.854 -5.500 2.575 1.00 0.00 272 ILE A O 19
ATOM 28971 N N . TYR A 1 86 ? 154.370 -4.034 3.322 1.00 0.00 273 TYR A N 19
ATOM 28972 C CA . TYR A 1 86 ? 154.070 -4.257 4.722 1.00 0.00 273 TYR A CA 19
ATOM 28973 C C . TYR A 1 86 ? 154.470 -3.040 5.535 1.00 0.00 273 TYR A C 19
ATOM 28974 O O . TYR A 1 86 ? 155.129 -2.134 5.021 1.00 0.00 273 TYR A O 19
ATOM 28992 N N . TYR A 1 87 ? 154.056 -3.006 6.789 1.00 0.00 274 TYR A N 19
ATOM 28993 C CA . TYR A 1 87 ? 154.452 -1.940 7.690 1.00 0.00 274 TYR A CA 19
ATOM 28994 C C . TYR A 1 87 ? 155.950 -1.986 7.943 1.00 0.00 274 TYR A C 19
ATOM 28995 O O . TYR A 1 87 ? 156.499 -3.030 8.304 1.00 0.00 274 TYR A O 19
ATOM 29013 N N . GLY A 1 88 ? 156.606 -0.859 7.725 1.00 0.00 275 GLY A N 19
ATOM 29014 C CA . GLY A 1 88 ? 158.026 -0.769 7.986 1.00 0.00 275 GLY A CA 19
ATOM 29015 C C . GLY A 1 88 ? 158.305 -0.743 9.472 1.00 0.00 275 GLY A C 19
ATOM 29016 O O . GLY A 1 88 ? 157.491 -0.239 10.245 1.00 0.00 275 GLY A O 19
ATOM 29020 N N . ARG A 1 89 ? 159.435 -1.295 9.880 1.00 0.00 276 ARG A N 19
ATOM 29021 C CA . ARG A 1 89 ? 159.768 -1.342 11.291 1.00 0.00 276 ARG A CA 19
ATOM 29022 C C . ARG A 1 89 ? 160.143 0.036 11.817 1.00 0.00 276 ARG A C 19
ATOM 29023 O O . ARG A 1 89 ? 161.177 0.608 11.459 1.00 0.00 276 ARG A O 19
ATOM 29044 N N . ASP A 1 90 ? 159.264 0.543 12.661 1.00 0.00 277 ASP A N 19
ATOM 29045 C CA . ASP A 1 90 ? 159.373 1.864 13.274 1.00 0.00 277 ASP A CA 19
ATOM 29046 C C . ASP A 1 90 ? 158.120 2.111 14.086 1.00 0.00 277 ASP A C 19
ATOM 29047 O O . ASP A 1 90 ? 157.047 1.617 13.728 1.00 0.00 277 ASP A O 19
ATOM 29056 N N . ARG A 1 91 ? 158.263 2.846 15.189 1.00 0.00 278 ARG A N 19
ATOM 29057 C CA . ARG A 1 91 ? 157.227 2.960 16.196 1.00 0.00 278 ARG A CA 19
ATOM 29058 C C . ARG A 1 91 ? 157.022 1.615 16.879 1.00 0.00 278 ARG A C 19
ATOM 29059 O O . ARG A 1 91 ? 156.140 1.450 17.723 1.00 0.00 278 ARG A O 19
ATOM 29080 N N . CYS A 1 92 ? 157.864 0.665 16.502 1.00 0.00 279 CYS A N 19
ATOM 29081 C CA . CYS A 1 92 ? 157.875 -0.657 17.113 1.00 0.00 279 CYS A CA 19
ATOM 29082 C C . CYS A 1 92 ? 158.730 -0.621 18.369 1.00 0.00 279 CYS A C 19
ATOM 29083 O O . CYS A 1 92 ? 158.727 -1.546 19.182 1.00 0.00 279 CYS A O 19
ATOM 29091 N N . ALA A 1 93 ? 159.451 0.474 18.508 1.00 0.00 280 ALA A N 19
ATOM 29092 C CA . ALA A 1 93 ? 160.281 0.726 19.657 1.00 0.00 280 ALA A CA 19
ATOM 29093 C C . ALA A 1 93 ? 159.853 2.036 20.288 1.00 0.00 280 ALA A C 19
ATOM 29094 O O . ALA A 1 93 ? 159.738 3.057 19.611 1.00 0.00 280 ALA A O 19
ATOM 29101 N N . VAL A 1 94 ? 159.589 1.987 21.574 1.00 0.00 281 VAL A N 19
ATOM 29102 C CA . VAL A 1 94 ? 159.139 3.153 22.318 1.00 0.00 281 VAL A CA 19
ATOM 29103 C C . VAL A 1 94 ? 160.239 4.193 22.437 1.00 0.00 281 VAL A C 19
ATOM 29104 O O . VAL A 1 94 ? 159.972 5.380 22.643 1.00 0.00 281 VAL A O 19
ATOM 29117 N N . GLY A 1 95 ? 161.472 3.743 22.304 1.00 0.00 282 GLY A N 19
ATOM 29118 C CA . GLY A 1 95 ? 162.588 4.633 22.439 1.00 0.00 282 GLY A CA 19
ATOM 29119 C C . GLY A 1 95 ? 163.912 3.915 22.326 1.00 0.00 282 GLY A C 19
ATOM 29120 O O . GLY A 1 95 ? 164.549 3.614 23.336 1.00 0.00 282 GLY A O 19
ATOM 29124 N N . LEU A 1 96 ? 164.321 3.620 21.104 1.00 0.00 283 LEU A N 19
ATOM 29125 C CA . LEU A 1 96 ? 165.587 2.948 20.873 1.00 0.00 283 LEU A CA 19
ATOM 29126 C C . LEU A 1 96 ? 166.339 3.600 19.718 1.00 0.00 283 LEU A C 19
ATOM 29127 O O . LEU A 1 96 ? 166.018 3.384 18.548 1.00 0.00 283 LEU A O 19
ATOM 29143 N N . LYS A 1 97 ? 167.324 4.414 20.054 1.00 0.00 284 LYS A N 19
ATOM 29144 C CA . LYS A 1 97 ? 168.141 5.083 19.055 1.00 0.00 284 LYS A CA 19
ATOM 29145 C C . LYS A 1 97 ? 169.549 5.291 19.592 1.00 0.00 284 LYS A C 19
ATOM 29146 O O . LYS A 1 97 ? 170.512 4.902 18.901 1.00 0.00 284 LYS A O 19
ATOM 29166 N N . ASN A 1 1 ? 155.410 -23.443 7.618 1.00 0.00 188 ASN A N 20
ATOM 29167 C CA . ASN A 1 1 ? 154.038 -22.895 7.690 1.00 0.00 188 ASN A CA 20
ATOM 29168 C C . ASN A 1 1 ? 153.692 -22.195 6.383 1.00 0.00 188 ASN A C 20
ATOM 29169 O O . ASN A 1 1 ? 154.317 -21.198 6.020 1.00 0.00 188 ASN A O 20
ATOM 29182 N N . SER A 1 2 ? 152.710 -22.727 5.668 1.00 0.00 189 SER A N 20
ATOM 29183 C CA . SER A 1 2 ? 152.316 -22.167 4.384 1.00 0.00 189 SER A CA 20
ATOM 29184 C C . SER A 1 2 ? 151.542 -20.868 4.580 1.00 0.00 189 SER A C 20
ATOM 29185 O O . SER A 1 2 ? 151.778 -19.879 3.878 1.00 0.00 189 SER A O 20
ATOM 29193 N N . ALA A 1 3 ? 150.638 -20.863 5.548 1.00 0.00 190 ALA A N 20
ATOM 29194 C CA . ALA A 1 3 ? 149.858 -19.676 5.848 1.00 0.00 190 ALA A CA 20
ATOM 29195 C C . ALA A 1 3 ? 150.470 -18.931 7.024 1.00 0.00 190 ALA A C 20
ATOM 29196 O O . ALA A 1 3 ? 150.071 -19.124 8.175 1.00 0.00 190 ALA A O 20
ATOM 29203 N N . SER A 1 4 ? 151.466 -18.109 6.735 1.00 0.00 191 SER A N 20
ATOM 29204 C CA . SER A 1 4 ? 152.146 -17.343 7.766 1.00 0.00 191 SER A CA 20
ATOM 29205 C C . SER A 1 4 ? 151.282 -16.163 8.186 1.00 0.00 191 SER A C 20
ATOM 29206 O O . SER A 1 4 ? 150.976 -15.992 9.367 1.00 0.00 191 SER A O 20
ATOM 29214 N N . ASN A 1 5 ? 150.869 -15.370 7.208 1.00 0.00 192 ASN A N 20
ATOM 29215 C CA . ASN A 1 5 ? 150.000 -14.232 7.459 1.00 0.00 192 ASN A CA 20
ATOM 29216 C C . ASN A 1 5 ? 149.234 -13.855 6.198 1.00 0.00 192 ASN A C 20
ATOM 29217 O O . ASN A 1 5 ? 149.812 -13.703 5.120 1.00 0.00 192 ASN A O 20
ATOM 29228 N N . SER A 1 6 ? 147.927 -13.741 6.336 1.00 0.00 193 SER A N 20
ATOM 29229 C CA . SER A 1 6 ? 147.072 -13.314 5.245 1.00 0.00 193 SER A CA 20
ATOM 29230 C C . SER A 1 6 ? 146.662 -11.865 5.464 1.00 0.00 193 SER A C 20
ATOM 29231 O O . SER A 1 6 ? 145.996 -11.557 6.457 1.00 0.00 193 SER A O 20
ATOM 29239 N N . SER A 1 7 ? 147.072 -10.985 4.547 1.00 0.00 194 SER A N 20
ATOM 29240 C CA . SER A 1 7 ? 146.873 -9.544 4.696 1.00 0.00 194 SER A CA 20
ATOM 29241 C C . SER A 1 7 ? 147.723 -9.019 5.849 1.00 0.00 194 SER A C 20
ATOM 29242 O O . SER A 1 7 ? 148.825 -8.505 5.649 1.00 0.00 194 SER A O 20
ATOM 29250 N N . VAL A 1 8 ? 147.212 -9.189 7.043 1.00 0.00 195 VAL A N 20
ATOM 29251 C CA . VAL A 1 8 ? 147.922 -8.841 8.265 1.00 0.00 195 VAL A CA 20
ATOM 29252 C C . VAL A 1 8 ? 147.799 -9.959 9.277 1.00 0.00 195 VAL A C 20
ATOM 29253 O O . VAL A 1 8 ? 146.712 -10.497 9.477 1.00 0.00 195 VAL A O 20
ATOM 29266 N N . LEU A 1 9 ? 148.907 -10.301 9.918 1.00 0.00 196 LEU A N 20
ATOM 29267 C CA . LEU A 1 9 ? 148.905 -11.337 10.939 1.00 0.00 196 LEU A CA 20
ATOM 29268 C C . LEU A 1 9 ? 147.994 -10.916 12.091 1.00 0.00 196 LEU A C 20
ATOM 29269 O O . LEU A 1 9 ? 148.388 -10.132 12.955 1.00 0.00 196 LEU A O 20
ATOM 29285 N N . LEU A 1 10 ? 146.750 -11.397 12.043 1.00 0.00 197 LEU A N 20
ATOM 29286 C CA . LEU A 1 10 ? 145.736 -11.119 13.060 1.00 0.00 197 LEU A CA 20
ATOM 29287 C C . LEU A 1 10 ? 145.533 -9.620 13.283 1.00 0.00 197 LEU A C 20
ATOM 29288 O O . LEU A 1 10 ? 144.989 -9.209 14.314 1.00 0.00 197 LEU A O 20
ATOM 29304 N N . ALA A 1 11 ? 145.949 -8.818 12.300 1.00 0.00 198 ALA A N 20
ATOM 29305 C CA . ALA A 1 11 ? 145.837 -7.358 12.366 1.00 0.00 198 ALA A CA 20
ATOM 29306 C C . ALA A 1 11 ? 146.467 -6.787 13.640 1.00 0.00 198 ALA A C 20
ATOM 29307 O O . ALA A 1 11 ? 146.032 -5.753 14.147 1.00 0.00 198 ALA A O 20
ATOM 29314 N N . VAL A 1 12 ? 147.512 -7.444 14.136 1.00 0.00 199 VAL A N 20
ATOM 29315 C CA . VAL A 1 12 ? 148.179 -7.000 15.361 1.00 0.00 199 VAL A CA 20
ATOM 29316 C C . VAL A 1 12 ? 149.162 -5.870 15.075 1.00 0.00 199 VAL A C 20
ATOM 29317 O O . VAL A 1 12 ? 149.722 -5.267 15.993 1.00 0.00 199 VAL A O 20
ATOM 29330 N N . GLN A 1 13 ? 149.364 -5.588 13.797 1.00 0.00 200 GLN A N 20
ATOM 29331 C CA . GLN A 1 13 ? 150.259 -4.527 13.380 1.00 0.00 200 GLN A CA 20
ATOM 29332 C C . GLN A 1 13 ? 149.479 -3.466 12.627 1.00 0.00 200 GLN A C 20
ATOM 29333 O O . GLN A 1 13 ? 149.237 -3.589 11.430 1.00 0.00 200 GLN A O 20
ATOM 29347 N N . GLN A 1 14 ? 149.038 -2.462 13.355 1.00 0.00 201 GLN A N 20
ATOM 29348 C CA . GLN A 1 14 ? 148.311 -1.346 12.772 1.00 0.00 201 GLN A CA 20
ATOM 29349 C C . GLN A 1 14 ? 148.920 -0.028 13.224 1.00 0.00 201 GLN A C 20
ATOM 29350 O O . GLN A 1 14 ? 149.677 0.601 12.489 1.00 0.00 201 GLN A O 20
ATOM 29364 N N . SER A 1 15 ? 148.620 0.364 14.455 1.00 0.00 202 SER A N 20
ATOM 29365 C CA . SER A 1 15 ? 149.118 1.617 15.000 1.00 0.00 202 SER A CA 20
ATOM 29366 C C . SER A 1 15 ? 150.580 1.485 15.419 1.00 0.00 202 SER A C 20
ATOM 29367 O O . SER A 1 15 ? 151.234 2.473 15.753 1.00 0.00 202 SER A O 20
ATOM 29375 N N . GLY A 1 16 ? 151.088 0.257 15.388 1.00 0.00 203 GLY A N 20
ATOM 29376 C CA . GLY A 1 16 ? 152.478 0.013 15.723 1.00 0.00 203 GLY A CA 20
ATOM 29377 C C . GLY A 1 16 ? 153.426 0.580 14.684 1.00 0.00 203 GLY A C 20
ATOM 29378 O O . GLY A 1 16 ? 154.629 0.677 14.922 1.00 0.00 203 GLY A O 20
ATOM 29382 N N . ALA A 1 17 ? 152.886 0.947 13.529 1.00 0.00 204 ALA A N 20
ATOM 29383 C CA . ALA A 1 17 ? 153.682 1.550 12.476 1.00 0.00 204 ALA A CA 20
ATOM 29384 C C . ALA A 1 17 ? 152.902 2.641 11.757 1.00 0.00 204 ALA A C 20
ATOM 29385 O O . ALA A 1 17 ? 152.087 2.363 10.879 1.00 0.00 204 ALA A O 20
ATOM 29392 N N . CYS A 1 18 ? 153.145 3.881 12.141 1.00 0.00 205 CYS A N 20
ATOM 29393 C CA . CYS A 1 18 ? 152.538 5.011 11.463 1.00 0.00 205 CYS A CA 20
ATOM 29394 C C . CYS A 1 18 ? 153.516 5.555 10.444 1.00 0.00 205 CYS A C 20
ATOM 29395 O O . CYS A 1 18 ? 154.723 5.515 10.674 1.00 0.00 205 CYS A O 20
ATOM 29403 N N . ARG A 1 19 ? 153.001 6.079 9.330 1.00 0.00 206 ARG A N 20
ATOM 29404 C CA . ARG A 1 19 ? 153.836 6.584 8.242 1.00 0.00 206 ARG A CA 20
ATOM 29405 C C . ARG A 1 19 ? 154.791 5.529 7.685 1.00 0.00 206 ARG A C 20
ATOM 29406 O O . ARG A 1 19 ? 155.557 5.820 6.777 1.00 0.00 206 ARG A O 20
ATOM 29427 N N . ASN A 1 20 ? 154.726 4.307 8.186 1.00 0.00 207 ASN A N 20
ATOM 29428 C CA . ASN A 1 20 ? 155.715 3.309 7.823 1.00 0.00 207 ASN A CA 20
ATOM 29429 C C . ASN A 1 20 ? 155.146 2.290 6.861 1.00 0.00 207 ASN A C 20
ATOM 29430 O O . ASN A 1 20 ? 154.385 1.403 7.249 1.00 0.00 207 ASN A O 20
ATOM 29441 N N . VAL A 1 21 ? 155.538 2.418 5.608 1.00 0.00 208 VAL A N 20
ATOM 29442 C CA . VAL A 1 21 ? 155.123 1.501 4.566 1.00 0.00 208 VAL A CA 20
ATOM 29443 C C . VAL A 1 21 ? 156.330 1.116 3.724 1.00 0.00 208 VAL A C 20
ATOM 29444 O O . VAL A 1 21 ? 156.958 1.972 3.100 1.00 0.00 208 VAL A O 20
ATOM 29457 N N . PHE A 1 22 ? 156.668 -0.159 3.727 1.00 0.00 209 PHE A N 20
ATOM 29458 C CA . PHE A 1 22 ? 157.840 -0.628 3.011 1.00 0.00 209 PHE A CA 20
ATOM 29459 C C . PHE A 1 22 ? 157.433 -1.546 1.868 1.00 0.00 209 PHE A C 20
ATOM 29460 O O . PHE A 1 22 ? 156.736 -2.541 2.072 1.00 0.00 209 PHE A O 20
ATOM 29477 N N . LEU A 1 23 ? 157.863 -1.192 0.665 1.00 0.00 210 LEU A N 20
ATOM 29478 C CA . LEU A 1 23 ? 157.609 -2.008 -0.512 1.00 0.00 210 LEU A CA 20
ATOM 29479 C C . LEU A 1 23 ? 158.888 -2.683 -0.966 1.00 0.00 210 LEU A C 20
ATOM 29480 O O . LEU A 1 23 ? 159.938 -2.053 -1.007 1.00 0.00 210 LEU A O 20
ATOM 29496 N N . GLY A 1 24 ? 158.807 -3.961 -1.286 1.00 0.00 211 GLY A N 20
ATOM 29497 C CA . GLY A 1 24 ? 159.982 -4.674 -1.745 1.00 0.00 211 GLY A CA 20
ATOM 29498 C C . GLY A 1 24 ? 159.682 -5.682 -2.831 1.00 0.00 211 GLY A C 20
ATOM 29499 O O . GLY A 1 24 ? 159.910 -6.877 -2.649 1.00 0.00 211 GLY A O 20
ATOM 29503 N N . ASN A 1 25 ? 159.181 -5.196 -3.964 1.00 0.00 212 ASN A N 20
ATOM 29504 C CA . ASN A 1 25 ? 158.878 -6.055 -5.111 1.00 0.00 212 ASN A CA 20
ATOM 29505 C C . ASN A 1 25 ? 158.297 -5.228 -6.250 1.00 0.00 212 ASN A C 20
ATOM 29506 O O . ASN A 1 25 ? 157.342 -5.639 -6.906 1.00 0.00 212 ASN A O 20
ATOM 29517 N N . LEU A 1 26 ? 158.871 -4.060 -6.482 1.00 0.00 213 LEU A N 20
ATOM 29518 C CA . LEU A 1 26 ? 158.384 -3.181 -7.540 1.00 0.00 213 LEU A CA 20
ATOM 29519 C C . LEU A 1 26 ? 159.142 -3.441 -8.838 1.00 0.00 213 LEU A C 20
ATOM 29520 O O . LEU A 1 26 ? 160.233 -4.015 -8.821 1.00 0.00 213 LEU A O 20
ATOM 29536 N N . PRO A 1 27 ? 158.570 -3.039 -9.982 1.00 0.00 214 PRO A N 20
ATOM 29537 C CA . PRO A 1 27 ? 159.227 -3.170 -11.274 1.00 0.00 214 PRO A CA 20
ATOM 29538 C C . PRO A 1 27 ? 160.249 -2.066 -11.501 1.00 0.00 214 PRO A C 20
ATOM 29539 O O . PRO A 1 27 ? 160.233 -1.035 -10.826 1.00 0.00 214 PRO A O 20
ATOM 29550 N N . ASN A 1 28 ? 161.128 -2.284 -12.453 1.00 0.00 215 ASN A N 20
ATOM 29551 C CA . ASN A 1 28 ? 162.150 -1.307 -12.779 1.00 0.00 215 ASN A CA 20
ATOM 29552 C C . ASN A 1 28 ? 161.537 -0.185 -13.601 1.00 0.00 215 ASN A C 20
ATOM 29553 O O . ASN A 1 28 ? 161.000 -0.424 -14.683 1.00 0.00 215 ASN A O 20
ATOM 29564 N N . GLY A 1 29 ? 161.607 1.033 -13.089 1.00 0.00 216 GLY A N 20
ATOM 29565 C CA . GLY A 1 29 ? 161.009 2.155 -13.780 1.00 0.00 216 GLY A CA 20
ATOM 29566 C C . GLY A 1 29 ? 159.784 2.689 -13.071 1.00 0.00 216 GLY A C 20
ATOM 29567 O O . GLY A 1 29 ? 159.144 3.624 -13.549 1.00 0.00 216 GLY A O 20
ATOM 29571 N N . ILE A 1 30 ? 159.442 2.082 -11.942 1.00 0.00 217 ILE A N 20
ATOM 29572 C CA . ILE A 1 30 ? 158.344 2.575 -11.121 1.00 0.00 217 ILE A CA 20
ATOM 29573 C C . ILE A 1 30 ? 158.677 3.961 -10.574 1.00 0.00 217 ILE A C 20
ATOM 29574 O O . ILE A 1 30 ? 159.763 4.183 -10.029 1.00 0.00 217 ILE A O 20
ATOM 29590 N N . THR A 1 31 ? 157.766 4.904 -10.755 1.00 0.00 218 THR A N 20
ATOM 29591 C CA . THR A 1 31 ? 157.990 6.251 -10.273 1.00 0.00 218 THR A CA 20
ATOM 29592 C C . THR A 1 31 ? 157.013 6.599 -9.159 1.00 0.00 218 THR A C 20
ATOM 29593 O O . THR A 1 31 ? 155.917 6.031 -9.058 1.00 0.00 218 THR A O 20
ATOM 29604 N N . GLU A 1 32 ? 157.431 7.525 -8.313 1.00 0.00 219 GLU A N 20
ATOM 29605 C CA . GLU A 1 32 ? 156.639 7.945 -7.178 1.00 0.00 219 GLU A CA 20
ATOM 29606 C C . GLU A 1 32 ? 155.349 8.568 -7.653 1.00 0.00 219 GLU A C 20
ATOM 29607 O O . GLU A 1 32 ? 154.340 8.447 -7.003 1.00 0.00 219 GLU A O 20
ATOM 29619 N N . ASP A 1 33 ? 155.405 9.242 -8.792 1.00 0.00 220 ASP A N 20
ATOM 29620 C CA . ASP A 1 33 ? 154.226 9.842 -9.411 1.00 0.00 220 ASP A CA 20
ATOM 29621 C C . ASP A 1 33 ? 153.088 8.834 -9.497 1.00 0.00 220 ASP A C 20
ATOM 29622 O O . ASP A 1 33 ? 151.929 9.165 -9.256 1.00 0.00 220 ASP A O 20
ATOM 29631 N N . GLU A 1 34 ? 153.445 7.595 -9.803 1.00 0.00 221 GLU A N 20
ATOM 29632 C CA . GLU A 1 34 ? 152.470 6.516 -9.916 1.00 0.00 221 GLU A CA 20
ATOM 29633 C C . GLU A 1 34 ? 151.928 6.148 -8.543 1.00 0.00 221 GLU A C 20
ATOM 29634 O O . GLU A 1 34 ? 150.729 6.203 -8.293 1.00 0.00 221 GLU A O 20
ATOM 29646 N N . ILE A 1 35 ? 152.836 5.770 -7.658 1.00 0.00 222 ILE A N 20
ATOM 29647 C CA . ILE A 1 35 ? 152.478 5.353 -6.307 1.00 0.00 222 ILE A CA 20
ATOM 29648 C C . ILE A 1 35 ? 151.725 6.455 -5.551 1.00 0.00 222 ILE A C 20
ATOM 29649 O O . ILE A 1 35 ? 150.750 6.190 -4.864 1.00 0.00 222 ILE A O 20
ATOM 29665 N N . ARG A 1 36 ? 152.180 7.684 -5.698 1.00 0.00 223 ARG A N 20
ATOM 29666 C CA . ARG A 1 36 ? 151.538 8.845 -5.083 1.00 0.00 223 ARG A CA 20
ATOM 29667 C C . ARG A 1 36 ? 150.096 8.989 -5.497 1.00 0.00 223 ARG A C 20
ATOM 29668 O O . ARG A 1 36 ? 149.192 8.910 -4.668 1.00 0.00 223 ARG A O 20
ATOM 29689 N N . GLU A 1 37 ? 149.886 9.185 -6.785 1.00 0.00 224 GLU A N 20
ATOM 29690 C CA . GLU A 1 37 ? 148.533 9.372 -7.306 1.00 0.00 224 GLU A CA 20
ATOM 29691 C C . GLU A 1 37 ? 147.653 8.183 -6.957 1.00 0.00 224 GLU A C 20
ATOM 29692 O O . GLU A 1 37 ? 146.428 8.307 -6.872 1.00 0.00 224 GLU A O 20
ATOM 29704 N N . ASP A 1 38 ? 148.283 7.042 -6.733 1.00 0.00 225 ASP A N 20
ATOM 29705 C CA . ASP A 1 38 ? 147.555 5.828 -6.464 1.00 0.00 225 ASP A CA 20
ATOM 29706 C C . ASP A 1 38 ? 147.231 5.678 -4.986 1.00 0.00 225 ASP A C 20
ATOM 29707 O O . ASP A 1 38 ? 146.194 5.119 -4.641 1.00 0.00 225 ASP A O 20
ATOM 29716 N N . LEU A 1 39 ? 148.097 6.195 -4.110 1.00 0.00 226 LEU A N 20
ATOM 29717 C CA . LEU A 1 39 ? 147.955 5.931 -2.677 1.00 0.00 226 LEU A CA 20
ATOM 29718 C C . LEU A 1 39 ? 147.419 7.135 -1.923 1.00 0.00 226 LEU A C 20
ATOM 29719 O O . LEU A 1 39 ? 146.839 6.987 -0.854 1.00 0.00 226 LEU A O 20
ATOM 29735 N N . GLU A 1 40 ? 147.548 8.313 -2.515 1.00 0.00 227 GLU A N 20
ATOM 29736 C CA . GLU A 1 40 ? 147.145 9.546 -1.858 1.00 0.00 227 GLU A CA 20
ATOM 29737 C C . GLU A 1 40 ? 145.625 9.668 -1.689 1.00 0.00 227 GLU A C 20
ATOM 29738 O O . GLU A 1 40 ? 145.178 10.331 -0.752 1.00 0.00 227 GLU A O 20
ATOM 29750 N N . PRO A 1 41 ? 144.784 9.049 -2.558 1.00 0.00 228 PRO A N 20
ATOM 29751 C CA . PRO A 1 41 ? 143.335 9.174 -2.429 1.00 0.00 228 PRO A CA 20
ATOM 29752 C C . PRO A 1 41 ? 142.811 8.501 -1.160 1.00 0.00 228 PRO A C 20
ATOM 29753 O O . PRO A 1 41 ? 141.788 8.910 -0.609 1.00 0.00 228 PRO A O 20
ATOM 29764 N N . PHE A 1 42 ? 143.510 7.464 -0.699 1.00 0.00 229 PHE A N 20
ATOM 29765 C CA . PHE A 1 42 ? 143.173 6.836 0.571 1.00 0.00 229 PHE A CA 20
ATOM 29766 C C . PHE A 1 42 ? 144.248 7.095 1.621 1.00 0.00 229 PHE A C 20
ATOM 29767 O O . PHE A 1 42 ? 144.163 6.601 2.736 1.00 0.00 229 PHE A O 20
ATOM 29784 N N . GLY A 1 43 ? 145.246 7.887 1.280 1.00 0.00 230 GLY A N 20
ATOM 29785 C CA . GLY A 1 43 ? 146.318 8.134 2.214 1.00 0.00 230 GLY A CA 20
ATOM 29786 C C . GLY A 1 43 ? 147.405 9.007 1.637 1.00 0.00 230 GLY A C 20
ATOM 29787 O O . GLY A 1 43 ? 148.265 8.530 0.903 1.00 0.00 230 GLY A O 20
ATOM 29791 N N . PRO A 1 44 ? 147.390 10.304 1.943 1.00 0.00 231 PRO A N 20
ATOM 29792 C CA . PRO A 1 44 ? 148.429 11.215 1.484 1.00 0.00 231 PRO A CA 20
ATOM 29793 C C . PRO A 1 44 ? 149.789 10.841 2.061 1.00 0.00 231 PRO A C 20
ATOM 29794 O O . PRO A 1 44 ? 149.909 10.518 3.244 1.00 0.00 231 PRO A O 20
ATOM 29805 N N . ILE A 1 45 ? 150.795 10.833 1.206 1.00 0.00 232 ILE A N 20
ATOM 29806 C CA . ILE A 1 45 ? 152.155 10.533 1.621 1.00 0.00 232 ILE A CA 20
ATOM 29807 C C . ILE A 1 45 ? 153.015 11.800 1.609 1.00 0.00 232 ILE A C 20
ATOM 29808 O O . ILE A 1 45 ? 152.766 12.716 0.824 1.00 0.00 232 ILE A O 20
ATOM 29824 N N . ASP A 1 46 ? 154.029 11.844 2.474 1.00 0.00 233 ASP A N 20
ATOM 29825 C CA . ASP A 1 46 ? 154.938 12.989 2.543 1.00 0.00 233 ASP A CA 20
ATOM 29826 C C . ASP A 1 46 ? 156.285 12.628 1.950 1.00 0.00 233 ASP A C 20
ATOM 29827 O O . ASP A 1 46 ? 157.027 13.494 1.485 1.00 0.00 233 ASP A O 20
ATOM 29836 N N . GLN A 1 47 ? 156.602 11.344 1.971 1.00 0.00 234 GLN A N 20
ATOM 29837 C CA . GLN A 1 47 ? 157.901 10.883 1.533 1.00 0.00 234 GLN A CA 20
ATOM 29838 C C . GLN A 1 47 ? 157.793 9.530 0.850 1.00 0.00 234 GLN A C 20
ATOM 29839 O O . GLN A 1 47 ? 157.294 8.565 1.440 1.00 0.00 234 GLN A O 20
ATOM 29853 N N . ILE A 1 48 ? 158.256 9.470 -0.391 1.00 0.00 235 ILE A N 20
ATOM 29854 C CA . ILE A 1 48 ? 158.225 8.244 -1.174 1.00 0.00 235 ILE A CA 20
ATOM 29855 C C . ILE A 1 48 ? 159.549 8.058 -1.897 1.00 0.00 235 ILE A C 20
ATOM 29856 O O . ILE A 1 48 ? 159.875 8.795 -2.828 1.00 0.00 235 ILE A O 20
ATOM 29872 N N . LYS A 1 49 ? 160.314 7.082 -1.449 1.00 0.00 236 LYS A N 20
ATOM 29873 C CA . LYS A 1 49 ? 161.620 6.811 -2.022 1.00 0.00 236 LYS A CA 20
ATOM 29874 C C . LYS A 1 49 ? 161.666 5.407 -2.599 1.00 0.00 236 LYS A C 20
ATOM 29875 O O . LYS A 1 49 ? 161.470 4.426 -1.885 1.00 0.00 236 LYS A O 20
ATOM 29894 N N . ILE A 1 50 ? 161.932 5.319 -3.886 1.00 0.00 237 ILE A N 20
ATOM 29895 C CA . ILE A 1 50 ? 162.011 4.038 -4.561 1.00 0.00 237 ILE A CA 20
ATOM 29896 C C . ILE A 1 50 ? 163.453 3.686 -4.870 1.00 0.00 237 ILE A C 20
ATOM 29897 O O . ILE A 1 50 ? 164.129 4.393 -5.618 1.00 0.00 237 ILE A O 20
ATOM 29913 N N . VAL A 1 51 ? 163.922 2.602 -4.291 1.00 0.00 238 VAL A N 20
ATOM 29914 C CA . VAL A 1 51 ? 165.232 2.087 -4.619 1.00 0.00 238 VAL A CA 20
ATOM 29915 C C . VAL A 1 51 ? 165.068 0.968 -5.639 1.00 0.00 238 VAL A C 20
ATOM 29916 O O . VAL A 1 51 ? 164.954 -0.208 -5.289 1.00 0.00 238 VAL A O 20
ATOM 29929 N N . THR A 1 52 ? 165.026 1.360 -6.903 1.00 0.00 239 THR A N 20
ATOM 29930 C CA . THR A 1 52 ? 164.814 0.433 -8.005 1.00 0.00 239 THR A CA 20
ATOM 29931 C C . THR A 1 52 ? 165.968 -0.562 -8.123 1.00 0.00 239 THR A C 20
ATOM 29932 O O . THR A 1 52 ? 165.802 -1.659 -8.656 1.00 0.00 239 THR A O 20
ATOM 29943 N N . GLU A 1 53 ? 167.131 -0.183 -7.601 1.00 0.00 240 GLU A N 20
ATOM 29944 C CA . GLU A 1 53 ? 168.286 -1.073 -7.580 1.00 0.00 240 GLU A CA 20
ATOM 29945 C C . GLU A 1 53 ? 167.963 -2.345 -6.802 1.00 0.00 240 GLU A C 20
ATOM 29946 O O . GLU A 1 53 ? 168.407 -3.437 -7.157 1.00 0.00 240 GLU A O 20
ATOM 29958 N N . ARG A 1 54 ? 167.174 -2.197 -5.746 1.00 0.00 241 ARG A N 20
ATOM 29959 C CA . ARG A 1 54 ? 166.851 -3.316 -4.874 1.00 0.00 241 ARG A CA 20
ATOM 29960 C C . ARG A 1 54 ? 165.365 -3.656 -4.963 1.00 0.00 241 ARG A C 20
ATOM 29961 O O . ARG A 1 54 ? 164.877 -4.528 -4.244 1.00 0.00 241 ARG A O 20
ATOM 29982 N N . ASN A 1 55 ? 164.656 -2.945 -5.845 1.00 0.00 242 ASN A N 20
ATOM 29983 C CA . ASN A 1 55 ? 163.234 -3.194 -6.110 1.00 0.00 242 ASN A CA 20
ATOM 29984 C C . ASN A 1 55 ? 162.386 -2.866 -4.889 1.00 0.00 242 ASN A C 20
ATOM 29985 O O . ASN A 1 55 ? 161.292 -3.408 -4.715 1.00 0.00 242 ASN A O 20
ATOM 29996 N N . ILE A 1 56 ? 162.872 -1.950 -4.071 1.00 0.00 243 ILE A N 20
ATOM 29997 C CA . ILE A 1 56 ? 162.221 -1.626 -2.812 1.00 0.00 243 ILE A CA 20
ATOM 29998 C C . ILE A 1 56 ? 161.861 -0.149 -2.746 1.00 0.00 243 ILE A C 20
ATOM 29999 O O . ILE A 1 56 ? 162.498 0.681 -3.388 1.00 0.00 243 ILE A O 20
ATOM 30015 N N . ALA A 1 57 ? 160.834 0.172 -1.973 1.00 0.00 244 ALA A N 20
ATOM 30016 C CA . ALA A 1 57 ? 160.379 1.544 -1.840 1.00 0.00 244 ALA A CA 20
ATOM 30017 C C . ALA A 1 57 ? 159.908 1.829 -0.423 1.00 0.00 244 ALA A C 20
ATOM 30018 O O . ALA A 1 57 ? 159.267 0.988 0.216 1.00 0.00 244 ALA A O 20
ATOM 30025 N N . PHE A 1 58 ? 160.237 3.016 0.055 1.00 0.00 245 PHE A N 20
ATOM 30026 C CA . PHE A 1 58 ? 159.837 3.464 1.377 1.00 0.00 245 PHE A CA 20
ATOM 30027 C C . PHE A 1 58 ? 158.810 4.578 1.254 1.00 0.00 245 PHE A C 20
ATOM 30028 O O . PHE A 1 58 ? 159.096 5.636 0.689 1.00 0.00 245 PHE A O 20
ATOM 30045 N N . VAL A 1 59 ? 157.618 4.333 1.766 1.00 0.00 246 VAL A N 20
ATOM 30046 C CA . VAL A 1 59 ? 156.546 5.314 1.705 1.00 0.00 246 VAL A CA 20
ATOM 30047 C C . VAL A 1 59 ? 156.220 5.794 3.107 1.00 0.00 246 VAL A C 20
ATOM 30048 O O . VAL A 1 59 ? 156.021 4.981 4.009 1.00 0.00 246 VAL A O 20
ATOM 30061 N N . HIS A 1 60 ? 156.179 7.102 3.307 1.00 0.00 247 HIS A N 20
ATOM 30062 C CA . HIS A 1 60 ? 155.841 7.628 4.620 1.00 0.00 247 HIS A CA 20
ATOM 30063 C C . HIS A 1 60 ? 154.463 8.278 4.621 1.00 0.00 247 HIS A C 20
ATOM 30064 O O . HIS A 1 60 ? 154.289 9.415 4.176 1.00 0.00 247 HIS A O 20
ATOM 30079 N N . PHE A 1 61 ? 153.493 7.541 5.150 1.00 0.00 248 PHE A N 20
ATOM 30080 C CA . PHE A 1 61 ? 152.115 8.022 5.254 1.00 0.00 248 PHE A CA 20
ATOM 30081 C C . PHE A 1 61 ? 151.902 8.805 6.540 1.00 0.00 248 PHE A C 20
ATOM 30082 O O . PHE A 1 61 ? 151.712 8.213 7.612 1.00 0.00 248 PHE A O 20
ATOM 30099 N N . LEU A 1 62 ? 151.912 10.130 6.402 1.00 0.00 249 LEU A N 20
ATOM 30100 C CA . LEU A 1 62 ? 151.806 11.061 7.526 1.00 0.00 249 LEU A CA 20
ATOM 30101 C C . LEU A 1 62 ? 150.734 10.649 8.530 1.00 0.00 249 LEU A C 20
ATOM 30102 O O . LEU A 1 62 ? 150.971 10.663 9.739 1.00 0.00 249 LEU A O 20
ATOM 30118 N N . ASN A 1 63 ? 149.563 10.278 8.037 1.00 0.00 250 ASN A N 20
ATOM 30119 C CA . ASN A 1 63 ? 148.499 9.813 8.915 1.00 0.00 250 ASN A CA 20
ATOM 30120 C C . ASN A 1 63 ? 148.656 8.322 9.168 1.00 0.00 250 ASN A C 20
ATOM 30121 O O . ASN A 1 63 ? 148.927 7.559 8.239 1.00 0.00 250 ASN A O 20
ATOM 30132 N N . ILE A 1 64 ? 148.477 7.906 10.416 1.00 0.00 251 ILE A N 20
ATOM 30133 C CA . ILE A 1 64 ? 148.588 6.498 10.766 1.00 0.00 251 ILE A CA 20
ATOM 30134 C C . ILE A 1 64 ? 147.538 5.693 9.986 1.00 0.00 251 ILE A C 20
ATOM 30135 O O . ILE A 1 64 ? 147.847 4.654 9.404 1.00 0.00 251 ILE A O 20
ATOM 30151 N N . ALA A 1 65 ? 146.317 6.223 9.914 1.00 0.00 252 ALA A N 20
ATOM 30152 C CA . ALA A 1 65 ? 145.215 5.536 9.257 1.00 0.00 252 ALA A CA 20
ATOM 30153 C C . ALA A 1 65 ? 145.428 5.477 7.754 1.00 0.00 252 ALA A C 20
ATOM 30154 O O . ALA A 1 65 ? 145.003 4.525 7.098 1.00 0.00 252 ALA A O 20
ATOM 30161 N N . ALA A 1 66 ? 146.104 6.490 7.221 1.00 0.00 253 ALA A N 20
ATOM 30162 C CA . ALA A 1 66 ? 146.377 6.564 5.793 1.00 0.00 253 ALA A CA 20
ATOM 30163 C C . ALA A 1 66 ? 147.224 5.381 5.354 1.00 0.00 253 ALA A C 20
ATOM 30164 O O . ALA A 1 66 ? 146.996 4.794 4.298 1.00 0.00 253 ALA A O 20
ATOM 30171 N N . ALA A 1 67 ? 148.187 5.024 6.191 1.00 0.00 254 ALA A N 20
ATOM 30172 C CA . ALA A 1 67 ? 149.054 3.894 5.913 1.00 0.00 254 ALA A CA 20
ATOM 30173 C C . ALA A 1 67 ? 148.281 2.593 6.007 1.00 0.00 254 ALA A C 20
ATOM 30174 O O . ALA A 1 67 ? 148.445 1.707 5.172 1.00 0.00 254 ALA A O 20
ATOM 30181 N N . ILE A 1 68 ? 147.428 2.498 7.023 1.00 0.00 255 ILE A N 20
ATOM 30182 C CA . ILE A 1 68 ? 146.651 1.292 7.265 1.00 0.00 255 ILE A CA 20
ATOM 30183 C C . ILE A 1 68 ? 145.835 0.912 6.038 1.00 0.00 255 ILE A C 20
ATOM 30184 O O . ILE A 1 68 ? 146.031 -0.153 5.455 1.00 0.00 255 ILE A O 20
ATOM 30200 N N . LYS A 1 69 ? 144.943 1.804 5.632 1.00 0.00 256 LYS A N 20
ATOM 30201 C CA . LYS A 1 69 ? 144.048 1.536 4.521 1.00 0.00 256 LYS A CA 20
ATOM 30202 C C . LYS A 1 69 ? 144.816 1.314 3.222 1.00 0.00 256 LYS A C 20
ATOM 30203 O O . LYS A 1 69 ? 144.450 0.453 2.430 1.00 0.00 256 LYS A O 20
ATOM 30222 N N . ALA A 1 70 ? 145.887 2.073 3.017 1.00 0.00 257 ALA A N 20
ATOM 30223 C CA . ALA A 1 70 ? 146.709 1.928 1.823 1.00 0.00 257 ALA A CA 20
ATOM 30224 C C . ALA A 1 70 ? 147.389 0.563 1.777 1.00 0.00 257 ALA A C 20
ATOM 30225 O O . ALA A 1 70 ? 147.330 -0.131 0.765 1.00 0.00 257 ALA A O 20
ATOM 30232 N N . VAL A 1 71 ? 148.013 0.175 2.880 1.00 0.00 258 VAL A N 20
ATOM 30233 C CA . VAL A 1 71 ? 148.694 -1.113 2.968 1.00 0.00 258 VAL A CA 20
ATOM 30234 C C . VAL A 1 71 ? 147.694 -2.268 2.881 1.00 0.00 258 VAL A C 20
ATOM 30235 O O . VAL A 1 71 ? 148.051 -3.384 2.514 1.00 0.00 258 VAL A O 20
ATOM 30248 N N . GLN A 1 72 ? 146.444 -1.993 3.219 1.00 0.00 259 GLN A N 20
ATOM 30249 C CA . GLN A 1 72 ? 145.385 -2.989 3.106 1.00 0.00 259 GLN A CA 20
ATOM 30250 C C . GLN A 1 72 ? 144.787 -3.039 1.694 1.00 0.00 259 GLN A C 20
ATOM 30251 O O . GLN A 1 72 ? 144.275 -4.072 1.269 1.00 0.00 259 GLN A O 20
ATOM 30265 N N . GLU A 1 73 ? 144.874 -1.928 0.970 1.00 0.00 260 GLU A N 20
ATOM 30266 C CA . GLU A 1 73 ? 144.295 -1.821 -0.371 1.00 0.00 260 GLU A CA 20
ATOM 30267 C C . GLU A 1 73 ? 145.291 -2.254 -1.430 1.00 0.00 260 GLU A C 20
ATOM 30268 O O . GLU A 1 73 ? 144.922 -2.878 -2.424 1.00 0.00 260 GLU A O 20
ATOM 30280 N N . LEU A 1 74 ? 146.555 -1.930 -1.192 1.00 0.00 261 LEU A N 20
ATOM 30281 C CA . LEU A 1 74 ? 147.634 -2.248 -2.119 1.00 0.00 261 LEU A CA 20
ATOM 30282 C C . LEU A 1 74 ? 147.626 -3.737 -2.511 1.00 0.00 261 LEU A C 20
ATOM 30283 O O . LEU A 1 74 ? 147.668 -4.067 -3.694 1.00 0.00 261 LEU A O 20
ATOM 30299 N N . PRO A 1 75 ? 147.526 -4.662 -1.536 1.00 0.00 262 PRO A N 20
ATOM 30300 C CA . PRO A 1 75 ? 147.527 -6.102 -1.813 1.00 0.00 262 PRO A CA 20
ATOM 30301 C C . PRO A 1 75 ? 146.257 -6.573 -2.518 1.00 0.00 262 PRO A C 20
ATOM 30302 O O . PRO A 1 75 ? 146.226 -7.664 -3.082 1.00 0.00 262 PRO A O 20
ATOM 30313 N N . LEU A 1 76 ? 145.206 -5.756 -2.489 1.00 0.00 263 LEU A N 20
ATOM 30314 C CA . LEU A 1 76 ? 143.937 -6.150 -3.095 1.00 0.00 263 LEU A CA 20
ATOM 30315 C C . LEU A 1 76 ? 143.842 -5.666 -4.535 1.00 0.00 263 LEU A C 20
ATOM 30316 O O . LEU A 1 76 ? 142.882 -5.958 -5.246 1.00 0.00 263 LEU A O 20
ATOM 30332 N N . ASN A 1 77 ? 144.851 -4.935 -4.949 1.00 0.00 264 ASN A N 20
ATOM 30333 C CA . ASN A 1 77 ? 144.885 -4.334 -6.276 1.00 0.00 264 ASN A CA 20
ATOM 30334 C C . ASN A 1 77 ? 145.859 -5.065 -7.192 1.00 0.00 264 ASN A C 20
ATOM 30335 O O . ASN A 1 77 ? 146.868 -5.579 -6.738 1.00 0.00 264 ASN A O 20
ATOM 30346 N N . PRO A 1 78 ? 145.585 -5.076 -8.504 1.00 0.00 265 PRO A N 20
ATOM 30347 C CA . PRO A 1 78 ? 146.285 -5.934 -9.465 1.00 0.00 265 PRO A CA 20
ATOM 30348 C C . PRO A 1 78 ? 147.758 -5.577 -9.610 1.00 0.00 265 PRO A C 20
ATOM 30349 O O . PRO A 1 78 ? 148.617 -6.453 -9.679 1.00 0.00 265 PRO A O 20
ATOM 30360 N N . LYS A 1 79 ? 148.046 -4.286 -9.647 1.00 0.00 266 LYS A N 20
ATOM 30361 C CA . LYS A 1 79 ? 149.400 -3.820 -9.868 1.00 0.00 266 LYS A CA 20
ATOM 30362 C C . LYS A 1 79 ? 150.136 -3.740 -8.549 1.00 0.00 266 LYS A C 20
ATOM 30363 O O . LYS A 1 79 ? 151.271 -4.187 -8.427 1.00 0.00 266 LYS A O 20
ATOM 30382 N N . TRP A 1 80 ? 149.457 -3.190 -7.556 1.00 0.00 267 TRP A N 20
ATOM 30383 C CA . TRP A 1 80 ? 150.056 -2.976 -6.250 1.00 0.00 267 TRP A CA 20
ATOM 30384 C C . TRP A 1 80 ? 150.332 -4.303 -5.558 1.00 0.00 267 TRP A C 20
ATOM 30385 O O . TRP A 1 80 ? 151.306 -4.428 -4.823 1.00 0.00 267 TRP A O 20
ATOM 30406 N N . SER A 1 81 ? 149.473 -5.294 -5.797 1.00 0.00 268 SER A N 20
ATOM 30407 C CA . SER A 1 81 ? 149.644 -6.609 -5.180 1.00 0.00 268 SER A CA 20
ATOM 30408 C C . SER A 1 81 ? 150.934 -7.273 -5.655 1.00 0.00 268 SER A C 20
ATOM 30409 O O . SER A 1 81 ? 151.502 -8.124 -4.965 1.00 0.00 268 SER A O 20
ATOM 30417 N N . LYS A 1 82 ? 151.403 -6.870 -6.830 1.00 0.00 269 LYS A N 20
ATOM 30418 C CA . LYS A 1 82 ? 152.648 -7.390 -7.374 1.00 0.00 269 LYS A CA 20
ATOM 30419 C C . LYS A 1 82 ? 153.832 -6.838 -6.593 1.00 0.00 269 LYS A C 20
ATOM 30420 O O . LYS A 1 82 ? 154.944 -7.358 -6.670 1.00 0.00 269 LYS A O 20
ATOM 30439 N N . ARG A 1 83 ? 153.578 -5.779 -5.839 1.00 0.00 270 ARG A N 20
ATOM 30440 C CA . ARG A 1 83 ? 154.562 -5.215 -4.938 1.00 0.00 270 ARG A CA 20
ATOM 30441 C C . ARG A 1 83 ? 154.354 -5.820 -3.554 1.00 0.00 270 ARG A C 20
ATOM 30442 O O . ARG A 1 83 ? 153.225 -6.115 -3.167 1.00 0.00 270 ARG A O 20
ATOM 30463 N N . ARG A 1 84 ? 155.429 -6.038 -2.821 1.00 0.00 271 ARG A N 20
ATOM 30464 C CA . ARG A 1 84 ? 155.314 -6.553 -1.465 1.00 0.00 271 ARG A CA 20
ATOM 30465 C C . ARG A 1 84 ? 155.307 -5.403 -0.481 1.00 0.00 271 ARG A C 20
ATOM 30466 O O . ARG A 1 84 ? 156.342 -4.781 -0.249 1.00 0.00 271 ARG A O 20
ATOM 30487 N N . ILE A 1 85 ? 154.142 -5.102 0.075 1.00 0.00 272 ILE A N 20
ATOM 30488 C CA . ILE A 1 85 ? 154.028 -3.984 0.991 1.00 0.00 272 ILE A CA 20
ATOM 30489 C C . ILE A 1 85 ? 153.622 -4.451 2.385 1.00 0.00 272 ILE A C 20
ATOM 30490 O O . ILE A 1 85 ? 152.781 -5.341 2.551 1.00 0.00 272 ILE A O 20
ATOM 30506 N N . TYR A 1 86 ? 154.272 -3.895 3.376 1.00 0.00 273 TYR A N 20
ATOM 30507 C CA . TYR A 1 86 ? 153.907 -4.127 4.757 1.00 0.00 273 TYR A CA 20
ATOM 30508 C C . TYR A 1 86 ? 154.298 -2.930 5.600 1.00 0.00 273 TYR A C 20
ATOM 30509 O O . TYR A 1 86 ? 155.018 -2.043 5.132 1.00 0.00 273 TYR A O 20
ATOM 30527 N N . TYR A 1 87 ? 153.810 -2.895 6.825 1.00 0.00 274 TYR A N 20
ATOM 30528 C CA . TYR A 1 87 ? 154.222 -1.890 7.781 1.00 0.00 274 TYR A CA 20
ATOM 30529 C C . TYR A 1 87 ? 155.700 -2.035 8.091 1.00 0.00 274 TYR A C 20
ATOM 30530 O O . TYR A 1 87 ? 156.187 -3.141 8.306 1.00 0.00 274 TYR A O 20
ATOM 30548 N N . GLY A 1 88 ? 156.410 -0.925 8.099 1.00 0.00 275 GLY A N 20
ATOM 30549 C CA . GLY A 1 88 ? 157.816 -0.962 8.430 1.00 0.00 275 GLY A CA 20
ATOM 30550 C C . GLY A 1 88 ? 158.036 -1.082 9.918 1.00 0.00 275 GLY A C 20
ATOM 30551 O O . GLY A 1 88 ? 157.917 -0.103 10.657 1.00 0.00 275 GLY A O 20
ATOM 30555 N N . ARG A 1 89 ? 158.354 -2.283 10.354 1.00 0.00 276 ARG A N 20
ATOM 30556 C CA . ARG A 1 89 ? 158.565 -2.547 11.767 1.00 0.00 276 ARG A CA 20
ATOM 30557 C C . ARG A 1 89 ? 160.031 -2.386 12.125 1.00 0.00 276 ARG A C 20
ATOM 30558 O O . ARG A 1 89 ? 160.886 -3.170 11.708 1.00 0.00 276 ARG A O 20
ATOM 30579 N N . ASP A 1 90 ? 160.304 -1.351 12.895 1.00 0.00 277 ASP A N 20
ATOM 30580 C CA . ASP A 1 90 ? 161.660 -1.021 13.301 1.00 0.00 277 ASP A CA 20
ATOM 30581 C C . ASP A 1 90 ? 161.672 -0.472 14.704 1.00 0.00 277 ASP A C 20
ATOM 30582 O O . ASP A 1 90 ? 160.972 0.497 15.005 1.00 0.00 277 ASP A O 20
ATOM 30591 N N . ARG A 1 91 ? 162.482 -1.102 15.546 1.00 0.00 278 ARG A N 20
ATOM 30592 C CA . ARG A 1 91 ? 162.540 -0.828 16.974 1.00 0.00 278 ARG A CA 20
ATOM 30593 C C . ARG A 1 91 ? 161.181 -0.980 17.666 1.00 0.00 278 ARG A C 20
ATOM 30594 O O . ARG A 1 91 ? 161.094 -0.941 18.894 1.00 0.00 278 ARG A O 20
ATOM 30615 N N . CYS A 1 92 ? 160.127 -1.173 16.883 1.00 0.00 279 CYS A N 20
ATOM 30616 C CA . CYS A 1 92 ? 158.799 -1.408 17.435 1.00 0.00 279 CYS A CA 20
ATOM 30617 C C . CYS A 1 92 ? 158.515 -2.901 17.505 1.00 0.00 279 CYS A C 20
ATOM 30618 O O . CYS A 1 92 ? 157.532 -3.339 18.107 1.00 0.00 279 CYS A O 20
ATOM 30626 N N . ALA A 1 93 ? 159.396 -3.674 16.898 1.00 0.00 280 ALA A N 20
ATOM 30627 C CA . ALA A 1 93 ? 159.262 -5.120 16.876 1.00 0.00 280 ALA A CA 20
ATOM 30628 C C . ALA A 1 93 ? 160.008 -5.732 18.049 1.00 0.00 280 ALA A C 20
ATOM 30629 O O . ALA A 1 93 ? 161.216 -5.962 17.981 1.00 0.00 280 ALA A O 20
ATOM 30636 N N . VAL A 1 94 ? 159.290 -5.961 19.134 1.00 0.00 281 VAL A N 20
ATOM 30637 C CA . VAL A 1 94 ? 159.882 -6.524 20.332 1.00 0.00 281 VAL A CA 20
ATOM 30638 C C . VAL A 1 94 ? 159.812 -8.053 20.291 1.00 0.00 281 VAL A C 20
ATOM 30639 O O . VAL A 1 94 ? 158.890 -8.684 20.816 1.00 0.00 281 VAL A O 20
ATOM 30652 N N . GLY A 1 95 ? 160.781 -8.629 19.604 1.00 0.00 282 GLY A N 20
ATOM 30653 C CA . GLY A 1 95 ? 160.882 -10.070 19.490 1.00 0.00 282 GLY A CA 20
ATOM 30654 C C . GLY A 1 95 ? 162.235 -10.488 18.964 1.00 0.00 282 GLY A C 20
ATOM 30655 O O . GLY A 1 95 ? 163.257 -10.242 19.606 1.00 0.00 282 GLY A O 20
ATOM 30659 N N . LEU A 1 96 ? 162.254 -11.104 17.791 1.00 0.00 283 LEU A N 20
ATOM 30660 C CA . LEU A 1 96 ? 163.507 -11.474 17.147 1.00 0.00 283 LEU A CA 20
ATOM 30661 C C . LEU A 1 96 ? 164.007 -10.314 16.300 1.00 0.00 283 LEU A C 20
ATOM 30662 O O . LEU A 1 96 ? 163.543 -10.098 15.177 1.00 0.00 283 LEU A O 20
ATOM 30678 N N . LYS A 1 97 ? 164.934 -9.553 16.854 1.00 0.00 284 LYS A N 20
ATOM 30679 C CA . LYS A 1 97 ? 165.438 -8.371 16.186 1.00 0.00 284 LYS A CA 20
ATOM 30680 C C . LYS A 1 97 ? 166.955 -8.322 16.281 1.00 0.00 284 LYS A C 20
ATOM 30681 O O . LYS A 1 97 ? 167.621 -8.452 15.238 1.00 0.00 284 LYS A O 20
#

Nearest PDB structures (foldseek):
  2rt3-assembly1_A  TM=8.097E-01  e=3.781E-17  Schizosaccharomyces pombe 972h-
  8i0r-assembly1_O  TM=7.576E-01  e=4.355E-05  Homo sapiens
  6zj3-assembly1_Sg  TM=7.168E-01  e=2.412E-05  Euglena gracilis
  1why-assembly1_A  TM=7.145E-01  e=6.864E-04  Mus musculus
  2cq1-assembly1_A  TM=6.763E-01  e=4.060E-04  Homo sapiens

Secondary structure (DSSP, 8-state):
----TTS-HHHHT----SS-EEEE-PPTT--HHHHHHHHTTTS--SEEEEETTTTEEEEE-SSHHHHHHHHHHGGGSTTGGGS-EEE--SS-TTS--

InterPro domains:
  IPR000504 RNA recognition motif domain [PF00076] (208-261)
  IPR000504 RNA recognition motif domain [PF00076] (416-472)
  IPR000504 RNA recognition motif domain [PS50102] (115-188)
  IPR000504 RNA recognition motif domain [PS50102] (206-277)
  IPR000504 RNA recognition motif domain [PS50102] (323-396)
  IPR000504 RNA recognition motif domain [PS50102] (414-485)
  IPR000504 RNA recognition motif domain [SM00360] (116-184)
  IPR000504 RNA recognition motif domain [SM00360] (207-275)
  IPR000504 RNA recognition motif domain [SM00360] (324-392)
  IPR000504 RNA recognition motif domain [SM00360] (415-483)
  IPR012677 Nucleotide-binding alpha-beta plait domain superfamily [G3DSA:3.30.70.330] (106-191)
  IPR012677 Nucleotide-binding alpha-beta plait domain superfamily [G3DSA:3.30.70.330] (192-284)
  IPR012677 Nucleotide-binding alpha-beta plait domain superfamily [G3DSA:3.30.70.330] (313-396)
  IPR012677 Nucleotide-binding alpha-beta plait domain superfamily [G3DSA:3.30.70.330] (401-490)
  IPR034195 Mrn1, RNA recognition motif 1 [cd12520] (114-187)
  IPR035979 RNA-binding domain superfamily [SSF54928] (105-190)
  IPR035979 RNA-binding domain superfamily [SSF54928] (200-269)
  IPR035979 RNA-binding domain superfamily [SSF54928] (322-470)
  IPR039171 Pre-mRNA-splicing factor Cwc2/Slt11 [PTHR14089] (321-498)

Organism: Schizosaccharomyces pombe (strain 972 / ATCC 24843) (NCBI:txid284812)

Foldseek 3Di:
DVPPDDLHNVPPDQLLFAQWKKKQQAAQPDDVVVVQVVLVVLFHWDDWAADSVRRMITTGGNGSRSRRVSSSVLCVDDRSVSIDMDGDRDPSDPDDD

Radius of gyration: 12.03 Å; Cα contacts (8 Å, |Δi|>4): 185; chains: 1; bounding box: 27×33×29 Å

CATH classification: 3.30.70.330